Protein 1WA7 (pdb70)

Nearest PDB structures (foldseek):
  1wa7-assembly1_A  TM=9.798E-01  e=5.565E-11  Homo sapiens
  1w1f-assembly1_A  TM=9.229E-01  e=1.496E-09  Homo sapiens
  1kik-assembly1_A  TM=9.066E-01  e=9.066E-07  Homo sapiens
  1qcf-assembly1_A  TM=9.114E-01  e=3.115E-06  Homo sapiens
  1x6b-assembly1_A  TM=9.413E-01  e=5.826E-04  Homo sapiens

Radius of gyration: 11.98 Å; Cα contacts (8 Å, |Δi|>4): 194; chains: 2; bounding box: 27×26×37 Å

Structure (mmCIF, N/CA/C/O backbone):
data_1WA7
#
_entry.id   1WA7
#
_cell.length_a   1.000
_cell.length_b   1.000
_cell.length_c   1.000
_cell.angle_alpha   90.00
_cell.angle_beta   90.00
_cell.angle_gamma   90.00
#
_symmetry.space_group_name_H-M   'P 1'
#
loop_
_entity.id
_entity.type
_entity.pdbx_description
1 polymer 'TYROSINE-PROTEIN KINASE LYN'
2 polymer "HYPOTHETICAL 28.7 KDA PROTEIN IN DHFR 3'REGION (ORF1)"
#
loop_
_atom_site.group_PDB
_atom_site.id
_atom_site.type_symbol
_atom_site.label_atom_id
_atom_site.label_alt_id
_atom_site.label_comp_id
_atom_site.label_asym_id
_atom_site.label_entity_id
_atom_site.label_seq_id
_atom_site.pdbx_PDB_ins_code
_atom_site.Cartn_x
_atom_site.Cartn_y
_atom_site.Cartn_z
_atom_site.occupancy
_atom_site.B_iso_or_equiv
_atom_site.auth_seq_id
_atom_site.auth_comp_id
_atom_site.auth_asym_id
_atom_site.auth_atom_id
_atom_site.pdbx_PDB_model_num
ATOM 1 N N . GLN A 1 6 ? 3.270 30.538 10.963 1.00 0.00 9 GLN A N 1
ATOM 2 C CA . GLN A 1 6 ? 2.941 29.445 11.921 1.00 0.00 9 GLN A CA 1
ATOM 3 C C . GLN A 1 6 ? 2.276 28.291 11.169 1.00 0.00 9 GLN A C 1
ATOM 4 O O . GLN A 1 6 ? 2.925 27.350 10.757 1.00 0.00 9 GLN A O 1
ATOM 18 N N . GLY A 1 7 ? 0.987 28.356 10.988 1.00 0.00 10 GLY A N 1
ATOM 19 C CA . GLY A 1 7 ? 0.280 27.262 10.263 1.00 0.00 10 GLY A CA 1
ATOM 20 C C . GLY A 1 7 ? -0.378 27.826 9.002 1.00 0.00 10 GLY A C 1
ATOM 21 O O . GLY A 1 7 ? -1.355 28.544 9.068 1.00 0.00 10 GLY A O 1
ATOM 25 N N . ASP A 1 8 ? 0.150 27.504 7.852 1.00 0.00 11 ASP A N 1
ATOM 26 C CA . ASP A 1 8 ? -0.447 28.020 6.587 1.00 0.00 11 ASP A CA 1
ATOM 27 C C . ASP A 1 8 ? -1.601 27.109 6.163 1.00 0.00 11 ASP A C 1
ATOM 28 O O . ASP A 1 8 ? -1.826 26.067 6.746 1.00 0.00 11 ASP A O 1
ATOM 37 N N . ILE A 1 9 ? -2.334 27.490 5.152 1.00 0.00 12 ILE A N 1
ATOM 38 C CA . ILE A 1 9 ? -3.469 26.640 4.698 1.00 0.00 12 ILE A CA 1
ATOM 39 C C . ILE A 1 9 ? -3.137 26.028 3.335 1.00 0.00 12 ILE A C 1
ATOM 40 O O . ILE A 1 9 ? -2.616 26.684 2.455 1.00 0.00 12 ILE A O 1
ATOM 56 N N . VAL A 1 10 ? -3.434 24.770 3.159 1.00 0.00 13 VAL A N 1
ATOM 57 C CA . VAL A 1 10 ? -3.139 24.098 1.863 1.00 0.00 13 VAL A CA 1
ATOM 58 C C . VAL A 1 10 ? -4.382 23.340 1.404 1.00 0.00 13 VAL A C 1
ATOM 59 O O . VAL A 1 10 ? -5.259 23.040 2.190 1.00 0.00 13 VAL A O 1
ATOM 72 N N . VAL A 1 11 ? -4.471 23.017 0.145 1.00 0.00 14 VAL A N 1
ATOM 73 C CA . VAL A 1 11 ? -5.667 22.267 -0.332 1.00 0.00 14 VAL A CA 1
ATOM 74 C C . VAL A 1 11 ? -5.219 20.944 -0.953 1.00 0.00 14 VAL A C 1
ATOM 75 O O . VAL A 1 11 ? -4.243 20.880 -1.673 1.00 0.00 14 VAL A O 1
ATOM 88 N N . ALA A 1 12 ? -5.923 19.884 -0.665 1.00 0.00 15 ALA A N 1
ATOM 89 C CA . ALA A 1 12 ? -5.541 18.557 -1.219 1.00 0.00 15 ALA A CA 1
ATOM 90 C C . ALA A 1 12 ? -5.830 18.511 -2.721 1.00 0.00 15 ALA A C 1
ATOM 91 O O . ALA A 1 12 ? -6.889 18.895 -3.172 1.00 0.00 15 ALA A O 1
ATOM 98 N N . LEU A 1 13 ? -4.904 18.014 -3.494 1.00 0.00 16 LEU A N 1
ATOM 99 C CA . LEU A 1 13 ? -5.133 17.907 -4.963 1.00 0.00 16 LEU A CA 1
ATOM 100 C C . LEU A 1 13 ? -5.566 16.473 -5.263 1.00 0.00 16 LEU A C 1
ATOM 101 O O . LEU A 1 13 ? -6.080 16.164 -6.319 1.00 0.00 16 LEU A O 1
ATOM 117 N N . TYR A 1 14 ? -5.359 15.602 -4.315 1.00 0.00 17 TYR A N 1
ATOM 118 C CA . TYR A 1 14 ? -5.745 14.176 -4.477 1.00 0.00 17 TYR A CA 1
ATOM 119 C C . TYR A 1 14 ? -5.906 13.579 -3.080 1.00 0.00 17 TYR A C 1
ATOM 120 O O . TYR A 1 14 ? -5.320 14.063 -2.134 1.00 0.00 17 TYR A O 1
ATOM 138 N N . PRO A 1 15 ? -6.702 12.511 -2.932 1.00 0.00 18 PRO A N 1
ATOM 139 C CA . PRO A 1 15 ? -6.902 11.879 -1.627 1.00 0.00 18 PRO A CA 1
ATOM 140 C C . PRO A 1 15 ? -5.578 11.326 -1.094 1.00 0.00 18 PRO A C 1
ATOM 141 O O . PRO A 1 15 ? -4.715 10.922 -1.847 1.00 0.00 18 PRO A O 1
ATOM 152 N N . TYR A 1 16 ? -5.388 11.360 0.196 1.00 0.00 19 TYR A N 1
ATOM 153 C CA . TYR A 1 16 ? -4.087 10.896 0.765 1.00 0.00 19 TYR A CA 1
ATOM 154 C C . TYR A 1 16 ? -3.980 9.371 0.783 1.00 0.00 19 TYR A C 1
ATOM 155 O O . TYR A 1 16 ? -3.168 8.793 0.089 1.00 0.00 19 TYR A O 1
ATOM 173 N N . ASP A 1 17 ? -4.766 8.729 1.613 1.00 0.00 20 ASP A N 1
ATOM 174 C CA . ASP A 1 17 ? -4.706 7.242 1.752 1.00 0.00 20 ASP A CA 1
ATOM 175 C C . ASP A 1 17 ? -4.422 6.928 3.223 1.00 0.00 20 ASP A C 1
ATOM 176 O O . ASP A 1 17 ? -3.341 6.504 3.578 1.00 0.00 20 ASP A O 1
ATOM 185 N N . GLY A 1 18 ? -5.378 7.149 4.086 1.00 0.00 21 GLY A N 1
ATOM 186 C CA . GLY A 1 18 ? -5.158 6.882 5.538 1.00 0.00 21 GLY A CA 1
ATOM 187 C C . GLY A 1 18 ? -4.680 5.445 5.742 1.00 0.00 21 GLY A C 1
ATOM 188 O O . GLY A 1 18 ? -5.470 4.530 5.865 1.00 0.00 21 GLY A O 1
ATOM 192 N N . ILE A 1 19 ? -3.393 5.239 5.808 1.00 0.00 22 ILE A N 1
ATOM 193 C CA . ILE A 1 19 ? -2.884 3.862 6.038 1.00 0.00 22 ILE A CA 1
ATOM 194 C C . ILE A 1 19 ? -2.407 3.776 7.485 1.00 0.00 22 ILE A C 1
ATOM 195 O O . ILE A 1 19 ? -2.700 2.834 8.195 1.00 0.00 22 ILE A O 1
ATOM 211 N N . HIS A 1 20 ? -1.698 4.773 7.935 1.00 0.00 23 HIS A N 1
ATOM 212 C CA . HIS A 1 20 ? -1.227 4.775 9.346 1.00 0.00 23 HIS A CA 1
ATOM 213 C C . HIS A 1 20 ? -2.419 5.115 10.242 1.00 0.00 23 HIS A C 1
ATOM 214 O O . HIS A 1 20 ? -3.378 5.717 9.802 1.00 0.00 23 HIS A O 1
ATOM 228 N N . PRO A 1 21 ? -2.370 4.713 11.518 1.00 0.00 24 PRO A N 1
ATOM 229 C CA . PRO A 1 21 ? -3.464 4.973 12.457 1.00 0.00 24 PRO A CA 1
ATOM 230 C C . PRO A 1 21 ? -3.531 6.449 12.866 1.00 0.00 24 PRO A C 1
ATOM 231 O O . PRO A 1 21 ? -4.479 6.887 13.487 1.00 0.00 24 PRO A O 1
ATOM 242 N N . ASP A 1 22 ? -2.522 7.213 12.543 1.00 0.00 25 ASP A N 1
ATOM 243 C CA . ASP A 1 22 ? -2.510 8.652 12.932 1.00 0.00 25 ASP A CA 1
ATOM 244 C C . ASP A 1 22 ? -2.588 9.552 11.693 1.00 0.00 25 ASP A C 1
ATOM 245 O O . ASP A 1 22 ? -2.856 10.732 11.795 1.00 0.00 25 ASP A O 1
ATOM 254 N N . ASP A 1 23 ? -2.331 9.022 10.527 1.00 0.00 26 ASP A N 1
ATOM 255 C CA . ASP A 1 23 ? -2.368 9.873 9.304 1.00 0.00 26 ASP A CA 1
ATOM 256 C C . ASP A 1 23 ? -3.737 10.538 9.158 1.00 0.00 26 ASP A C 1
ATOM 257 O O . ASP A 1 23 ? -4.767 9.929 9.370 1.00 0.00 26 ASP A O 1
ATOM 266 N N . LEU A 1 24 ? -3.747 11.787 8.773 1.00 0.00 27 LEU A N 1
ATOM 267 C CA . LEU A 1 24 ? -5.037 12.503 8.583 1.00 0.00 27 LEU A CA 1
ATOM 268 C C . LEU A 1 24 ? -5.493 12.281 7.143 1.00 0.00 27 LEU A C 1
ATOM 269 O O . LEU A 1 24 ? -4.815 12.645 6.203 1.00 0.00 27 LEU A O 1
ATOM 285 N N . SER A 1 25 ? -6.631 11.676 6.960 1.00 0.00 28 SER A N 1
ATOM 286 C CA . SER A 1 25 ? -7.124 11.419 5.582 1.00 0.00 28 SER A CA 1
ATOM 287 C C . SER A 1 25 ? -7.710 12.699 4.984 1.00 0.00 28 SER A C 1
ATOM 288 O O . SER A 1 25 ? -8.442 13.423 5.628 1.00 0.00 28 SER A O 1
ATOM 296 N N . PHE A 1 26 ? -7.423 12.957 3.740 1.00 0.00 29 PHE A N 1
ATOM 297 C CA . PHE A 1 26 ? -7.988 14.156 3.071 1.00 0.00 29 PHE A CA 1
ATOM 298 C C . PHE A 1 26 ? -8.285 13.791 1.620 1.00 0.00 29 PHE A C 1
ATOM 299 O O . PHE A 1 26 ? -7.695 12.881 1.074 1.00 0.00 29 PHE A O 1
ATOM 316 N N . LYS A 1 27 ? -9.196 14.470 0.992 1.00 0.00 30 LYS A N 1
ATOM 317 C CA . LYS A 1 27 ? -9.521 14.127 -0.418 1.00 0.00 30 LYS A CA 1
ATOM 318 C C . LYS A 1 27 ? -9.065 15.256 -1.338 1.00 0.00 30 LYS A C 1
ATOM 319 O O . LYS A 1 27 ? -8.586 16.278 -0.891 1.00 0.00 30 LYS A O 1
ATOM 338 N N . LYS A 1 28 ? -9.216 15.089 -2.622 1.00 0.00 31 LYS A N 1
ATOM 339 C CA . LYS A 1 28 ? -8.795 16.168 -3.552 1.00 0.00 31 LYS A CA 1
ATOM 340 C C . LYS A 1 28 ? -9.710 17.378 -3.363 1.00 0.00 31 LYS A C 1
ATOM 341 O O . LYS A 1 28 ? -10.863 17.248 -3.003 1.00 0.00 31 LYS A O 1
ATOM 360 N N . GLY A 1 29 ? -9.206 18.552 -3.612 1.00 0.00 32 GLY A N 1
ATOM 361 C CA . GLY A 1 29 ? -10.043 19.778 -3.458 1.00 0.00 32 GLY A CA 1
ATOM 362 C C . GLY A 1 29 ? -10.348 20.046 -1.977 1.00 0.00 32 GLY A C 1
ATOM 363 O O . GLY A 1 29 ? -10.903 21.069 -1.632 1.00 0.00 32 GLY A O 1
ATOM 367 N N . GLU A 1 30 ? -10.002 19.142 -1.099 1.00 0.00 33 GLU A N 1
ATOM 368 C CA . GLU A 1 30 ? -10.293 19.367 0.348 1.00 0.00 33 GLU A CA 1
ATOM 369 C C . GLU A 1 30 ? -9.319 20.399 0.922 1.00 0.00 33 GLU A C 1
ATOM 370 O O . GLU A 1 30 ? -8.162 20.447 0.556 1.00 0.00 33 GLU A O 1
ATOM 382 N N . LYS A 1 31 ? -9.780 21.224 1.825 1.00 0.00 34 LYS A N 1
ATOM 383 C CA . LYS A 1 31 ? -8.882 22.249 2.429 1.00 0.00 34 LYS A CA 1
ATOM 384 C C . LYS A 1 31 ? -8.322 21.719 3.750 1.00 0.00 34 LYS A C 1
ATOM 385 O O . LYS A 1 31 ? -9.018 21.106 4.536 1.00 0.00 34 LYS A O 1
ATOM 404 N N . MET A 1 32 ? -7.062 21.945 3.987 1.00 0.00 35 MET A N 1
ATOM 405 C CA . MET A 1 32 ? -6.422 21.458 5.239 1.00 0.00 35 MET A CA 1
ATOM 406 C C . MET A 1 32 ? -5.536 22.550 5.828 1.00 0.00 35 MET A C 1
ATOM 407 O O . MET A 1 32 ? -5.016 23.393 5.125 1.00 0.00 35 MET A O 1
ATOM 421 N N . LYS A 1 33 ? -5.362 22.540 7.117 1.00 0.00 36 LYS A N 1
ATOM 422 C CA . LYS A 1 33 ? -4.512 23.576 7.764 1.00 0.00 36 LYS A CA 1
ATOM 423 C C . LYS A 1 33 ? -3.178 22.954 8.182 1.00 0.00 36 LYS A C 1
ATOM 424 O O . LYS A 1 33 ? -3.135 21.986 8.914 1.00 0.00 36 LYS A O 1
ATOM 443 N N . VAL A 1 34 ? -2.089 23.513 7.731 1.00 0.00 37 VAL A N 1
ATOM 444 C CA . VAL A 1 34 ? -0.757 22.967 8.111 1.00 0.00 37 VAL A CA 1
ATOM 445 C C . VAL A 1 34 ? -0.386 23.487 9.500 1.00 0.00 37 VAL A C 1
ATOM 446 O O . VAL A 1 34 ? -0.582 24.646 9.810 1.00 0.00 37 VAL A O 1
ATOM 459 N N . LEU A 1 35 ? 0.144 22.645 10.342 1.00 0.00 38 LEU A N 1
ATOM 460 C CA . LEU A 1 35 ? 0.518 23.104 11.709 1.00 0.00 38 LEU A CA 1
ATOM 461 C C . LEU A 1 35 ? 2.038 23.047 11.874 1.00 0.00 38 LEU A C 1
ATOM 462 O O . LEU A 1 35 ? 2.637 23.916 12.476 1.00 0.00 38 LEU A O 1
ATOM 478 N N . GLU A 1 36 ? 2.667 22.031 11.351 1.00 0.00 39 GLU A N 1
ATOM 479 C CA . GLU A 1 36 ? 4.146 21.915 11.481 1.00 0.00 39 GLU A CA 1
ATOM 480 C C . GLU A 1 36 ? 4.692 21.154 10.272 1.00 0.00 39 GLU A C 1
ATOM 481 O O . GLU A 1 36 ? 4.772 19.942 10.271 1.00 0.00 39 GLU A O 1
ATOM 493 N N . GLU A 1 37 ? 5.061 21.860 9.238 1.00 0.00 40 GLU A N 1
ATOM 494 C CA . GLU A 1 37 ? 5.595 21.184 8.023 1.00 0.00 40 GLU A CA 1
ATOM 495 C C . GLU A 1 37 ? 7.058 20.800 8.245 1.00 0.00 40 GLU A C 1
ATOM 496 O O . GLU A 1 37 ? 7.917 21.644 8.400 1.00 0.00 40 GLU A O 1
ATOM 508 N N . HIS A 1 38 ? 7.346 19.528 8.258 1.00 0.00 41 HIS A N 1
ATOM 509 C CA . HIS A 1 38 ? 8.751 19.084 8.466 1.00 0.00 41 HIS A CA 1
ATOM 510 C C . HIS A 1 38 ? 9.525 19.230 7.154 1.00 0.00 41 HIS A C 1
ATOM 511 O O . HIS A 1 38 ? 9.984 20.301 6.812 1.00 0.00 41 HIS A O 1
ATOM 525 N N . GLY A 1 39 ? 9.677 18.164 6.415 1.00 0.00 42 GLY A N 1
ATOM 526 C CA . GLY A 1 39 ? 10.426 18.258 5.130 1.00 0.00 42 GLY A CA 1
ATOM 527 C C . GLY A 1 39 ? 9.785 17.348 4.076 1.00 0.00 42 GLY A C 1
ATOM 528 O O . GLY A 1 39 ? 10.095 17.434 2.905 1.00 0.00 42 GLY A O 1
ATOM 532 N N . GLU A 1 40 ? 8.897 16.476 4.475 1.00 0.00 43 GLU A N 1
ATOM 533 C CA . GLU A 1 40 ? 8.252 15.569 3.481 1.00 0.00 43 GLU A CA 1
ATOM 534 C C . GLU A 1 40 ? 6.821 15.237 3.919 1.00 0.00 43 GLU A C 1
ATOM 535 O O . GLU A 1 40 ? 5.975 14.920 3.108 1.00 0.00 43 GLU A O 1
ATOM 547 N N . TRP A 1 41 ? 6.540 15.300 5.193 1.00 0.00 44 TRP A N 1
ATOM 548 C CA . TRP A 1 41 ? 5.162 14.979 5.667 1.00 0.00 44 TRP A CA 1
ATOM 549 C C . TRP A 1 41 ? 4.716 16.025 6.695 1.00 0.00 44 TRP A C 1
ATOM 550 O O . TRP A 1 41 ? 5.127 15.996 7.837 1.00 0.00 44 TRP A O 1
ATOM 571 N N . TRP A 1 42 ? 3.882 16.950 6.302 1.00 0.00 45 TRP A N 1
ATOM 572 C CA . TRP A 1 42 ? 3.422 17.992 7.268 1.00 0.00 45 TRP A CA 1
ATOM 573 C C . TRP A 1 42 ? 2.144 17.528 7.968 1.00 0.00 45 TRP A C 1
ATOM 574 O O . TRP A 1 42 ? 1.274 16.930 7.367 1.00 0.00 45 TRP A O 1
ATOM 595 N N . LYS A 1 43 ? 2.018 17.817 9.235 1.00 0.00 46 LYS A N 1
ATOM 596 C CA . LYS A 1 43 ? 0.791 17.414 9.978 1.00 0.00 46 LYS A CA 1
ATOM 597 C C . LYS A 1 43 ? -0.231 18.547 9.882 1.00 0.00 46 LYS A C 1
ATOM 598 O O . LYS A 1 43 ? -0.083 19.584 10.498 1.00 0.00 46 LYS A O 1
ATOM 617 N N . ALA A 1 44 ? -1.257 18.368 9.100 1.00 0.00 47 ALA A N 1
ATOM 618 C CA . ALA A 1 44 ? -2.276 19.445 8.948 1.00 0.00 47 ALA A CA 1
ATOM 619 C C . ALA A 1 44 ? -3.529 19.101 9.749 1.00 0.00 47 ALA A C 1
ATOM 620 O O . ALA A 1 44 ? -3.587 18.108 10.447 1.00 0.00 47 ALA A O 1
ATOM 627 N N . LYS A 1 45 ? -4.531 19.929 9.653 1.00 0.00 48 LYS A N 1
ATOM 628 C CA . LYS A 1 45 ? -5.787 19.678 10.407 1.00 0.00 48 LYS A CA 1
ATOM 629 C C . LYS A 1 45 ? -6.969 19.653 9.437 1.00 0.00 48 LYS A C 1
ATOM 630 O O . LYS A 1 45 ? -7.148 20.552 8.640 1.00 0.00 48 LYS A O 1
ATOM 649 N N . SER A 1 46 ? -7.777 18.633 9.495 1.00 0.00 49 SER A N 1
ATOM 650 C CA . SER A 1 46 ? -8.945 18.554 8.575 1.00 0.00 49 SER A CA 1
ATOM 651 C C . SER A 1 46 ? -10.018 19.550 9.009 1.00 0.00 49 SER A C 1
ATOM 652 O O . SER A 1 46 ? -10.482 19.527 10.132 1.00 0.00 49 SER A O 1
ATOM 660 N N . LEU A 1 47 ? -10.438 20.407 8.122 1.00 0.00 50 LEU A N 1
ATOM 661 C CA . LEU A 1 47 ? -11.505 21.379 8.484 1.00 0.00 50 LEU A CA 1
ATOM 662 C C . LEU A 1 47 ? -12.822 20.613 8.618 1.00 0.00 50 LEU A C 1
ATOM 663 O O . LEU A 1 47 ? -13.825 21.143 9.053 1.00 0.00 50 LEU A O 1
ATOM 679 N N . LEU A 1 48 ? -12.816 19.360 8.244 1.00 0.00 51 LEU A N 1
ATOM 680 C CA . LEU A 1 48 ? -14.054 18.539 8.342 1.00 0.00 51 LEU A CA 1
ATOM 681 C C . LEU A 1 48 ? -14.598 18.611 9.766 1.00 0.00 51 LEU A C 1
ATOM 682 O O . LEU A 1 48 ? -15.740 18.962 9.988 1.00 0.00 51 LEU A O 1
ATOM 698 N N . THR A 1 49 ? -13.790 18.289 10.736 1.00 0.00 52 THR A N 1
ATOM 699 C CA . THR A 1 49 ? -14.271 18.351 12.144 1.00 0.00 52 THR A CA 1
ATOM 700 C C . THR A 1 49 ? -13.082 18.392 13.108 1.00 0.00 52 THR A C 1
ATOM 701 O O . THR A 1 49 ? -13.176 17.947 14.234 1.00 0.00 52 THR A O 1
ATOM 712 N N . LYS A 1 50 ? -11.974 18.943 12.683 1.00 0.00 53 LYS A N 1
ATOM 713 C CA . LYS A 1 50 ? -10.785 19.043 13.585 1.00 0.00 53 LYS A CA 1
ATOM 714 C C . LYS A 1 50 ? -9.949 17.765 13.516 1.00 0.00 53 LYS A C 1
ATOM 715 O O . LYS A 1 50 ? -9.488 17.261 14.521 1.00 0.00 53 LYS A O 1
ATOM 734 N N . LYS A 1 51 ? -9.723 17.252 12.342 1.00 0.00 54 LYS A N 1
ATOM 735 C CA . LYS A 1 51 ? -8.885 16.028 12.219 1.00 0.00 54 LYS A CA 1
ATOM 736 C C . LYS A 1 51 ? -7.419 16.453 12.120 1.00 0.00 54 LYS A C 1
ATOM 737 O O . LYS A 1 51 ? -7.077 17.343 11.372 1.00 0.00 54 LYS A O 1
ATOM 756 N N . GLU A 1 52 ? -6.548 15.833 12.863 1.00 0.00 55 GLU A N 1
ATOM 757 C CA . GLU A 1 52 ? -5.110 16.221 12.794 1.00 0.00 55 GLU A CA 1
ATOM 758 C C . GLU A 1 52 ? -4.277 15.000 12.416 1.00 0.00 55 GLU A C 1
ATOM 759 O O . GLU A 1 52 ? -4.264 14.008 13.118 1.00 0.00 55 GLU A O 1
ATOM 771 N N . GLY A 1 53 ? -3.584 15.053 11.313 1.00 0.00 56 GLY A N 1
ATOM 772 C CA . GLY A 1 53 ? -2.764 13.879 10.911 1.00 0.00 56 GLY A CA 1
ATOM 773 C C . GLY A 1 53 ? -1.661 14.316 9.953 1.00 0.00 56 GLY A C 1
ATOM 774 O O . GLY A 1 53 ? -1.659 15.420 9.444 1.00 0.00 56 GLY A O 1
ATOM 778 N N . PHE A 1 54 ? -0.720 13.452 9.709 1.00 0.00 57 PHE A N 1
ATOM 779 C CA . PHE A 1 54 ? 0.398 13.792 8.790 1.00 0.00 57 PHE A CA 1
ATOM 780 C C . PHE A 1 54 ? -0.095 13.789 7.343 1.00 0.00 57 PHE A C 1
ATOM 781 O O . PHE A 1 54 ? -0.761 12.873 6.904 1.00 0.00 57 PHE A O 1
ATOM 798 N N . ILE A 1 55 ? 0.242 14.802 6.596 1.00 0.00 58 ILE A N 1
ATOM 799 C CA . ILE A 1 55 ? -0.190 14.857 5.169 1.00 0.00 58 ILE A CA 1
ATOM 800 C C . ILE A 1 55 ? 1.055 14.963 4.290 1.00 0.00 58 ILE A C 1
ATOM 801 O O . ILE A 1 55 ? 1.995 15.657 4.623 1.00 0.00 58 ILE A O 1
ATOM 817 N N . PRO A 1 56 ? 1.078 14.249 3.153 1.00 0.00 59 PRO A N 1
ATOM 818 C CA . PRO A 1 56 ? 2.233 14.265 2.253 1.00 0.00 59 PRO A CA 1
ATOM 819 C C . PRO A 1 56 ? 2.408 15.623 1.564 1.00 0.00 59 PRO A C 1
ATOM 820 O O . PRO A 1 56 ? 1.452 16.311 1.266 1.00 0.00 59 PRO A O 1
ATOM 831 N N . SER A 1 57 ? 3.628 16.016 1.327 1.00 0.00 60 SER A N 1
ATOM 832 C CA . SER A 1 57 ? 3.882 17.332 0.677 1.00 0.00 60 SER A CA 1
ATOM 833 C C . SER A 1 57 ? 3.585 17.259 -0.824 1.00 0.00 60 SER A C 1
ATOM 834 O O . SER A 1 57 ? 3.829 18.198 -1.554 1.00 0.00 60 SER A O 1
ATOM 842 N N . ASN A 1 58 ? 3.078 16.155 -1.299 1.00 0.00 61 ASN A N 1
ATOM 843 C CA . ASN A 1 58 ? 2.795 16.047 -2.759 1.00 0.00 61 ASN A CA 1
ATOM 844 C C . ASN A 1 58 ? 1.288 16.140 -3.025 1.00 0.00 61 ASN A C 1
ATOM 845 O O . ASN A 1 58 ? 0.840 16.929 -3.834 1.00 0.00 61 ASN A O 1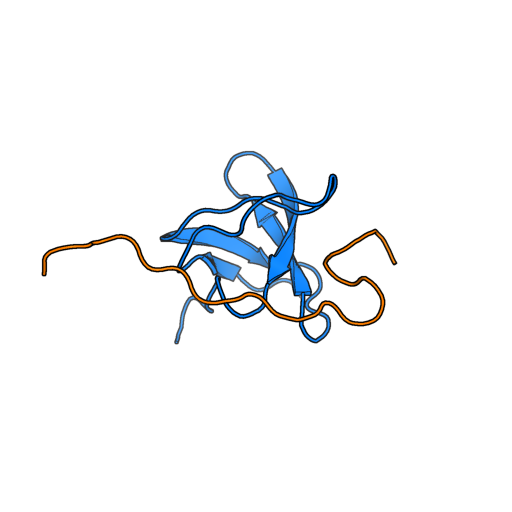
ATOM 856 N N . TYR A 1 59 ? 0.506 15.331 -2.370 1.00 0.00 62 TYR A N 1
ATOM 857 C CA . TYR A 1 59 ? -0.970 15.360 -2.606 1.00 0.00 62 TYR A CA 1
ATOM 858 C C . TYR A 1 59 ? -1.510 16.784 -2.488 1.00 0.00 62 TYR A C 1
ATOM 859 O O . TYR A 1 59 ? -2.092 17.318 -3.411 1.00 0.00 62 TYR A O 1
ATOM 877 N N . VAL A 1 60 ? -1.360 17.386 -1.344 1.00 0.00 63 VAL A N 1
ATOM 878 C CA . VAL A 1 60 ? -1.906 18.758 -1.146 1.00 0.00 63 VAL A CA 1
ATOM 879 C C . VAL A 1 60 ? -0.998 19.813 -1.776 1.00 0.00 63 VAL A C 1
ATOM 880 O O . VAL A 1 60 ? 0.176 19.601 -2.004 1.00 0.00 63 VAL A O 1
ATOM 893 N N . ALA A 1 61 ? -1.560 20.959 -2.048 1.00 0.00 64 ALA A N 1
ATOM 894 C CA . ALA A 1 61 ? -0.788 22.074 -2.656 1.00 0.00 64 ALA A CA 1
ATOM 895 C C . ALA A 1 61 ? -1.128 23.362 -1.906 1.00 0.00 64 ALA A C 1
ATOM 896 O O . ALA A 1 61 ? -2.137 23.448 -1.236 1.00 0.00 64 ALA A O 1
ATOM 903 N N . LYS A 1 62 ? -0.304 24.366 -2.007 1.00 0.00 65 LYS A N 1
ATOM 904 C CA . LYS A 1 62 ? -0.605 25.636 -1.290 1.00 0.00 65 LYS A CA 1
ATOM 905 C C . LYS A 1 62 ? -1.733 26.374 -2.014 1.00 0.00 65 LYS A C 1
ATOM 906 O O . LYS A 1 62 ? -1.898 26.259 -3.212 1.00 0.00 65 LYS A O 1
ATOM 925 N N . LEU A 1 63 ? -2.516 27.125 -1.288 1.00 0.00 66 LEU A N 1
ATOM 926 C CA . LEU A 1 63 ? -3.643 27.867 -1.919 1.00 0.00 66 LEU A CA 1
ATOM 927 C C . LEU A 1 63 ? -3.135 28.670 -3.118 1.00 0.00 66 LEU A C 1
ATOM 928 O O . LEU A 1 63 ? -3.867 28.936 -4.050 1.00 0.00 66 LEU A O 1
ATOM 944 N N . ASN A 1 64 ? -1.892 29.066 -3.104 1.00 0.00 67 ASN A N 1
ATOM 945 C CA . ASN A 1 64 ? -1.359 29.856 -4.250 1.00 0.00 67 ASN A CA 1
ATOM 946 C C . ASN A 1 64 ? -1.074 28.918 -5.424 1.00 0.00 67 ASN A C 1
ATOM 947 O O . ASN A 1 64 ? -1.946 28.618 -6.215 1.00 0.00 67 ASN A O 1
ATOM 958 N N . THR A 1 65 ? 0.138 28.451 -5.549 1.00 0.00 68 THR A N 1
ATOM 959 C CA . THR A 1 65 ? 0.467 27.533 -6.676 1.00 0.00 68 THR A CA 1
ATOM 960 C C . THR A 1 65 ? 1.272 26.344 -6.146 1.00 0.00 68 THR A C 1
ATOM 961 O O . THR A 1 65 ? 2.134 26.563 -5.311 1.00 0.00 68 THR A O 1
ATOM 973 N N . TRP B 2 1 ? -11.651 14.583 -21.732 1.00 0.00 170 TRP B N 1
ATOM 974 C CA . TRP B 2 1 ? -11.194 13.790 -20.555 1.00 0.00 170 TRP B CA 1
ATOM 975 C C . TRP B 2 1 ? -11.789 12.382 -20.627 1.00 0.00 170 TRP B C 1
ATOM 976 O O . TRP B 2 1 ? -12.403 12.006 -21.606 1.00 0.00 170 TRP B O 1
ATOM 999 N N . ASP B 2 2 ? -11.612 11.600 -19.598 1.00 0.00 171 ASP B N 1
ATOM 1000 C CA . ASP B 2 2 ? -12.165 10.219 -19.605 1.00 0.00 171 ASP B CA 1
ATOM 1001 C C . ASP B 2 2 ? -12.094 9.652 -18.189 1.00 0.00 171 ASP B C 1
ATOM 1002 O O . ASP B 2 2 ? -13.091 9.265 -17.613 1.00 0.00 171 ASP B O 1
ATOM 1011 N N . PRO B 2 3 ? -10.882 9.615 -17.617 1.00 0.00 172 PRO B N 1
ATOM 1012 C CA . PRO B 2 3 ? -10.662 9.107 -16.257 1.00 0.00 172 PRO B CA 1
ATOM 1013 C C . PRO B 2 3 ? -11.299 10.014 -15.199 1.00 0.00 172 PRO B C 1
ATOM 1014 O O . PRO B 2 3 ? -12.441 9.836 -14.823 1.00 0.00 172 PRO B O 1
ATOM 1025 N N . GLY B 2 4 ? -10.572 10.984 -14.717 1.00 0.00 173 GLY B N 1
ATOM 1026 C CA . GLY B 2 4 ? -11.138 11.898 -13.685 1.00 0.00 173 GLY B CA 1
ATOM 1027 C C . GLY B 2 4 ? -10.800 11.365 -12.292 1.00 0.00 173 GLY B C 1
ATOM 1028 O O . GLY B 2 4 ? -11.548 11.540 -11.351 1.00 0.00 173 GLY B O 1
ATOM 1032 N N . MET B 2 5 ? -9.676 10.716 -12.152 1.00 0.00 174 MET B N 1
ATOM 1033 C CA . MET B 2 5 ? -9.291 10.173 -10.819 1.00 0.00 174 MET B CA 1
ATOM 1034 C C . MET B 2 5 ? -7.769 10.036 -10.744 1.00 0.00 174 MET B C 1
ATOM 1035 O O . MET B 2 5 ? -7.227 8.956 -10.866 1.00 0.00 174 MET B O 1
ATOM 1049 N N . PRO B 2 6 ? -7.069 11.162 -10.538 1.00 0.00 175 PRO B N 1
ATOM 1050 C CA . PRO B 2 6 ? -5.617 11.191 -10.444 1.00 0.00 175 PRO B CA 1
ATOM 1051 C C . PRO B 2 6 ? -5.137 11.054 -8.996 1.00 0.00 175 PRO B C 1
ATOM 1052 O O . PRO B 2 6 ? -5.920 11.079 -8.068 1.00 0.00 175 PRO B O 1
ATOM 1063 N N . THR B 2 7 ? -3.856 10.911 -8.799 1.00 0.00 176 THR B N 1
ATOM 1064 C CA . THR B 2 7 ? -3.320 10.775 -7.415 1.00 0.00 176 THR B CA 1
ATOM 1065 C C . THR B 2 7 ? -1.825 10.460 -7.477 1.00 0.00 176 THR B C 1
ATOM 1066 O O . THR B 2 7 ? -1.427 9.337 -7.716 1.00 0.00 176 THR B O 1
ATOM 1077 N N . PRO B 2 8 ? -0.983 11.477 -7.253 1.00 0.00 177 PRO B N 1
ATOM 1078 C CA . PRO B 2 8 ? 0.475 11.318 -7.278 1.00 0.00 177 PRO B CA 1
ATOM 1079 C C . PRO B 2 8 ? 0.976 10.543 -6.058 1.00 0.00 177 PRO B C 1
ATOM 1080 O O . PRO B 2 8 ? 0.309 10.464 -5.046 1.00 0.00 177 PRO B O 1
ATOM 1091 N N . PRO B 2 9 ? 2.181 9.964 -6.159 1.00 0.00 178 PRO B N 1
ATOM 1092 C CA . PRO B 2 9 ? 2.782 9.196 -5.062 1.00 0.00 178 PRO B CA 1
ATOM 1093 C C . PRO B 2 9 ? 3.168 10.106 -3.895 1.00 0.00 178 PRO B C 1
ATOM 1094 O O . PRO B 2 9 ? 3.607 11.222 -4.088 1.00 0.00 178 PRO B O 1
ATOM 1105 N N . LEU B 2 10 ? 3.007 9.647 -2.684 1.00 0.00 179 LEU B N 1
ATOM 1106 C CA . LEU B 2 10 ? 3.368 10.504 -1.522 1.00 0.00 179 LEU B CA 1
ATOM 1107 C C . LEU B 2 10 ? 4.872 10.429 -1.280 1.00 0.00 179 LEU B C 1
ATOM 1108 O O . LEU B 2 10 ? 5.578 9.645 -1.882 1.00 0.00 179 LEU B O 1
ATOM 1124 N N . PRO B 2 11 ? 5.353 11.265 -0.358 1.00 0.00 180 PRO B N 1
ATOM 1125 C CA . PRO B 2 11 ? 6.767 11.313 0.010 1.00 0.00 180 PRO B CA 1
ATOM 1126 C C . PRO B 2 11 ? 7.187 10.061 0.794 1.00 0.00 180 PRO B C 1
ATOM 1127 O O . PRO B 2 11 ? 6.429 9.120 0.917 1.00 0.00 180 PRO B O 1
ATOM 1138 N N . PRO B 2 12 ? 8.434 10.028 1.290 1.00 0.00 181 PRO B N 1
ATOM 1139 C CA . PRO B 2 12 ? 8.974 8.875 2.007 1.00 0.00 181 PRO B CA 1
ATOM 1140 C C . PRO B 2 12 ? 8.789 8.933 3.527 1.00 0.00 181 PRO B C 1
ATOM 1141 O O . PRO B 2 12 ? 8.816 7.917 4.190 1.00 0.00 181 PRO B O 1
ATOM 1152 N N . ARG B 2 13 ? 8.623 10.097 4.089 1.00 0.00 182 ARG B N 1
ATOM 1153 C CA . ARG B 2 13 ? 8.459 10.191 5.571 1.00 0.00 182 ARG B CA 1
ATOM 1154 C C . ARG B 2 13 ? 9.830 10.063 6.238 1.00 0.00 182 ARG B C 1
ATOM 1155 O O . ARG B 2 13 ? 10.314 8.975 6.476 1.00 0.00 182 ARG B O 1
ATOM 1176 N N . PRO B 2 14 ? 10.464 11.203 6.549 1.00 0.00 183 PRO B N 1
ATOM 1177 C CA . PRO B 2 14 ? 11.782 11.225 7.197 1.00 0.00 183 PRO B CA 1
ATOM 1178 C C . PRO B 2 14 ? 11.725 10.656 8.618 1.00 0.00 183 PRO B C 1
ATOM 1179 O O . PRO B 2 14 ? 11.094 11.210 9.497 1.00 0.00 183 PRO B O 1
ATOM 1190 N N . ALA B 2 15 ? 12.376 9.548 8.843 1.00 0.00 184 ALA B N 1
ATOM 1191 C CA . ALA B 2 15 ? 12.361 8.930 10.199 1.00 0.00 184 ALA B CA 1
ATOM 1192 C C . ALA B 2 15 ? 10.922 8.682 10.631 1.00 0.00 184 ALA B C 1
ATOM 1193 O O . ALA B 2 15 ? 10.517 9.059 11.712 1.00 0.00 184 ALA B O 1
ATOM 1200 N N . ASN B 2 16 ? 10.144 8.051 9.805 1.00 0.00 185 ASN B N 1
ATOM 1201 C CA . ASN B 2 16 ? 8.736 7.787 10.191 1.00 0.00 185 ASN B CA 1
ATOM 1202 C C . ASN B 2 16 ? 8.021 9.112 10.440 1.00 0.00 185 ASN B C 1
ATOM 1203 O O . ASN B 2 16 ? 7.317 9.277 11.416 1.00 0.00 185 ASN B O 1
ATOM 1214 N N . LEU B 2 17 ? 8.195 10.057 9.564 1.00 0.00 186 LEU B N 1
ATOM 1215 C CA . LEU B 2 17 ? 7.524 11.371 9.750 1.00 0.00 186 LEU B CA 1
ATOM 1216 C C . LEU B 2 17 ? 6.013 11.178 9.648 1.00 0.00 186 LEU B C 1
ATOM 1217 O O . LEU B 2 17 ? 5.315 11.130 10.642 1.00 0.00 186 LEU B O 1
ATOM 1233 N N . GLY B 2 18 ? 5.503 11.053 8.457 1.00 0.00 187 GLY B N 1
ATOM 1234 C CA . GLY B 2 18 ? 4.041 10.847 8.297 1.00 0.00 187 GLY B CA 1
ATOM 1235 C C . GLY B 2 18 ? 3.687 9.422 8.725 1.00 0.00 187 GLY B C 1
ATOM 1236 O O . GLY B 2 18 ? 2.548 9.006 8.648 1.00 0.00 187 GLY B O 1
ATOM 1240 N N . GLU B 2 19 ? 4.655 8.667 9.177 1.00 0.00 188 GLU B N 1
ATOM 1241 C CA . GLU B 2 19 ? 4.367 7.272 9.606 1.00 0.00 188 GLU B CA 1
ATOM 1242 C C . GLU B 2 19 ? 3.797 7.284 11.025 1.00 0.00 188 GLU B C 1
ATOM 1243 O O . GLU B 2 19 ? 2.598 7.321 11.224 1.00 0.00 188 GLU B O 1
ATOM 1255 N N . ARG B 2 20 ? 4.647 7.252 12.014 1.00 0.00 189 ARG B N 1
ATOM 1256 C CA . ARG B 2 20 ? 4.156 7.261 13.421 1.00 0.00 189 ARG B CA 1
ATOM 1257 C C . ARG B 2 20 ? 4.584 8.563 14.103 1.00 0.00 189 ARG B C 1
ATOM 1258 O O . ARG B 2 20 ? 5.352 9.334 13.562 1.00 0.00 189 ARG B O 1
ATOM 1279 N N . GLN B 2 21 ? 4.094 8.814 15.286 1.00 0.00 190 GLN B N 1
ATOM 1280 C CA . GLN B 2 21 ? 4.474 10.065 16.000 1.00 0.00 190 GLN B CA 1
ATOM 1281 C C . GLN B 2 21 ? 5.959 10.013 16.367 1.00 0.00 190 GLN B C 1
ATOM 1282 O O . GLN B 2 21 ? 6.346 9.395 17.339 1.00 0.00 190 GLN B O 1
ATOM 1296 N N . ALA B 2 22 ? 6.793 10.657 15.597 1.00 0.00 191 ALA B N 1
ATOM 1297 C CA . ALA B 2 22 ? 8.251 10.643 15.903 1.00 0.00 191 ALA B CA 1
ATOM 1298 C C . ALA B 2 22 ? 8.832 9.270 15.560 1.00 0.00 191 ALA B C 1
ATOM 1299 O O . ALA B 2 22 ? 8.085 8.306 15.601 1.00 0.00 191 ALA B O 1
ATOM 1307 N N . GLN A 1 6 ? 5.012 29.139 11.396 1.00 0.00 9 GLN A N 2
ATOM 1308 C CA . GLN A 1 6 ? 4.479 29.409 10.031 1.00 0.00 9 GLN A CA 2
ATOM 1309 C C . GLN A 1 6 ? 2.954 29.303 10.049 1.00 0.00 9 GLN A C 2
ATOM 1310 O O . GLN A 1 6 ? 2.251 30.294 10.063 1.00 0.00 9 GLN A O 2
ATOM 1324 N N . GLY A 1 7 ? 2.437 28.107 10.048 1.00 0.00 10 GLY A N 2
ATOM 1325 C CA . GLY A 1 7 ? 0.958 27.931 10.066 1.00 0.00 10 GLY A CA 2
ATOM 1326 C C . GLY A 1 7 ? 0.362 28.481 8.767 1.00 0.00 10 GLY A C 2
ATOM 1327 O O . GLY A 1 7 ? -0.012 29.634 8.684 1.00 0.00 10 GLY A O 2
ATOM 1331 N N . ASP A 1 8 ? 0.267 27.663 7.756 1.00 0.00 11 ASP A N 2
ATOM 1332 C CA . ASP A 1 8 ? -0.307 28.136 6.464 1.00 0.00 11 ASP A CA 2
ATOM 1333 C C . ASP A 1 8 ? -1.483 27.238 6.076 1.00 0.00 11 ASP A C 2
ATOM 1334 O O . ASP A 1 8 ? -1.740 26.230 6.704 1.00 0.00 11 ASP A O 2
ATOM 1343 N N . ILE A 1 9 ? -2.202 27.594 5.046 1.00 0.00 12 ILE A N 2
ATOM 1344 C CA . ILE A 1 9 ? -3.359 26.754 4.627 1.00 0.00 12 ILE A CA 2
ATOM 1345 C C . ILE A 1 9 ? -3.057 26.105 3.273 1.00 0.00 12 ILE A C 2
ATOM 1346 O O . ILE A 1 9 ? -2.534 26.731 2.373 1.00 0.00 12 ILE A O 2
ATOM 1362 N N . VAL A 1 10 ? -3.384 24.851 3.127 1.00 0.00 13 VAL A N 2
ATOM 1363 C CA . VAL A 1 10 ? -3.123 24.148 1.841 1.00 0.00 13 VAL A CA 2
ATOM 1364 C C . VAL A 1 10 ? -4.391 23.417 1.409 1.00 0.00 13 VAL A C 2
ATOM 1365 O O . VAL A 1 10 ? -5.266 23.154 2.210 1.00 0.00 13 VAL A O 2
ATOM 1378 N N . VAL A 1 11 ? -4.502 23.074 0.157 1.00 0.00 14 VAL A N 2
ATOM 1379 C CA . VAL A 1 11 ? -5.724 22.349 -0.291 1.00 0.00 14 VAL A CA 2
ATOM 1380 C C . VAL A 1 11 ? -5.324 20.988 -0.865 1.00 0.00 14 VAL A C 2
ATOM 1381 O O . VAL A 1 11 ? -4.332 20.859 -1.552 1.00 0.00 14 VAL A O 2
ATOM 1394 N N . ALA A 1 12 ? -6.089 19.971 -0.576 1.00 0.00 15 ALA A N 2
ATOM 1395 C CA . ALA A 1 12 ? -5.758 18.614 -1.090 1.00 0.00 15 ALA A CA 2
ATOM 1396 C C . ALA A 1 12 ? -6.060 18.534 -2.587 1.00 0.00 15 ALA A C 2
ATOM 1397 O O . ALA A 1 12 ? -7.117 18.927 -3.040 1.00 0.00 15 ALA A O 2
ATOM 1404 N N . LEU A 1 13 ? -5.150 18.004 -3.354 1.00 0.00 16 LEU A N 2
ATOM 1405 C CA . LEU A 1 13 ? -5.391 17.868 -4.818 1.00 0.00 16 LEU A CA 2
ATOM 1406 C C . LEU A 1 13 ? -5.823 16.428 -5.090 1.00 0.00 16 LEU A C 2
ATOM 1407 O O . LEU A 1 13 ? -6.351 16.103 -6.135 1.00 0.00 16 LEU A O 2
ATOM 1423 N N . TYR A 1 14 ? -5.604 15.569 -4.133 1.00 0.00 17 TYR A N 2
ATOM 1424 C CA . TYR A 1 14 ? -5.992 14.141 -4.276 1.00 0.00 17 TYR A CA 2
ATOM 1425 C C . TYR A 1 14 ? -6.176 13.561 -2.875 1.00 0.00 17 TYR A C 2
ATOM 1426 O O . TYR A 1 14 ? -5.580 14.034 -1.928 1.00 0.00 17 TYR A O 2
ATOM 1444 N N . PRO A 1 15 ? -7.000 12.516 -2.728 1.00 0.00 18 PRO A N 2
ATOM 1445 C CA . PRO A 1 15 ? -7.225 11.887 -1.424 1.00 0.00 18 PRO A CA 2
ATOM 1446 C C . PRO A 1 15 ? -5.926 11.280 -0.898 1.00 0.00 18 PRO A C 2
ATOM 1447 O O . PRO A 1 15 ? -5.066 10.898 -1.667 1.00 0.00 18 PRO A O 2
ATOM 1458 N N . TYR A 1 16 ? -5.743 11.215 0.393 1.00 0.00 19 TYR A N 2
ATOM 1459 C CA . TYR A 1 16 ? -4.450 10.661 0.892 1.00 0.00 19 TYR A CA 2
ATOM 1460 C C . TYR A 1 16 ? -4.578 9.162 1.164 1.00 0.00 19 TYR A C 2
ATOM 1461 O O . TYR A 1 16 ? -3.634 8.421 0.984 1.00 0.00 19 TYR A O 2
ATOM 1479 N N . ASP A 1 17 ? -5.737 8.706 1.586 1.00 0.00 20 ASP A N 2
ATOM 1480 C CA . ASP A 1 17 ? -5.933 7.246 1.858 1.00 0.00 20 ASP A CA 2
ATOM 1481 C C . ASP A 1 17 ? -6.016 6.989 3.366 1.00 0.00 20 ASP A C 2
ATOM 1482 O O . ASP A 1 17 ? -6.936 6.356 3.845 1.00 0.00 20 ASP A O 2
ATOM 1491 N N . GLY A 1 18 ? -5.047 7.437 4.111 1.00 0.00 21 GLY A N 2
ATOM 1492 C CA . GLY A 1 18 ? -5.053 7.176 5.579 1.00 0.00 21 GLY A CA 2
ATOM 1493 C C . GLY A 1 18 ? -4.587 5.739 5.808 1.00 0.00 21 GLY A C 2
ATOM 1494 O O . GLY A 1 18 ? -5.375 4.843 6.038 1.00 0.00 21 GLY A O 2
ATOM 1498 N N . ILE A 1 19 ? -3.304 5.521 5.756 1.00 0.00 22 ILE A N 2
ATOM 1499 C CA . ILE A 1 19 ? -2.785 4.145 5.981 1.00 0.00 22 ILE A CA 2
ATOM 1500 C C . ILE A 1 19 ? -2.337 4.039 7.432 1.00 0.00 22 ILE A C 2
ATOM 1501 O O . ILE A 1 19 ? -2.659 3.097 8.128 1.00 0.00 22 ILE A O 2
ATOM 1517 N N . HIS A 1 20 ? -1.617 5.016 7.898 1.00 0.00 23 HIS A N 2
ATOM 1518 C CA . HIS A 1 20 ? -1.170 4.993 9.316 1.00 0.00 23 HIS A CA 2
ATOM 1519 C C . HIS A 1 20 ? -2.382 5.295 10.194 1.00 0.00 23 HIS A C 2
ATOM 1520 O O . HIS A 1 20 ? -3.254 6.049 9.811 1.00 0.00 23 HIS A O 2
ATOM 1534 N N . PRO A 1 21 ? -2.453 4.693 11.387 1.00 0.00 24 PRO A N 2
ATOM 1535 C CA . PRO A 1 21 ? -3.580 4.908 12.296 1.00 0.00 24 PRO A CA 2
ATOM 1536 C C . PRO A 1 21 ? -3.617 6.351 12.806 1.00 0.00 24 PRO A C 2
ATOM 1537 O O . PRO A 1 21 ? -4.577 6.786 13.411 1.00 0.00 24 PRO A O 2
ATOM 1548 N N . ASP A 1 22 ? -2.566 7.090 12.571 1.00 0.00 25 ASP A N 2
ATOM 1549 C CA . ASP A 1 22 ? -2.505 8.501 13.040 1.00 0.00 25 ASP A CA 2
ATOM 1550 C C . ASP A 1 22 ? -2.481 9.455 11.840 1.00 0.00 25 ASP A C 2
ATOM 1551 O O . ASP A 1 22 ? -2.752 10.632 11.972 1.00 0.00 25 ASP A O 2
ATOM 1560 N N . ASP A 1 23 ? -2.139 8.969 10.675 1.00 0.00 26 ASP A N 2
ATOM 1561 C CA . ASP A 1 23 ? -2.076 9.862 9.487 1.00 0.00 26 ASP A CA 2
ATOM 1562 C C . ASP A 1 23 ? -3.430 10.526 9.264 1.00 0.00 26 ASP A C 2
ATOM 1563 O O . ASP A 1 23 ? -4.469 9.932 9.472 1.00 0.00 26 ASP A O 2
ATOM 1572 N N . LEU A 1 24 ? -3.428 11.754 8.825 1.00 0.00 27 LEU A N 2
ATOM 1573 C CA . LEU A 1 24 ? -4.716 12.445 8.572 1.00 0.00 27 LEU A CA 2
ATOM 1574 C C . LEU A 1 24 ? -5.115 12.209 7.118 1.00 0.00 27 LEU A C 2
ATOM 1575 O O . LEU A 1 24 ? -4.428 12.606 6.198 1.00 0.00 27 LEU A O 2
ATOM 1591 N N . SER A 1 25 ? -6.230 11.578 6.911 1.00 0.00 28 SER A N 2
ATOM 1592 C CA . SER A 1 25 ? -6.711 11.315 5.532 1.00 0.00 28 SER A CA 2
ATOM 1593 C C . SER A 1 25 ? -7.444 12.550 5.013 1.00 0.00 28 SER A C 2
ATOM 1594 O O . SER A 1 25 ? -8.126 13.235 5.749 1.00 0.00 28 SER A O 2
ATOM 1602 N N . PHE A 1 26 ? -7.331 12.828 3.747 1.00 0.00 29 PHE A N 2
ATOM 1603 C CA . PHE A 1 26 ? -8.042 14.002 3.179 1.00 0.00 29 PHE A CA 2
ATOM 1604 C C . PHE A 1 26 ? -8.414 13.682 1.735 1.00 0.00 29 PHE A C 2
ATOM 1605 O O . PHE A 1 26 ? -7.856 12.787 1.138 1.00 0.00 29 PHE A O 2
ATOM 1622 N N . LYS A 1 27 ? -9.352 14.384 1.169 1.00 0.00 30 LYS A N 2
ATOM 1623 C CA . LYS A 1 27 ? -9.742 14.079 -0.235 1.00 0.00 30 LYS A CA 2
ATOM 1624 C C . LYS A 1 27 ? -9.312 15.230 -1.146 1.00 0.00 30 LYS A C 2
ATOM 1625 O O . LYS A 1 27 ? -8.870 16.263 -0.686 1.00 0.00 30 LYS A O 2
ATOM 1644 N N . LYS A 1 28 ? -9.436 15.062 -2.435 1.00 0.00 31 LYS A N 2
ATOM 1645 C CA . LYS A 1 28 ? -9.031 16.154 -3.362 1.00 0.00 31 LYS A CA 2
ATOM 1646 C C . LYS A 1 28 ? -9.965 17.349 -3.177 1.00 0.00 31 LYS A C 2
ATOM 1647 O O . LYS A 1 28 ? -11.110 17.206 -2.798 1.00 0.00 31 LYS A O 2
ATOM 1666 N N . GLY A 1 29 ? -9.481 18.529 -3.447 1.00 0.00 32 GLY A N 2
ATOM 1667 C CA . GLY A 1 29 ? -10.333 19.743 -3.291 1.00 0.00 32 GLY A CA 2
ATOM 1668 C C . GLY A 1 29 ? -10.559 20.040 -1.804 1.00 0.00 32 GLY A C 2
ATOM 1669 O O . GLY A 1 29 ? -11.112 21.060 -1.445 1.00 0.00 32 GLY A O 2
ATOM 1673 N N . GLU A 1 30 ? -10.147 19.156 -0.935 1.00 0.00 33 GLU A N 2
ATOM 1674 C CA . GLU A 1 30 ? -10.350 19.391 0.524 1.00 0.00 33 GLU A CA 2
ATOM 1675 C C . GLU A 1 30 ? -9.327 20.411 1.032 1.00 0.00 33 GLU A C 2
ATOM 1676 O O . GLU A 1 30 ? -8.183 20.410 0.628 1.00 0.00 33 GLU A O 2
ATOM 1688 N N . LYS A 1 31 ? -9.730 21.275 1.924 1.00 0.00 34 LYS A N 2
ATOM 1689 C CA . LYS A 1 31 ? -8.778 22.287 2.464 1.00 0.00 34 LYS A CA 2
ATOM 1690 C C . LYS A 1 31 ? -8.200 21.779 3.786 1.00 0.00 34 LYS A C 2
ATOM 1691 O O . LYS A 1 31 ? -8.891 21.208 4.606 1.00 0.00 34 LYS A O 2
ATOM 1710 N N . MET A 1 32 ? -6.928 21.980 3.985 1.00 0.00 35 MET A N 2
ATOM 1711 C CA . MET A 1 32 ? -6.269 21.510 5.234 1.00 0.00 35 MET A CA 2
ATOM 1712 C C . MET A 1 32 ? -5.344 22.600 5.768 1.00 0.00 35 MET A C 2
ATOM 1713 O O . MET A 1 32 ? -4.829 23.413 5.026 1.00 0.00 35 MET A O 2
ATOM 1727 N N . LYS A 1 33 ? -5.130 22.620 7.051 1.00 0.00 36 LYS A N 2
ATOM 1728 C CA . LYS A 1 33 ? -4.239 23.655 7.641 1.00 0.00 36 LYS A CA 2
ATOM 1729 C C . LYS A 1 33 ? -2.942 23.000 8.119 1.00 0.00 36 LYS A C 2
ATOM 1730 O O . LYS A 1 33 ? -2.956 22.063 8.890 1.00 0.00 36 LYS A O 2
ATOM 1749 N N . VAL A 1 34 ? -1.820 23.501 7.678 1.00 0.00 37 VAL A N 2
ATOM 1750 C CA . VAL A 1 34 ? -0.520 22.922 8.116 1.00 0.00 37 VAL A CA 2
ATOM 1751 C C . VAL A 1 34 ? -0.151 23.503 9.482 1.00 0.00 37 VAL A C 2
ATOM 1752 O O . VAL A 1 34 ? -0.169 24.700 9.682 1.00 0.00 37 VAL A O 2
ATOM 1765 N N . LEU A 1 35 ? 0.178 22.666 10.428 1.00 0.00 38 LEU A N 2
ATOM 1766 C CA . LEU A 1 35 ? 0.538 23.180 11.779 1.00 0.00 38 LEU A CA 2
ATOM 1767 C C . LEU A 1 35 ? 2.058 23.164 11.951 1.00 0.00 38 LEU A C 2
ATOM 1768 O O . LEU A 1 35 ? 2.646 24.105 12.448 1.00 0.00 38 LEU A O 2
ATOM 1784 N N . GLU A 1 36 ? 2.701 22.102 11.549 1.00 0.00 39 GLU A N 2
ATOM 1785 C CA . GLU A 1 36 ? 4.181 22.019 11.692 1.00 0.00 39 GLU A CA 2
ATOM 1786 C C . GLU A 1 36 ? 4.751 21.208 10.528 1.00 0.00 39 GLU A C 2
ATOM 1787 O O . GLU A 1 36 ? 4.661 19.997 10.496 1.00 0.00 39 GLU A O 2
ATOM 1799 N N . GLU A 1 37 ? 5.335 21.871 9.568 1.00 0.00 40 GLU A N 2
ATOM 1800 C CA . GLU A 1 37 ? 5.909 21.145 8.401 1.00 0.00 40 GLU A CA 2
ATOM 1801 C C . GLU A 1 37 ? 7.285 20.590 8.767 1.00 0.00 40 GLU A C 2
ATOM 1802 O O . GLU A 1 37 ? 8.151 21.303 9.232 1.00 0.00 40 GLU A O 2
ATOM 1814 N N . HIS A 1 38 ? 7.492 19.319 8.558 1.00 0.00 41 HIS A N 2
ATOM 1815 C CA . HIS A 1 38 ? 8.810 18.715 8.887 1.00 0.00 41 HIS A CA 2
ATOM 1816 C C . HIS A 1 38 ? 9.745 18.861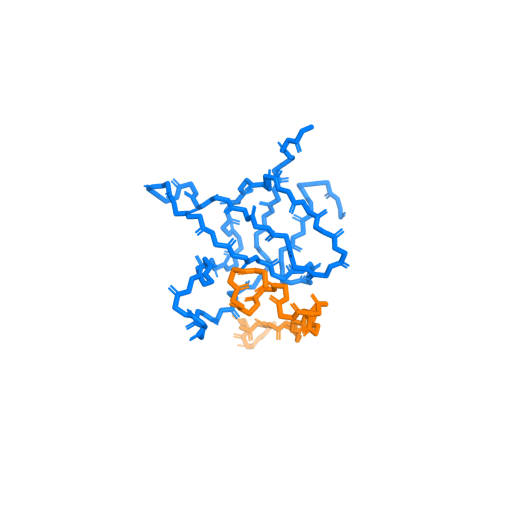 7.683 1.00 0.00 41 HIS A C 2
ATOM 1817 O O . HIS A 1 38 ? 10.240 19.934 7.401 1.00 0.00 41 HIS A O 2
ATOM 1831 N N . GLY A 1 39 ? 9.992 17.796 6.968 1.00 0.00 42 GLY A N 2
ATOM 1832 C CA . GLY A 1 39 ? 10.895 17.890 5.788 1.00 0.00 42 GLY A CA 2
ATOM 1833 C C . GLY A 1 39 ? 10.196 17.317 4.551 1.00 0.00 42 GLY A C 2
ATOM 1834 O O . GLY A 1 39 ? 10.576 17.596 3.431 1.00 0.00 42 GLY A O 2
ATOM 1838 N N . GLU A 1 40 ? 9.182 16.514 4.737 1.00 0.00 43 GLU A N 2
ATOM 1839 C CA . GLU A 1 40 ? 8.476 15.928 3.560 1.00 0.00 43 GLU A CA 2
ATOM 1840 C C . GLU A 1 40 ? 7.050 15.511 3.940 1.00 0.00 43 GLU A C 2
ATOM 1841 O O . GLU A 1 40 ? 6.230 15.239 3.087 1.00 0.00 43 GLU A O 2
ATOM 1853 N N . TRP A 1 41 ? 6.741 15.469 5.207 1.00 0.00 44 TRP A N 2
ATOM 1854 C CA . TRP A 1 41 ? 5.362 15.082 5.628 1.00 0.00 44 TRP A CA 2
ATOM 1855 C C . TRP A 1 41 ? 4.902 16.048 6.729 1.00 0.00 44 TRP A C 2
ATOM 1856 O O . TRP A 1 41 ? 5.300 15.935 7.871 1.00 0.00 44 TRP A O 2
ATOM 1877 N N . TRP A 1 42 ? 4.085 17.010 6.390 1.00 0.00 45 TRP A N 2
ATOM 1878 C CA . TRP A 1 42 ? 3.621 17.999 7.412 1.00 0.00 45 TRP A CA 2
ATOM 1879 C C . TRP A 1 42 ? 2.311 17.538 8.049 1.00 0.00 45 TRP A C 2
ATOM 1880 O O . TRP A 1 42 ? 1.495 16.895 7.424 1.00 0.00 45 TRP A O 2
ATOM 1901 N N . LYS A 1 43 ? 2.102 17.885 9.291 1.00 0.00 46 LYS A N 2
ATOM 1902 C CA . LYS A 1 43 ? 0.844 17.491 9.980 1.00 0.00 46 LYS A CA 2
ATOM 1903 C C . LYS A 1 43 ? -0.180 18.616 9.823 1.00 0.00 46 LYS A C 2
ATOM 1904 O O . LYS A 1 43 ? -0.063 19.664 10.425 1.00 0.00 46 LYS A O 2
ATOM 1923 N N . ALA A 1 44 ? -1.176 18.412 9.009 1.00 0.00 47 ALA A N 2
ATOM 1924 C CA . ALA A 1 44 ? -2.202 19.471 8.802 1.00 0.00 47 ALA A CA 2
ATOM 1925 C C . ALA A 1 44 ? -3.480 19.115 9.558 1.00 0.00 47 ALA A C 2
ATOM 1926 O O . ALA A 1 44 ? -3.528 18.164 10.312 1.00 0.00 47 ALA A O 2
ATOM 1933 N N . LYS A 1 45 ? -4.513 19.888 9.368 1.00 0.00 48 LYS A N 2
ATOM 1934 C CA . LYS A 1 45 ? -5.793 19.617 10.075 1.00 0.00 48 LYS A CA 2
ATOM 1935 C C . LYS A 1 45 ? -6.935 19.541 9.058 1.00 0.00 48 LYS A C 2
ATOM 1936 O O . LYS A 1 45 ? -7.079 20.402 8.212 1.00 0.00 48 LYS A O 2
ATOM 1955 N N . SER A 1 46 ? -7.748 18.525 9.129 1.00 0.00 49 SER A N 2
ATOM 1956 C CA . SER A 1 46 ? -8.875 18.409 8.161 1.00 0.00 49 SER A CA 2
ATOM 1957 C C . SER A 1 46 ? -10.002 19.360 8.559 1.00 0.00 49 SER A C 2
ATOM 1958 O O . SER A 1 46 ? -10.472 19.350 9.679 1.00 0.00 49 SER A O 2
ATOM 1966 N N . LEU A 1 47 ? -10.453 20.171 7.644 1.00 0.00 50 LEU A N 2
ATOM 1967 C CA . LEU A 1 47 ? -11.563 21.105 7.967 1.00 0.00 50 LEU A CA 2
ATOM 1968 C C . LEU A 1 47 ? -12.856 20.299 8.092 1.00 0.00 50 LEU A C 2
ATOM 1969 O O . LEU A 1 47 ? -13.889 20.814 8.472 1.00 0.00 50 LEU A O 2
ATOM 1985 N N . LEU A 1 48 ? -12.804 19.030 7.776 1.00 0.00 51 LEU A N 2
ATOM 1986 C CA . LEU A 1 48 ? -14.023 18.183 7.878 1.00 0.00 51 LEU A CA 2
ATOM 1987 C C . LEU A 1 48 ? -14.588 18.284 9.291 1.00 0.00 51 LEU A C 2
ATOM 1988 O O . LEU A 1 48 ? -15.733 18.636 9.490 1.00 0.00 51 LEU A O 2
ATOM 2004 N N . THR A 1 49 ? -13.790 17.991 10.278 1.00 0.00 52 THR A N 2
ATOM 2005 C CA . THR A 1 49 ? -14.288 18.087 11.677 1.00 0.00 52 THR A CA 2
ATOM 2006 C C . THR A 1 49 ? -13.111 18.188 12.650 1.00 0.00 52 THR A C 2
ATOM 2007 O O . THR A 1 49 ? -13.213 17.799 13.796 1.00 0.00 52 THR A O 2
ATOM 2018 N N . LYS A 1 50 ? -12.007 18.736 12.209 1.00 0.00 53 LYS A N 2
ATOM 2019 C CA . LYS A 1 50 ? -10.832 18.904 13.116 1.00 0.00 53 LYS A CA 2
ATOM 2020 C C . LYS A 1 50 ? -9.965 17.645 13.131 1.00 0.00 53 LYS A C 2
ATOM 2021 O O . LYS A 1 50 ? -9.514 17.207 14.171 1.00 0.00 53 LYS A O 2
ATOM 2040 N N . LYS A 1 51 ? -9.695 17.082 11.990 1.00 0.00 54 LYS A N 2
ATOM 2041 C CA . LYS A 1 51 ? -8.818 15.881 11.949 1.00 0.00 54 LYS A CA 2
ATOM 2042 C C . LYS A 1 51 ? -7.367 16.359 11.875 1.00 0.00 54 LYS A C 2
ATOM 2043 O O . LYS A 1 51 ? -7.034 17.219 11.086 1.00 0.00 54 LYS A O 2
ATOM 2062 N N . GLU A 1 52 ? -6.501 15.824 12.687 1.00 0.00 55 GLU A N 2
ATOM 2063 C CA . GLU A 1 52 ? -5.080 16.275 12.648 1.00 0.00 55 GLU A CA 2
ATOM 2064 C C . GLU A 1 52 ? -4.172 15.081 12.365 1.00 0.00 55 GLU A C 2
ATOM 2065 O O . GLU A 1 52 ? -4.132 14.127 13.119 1.00 0.00 55 GLU A O 2
ATOM 2077 N N . GLY A 1 53 ? -3.442 15.118 11.285 1.00 0.00 56 GLY A N 2
ATOM 2078 C CA . GLY A 1 53 ? -2.544 13.975 10.967 1.00 0.00 56 GLY A CA 2
ATOM 2079 C C . GLY A 1 53 ? -1.457 14.423 9.990 1.00 0.00 56 GLY A C 2
ATOM 2080 O O . GLY A 1 53 ? -1.501 15.508 9.446 1.00 0.00 56 GLY A O 2
ATOM 2084 N N . PHE A 1 54 ? -0.485 13.587 9.765 1.00 0.00 57 PHE A N 2
ATOM 2085 C CA . PHE A 1 54 ? 0.612 13.944 8.826 1.00 0.00 57 PHE A CA 2
ATOM 2086 C C . PHE A 1 54 ? 0.091 13.922 7.388 1.00 0.00 57 PHE A C 2
ATOM 2087 O O . PHE A 1 54 ? -0.557 12.986 6.965 1.00 0.00 57 PHE A O 2
ATOM 2104 N N . ILE A 1 55 ? 0.381 14.943 6.632 1.00 0.00 58 ILE A N 2
ATOM 2105 C CA . ILE A 1 55 ? -0.081 14.982 5.217 1.00 0.00 58 ILE A CA 2
ATOM 2106 C C . ILE A 1 55 ? 1.146 15.100 4.319 1.00 0.00 58 ILE A C 2
ATOM 2107 O O . ILE A 1 55 ? 2.110 15.755 4.663 1.00 0.00 58 ILE A O 2
ATOM 2123 N N . PRO A 1 56 ? 1.130 14.429 3.159 1.00 0.00 59 PRO A N 2
ATOM 2124 C CA . PRO A 1 56 ? 2.269 14.448 2.243 1.00 0.00 59 PRO A CA 2
ATOM 2125 C C . PRO A 1 56 ? 2.442 15.810 1.561 1.00 0.00 59 PRO A C 2
ATOM 2126 O O . PRO A 1 56 ? 1.502 16.563 1.406 1.00 0.00 59 PRO A O 2
ATOM 2137 N N . SER A 1 57 ? 3.637 16.127 1.150 1.00 0.00 60 SER A N 2
ATOM 2138 C CA . SER A 1 57 ? 3.870 17.434 0.477 1.00 0.00 60 SER A CA 2
ATOM 2139 C C . SER A 1 57 ? 3.502 17.324 -1.005 1.00 0.00 60 SER A C 2
ATOM 2140 O O . SER A 1 57 ? 3.737 18.231 -1.778 1.00 0.00 60 SER A O 2
ATOM 2148 N N . ASN A 1 58 ? 2.944 16.216 -1.416 1.00 0.00 61 ASN A N 2
ATOM 2149 C CA . ASN A 1 58 ? 2.587 16.056 -2.855 1.00 0.00 61 ASN A CA 2
ATOM 2150 C C . ASN A 1 58 ? 1.074 16.164 -3.059 1.00 0.00 61 ASN A C 2
ATOM 2151 O O . ASN A 1 58 ? 0.603 16.916 -3.889 1.00 0.00 61 ASN A O 2
ATOM 2162 N N . TYR A 1 59 ? 0.313 15.404 -2.332 1.00 0.00 62 TYR A N 2
ATOM 2163 C CA . TYR A 1 59 ? -1.170 15.439 -2.503 1.00 0.00 62 TYR A CA 2
ATOM 2164 C C . TYR A 1 59 ? -1.699 16.869 -2.417 1.00 0.00 62 TYR A C 2
ATOM 2165 O O . TYR A 1 59 ? -2.300 17.377 -3.343 1.00 0.00 62 TYR A O 2
ATOM 2183 N N . VAL A 1 60 ? -1.519 17.505 -1.298 1.00 0.00 63 VAL A N 2
ATOM 2184 C CA . VAL A 1 60 ? -2.057 18.885 -1.134 1.00 0.00 63 VAL A CA 2
ATOM 2185 C C . VAL A 1 60 ? -1.137 19.916 -1.787 1.00 0.00 63 VAL A C 2
ATOM 2186 O O . VAL A 1 60 ? 0.044 19.701 -1.970 1.00 0.00 63 VAL A O 2
ATOM 2199 N N . ALA A 1 61 ? -1.698 21.041 -2.131 1.00 0.00 64 ALA A N 2
ATOM 2200 C CA . ALA A 1 61 ? -0.916 22.131 -2.773 1.00 0.00 64 ALA A CA 2
ATOM 2201 C C . ALA A 1 61 ? -1.252 23.447 -2.068 1.00 0.00 64 ALA A C 2
ATOM 2202 O O . ALA A 1 61 ? -2.277 23.570 -1.429 1.00 0.00 64 ALA A O 2
ATOM 2209 N N . LYS A 1 62 ? -0.405 24.430 -2.175 1.00 0.00 65 LYS A N 2
ATOM 2210 C CA . LYS A 1 62 ? -0.696 25.726 -1.503 1.00 0.00 65 LYS A CA 2
ATOM 2211 C C . LYS A 1 62 ? -1.786 26.470 -2.279 1.00 0.00 65 LYS A C 2
ATOM 2212 O O . LYS A 1 62 ? -1.928 26.310 -3.474 1.00 0.00 65 LYS A O 2
ATOM 2231 N N . LEU A 1 63 ? -2.557 27.281 -1.608 1.00 0.00 66 LEU A N 2
ATOM 2232 C CA . LEU A 1 63 ? -3.636 28.032 -2.308 1.00 0.00 66 LEU A CA 2
ATOM 2233 C C . LEU A 1 63 ? -3.449 29.532 -2.074 1.00 0.00 66 LEU A C 2
ATOM 2234 O O . LEU A 1 63 ? -3.000 29.957 -1.028 1.00 0.00 66 LEU A O 2
ATOM 2250 N N . ASN A 1 64 ? -3.790 30.340 -3.041 1.00 0.00 67 ASN A N 2
ATOM 2251 C CA . ASN A 1 64 ? -3.632 31.811 -2.874 1.00 0.00 67 ASN A CA 2
ATOM 2252 C C . ASN A 1 64 ? -4.968 32.423 -2.452 1.00 0.00 67 ASN A C 2
ATOM 2253 O O . ASN A 1 64 ? -5.228 32.625 -1.282 1.00 0.00 67 ASN A O 2
ATOM 2264 N N . THR A 1 65 ? -5.817 32.718 -3.395 1.00 0.00 68 THR A N 2
ATOM 2265 C CA . THR A 1 65 ? -7.137 33.317 -3.049 1.00 0.00 68 THR A CA 2
ATOM 2266 C C . THR A 1 65 ? -8.109 32.207 -2.639 1.00 0.00 68 THR A C 2
ATOM 2267 O O . THR A 1 65 ? -8.119 31.857 -1.472 1.00 0.00 68 THR A O 2
ATOM 2279 N N . TRP B 2 1 ? -12.642 7.442 -20.533 1.00 0.00 170 TRP B N 2
ATOM 2280 C CA . TRP B 2 1 ? -12.435 7.710 -19.082 1.00 0.00 170 TRP B CA 2
ATOM 2281 C C . TRP B 2 1 ? -13.156 6.641 -18.259 1.00 0.00 170 TRP B C 2
ATOM 2282 O O . TRP B 2 1 ? -13.881 5.821 -18.786 1.00 0.00 170 TRP B O 2
ATOM 2305 N N . ASP B 2 2 ? -12.964 6.642 -16.967 1.00 0.00 171 ASP B N 2
ATOM 2306 C CA . ASP B 2 2 ? -13.635 5.628 -16.112 1.00 0.00 171 ASP B CA 2
ATOM 2307 C C . ASP B 2 2 ? -13.386 5.970 -14.644 1.00 0.00 171 ASP B C 2
ATOM 2308 O O . ASP B 2 2 ? -14.307 6.115 -13.865 1.00 0.00 171 ASP B O 2
ATOM 2317 N N . PRO B 2 3 ? -12.107 6.110 -14.262 1.00 0.00 172 PRO B N 2
ATOM 2318 C CA . PRO B 2 3 ? -11.725 6.447 -12.884 1.00 0.00 172 PRO B CA 2
ATOM 2319 C C . PRO B 2 3 ? -12.165 7.862 -12.498 1.00 0.00 172 PRO B C 2
ATOM 2320 O O . PRO B 2 3 ? -13.245 8.064 -11.977 1.00 0.00 172 PRO B O 2
ATOM 2331 N N . GLY B 2 4 ? -11.339 8.842 -12.743 1.00 0.00 173 GLY B N 2
ATOM 2332 C CA . GLY B 2 4 ? -11.714 10.239 -12.386 1.00 0.00 173 GLY B CA 2
ATOM 2333 C C . GLY B 2 4 ? -11.064 10.611 -11.053 1.00 0.00 173 GLY B C 2
ATOM 2334 O O . GLY B 2 4 ? -11.636 11.318 -10.247 1.00 0.00 173 GLY B O 2
ATOM 2338 N N . MET B 2 5 ? -9.873 10.139 -10.817 1.00 0.00 174 MET B N 2
ATOM 2339 C CA . MET B 2 5 ? -9.181 10.461 -9.538 1.00 0.00 174 MET B CA 2
ATOM 2340 C C . MET B 2 5 ? -7.684 10.182 -9.685 1.00 0.00 174 MET B C 2
ATOM 2341 O O . MET B 2 5 ? -7.241 9.054 -9.592 1.00 0.00 174 MET B O 2
ATOM 2355 N N . PRO B 2 6 ? -6.893 11.237 -9.922 1.00 0.00 175 PRO B N 2
ATOM 2356 C CA . PRO B 2 6 ? -5.445 11.118 -10.085 1.00 0.00 175 PRO B CA 2
ATOM 2357 C C . PRO B 2 6 ? -4.737 10.936 -8.742 1.00 0.00 175 PRO B C 2
ATOM 2358 O O . PRO B 2 6 ? -5.340 10.565 -7.754 1.00 0.00 175 PRO B O 2
ATOM 2369 N N . THR B 2 7 ? -3.462 11.192 -8.703 1.00 0.00 176 THR B N 2
ATOM 2370 C CA . THR B 2 7 ? -2.700 11.035 -7.431 1.00 0.00 176 THR B CA 2
ATOM 2371 C C . THR B 2 7 ? -1.201 11.020 -7.740 1.00 0.00 176 THR B C 2
ATOM 2372 O O . THR B 2 7 ? -0.699 10.115 -8.377 1.00 0.00 176 THR B O 2
ATOM 2383 N N . PRO B 2 8 ? -0.477 12.050 -7.280 1.00 0.00 177 PRO B N 2
ATOM 2384 C CA . PRO B 2 8 ? 0.963 12.165 -7.505 1.00 0.00 177 PRO B CA 2
ATOM 2385 C C . PRO B 2 8 ? 1.762 11.256 -6.565 1.00 0.00 177 PRO B C 2
ATOM 2386 O O . PRO B 2 8 ? 1.221 10.663 -5.653 1.00 0.00 177 PRO B O 2
ATOM 2397 N N . PRO B 2 9 ? 3.078 11.148 -6.801 1.00 0.00 178 PRO B N 2
ATOM 2398 C CA . PRO B 2 9 ? 3.965 10.308 -5.983 1.00 0.00 178 PRO B CA 2
ATOM 2399 C C . PRO B 2 9 ? 4.147 10.876 -4.573 1.00 0.00 178 PRO B C 2
ATOM 2400 O O . PRO B 2 9 ? 4.849 11.846 -4.368 1.00 0.00 178 PRO B O 2
ATOM 2411 N N . LEU B 2 10 ? 3.515 10.278 -3.599 1.00 0.00 179 LEU B N 2
ATOM 2412 C CA . LEU B 2 10 ? 3.648 10.780 -2.206 1.00 0.00 179 LEU B CA 2
ATOM 2413 C C . LEU B 2 10 ? 5.115 11.029 -1.881 1.00 0.00 179 LEU B C 2
ATOM 2414 O O . LEU B 2 10 ? 6.007 10.504 -2.516 1.00 0.00 179 LEU B O 2
ATOM 2430 N N . PRO B 2 11 ? 5.353 11.835 -0.846 1.00 0.00 180 PRO B N 2
ATOM 2431 C CA . PRO B 2 11 ? 6.705 12.163 -0.380 1.00 0.00 180 PRO B CA 2
ATOM 2432 C C . PRO B 2 11 ? 7.404 10.931 0.213 1.00 0.00 180 PRO B C 2
ATOM 2433 O O . PRO B 2 11 ? 6.853 9.849 0.236 1.00 0.00 180 PRO B O 2
ATOM 2444 N N . PRO B 2 12 ? 8.655 11.095 0.670 1.00 0.00 181 PRO B N 2
ATOM 2445 C CA . PRO B 2 12 ? 9.447 9.991 1.228 1.00 0.00 181 PRO B CA 2
ATOM 2446 C C . PRO B 2 12 ? 9.024 9.590 2.645 1.00 0.00 181 PRO B C 2
ATOM 2447 O O . PRO B 2 12 ? 8.850 8.423 2.937 1.00 0.00 181 PRO B O 2
ATOM 2458 N N . ARG B 2 13 ? 8.880 10.536 3.534 1.00 0.00 182 ARG B N 2
ATOM 2459 C CA . ARG B 2 13 ? 8.492 10.190 4.933 1.00 0.00 182 ARG B CA 2
ATOM 2460 C C . ARG B 2 13 ? 9.738 9.724 5.692 1.00 0.00 182 ARG B C 2
ATOM 2461 O O . ARG B 2 13 ? 9.988 8.543 5.828 1.00 0.00 182 ARG B O 2
ATOM 2482 N N . PRO B 2 14 ? 10.539 10.681 6.184 1.00 0.00 183 PRO B N 2
ATOM 2483 C CA . PRO B 2 14 ? 11.775 10.383 6.921 1.00 0.00 183 PRO B CA 2
ATOM 2484 C C . PRO B 2 14 ? 11.493 9.870 8.336 1.00 0.00 183 PRO B C 2
ATOM 2485 O O . PRO B 2 14 ? 10.594 10.335 9.008 1.00 0.00 183 PRO B O 2
ATOM 2496 N N . ALA B 2 15 ? 12.262 8.917 8.794 1.00 0.00 184 ALA B N 2
ATOM 2497 C CA . ALA B 2 15 ? 12.051 8.371 10.166 1.00 0.00 184 ALA B CA 2
ATOM 2498 C C . ALA B 2 15 ? 10.555 8.297 10.466 1.00 0.00 184 ALA B C 2
ATOM 2499 O O . ALA B 2 15 ? 10.061 8.949 11.364 1.00 0.00 184 ALA B O 2
ATOM 2506 N N . ASN B 2 16 ? 9.829 7.513 9.721 1.00 0.00 185 ASN B N 2
ATOM 2507 C CA . ASN B 2 16 ? 8.364 7.404 9.965 1.00 0.00 185 ASN B CA 2
ATOM 2508 C C . ASN B 2 16 ? 7.791 8.799 10.216 1.00 0.00 185 ASN B C 2
ATOM 2509 O O . ASN B 2 16 ? 7.055 9.020 11.157 1.00 0.00 185 ASN B O 2
ATOM 2520 N N . LEU B 2 17 ? 8.124 9.741 9.379 1.00 0.00 186 LEU B N 2
ATOM 2521 C CA . LEU B 2 17 ? 7.601 11.123 9.563 1.00 0.00 186 LEU B CA 2
ATOM 2522 C C . LEU B 2 17 ? 6.085 11.120 9.392 1.00 0.00 186 LEU B C 2
ATOM 2523 O O . LEU B 2 17 ? 5.342 11.114 10.353 1.00 0.00 186 LEU B O 2
ATOM 2539 N N . GLY B 2 18 ? 5.618 11.111 8.175 1.00 0.00 187 GLY B N 2
ATOM 2540 C CA . GLY B 2 18 ? 4.154 11.095 7.949 1.00 0.00 187 GLY B CA 2
ATOM 2541 C C . GLY B 2 18 ? 3.595 9.794 8.512 1.00 0.00 187 GLY B C 2
ATOM 2542 O O . GLY B 2 18 ? 2.401 9.628 8.662 1.00 0.00 187 GLY B O 2
ATOM 2546 N N . GLU B 2 19 ? 4.458 8.868 8.829 1.00 0.00 188 GLU B N 2
ATOM 2547 C CA . GLU B 2 19 ? 3.986 7.578 9.386 1.00 0.00 188 GLU B CA 2
ATOM 2548 C C . GLU B 2 19 ? 3.574 7.778 10.845 1.00 0.00 188 GLU B C 2
ATOM 2549 O O . GLU B 2 19 ? 2.409 7.913 11.159 1.00 0.00 188 GLU B O 2
ATOM 2561 N N . ARG B 2 20 ? 4.524 7.805 11.738 1.00 0.00 189 ARG B N 2
ATOM 2562 C CA . ARG B 2 20 ? 4.191 8.001 13.176 1.00 0.00 189 ARG B CA 2
ATOM 2563 C C . ARG B 2 20 ? 3.947 9.489 13.444 1.00 0.00 189 ARG B C 2
ATOM 2564 O O . ARG B 2 20 ? 3.976 10.303 12.542 1.00 0.00 189 ARG B O 2
ATOM 2585 N N . GLN B 2 21 ? 3.710 9.850 14.674 1.00 0.00 190 GLN B N 2
ATOM 2586 C CA . GLN B 2 21 ? 3.466 11.285 14.995 1.00 0.00 190 GLN B CA 2
ATOM 2587 C C . GLN B 2 21 ? 4.476 11.753 16.044 1.00 0.00 190 GLN B C 2
ATOM 2588 O O . GLN B 2 21 ? 4.785 12.925 16.143 1.00 0.00 190 GLN B O 2
ATOM 2602 N N . ALA B 2 22 ? 4.994 10.848 16.829 1.00 0.00 191 ALA B N 2
ATOM 2603 C CA . ALA B 2 22 ? 5.984 11.244 17.871 1.00 0.00 191 ALA B CA 2
ATOM 2604 C C . ALA B 2 22 ? 7.310 10.525 17.612 1.00 0.00 191 ALA B C 2
ATOM 2605 O O . ALA B 2 22 ? 7.303 9.559 16.867 1.00 0.00 191 ALA B O 2
ATOM 2613 N N . GLN A 1 6 ? 7.020 26.457 6.427 1.00 0.00 9 GLN A N 3
ATOM 2614 C CA . GLN A 1 6 ? 5.875 27.155 7.075 1.00 0.00 9 GLN A CA 3
ATOM 2615 C C . GLN A 1 6 ? 4.658 26.231 7.092 1.00 0.00 9 GLN A C 3
ATOM 2616 O O . GLN A 1 6 ? 4.352 25.606 8.089 1.00 0.00 9 GLN A O 3
ATOM 2630 N N . GLY A 1 7 ? 3.959 26.139 5.996 1.00 0.00 10 GLY A N 3
ATOM 2631 C CA . GLY A 1 7 ? 2.760 25.256 5.945 1.00 0.00 10 GLY A CA 3
ATOM 2632 C C . GLY A 1 7 ? 1.509 26.108 5.725 1.00 0.00 10 GLY A C 3
ATOM 2633 O O . GLY A 1 7 ? 1.078 26.320 4.610 1.00 0.00 10 GLY A O 3
ATOM 2637 N N . ASP A 1 8 ? 0.925 26.600 6.784 1.00 0.00 11 ASP A N 3
ATOM 2638 C CA . ASP A 1 8 ? -0.297 27.441 6.643 1.00 0.00 11 ASP A CA 3
ATOM 2639 C C . ASP A 1 8 ? -1.436 26.610 6.055 1.00 0.00 11 ASP A C 3
ATOM 2640 O O . ASP A 1 8 ? -1.366 25.400 5.985 1.00 0.00 11 ASP A O 3
ATOM 2649 N N . ILE A 1 9 ? -2.487 27.255 5.635 1.00 0.00 12 ILE A N 3
ATOM 2650 C CA . ILE A 1 9 ? -3.635 26.508 5.054 1.00 0.00 12 ILE A CA 3
ATOM 2651 C C . ILE A 1 9 ? -3.257 25.966 3.674 1.00 0.00 12 ILE A C 3
ATOM 2652 O O . ILE A 1 9 ? -2.705 26.661 2.844 1.00 0.00 12 ILE A O 3
ATOM 2668 N N . VAL A 1 10 ? -3.556 24.720 3.436 1.00 0.00 13 VAL A N 3
ATOM 2669 C CA . VAL A 1 10 ? -3.234 24.088 2.126 1.00 0.00 13 VAL A CA 3
ATOM 2670 C C . VAL A 1 10 ? -4.475 23.358 1.618 1.00 0.00 13 VAL A C 3
ATOM 2671 O O . VAL A 1 10 ? -5.377 23.060 2.375 1.00 0.00 13 VAL A O 3
ATOM 2684 N N . VAL A 1 11 ? -4.537 23.054 0.351 1.00 0.00 14 VAL A N 3
ATOM 2685 C CA . VAL A 1 11 ? -5.736 22.331 -0.160 1.00 0.00 14 VAL A CA 3
ATOM 2686 C C . VAL A 1 11 ? -5.305 20.996 -0.770 1.00 0.00 14 VAL A C 3
ATOM 2687 O O . VAL A 1 11 ? -4.306 20.903 -1.456 1.00 0.00 14 VAL A O 3
ATOM 2700 N N . ALA A 1 12 ? -6.050 19.957 -0.508 1.00 0.00 15 ALA A N 3
ATOM 2701 C CA . ALA A 1 12 ? -5.692 18.616 -1.048 1.00 0.00 15 ALA A CA 3
ATOM 2702 C C . ALA A 1 12 ? -5.949 18.567 -2.556 1.00 0.00 15 ALA A C 3
ATOM 2703 O O . ALA A 1 12 ? -6.989 18.971 -3.035 1.00 0.00 15 ALA A O 3
ATOM 2710 N N . LEU A 1 13 ? -5.011 18.050 -3.301 1.00 0.00 16 LEU A N 3
ATOM 2711 C CA . LEU A 1 13 ? -5.198 17.942 -4.775 1.00 0.00 16 LEU A CA 3
ATOM 2712 C C . LEU A 1 13 ? -5.637 16.514 -5.096 1.00 0.00 16 LEU A C 3
ATOM 2713 O O . LEU A 1 13 ? -6.073 16.208 -6.188 1.00 0.00 16 LEU A O 3
ATOM 2729 N N . TYR A 1 14 ? -5.521 15.640 -4.134 1.00 0.00 17 TYR A N 3
ATOM 2730 C CA . TYR A 1 14 ? -5.921 14.222 -4.333 1.00 0.00 17 TYR A CA 3
ATOM 2731 C C . TYR A 1 14 ? -6.181 13.602 -2.962 1.00 0.00 17 TYR A C 3
ATOM 2732 O O . TYR A 1 14 ? -5.631 14.040 -1.971 1.00 0.00 17 TYR A O 3
ATOM 2750 N N . PRO A 1 15 ? -7.013 12.555 -2.892 1.00 0.00 18 PRO A N 3
ATOM 2751 C CA . PRO A 1 15 ? -7.303 11.886 -1.623 1.00 0.00 18 PRO A CA 3
ATOM 2752 C C . PRO A 1 15 ? -6.033 11.235 -1.082 1.00 0.00 18 PRO A C 3
ATOM 2753 O O . PRO A 1 15 ? -5.163 10.849 -1.838 1.00 0.00 18 PRO A O 3
ATOM 2764 N N . TYR A 1 16 ? -5.881 11.143 0.211 1.00 0.00 19 TYR A N 3
ATOM 2765 C CA . TYR A 1 16 ? -4.614 10.554 0.731 1.00 0.00 19 TYR A CA 3
ATOM 2766 C C . TYR A 1 16 ? -4.815 9.073 1.075 1.00 0.00 19 TYR A C 3
ATOM 2767 O O . TYR A 1 16 ? -5.899 8.535 0.966 1.00 0.00 19 TYR A O 3
ATOM 2785 N N . ASP A 1 17 ? -3.767 8.421 1.487 1.00 0.00 20 ASP A N 3
ATOM 2786 C CA . ASP A 1 17 ? -3.857 6.982 1.844 1.00 0.00 20 ASP A CA 3
ATOM 2787 C C . ASP A 1 17 ? -3.707 6.817 3.357 1.00 0.00 20 ASP A C 3
ATOM 2788 O O . ASP A 1 17 ? -2.655 6.447 3.837 1.00 0.00 20 ASP A O 3
ATOM 2797 N N . GLY A 1 18 ? -4.741 7.065 4.121 1.00 0.00 21 GLY A N 3
ATOM 2798 C CA . GLY A 1 18 ? -4.619 6.888 5.597 1.00 0.00 21 GLY A CA 3
ATOM 2799 C C . GLY A 1 18 ? -4.105 5.472 5.875 1.00 0.00 21 GLY A C 3
ATOM 2800 O O . GLY A 1 18 ? -4.873 4.553 6.082 1.00 0.00 21 GLY A O 3
ATOM 2804 N N . ILE A 1 19 ? -2.812 5.282 5.870 1.00 0.00 22 ILE A N 3
ATOM 2805 C CA . ILE A 1 19 ? -2.268 3.917 6.124 1.00 0.00 22 ILE A CA 3
ATOM 2806 C C . ILE A 1 19 ? -1.667 3.857 7.527 1.00 0.00 22 ILE A C 3
ATOM 2807 O O . ILE A 1 19 ? -1.186 2.832 7.966 1.00 0.00 22 ILE A O 3
ATOM 2823 N N . HIS A 1 20 ? -1.709 4.944 8.241 1.00 0.00 23 HIS A N 3
ATOM 2824 C CA . HIS A 1 20 ? -1.160 4.948 9.622 1.00 0.00 23 HIS A CA 3
ATOM 2825 C C . HIS A 1 20 ? -2.284 5.321 10.586 1.00 0.00 23 HIS A C 3
ATOM 2826 O O . HIS A 1 20 ? -3.277 5.901 10.194 1.00 0.00 23 HIS A O 3
ATOM 2840 N N . PRO A 1 21 ? -2.140 4.961 11.867 1.00 0.00 24 PRO A N 3
ATOM 2841 C CA . PRO A 1 21 ? -3.165 5.242 12.877 1.00 0.00 24 PRO A CA 3
ATOM 2842 C C . PRO A 1 21 ? -3.291 6.742 13.159 1.00 0.00 24 PRO A C 3
ATOM 2843 O O . PRO A 1 21 ? -4.270 7.203 13.710 1.00 0.00 24 PRO A O 3
ATOM 2854 N N . ASP A 1 22 ? -2.291 7.500 12.798 1.00 0.00 25 ASP A N 3
ATOM 2855 C CA . ASP A 1 22 ? -2.326 8.966 13.053 1.00 0.00 25 ASP A CA 3
ATOM 2856 C C . ASP A 1 22 ? -2.433 9.736 11.734 1.00 0.00 25 ASP A C 3
ATOM 2857 O O . ASP A 1 22 ? -2.709 10.919 11.723 1.00 0.00 25 ASP A O 3
ATOM 2866 N N . ASP A 1 23 ? -2.208 9.090 10.620 1.00 0.00 26 ASP A N 3
ATOM 2867 C CA . ASP A 1 23 ? -2.292 9.813 9.325 1.00 0.00 26 ASP A CA 3
ATOM 2868 C C . ASP A 1 23 ? -3.679 10.433 9.176 1.00 0.00 26 ASP A C 3
ATOM 2869 O O . ASP A 1 23 ? -4.684 9.831 9.497 1.00 0.00 26 ASP A O 3
ATOM 2878 N N . LEU A 1 24 ? -3.734 11.633 8.675 1.00 0.00 27 LEU A N 3
ATOM 2879 C CA . LEU A 1 24 ? -5.047 12.301 8.483 1.00 0.00 27 LEU A CA 3
ATOM 2880 C C . LEU A 1 24 ? -5.479 12.090 7.032 1.00 0.00 27 LEU A C 3
ATOM 2881 O O . LEU A 1 24 ? -4.787 12.464 6.106 1.00 0.00 27 LEU A O 3
ATOM 2897 N N . SER A 1 25 ? -6.615 11.489 6.829 1.00 0.00 28 SER A N 3
ATOM 2898 C CA . SER A 1 25 ? -7.100 11.246 5.445 1.00 0.00 28 SER A CA 3
ATOM 2899 C C . SER A 1 25 ? -7.734 12.521 4.887 1.00 0.00 28 SER A C 3
ATOM 2900 O O . SER A 1 25 ? -8.442 13.227 5.576 1.00 0.00 28 SER A O 3
ATOM 2908 N N . PHE A 1 26 ? -7.513 12.803 3.636 1.00 0.00 29 PHE A N 3
ATOM 2909 C CA . PHE A 1 26 ? -8.135 14.012 3.029 1.00 0.00 29 PHE A CA 3
ATOM 2910 C C . PHE A 1 26 ? -8.470 13.707 1.574 1.00 0.00 29 PHE A C 3
ATOM 2911 O O . PHE A 1 26 ? -7.904 12.814 0.979 1.00 0.00 29 PHE A O 3
ATOM 2928 N N . LYS A 1 27 ? -9.392 14.423 0.993 1.00 0.00 30 LYS A N 3
ATOM 2929 C CA . LYS A 1 27 ? -9.754 14.144 -0.423 1.00 0.00 30 LYS A CA 3
ATOM 2930 C C . LYS A 1 27 ? -9.279 15.295 -1.310 1.00 0.00 30 LYS A C 3
ATOM 2931 O O . LYS A 1 27 ? -8.809 16.307 -0.829 1.00 0.00 30 LYS A O 3
ATOM 2950 N N . LYS A 1 28 ? -9.399 15.153 -2.602 1.00 0.00 31 LYS A N 3
ATOM 2951 C CA . LYS A 1 28 ? -8.953 16.246 -3.508 1.00 0.00 31 LYS A CA 3
ATOM 2952 C C . LYS A 1 28 ? -9.857 17.462 -3.316 1.00 0.00 31 LYS A C 3
ATOM 2953 O O . LYS A 1 28 ? -11.013 17.342 -2.960 1.00 0.00 31 LYS A O 3
ATOM 2972 N N . GLY A 1 29 ? -9.339 18.634 -3.553 1.00 0.00 32 GLY A N 3
ATOM 2973 C CA . GLY A 1 29 ? -10.165 19.865 -3.391 1.00 0.00 32 GLY A CA 3
ATOM 2974 C C . GLY A 1 29 ? -10.445 20.125 -1.906 1.00 0.00 32 GLY A C 3
ATOM 2975 O O . GLY A 1 29 ? -10.982 21.152 -1.543 1.00 0.00 32 GLY A O 3
ATOM 2979 N N . GLU A 1 30 ? -10.096 19.208 -1.044 1.00 0.00 33 GLU A N 3
ATOM 2980 C CA . GLU A 1 30 ? -10.355 19.421 0.408 1.00 0.00 33 GLU A CA 3
ATOM 2981 C C . GLU A 1 30 ? -9.346 20.425 0.966 1.00 0.00 33 GLU A C 3
ATOM 2982 O O . GLU A 1 30 ? -8.197 20.445 0.577 1.00 0.00 33 GLU A O 3
ATOM 2994 N N . LYS A 1 31 ? -9.768 21.264 1.872 1.00 0.00 34 LYS A N 3
ATOM 2995 C CA . LYS A 1 31 ? -8.829 22.267 2.448 1.00 0.00 34 LYS A CA 3
ATOM 2996 C C . LYS A 1 31 ? -8.275 21.754 3.778 1.00 0.00 34 LYS A C 3
ATOM 2997 O O . LYS A 1 31 ? -8.977 21.177 4.584 1.00 0.00 34 LYS A O 3
ATOM 3016 N N . MET A 1 32 ? -7.007 21.962 3.999 1.00 0.00 35 MET A N 3
ATOM 3017 C CA . MET A 1 32 ? -6.359 21.499 5.257 1.00 0.00 35 MET A CA 3
ATOM 3018 C C . MET A 1 32 ? -5.424 22.591 5.775 1.00 0.00 35 MET A C 3
ATOM 3019 O O . MET A 1 32 ? -4.920 23.398 5.022 1.00 0.00 35 MET A O 3
ATOM 3033 N N . LYS A 1 33 ? -5.191 22.619 7.056 1.00 0.00 36 LYS A N 3
ATOM 3034 C CA . LYS A 1 33 ? -4.287 23.658 7.625 1.00 0.00 36 LYS A CA 3
ATOM 3035 C C . LYS A 1 33 ? -2.958 23.011 8.018 1.00 0.00 36 LYS A C 3
ATOM 3036 O O . LYS A 1 33 ? -2.928 22.018 8.717 1.00 0.00 36 LYS A O 3
ATOM 3055 N N . VAL A 1 34 ? -1.855 23.566 7.587 1.00 0.00 37 VAL A N 3
ATOM 3056 C CA . VAL A 1 34 ? -0.539 22.971 7.956 1.00 0.00 37 VAL A CA 3
ATOM 3057 C C . VAL A 1 34 ? -0.162 23.429 9.366 1.00 0.00 37 VAL A C 3
ATOM 3058 O O . VAL A 1 34 ? -0.120 24.608 9.655 1.00 0.00 37 VAL A O 3
ATOM 3071 N N . LEU A 1 35 ? 0.103 22.507 10.250 1.00 0.00 38 LEU A N 3
ATOM 3072 C CA . LEU A 1 35 ? 0.466 22.894 11.641 1.00 0.00 38 LEU A CA 3
ATOM 3073 C C . LEU A 1 35 ? 1.980 22.790 11.833 1.00 0.00 38 LEU A C 3
ATOM 3074 O O . LEU A 1 35 ? 2.597 23.648 12.433 1.00 0.00 38 LEU A O 3
ATOM 3090 N N . GLU A 1 36 ? 2.585 21.745 11.339 1.00 0.00 39 GLU A N 3
ATOM 3091 C CA . GLU A 1 36 ? 4.057 21.582 11.504 1.00 0.00 39 GLU A CA 3
ATOM 3092 C C . GLU A 1 36 ? 4.633 20.900 10.261 1.00 0.00 39 GLU A C 3
ATOM 3093 O O . GLU A 1 36 ? 4.599 19.693 10.127 1.00 0.00 39 GLU A O 3
ATOM 3105 N N . GLU A 1 37 ? 5.167 21.667 9.349 1.00 0.00 40 GLU A N 3
ATOM 3106 C CA . GLU A 1 37 ? 5.750 21.067 8.116 1.00 0.00 40 GLU A CA 3
ATOM 3107 C C . GLU A 1 37 ? 7.160 20.558 8.420 1.00 0.00 40 GLU A C 3
ATOM 3108 O O . GLU A 1 37 ? 8.048 21.318 8.752 1.00 0.00 40 GLU A O 3
ATOM 3120 N N . HIS A 1 38 ? 7.371 19.275 8.313 1.00 0.00 41 HIS A N 3
ATOM 3121 C CA . HIS A 1 38 ? 8.721 18.717 8.599 1.00 0.00 41 HIS A CA 3
ATOM 3122 C C . HIS A 1 38 ? 9.592 18.816 7.343 1.00 0.00 41 HIS A C 3
ATOM 3123 O O . HIS A 1 38 ? 10.050 19.880 6.980 1.00 0.00 41 HIS A O 3
ATOM 3137 N N . GLY A 1 39 ? 9.831 17.717 6.676 1.00 0.00 42 GLY A N 3
ATOM 3138 C CA . GLY A 1 39 ? 10.678 17.763 5.451 1.00 0.00 42 GLY A CA 3
ATOM 3139 C C . GLY A 1 39 ? 9.975 17.039 4.298 1.00 0.00 42 GLY A C 3
ATOM 3140 O O . GLY A 1 39 ? 10.334 17.199 3.148 1.00 0.00 42 GLY A O 3
ATOM 3144 N N . GLU A 1 40 ? 8.984 16.240 4.589 1.00 0.00 43 GLU A N 3
ATOM 3145 C CA . GLU A 1 40 ? 8.278 15.512 3.495 1.00 0.00 43 GLU A CA 3
ATOM 3146 C C . GLU A 1 40 ? 6.840 15.182 3.914 1.00 0.00 43 GLU A C 3
ATOM 3147 O O . GLU A 1 40 ? 6.001 14.888 3.087 1.00 0.00 43 GLU A O 3
ATOM 3159 N N . TRP A 1 41 ? 6.544 15.226 5.185 1.00 0.00 44 TRP A N 3
ATOM 3160 C CA . TRP A 1 41 ? 5.158 14.910 5.633 1.00 0.00 44 TRP A CA 3
ATOM 3161 C C . TRP A 1 41 ? 4.714 15.942 6.678 1.00 0.00 44 TRP A C 3
ATOM 3162 O O . TRP A 1 41 ? 5.108 15.879 7.826 1.00 0.00 44 TRP A O 3
ATOM 3183 N N . TRP A 1 42 ? 3.902 16.889 6.295 1.00 0.00 45 TRP A N 3
ATOM 3184 C CA . TRP A 1 42 ? 3.446 17.918 7.278 1.00 0.00 45 TRP A CA 3
ATOM 3185 C C . TRP A 1 42 ? 2.152 17.461 7.953 1.00 0.00 45 TRP A C 3
ATOM 3186 O O . TRP A 1 42 ? 1.287 16.875 7.333 1.00 0.00 45 TRP A O 3
ATOM 3207 N N . LYS A 1 43 ? 2.007 17.744 9.220 1.00 0.00 46 LYS A N 3
ATOM 3208 C CA . LYS A 1 43 ? 0.765 17.349 9.937 1.00 0.00 46 LYS A CA 3
ATOM 3209 C C . LYS A 1 43 ? -0.230 18.505 9.858 1.00 0.00 46 LYS A C 3
ATOM 3210 O O . LYS A 1 43 ? -0.073 19.518 10.512 1.00 0.00 46 LYS A O 3
ATOM 3229 N N . ALA A 1 44 ? -1.241 18.375 9.049 1.00 0.00 47 ALA A N 3
ATOM 3230 C CA . ALA A 1 44 ? -2.233 19.476 8.909 1.00 0.00 47 ALA A CA 3
ATOM 3231 C C . ALA A 1 44 ? -3.514 19.130 9.664 1.00 0.00 47 ALA A C 3
ATOM 3232 O O . ALA A 1 44 ? -3.604 18.123 10.337 1.00 0.00 47 ALA A O 3
ATOM 3239 N N . LYS A 1 45 ? -4.503 19.973 9.557 1.00 0.00 48 LYS A N 3
ATOM 3240 C CA . LYS A 1 45 ? -5.784 19.719 10.267 1.00 0.00 48 LYS A CA 3
ATOM 3241 C C . LYS A 1 45 ? -6.936 19.739 9.259 1.00 0.00 48 LYS A C 3
ATOM 3242 O O . LYS A 1 45 ? -7.068 20.657 8.475 1.00 0.00 48 LYS A O 3
ATOM 3261 N N . SER A 1 46 ? -7.771 18.739 9.271 1.00 0.00 49 SER A N 3
ATOM 3262 C CA . SER A 1 46 ? -8.908 18.708 8.311 1.00 0.00 49 SER A CA 3
ATOM 3263 C C . SER A 1 46 ? -9.985 19.699 8.747 1.00 0.00 49 SER A C 3
ATOM 3264 O O . SER A 1 46 ? -10.476 19.648 9.858 1.00 0.00 49 SER A O 3
ATOM 3272 N N . LEU A 1 47 ? -10.375 20.586 7.876 1.00 0.00 50 LEU A N 3
ATOM 3273 C CA . LEU A 1 47 ? -11.441 21.555 8.239 1.00 0.00 50 LEU A CA 3
ATOM 3274 C C . LEU A 1 47 ? -12.770 20.801 8.316 1.00 0.00 50 LEU A C 3
ATOM 3275 O O . LEU A 1 47 ? -13.779 21.333 8.732 1.00 0.00 50 LEU A O 3
ATOM 3291 N N . LEU A 1 48 ? -12.766 19.555 7.919 1.00 0.00 51 LEU A N 3
ATOM 3292 C CA . LEU A 1 48 ? -14.016 18.747 7.966 1.00 0.00 51 LEU A CA 3
ATOM 3293 C C . LEU A 1 48 ? -14.596 18.801 9.376 1.00 0.00 51 LEU A C 3
ATOM 3294 O O . LEU A 1 48 ? -15.737 19.167 9.577 1.00 0.00 51 LEU A O 3
ATOM 3310 N N . THR A 1 49 ? -13.816 18.446 10.359 1.00 0.00 52 THR A N 3
ATOM 3311 C CA . THR A 1 49 ? -14.329 18.487 11.755 1.00 0.00 52 THR A CA 3
ATOM 3312 C C . THR A 1 49 ? -13.159 18.487 12.743 1.00 0.00 52 THR A C 3
ATOM 3313 O O . THR A 1 49 ? -13.282 18.017 13.856 1.00 0.00 52 THR A O 3
ATOM 3324 N N . LYS A 1 50 ? -12.034 19.029 12.351 1.00 0.00 53 LYS A N 3
ATOM 3325 C CA . LYS A 1 50 ? -10.860 19.087 13.275 1.00 0.00 53 LYS A CA 3
ATOM 3326 C C . LYS A 1 50 ? -10.046 17.798 13.184 1.00 0.00 53 LYS A C 3
ATOM 3327 O O . LYS A 1 50 ? -9.620 17.251 14.181 1.00 0.00 53 LYS A O 3
ATOM 3346 N N . LYS A 1 51 ? -9.796 17.326 11.997 1.00 0.00 54 LYS A N 3
ATOM 3347 C CA . LYS A 1 51 ? -8.976 16.094 11.851 1.00 0.00 54 LYS A CA 3
ATOM 3348 C C . LYS A 1 51 ? -7.503 16.498 11.838 1.00 0.00 54 LYS A C 3
ATOM 3349 O O . LYS A 1 51 ? -7.114 17.409 11.141 1.00 0.00 54 LYS A O 3
ATOM 3368 N N . GLU A 1 52 ? -6.678 15.837 12.597 1.00 0.00 55 GLU A N 3
ATOM 3369 C CA . GLU A 1 52 ? -5.235 16.206 12.611 1.00 0.00 55 GLU A CA 3
ATOM 3370 C C . GLU A 1 52 ? -4.404 14.985 12.232 1.00 0.00 55 GLU A C 3
ATOM 3371 O O . GLU A 1 52 ? -4.450 13.965 12.891 1.00 0.00 55 GLU A O 3
ATOM 3383 N N . GLY A 1 53 ? -3.643 15.071 11.178 1.00 0.00 56 GLY A N 3
ATOM 3384 C CA . GLY A 1 53 ? -2.821 13.896 10.781 1.00 0.00 56 GLY A CA 3
ATOM 3385 C C . GLY A 1 53 ? -1.715 14.325 9.823 1.00 0.00 56 GLY A C 3
ATOM 3386 O O . GLY A 1 53 ? -1.729 15.409 9.272 1.00 0.00 56 GLY A O 3
ATOM 3390 N N . PHE A 1 54 ? -0.758 13.468 9.623 1.00 0.00 57 PHE A N 3
ATOM 3391 C CA . PHE A 1 54 ? 0.363 13.790 8.705 1.00 0.00 57 PHE A CA 3
ATOM 3392 C C . PHE A 1 54 ? -0.135 13.775 7.261 1.00 0.00 57 PHE A C 3
ATOM 3393 O O . PHE A 1 54 ? -0.808 12.859 6.834 1.00 0.00 57 PHE A O 3
ATOM 3410 N N . ILE A 1 55 ? 0.205 14.776 6.505 1.00 0.00 58 ILE A N 3
ATOM 3411 C CA . ILE A 1 55 ? -0.231 14.817 5.082 1.00 0.00 58 ILE A CA 3
ATOM 3412 C C . ILE A 1 55 ? 1.014 14.902 4.204 1.00 0.00 58 ILE A C 3
ATOM 3413 O O . ILE A 1 55 ? 1.985 15.537 4.562 1.00 0.00 58 ILE A O 3
ATOM 3429 N N . PRO A 1 56 ? 1.001 14.236 3.042 1.00 0.00 59 PRO A N 3
ATOM 3430 C CA . PRO A 1 56 ? 2.154 14.238 2.142 1.00 0.00 59 PRO A CA 3
ATOM 3431 C C . PRO A 1 56 ? 2.393 15.624 1.534 1.00 0.00 59 PRO A C 3
ATOM 3432 O O . PRO A 1 56 ? 1.488 16.426 1.421 1.00 0.00 59 PRO A O 3
ATOM 3443 N N . SER A 1 57 ? 3.605 15.918 1.164 1.00 0.00 60 SER A N 3
ATOM 3444 C CA . SER A 1 57 ? 3.904 17.259 0.589 1.00 0.00 60 SER A CA 3
ATOM 3445 C C . SER A 1 57 ? 3.562 17.299 -0.902 1.00 0.00 60 SER A C 3
ATOM 3446 O O . SER A 1 57 ? 3.858 18.261 -1.583 1.00 0.00 60 SER A O 3
ATOM 3454 N N . ASN A 1 58 ? 2.957 16.271 -1.428 1.00 0.00 61 ASN A N 3
ATOM 3455 C CA . ASN A 1 58 ? 2.629 16.283 -2.881 1.00 0.00 61 ASN A CA 3
ATOM 3456 C C . ASN A 1 58 ? 1.116 16.396 -3.092 1.00 0.00 61 ASN A C 3
ATOM 3457 O O . ASN A 1 58 ? 0.648 17.242 -3.827 1.00 0.00 61 ASN A O 3
ATOM 3468 N N . TYR A 1 59 ? 0.351 15.540 -2.480 1.00 0.00 62 TYR A N 3
ATOM 3469 C CA . TYR A 1 59 ? -1.130 15.586 -2.675 1.00 0.00 62 TYR A CA 3
ATOM 3470 C C . TYR A 1 59 ? -1.661 17.006 -2.490 1.00 0.00 62 TYR A C 3
ATOM 3471 O O . TYR A 1 59 ? -2.225 17.591 -3.393 1.00 0.00 62 TYR A O 3
ATOM 3489 N N . VAL A 1 60 ? -1.522 17.546 -1.316 1.00 0.00 63 VAL A N 3
ATOM 3490 C CA . VAL A 1 60 ? -2.061 18.911 -1.059 1.00 0.00 63 VAL A CA 3
ATOM 3491 C C . VAL A 1 60 ? -1.129 19.982 -1.626 1.00 0.00 63 VAL A C 3
ATOM 3492 O O . VAL A 1 60 ? 0.057 19.782 -1.790 1.00 0.00 63 VAL A O 3
ATOM 3505 N N . ALA A 1 61 ? -1.685 21.126 -1.922 1.00 0.00 64 ALA A N 3
ATOM 3506 C CA . ALA A 1 61 ? -0.886 22.249 -2.481 1.00 0.00 64 ALA A CA 3
ATOM 3507 C C . ALA A 1 61 ? -1.243 23.529 -1.723 1.00 0.00 64 ALA A C 3
ATOM 3508 O O . ALA A 1 61 ? -2.268 23.607 -1.074 1.00 0.00 64 ALA A O 3
ATOM 3515 N N . LYS A 1 62 ? -0.415 24.532 -1.796 1.00 0.00 65 LYS A N 3
ATOM 3516 C CA . LYS A 1 62 ? -0.726 25.797 -1.075 1.00 0.00 65 LYS A CA 3
ATOM 3517 C C . LYS A 1 62 ? -1.807 26.566 -1.837 1.00 0.00 65 LYS A C 3
ATOM 3518 O O . LYS A 1 62 ? -1.917 26.472 -3.043 1.00 0.00 65 LYS A O 3
ATOM 3537 N N . LEU A 1 63 ? -2.607 27.330 -1.143 1.00 0.00 66 LEU A N 3
ATOM 3538 C CA . LEU A 1 63 ? -3.679 28.106 -1.828 1.00 0.00 66 LEU A CA 3
ATOM 3539 C C . LEU A 1 63 ? -3.057 29.312 -2.536 1.00 0.00 66 LEU A C 3
ATOM 3540 O O . LEU A 1 63 ? -1.878 29.327 -2.834 1.00 0.00 66 LEU A O 3
ATOM 3556 N N . ASN A 1 64 ? -3.834 30.323 -2.809 1.00 0.00 67 ASN A N 3
ATOM 3557 C CA . ASN A 1 64 ? -3.280 31.524 -3.497 1.00 0.00 67 ASN A CA 3
ATOM 3558 C C . ASN A 1 64 ? -3.097 31.222 -4.986 1.00 0.00 67 ASN A C 3
ATOM 3559 O O . ASN A 1 64 ? -2.393 30.305 -5.361 1.00 0.00 67 ASN A O 3
ATOM 3570 N N . THR A 1 65 ? -3.724 31.987 -5.837 1.00 0.00 68 THR A N 3
ATOM 3571 C CA . THR A 1 65 ? -3.584 31.745 -7.300 1.00 0.00 68 THR A CA 3
ATOM 3572 C C . THR A 1 65 ? -3.160 33.041 -7.993 1.00 0.00 68 THR A C 3
ATOM 3573 O O . THR A 1 65 ? -3.791 34.056 -7.746 1.00 0.00 68 THR A O 3
ATOM 3585 N N . TRP B 2 1 ? -13.255 10.748 -22.331 1.00 0.00 170 TRP B N 3
ATOM 3586 C CA . TRP B 2 1 ? -12.704 10.966 -20.963 1.00 0.00 170 TRP B CA 3
ATOM 3587 C C . TRP B 2 1 ? -11.249 11.427 -21.066 1.00 0.00 170 TRP B C 3
ATOM 3588 O O . TRP B 2 1 ? -10.678 11.480 -22.137 1.00 0.00 170 TRP B O 3
ATOM 3611 N N . ASP B 2 2 ? -10.643 11.761 -19.959 1.00 0.00 171 ASP B N 3
ATOM 3612 C CA . ASP B 2 2 ? -9.228 12.219 -19.992 1.00 0.00 171 ASP B CA 3
ATOM 3613 C C . ASP B 2 2 ? -8.707 12.312 -18.559 1.00 0.00 171 ASP B C 3
ATOM 3614 O O . ASP B 2 2 ? -7.719 11.699 -18.206 1.00 0.00 171 ASP B O 3
ATOM 3623 N N . PRO B 2 3 ? -9.398 13.093 -17.717 1.00 0.00 172 PRO B N 3
ATOM 3624 C CA . PRO B 2 3 ? -9.021 13.271 -16.311 1.00 0.00 172 PRO B CA 3
ATOM 3625 C C . PRO B 2 3 ? -9.215 11.985 -15.500 1.00 0.00 172 PRO B C 3
ATOM 3626 O O . PRO B 2 3 ? -8.319 11.172 -15.387 1.00 0.00 172 PRO B O 3
ATOM 3637 N N . GLY B 2 4 ? -10.376 11.797 -14.934 1.00 0.00 173 GLY B N 3
ATOM 3638 C CA . GLY B 2 4 ? -10.621 10.566 -14.132 1.00 0.00 173 GLY B CA 3
ATOM 3639 C C . GLY B 2 4 ? -10.084 10.773 -12.715 1.00 0.00 173 GLY B C 3
ATOM 3640 O O . GLY B 2 4 ? -9.913 9.833 -11.963 1.00 0.00 173 GLY B O 3
ATOM 3644 N N . MET B 2 5 ? -9.817 11.996 -12.346 1.00 0.00 174 MET B N 3
ATOM 3645 C CA . MET B 2 5 ? -9.291 12.261 -10.978 1.00 0.00 174 MET B CA 3
ATOM 3646 C C . MET B 2 5 ? -8.092 11.351 -10.712 1.00 0.00 174 MET B C 3
ATOM 3647 O O . MET B 2 5 ? -8.237 10.241 -10.239 1.00 0.00 174 MET B O 3
ATOM 3661 N N . PRO B 2 6 ? -6.881 11.836 -11.024 1.00 0.00 175 PRO B N 3
ATOM 3662 C CA . PRO B 2 6 ? -5.650 11.072 -10.823 1.00 0.00 175 PRO B CA 3
ATOM 3663 C C . PRO B 2 6 ? -5.223 11.071 -9.356 1.00 0.00 175 PRO B C 3
ATOM 3664 O O . PRO B 2 6 ? -6.006 11.347 -8.471 1.00 0.00 175 PRO B O 3
ATOM 3675 N N . THR B 2 7 ? -3.986 10.761 -9.100 1.00 0.00 176 THR B N 3
ATOM 3676 C CA . THR B 2 7 ? -3.492 10.738 -7.694 1.00 0.00 176 THR B CA 3
ATOM 3677 C C . THR B 2 7 ? -1.997 10.412 -7.687 1.00 0.00 176 THR B C 3
ATOM 3678 O O . THR B 2 7 ? -1.601 9.275 -7.847 1.00 0.00 176 THR B O 3
ATOM 3689 N N . PRO B 2 8 ? -1.155 11.435 -7.494 1.00 0.00 177 PRO B N 3
ATOM 3690 C CA . PRO B 2 8 ? 0.303 11.267 -7.462 1.00 0.00 177 PRO B CA 3
ATOM 3691 C C . PRO B 2 8 ? 0.758 10.512 -6.211 1.00 0.00 177 PRO B C 3
ATOM 3692 O O . PRO B 2 8 ? 0.073 10.488 -5.208 1.00 0.00 177 PRO B O 3
ATOM 3703 N N . PRO B 2 9 ? 1.943 9.887 -6.275 1.00 0.00 178 PRO B N 3
ATOM 3704 C CA . PRO B 2 9 ? 2.498 9.129 -5.147 1.00 0.00 178 PRO B CA 3
ATOM 3705 C C . PRO B 2 9 ? 2.904 10.058 -4.000 1.00 0.00 178 PRO B C 3
ATOM 3706 O O . PRO B 2 9 ? 3.299 11.186 -4.214 1.00 0.00 178 PRO B O 3
ATOM 3717 N N . LEU B 2 10 ? 2.809 9.596 -2.783 1.00 0.00 179 LEU B N 3
ATOM 3718 C CA . LEU B 2 10 ? 3.192 10.465 -1.636 1.00 0.00 179 LEU B CA 3
ATOM 3719 C C . LEU B 2 10 ? 4.690 10.350 -1.385 1.00 0.00 179 LEU B C 3
ATOM 3720 O O . LEU B 2 10 ? 5.378 9.545 -1.982 1.00 0.00 179 LEU B O 3
ATOM 3736 N N . PRO B 2 11 ? 5.191 11.174 -0.463 1.00 0.00 180 PRO B N 3
ATOM 3737 C CA . PRO B 2 11 ? 6.603 11.183 -0.088 1.00 0.00 180 PRO B CA 3
ATOM 3738 C C . PRO B 2 11 ? 6.987 9.913 0.685 1.00 0.00 180 PRO B C 3
ATOM 3739 O O . PRO B 2 11 ? 6.203 8.992 0.801 1.00 0.00 180 PRO B O 3
ATOM 3750 N N . PRO B 2 12 ? 8.234 9.841 1.179 1.00 0.00 181 PRO B N 3
ATOM 3751 C CA . PRO B 2 12 ? 8.741 8.665 1.885 1.00 0.00 181 PRO B CA 3
ATOM 3752 C C . PRO B 2 12 ? 8.542 8.700 3.404 1.00 0.00 181 PRO B C 3
ATOM 3753 O O . PRO B 2 12 ? 8.501 7.670 4.043 1.00 0.00 181 PRO B O 3
ATOM 3764 N N . ARG B 2 13 ? 8.440 9.859 3.993 1.00 0.00 182 ARG B N 3
ATOM 3765 C CA . ARG B 2 13 ? 8.266 9.926 5.476 1.00 0.00 182 ARG B CA 3
ATOM 3766 C C . ARG B 2 13 ? 9.621 9.707 6.152 1.00 0.00 182 ARG B C 3
ATOM 3767 O O . ARG B 2 13 ? 10.033 8.588 6.386 1.00 0.00 182 ARG B O 3
ATOM 3788 N N . PRO B 2 14 ? 10.326 10.804 6.473 1.00 0.00 183 PRO B N 3
ATOM 3789 C CA . PRO B 2 14 ? 11.638 10.739 7.129 1.00 0.00 183 PRO B CA 3
ATOM 3790 C C . PRO B 2 14 ? 11.531 10.205 8.560 1.00 0.00 183 PRO B C 3
ATOM 3791 O O . PRO B 2 14 ? 10.879 10.789 9.403 1.00 0.00 183 PRO B O 3
ATOM 3802 N N . ALA B 2 15 ? 12.161 9.096 8.839 1.00 0.00 184 ALA B N 3
ATOM 3803 C CA . ALA B 2 15 ? 12.089 8.526 10.212 1.00 0.00 184 ALA B CA 3
ATOM 3804 C C . ALA B 2 15 ? 10.623 8.367 10.617 1.00 0.00 184 ALA B C 3
ATOM 3805 O O . ALA B 2 15 ? 10.181 8.909 11.610 1.00 0.00 184 ALA B O 3
ATOM 3812 N N . ASN B 2 16 ? 9.866 7.632 9.853 1.00 0.00 185 ASN B N 3
ATOM 3813 C CA . ASN B 2 16 ? 8.430 7.443 10.192 1.00 0.00 185 ASN B CA 3
ATOM 3814 C C . ASN B 2 16 ? 7.780 8.807 10.430 1.00 0.00 185 ASN B C 3
ATOM 3815 O O . ASN B 2 16 ? 7.129 9.031 11.431 1.00 0.00 185 ASN B O 3
ATOM 3826 N N . LEU B 2 17 ? 7.954 9.722 9.515 1.00 0.00 186 LEU B N 3
ATOM 3827 C CA . LEU B 2 17 ? 7.349 11.072 9.685 1.00 0.00 186 LEU B CA 3
ATOM 3828 C C . LEU B 2 17 ? 5.835 10.980 9.498 1.00 0.00 186 LEU B C 3
ATOM 3829 O O . LEU B 2 17 ? 5.083 10.931 10.450 1.00 0.00 186 LEU B O 3
ATOM 3845 N N . GLY B 2 18 ? 5.382 10.954 8.275 1.00 0.00 187 GLY B N 3
ATOM 3846 C CA . GLY B 2 18 ? 3.920 10.860 8.028 1.00 0.00 187 GLY B CA 3
ATOM 3847 C C . GLY B 2 18 ? 3.438 9.461 8.408 1.00 0.00 187 GLY B C 3
ATOM 3848 O O . GLY B 2 18 ? 2.264 9.158 8.348 1.00 0.00 187 GLY B O 3
ATOM 3852 N N . GLU B 2 19 ? 4.342 8.605 8.801 1.00 0.00 188 GLU B N 3
ATOM 3853 C CA . GLU B 2 19 ? 3.943 7.226 9.185 1.00 0.00 188 GLU B CA 3
ATOM 3854 C C . GLU B 2 19 ? 3.289 7.255 10.567 1.00 0.00 188 GLU B C 3
ATOM 3855 O O . GLU B 2 19 ? 2.081 7.285 10.694 1.00 0.00 188 GLU B O 3
ATOM 3867 N N . ARG B 2 20 ? 4.080 7.248 11.602 1.00 0.00 189 ARG B N 3
ATOM 3868 C CA . ARG B 2 20 ? 3.511 7.277 12.980 1.00 0.00 189 ARG B CA 3
ATOM 3869 C C . ARG B 2 20 ? 2.883 5.921 13.303 1.00 0.00 189 ARG B C 3
ATOM 3870 O O . ARG B 2 20 ? 1.699 5.717 13.130 1.00 0.00 189 ARG B O 3
ATOM 3891 N N . GLN B 2 21 ? 3.668 4.991 13.775 1.00 0.00 190 GLN B N 3
ATOM 3892 C CA . GLN B 2 21 ? 3.116 3.648 14.111 1.00 0.00 190 GLN B CA 3
ATOM 3893 C C . GLN B 2 21 ? 2.576 3.664 15.543 1.00 0.00 190 GLN B C 3
ATOM 3894 O O . GLN B 2 21 ? 3.107 4.329 16.409 1.00 0.00 190 GLN B O 3
ATOM 3908 N N . ALA B 2 22 ? 1.524 2.936 15.797 1.00 0.00 191 ALA B N 3
ATOM 3909 C CA . ALA B 2 22 ? 0.953 2.910 17.173 1.00 0.00 191 ALA B CA 3
ATOM 3910 C C . ALA B 2 22 ? 1.290 1.577 17.841 1.00 0.00 191 ALA B C 3
ATOM 3911 O O . ALA B 2 22 ? 2.400 1.445 18.331 1.00 0.00 191 ALA B O 3
ATOM 3919 N N . GLN A 1 6 ? 2.997 26.220 10.807 1.00 0.00 9 GLN A N 4
ATOM 3920 C CA . GLN A 1 6 ? 3.036 27.426 11.682 1.00 0.00 9 GLN A CA 4
ATOM 3921 C C . GLN A 1 6 ? 1.751 28.234 11.495 1.00 0.00 9 GLN A C 4
ATOM 3922 O O . GLN A 1 6 ? 1.351 28.991 12.356 1.00 0.00 9 GLN A O 4
ATOM 3936 N N . GLY A 1 7 ? 1.101 28.081 10.373 1.00 0.00 10 GLY A N 4
ATOM 3937 C CA . GLY A 1 7 ? -0.157 28.842 10.131 1.00 0.00 10 GLY A CA 4
ATOM 3938 C C . GLY A 1 7 ? -0.379 28.998 8.626 1.00 0.00 10 GLY A C 4
ATOM 3939 O O . GLY A 1 7 ? -0.821 30.027 8.156 1.00 0.00 10 GLY A O 4
ATOM 3943 N N . ASP A 1 8 ? -0.073 27.984 7.868 1.00 0.00 11 ASP A N 4
ATOM 3944 C CA . ASP A 1 8 ? -0.265 28.070 6.392 1.00 0.00 11 ASP A CA 4
ATOM 3945 C C . ASP A 1 8 ? -1.436 27.178 5.979 1.00 0.00 11 ASP A C 4
ATOM 3946 O O . ASP A 1 8 ? -1.582 26.070 6.456 1.00 0.00 11 ASP A O 4
ATOM 3955 N N . ILE A 1 9 ? -2.274 27.649 5.095 1.00 0.00 12 ILE A N 4
ATOM 3956 C CA . ILE A 1 9 ? -3.433 26.822 4.658 1.00 0.00 12 ILE A CA 4
ATOM 3957 C C . ILE A 1 9 ? -3.125 26.185 3.301 1.00 0.00 12 ILE A C 4
ATOM 3958 O O . ILE A 1 9 ? -2.592 26.816 2.409 1.00 0.00 12 ILE A O 4
ATOM 3974 N N . VAL A 1 10 ? -3.457 24.933 3.145 1.00 0.00 13 VAL A N 4
ATOM 3975 C CA . VAL A 1 10 ? -3.191 24.233 1.857 1.00 0.00 13 VAL A CA 4
ATOM 3976 C C . VAL A 1 10 ? -4.454 23.488 1.427 1.00 0.00 13 VAL A C 4
ATOM 3977 O O . VAL A 1 10 ? -5.334 23.236 2.225 1.00 0.00 13 VAL A O 4
ATOM 3990 N N . VAL A 1 11 ? -4.553 23.121 0.180 1.00 0.00 14 VAL A N 4
ATOM 3991 C CA . VAL A 1 11 ? -5.768 22.384 -0.269 1.00 0.00 14 VAL A CA 4
ATOM 3992 C C . VAL A 1 11 ? -5.354 21.029 -0.844 1.00 0.00 14 VAL A C 4
ATOM 3993 O O . VAL A 1 11 ? -4.371 20.914 -1.548 1.00 0.00 14 VAL A O 4
ATOM 4006 N N . ALA A 1 12 ? -6.098 20.000 -0.543 1.00 0.00 15 ALA A N 4
ATOM 4007 C CA . ALA A 1 12 ? -5.752 18.648 -1.061 1.00 0.00 15 ALA A CA 4
ATOM 4008 C C . ALA A 1 12 ? -6.024 18.587 -2.566 1.00 0.00 15 ALA A C 4
ATOM 4009 O O . ALA A 1 12 ? -7.067 18.995 -3.037 1.00 0.00 15 ALA A O 4
ATOM 4016 N N . LEU A 1 13 ? -5.099 18.061 -3.320 1.00 0.00 16 LEU A N 4
ATOM 4017 C CA . LEU A 1 13 ? -5.309 17.950 -4.791 1.00 0.00 16 LEU A CA 4
ATOM 4018 C C . LEU A 1 13 ? -5.757 16.523 -5.104 1.00 0.00 16 LEU A C 4
ATOM 4019 O O . LEU A 1 13 ? -6.220 16.221 -6.186 1.00 0.00 16 LEU A O 4
ATOM 4035 N N . TYR A 1 14 ? -5.621 15.647 -4.148 1.00 0.00 17 TYR A N 4
ATOM 4036 C CA . TYR A 1 14 ? -6.030 14.231 -4.342 1.00 0.00 17 TYR A CA 4
ATOM 4037 C C . TYR A 1 14 ? -6.265 13.609 -2.967 1.00 0.00 17 TYR A C 4
ATOM 4038 O O . TYR A 1 14 ? -5.691 14.039 -1.988 1.00 0.00 17 TYR A O 4
ATOM 4056 N N . PRO A 1 15 ? -7.110 12.573 -2.881 1.00 0.00 18 PRO A N 4
ATOM 4057 C CA . PRO A 1 15 ? -7.381 11.906 -1.606 1.00 0.00 18 PRO A CA 4
ATOM 4058 C C . PRO A 1 15 ? -6.111 11.241 -1.083 1.00 0.00 18 PRO A C 4
ATOM 4059 O O . PRO A 1 15 ? -5.252 10.852 -1.851 1.00 0.00 18 PRO A O 4
ATOM 4070 N N . TYR A 1 16 ? -5.944 11.143 0.208 1.00 0.00 19 TYR A N 4
ATOM 4071 C CA . TYR A 1 16 ? -4.676 10.542 0.714 1.00 0.00 19 TYR A CA 4
ATOM 4072 C C . TYR A 1 16 ? -4.886 9.065 1.060 1.00 0.00 19 TYR A C 4
ATOM 4073 O O . TYR A 1 16 ? -5.974 8.533 0.956 1.00 0.00 19 TYR A O 4
ATOM 4091 N N . ASP A 1 17 ? -3.844 8.406 1.476 1.00 0.00 20 ASP A N 4
ATOM 4092 C CA . ASP A 1 17 ? -3.946 6.972 1.841 1.00 0.00 20 ASP A CA 4
ATOM 4093 C C . ASP A 1 17 ? -3.816 6.826 3.357 1.00 0.00 20 ASP A C 4
ATOM 4094 O O . ASP A 1 17 ? -2.763 6.489 3.859 1.00 0.00 20 ASP A O 4
ATOM 4103 N N . GLY A 1 18 ? -4.865 7.059 4.101 1.00 0.00 21 GLY A N 4
ATOM 4104 C CA . GLY A 1 18 ? -4.759 6.906 5.579 1.00 0.00 21 GLY A CA 4
ATOM 4105 C C . GLY A 1 18 ? -4.329 5.471 5.893 1.00 0.00 21 GLY A C 4
ATOM 4106 O O . GLY A 1 18 ? -5.146 4.577 5.987 1.00 0.00 21 GLY A O 4
ATOM 4110 N N . ILE A 1 19 ? -3.056 5.246 6.063 1.00 0.00 22 ILE A N 4
ATOM 4111 C CA . ILE A 1 19 ? -2.590 3.867 6.379 1.00 0.00 22 ILE A CA 4
ATOM 4112 C C . ILE A 1 19 ? -2.143 3.821 7.836 1.00 0.00 22 ILE A C 4
ATOM 4113 O O . ILE A 1 19 ? -2.437 2.890 8.560 1.00 0.00 22 ILE A O 4
ATOM 4129 N N . HIS A 1 20 ? -1.449 4.829 8.274 1.00 0.00 23 HIS A N 4
ATOM 4130 C CA . HIS A 1 20 ? -0.995 4.859 9.689 1.00 0.00 23 HIS A CA 4
ATOM 4131 C C . HIS A 1 20 ? -2.178 5.252 10.571 1.00 0.00 23 HIS A C 4
ATOM 4132 O O . HIS A 1 20 ? -3.134 5.842 10.109 1.00 0.00 23 HIS A O 4
ATOM 4146 N N . PRO A 1 21 ? -2.121 4.912 11.864 1.00 0.00 24 PRO A N 4
ATOM 4147 C CA . PRO A 1 21 ? -3.202 5.225 12.803 1.00 0.00 24 PRO A CA 4
ATOM 4148 C C . PRO A 1 21 ? -3.291 6.727 13.088 1.00 0.00 24 PRO A C 4
ATOM 4149 O O . PRO A 1 21 ? -4.256 7.205 13.651 1.00 0.00 24 PRO A O 4
ATOM 4160 N N . ASP A 1 22 ? -2.284 7.472 12.719 1.00 0.00 25 ASP A N 4
ATOM 4161 C CA . ASP A 1 22 ? -2.297 8.939 12.986 1.00 0.00 25 ASP A CA 4
ATOM 4162 C C . ASP A 1 22 ? -2.411 9.723 11.674 1.00 0.00 25 ASP A C 4
ATOM 4163 O O . ASP A 1 22 ? -2.684 10.908 11.680 1.00 0.00 25 ASP A O 4
ATOM 4172 N N . ASP A 1 23 ? -2.194 9.091 10.552 1.00 0.00 26 ASP A N 4
ATOM 4173 C CA . ASP A 1 23 ? -2.280 9.831 9.265 1.00 0.00 26 ASP A CA 4
ATOM 4174 C C . ASP A 1 23 ? -3.663 10.465 9.122 1.00 0.00 26 ASP A C 4
ATOM 4175 O O . ASP A 1 23 ? -4.674 9.864 9.426 1.00 0.00 26 ASP A O 4
ATOM 4184 N N . LEU A 1 24 ? -3.705 11.676 8.640 1.00 0.00 27 LEU A N 4
ATOM 4185 C CA . LEU A 1 24 ? -5.012 12.359 8.448 1.00 0.00 27 LEU A CA 4
ATOM 4186 C C . LEU A 1 24 ? -5.466 12.119 7.011 1.00 0.00 27 LEU A C 4
ATOM 4187 O O . LEU A 1 24 ? -4.792 12.484 6.068 1.00 0.00 27 LEU A O 4
ATOM 4203 N N . SER A 1 25 ? -6.605 11.517 6.833 1.00 0.00 28 SER A N 4
ATOM 4204 C CA . SER A 1 25 ? -7.110 11.259 5.461 1.00 0.00 28 SER A CA 4
ATOM 4205 C C . SER A 1 25 ? -7.741 12.535 4.905 1.00 0.00 28 SER A C 4
ATOM 4206 O O . SER A 1 25 ? -8.431 13.252 5.601 1.00 0.00 28 SER A O 4
ATOM 4214 N N . PHE A 1 26 ? -7.536 12.811 3.649 1.00 0.00 29 PHE A N 4
ATOM 4215 C CA . PHE A 1 26 ? -8.154 14.024 3.050 1.00 0.00 29 PHE A CA 4
ATOM 4216 C C . PHE A 1 26 ? -8.508 13.721 1.598 1.00 0.00 29 PHE A C 4
ATOM 4217 O O . PHE A 1 26 ? -7.957 12.822 0.998 1.00 0.00 29 PHE A O 4
ATOM 4234 N N . LYS A 1 27 ? -9.428 14.446 1.029 1.00 0.00 30 LYS A N 4
ATOM 4235 C CA . LYS A 1 27 ? -9.809 14.171 -0.384 1.00 0.00 30 LYS A CA 4
ATOM 4236 C C . LYS A 1 27 ? -9.339 15.321 -1.272 1.00 0.00 30 LYS A C 4
ATOM 4237 O O . LYS A 1 27 ? -8.863 16.331 -0.795 1.00 0.00 30 LYS A O 4
ATOM 4256 N N . LYS A 1 28 ? -9.470 15.180 -2.563 1.00 0.00 31 LYS A N 4
ATOM 4257 C CA . LYS A 1 28 ? -9.029 16.274 -3.469 1.00 0.00 31 LYS A CA 4
ATOM 4258 C C . LYS A 1 28 ? -9.930 17.491 -3.270 1.00 0.00 31 LYS A C 4
ATOM 4259 O O . LYS A 1 28 ? -11.082 17.372 -2.904 1.00 0.00 31 LYS A O 4
ATOM 4278 N N . GLY A 1 29 ? -9.412 18.662 -3.514 1.00 0.00 32 GLY A N 4
ATOM 4279 C CA . GLY A 1 29 ? -10.233 19.894 -3.345 1.00 0.00 32 GLY A CA 4
ATOM 4280 C C . GLY A 1 29 ? -10.500 20.156 -1.857 1.00 0.00 32 GLY A C 4
ATOM 4281 O O . GLY A 1 29 ? -11.029 21.185 -1.489 1.00 0.00 32 GLY A O 4
ATOM 4285 N N . GLU A 1 30 ? -10.147 19.237 -0.997 1.00 0.00 33 GLU A N 4
ATOM 4286 C CA . GLU A 1 30 ? -10.394 19.448 0.457 1.00 0.00 33 GLU A CA 4
ATOM 4287 C C . GLU A 1 30 ? -9.373 20.442 1.015 1.00 0.00 33 GLU A C 4
ATOM 4288 O O . GLU A 1 30 ? -8.224 20.450 0.624 1.00 0.00 33 GLU A O 4
ATOM 4300 N N . LYS A 1 31 ? -9.784 21.278 1.928 1.00 0.00 34 LYS A N 4
ATOM 4301 C CA . LYS A 1 31 ? -8.836 22.268 2.512 1.00 0.00 34 LYS A CA 4
ATOM 4302 C C . LYS A 1 31 ? -8.280 21.724 3.829 1.00 0.00 34 LYS A C 4
ATOM 4303 O O . LYS A 1 31 ? -8.989 21.153 4.632 1.00 0.00 34 LYS A O 4
ATOM 4322 N N . MET A 1 32 ? -7.005 21.897 4.041 1.00 0.00 35 MET A N 4
ATOM 4323 C CA . MET A 1 32 ? -6.366 21.394 5.289 1.00 0.00 35 MET A CA 4
ATOM 4324 C C . MET A 1 32 ? -5.445 22.467 5.863 1.00 0.00 35 MET A C 4
ATOM 4325 O O . MET A 1 32 ? -4.907 23.290 5.149 1.00 0.00 35 MET A O 4
ATOM 4339 N N . LYS A 1 33 ? -5.259 22.461 7.151 1.00 0.00 36 LYS A N 4
ATOM 4340 C CA . LYS A 1 33 ? -4.372 23.477 7.782 1.00 0.00 36 LYS A CA 4
ATOM 4341 C C . LYS A 1 33 ? -3.086 22.802 8.260 1.00 0.00 36 LYS A C 4
ATOM 4342 O O . LYS A 1 33 ? -3.119 21.830 8.987 1.00 0.00 36 LYS A O 4
ATOM 4361 N N . VAL A 1 34 ? -1.955 23.316 7.864 1.00 0.00 37 VAL A N 4
ATOM 4362 C CA . VAL A 1 34 ? -0.666 22.713 8.303 1.00 0.00 37 VAL A CA 4
ATOM 4363 C C . VAL A 1 34 ? -0.331 23.223 9.705 1.00 0.00 37 VAL A C 4
ATOM 4364 O O . VAL A 1 34 ? -0.593 24.361 10.040 1.00 0.00 37 VAL A O 4
ATOM 4377 N N . LEU A 1 35 ? 0.242 22.393 10.532 1.00 0.00 38 LEU A N 4
ATOM 4378 C CA . LEU A 1 35 ? 0.585 22.840 11.910 1.00 0.00 38 LEU A CA 4
ATOM 4379 C C . LEU A 1 35 ? 2.094 22.726 12.132 1.00 0.00 38 LEU A C 4
ATOM 4380 O O . LEU A 1 35 ? 2.708 23.585 12.733 1.00 0.00 38 LEU A O 4
ATOM 4396 N N . GLU A 1 36 ? 2.698 21.671 11.658 1.00 0.00 39 GLU A N 4
ATOM 4397 C CA . GLU A 1 36 ? 4.165 21.490 11.844 1.00 0.00 39 GLU A CA 4
ATOM 4398 C C . GLU A 1 36 ? 4.761 20.908 10.560 1.00 0.00 39 GLU A C 4
ATOM 4399 O O . GLU A 1 36 ? 4.808 19.708 10.373 1.00 0.00 39 GLU A O 4
ATOM 4411 N N . GLU A 1 37 ? 5.216 21.754 9.676 1.00 0.00 40 GLU A N 4
ATOM 4412 C CA . GLU A 1 37 ? 5.809 21.257 8.403 1.00 0.00 40 GLU A CA 4
ATOM 4413 C C . GLU A 1 37 ? 7.193 20.669 8.679 1.00 0.00 40 GLU A C 4
ATOM 4414 O O . GLU A 1 37 ? 8.081 21.344 9.162 1.00 0.00 40 GLU A O 4
ATOM 4426 N N . HIS A 1 38 ? 7.385 19.413 8.377 1.00 0.00 41 HIS A N 4
ATOM 4427 C CA . HIS A 1 38 ? 8.712 18.784 8.623 1.00 0.00 41 HIS A CA 4
ATOM 4428 C C . HIS A 1 38 ? 9.576 18.901 7.364 1.00 0.00 41 HIS A C 4
ATOM 4429 O O . HIS A 1 38 ? 10.067 19.963 7.038 1.00 0.00 41 HIS A O 4
ATOM 4443 N N . GLY A 1 39 ? 9.773 17.821 6.653 1.00 0.00 42 GLY A N 4
ATOM 4444 C CA . GLY A 1 39 ? 10.614 17.889 5.424 1.00 0.00 42 GLY A CA 4
ATOM 4445 C C . GLY A 1 39 ? 9.916 17.168 4.265 1.00 0.00 42 GLY A C 4
ATOM 4446 O O . GLY A 1 39 ? 10.266 17.347 3.116 1.00 0.00 42 GLY A O 4
ATOM 4450 N N . GLU A 1 40 ? 8.936 16.352 4.550 1.00 0.00 43 GLU A N 4
ATOM 4451 C CA . GLU A 1 40 ? 8.235 15.628 3.448 1.00 0.00 43 GLU A CA 4
ATOM 4452 C C . GLU A 1 40 ? 6.806 15.268 3.871 1.00 0.00 43 GLU A C 4
ATOM 4453 O O . GLU A 1 40 ? 5.967 14.963 3.047 1.00 0.00 43 GLU A O 4
ATOM 4465 N N . TRP A 1 41 ? 6.518 15.304 5.142 1.00 0.00 44 TRP A N 4
ATOM 4466 C CA . TRP A 1 41 ? 5.141 14.966 5.603 1.00 0.00 44 TRP A CA 4
ATOM 4467 C C . TRP A 1 41 ? 4.708 15.973 6.675 1.00 0.00 44 TRP A C 4
ATOM 4468 O O . TRP A 1 41 ? 5.112 15.885 7.817 1.00 0.00 44 TRP A O 4
ATOM 4489 N N . TRP A 1 42 ? 3.897 16.933 6.323 1.00 0.00 45 TRP A N 4
ATOM 4490 C CA . TRP A 1 42 ? 3.455 17.940 7.332 1.00 0.00 45 TRP A CA 4
ATOM 4491 C C . TRP A 1 42 ? 2.161 17.477 8.000 1.00 0.00 45 TRP A C 4
ATOM 4492 O O . TRP A 1 42 ? 1.265 16.965 7.360 1.00 0.00 45 TRP A O 4
ATOM 4513 N N . LYS A 1 43 ? 2.051 17.674 9.287 1.00 0.00 46 LYS A N 4
ATOM 4514 C CA . LYS A 1 43 ? 0.810 17.270 10.002 1.00 0.00 46 LYS A CA 4
ATOM 4515 C C . LYS A 1 43 ? -0.200 18.412 9.902 1.00 0.00 46 LYS A C 4
ATOM 4516 O O . LYS A 1 43 ? -0.046 19.446 10.520 1.00 0.00 46 LYS A O 4
ATOM 4535 N N . ALA A 1 44 ? -1.221 18.242 9.112 1.00 0.00 47 ALA A N 4
ATOM 4536 C CA . ALA A 1 44 ? -2.228 19.325 8.951 1.00 0.00 47 ALA A CA 4
ATOM 4537 C C . ALA A 1 44 ? -3.479 19.008 9.766 1.00 0.00 47 ALA A C 4
ATOM 4538 O O . ALA A 1 44 ? -3.554 18.014 10.462 1.00 0.00 47 ALA A O 4
ATOM 4545 N N . LYS A 1 45 ? -4.460 19.858 9.679 1.00 0.00 48 LYS A N 4
ATOM 4546 C CA . LYS A 1 45 ? -5.719 19.637 10.437 1.00 0.00 48 LYS A CA 4
ATOM 4547 C C . LYS A 1 45 ? -6.895 19.619 9.459 1.00 0.00 48 LYS A C 4
ATOM 4548 O O . LYS A 1 45 ? -7.278 20.637 8.918 1.00 0.00 48 LYS A O 4
ATOM 4567 N N . SER A 1 46 ? -7.468 18.474 9.221 1.00 0.00 49 SER A N 4
ATOM 4568 C CA . SER A 1 46 ? -8.613 18.403 8.273 1.00 0.00 49 SER A CA 4
ATOM 4569 C C . SER A 1 46 ? -9.696 19.395 8.690 1.00 0.00 49 SER A C 4
ATOM 4570 O O . SER A 1 46 ? -10.159 19.395 9.814 1.00 0.00 49 SER A O 4
ATOM 4578 N N . LEU A 1 47 ? -10.111 20.230 7.783 1.00 0.00 50 LEU A N 4
ATOM 4579 C CA . LEU A 1 47 ? -11.176 21.216 8.102 1.00 0.00 50 LEU A CA 4
ATOM 4580 C C . LEU A 1 47 ? -12.513 20.482 8.131 1.00 0.00 50 LEU A C 4
ATOM 4581 O O . LEU A 1 47 ? -13.516 21.007 8.574 1.00 0.00 50 LEU A O 4
ATOM 4597 N N . LEU A 1 48 ? -12.530 19.259 7.671 1.00 0.00 51 LEU A N 4
ATOM 4598 C CA . LEU A 1 48 ? -13.794 18.478 7.682 1.00 0.00 51 LEU A CA 4
ATOM 4599 C C . LEU A 1 48 ? -14.456 18.642 9.048 1.00 0.00 51 LEU A C 4
ATOM 4600 O O . LEU A 1 48 ? -15.646 18.448 9.200 1.00 0.00 51 LEU A O 4
ATOM 4616 N N . THR A 1 49 ? -13.695 19.016 10.042 1.00 0.00 52 THR A N 4
ATOM 4617 C CA . THR A 1 49 ? -14.286 19.211 11.392 1.00 0.00 52 THR A CA 4
ATOM 4618 C C . THR A 1 49 ? -13.171 19.355 12.432 1.00 0.00 52 THR A C 4
ATOM 4619 O O . THR A 1 49 ? -13.389 19.908 13.490 1.00 0.00 52 THR A O 4
ATOM 4630 N N . LYS A 1 50 ? -11.982 18.880 12.137 1.00 0.00 53 LYS A N 4
ATOM 4631 C CA . LYS A 1 50 ? -10.849 19.001 13.116 1.00 0.00 53 LYS A CA 4
ATOM 4632 C C . LYS A 1 50 ? -10.013 17.721 13.108 1.00 0.00 53 LYS A C 4
ATOM 4633 O O . LYS A 1 50 ? -9.591 17.240 14.141 1.00 0.00 53 LYS A O 4
ATOM 4652 N N . LYS A 1 51 ? -9.741 17.182 11.956 1.00 0.00 54 LYS A N 4
ATOM 4653 C CA . LYS A 1 51 ? -8.901 15.955 11.891 1.00 0.00 54 LYS A CA 4
ATOM 4654 C C . LYS A 1 51 ? -7.432 16.373 11.884 1.00 0.00 54 LYS A C 4
ATOM 4655 O O . LYS A 1 51 ? -7.043 17.277 11.176 1.00 0.00 54 LYS A O 4
ATOM 4674 N N . GLU A 1 52 ? -6.612 15.730 12.662 1.00 0.00 55 GLU A N 4
ATOM 4675 C CA . GLU A 1 52 ? -5.171 16.107 12.690 1.00 0.00 55 GLU A CA 4
ATOM 4676 C C . GLU A 1 52 ? -4.322 14.889 12.332 1.00 0.00 55 GLU A C 4
ATOM 4677 O O . GLU A 1 52 ? -4.284 13.915 13.058 1.00 0.00 55 GLU A O 4
ATOM 4689 N N . GLY A 1 53 ? -3.639 14.930 11.221 1.00 0.00 56 GLY A N 4
ATOM 4690 C CA . GLY A 1 53 ? -2.801 13.763 10.835 1.00 0.00 56 GLY A CA 4
ATOM 4691 C C . GLY A 1 53 ? -1.675 14.214 9.906 1.00 0.00 56 GLY A C 4
ATOM 4692 O O . GLY A 1 53 ? -1.661 15.326 9.418 1.00 0.00 56 GLY A O 4
ATOM 4696 N N . PHE A 1 54 ? -0.731 13.351 9.663 1.00 0.00 57 PHE A N 4
ATOM 4697 C CA . PHE A 1 54 ? 0.402 13.709 8.768 1.00 0.00 57 PHE A CA 4
ATOM 4698 C C . PHE A 1 54 ? -0.089 13.785 7.322 1.00 0.00 57 PHE A C 4
ATOM 4699 O O . PHE A 1 54 ? -0.756 12.893 6.836 1.00 0.00 57 PHE A O 4
ATOM 4716 N N . ILE A 1 55 ? 0.250 14.832 6.625 1.00 0.00 58 ILE A N 4
ATOM 4717 C CA . ILE A 1 55 ? -0.183 14.952 5.205 1.00 0.00 58 ILE A CA 4
ATOM 4718 C C . ILE A 1 55 ? 1.065 15.066 4.334 1.00 0.00 58 ILE A C 4
ATOM 4719 O O . ILE A 1 55 ? 2.024 15.717 4.701 1.00 0.00 58 ILE A O 4
ATOM 4735 N N . PRO A 1 56 ? 1.072 14.401 3.171 1.00 0.00 59 PRO A N 4
ATOM 4736 C CA . PRO A 1 56 ? 2.232 14.423 2.281 1.00 0.00 59 PRO A CA 4
ATOM 4737 C C . PRO A 1 56 ? 2.439 15.801 1.644 1.00 0.00 59 PRO A C 4
ATOM 4738 O O . PRO A 1 56 ? 1.534 16.608 1.578 1.00 0.00 59 PRO A O 4
ATOM 4749 N N . SER A 1 57 ? 3.628 16.078 1.190 1.00 0.00 60 SER A N 4
ATOM 4750 C CA . SER A 1 57 ? 3.899 17.406 0.574 1.00 0.00 60 SER A CA 4
ATOM 4751 C C . SER A 1 57 ? 3.543 17.386 -0.914 1.00 0.00 60 SER A C 4
ATOM 4752 O O . SER A 1 57 ? 3.819 18.324 -1.636 1.00 0.00 60 SER A O 4
ATOM 4760 N N . ASN A 1 58 ? 2.948 16.328 -1.389 1.00 0.00 61 ASN A N 4
ATOM 4761 C CA . ASN A 1 58 ? 2.601 16.271 -2.836 1.00 0.00 61 ASN A CA 4
ATOM 4762 C C . ASN A 1 58 ? 1.086 16.377 -3.027 1.00 0.00 61 ASN A C 4
ATOM 4763 O O . ASN A 1 58 ? 0.604 17.198 -3.782 1.00 0.00 61 ASN A O 4
ATOM 4774 N N . TYR A 1 59 ? 0.334 15.540 -2.375 1.00 0.00 62 TYR A N 4
ATOM 4775 C CA . TYR A 1 59 ? -1.149 15.573 -2.544 1.00 0.00 62 TYR A CA 4
ATOM 4776 C C . TYR A 1 59 ? -1.685 16.999 -2.425 1.00 0.00 62 TYR A C 4
ATOM 4777 O O . TYR A 1 59 ? -2.267 17.533 -3.349 1.00 0.00 62 TYR A O 4
ATOM 4795 N N . VAL A 1 60 ? -1.534 17.604 -1.284 1.00 0.00 63 VAL A N 4
ATOM 4796 C CA . VAL A 1 60 ? -2.082 18.978 -1.099 1.00 0.00 63 VAL A CA 4
ATOM 4797 C C . VAL A 1 60 ? -1.172 20.021 -1.745 1.00 0.00 63 VAL A C 4
ATOM 4798 O O . VAL A 1 60 ? 0.013 19.821 -1.923 1.00 0.00 63 VAL A O 4
ATOM 4811 N N . ALA A 1 61 ? -1.746 21.138 -2.097 1.00 0.00 64 ALA A N 4
ATOM 4812 C CA . ALA A 1 61 ? -0.972 22.234 -2.739 1.00 0.00 64 ALA A CA 4
ATOM 4813 C C . ALA A 1 61 ? -1.360 23.558 -2.079 1.00 0.00 64 ALA A C 4
ATOM 4814 O O . ALA A 1 61 ? -2.379 23.656 -1.425 1.00 0.00 64 ALA A O 4
ATOM 4821 N N . LYS A 1 62 ? -0.568 24.578 -2.245 1.00 0.00 65 LYS A N 4
ATOM 4822 C CA . LYS A 1 62 ? -0.914 25.886 -1.623 1.00 0.00 65 LYS A CA 4
ATOM 4823 C C . LYS A 1 62 ? -2.036 26.545 -2.426 1.00 0.00 65 LYS A C 4
ATOM 4824 O O . LYS A 1 62 ? -2.142 26.367 -3.623 1.00 0.00 65 LYS A O 4
ATOM 4843 N N . LEU A 1 63 ? -2.880 27.301 -1.778 1.00 0.00 66 LEU A N 4
ATOM 4844 C CA . LEU A 1 63 ? -3.996 27.965 -2.508 1.00 0.00 66 LEU A CA 4
ATOM 4845 C C . LEU A 1 63 ? -3.741 29.472 -2.573 1.00 0.00 66 LEU A C 4
ATOM 4846 O O . LEU A 1 63 ? -2.854 29.991 -1.923 1.00 0.00 66 LEU A O 4
ATOM 4862 N N . ASN A 1 64 ? -4.512 30.179 -3.353 1.00 0.00 67 ASN A N 4
ATOM 4863 C CA . ASN A 1 64 ? -4.316 31.652 -3.461 1.00 0.00 67 ASN A CA 4
ATOM 4864 C C . ASN A 1 64 ? -5.622 32.365 -3.102 1.00 0.00 67 ASN A C 4
ATOM 4865 O O . ASN A 1 64 ? -5.901 32.629 -1.949 1.00 0.00 67 ASN A O 4
ATOM 4876 N N . THR A 1 65 ? -6.427 32.681 -4.082 1.00 0.00 68 THR A N 4
ATOM 4877 C CA . THR A 1 65 ? -7.713 33.376 -3.794 1.00 0.00 68 THR A CA 4
ATOM 4878 C C . THR A 1 65 ? -8.789 32.340 -3.462 1.00 0.00 68 THR A C 4
ATOM 4879 O O . THR A 1 65 ? -8.440 31.308 -2.912 1.00 0.00 68 THR A O 4
ATOM 4891 N N . TRP B 2 1 ? -10.330 25.716 -12.647 1.00 0.00 170 TRP B N 4
ATOM 4892 C CA . TRP B 2 1 ? -10.733 24.399 -12.076 1.00 0.00 170 TRP B CA 4
ATOM 4893 C C . TRP B 2 1 ? -9.698 23.956 -11.038 1.00 0.00 170 TRP B C 4
ATOM 4894 O O . TRP B 2 1 ? -8.705 24.618 -10.816 1.00 0.00 170 TRP B O 4
ATOM 4917 N N . ASP B 2 2 ? -9.923 22.838 -10.404 1.00 0.00 171 ASP B N 4
ATOM 4918 C CA . ASP B 2 2 ? -8.954 22.351 -9.383 1.00 0.00 171 ASP B CA 4
ATOM 4919 C C . ASP B 2 2 ? -9.574 21.175 -8.631 1.00 0.00 171 ASP B C 4
ATOM 4920 O O . ASP B 2 2 ? -9.752 21.217 -7.430 1.00 0.00 171 ASP B O 4
ATOM 4929 N N . PRO B 2 3 ? -9.916 20.106 -9.364 1.00 0.00 172 PRO B N 4
ATOM 4930 C CA . PRO B 2 3 ? -10.524 18.915 -8.795 1.00 0.00 172 PRO B CA 4
ATOM 4931 C C . PRO B 2 3 ? -9.477 17.860 -8.422 1.00 0.00 172 PRO B C 4
ATOM 4932 O O . PRO B 2 3 ? -9.063 17.760 -7.285 1.00 0.00 172 PRO B O 4
ATOM 4943 N N . GLY B 2 4 ? -9.046 17.076 -9.371 1.00 0.00 173 GLY B N 4
ATOM 4944 C CA . GLY B 2 4 ? -8.027 16.032 -9.070 1.00 0.00 173 GLY B CA 4
ATOM 4945 C C . GLY B 2 4 ? -8.544 14.667 -9.529 1.00 0.00 173 GLY B C 4
ATOM 4946 O O . GLY B 2 4 ? -8.833 13.800 -8.728 1.00 0.00 173 GLY B O 4
ATOM 4950 N N . MET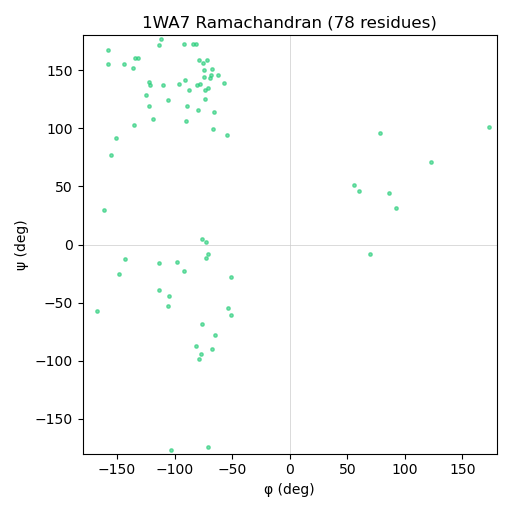 B 2 5 ? -8.664 14.468 -10.814 1.00 0.00 174 MET B N 4
ATOM 4951 C CA . MET B 2 5 ? -9.163 13.160 -11.321 1.00 0.00 174 MET B CA 4
ATOM 4952 C C . MET B 2 5 ? -8.146 12.064 -10.994 1.00 0.00 174 MET B C 4
ATOM 4953 O O . MET B 2 5 ? -8.494 11.009 -10.501 1.00 0.00 174 MET B O 4
ATOM 4967 N N . PRO B 2 6 ? -6.859 12.324 -11.274 1.00 0.00 175 PRO B N 4
ATOM 4968 C CA . PRO B 2 6 ? -5.788 11.367 -11.012 1.00 0.00 175 PRO B CA 4
ATOM 4969 C C . PRO B 2 6 ? -5.380 11.368 -9.538 1.00 0.00 175 PRO B C 4
ATOM 4970 O O . PRO B 2 6 ? -6.097 11.849 -8.686 1.00 0.00 175 PRO B O 4
ATOM 4981 N N . THR B 2 7 ? -4.229 10.836 -9.240 1.00 0.00 176 THR B N 4
ATOM 4982 C CA . THR B 2 7 ? -3.760 10.801 -7.826 1.00 0.00 176 THR B CA 4
ATOM 4983 C C . THR B 2 7 ? -2.297 10.355 -7.789 1.00 0.00 176 THR B C 4
ATOM 4984 O O . THR B 2 7 ? -1.995 9.180 -7.872 1.00 0.00 176 THR B O 4
ATOM 4995 N N . PRO B 2 8 ? -1.374 11.318 -7.665 1.00 0.00 177 PRO B N 4
ATOM 4996 C CA . PRO B 2 8 ? 0.067 11.038 -7.618 1.00 0.00 177 PRO B CA 4
ATOM 4997 C C . PRO B 2 8 ? 0.468 10.330 -6.321 1.00 0.00 177 PRO B C 4
ATOM 4998 O O . PRO B 2 8 ? -0.243 10.369 -5.337 1.00 0.00 177 PRO B O 4
ATOM 5009 N N . PRO B 2 9 ? 1.640 9.679 -6.323 1.00 0.00 178 PRO B N 4
ATOM 5010 C CA . PRO B 2 9 ? 2.151 8.968 -5.147 1.00 0.00 178 PRO B CA 4
ATOM 5011 C C . PRO B 2 9 ? 2.574 9.946 -4.049 1.00 0.00 178 PRO B C 4
ATOM 5012 O O . PRO B 2 9 ? 2.812 11.109 -4.303 1.00 0.00 178 PRO B O 4
ATOM 5023 N N . LEU B 2 10 ? 2.668 9.490 -2.832 1.00 0.00 179 LEU B N 4
ATOM 5024 C CA . LEU B 2 10 ? 3.072 10.406 -1.732 1.00 0.00 179 LEU B CA 4
ATOM 5025 C C . LEU B 2 10 ? 4.579 10.318 -1.515 1.00 0.00 179 LEU B C 4
ATOM 5026 O O . LEU B 2 10 ? 5.263 9.508 -2.108 1.00 0.00 179 LEU B O 4
ATOM 5042 N N . PRO B 2 11 ? 5.088 11.172 -0.625 1.00 0.00 180 PRO B N 4
ATOM 5043 C CA . PRO B 2 11 ? 6.509 11.212 -0.280 1.00 0.00 180 PRO B CA 4
ATOM 5044 C C . PRO B 2 11 ? 6.933 9.961 0.504 1.00 0.00 180 PRO B C 4
ATOM 5045 O O . PRO B 2 11 ? 6.177 9.017 0.625 1.00 0.00 180 PRO B O 4
ATOM 5056 N N . PRO B 2 12 ? 8.180 9.930 1.001 1.00 0.00 181 PRO B N 4
ATOM 5057 C CA . PRO B 2 12 ? 8.722 8.777 1.716 1.00 0.00 181 PRO B CA 4
ATOM 5058 C C . PRO B 2 12 ? 8.553 8.838 3.239 1.00 0.00 181 PRO B C 4
ATOM 5059 O O . PRO B 2 12 ? 8.525 7.817 3.894 1.00 0.00 181 PRO B O 4
ATOM 5070 N N . ARG B 2 13 ? 8.466 10.008 3.811 1.00 0.00 182 ARG B N 4
ATOM 5071 C CA . ARG B 2 13 ? 8.323 10.101 5.296 1.00 0.00 182 ARG B CA 4
ATOM 5072 C C . ARG B 2 13 ? 9.703 9.946 5.942 1.00 0.00 182 ARG B C 4
ATOM 5073 O O . ARG B 2 13 ? 10.169 8.847 6.170 1.00 0.00 182 ARG B O 4
ATOM 5094 N N . PRO B 2 14 ? 10.368 11.074 6.235 1.00 0.00 183 PRO B N 4
ATOM 5095 C CA . PRO B 2 14 ? 11.701 11.073 6.852 1.00 0.00 183 PRO B CA 4
ATOM 5096 C C . PRO B 2 14 ? 11.655 10.602 8.308 1.00 0.00 183 PRO B C 4
ATOM 5097 O O . PRO B 2 14 ? 10.797 10.999 9.071 1.00 0.00 183 PRO B O 4
ATOM 5108 N N . ALA B 2 15 ? 12.573 9.759 8.699 1.00 0.00 184 ALA B N 4
ATOM 5109 C CA . ALA B 2 15 ? 12.580 9.265 10.106 1.00 0.00 184 ALA B CA 4
ATOM 5110 C C . ALA B 2 15 ? 11.148 8.963 10.544 1.00 0.00 184 ALA B C 4
ATOM 5111 O O . ALA B 2 15 ? 10.655 9.510 11.510 1.00 0.00 184 ALA B O 4
ATOM 5118 N N . ASN B 2 16 ? 10.473 8.099 9.839 1.00 0.00 185 ASN B N 4
ATOM 5119 C CA . ASN B 2 16 ? 9.073 7.768 10.214 1.00 0.00 185 ASN B CA 4
ATOM 5120 C C . ASN B 2 16 ? 8.288 9.062 10.427 1.00 0.00 185 ASN B C 4
ATOM 5121 O O . ASN B 2 16 ? 7.608 9.232 11.419 1.00 0.00 185 ASN B O 4
ATOM 5132 N N . LEU B 2 17 ? 8.377 9.974 9.500 1.00 0.00 186 LEU B N 4
ATOM 5133 C CA . LEU B 2 17 ? 7.637 11.258 9.644 1.00 0.00 186 LEU B CA 4
ATOM 5134 C C . LEU B 2 17 ? 6.135 10.989 9.553 1.00 0.00 186 LEU B C 4
ATOM 5135 O O . LEU B 2 17 ? 5.473 10.776 10.549 1.00 0.00 186 LEU B O 4
ATOM 5151 N N . GLY B 2 18 ? 5.592 10.982 8.366 1.00 0.00 187 GLY B N 4
ATOM 5152 C CA . GLY B 2 18 ? 4.138 10.710 8.222 1.00 0.00 187 GLY B CA 4
ATOM 5153 C C . GLY B 2 18 ? 3.879 9.246 8.574 1.00 0.00 187 GLY B C 4
ATOM 5154 O O . GLY B 2 18 ? 2.751 8.797 8.631 1.00 0.00 187 GLY B O 4
ATOM 5158 N N . GLU B 2 19 ? 4.923 8.497 8.810 1.00 0.00 188 GLU B N 4
ATOM 5159 C CA . GLU B 2 19 ? 4.749 7.063 9.157 1.00 0.00 188 GLU B CA 4
ATOM 5160 C C . GLU B 2 19 ? 4.195 6.947 10.576 1.00 0.00 188 GLU B C 4
ATOM 5161 O O . GLU B 2 19 ? 3.066 6.550 10.784 1.00 0.00 188 GLU B O 4
ATOM 5173 N N . ARG B 2 20 ? 4.983 7.292 11.553 1.00 0.00 189 ARG B N 4
ATOM 5174 C CA . ARG B 2 20 ? 4.509 7.207 12.964 1.00 0.00 189 ARG B CA 4
ATOM 5175 C C . ARG B 2 20 ? 4.567 5.751 13.434 1.00 0.00 189 ARG B C 4
ATOM 5176 O O . ARG B 2 20 ? 3.748 4.935 13.062 1.00 0.00 189 ARG B O 4
ATOM 5197 N N . GLN B 2 21 ? 5.531 5.420 14.249 1.00 0.00 190 GLN B N 4
ATOM 5198 C CA . GLN B 2 21 ? 5.643 4.019 14.743 1.00 0.00 190 GLN B CA 4
ATOM 5199 C C . GLN B 2 21 ? 6.918 3.874 15.576 1.00 0.00 190 GLN B C 4
ATOM 5200 O O . GLN B 2 21 ? 7.611 4.837 15.842 1.00 0.00 190 GLN B O 4
ATOM 5214 N N . ALA B 2 22 ? 7.235 2.678 15.991 1.00 0.00 191 ALA B N 4
ATOM 5215 C CA . ALA B 2 22 ? 8.465 2.475 16.807 1.00 0.00 191 ALA B CA 4
ATOM 5216 C C . ALA B 2 22 ? 8.254 3.061 18.204 1.00 0.00 191 ALA B C 4
ATOM 5217 O O . ALA B 2 22 ? 7.786 4.185 18.290 1.00 0.00 191 ALA B O 4
ATOM 5225 N N . GLN A 1 6 ? 5.469 30.520 9.919 1.00 0.00 9 GLN A N 5
ATOM 5226 C CA . GLN A 1 6 ? 4.237 30.360 10.741 1.00 0.00 9 GLN A CA 5
ATOM 5227 C C . GLN A 1 6 ? 3.353 29.271 10.129 1.00 0.00 9 GLN A C 5
ATOM 5228 O O . GLN A 1 6 ? 3.774 28.534 9.259 1.00 0.00 9 GLN A O 5
ATOM 5242 N N . GLY A 1 7 ? 2.131 29.163 10.575 1.00 0.00 10 GLY A N 5
ATOM 5243 C CA . GLY A 1 7 ? 1.225 28.120 10.017 1.00 0.00 10 GLY A CA 5
ATOM 5244 C C . GLY A 1 7 ? 0.704 28.574 8.652 1.00 0.00 10 GLY A C 5
ATOM 5245 O O . GLY A 1 7 ? 0.473 29.745 8.423 1.00 0.00 10 GLY A O 5
ATOM 5249 N N . ASP A 1 8 ? 0.515 27.656 7.745 1.00 0.00 11 ASP A N 5
ATOM 5250 C CA . ASP A 1 8 ? 0.008 28.033 6.395 1.00 0.00 11 ASP A CA 5
ATOM 5251 C C . ASP A 1 8 ? -1.161 27.122 6.019 1.00 0.00 11 ASP A C 5
ATOM 5252 O O . ASP A 1 8 ? -1.269 26.008 6.492 1.00 0.00 11 ASP A O 5
ATOM 5261 N N . ILE A 1 9 ? -2.038 27.583 5.170 1.00 0.00 12 ILE A N 5
ATOM 5262 C CA . ILE A 1 9 ? -3.196 26.738 4.768 1.00 0.00 12 ILE A CA 5
ATOM 5263 C C . ILE A 1 9 ? -2.905 26.085 3.414 1.00 0.00 12 ILE A C 5
ATOM 5264 O O . ILE A 1 9 ? -2.367 26.704 2.517 1.00 0.00 12 ILE A O 5
ATOM 5280 N N . VAL A 1 10 ? -3.256 24.839 3.262 1.00 0.00 13 VAL A N 5
ATOM 5281 C CA . VAL A 1 10 ? -3.000 24.141 1.973 1.00 0.00 13 VAL A CA 5
ATOM 5282 C C . VAL A 1 10 ? -4.278 23.434 1.528 1.00 0.00 13 VAL A C 5
ATOM 5283 O O . VAL A 1 10 ? -5.163 23.181 2.321 1.00 0.00 13 VAL A O 5
ATOM 5296 N N . VAL A 1 11 ? -4.387 23.104 0.273 1.00 0.00 14 VAL A N 5
ATOM 5297 C CA . VAL A 1 11 ? -5.617 22.404 -0.192 1.00 0.00 14 VAL A CA 5
ATOM 5298 C C . VAL A 1 11 ? -5.234 21.049 -0.789 1.00 0.00 14 VAL A C 5
ATOM 5299 O O . VAL A 1 11 ? -4.250 20.920 -1.489 1.00 0.00 14 VAL A O 5
ATOM 5312 N N . ALA A 1 12 ? -6.004 20.035 -0.505 1.00 0.00 15 ALA A N 5
ATOM 5313 C CA . ALA A 1 12 ? -5.693 18.680 -1.038 1.00 0.00 15 ALA A CA 5
ATOM 5314 C C . ALA A 1 12 ? -5.994 18.630 -2.537 1.00 0.00 15 ALA A C 5
ATOM 5315 O O . ALA A 1 12 ? -7.031 19.073 -2.987 1.00 0.00 15 ALA A O 5
ATOM 5322 N N . LEU A 1 13 ? -5.105 18.071 -3.310 1.00 0.00 16 LEU A N 5
ATOM 5323 C CA . LEU A 1 13 ? -5.352 17.968 -4.776 1.00 0.00 16 LEU A CA 5
ATOM 5324 C C . LEU A 1 13 ? -5.840 16.551 -5.073 1.00 0.00 16 LEU A C 5
ATOM 5325 O O . LEU A 1 13 ? -6.494 16.295 -6.066 1.00 0.00 16 LEU A O 5
ATOM 5341 N N . TYR A 1 14 ? -5.529 15.635 -4.200 1.00 0.00 17 TYR A N 5
ATOM 5342 C CA . TYR A 1 14 ? -5.963 14.224 -4.384 1.00 0.00 17 TYR A CA 5
ATOM 5343 C C . TYR A 1 14 ? -6.205 13.615 -3.003 1.00 0.00 17 TYR A C 5
ATOM 5344 O O . TYR A 1 14 ? -5.605 14.028 -2.031 1.00 0.00 17 TYR A O 5
ATOM 5362 N N . PRO A 1 15 ? -7.084 12.609 -2.905 1.00 0.00 18 PRO A N 5
ATOM 5363 C CA . PRO A 1 15 ? -7.367 11.951 -1.626 1.00 0.00 18 PRO A CA 5
ATOM 5364 C C . PRO A 1 15 ? -6.108 11.265 -1.099 1.00 0.00 18 PRO A C 5
ATOM 5365 O O . PRO A 1 15 ? -5.254 10.864 -1.865 1.00 0.00 18 PRO A O 5
ATOM 5376 N N . TYR A 1 16 ? -5.948 11.158 0.193 1.00 0.00 19 TYR A N 5
ATOM 5377 C CA . TYR A 1 16 ? -4.691 10.535 0.700 1.00 0.00 19 TYR A CA 5
ATOM 5378 C C . TYR A 1 16 ? -4.928 9.062 1.061 1.00 0.00 19 TYR A C 5
ATOM 5379 O O . TYR A 1 16 ? -6.023 8.547 0.951 1.00 0.00 19 TYR A O 5
ATOM 5397 N N . ASP A 1 17 ? -3.898 8.394 1.494 1.00 0.00 20 ASP A N 5
ATOM 5398 C CA . ASP A 1 17 ? -4.017 6.964 1.876 1.00 0.00 20 ASP A CA 5
ATOM 5399 C C . ASP A 1 17 ? -3.877 6.833 3.392 1.00 0.00 20 ASP A C 5
ATOM 5400 O O . ASP A 1 17 ? -2.825 6.481 3.889 1.00 0.00 20 ASP A O 5
ATOM 5409 N N . GLY A 1 18 ? -4.914 7.092 4.144 1.00 0.00 21 GLY A N 5
ATOM 5410 C CA . GLY A 1 18 ? -4.796 6.952 5.622 1.00 0.00 21 GLY A CA 5
ATOM 5411 C C . GLY A 1 18 ? -4.378 5.517 5.946 1.00 0.00 21 GLY A C 5
ATOM 5412 O O . GLY A 1 18 ? -5.200 4.626 6.032 1.00 0.00 21 GLY A O 5
ATOM 5416 N N . ILE A 1 19 ? -3.109 5.283 6.131 1.00 0.00 22 ILE A N 5
ATOM 5417 C CA . ILE A 1 19 ? -2.656 3.901 6.452 1.00 0.00 22 ILE A CA 5
ATOM 5418 C C . ILE A 1 19 ? -2.212 3.854 7.910 1.00 0.00 22 ILE A C 5
ATOM 5419 O O . ILE A 1 19 ? -2.518 2.928 8.636 1.00 0.00 22 ILE A O 5
ATOM 5435 N N . HIS A 1 20 ? -1.506 4.854 8.349 1.00 0.00 23 HIS A N 5
ATOM 5436 C CA . HIS A 1 20 ? -1.057 4.879 9.766 1.00 0.00 23 HIS A CA 5
ATOM 5437 C C . HIS A 1 20 ? -2.242 5.273 10.645 1.00 0.00 23 HIS A C 5
ATOM 5438 O O . HIS A 1 20 ? -3.191 5.873 10.182 1.00 0.00 23 HIS A O 5
ATOM 5452 N N . PRO A 1 21 ? -2.192 4.924 11.935 1.00 0.00 24 PRO A N 5
ATOM 5453 C CA . PRO A 1 21 ? -3.274 5.242 12.871 1.00 0.00 24 PRO A CA 5
ATOM 5454 C C . PRO A 1 21 ? -3.351 6.743 13.156 1.00 0.00 24 PRO A C 5
ATOM 5455 O O . PRO A 1 21 ? -4.304 7.227 13.732 1.00 0.00 24 PRO A O 5
ATOM 5466 N N . ASP A 1 22 ? -2.344 7.482 12.771 1.00 0.00 25 ASP A N 5
ATOM 5467 C CA . ASP A 1 22 ? -2.344 8.948 13.034 1.00 0.00 25 ASP A CA 5
ATOM 5468 C C . ASP A 1 22 ? -2.442 9.733 11.720 1.00 0.00 25 ASP A C 5
ATOM 5469 O O . ASP A 1 22 ? -2.706 10.919 11.723 1.00 0.00 25 ASP A O 5
ATOM 5478 N N . ASP A 1 23 ? -2.221 9.099 10.596 1.00 0.00 26 ASP A N 5
ATOM 5479 C CA . ASP A 1 23 ? -2.292 9.841 9.311 1.00 0.00 26 ASP A CA 5
ATOM 5480 C C . ASP A 1 23 ? -3.668 10.486 9.162 1.00 0.00 26 ASP A C 5
ATOM 5481 O O . ASP A 1 23 ? -4.684 9.900 9.480 1.00 0.00 26 ASP A O 5
ATOM 5490 N N . LEU A 1 24 ? -3.703 11.689 8.662 1.00 0.00 27 LEU A N 5
ATOM 5491 C CA . LEU A 1 24 ? -5.005 12.377 8.468 1.00 0.00 27 LEU A CA 5
ATOM 5492 C C . LEU A 1 24 ? -5.460 12.147 7.028 1.00 0.00 27 LEU A C 5
ATOM 5493 O O . LEU A 1 24 ? -4.774 12.496 6.088 1.00 0.00 27 LEU A O 5
ATOM 5509 N N . SER A 1 25 ? -6.610 11.565 6.850 1.00 0.00 28 SER A N 5
ATOM 5510 C CA . SER A 1 25 ? -7.116 11.312 5.476 1.00 0.00 28 SER A CA 5
ATOM 5511 C C . SER A 1 25 ? -7.726 12.595 4.913 1.00 0.00 28 SER A C 5
ATOM 5512 O O . SER A 1 25 ? -8.413 13.322 5.603 1.00 0.00 28 SER A O 5
ATOM 5520 N N . PHE A 1 26 ? -7.509 12.865 3.659 1.00 0.00 29 PHE A N 5
ATOM 5521 C CA . PHE A 1 26 ? -8.108 14.084 3.054 1.00 0.00 29 PHE A CA 5
ATOM 5522 C C . PHE A 1 26 ? -8.470 13.782 1.604 1.00 0.00 29 PHE A C 5
ATOM 5523 O O . PHE A 1 26 ? -7.925 12.882 1.000 1.00 0.00 29 PHE A O 5
ATOM 5540 N N . LYS A 1 27 ? -9.389 14.512 1.040 1.00 0.00 30 LYS A N 5
ATOM 5541 C CA . LYS A 1 27 ? -9.779 14.243 -0.371 1.00 0.00 30 LYS A CA 5
ATOM 5542 C C . LYS A 1 27 ? -9.305 15.390 -1.261 1.00 0.00 30 LYS A C 5
ATOM 5543 O O . LYS A 1 27 ? -8.818 16.396 -0.783 1.00 0.00 30 LYS A O 5
ATOM 5562 N N . LYS A 1 28 ? -9.446 15.255 -2.550 1.00 0.00 31 LYS A N 5
ATOM 5563 C CA . LYS A 1 28 ? -9.001 16.347 -3.456 1.00 0.00 31 LYS A CA 5
ATOM 5564 C C . LYS A 1 28 ? -9.893 17.571 -3.249 1.00 0.00 31 LYS A C 5
ATOM 5565 O O . LYS A 1 28 ? -11.047 17.459 -2.885 1.00 0.00 31 LYS A O 5
ATOM 5584 N N . GLY A 1 29 ? -9.367 18.739 -3.482 1.00 0.00 32 GLY A N 5
ATOM 5585 C CA . GLY A 1 29 ? -10.178 19.978 -3.304 1.00 0.00 32 GLY A CA 5
ATOM 5586 C C . GLY A 1 29 ? -10.421 20.244 -1.813 1.00 0.00 32 GLY A C 5
ATOM 5587 O O . GLY A 1 29 ? -10.941 21.277 -1.440 1.00 0.00 32 GLY A O 5
ATOM 5591 N N . GLU A 1 30 ? -10.062 19.325 -0.956 1.00 0.00 33 GLU A N 5
ATOM 5592 C CA . GLU A 1 30 ? -10.288 19.540 0.502 1.00 0.00 33 GLU A CA 5
ATOM 5593 C C . GLU A 1 30 ? -9.251 20.526 1.049 1.00 0.00 33 GLU A C 5
ATOM 5594 O O . GLU A 1 30 ? -8.103 20.518 0.653 1.00 0.00 33 GLU A O 5
ATOM 5606 N N . LYS A 1 31 ? -9.648 21.372 1.961 1.00 0.00 34 LYS A N 5
ATOM 5607 C CA . LYS A 1 31 ? -8.687 22.356 2.537 1.00 0.00 34 LYS A CA 5
ATOM 5608 C C . LYS A 1 31 ? -8.138 21.818 3.858 1.00 0.00 34 LYS A C 5
ATOM 5609 O O . LYS A 1 31 ? -8.851 21.243 4.657 1.00 0.00 34 LYS A O 5
ATOM 5628 N N . MET A 1 32 ? -6.866 21.995 4.082 1.00 0.00 35 MET A N 5
ATOM 5629 C CA . MET A 1 32 ? -6.236 21.497 5.335 1.00 0.00 35 MET A CA 5
ATOM 5630 C C . MET A 1 32 ? -5.314 22.567 5.911 1.00 0.00 35 MET A C 5
ATOM 5631 O O . MET A 1 32 ? -4.768 23.385 5.196 1.00 0.00 35 MET A O 5
ATOM 5645 N N . LYS A 1 33 ? -5.138 22.568 7.200 1.00 0.00 36 LYS A N 5
ATOM 5646 C CA . LYS A 1 33 ? -4.251 23.583 7.831 1.00 0.00 36 LYS A CA 5
ATOM 5647 C C . LYS A 1 33 ? -2.934 22.923 8.241 1.00 0.00 36 LYS A C 5
ATOM 5648 O O . LYS A 1 33 ? -2.916 21.972 8.995 1.00 0.00 36 LYS A O 5
ATOM 5667 N N . VAL A 1 34 ? -1.833 23.429 7.761 1.00 0.00 37 VAL A N 5
ATOM 5668 C CA . VAL A 1 34 ? -0.516 22.841 8.133 1.00 0.00 37 VAL A CA 5
ATOM 5669 C C . VAL A 1 34 ? -0.090 23.392 9.494 1.00 0.00 37 VAL A C 5
ATOM 5670 O O . VAL A 1 34 ? 0.133 24.576 9.653 1.00 0.00 37 VAL A O 5
ATOM 5683 N N . LEU A 1 35 ? 0.018 22.548 10.482 1.00 0.00 38 LEU A N 5
ATOM 5684 C CA . LEU A 1 35 ? 0.421 23.031 11.831 1.00 0.00 38 LEU A CA 5
ATOM 5685 C C . LEU A 1 35 ? 1.940 22.937 11.985 1.00 0.00 38 LEU A C 5
ATOM 5686 O O . LEU A 1 35 ? 2.569 23.804 12.560 1.00 0.00 38 LEU A O 5
ATOM 5702 N N . GLU A 1 36 ? 2.537 21.889 11.487 1.00 0.00 39 GLU A N 5
ATOM 5703 C CA . GLU A 1 36 ? 4.013 21.727 11.611 1.00 0.00 39 GLU A CA 5
ATOM 5704 C C . GLU A 1 36 ? 4.557 21.107 10.324 1.00 0.00 39 GLU A C 5
ATOM 5705 O O . GLU A 1 36 ? 4.437 19.921 10.094 1.00 0.00 39 GLU A O 5
ATOM 5717 N N . GLU A 1 37 ? 5.155 21.906 9.482 1.00 0.00 40 GLU A N 5
ATOM 5718 C CA . GLU A 1 37 ? 5.708 21.370 8.207 1.00 0.00 40 GLU A CA 5
ATOM 5719 C C . GLU A 1 37 ? 7.117 20.827 8.450 1.00 0.00 40 GLU A C 5
ATOM 5720 O O . GLU A 1 37 ? 8.014 21.551 8.835 1.00 0.00 40 GLU A O 5
ATOM 5732 N N . HIS A 1 38 ? 7.319 19.558 8.228 1.00 0.00 41 HIS A N 5
ATOM 5733 C CA . HIS A 1 38 ? 8.670 18.972 8.446 1.00 0.00 41 HIS A CA 5
ATOM 5734 C C . HIS A 1 38 ? 9.486 19.084 7.156 1.00 0.00 41 HIS A C 5
ATOM 5735 O O . HIS A 1 38 ? 9.986 20.138 6.821 1.00 0.00 41 HIS A O 5
ATOM 5749 N N . GLY A 1 39 ? 9.633 18.008 6.429 1.00 0.00 42 GLY A N 5
ATOM 5750 C CA . GLY A 1 39 ? 10.426 18.076 5.170 1.00 0.00 42 GLY A CA 5
ATOM 5751 C C . GLY A 1 39 ? 9.740 17.271 4.062 1.00 0.00 42 GLY A C 5
ATOM 5752 O O . GLY A 1 39 ? 10.083 17.389 2.903 1.00 0.00 42 GLY A O 5
ATOM 5756 N N . GLU A 1 40 ? 8.780 16.450 4.396 1.00 0.00 43 GLU A N 5
ATOM 5757 C CA . GLU A 1 40 ? 8.101 15.648 3.337 1.00 0.00 43 GLU A CA 5
ATOM 5758 C C . GLU A 1 40 ? 6.691 15.246 3.786 1.00 0.00 43 GLU A C 5
ATOM 5759 O O . GLU A 1 40 ? 5.841 14.939 2.974 1.00 0.00 43 GLU A O 5
ATOM 5771 N N . TRP A 1 41 ? 6.426 15.250 5.064 1.00 0.00 44 TRP A N 5
ATOM 5772 C CA . TRP A 1 41 ? 5.062 14.871 5.537 1.00 0.00 44 TRP A CA 5
ATOM 5773 C C . TRP A 1 41 ? 4.619 15.855 6.629 1.00 0.00 44 TRP A C 5
ATOM 5774 O O . TRP A 1 41 ? 4.951 15.698 7.786 1.00 0.00 44 TRP A O 5
ATOM 5795 N N . TRP A 1 42 ? 3.885 16.873 6.273 1.00 0.00 45 TRP A N 5
ATOM 5796 C CA . TRP A 1 42 ? 3.443 17.870 7.296 1.00 0.00 45 TRP A CA 5
ATOM 5797 C C . TRP A 1 42 ? 2.139 17.420 7.953 1.00 0.00 45 TRP A C 5
ATOM 5798 O O . TRP A 1 42 ? 1.250 16.900 7.311 1.00 0.00 45 TRP A O 5
ATOM 5819 N N . LYS A 1 43 ? 2.014 17.640 9.235 1.00 0.00 46 LYS A N 5
ATOM 5820 C CA . LYS A 1 43 ? 0.764 17.252 9.944 1.00 0.00 46 LYS A CA 5
ATOM 5821 C C . LYS A 1 43 ? -0.234 18.405 9.833 1.00 0.00 46 LYS A C 5
ATOM 5822 O O . LYS A 1 43 ? -0.081 19.434 10.460 1.00 0.00 46 LYS A O 5
ATOM 5841 N N . ALA A 1 44 ? -1.245 18.248 9.027 1.00 0.00 47 ALA A N 5
ATOM 5842 C CA . ALA A 1 44 ? -2.242 19.340 8.862 1.00 0.00 47 ALA A CA 5
ATOM 5843 C C . ALA A 1 44 ? -3.525 19.000 9.616 1.00 0.00 47 ALA A C 5
ATOM 5844 O O . ALA A 1 44 ? -3.598 18.030 10.345 1.00 0.00 47 ALA A O 5
ATOM 5851 N N . LYS A 1 45 ? -4.538 19.805 9.449 1.00 0.00 48 LYS A N 5
ATOM 5852 C CA . LYS A 1 45 ? -5.823 19.553 10.153 1.00 0.00 48 LYS A CA 5
ATOM 5853 C C . LYS A 1 45 ? -6.967 19.542 9.137 1.00 0.00 48 LYS A C 5
ATOM 5854 O O . LYS A 1 45 ? -7.081 20.428 8.312 1.00 0.00 48 LYS A O 5
ATOM 5873 N N . SER A 1 46 ? -7.814 18.553 9.181 1.00 0.00 49 SER A N 5
ATOM 5874 C CA . SER A 1 46 ? -8.944 18.503 8.211 1.00 0.00 49 SER A CA 5
ATOM 5875 C C . SER A 1 46 ? -10.036 19.482 8.635 1.00 0.00 49 SER A C 5
ATOM 5876 O O . SER A 1 46 ? -10.505 19.457 9.756 1.00 0.00 49 SER A O 5
ATOM 5884 N N . LEU A 1 47 ? -10.460 20.329 7.743 1.00 0.00 50 LEU A N 5
ATOM 5885 C CA . LEU A 1 47 ? -11.537 21.291 8.089 1.00 0.00 50 LEU A CA 5
ATOM 5886 C C . LEU A 1 47 ? -12.855 20.526 8.205 1.00 0.00 50 LEU A C 5
ATOM 5887 O O . LEU A 1 47 ? -13.865 21.062 8.615 1.00 0.00 50 LEU A O 5
ATOM 5903 N N . LEU A 1 48 ? -12.850 19.268 7.845 1.00 0.00 51 LEU A N 5
ATOM 5904 C CA . LEU A 1 48 ? -14.095 18.458 7.934 1.00 0.00 51 LEU A CA 5
ATOM 5905 C C . LEU A 1 48 ? -14.659 18.552 9.348 1.00 0.00 51 LEU A C 5
ATOM 5906 O O . LEU A 1 48 ? -15.793 18.936 9.552 1.00 0.00 51 LEU A O 5
ATOM 5922 N N . THR A 1 49 ? -13.873 18.214 10.331 1.00 0.00 52 THR A N 5
ATOM 5923 C CA . THR A 1 49 ? -14.371 18.297 11.731 1.00 0.00 52 THR A CA 5
ATOM 5924 C C . THR A 1 49 ? -13.193 18.327 12.709 1.00 0.00 52 THR A C 5
ATOM 5925 O O . THR A 1 49 ? -13.315 17.918 13.845 1.00 0.00 52 THR A O 5
ATOM 5936 N N . LYS A 1 50 ? -12.064 18.837 12.284 1.00 0.00 53 LYS A N 5
ATOM 5937 C CA . LYS A 1 50 ? -10.883 18.935 13.197 1.00 0.00 53 LYS A CA 5
ATOM 5938 C C . LYS A 1 50 ? -10.062 17.644 13.177 1.00 0.00 53 LYS A C 5
ATOM 5939 O O . LYS A 1 50 ? -9.622 17.166 14.205 1.00 0.00 53 LYS A O 5
ATOM 5958 N N . LYS A 1 51 ? -9.815 17.097 12.023 1.00 0.00 54 LYS A N 5
ATOM 5959 C CA . LYS A 1 51 ? -8.978 15.867 11.954 1.00 0.00 54 LYS A CA 5
ATOM 5960 C C . LYS A 1 51 ? -7.514 16.299 11.858 1.00 0.00 54 LYS A C 5
ATOM 5961 O O . LYS A 1 51 ? -7.169 17.157 11.072 1.00 0.00 54 LYS A O 5
ATOM 5980 N N . GLU A 1 52 ? -6.650 15.729 12.649 1.00 0.00 55 GLU A N 5
ATOM 5981 C CA . GLU A 1 52 ? -5.217 16.136 12.587 1.00 0.00 55 GLU A CA 5
ATOM 5982 C C . GLU A 1 52 ? -4.351 14.919 12.268 1.00 0.00 55 GLU A C 5
ATOM 5983 O O . GLU A 1 52 ? -4.344 13.944 12.994 1.00 0.00 55 GLU A O 5
ATOM 5995 N N . GLY A 1 53 ? -3.621 14.962 11.188 1.00 0.00 56 GLY A N 5
ATOM 5996 C CA . GLY A 1 53 ? -2.763 13.799 10.836 1.00 0.00 56 GLY A CA 5
ATOM 5997 C C . GLY A 1 53 ? -1.642 14.245 9.899 1.00 0.00 56 GLY A C 5
ATOM 5998 O O . GLY A 1 53 ? -1.644 15.343 9.380 1.00 0.00 56 GLY A O 5
ATOM 6002 N N . PHE A 1 54 ? -0.684 13.390 9.681 1.00 0.00 57 PHE A N 5
ATOM 6003 C CA . PHE A 1 54 ? 0.447 13.738 8.780 1.00 0.00 57 PHE A CA 5
ATOM 6004 C C . PHE A 1 54 ? -0.035 13.772 7.330 1.00 0.00 57 PHE A C 5
ATOM 6005 O O . PHE A 1 54 ? -0.722 12.879 6.873 1.00 0.00 57 PHE A O 5
ATOM 6022 N N . ILE A 1 55 ? 0.328 14.788 6.603 1.00 0.00 58 ILE A N 5
ATOM 6023 C CA . ILE A 1 55 ? -0.098 14.877 5.178 1.00 0.00 58 ILE A CA 5
ATOM 6024 C C . ILE A 1 55 ? 1.152 14.974 4.309 1.00 0.00 58 ILE A C 5
ATOM 6025 O O . ILE A 1 55 ? 2.126 15.596 4.683 1.00 0.00 58 ILE A O 5
ATOM 6041 N N . PRO A 1 56 ? 1.142 14.330 3.135 1.00 0.00 59 PRO A N 5
ATOM 6042 C CA . PRO A 1 56 ? 2.301 14.344 2.245 1.00 0.00 59 PRO A CA 5
ATOM 6043 C C . PRO A 1 56 ? 2.509 15.720 1.602 1.00 0.00 59 PRO A C 5
ATOM 6044 O O . PRO A 1 56 ? 1.605 16.531 1.540 1.00 0.00 59 PRO A O 5
ATOM 6055 N N . SER A 1 57 ? 3.692 15.990 1.134 1.00 0.00 60 SER A N 5
ATOM 6056 C CA . SER A 1 57 ? 3.962 17.313 0.507 1.00 0.00 60 SER A CA 5
ATOM 6057 C C . SER A 1 57 ? 3.608 17.271 -0.981 1.00 0.00 60 SER A C 5
ATOM 6058 O O . SER A 1 57 ? 3.880 18.199 -1.716 1.00 0.00 60 SER A O 5
ATOM 6066 N N . ASN A 1 58 ? 3.015 16.204 -1.438 1.00 0.00 61 ASN A N 5
ATOM 6067 C CA . ASN A 1 58 ? 2.666 16.117 -2.883 1.00 0.00 61 ASN A CA 5
ATOM 6068 C C . ASN A 1 58 ? 1.153 16.248 -3.074 1.00 0.00 61 ASN A C 5
ATOM 6069 O O . ASN A 1 58 ? 0.683 17.074 -3.831 1.00 0.00 61 ASN A O 5
ATOM 6080 N N . TYR A 1 59 ? 0.389 15.427 -2.415 1.00 0.00 62 TYR A N 5
ATOM 6081 C CA . TYR A 1 59 ? -1.093 15.483 -2.578 1.00 0.00 62 TYR A CA 5
ATOM 6082 C C . TYR A 1 59 ? -1.608 16.915 -2.448 1.00 0.00 62 TYR A C 5
ATOM 6083 O O . TYR A 1 59 ? -2.187 17.465 -3.364 1.00 0.00 62 TYR A O 5
ATOM 6101 N N . VAL A 1 60 ? -1.440 17.507 -1.302 1.00 0.00 63 VAL A N 5
ATOM 6102 C CA . VAL A 1 60 ? -1.964 18.885 -1.095 1.00 0.00 63 VAL A CA 5
ATOM 6103 C C . VAL A 1 60 ? -1.030 19.927 -1.707 1.00 0.00 63 VAL A C 5
ATOM 6104 O O . VAL A 1 60 ? 0.153 19.708 -1.882 1.00 0.00 63 VAL A O 5
ATOM 6117 N N . ALA A 1 61 ? -1.576 21.069 -2.025 1.00 0.00 64 ALA A N 5
ATOM 6118 C CA . ALA A 1 61 ? -0.772 22.167 -2.624 1.00 0.00 64 ALA A CA 5
ATOM 6119 C C . ALA A 1 61 ? -1.091 23.463 -1.878 1.00 0.00 64 ALA A C 5
ATOM 6120 O O . ALA A 1 61 ? -2.106 23.572 -1.220 1.00 0.00 64 ALA A O 5
ATOM 6127 N N . LYS A 1 62 ? -0.241 24.446 -1.968 1.00 0.00 65 LYS A N 5
ATOM 6128 C CA . LYS A 1 62 ? -0.520 25.723 -1.254 1.00 0.00 65 LYS A CA 5
ATOM 6129 C C . LYS A 1 62 ? -1.594 26.507 -2.012 1.00 0.00 65 LYS A C 5
ATOM 6130 O O . LYS A 1 62 ? -1.741 26.377 -3.211 1.00 0.00 65 LYS A O 5
ATOM 6149 N N . LEU A 1 63 ? -2.348 27.317 -1.321 1.00 0.00 66 LEU A N 5
ATOM 6150 C CA . LEU A 1 63 ? -3.413 28.106 -2.002 1.00 0.00 66 LEU A CA 5
ATOM 6151 C C . LEU A 1 63 ? -2.784 29.299 -2.725 1.00 0.00 66 LEU A C 5
ATOM 6152 O O . LEU A 1 63 ? -2.930 30.433 -2.314 1.00 0.00 66 LEU A O 5
ATOM 6168 N N . ASN A 1 64 ? -2.089 29.053 -3.802 1.00 0.00 67 ASN A N 5
ATOM 6169 C CA . ASN A 1 64 ? -1.454 30.176 -4.549 1.00 0.00 67 ASN A CA 5
ATOM 6170 C C . ASN A 1 64 ? -1.053 29.698 -5.946 1.00 0.00 67 ASN A C 5
ATOM 6171 O O . ASN A 1 64 ? -0.312 28.748 -6.098 1.00 0.00 67 ASN A O 5
ATOM 6182 N N . THR A 1 65 ? -1.536 30.351 -6.968 1.00 0.00 68 THR A N 5
ATOM 6183 C CA . THR A 1 65 ? -1.182 29.935 -8.354 1.00 0.00 68 THR A CA 5
ATOM 6184 C C . THR A 1 65 ? -0.240 30.971 -8.971 1.00 0.00 68 THR A C 5
ATOM 6185 O O . THR A 1 65 ? -0.721 32.023 -9.360 1.00 0.00 68 THR A O 5
ATOM 6197 N N . TRP B 2 1 ? -13.867 21.808 -17.899 1.00 0.00 170 TRP B N 5
ATOM 6198 C CA . TRP B 2 1 ? -12.552 21.311 -17.407 1.00 0.00 170 TRP B CA 5
ATOM 6199 C C . TRP B 2 1 ? -12.201 20.004 -18.121 1.00 0.00 170 TRP B C 5
ATOM 6200 O O . TRP B 2 1 ? -12.940 19.525 -18.959 1.00 0.00 170 TRP B O 5
ATOM 6223 N N . ASP B 2 2 ? -11.079 19.423 -17.796 1.00 0.00 171 ASP B N 5
ATOM 6224 C CA . ASP B 2 2 ? -10.682 18.147 -18.453 1.00 0.00 171 ASP B CA 5
ATOM 6225 C C . ASP B 2 2 ? -9.273 17.768 -17.997 1.00 0.00 171 ASP B C 5
ATOM 6226 O O . ASP B 2 2 ? -8.371 17.620 -18.797 1.00 0.00 171 ASP B O 5
ATOM 6235 N N . PRO B 2 3 ? -9.084 17.616 -16.678 1.00 0.00 172 PRO B N 5
ATOM 6236 C CA . PRO B 2 3 ? -7.800 17.266 -16.092 1.00 0.00 172 PRO B CA 5
ATOM 6237 C C . PRO B 2 3 ? -7.658 15.754 -15.892 1.00 0.00 172 PRO B C 5
ATOM 6238 O O . PRO B 2 3 ? -7.003 15.076 -16.657 1.00 0.00 172 PRO B O 5
ATOM 6249 N N . GLY B 2 4 ? -8.266 15.222 -14.866 1.00 0.00 173 GLY B N 5
ATOM 6250 C CA . GLY B 2 4 ? -8.164 13.757 -14.616 1.00 0.00 173 GLY B CA 5
ATOM 6251 C C . GLY B 2 4 ? -8.351 13.483 -13.122 1.00 0.00 173 GLY B C 5
ATOM 6252 O O . GLY B 2 4 ? -8.680 12.384 -12.720 1.00 0.00 173 GLY B O 5
ATOM 6256 N N . MET B 2 5 ? -8.142 14.475 -12.300 1.00 0.00 174 MET B N 5
ATOM 6257 C CA . MET B 2 5 ? -8.304 14.281 -10.830 1.00 0.00 174 MET B CA 5
ATOM 6258 C C . MET B 2 5 ? -7.750 12.912 -10.427 1.00 0.00 174 MET B C 5
ATOM 6259 O O . MET B 2 5 ? -8.412 12.136 -9.765 1.00 0.00 174 MET B O 5
ATOM 6273 N N . PRO B 2 6 ? -6.508 12.616 -10.835 1.00 0.00 175 PRO B N 5
ATOM 6274 C CA . PRO B 2 6 ? -5.858 11.344 -10.518 1.00 0.00 175 PRO B CA 5
ATOM 6275 C C . PRO B 2 6 ? -5.313 11.330 -9.090 1.00 0.00 175 PRO B C 5
ATOM 6276 O O . PRO B 2 6 ? -5.699 12.126 -8.259 1.00 0.00 175 PRO B O 5
ATOM 6287 N N . THR B 2 7 ? -4.417 10.431 -8.803 1.00 0.00 176 THR B N 5
ATOM 6288 C CA . THR B 2 7 ? -3.836 10.358 -7.433 1.00 0.00 176 THR B CA 5
ATOM 6289 C C . THR B 2 7 ? -2.426 9.769 -7.515 1.00 0.00 176 THR B C 5
ATOM 6290 O O . THR B 2 7 ? -2.242 8.568 -7.470 1.00 0.00 176 THR B O 5
ATOM 6301 N N . PRO B 2 8 ? -1.413 10.637 -7.640 1.00 0.00 177 PRO B N 5
ATOM 6302 C CA . PRO B 2 8 ? -0.010 10.213 -7.732 1.00 0.00 177 PRO B CA 5
ATOM 6303 C C . PRO B 2 8 ? 0.496 9.632 -6.409 1.00 0.00 177 PRO B C 5
ATOM 6304 O O . PRO B 2 8 ? -0.189 9.663 -5.407 1.00 0.00 177 PRO B O 5
ATOM 6315 N N . PRO B 2 9 ? 1.726 9.099 -6.414 1.00 0.00 178 PRO B N 5
ATOM 6316 C CA . PRO B 2 9 ? 2.339 8.514 -5.216 1.00 0.00 178 PRO B CA 5
ATOM 6317 C C . PRO B 2 9 ? 2.692 9.592 -4.189 1.00 0.00 178 PRO B C 5
ATOM 6318 O O . PRO B 2 9 ? 2.825 10.753 -4.519 1.00 0.00 178 PRO B O 5
ATOM 6329 N N . LEU B 2 10 ? 2.841 9.224 -2.947 1.00 0.00 179 LEU B N 5
ATOM 6330 C CA . LEU B 2 10 ? 3.181 10.234 -1.912 1.00 0.00 179 LEU B CA 5
ATOM 6331 C C . LEU B 2 10 ? 4.687 10.219 -1.657 1.00 0.00 179 LEU B C 5
ATOM 6332 O O . LEU B 2 10 ? 5.419 9.422 -2.208 1.00 0.00 179 LEU B O 5
ATOM 6348 N N . PRO B 2 11 ? 5.139 11.129 -0.792 1.00 0.00 180 PRO B N 5
ATOM 6349 C CA . PRO B 2 11 ? 6.555 11.252 -0.427 1.00 0.00 180 PRO B CA 5
ATOM 6350 C C . PRO B 2 11 ? 7.050 10.043 0.381 1.00 0.00 180 PRO B C 5
ATOM 6351 O O . PRO B 2 11 ? 6.348 9.062 0.533 1.00 0.00 180 PRO B O 5
ATOM 6362 N N . PRO B 2 12 ? 8.302 10.099 0.868 1.00 0.00 181 PRO B N 5
ATOM 6363 C CA . PRO B 2 12 ? 8.922 9.005 1.611 1.00 0.00 181 PRO B CA 5
ATOM 6364 C C . PRO B 2 12 ? 8.757 9.105 3.132 1.00 0.00 181 PRO B C 5
ATOM 6365 O O . PRO B 2 12 ? 8.747 8.102 3.817 1.00 0.00 181 PRO B O 5
ATOM 6376 N N . ARG B 2 13 ? 8.648 10.290 3.668 1.00 0.00 182 ARG B N 5
ATOM 6377 C CA . ARG B 2 13 ? 8.501 10.425 5.150 1.00 0.00 182 ARG B CA 5
ATOM 6378 C C . ARG B 2 13 ? 9.879 10.398 5.814 1.00 0.00 182 ARG B C 5
ATOM 6379 O O . ARG B 2 13 ? 10.501 9.362 5.938 1.00 0.00 182 ARG B O 5
ATOM 6400 N N . PRO B 2 14 ? 10.354 11.573 6.253 1.00 0.00 183 PRO B N 5
ATOM 6401 C CA . PRO B 2 14 ? 11.657 11.712 6.917 1.00 0.00 183 PRO B CA 5
ATOM 6402 C C . PRO B 2 14 ? 11.665 11.066 8.306 1.00 0.00 183 PRO B C 5
ATOM 6403 O O . PRO B 2 14 ? 10.847 11.377 9.149 1.00 0.00 183 PRO B O 5
ATOM 6414 N N . ALA B 2 15 ? 12.585 10.171 8.549 1.00 0.00 184 ALA B N 5
ATOM 6415 C CA . ALA B 2 15 ? 12.648 9.506 9.882 1.00 0.00 184 ALA B CA 5
ATOM 6416 C C . ALA B 2 15 ? 11.233 9.191 10.364 1.00 0.00 184 ALA B C 5
ATOM 6417 O O . ALA B 2 15 ? 10.741 9.782 11.304 1.00 0.00 184 ALA B O 5
ATOM 6424 N N . ASN B 2 16 ? 10.573 8.264 9.726 1.00 0.00 185 ASN B N 5
ATOM 6425 C CA . ASN B 2 16 ? 9.188 7.913 10.145 1.00 0.00 185 ASN B CA 5
ATOM 6426 C C . ASN B 2 16 ? 8.415 9.190 10.462 1.00 0.00 185 ASN B C 5
ATOM 6427 O O . ASN B 2 16 ? 7.747 9.294 11.471 1.00 0.00 185 ASN B O 5
ATOM 6438 N N . LEU B 2 17 ? 8.496 10.158 9.597 1.00 0.00 186 LEU B N 5
ATOM 6439 C CA . LEU B 2 17 ? 7.764 11.429 9.825 1.00 0.00 186 LEU B CA 5
ATOM 6440 C C . LEU B 2 17 ? 6.281 11.121 10.008 1.00 0.00 186 LEU B C 5
ATOM 6441 O O . LEU B 2 17 ? 5.836 10.792 11.089 1.00 0.00 186 LEU B O 5
ATOM 6457 N N . GLY B 2 18 ? 5.513 11.203 8.959 1.00 0.00 187 GLY B N 5
ATOM 6458 C CA . GLY B 2 18 ? 4.064 10.889 9.087 1.00 0.00 187 GLY B CA 5
ATOM 6459 C C . GLY B 2 18 ? 3.901 9.371 9.107 1.00 0.00 187 GLY B C 5
ATOM 6460 O O . GLY B 2 18 ? 2.807 8.850 9.199 1.00 0.00 187 GLY B O 5
ATOM 6464 N N . GLU B 2 19 ? 4.991 8.660 9.024 1.00 0.00 188 GLU B N 5
ATOM 6465 C CA . GLU B 2 19 ? 4.921 7.173 9.042 1.00 0.00 188 GLU B CA 5
ATOM 6466 C C . GLU B 2 19 ? 4.511 6.700 10.436 1.00 0.00 188 GLU B C 5
ATOM 6467 O O . GLU B 2 19 ? 3.403 6.250 10.652 1.00 0.00 188 GLU B O 5
ATOM 6479 N N . ARG B 2 20 ? 5.399 6.801 11.383 1.00 0.00 189 ARG B N 5
ATOM 6480 C CA . ARG B 2 20 ? 5.072 6.362 12.769 1.00 0.00 189 ARG B CA 5
ATOM 6481 C C . ARG B 2 20 ? 6.170 6.836 13.722 1.00 0.00 189 ARG B C 5
ATOM 6482 O O . ARG B 2 20 ? 7.345 6.702 13.445 1.00 0.00 189 ARG B O 5
ATOM 6503 N N . GLN B 2 21 ? 5.797 7.390 14.843 1.00 0.00 190 GLN B N 5
ATOM 6504 C CA . GLN B 2 21 ? 6.823 7.873 15.811 1.00 0.00 190 GLN B CA 5
ATOM 6505 C C . GLN B 2 21 ? 6.496 7.343 17.209 1.00 0.00 190 GLN B C 5
ATOM 6506 O O . GLN B 2 21 ? 5.478 6.716 17.423 1.00 0.00 190 GLN B O 5
ATOM 6520 N N . ALA B 2 22 ? 7.352 7.590 18.162 1.00 0.00 191 ALA B N 5
ATOM 6521 C CA . ALA B 2 22 ? 7.091 7.100 19.545 1.00 0.00 191 ALA B CA 5
ATOM 6522 C C . ALA B 2 22 ? 6.939 5.578 19.528 1.00 0.00 191 ALA B C 5
ATOM 6523 O O . ALA B 2 22 ? 6.864 5.022 18.445 1.00 0.00 191 ALA B O 5
ATOM 6531 N N . GLN A 1 6 ? 6.504 26.908 11.648 1.00 0.00 9 GLN A N 6
ATOM 6532 C CA . GLN A 1 6 ? 5.748 27.897 10.829 1.00 0.00 9 GLN A CA 6
ATOM 6533 C C . GLN A 1 6 ? 4.267 27.518 10.811 1.00 0.00 9 GLN A C 6
ATOM 6534 O O . GLN A 1 6 ? 3.807 26.735 11.618 1.00 0.00 9 GLN A O 6
ATOM 6548 N N . GLY A 1 7 ? 3.514 28.068 9.898 1.00 0.00 10 GLY A N 6
ATOM 6549 C CA . GLY A 1 7 ? 2.062 27.738 9.830 1.00 0.00 10 GLY A CA 6
ATOM 6550 C C . GLY A 1 7 ? 1.461 28.327 8.552 1.00 0.00 10 GLY A C 6
ATOM 6551 O O . GLY A 1 7 ? 1.770 29.437 8.165 1.00 0.00 10 GLY A O 6
ATOM 6555 N N . ASP A 1 8 ? 0.606 27.593 7.895 1.00 0.00 11 ASP A N 6
ATOM 6556 C CA . ASP A 1 8 ? -0.016 28.112 6.643 1.00 0.00 11 ASP A CA 6
ATOM 6557 C C . ASP A 1 8 ? -1.211 27.234 6.267 1.00 0.00 11 ASP A C 6
ATOM 6558 O O . ASP A 1 8 ? -1.542 26.291 6.959 1.00 0.00 11 ASP A O 6
ATOM 6567 N N . ILE A 1 9 ? -1.864 27.535 5.178 1.00 0.00 12 ILE A N 6
ATOM 6568 C CA . ILE A 1 9 ? -3.038 26.715 4.763 1.00 0.00 12 ILE A CA 6
ATOM 6569 C C . ILE A 1 9 ? -2.767 26.087 3.393 1.00 0.00 12 ILE A C 6
ATOM 6570 O O . ILE A 1 9 ? -2.231 26.716 2.503 1.00 0.00 12 ILE A O 6
ATOM 6586 N N . VAL A 1 10 ? -3.132 24.844 3.225 1.00 0.00 13 VAL A N 6
ATOM 6587 C CA . VAL A 1 10 ? -2.900 24.160 1.924 1.00 0.00 13 VAL A CA 6
ATOM 6588 C C . VAL A 1 10 ? -4.185 23.452 1.502 1.00 0.00 13 VAL A C 6
ATOM 6589 O O . VAL A 1 10 ? -5.063 23.215 2.308 1.00 0.00 13 VAL A O 6
ATOM 6602 N N . VAL A 1 11 ? -4.311 23.104 0.252 1.00 0.00 14 VAL A N 6
ATOM 6603 C CA . VAL A 1 11 ? -5.551 22.405 -0.188 1.00 0.00 14 VAL A CA 6
ATOM 6604 C C . VAL A 1 11 ? -5.186 21.043 -0.777 1.00 0.00 14 VAL A C 6
ATOM 6605 O O . VAL A 1 11 ? -4.201 20.897 -1.474 1.00 0.00 14 VAL A O 6
ATOM 6618 N N . ALA A 1 12 ? -5.974 20.040 -0.496 1.00 0.00 15 ALA A N 6
ATOM 6619 C CA . ALA A 1 12 ? -5.679 18.683 -1.031 1.00 0.00 15 ALA A CA 6
ATOM 6620 C C . ALA A 1 12 ? -5.983 18.646 -2.530 1.00 0.00 15 ALA A C 6
ATOM 6621 O O . ALA A 1 12 ? -7.022 19.092 -2.975 1.00 0.00 15 ALA A O 6
ATOM 6628 N N . LEU A 1 13 ? -5.093 18.097 -3.310 1.00 0.00 16 LEU A N 6
ATOM 6629 C CA . LEU A 1 13 ? -5.341 18.009 -4.776 1.00 0.00 16 LEU A CA 6
ATOM 6630 C C . LEU A 1 13 ? -5.826 16.595 -5.094 1.00 0.00 16 LEU A C 6
ATOM 6631 O O . LEU A 1 13 ? -6.368 16.327 -6.148 1.00 0.00 16 LEU A O 6
ATOM 6647 N N . TYR A 1 14 ? -5.636 15.694 -4.172 1.00 0.00 17 TYR A N 6
ATOM 6648 C CA . TYR A 1 14 ? -6.078 14.288 -4.374 1.00 0.00 17 TYR A CA 6
ATOM 6649 C C . TYR A 1 14 ? -6.275 13.649 -3.000 1.00 0.00 17 TYR A C 6
ATOM 6650 O O . TYR A 1 14 ? -5.669 14.062 -2.032 1.00 0.00 17 TYR A O 6
ATOM 6668 N N . PRO A 1 15 ? -7.128 12.620 -2.903 1.00 0.00 18 PRO A N 6
ATOM 6669 C CA . PRO A 1 15 ? -7.378 11.938 -1.629 1.00 0.00 18 PRO A CA 6
ATOM 6670 C C . PRO A 1 15 ? -6.102 11.268 -1.123 1.00 0.00 18 PRO A C 6
ATOM 6671 O O . PRO A 1 15 ? -5.251 10.880 -1.898 1.00 0.00 18 PRO A O 6
ATOM 6682 N N . TYR A 1 16 ? -5.930 11.163 0.169 1.00 0.00 19 TYR A N 6
ATOM 6683 C CA . TYR A 1 16 ? -4.663 10.555 0.670 1.00 0.00 19 TYR A CA 6
ATOM 6684 C C . TYR A 1 16 ? -4.883 9.079 1.025 1.00 0.00 19 TYR A C 6
ATOM 6685 O O . TYR A 1 16 ? -5.972 8.554 0.917 1.00 0.00 19 TYR A O 6
ATOM 6703 N N . ASP A 1 17 ? -3.847 8.419 1.452 1.00 0.00 20 ASP A N 6
ATOM 6704 C CA . ASP A 1 17 ? -3.957 6.986 1.825 1.00 0.00 20 ASP A CA 6
ATOM 6705 C C . ASP A 1 17 ? -3.822 6.847 3.342 1.00 0.00 20 ASP A C 6
ATOM 6706 O O . ASP A 1 17 ? -2.768 6.504 3.841 1.00 0.00 20 ASP A O 6
ATOM 6715 N N . GLY A 1 18 ? -4.866 7.089 4.090 1.00 0.00 21 GLY A N 6
ATOM 6716 C CA . GLY A 1 18 ? -4.754 6.942 5.569 1.00 0.00 21 GLY A CA 6
ATOM 6717 C C . GLY A 1 18 ? -4.319 5.512 5.888 1.00 0.00 21 GLY A C 6
ATOM 6718 O O . GLY A 1 18 ? -5.130 4.614 5.989 1.00 0.00 21 GLY A O 6
ATOM 6722 N N . ILE A 1 19 ? -3.044 5.290 6.053 1.00 0.00 22 ILE A N 6
ATOM 6723 C CA . ILE A 1 19 ? -2.574 3.912 6.371 1.00 0.00 22 ILE A CA 6
ATOM 6724 C C . ILE A 1 19 ? -2.118 3.869 7.825 1.00 0.00 22 ILE A C 6
ATOM 6725 O O . ILE A 1 19 ? -2.407 2.939 8.551 1.00 0.00 22 ILE A O 6
ATOM 6741 N N . HIS A 1 20 ? -1.423 4.879 8.261 1.00 0.00 23 HIS A N 6
ATOM 6742 C CA . HIS A 1 20 ? -0.965 4.907 9.675 1.00 0.00 23 HIS A CA 6
ATOM 6743 C C . HIS A 1 20 ? -2.147 5.300 10.559 1.00 0.00 23 HIS A C 6
ATOM 6744 O O . HIS A 1 20 ? -3.100 5.897 10.100 1.00 0.00 23 HIS A O 6
ATOM 6758 N N . PRO A 1 21 ? -2.091 4.951 11.850 1.00 0.00 24 PRO A N 6
ATOM 6759 C CA . PRO A 1 21 ? -3.170 5.263 12.793 1.00 0.00 24 PRO A CA 6
ATOM 6760 C C . PRO A 1 21 ? -3.259 6.765 13.084 1.00 0.00 24 PRO A C 6
ATOM 6761 O O . PRO A 1 21 ? -4.216 7.238 13.660 1.00 0.00 24 PRO A O 6
ATOM 6772 N N . ASP A 1 22 ? -2.256 7.514 12.707 1.00 0.00 25 ASP A N 6
ATOM 6773 C CA . ASP A 1 22 ? -2.272 8.978 12.979 1.00 0.00 25 ASP A CA 6
ATOM 6774 C C . ASP A 1 22 ? -2.392 9.770 11.672 1.00 0.00 25 ASP A C 6
ATOM 6775 O O . ASP A 1 22 ? -2.657 10.955 11.684 1.00 0.00 25 ASP A O 6
ATOM 6784 N N . ASP A 1 23 ? -2.185 9.141 10.544 1.00 0.00 26 ASP A N 6
ATOM 6785 C CA . ASP A 1 23 ? -2.276 9.887 9.261 1.00 0.00 26 ASP A CA 6
ATOM 6786 C C . ASP A 1 23 ? -3.659 10.521 9.124 1.00 0.00 26 ASP A C 6
ATOM 6787 O O . ASP A 1 23 ? -4.668 9.924 9.442 1.00 0.00 26 ASP A O 6
ATOM 6796 N N . LEU A 1 24 ? -3.706 11.726 8.628 1.00 0.00 27 LEU A N 6
ATOM 6797 C CA . LEU A 1 24 ? -5.016 12.403 8.439 1.00 0.00 27 LEU A CA 6
ATOM 6798 C C . LEU A 1 24 ? -5.467 12.161 7.002 1.00 0.00 27 LEU A C 6
ATOM 6799 O O . LEU A 1 24 ? -4.794 12.526 6.059 1.00 0.00 27 LEU A O 6
ATOM 6815 N N . SER A 1 25 ? -6.606 11.554 6.825 1.00 0.00 28 SER A N 6
ATOM 6816 C CA . SER A 1 25 ? -7.106 11.293 5.452 1.00 0.00 28 SER A CA 6
ATOM 6817 C C . SER A 1 25 ? -7.722 12.572 4.888 1.00 0.00 28 SER A C 6
ATOM 6818 O O . SER A 1 25 ? -8.416 13.293 5.577 1.00 0.00 28 SER A O 6
ATOM 6826 N N . PHE A 1 26 ? -7.502 12.848 3.636 1.00 0.00 29 PHE A N 6
ATOM 6827 C CA . PHE A 1 26 ? -8.107 14.067 3.036 1.00 0.00 29 PHE A CA 6
ATOM 6828 C C . PHE A 1 26 ? -8.468 13.770 1.585 1.00 0.00 29 PHE A C 6
ATOM 6829 O O . PHE A 1 26 ? -7.915 12.878 0.976 1.00 0.00 29 PHE A O 6
ATOM 6846 N N . LYS A 1 27 ? -9.393 14.497 1.026 1.00 0.00 30 LYS A N 6
ATOM 6847 C CA . LYS A 1 27 ? -9.784 14.233 -0.386 1.00 0.00 30 LYS A CA 6
ATOM 6848 C C . LYS A 1 27 ? -9.320 15.393 -1.264 1.00 0.00 30 LYS A C 6
ATOM 6849 O O . LYS A 1 27 ? -8.839 16.398 -0.776 1.00 0.00 30 LYS A O 6
ATOM 6868 N N . LYS A 1 28 ? -9.457 15.273 -2.556 1.00 0.00 31 LYS A N 6
ATOM 6869 C CA . LYS A 1 28 ? -9.018 16.381 -3.446 1.00 0.00 31 LYS A CA 6
ATOM 6870 C C . LYS A 1 28 ? -9.907 17.602 -3.216 1.00 0.00 31 LYS A C 6
ATOM 6871 O O . LYS A 1 28 ? -11.056 17.488 -2.840 1.00 0.00 31 LYS A O 6
ATOM 6890 N N . GLY A 1 29 ? -9.379 18.772 -3.444 1.00 0.00 32 GLY A N 6
ATOM 6891 C CA . GLY A 1 29 ? -10.185 20.012 -3.248 1.00 0.00 32 GLY A CA 6
ATOM 6892 C C . GLY A 1 29 ? -10.411 20.273 -1.753 1.00 0.00 32 GLY A C 6
ATOM 6893 O O . GLY A 1 29 ? -10.937 21.298 -1.370 1.00 0.00 32 GLY A O 6
ATOM 6897 N N . GLU A 1 30 ? -10.030 19.356 -0.903 1.00 0.00 33 GLU A N 6
ATOM 6898 C CA . GLU A 1 30 ? -10.241 19.567 0.558 1.00 0.00 33 GLU A CA 6
ATOM 6899 C C . GLU A 1 30 ? -9.204 20.555 1.098 1.00 0.00 33 GLU A C 6
ATOM 6900 O O . GLU A 1 30 ? -8.060 20.552 0.694 1.00 0.00 33 GLU A O 6
ATOM 6912 N N . LYS A 1 31 ? -9.598 21.400 2.012 1.00 0.00 34 LYS A N 6
ATOM 6913 C CA . LYS A 1 31 ? -8.636 22.386 2.584 1.00 0.00 34 LYS A CA 6
ATOM 6914 C C . LYS A 1 31 ? -8.086 21.850 3.906 1.00 0.00 34 LYS A C 6
ATOM 6915 O O . LYS A 1 31 ? -8.796 21.269 4.702 1.00 0.00 34 LYS A O 6
ATOM 6934 N N . MET A 1 32 ? -6.818 22.038 4.131 1.00 0.00 35 MET A N 6
ATOM 6935 C CA . MET A 1 32 ? -6.189 21.544 5.385 1.00 0.00 35 MET A CA 6
ATOM 6936 C C . MET A 1 32 ? -5.285 22.626 5.969 1.00 0.00 35 MET A C 6
ATOM 6937 O O . MET A 1 32 ? -4.742 23.448 5.260 1.00 0.00 35 MET A O 6
ATOM 6951 N N . LYS A 1 33 ? -5.120 22.625 7.259 1.00 0.00 36 LYS A N 6
ATOM 6952 C CA . LYS A 1 33 ? -4.249 23.647 7.899 1.00 0.00 36 LYS A CA 6
ATOM 6953 C C . LYS A 1 33 ? -2.923 22.999 8.295 1.00 0.00 36 LYS A C 6
ATOM 6954 O O . LYS A 1 33 ? -2.892 22.035 9.031 1.00 0.00 36 LYS A O 6
ATOM 6973 N N . VAL A 1 34 ? -1.828 23.526 7.823 1.00 0.00 37 VAL A N 6
ATOM 6974 C CA . VAL A 1 34 ? -0.505 22.947 8.183 1.00 0.00 37 VAL A CA 6
ATOM 6975 C C . VAL A 1 34 ? -0.087 23.471 9.559 1.00 0.00 37 VAL A C 6
ATOM 6976 O O . VAL A 1 34 ? 0.154 24.648 9.737 1.00 0.00 37 VAL A O 6
ATOM 6989 N N . LEU A 1 35 ? -0.006 22.609 10.533 1.00 0.00 38 LEU A N 6
ATOM 6990 C CA . LEU A 1 35 ? 0.389 23.064 11.897 1.00 0.00 38 LEU A CA 6
ATOM 6991 C C . LEU A 1 35 ? 1.909 22.981 12.047 1.00 0.00 38 LEU A C 6
ATOM 6992 O O . LEU A 1 35 ? 2.539 23.879 12.569 1.00 0.00 38 LEU A O 6
ATOM 7008 N N . GLU A 1 36 ? 2.503 21.909 11.602 1.00 0.00 39 GLU A N 6
ATOM 7009 C CA . GLU A 1 36 ? 3.980 21.758 11.722 1.00 0.00 39 GLU A CA 6
ATOM 7010 C C . GLU A 1 36 ? 4.509 21.052 10.474 1.00 0.00 39 GLU A C 6
ATOM 7011 O O . GLU A 1 36 ? 4.468 19.842 10.366 1.00 0.00 39 GLU A O 6
ATOM 7023 N N . GLU A 1 37 ? 5.002 21.802 9.526 1.00 0.00 40 GLU A N 6
ATOM 7024 C CA . GLU A 1 37 ? 5.531 21.182 8.279 1.00 0.00 40 GLU A CA 6
ATOM 7025 C C . GLU A 1 37 ? 6.975 20.729 8.504 1.00 0.00 40 GLU A C 6
ATOM 7026 O O . GLU A 1 37 ? 7.857 21.528 8.750 1.00 0.00 40 GLU A O 6
ATOM 7038 N N . HIS A 1 38 ? 7.222 19.452 8.419 1.00 0.00 41 HIS A N 6
ATOM 7039 C CA . HIS A 1 38 ? 8.607 18.945 8.625 1.00 0.00 41 HIS A CA 6
ATOM 7040 C C . HIS A 1 38 ? 9.427 19.190 7.357 1.00 0.00 41 HIS A C 6
ATOM 7041 O O . HIS A 1 38 ? 9.966 20.260 7.155 1.00 0.00 41 HIS A O 6
ATOM 7055 N N . GLY A 1 39 ? 9.530 18.210 6.501 1.00 0.00 42 GLY A N 6
ATOM 7056 C CA . GLY A 1 39 ? 10.320 18.401 5.252 1.00 0.00 42 GLY A CA 6
ATOM 7057 C C . GLY A 1 39 ? 9.726 17.567 4.112 1.00 0.00 42 GLY A C 6
ATOM 7058 O O . GLY A 1 39 ? 10.065 17.751 2.961 1.00 0.00 42 GLY A O 6
ATOM 7062 N N . GLU A 1 40 ? 8.844 16.652 4.415 1.00 0.00 43 GLU A N 6
ATOM 7063 C CA . GLU A 1 40 ? 8.244 15.816 3.335 1.00 0.00 43 GLU A CA 6
ATOM 7064 C C . GLU A 1 40 ? 6.809 15.425 3.710 1.00 0.00 43 GLU A C 6
ATOM 7065 O O . GLU A 1 40 ? 5.980 15.183 2.856 1.00 0.00 43 GLU A O 6
ATOM 7077 N N . TRP A 1 41 ? 6.508 15.368 4.980 1.00 0.00 44 TRP A N 6
ATOM 7078 C CA . TRP A 1 41 ? 5.126 14.999 5.406 1.00 0.00 44 TRP A CA 6
ATOM 7079 C C . TRP A 1 41 ? 4.667 15.978 6.494 1.00 0.00 44 TRP A C 6
ATOM 7080 O O . TRP A 1 41 ? 5.064 15.880 7.637 1.00 0.00 44 TRP A O 6
ATOM 7101 N N . TRP A 1 42 ? 3.845 16.928 6.146 1.00 0.00 45 TRP A N 6
ATOM 7102 C CA . TRP A 1 42 ? 3.380 17.922 7.160 1.00 0.00 45 TRP A CA 6
ATOM 7103 C C . TRP A 1 42 ? 2.104 17.432 7.839 1.00 0.00 45 TRP A C 6
ATOM 7104 O O . TRP A 1 42 ? 1.275 16.780 7.238 1.00 0.00 45 TRP A O 6
ATOM 7125 N N . LYS A 1 43 ? 1.935 17.764 9.089 1.00 0.00 46 LYS A N 6
ATOM 7126 C CA . LYS A 1 43 ? 0.708 17.345 9.817 1.00 0.00 46 LYS A CA 6
ATOM 7127 C C . LYS A 1 43 ? -0.297 18.492 9.768 1.00 0.00 46 LYS A C 6
ATOM 7128 O O . LYS A 1 43 ? -0.116 19.517 10.398 1.00 0.00 46 LYS A O 6
ATOM 7147 N N . ALA A 1 44 ? -1.341 18.343 9.008 1.00 0.00 47 ALA A N 6
ATOM 7148 C CA . ALA A 1 44 ? -2.344 19.437 8.898 1.00 0.00 47 ALA A CA 6
ATOM 7149 C C . ALA A 1 44 ? -3.605 19.080 9.676 1.00 0.00 47 ALA A C 6
ATOM 7150 O O . ALA A 1 44 ? -3.661 18.094 10.385 1.00 0.00 47 ALA A O 6
ATOM 7157 N N . LYS A 1 45 ? -4.620 19.887 9.547 1.00 0.00 48 LYS A N 6
ATOM 7158 C CA . LYS A 1 45 ? -5.888 19.621 10.275 1.00 0.00 48 LYS A CA 6
ATOM 7159 C C . LYS A 1 45 ? -7.046 19.587 9.276 1.00 0.00 48 LYS A C 6
ATOM 7160 O O . LYS A 1 45 ? -7.234 20.502 8.500 1.00 0.00 48 LYS A O 6
ATOM 7179 N N . SER A 1 46 ? -7.824 18.542 9.288 1.00 0.00 49 SER A N 6
ATOM 7180 C CA . SER A 1 46 ? -8.968 18.453 8.341 1.00 0.00 49 SER A CA 6
ATOM 7181 C C . SER A 1 46 ? -10.052 19.450 8.743 1.00 0.00 49 SER A C 6
ATOM 7182 O O . SER A 1 46 ? -10.528 19.446 9.861 1.00 0.00 49 SER A O 6
ATOM 7190 N N . LEU A 1 47 ? -10.463 20.288 7.837 1.00 0.00 50 LEU A N 6
ATOM 7191 C CA . LEU A 1 47 ? -11.535 21.263 8.167 1.00 0.00 50 LEU A CA 6
ATOM 7192 C C . LEU A 1 47 ? -12.858 20.505 8.277 1.00 0.00 50 LEU A C 6
ATOM 7193 O O . LEU A 1 47 ? -13.867 21.047 8.684 1.00 0.00 50 LEU A O 6
ATOM 7209 N N . LEU A 1 48 ? -12.854 19.247 7.920 1.00 0.00 51 LEU A N 6
ATOM 7210 C CA . LEU A 1 48 ? -14.103 18.441 8.003 1.00 0.00 51 LEU A CA 6
ATOM 7211 C C . LEU A 1 48 ? -14.665 18.532 9.419 1.00 0.00 51 LEU A C 6
ATOM 7212 O O . LEU A 1 48 ? -15.804 18.903 9.622 1.00 0.00 51 LEU A O 6
ATOM 7228 N N . THR A 1 49 ? -13.874 18.205 10.401 1.00 0.00 52 THR A N 6
ATOM 7229 C CA . THR A 1 49 ? -14.372 18.287 11.802 1.00 0.00 52 THR A CA 6
ATOM 7230 C C . THR A 1 49 ? -13.194 18.323 12.780 1.00 0.00 52 THR A C 6
ATOM 7231 O O . THR A 1 49 ? -13.305 17.882 13.906 1.00 0.00 52 THR A O 6
ATOM 7242 N N . LYS A 1 50 ? -12.079 18.867 12.366 1.00 0.00 53 LYS A N 6
ATOM 7243 C CA . LYS A 1 50 ? -10.897 18.966 13.279 1.00 0.00 53 LYS A CA 6
ATOM 7244 C C . LYS A 1 50 ? -10.072 17.681 13.234 1.00 0.00 53 LYS A C 6
ATOM 7245 O O . LYS A 1 50 ? -9.641 17.174 14.251 1.00 0.00 53 LYS A O 6
ATOM 7264 N N . LYS A 1 51 ? -9.814 17.169 12.066 1.00 0.00 54 LYS A N 6
ATOM 7265 C CA . LYS A 1 51 ? -8.980 15.942 11.963 1.00 0.00 54 LYS A CA 6
ATOM 7266 C C . LYS A 1 51 ? -7.511 16.368 11.909 1.00 0.00 54 LYS A C 6
ATOM 7267 O O . LYS A 1 51 ? -7.148 17.252 11.166 1.00 0.00 54 LYS A O 6
ATOM 7286 N N . GLU A 1 52 ? -6.663 15.758 12.686 1.00 0.00 55 GLU A N 6
ATOM 7287 C CA . GLU A 1 52 ? -5.227 16.156 12.659 1.00 0.00 55 GLU A CA 6
ATOM 7288 C C . GLU A 1 52 ? -4.368 14.947 12.297 1.00 0.00 55 GLU A C 6
ATOM 7289 O O . GLU A 1 52 ? -4.330 13.966 13.012 1.00 0.00 55 GLU A O 6
ATOM 7301 N N . GLY A 1 53 ? -3.675 15.006 11.192 1.00 0.00 56 GLY A N 6
ATOM 7302 C CA . GLY A 1 53 ? -2.825 13.851 10.800 1.00 0.00 56 GLY A CA 6
ATOM 7303 C C . GLY A 1 53 ? -1.737 14.308 9.829 1.00 0.00 56 GLY A C 6
ATOM 7304 O O . GLY A 1 53 ? -1.762 15.409 9.315 1.00 0.00 56 GLY A O 6
ATOM 7308 N N . PHE A 1 54 ? -0.784 13.459 9.579 1.00 0.00 57 PHE A N 6
ATOM 7309 C CA . PHE A 1 54 ? 0.321 13.808 8.646 1.00 0.00 57 PHE A CA 6
ATOM 7310 C C . PHE A 1 54 ? -0.182 13.787 7.202 1.00 0.00 57 PHE A C 6
ATOM 7311 O O . PHE A 1 54 ? -0.872 12.877 6.786 1.00 0.00 57 PHE A O 6
ATOM 7328 N N . ILE A 1 55 ? 0.170 14.778 6.432 1.00 0.00 58 ILE A N 6
ATOM 7329 C CA . ILE A 1 55 ? -0.273 14.816 5.008 1.00 0.00 58 ILE A CA 6
ATOM 7330 C C . ILE A 1 55 ? 0.969 14.886 4.126 1.00 0.00 58 ILE A C 6
ATOM 7331 O O . ILE A 1 55 ? 1.923 15.565 4.450 1.00 0.00 58 ILE A O 6
ATOM 7347 N N . PRO A 1 56 ? 0.982 14.154 3.003 1.00 0.00 59 PRO A N 6
ATOM 7348 C CA . PRO A 1 56 ? 2.141 14.138 2.116 1.00 0.00 59 PRO A CA 6
ATOM 7349 C C . PRO A 1 56 ? 2.286 15.449 1.337 1.00 0.00 59 PRO A C 6
ATOM 7350 O O . PRO A 1 56 ? 1.339 15.953 0.768 1.00 0.00 59 PRO A O 6
ATOM 7361 N N . SER A 1 57 ? 3.462 16.004 1.317 1.00 0.00 60 SER A N 6
ATOM 7362 C CA . SER A 1 57 ? 3.674 17.287 0.586 1.00 0.00 60 SER A CA 6
ATOM 7363 C C . SER A 1 57 ? 3.409 17.102 -0.915 1.00 0.00 60 SER A C 6
ATOM 7364 O O . SER A 1 57 ? 3.602 18.011 -1.697 1.00 0.00 60 SER A O 6
ATOM 7372 N N . ASN A 1 58 ? 2.982 15.938 -1.333 1.00 0.00 61 ASN A N 6
ATOM 7373 C CA . ASN A 1 58 ? 2.729 15.724 -2.787 1.00 0.00 61 ASN A CA 6
ATOM 7374 C C . ASN A 1 58 ? 1.239 15.881 -3.104 1.00 0.00 61 ASN A C 6
ATOM 7375 O O . ASN A 1 58 ? 0.858 16.612 -3.995 1.00 0.00 61 ASN A O 6
ATOM 7386 N N . TYR A 1 59 ? 0.396 15.186 -2.398 1.00 0.00 62 TYR A N 6
ATOM 7387 C CA . TYR A 1 59 ? -1.068 15.269 -2.669 1.00 0.00 62 TYR A CA 6
ATOM 7388 C C . TYR A 1 59 ? -1.569 16.707 -2.557 1.00 0.00 62 TYR A C 6
ATOM 7389 O O . TYR A 1 59 ? -2.137 17.254 -3.482 1.00 0.00 62 TYR A O 6
ATOM 7407 N N . VAL A 1 60 ? -1.403 17.306 -1.415 1.00 0.00 63 VAL A N 6
ATOM 7408 C CA . VAL A 1 60 ? -1.916 18.691 -1.219 1.00 0.00 63 VAL A CA 6
ATOM 7409 C C . VAL A 1 60 ? -0.971 19.723 -1.832 1.00 0.00 63 VAL A C 6
ATOM 7410 O O . VAL A 1 60 ? 0.194 19.470 -2.068 1.00 0.00 63 VAL A O 6
ATOM 7423 N N . ALA A 1 61 ? -1.489 20.893 -2.083 1.00 0.00 64 ALA A N 6
ATOM 7424 C CA . ALA A 1 61 ? -0.673 21.987 -2.674 1.00 0.00 64 ALA A CA 6
ATOM 7425 C C . ALA A 1 61 ? -0.947 23.272 -1.892 1.00 0.00 64 ALA A C 6
ATOM 7426 O O . ALA A 1 61 ? -1.968 23.405 -1.246 1.00 0.00 64 ALA A O 6
ATOM 7433 N N . LYS A 1 62 ? -0.052 24.217 -1.936 1.00 0.00 65 LYS A N 6
ATOM 7434 C CA . LYS A 1 62 ? -0.281 25.482 -1.185 1.00 0.00 65 LYS A CA 6
ATOM 7435 C C . LYS A 1 62 ? -1.331 26.325 -1.910 1.00 0.00 65 LYS A C 6
ATOM 7436 O O . LYS A 1 62 ? -1.489 26.240 -3.112 1.00 0.00 65 LYS A O 6
ATOM 7455 N N . LEU A 1 63 ? -2.051 27.139 -1.188 1.00 0.00 66 LEU A N 6
ATOM 7456 C CA . LEU A 1 63 ? -3.092 27.987 -1.835 1.00 0.00 66 LEU A CA 6
ATOM 7457 C C . LEU A 1 63 ? -2.582 29.424 -1.949 1.00 0.00 66 LEU A C 6
ATOM 7458 O O . LEU A 1 63 ? -2.125 29.853 -2.990 1.00 0.00 66 LEU A O 6
ATOM 7474 N N . ASN A 1 64 ? -2.658 30.171 -0.884 1.00 0.00 67 ASN A N 6
ATOM 7475 C CA . ASN A 1 64 ? -2.180 31.581 -0.926 1.00 0.00 67 ASN A CA 6
ATOM 7476 C C . ASN A 1 64 ? -0.831 31.644 -1.647 1.00 0.00 67 ASN A C 6
ATOM 7477 O O . ASN A 1 64 ? -0.078 30.691 -1.660 1.00 0.00 67 ASN A O 6
ATOM 7488 N N . THR A 1 65 ? -0.521 32.761 -2.248 1.00 0.00 68 THR A N 6
ATOM 7489 C CA . THR A 1 65 ? 0.778 32.885 -2.966 1.00 0.00 68 THR A CA 6
ATOM 7490 C C . THR A 1 65 ? 1.261 34.335 -2.904 1.00 0.00 68 THR A C 6
ATOM 7491 O O . THR A 1 65 ? 0.419 35.217 -2.848 1.00 0.00 68 THR A O 6
ATOM 7503 N N . TRP B 2 1 ? -15.720 15.477 -10.018 1.00 0.00 170 TRP B N 6
ATOM 7504 C CA . TRP B 2 1 ? -14.740 14.554 -9.381 1.00 0.00 170 TRP B CA 6
ATOM 7505 C C . TRP B 2 1 ? -15.350 13.957 -8.111 1.00 0.00 170 TRP B C 6
ATOM 7506 O O . TRP B 2 1 ? -16.263 14.511 -7.529 1.00 0.00 170 TRP B O 6
ATOM 7529 N N . ASP B 2 2 ? -14.856 12.831 -7.676 1.00 0.00 171 ASP B N 6
ATOM 7530 C CA . ASP B 2 2 ? -15.406 12.198 -6.448 1.00 0.00 171 ASP B CA 6
ATOM 7531 C C . ASP B 2 2 ? -14.506 11.031 -6.044 1.00 0.00 171 ASP B C 6
ATOM 7532 O O . ASP B 2 2 ? -14.011 10.971 -4.936 1.00 0.00 171 ASP B O 6
ATOM 7541 N N . PRO B 2 3 ? -14.289 10.086 -6.972 1.00 0.00 172 PRO B N 6
ATOM 7542 C CA . PRO B 2 3 ? -13.440 8.913 -6.726 1.00 0.00 172 PRO B CA 6
ATOM 7543 C C . PRO B 2 3 ? -11.965 9.297 -6.556 1.00 0.00 172 PRO B C 6
ATOM 7544 O O . PRO B 2 3 ? -11.506 9.560 -5.462 1.00 0.00 172 PRO B O 6
ATOM 7555 N N . GLY B 2 4 ? -11.220 9.329 -7.628 1.00 0.00 173 GLY B N 6
ATOM 7556 C CA . GLY B 2 4 ? -9.779 9.694 -7.523 1.00 0.00 173 GLY B CA 6
ATOM 7557 C C . GLY B 2 4 ? -9.053 9.262 -8.797 1.00 0.00 173 GLY B C 6
ATOM 7558 O O . GLY B 2 4 ? -8.303 8.306 -8.805 1.00 0.00 173 GLY B O 6
ATOM 7562 N N . MET B 2 5 ? -9.275 9.959 -9.874 1.00 0.00 174 MET B N 6
ATOM 7563 C CA . MET B 2 5 ? -8.604 9.594 -11.153 1.00 0.00 174 MET B CA 6
ATOM 7564 C C . MET B 2 5 ? -7.131 10.012 -11.108 1.00 0.00 174 MET B C 6
ATOM 7565 O O . MET B 2 5 ? -6.262 9.296 -11.564 1.00 0.00 174 MET B O 6
ATOM 7579 N N . PRO B 2 6 ? -6.847 11.201 -10.552 1.00 0.00 175 PRO B N 6
ATOM 7580 C CA . PRO B 2 6 ? -5.494 11.726 -10.448 1.00 0.00 175 PRO B CA 6
ATOM 7581 C C . PRO B 2 6 ? -4.837 11.364 -9.112 1.00 0.00 175 PRO B C 6
ATOM 7582 O O . PRO B 2 6 ? -5.489 10.926 -8.185 1.00 0.00 175 PRO B O 6
ATOM 7593 N N . THR B 2 7 ? -3.550 11.548 -9.013 1.00 0.00 176 THR B N 6
ATOM 7594 C CA . THR B 2 7 ? -2.830 11.220 -7.749 1.00 0.00 176 THR B CA 6
ATOM 7595 C C . THR B 2 7 ? -1.333 11.094 -8.042 1.00 0.00 176 THR B C 6
ATOM 7596 O O . THR B 2 7 ? -0.909 10.235 -8.788 1.00 0.00 176 THR B O 6
ATOM 7607 N N . PRO B 2 8 ? -0.522 11.977 -7.444 1.00 0.00 177 PRO B N 6
ATOM 7608 C CA . PRO B 2 8 ? 0.923 11.980 -7.634 1.00 0.00 177 PRO B CA 6
ATOM 7609 C C . PRO B 2 8 ? 1.633 11.044 -6.650 1.00 0.00 177 PRO B C 6
ATOM 7610 O O . PRO B 2 8 ? 1.024 10.495 -5.752 1.00 0.00 177 PRO B O 6
ATOM 7621 N N . PRO B 2 9 ? 2.948 10.859 -6.832 1.00 0.00 178 PRO B N 6
ATOM 7622 C CA . PRO B 2 9 ? 3.754 9.985 -5.970 1.00 0.00 178 PRO B CA 6
ATOM 7623 C C . PRO B 2 9 ? 3.911 10.558 -4.561 1.00 0.00 178 PRO B C 6
ATOM 7624 O O . PRO B 2 9 ? 4.417 11.647 -4.372 1.00 0.00 178 PRO B O 6
ATOM 7635 N N . LEU B 2 10 ? 3.476 9.829 -3.572 1.00 0.00 179 LEU B N 6
ATOM 7636 C CA . LEU B 2 10 ? 3.590 10.319 -2.174 1.00 0.00 179 LEU B CA 6
ATOM 7637 C C . LEU B 2 10 ? 5.055 10.551 -1.824 1.00 0.00 179 LEU B C 6
ATOM 7638 O O . LEU B 2 10 ? 5.944 9.922 -2.364 1.00 0.00 179 LEU B O 6
ATOM 7654 N N . PRO B 2 11 ? 5.301 11.464 -0.881 1.00 0.00 180 PRO B N 6
ATOM 7655 C CA . PRO B 2 11 ? 6.656 11.778 -0.422 1.00 0.00 180 PRO B CA 6
ATOM 7656 C C . PRO B 2 11 ? 7.280 10.599 0.338 1.00 0.00 180 PRO B C 6
ATOM 7657 O O . PRO B 2 11 ? 6.661 9.568 0.512 1.00 0.00 180 PRO B O 6
ATOM 7668 N N . PRO B 2 12 ? 8.547 10.741 0.755 1.00 0.00 181 PRO B N 6
ATOM 7669 C CA . PRO B 2 12 ? 9.280 9.676 1.449 1.00 0.00 181 PRO B CA 6
ATOM 7670 C C . PRO B 2 12 ? 8.969 9.578 2.947 1.00 0.00 181 PRO B C 6
ATOM 7671 O O . PRO B 2 12 ? 8.915 8.498 3.501 1.00 0.00 181 PRO B O 6
ATOM 7682 N N . ARG B 2 13 ? 8.784 10.685 3.613 1.00 0.00 182 ARG B N 6
ATOM 7683 C CA . ARG B 2 13 ? 8.501 10.630 5.079 1.00 0.00 182 ARG B CA 6
ATOM 7684 C C . ARG B 2 13 ? 9.820 10.486 5.844 1.00 0.00 182 ARG B C 6
ATOM 7685 O O . ARG B 2 13 ? 10.358 9.404 5.980 1.00 0.00 182 ARG B O 6
ATOM 7706 N N . PRO B 2 14 ? 10.346 11.611 6.351 1.00 0.00 183 PRO B N 6
ATOM 7707 C CA . PRO B 2 14 ? 11.606 11.641 7.106 1.00 0.00 183 PRO B CA 6
ATOM 7708 C C . PRO B 2 14 ? 11.479 10.970 8.477 1.00 0.00 183 PRO B C 6
ATOM 7709 O O . PRO B 2 14 ? 10.572 11.251 9.236 1.00 0.00 183 PRO B O 6
ATOM 7720 N N . ALA B 2 15 ? 12.391 10.089 8.800 1.00 0.00 184 ALA B N 6
ATOM 7721 C CA . ALA B 2 15 ? 12.341 9.398 10.123 1.00 0.00 184 ALA B CA 6
ATOM 7722 C C . ALA B 2 15 ? 10.887 9.145 10.521 1.00 0.00 184 ALA B C 6
ATOM 7723 O O . ALA B 2 15 ? 10.357 9.789 11.404 1.00 0.00 184 ALA B O 6
ATOM 7730 N N . ASN B 2 16 ? 10.241 8.214 9.880 1.00 0.00 185 ASN B N 6
ATOM 7731 C CA . ASN B 2 16 ? 8.821 7.921 10.221 1.00 0.00 185 ASN B CA 6
ATOM 7732 C C . ASN B 2 16 ? 8.078 9.231 10.472 1.00 0.00 185 ASN B C 6
ATOM 7733 O O . ASN B 2 16 ? 7.328 9.364 11.418 1.00 0.00 185 ASN B O 6
ATOM 7744 N N . LEU B 2 17 ? 8.275 10.192 9.620 1.00 0.00 186 LEU B N 6
ATOM 7745 C CA . LEU B 2 17 ? 7.576 11.492 9.788 1.00 0.00 186 LEU B CA 6
ATOM 7746 C C . LEU B 2 17 ? 6.077 11.231 9.878 1.00 0.00 186 LEU B C 6
ATOM 7747 O O . LEU B 2 17 ? 5.554 10.930 10.933 1.00 0.00 186 LEU B O 6
ATOM 7763 N N . GLY B 2 18 ? 5.381 11.318 8.782 1.00 0.00 187 GLY B N 6
ATOM 7764 C CA . GLY B 2 18 ? 3.921 11.045 8.821 1.00 0.00 187 GLY B CA 6
ATOM 7765 C C . GLY B 2 18 ? 3.717 9.534 8.889 1.00 0.00 187 GLY B C 6
ATOM 7766 O O . GLY B 2 18 ? 2.611 9.045 9.009 1.00 0.00 187 GLY B O 6
ATOM 7770 N N . GLU B 2 19 ? 4.787 8.790 8.818 1.00 0.00 188 GLU B N 6
ATOM 7771 C CA . GLU B 2 19 ? 4.673 7.306 8.885 1.00 0.00 188 GLU B CA 6
ATOM 7772 C C . GLU B 2 19 ? 4.455 6.882 10.337 1.00 0.00 188 GLU B C 6
ATOM 7773 O O . GLU B 2 19 ? 3.369 6.506 10.730 1.00 0.00 188 GLU B O 6
ATOM 7785 N N . ARG B 2 20 ? 5.480 6.943 11.136 1.00 0.00 189 ARG B N 6
ATOM 7786 C CA . ARG B 2 20 ? 5.338 6.546 12.565 1.00 0.00 189 ARG B CA 6
ATOM 7787 C C . ARG B 2 20 ? 5.184 5.027 12.657 1.00 0.00 189 ARG B C 6
ATOM 7788 O O . ARG B 2 20 ? 4.122 4.484 12.420 1.00 0.00 189 ARG B O 6
ATOM 7809 N N . GLN B 2 21 ? 6.236 4.335 13.001 1.00 0.00 190 GLN B N 6
ATOM 7810 C CA . GLN B 2 21 ? 6.150 2.851 13.109 1.00 0.00 190 GLN B CA 6
ATOM 7811 C C . GLN B 2 21 ? 5.732 2.465 14.529 1.00 0.00 190 GLN B C 6
ATOM 7812 O O . GLN B 2 21 ? 5.929 3.210 15.469 1.00 0.00 190 GLN B O 6
ATOM 7826 N N . ALA B 2 22 ? 5.156 1.306 14.693 1.00 0.00 191 ALA B N 6
ATOM 7827 C CA . ALA B 2 22 ? 4.727 0.872 16.052 1.00 0.00 191 ALA B CA 6
ATOM 7828 C C . ALA B 2 22 ? 4.858 -0.647 16.170 1.00 0.00 191 ALA B C 6
ATOM 7829 O O . ALA B 2 22 ? 4.480 -1.328 15.230 1.00 0.00 191 ALA B O 6
ATOM 7837 N N . GLN A 1 6 ? 4.155 30.039 12.180 1.00 0.00 9 GLN A N 7
ATOM 7838 C CA . GLN A 1 6 ? 2.738 30.323 12.541 1.00 0.00 9 GLN A CA 7
ATOM 7839 C C . GLN A 1 6 ? 1.841 29.211 12.001 1.00 0.00 9 GLN A C 7
ATOM 7840 O O . GLN A 1 6 ? 1.331 28.394 12.743 1.00 0.00 9 GLN A O 7
ATOM 7854 N N . GLY A 1 7 ? 1.645 29.172 10.715 1.00 0.00 10 GLY A N 7
ATOM 7855 C CA . GLY A 1 7 ? 0.782 28.113 10.123 1.00 0.00 10 GLY A CA 7
ATOM 7856 C C . GLY A 1 7 ? 0.333 28.539 8.723 1.00 0.00 10 GLY A C 7
ATOM 7857 O O . GLY A 1 7 ? 0.050 29.694 8.476 1.00 0.00 10 GLY A O 7
ATOM 7861 N N . ASP A 1 8 ? 0.265 27.613 7.805 1.00 0.00 11 ASP A N 7
ATOM 7862 C CA . ASP A 1 8 ? -0.167 27.962 6.423 1.00 0.00 11 ASP A CA 7
ATOM 7863 C C . ASP A 1 8 ? -1.305 27.031 5.999 1.00 0.00 11 ASP A C 7
ATOM 7864 O O . ASP A 1 8 ? -1.314 25.861 6.324 1.00 0.00 11 ASP A O 7
ATOM 7873 N N . ILE A 1 9 ? -2.268 27.540 5.280 1.00 0.00 12 ILE A N 7
ATOM 7874 C CA . ILE A 1 9 ? -3.402 26.676 4.844 1.00 0.00 12 ILE A CA 7
ATOM 7875 C C . ILE A 1 9 ? -3.085 26.060 3.479 1.00 0.00 12 ILE A C 7
ATOM 7876 O O . ILE A 1 9 ? -2.559 26.709 2.597 1.00 0.00 12 ILE A O 7
ATOM 7892 N N . VAL A 1 10 ? -3.405 24.808 3.303 1.00 0.00 13 VAL A N 7
ATOM 7893 C CA . VAL A 1 10 ? -3.131 24.136 2.003 1.00 0.00 13 VAL A CA 7
ATOM 7894 C C . VAL A 1 10 ? -4.394 23.411 1.545 1.00 0.00 13 VAL A C 7
ATOM 7895 O O . VAL A 1 10 ? -5.276 23.132 2.331 1.00 0.00 13 VAL A O 7
ATOM 7908 N N . VAL A 1 11 ? -4.490 23.092 0.285 1.00 0.00 14 VAL A N 7
ATOM 7909 C CA . VAL A 1 11 ? -5.705 22.373 -0.193 1.00 0.00 14 VAL A CA 7
ATOM 7910 C C . VAL A 1 11 ? -5.292 21.031 -0.799 1.00 0.00 14 VAL A C 7
ATOM 7911 O O . VAL A 1 11 ? -4.302 20.929 -1.496 1.00 0.00 14 VAL A O 7
ATOM 7924 N N . ALA A 1 12 ? -6.039 19.997 -0.523 1.00 0.00 15 ALA A N 7
ATOM 7925 C CA . ALA A 1 12 ? -5.692 18.655 -1.065 1.00 0.00 15 ALA A CA 7
ATOM 7926 C C . ALA A 1 12 ? -5.959 18.611 -2.571 1.00 0.00 15 ALA A C 7
ATOM 7927 O O . ALA A 1 12 ? -7.005 19.012 -3.040 1.00 0.00 15 ALA A O 7
ATOM 7934 N N . LEU A 1 13 ? -5.027 18.101 -3.327 1.00 0.00 16 LEU A N 7
ATOM 7935 C CA . LEU A 1 13 ? -5.226 17.999 -4.799 1.00 0.00 16 LEU A CA 7
ATOM 7936 C C . LEU A 1 13 ? -5.670 16.571 -5.117 1.00 0.00 16 LEU A C 7
ATOM 7937 O O . LEU A 1 13 ? -6.169 16.278 -6.186 1.00 0.00 16 LEU A O 7
ATOM 7953 N N . TYR A 1 14 ? -5.493 15.686 -4.175 1.00 0.00 17 TYR A N 7
ATOM 7954 C CA . TYR A 1 14 ? -5.896 14.268 -4.366 1.00 0.00 17 TYR A CA 7
ATOM 7955 C C . TYR A 1 14 ? -6.157 13.658 -2.990 1.00 0.00 17 TYR A C 7
ATOM 7956 O O . TYR A 1 14 ? -5.589 14.087 -2.006 1.00 0.00 17 TYR A O 7
ATOM 7974 N N . PRO A 1 15 ? -7.007 12.626 -2.911 1.00 0.00 18 PRO A N 7
ATOM 7975 C CA . PRO A 1 15 ? -7.297 11.962 -1.638 1.00 0.00 18 PRO A CA 7
ATOM 7976 C C . PRO A 1 15 ? -6.032 11.291 -1.104 1.00 0.00 18 PRO A C 7
ATOM 7977 O O . PRO A 1 15 ? -5.170 10.901 -1.865 1.00 0.00 18 PRO A O 7
ATOM 7988 N N . TYR A 1 16 ? -5.878 11.182 0.188 1.00 0.00 19 TYR A N 7
ATOM 7989 C CA . TYR A 1 16 ? -4.617 10.568 0.696 1.00 0.00 19 TYR A CA 7
ATOM 7990 C C . TYR A 1 16 ? -4.847 9.094 1.051 1.00 0.00 19 TYR A C 7
ATOM 7991 O O . TYR A 1 16 ? -5.935 8.570 0.925 1.00 0.00 19 TYR A O 7
ATOM 8009 N N . ASP A 1 17 ? -3.819 8.430 1.495 1.00 0.00 20 ASP A N 7
ATOM 8010 C CA . ASP A 1 17 ? -3.935 6.999 1.868 1.00 0.00 20 ASP A CA 7
ATOM 8011 C C . ASP A 1 17 ? -3.805 6.860 3.385 1.00 0.00 20 ASP A C 7
ATOM 8012 O O . ASP A 1 17 ? -2.752 6.518 3.887 1.00 0.00 20 ASP A O 7
ATOM 8021 N N . GLY A 1 18 ? -4.850 7.103 4.131 1.00 0.00 21 GLY A N 7
ATOM 8022 C CA . GLY A 1 18 ? -4.738 6.956 5.608 1.00 0.00 21 GLY A CA 7
ATOM 8023 C C . GLY A 1 18 ? -4.300 5.525 5.924 1.00 0.00 21 GLY A C 7
ATOM 8024 O O . GLY A 1 18 ? -5.110 4.624 6.016 1.00 0.00 21 GLY A O 7
ATOM 8028 N N . ILE A 1 19 ? -3.026 5.308 6.095 1.00 0.00 22 ILE A N 7
ATOM 8029 C CA . ILE A 1 19 ? -2.550 3.932 6.408 1.00 0.00 22 ILE A CA 7
ATOM 8030 C C . ILE A 1 19 ? -2.091 3.887 7.861 1.00 0.00 22 ILE A C 7
ATOM 8031 O O . ILE A 1 19 ? -2.368 2.949 8.582 1.00 0.00 22 ILE A O 7
ATOM 8047 N N . HIS A 1 20 ? -1.406 4.901 8.302 1.00 0.00 23 HIS A N 7
ATOM 8048 C CA . HIS A 1 20 ? -0.948 4.924 9.715 1.00 0.00 23 HIS A CA 7
ATOM 8049 C C . HIS A 1 20 ? -2.128 5.314 10.602 1.00 0.00 23 HIS A C 7
ATOM 8050 O O . HIS A 1 20 ? -3.090 5.895 10.142 1.00 0.00 23 HIS A O 7
ATOM 8064 N N . PRO A 1 21 ? -2.061 4.980 11.895 1.00 0.00 24 PRO A N 7
ATOM 8065 C CA . PRO A 1 21 ? -3.138 5.291 12.840 1.00 0.00 24 PRO A CA 7
ATOM 8066 C C . PRO A 1 21 ? -3.239 6.794 13.117 1.00 0.00 24 PRO A C 7
ATOM 8067 O O . PRO A 1 21 ? -4.203 7.265 13.686 1.00 0.00 24 PRO A O 7
ATOM 8078 N N . ASP A 1 22 ? -2.240 7.548 12.738 1.00 0.00 25 ASP A N 7
ATOM 8079 C CA . ASP A 1 22 ? -2.268 9.015 12.998 1.00 0.00 25 ASP A CA 7
ATOM 8080 C C . ASP A 1 22 ? -2.384 9.798 11.686 1.00 0.00 25 ASP A C 7
ATOM 8081 O O . ASP A 1 22 ? -2.659 10.980 11.689 1.00 0.00 25 ASP A O 7
ATOM 8090 N N . ASP A 1 23 ? -2.166 9.165 10.562 1.00 0.00 26 ASP A N 7
ATOM 8091 C CA . ASP A 1 23 ? -2.256 9.904 9.275 1.00 0.00 26 ASP A CA 7
ATOM 8092 C C . ASP A 1 23 ? -3.643 10.528 9.132 1.00 0.00 26 ASP A C 7
ATOM 8093 O O . ASP A 1 23 ? -4.648 9.926 9.454 1.00 0.00 26 ASP A O 7
ATOM 8102 N N . LEU A 1 24 ? -3.699 11.733 8.633 1.00 0.00 27 LEU A N 7
ATOM 8103 C CA . LEU A 1 24 ? -5.015 12.398 8.446 1.00 0.00 27 LEU A CA 7
ATOM 8104 C C . LEU A 1 24 ? -5.465 12.164 7.006 1.00 0.00 27 LEU A C 7
ATOM 8105 O O . LEU A 1 24 ? -4.791 12.532 6.066 1.00 0.00 27 LEU A O 7
ATOM 8121 N N . SER A 1 25 ? -6.602 11.557 6.827 1.00 0.00 28 SER A N 7
ATOM 8122 C CA . SER A 1 25 ? -7.102 11.298 5.453 1.00 0.00 28 SER A CA 7
ATOM 8123 C C . SER A 1 25 ? -7.726 12.574 4.890 1.00 0.00 28 SER A C 7
ATOM 8124 O O . SER A 1 25 ? -8.431 13.286 5.577 1.00 0.00 28 SER A O 7
ATOM 8132 N N . PHE A 1 26 ? -7.502 12.853 3.640 1.00 0.00 29 PHE A N 7
ATOM 8133 C CA . PHE A 1 26 ? -8.116 14.065 3.033 1.00 0.00 29 PHE A CA 7
ATOM 8134 C C . PHE A 1 26 ? -8.463 13.762 1.581 1.00 0.00 29 PHE A C 7
ATOM 8135 O O . PHE A 1 26 ? -7.901 12.870 0.981 1.00 0.00 29 PHE A O 7
ATOM 8152 N N . LYS A 1 27 ? -9.386 14.480 1.012 1.00 0.00 30 LYS A N 7
ATOM 8153 C CA . LYS A 1 27 ? -9.763 14.206 -0.401 1.00 0.00 30 LYS A CA 7
ATOM 8154 C C . LYS A 1 27 ? -9.294 15.360 -1.287 1.00 0.00 30 LYS A C 7
ATOM 8155 O O . LYS A 1 27 ? -8.826 16.373 -0.804 1.00 0.00 30 LYS A O 7
ATOM 8174 N N . LYS A 1 28 ? -9.417 15.221 -2.578 1.00 0.00 31 LYS A N 7
ATOM 8175 C CA . LYS A 1 28 ? -8.975 16.318 -3.481 1.00 0.00 31 LYS A CA 7
ATOM 8176 C C . LYS A 1 28 ? -9.878 17.535 -3.279 1.00 0.00 31 LYS A C 7
ATOM 8177 O O . LYS A 1 28 ? -11.032 17.413 -2.918 1.00 0.00 31 LYS A O 7
ATOM 8196 N N . GLY A 1 29 ? -9.361 18.708 -3.516 1.00 0.00 32 GLY A N 7
ATOM 8197 C CA . GLY A 1 29 ? -10.186 19.939 -3.345 1.00 0.00 32 GLY A CA 7
ATOM 8198 C C . GLY A 1 29 ? -10.453 20.197 -1.857 1.00 0.00 32 GLY A C 7
ATOM 8199 O O . GLY A 1 29 ? -10.989 21.223 -1.486 1.00 0.00 32 GLY A O 7
ATOM 8203 N N . GLU A 1 30 ? -10.093 19.279 -1.000 1.00 0.00 33 GLU A N 7
ATOM 8204 C CA . GLU A 1 30 ? -10.339 19.483 0.457 1.00 0.00 33 GLU A CA 7
ATOM 8205 C C . GLU A 1 30 ? -9.319 20.474 1.020 1.00 0.00 33 GLU A C 7
ATOM 8206 O O . GLU A 1 30 ? -8.171 20.487 0.628 1.00 0.00 33 GLU A O 7
ATOM 8218 N N . LYS A 1 31 ? -9.731 21.303 1.942 1.00 0.00 34 LYS A N 7
ATOM 8219 C CA . LYS A 1 31 ? -8.783 22.290 2.533 1.00 0.00 34 LYS A CA 7
ATOM 8220 C C . LYS A 1 31 ? -8.231 21.739 3.850 1.00 0.00 34 LYS A C 7
ATOM 8221 O O . LYS A 1 31 ? -8.938 21.138 4.633 1.00 0.00 34 LYS A O 7
ATOM 8240 N N . MET A 1 32 ? -6.963 21.939 4.087 1.00 0.00 35 MET A N 7
ATOM 8241 C CA . MET A 1 32 ? -6.338 21.429 5.340 1.00 0.00 35 MET A CA 7
ATOM 8242 C C . MET A 1 32 ? -5.462 22.513 5.960 1.00 0.00 35 MET A C 7
ATOM 8243 O O . MET A 1 32 ? -4.917 23.356 5.275 1.00 0.00 35 MET A O 7
ATOM 8257 N N . LYS A 1 33 ? -5.321 22.494 7.254 1.00 0.00 36 LYS A N 7
ATOM 8258 C CA . LYS A 1 33 ? -4.478 23.519 7.928 1.00 0.00 36 LYS A CA 7
ATOM 8259 C C . LYS A 1 33 ? -3.130 22.903 8.301 1.00 0.00 36 LYS A C 7
ATOM 8260 O O . LYS A 1 33 ? -3.064 21.918 9.010 1.00 0.00 36 LYS A O 7
ATOM 8279 N N . VAL A 1 34 ? -2.055 23.478 7.839 1.00 0.00 37 VAL A N 7
ATOM 8280 C CA . VAL A 1 34 ? -0.710 22.932 8.174 1.00 0.00 37 VAL A CA 7
ATOM 8281 C C . VAL A 1 34 ? -0.301 23.422 9.565 1.00 0.00 37 VAL A C 7
ATOM 8282 O O . VAL A 1 34 ? -0.449 24.583 9.891 1.00 0.00 37 VAL A O 7
ATOM 8295 N N . LEU A 1 35 ? 0.210 22.550 10.389 1.00 0.00 38 LEU A N 7
ATOM 8296 C CA . LEU A 1 35 ? 0.623 22.975 11.757 1.00 0.00 38 LEU A CA 7
ATOM 8297 C C . LEU A 1 35 ? 2.147 22.926 11.874 1.00 0.00 38 LEU A C 7
ATOM 8298 O O . LEU A 1 35 ? 2.764 23.816 12.425 1.00 0.00 38 LEU A O 7
ATOM 8314 N N . GLU A 1 36 ? 2.759 21.890 11.370 1.00 0.00 39 GLU A N 7
ATOM 8315 C CA . GLU A 1 36 ? 4.242 21.775 11.458 1.00 0.00 39 GLU A CA 7
ATOM 8316 C C . GLU A 1 36 ? 4.759 21.004 10.243 1.00 0.00 39 GLU A C 7
ATOM 8317 O O . GLU A 1 36 ? 4.822 19.790 10.242 1.00 0.00 39 GLU A O 7
ATOM 8329 N N . GLU A 1 37 ? 5.132 21.704 9.206 1.00 0.00 40 GLU A N 7
ATOM 8330 C CA . GLU A 1 37 ? 5.647 21.021 7.986 1.00 0.00 40 GLU A CA 7
ATOM 8331 C C . GLU A 1 37 ? 7.098 20.594 8.219 1.00 0.00 40 GLU A C 7
ATOM 8332 O O . GLU A 1 37 ? 7.975 21.414 8.407 1.00 0.00 40 GLU A O 7
ATOM 8344 N N . HIS A 1 38 ? 7.356 19.316 8.211 1.00 0.00 41 HIS A N 7
ATOM 8345 C CA . HIS A 1 38 ? 8.749 18.837 8.433 1.00 0.00 41 HIS A CA 7
ATOM 8346 C C . HIS A 1 38 ? 9.548 18.972 7.135 1.00 0.00 41 HIS A C 7
ATOM 8347 O O . HIS A 1 38 ? 10.014 20.042 6.793 1.00 0.00 41 HIS A O 7
ATOM 8361 N N . GLY A 1 39 ? 9.717 17.899 6.410 1.00 0.00 42 GLY A N 7
ATOM 8362 C CA . GLY A 1 39 ? 10.492 17.981 5.139 1.00 0.00 42 GLY A CA 7
ATOM 8363 C C . GLY A 1 39 ? 9.786 17.182 4.039 1.00 0.00 42 GLY A C 7
ATOM 8364 O O . GLY A 1 39 ? 10.131 17.279 2.878 1.00 0.00 42 GLY A O 7
ATOM 8368 N N . GLU A 1 40 ? 8.808 16.391 4.387 1.00 0.00 43 GLU A N 7
ATOM 8369 C CA . GLU A 1 40 ? 8.101 15.592 3.344 1.00 0.00 43 GLU A CA 7
ATOM 8370 C C . GLU A 1 40 ? 6.692 15.214 3.817 1.00 0.00 43 GLU A C 7
ATOM 8371 O O . GLU A 1 40 ? 5.838 14.877 3.024 1.00 0.00 43 GLU A O 7
ATOM 8383 N N . TRP A 1 41 ? 6.436 15.265 5.096 1.00 0.00 44 TRP A N 7
ATOM 8384 C CA . TRP A 1 41 ? 5.075 14.902 5.589 1.00 0.00 44 TRP A CA 7
ATOM 8385 C C . TRP A 1 41 ? 4.628 15.918 6.647 1.00 0.00 44 TRP A C 7
ATOM 8386 O O . TRP A 1 41 ? 5.012 15.834 7.797 1.00 0.00 44 TRP A O 7
ATOM 8407 N N . TRP A 1 42 ? 3.826 16.879 6.274 1.00 0.00 45 TRP A N 7
ATOM 8408 C CA . TRP A 1 42 ? 3.371 17.896 7.268 1.00 0.00 45 TRP A CA 7
ATOM 8409 C C . TRP A 1 42 ? 2.089 17.422 7.953 1.00 0.00 45 TRP A C 7
ATOM 8410 O O . TRP A 1 42 ? 1.220 16.839 7.336 1.00 0.00 45 TRP A O 7
ATOM 8431 N N . LYS A 1 43 ? 1.960 17.686 9.227 1.00 0.00 46 LYS A N 7
ATOM 8432 C CA . LYS A 1 43 ? 0.729 17.271 9.952 1.00 0.00 46 LYS A CA 7
ATOM 8433 C C . LYS A 1 43 ? -0.275 18.422 9.908 1.00 0.00 46 LYS A C 7
ATOM 8434 O O . LYS A 1 43 ? -0.106 19.432 10.561 1.00 0.00 46 LYS A O 7
ATOM 8453 N N . ALA A 1 44 ? -1.307 18.286 9.127 1.00 0.00 47 ALA A N 7
ATOM 8454 C CA . ALA A 1 44 ? -2.313 19.380 9.021 1.00 0.00 47 ALA A CA 7
ATOM 8455 C C . ALA A 1 44 ? -3.564 19.026 9.820 1.00 0.00 47 ALA A C 7
ATOM 8456 O O . ALA A 1 44 ? -3.618 18.027 10.511 1.00 0.00 47 ALA A O 7
ATOM 8463 N N . LYS A 1 45 ? -4.569 19.850 9.729 1.00 0.00 48 LYS A N 7
ATOM 8464 C CA . LYS A 1 45 ? -5.826 19.588 10.477 1.00 0.00 48 LYS A CA 7
ATOM 8465 C C . LYS A 1 45 ? -7.002 19.578 9.500 1.00 0.00 48 LYS A C 7
ATOM 8466 O O . LYS A 1 45 ? -7.364 20.595 8.941 1.00 0.00 48 LYS A O 7
ATOM 8485 N N . SER A 1 46 ? -7.598 18.441 9.285 1.00 0.00 49 SER A N 7
ATOM 8486 C CA . SER A 1 46 ? -8.745 18.373 8.342 1.00 0.00 49 SER A CA 7
ATOM 8487 C C . SER A 1 46 ? -9.827 19.362 8.772 1.00 0.00 49 SER A C 7
ATOM 8488 O O . SER A 1 46 ? -10.294 19.345 9.893 1.00 0.00 49 SER A O 7
ATOM 8496 N N . LEU A 1 47 ? -10.239 20.212 7.878 1.00 0.00 50 LEU A N 7
ATOM 8497 C CA . LEU A 1 47 ? -11.302 21.194 8.210 1.00 0.00 50 LEU A CA 7
ATOM 8498 C C . LEU A 1 47 ? -12.639 20.461 8.229 1.00 0.00 50 LEU A C 7
ATOM 8499 O O . LEU A 1 47 ? -13.642 20.979 8.679 1.00 0.00 50 LEU A O 7
ATOM 8515 N N . LEU A 1 48 ? -12.654 19.245 7.751 1.00 0.00 51 LEU A N 7
ATOM 8516 C CA . LEU A 1 48 ? -13.915 18.463 7.749 1.00 0.00 51 LEU A CA 7
ATOM 8517 C C . LEU A 1 48 ? -14.579 18.601 9.116 1.00 0.00 51 LEU A C 7
ATOM 8518 O O . LEU A 1 48 ? -15.768 18.402 9.264 1.00 0.00 51 LEU A O 7
ATOM 8534 N N . THR A 1 49 ? -13.819 18.959 10.117 1.00 0.00 52 THR A N 7
ATOM 8535 C CA . THR A 1 49 ? -14.415 19.128 11.469 1.00 0.00 52 THR A CA 7
ATOM 8536 C C . THR A 1 49 ? -13.307 19.253 12.518 1.00 0.00 52 THR A C 7
ATOM 8537 O O . THR A 1 49 ? -13.531 19.790 13.582 1.00 0.00 52 THR A O 7
ATOM 8548 N N . LYS A 1 50 ? -12.116 18.778 12.227 1.00 0.00 53 LYS A N 7
ATOM 8549 C CA . LYS A 1 50 ? -10.992 18.884 13.218 1.00 0.00 53 LYS A CA 7
ATOM 8550 C C . LYS A 1 50 ? -10.150 17.608 13.199 1.00 0.00 53 LYS A C 7
ATOM 8551 O O . LYS A 1 50 ? -9.725 17.121 14.229 1.00 0.00 53 LYS A O 7
ATOM 8570 N N . LYS A 1 51 ? -9.875 17.079 12.044 1.00 0.00 54 LYS A N 7
ATOM 8571 C CA . LYS A 1 51 ? -9.026 15.859 11.970 1.00 0.00 54 LYS A CA 7
ATOM 8572 C C . LYS A 1 51 ? -7.560 16.294 11.918 1.00 0.00 54 LYS A C 7
ATOM 8573 O O . LYS A 1 51 ? -7.202 17.195 11.193 1.00 0.00 54 LYS A O 7
ATOM 8592 N N . GLU A 1 52 ? -6.710 15.673 12.684 1.00 0.00 55 GLU A N 7
ATOM 8593 C CA . GLU A 1 52 ? -5.274 16.073 12.669 1.00 0.00 55 GLU A CA 7
ATOM 8594 C C . GLU A 1 52 ? -4.413 14.866 12.304 1.00 0.00 55 GLU A C 7
ATOM 8595 O O . GLU A 1 52 ? -4.408 13.867 12.996 1.00 0.00 55 GLU A O 7
ATOM 8607 N N . GLY A 1 53 ? -3.686 14.941 11.225 1.00 0.00 56 GLY A N 7
ATOM 8608 C CA . GLY A 1 53 ? -2.836 13.785 10.837 1.00 0.00 56 GLY A CA 7
ATOM 8609 C C . GLY A 1 53 ? -1.734 14.240 9.883 1.00 0.00 56 GLY A C 7
ATOM 8610 O O . GLY A 1 53 ? -1.743 15.345 9.379 1.00 0.00 56 GLY A O 7
ATOM 8614 N N . PHE A 1 54 ? -0.785 13.385 9.636 1.00 0.00 57 PHE A N 7
ATOM 8615 C CA . PHE A 1 54 ? 0.331 13.735 8.719 1.00 0.00 57 PHE A CA 7
ATOM 8616 C C . PHE A 1 54 ? -0.167 13.748 7.273 1.00 0.00 57 PHE A C 7
ATOM 8617 O O . PHE A 1 54 ? -0.847 12.844 6.830 1.00 0.00 57 PHE A O 7
ATOM 8634 N N . ILE A 1 55 ? 0.178 14.763 6.532 1.00 0.00 58 ILE A N 7
ATOM 8635 C CA . ILE A 1 55 ? -0.260 14.834 5.108 1.00 0.00 58 ILE A CA 7
ATOM 8636 C C . ILE A 1 55 ? 0.985 14.928 4.228 1.00 0.00 58 ILE A C 7
ATOM 8637 O O . ILE A 1 55 ? 1.947 15.581 4.580 1.00 0.00 58 ILE A O 7
ATOM 8653 N N . PRO A 1 56 ? 0.985 14.245 3.074 1.00 0.00 59 PRO A N 7
ATOM 8654 C CA . PRO A 1 56 ? 2.141 14.252 2.177 1.00 0.00 59 PRO A CA 7
ATOM 8655 C C . PRO A 1 56 ? 2.341 15.617 1.510 1.00 0.00 59 PRO A C 7
ATOM 8656 O O . PRO A 1 56 ? 1.396 16.284 1.135 1.00 0.00 59 PRO A O 7
ATOM 8667 N N . SER A 1 57 ? 3.564 16.040 1.375 1.00 0.00 60 SER A N 7
ATOM 8668 C CA . SER A 1 57 ? 3.838 17.367 0.751 1.00 0.00 60 SER A CA 7
ATOM 8669 C C . SER A 1 57 ? 3.558 17.325 -0.755 1.00 0.00 60 SER A C 7
ATOM 8670 O O . SER A 1 57 ? 3.827 18.274 -1.464 1.00 0.00 60 SER A O 7
ATOM 8678 N N . ASN A 1 58 ? 3.039 16.240 -1.260 1.00 0.00 61 ASN A N 7
ATOM 8679 C CA . ASN A 1 58 ? 2.775 16.166 -2.724 1.00 0.00 61 ASN A CA 7
ATOM 8680 C C . ASN A 1 58 ? 1.271 16.275 -3.007 1.00 0.00 61 ASN A C 7
ATOM 8681 O O . ASN A 1 58 ? 0.840 17.084 -3.804 1.00 0.00 61 ASN A O 7
ATOM 8692 N N . TYR A 1 59 ? 0.475 15.456 -2.384 1.00 0.00 62 TYR A N 7
ATOM 8693 C CA . TYR A 1 59 ? -0.998 15.497 -2.641 1.00 0.00 62 TYR A CA 7
ATOM 8694 C C . TYR A 1 59 ? -1.538 16.919 -2.506 1.00 0.00 62 TYR A C 7
ATOM 8695 O O . TYR A 1 59 ? -2.090 17.477 -3.434 1.00 0.00 62 TYR A O 7
ATOM 8713 N N . VAL A 1 60 ? -1.423 17.492 -1.344 1.00 0.00 63 VAL A N 7
ATOM 8714 C CA . VAL A 1 60 ? -1.973 18.860 -1.128 1.00 0.00 63 VAL A CA 7
ATOM 8715 C C . VAL A 1 60 ? -1.053 19.926 -1.720 1.00 0.00 63 VAL A C 7
ATOM 8716 O O . VAL A 1 60 ? 0.134 19.729 -1.889 1.00 0.00 63 VAL A O 7
ATOM 8729 N N . ALA A 1 61 ? -1.615 21.064 -2.025 1.00 0.00 64 ALA A N 7
ATOM 8730 C CA . ALA A 1 61 ? -0.823 22.184 -2.600 1.00 0.00 64 ALA A CA 7
ATOM 8731 C C . ALA A 1 61 ? -1.149 23.458 -1.819 1.00 0.00 64 ALA A C 7
ATOM 8732 O O . ALA A 1 61 ? -2.164 23.543 -1.157 1.00 0.00 64 ALA A O 7
ATOM 8739 N N . LYS A 1 62 ? -0.304 24.447 -1.881 1.00 0.00 65 LYS A N 7
ATOM 8740 C CA . LYS A 1 62 ? -0.585 25.703 -1.130 1.00 0.00 65 LYS A CA 7
ATOM 8741 C C . LYS A 1 62 ? -1.654 26.517 -1.863 1.00 0.00 65 LYS A C 7
ATOM 8742 O O . LYS A 1 62 ? -1.362 27.261 -2.777 1.00 0.00 65 LYS A O 7
ATOM 8761 N N . LEU A 1 63 ? -2.890 26.380 -1.468 1.00 0.00 66 LEU A N 7
ATOM 8762 C CA . LEU A 1 63 ? -3.976 27.148 -2.141 1.00 0.00 66 LEU A CA 7
ATOM 8763 C C . LEU A 1 63 ? -3.541 28.605 -2.308 1.00 0.00 66 LEU A C 7
ATOM 8764 O O . LEU A 1 63 ? -3.645 29.401 -1.396 1.00 0.00 66 LEU A O 7
ATOM 8780 N N . ASN A 1 64 ? -3.053 28.959 -3.464 1.00 0.00 67 ASN A N 7
ATOM 8781 C CA . ASN A 1 64 ? -2.611 30.364 -3.687 1.00 0.00 67 ASN A CA 7
ATOM 8782 C C . ASN A 1 64 ? -2.981 30.797 -5.108 1.00 0.00 67 ASN A C 7
ATOM 8783 O O . ASN A 1 64 ? -2.534 30.220 -6.079 1.00 0.00 67 ASN A O 7
ATOM 8794 N N . THR A 1 65 ? -3.794 31.810 -5.237 1.00 0.00 68 THR A N 7
ATOM 8795 C CA . THR A 1 65 ? -4.191 32.278 -6.595 1.00 0.00 68 THR A CA 7
ATOM 8796 C C . THR A 1 65 ? -3.568 33.650 -6.863 1.00 0.00 68 THR A C 7
ATOM 8797 O O . THR A 1 65 ? -3.369 34.384 -5.909 1.00 0.00 68 THR A O 7
ATOM 8809 N N . TRP B 2 1 ? -13.721 1.285 -18.068 1.00 0.00 170 TRP B N 7
ATOM 8810 C CA . TRP B 2 1 ? -13.006 2.379 -17.353 1.00 0.00 170 TRP B CA 7
ATOM 8811 C C . TRP B 2 1 ? -11.903 1.781 -16.477 1.00 0.00 170 TRP B C 7
ATOM 8812 O O . TRP B 2 1 ? -11.627 0.599 -16.532 1.00 0.00 170 TRP B O 7
ATOM 8835 N N . ASP B 2 2 ? -11.270 2.588 -15.670 1.00 0.00 171 ASP B N 7
ATOM 8836 C CA . ASP B 2 2 ? -10.187 2.067 -14.793 1.00 0.00 171 ASP B CA 7
ATOM 8837 C C . ASP B 2 2 ? -9.784 3.158 -13.802 1.00 0.00 171 ASP B C 7
ATOM 8838 O O . ASP B 2 2 ? -9.814 2.963 -12.604 1.00 0.00 171 ASP B O 7
ATOM 8847 N N . PRO B 2 3 ? -9.407 4.335 -14.323 1.00 0.00 172 PRO B N 7
ATOM 8848 C CA . PRO B 2 3 ? -9.002 5.475 -13.492 1.00 0.00 172 PRO B CA 7
ATOM 8849 C C . PRO B 2 3 ? -10.177 6.048 -12.694 1.00 0.00 172 PRO B C 7
ATOM 8850 O O . PRO B 2 3 ? -10.450 5.631 -11.586 1.00 0.00 172 PRO B O 7
ATOM 8861 N N . GLY B 2 4 ? -10.876 7.004 -13.247 1.00 0.00 173 GLY B N 7
ATOM 8862 C CA . GLY B 2 4 ? -12.029 7.601 -12.517 1.00 0.00 173 GLY B CA 7
ATOM 8863 C C . GLY B 2 4 ? -11.534 8.231 -11.214 1.00 0.00 173 GLY B C 7
ATOM 8864 O O . GLY B 2 4 ? -12.263 8.337 -10.248 1.00 0.00 173 GLY B O 7
ATOM 8868 N N . MET B 2 5 ? -10.299 8.653 -11.182 1.00 0.00 174 MET B N 7
ATOM 8869 C CA . MET B 2 5 ? -9.750 9.277 -9.947 1.00 0.00 174 MET B CA 7
ATOM 8870 C C . MET B 2 5 ? -8.222 9.232 -9.994 1.00 0.00 174 MET B C 7
ATOM 8871 O O . MET B 2 5 ? -7.623 8.175 -10.013 1.00 0.00 174 MET B O 7
ATOM 8885 N N . PRO B 2 6 ? -7.582 10.410 -10.014 1.00 0.00 175 PRO B N 7
ATOM 8886 C CA . PRO B 2 6 ? -6.134 10.527 -10.060 1.00 0.00 175 PRO B CA 7
ATOM 8887 C C . PRO B 2 6 ? -5.526 10.591 -8.657 1.00 0.00 175 PRO B C 7
ATOM 8888 O O . PRO B 2 6 ? -6.227 10.700 -7.671 1.00 0.00 175 PRO B O 7
ATOM 8899 N N . THR B 2 7 ? -4.230 10.523 -8.565 1.00 0.00 176 THR B N 7
ATOM 8900 C CA . THR B 2 7 ? -3.568 10.579 -7.231 1.00 0.00 176 THR B CA 7
ATOM 8901 C C . THR B 2 7 ? -2.075 10.291 -7.396 1.00 0.00 176 THR B C 7
ATOM 8902 O O . THR B 2 7 ? -1.671 9.162 -7.588 1.00 0.00 176 THR B O 7
ATOM 8913 N N . PRO B 2 8 ? -1.241 11.336 -7.315 1.00 0.00 177 PRO B N 7
ATOM 8914 C CA . PRO B 2 8 ? 0.212 11.199 -7.451 1.00 0.00 177 PRO B CA 7
ATOM 8915 C C . PRO B 2 8 ? 0.822 10.477 -6.247 1.00 0.00 177 PRO B C 7
ATOM 8916 O O . PRO B 2 8 ? 0.205 10.356 -5.208 1.00 0.00 177 PRO B O 7
ATOM 8927 N N . PRO B 2 9 ? 2.060 9.986 -6.394 1.00 0.00 178 PRO B N 7
ATOM 8928 C CA . PRO B 2 9 ? 2.761 9.269 -5.321 1.00 0.00 178 PRO B CA 7
ATOM 8929 C C . PRO B 2 9 ? 3.104 10.202 -4.158 1.00 0.00 178 PRO B C 7
ATOM 8930 O O . PRO B 2 9 ? 3.465 11.346 -4.355 1.00 0.00 178 PRO B O 7
ATOM 8941 N N . LEU B 2 10 ? 2.993 9.728 -2.948 1.00 0.00 179 LEU B N 7
ATOM 8942 C CA . LEU B 2 10 ? 3.313 10.598 -1.784 1.00 0.00 179 LEU B CA 7
ATOM 8943 C C . LEU B 2 10 ? 4.816 10.575 -1.525 1.00 0.00 179 LEU B C 7
ATOM 8944 O O . LEU B 2 10 ? 5.559 9.838 -2.142 1.00 0.00 179 LEU B O 7
ATOM 8960 N N . PRO B 2 11 ? 5.253 11.404 -0.578 1.00 0.00 180 PRO B N 7
ATOM 8961 C CA . PRO B 2 11 ? 6.662 11.505 -0.191 1.00 0.00 180 PRO B CA 7
ATOM 8962 C C . PRO B 2 11 ? 7.147 10.245 0.543 1.00 0.00 180 PRO B C 7
ATOM 8963 O O . PRO B 2 11 ? 6.433 9.266 0.643 1.00 0.00 180 PRO B O 7
ATOM 8974 N N . PRO B 2 12 ? 8.403 10.254 1.020 1.00 0.00 181 PRO B N 7
ATOM 8975 C CA . PRO B 2 12 ? 9.011 9.104 1.690 1.00 0.00 181 PRO B CA 7
ATOM 8976 C C . PRO B 2 12 ? 8.815 9.071 3.210 1.00 0.00 181 PRO B C 7
ATOM 8977 O O . PRO B 2 12 ? 8.911 8.025 3.821 1.00 0.00 181 PRO B O 7
ATOM 8988 N N . ARG B 2 13 ? 8.561 10.187 3.834 1.00 0.00 182 ARG B N 7
ATOM 8989 C CA . ARG B 2 13 ? 8.382 10.176 5.317 1.00 0.00 182 ARG B CA 7
ATOM 8990 C C . ARG B 2 13 ? 9.754 10.084 5.990 1.00 0.00 182 ARG B C 7
ATOM 8991 O O . ARG B 2 13 ? 10.268 9.010 6.230 1.00 0.00 182 ARG B O 7
ATOM 9012 N N . PRO B 2 14 ? 10.354 11.244 6.296 1.00 0.00 183 PRO B N 7
ATOM 9013 C CA . PRO B 2 14 ? 11.672 11.315 6.940 1.00 0.00 183 PRO B CA 7
ATOM 9014 C C . PRO B 2 14 ? 11.622 10.863 8.401 1.00 0.00 183 PRO B C 7
ATOM 9015 O O . PRO B 2 14 ? 10.743 11.245 9.148 1.00 0.00 183 PRO B O 7
ATOM 9026 N N . ALA B 2 15 ? 12.562 10.055 8.815 1.00 0.00 184 ALA B N 7
ATOM 9027 C CA . ALA B 2 15 ? 12.572 9.579 10.227 1.00 0.00 184 ALA B CA 7
ATOM 9028 C C . ALA B 2 15 ? 11.142 9.289 10.681 1.00 0.00 184 ALA B C 7
ATOM 9029 O O . ALA B 2 15 ? 10.616 9.940 11.561 1.00 0.00 184 ALA B O 7
ATOM 9036 N N . ASN B 2 16 ? 10.508 8.322 10.083 1.00 0.00 185 ASN B N 7
ATOM 9037 C CA . ASN B 2 16 ? 9.111 7.995 10.477 1.00 0.00 185 ASN B CA 7
ATOM 9038 C C . ASN B 2 16 ? 8.311 9.289 10.641 1.00 0.00 185 ASN B C 7
ATOM 9039 O O . ASN B 2 16 ? 7.645 9.498 11.635 1.00 0.00 185 ASN B O 7
ATOM 9050 N N . LEU B 2 17 ? 8.373 10.159 9.671 1.00 0.00 186 LEU B N 7
ATOM 9051 C CA . LEU B 2 17 ? 7.616 11.438 9.765 1.00 0.00 186 LEU B CA 7
ATOM 9052 C C . LEU B 2 17 ? 6.116 11.142 9.736 1.00 0.00 186 LEU B C 7
ATOM 9053 O O . LEU B 2 17 ? 5.486 10.985 10.764 1.00 0.00 186 LEU B O 7
ATOM 9069 N N . GLY B 2 18 ? 5.538 11.054 8.571 1.00 0.00 187 GLY B N 7
ATOM 9070 C CA . GLY B 2 18 ? 4.085 10.756 8.486 1.00 0.00 187 GLY B CA 7
ATOM 9071 C C . GLY B 2 18 ? 3.838 9.351 9.029 1.00 0.00 187 GLY B C 7
ATOM 9072 O O . GLY B 2 18 ? 2.712 8.926 9.197 1.00 0.00 187 GLY B O 7
ATOM 9076 N N . GLU B 2 19 ? 4.886 8.624 9.305 1.00 0.00 188 GLU B N 7
ATOM 9077 C CA . GLU B 2 19 ? 4.714 7.248 9.837 1.00 0.00 188 GLU B CA 7
ATOM 9078 C C . GLU B 2 19 ? 4.220 7.321 11.284 1.00 0.00 188 GLU B C 7
ATOM 9079 O O . GLU B 2 19 ? 3.035 7.355 11.545 1.00 0.00 188 GLU B O 7
ATOM 9091 N N . ARG B 2 20 ? 5.125 7.350 12.226 1.00 0.00 189 ARG B N 7
ATOM 9092 C CA . ARG B 2 20 ? 4.716 7.424 13.658 1.00 0.00 189 ARG B CA 7
ATOM 9093 C C . ARG B 2 20 ? 4.274 6.040 14.137 1.00 0.00 189 ARG B C 7
ATOM 9094 O O . ARG B 2 20 ? 3.185 5.590 13.846 1.00 0.00 189 ARG B O 7
ATOM 9115 N N . GLN B 2 21 ? 5.111 5.362 14.873 1.00 0.00 190 GLN B N 7
ATOM 9116 C CA . GLN B 2 21 ? 4.738 4.008 15.372 1.00 0.00 190 GLN B CA 7
ATOM 9117 C C . GLN B 2 21 ? 5.169 3.868 16.834 1.00 0.00 190 GLN B C 7
ATOM 9118 O O . GLN B 2 21 ? 6.109 3.166 17.150 1.00 0.00 190 GLN B O 7
ATOM 9132 N N . ALA B 2 22 ? 4.490 4.533 17.728 1.00 0.00 191 ALA B N 7
ATOM 9133 C CA . ALA B 2 22 ? 4.862 4.437 19.168 1.00 0.00 191 ALA B CA 7
ATOM 9134 C C . ALA B 2 22 ? 4.826 2.973 19.608 1.00 0.00 191 ALA B C 7
ATOM 9135 O O . ALA B 2 22 ? 4.084 2.212 19.009 1.00 0.00 191 ALA B O 7
ATOM 9143 N N . GLN A 1 6 ? 5.047 30.339 10.268 1.00 0.00 9 GLN A N 8
ATOM 9144 C CA . GLN A 1 6 ? 5.307 28.919 10.637 1.00 0.00 9 GLN A CA 8
ATOM 9145 C C . GLN A 1 6 ? 4.333 28.010 9.886 1.00 0.00 9 GLN A C 8
ATOM 9146 O O . GLN A 1 6 ? 4.647 27.471 8.844 1.00 0.00 9 GLN A O 8
ATOM 9160 N N . GLY A 1 7 ? 3.152 27.834 10.410 1.00 0.00 10 GLY A N 8
ATOM 9161 C CA . GLY A 1 7 ? 2.157 26.959 9.728 1.00 0.00 10 GLY A CA 8
ATOM 9162 C C . GLY A 1 7 ? 1.433 27.756 8.640 1.00 0.00 10 GLY A C 8
ATOM 9163 O O . GLY A 1 7 ? 1.585 28.957 8.530 1.00 0.00 10 GLY A O 8
ATOM 9167 N N . ASP A 1 8 ? 0.645 27.095 7.838 1.00 0.00 11 ASP A N 8
ATOM 9168 C CA . ASP A 1 8 ? -0.092 27.810 6.757 1.00 0.00 11 ASP A CA 8
ATOM 9169 C C . ASP A 1 8 ? -1.298 26.972 6.328 1.00 0.00 11 ASP A C 8
ATOM 9170 O O . ASP A 1 8 ? -1.591 25.947 6.913 1.00 0.00 11 ASP A O 8
ATOM 9179 N N . ILE A 1 9 ? -2.000 27.395 5.313 1.00 0.00 12 ILE A N 8
ATOM 9180 C CA . ILE A 1 9 ? -3.184 26.614 4.855 1.00 0.00 12 ILE A CA 8
ATOM 9181 C C . ILE A 1 9 ? -2.898 26.012 3.477 1.00 0.00 12 ILE A C 8
ATOM 9182 O O . ILE A 1 9 ? -2.346 26.655 2.607 1.00 0.00 12 ILE A O 8
ATOM 9198 N N . VAL A 1 10 ? -3.265 24.776 3.279 1.00 0.00 13 VAL A N 8
ATOM 9199 C CA . VAL A 1 10 ? -3.016 24.113 1.970 1.00 0.00 13 VAL A CA 8
ATOM 9200 C C . VAL A 1 10 ? -4.290 23.404 1.517 1.00 0.00 13 VAL A C 8
ATOM 9201 O O . VAL A 1 10 ? -5.174 23.139 2.307 1.00 0.00 13 VAL A O 8
ATOM 9214 N N . VAL A 1 11 ? -4.395 23.079 0.259 1.00 0.00 14 VAL A N 8
ATOM 9215 C CA . VAL A 1 11 ? -5.618 22.373 -0.212 1.00 0.00 14 VAL A CA 8
ATOM 9216 C C . VAL A 1 11 ? -5.221 21.022 -0.809 1.00 0.00 14 VAL A C 8
ATOM 9217 O O . VAL A 1 11 ? -4.233 20.904 -1.506 1.00 0.00 14 VAL A O 8
ATOM 9230 N N . ALA A 1 12 ? -5.981 19.998 -0.530 1.00 0.00 15 ALA A N 8
ATOM 9231 C CA . ALA A 1 12 ? -5.648 18.649 -1.067 1.00 0.00 15 ALA A CA 8
ATOM 9232 C C . ALA A 1 12 ? -5.920 18.606 -2.572 1.00 0.00 15 ALA A C 8
ATOM 9233 O O . ALA A 1 12 ? -6.961 19.024 -3.038 1.00 0.00 15 ALA A O 8
ATOM 9240 N N . LEU A 1 13 ? -4.999 18.080 -3.331 1.00 0.00 16 LEU A N 8
ATOM 9241 C CA . LEU A 1 13 ? -5.209 17.982 -4.803 1.00 0.00 16 LEU A CA 8
ATOM 9242 C C . LEU A 1 13 ? -5.667 16.560 -5.125 1.00 0.00 16 LEU A C 8
ATOM 9243 O O . LEU A 1 13 ? -6.123 16.266 -6.212 1.00 0.00 16 LEU A O 8
ATOM 9259 N N . TYR A 1 14 ? -5.550 15.683 -4.167 1.00 0.00 17 TYR A N 8
ATOM 9260 C CA . TYR A 1 14 ? -5.973 14.270 -4.365 1.00 0.00 17 TYR A CA 8
ATOM 9261 C C . TYR A 1 14 ? -6.221 13.652 -2.990 1.00 0.00 17 TYR A C 8
ATOM 9262 O O . TYR A 1 14 ? -5.654 14.082 -2.007 1.00 0.00 17 TYR A O 8
ATOM 9280 N N . PRO A 1 15 ? -7.063 12.614 -2.911 1.00 0.00 18 PRO A N 8
ATOM 9281 C CA . PRO A 1 15 ? -7.342 11.943 -1.640 1.00 0.00 18 PRO A CA 8
ATOM 9282 C C . PRO A 1 15 ? -6.072 11.273 -1.116 1.00 0.00 18 PRO A C 8
ATOM 9283 O O . PRO A 1 15 ? -5.213 10.885 -1.883 1.00 0.00 18 PRO A O 8
ATOM 9294 N N . TYR A 1 16 ? -5.909 11.170 0.175 1.00 0.00 19 TYR A N 8
ATOM 9295 C CA . TYR A 1 16 ? -4.641 10.563 0.685 1.00 0.00 19 TYR A CA 8
ATOM 9296 C C . TYR A 1 16 ? -4.862 9.087 1.049 1.00 0.00 19 TYR A C 8
ATOM 9297 O O . TYR A 1 16 ? -5.951 8.560 0.935 1.00 0.00 19 TYR A O 8
ATOM 9315 N N . ASP A 1 17 ? -3.828 8.428 1.487 1.00 0.00 20 ASP A N 8
ATOM 9316 C CA . ASP A 1 17 ? -3.943 6.995 1.867 1.00 0.00 20 ASP A CA 8
ATOM 9317 C C . ASP A 1 17 ? -3.806 6.856 3.383 1.00 0.00 20 ASP A C 8
ATOM 9318 O O . ASP A 1 17 ? -2.757 6.504 3.882 1.00 0.00 20 ASP A O 8
ATOM 9327 N N . GLY A 1 18 ? -4.847 7.110 4.134 1.00 0.00 21 GLY A N 8
ATOM 9328 C CA . GLY A 1 18 ? -4.732 6.963 5.612 1.00 0.00 21 GLY A CA 8
ATOM 9329 C C . GLY A 1 18 ? -4.302 5.529 5.933 1.00 0.00 21 GLY A C 8
ATOM 9330 O O . GLY A 1 18 ? -5.117 4.633 6.013 1.00 0.00 21 GLY A O 8
ATOM 9334 N N . ILE A 1 19 ? -3.031 5.306 6.121 1.00 0.00 22 ILE A N 8
ATOM 9335 C CA . ILE A 1 19 ? -2.567 3.929 6.442 1.00 0.00 22 ILE A CA 8
ATOM 9336 C C . ILE A 1 19 ? -2.122 3.886 7.901 1.00 0.00 22 ILE A C 8
ATOM 9337 O O . ILE A 1 19 ? -2.413 2.955 8.624 1.00 0.00 22 ILE A O 8
ATOM 9353 N N . HIS A 1 20 ? -1.431 4.897 8.341 1.00 0.00 23 HIS A N 8
ATOM 9354 C CA . HIS A 1 20 ? -0.981 4.927 9.757 1.00 0.00 23 HIS A CA 8
ATOM 9355 C C . HIS A 1 20 ? -2.165 5.323 10.636 1.00 0.00 23 HIS A C 8
ATOM 9356 O O . HIS A 1 20 ? -3.129 5.896 10.167 1.00 0.00 23 HIS A O 8
ATOM 9370 N N . PRO A 1 21 ? -2.099 5.006 11.934 1.00 0.00 24 PRO A N 8
ATOM 9371 C CA . PRO A 1 21 ? -3.179 5.326 12.872 1.00 0.00 24 PRO A CA 8
ATOM 9372 C C . PRO A 1 21 ? -3.273 6.830 13.139 1.00 0.00 24 PRO A C 8
ATOM 9373 O O . PRO A 1 21 ? -4.237 7.312 13.700 1.00 0.00 24 PRO A O 8
ATOM 9384 N N . ASP A 1 22 ? -2.269 7.576 12.759 1.00 0.00 25 ASP A N 8
ATOM 9385 C CA . ASP A 1 22 ? -2.287 9.044 13.008 1.00 0.00 25 ASP A CA 8
ATOM 9386 C C . ASP A 1 22 ? -2.391 9.818 11.688 1.00 0.00 25 ASP A C 8
ATOM 9387 O O . ASP A 1 22 ? -2.667 11.000 11.681 1.00 0.00 25 ASP A O 8
ATOM 9396 N N . ASP A 1 23 ? -2.164 9.176 10.571 1.00 0.00 26 ASP A N 8
ATOM 9397 C CA . ASP A 1 23 ? -2.243 9.906 9.278 1.00 0.00 26 ASP A CA 8
ATOM 9398 C C . ASP A 1 23 ? -3.626 10.539 9.129 1.00 0.00 26 ASP A C 8
ATOM 9399 O O . ASP A 1 23 ? -4.636 9.940 9.444 1.00 0.00 26 ASP A O 8
ATOM 9408 N N . LEU A 1 24 ? -3.674 11.743 8.633 1.00 0.00 27 LEU A N 8
ATOM 9409 C CA . LEU A 1 24 ? -4.985 12.418 8.439 1.00 0.00 27 LEU A CA 8
ATOM 9410 C C . LEU A 1 24 ? -5.436 12.176 7.001 1.00 0.00 27 LEU A C 8
ATOM 9411 O O . LEU A 1 24 ? -4.760 12.533 6.058 1.00 0.00 27 LEU A O 8
ATOM 9427 N N . SER A 1 25 ? -6.578 11.575 6.825 1.00 0.00 28 SER A N 8
ATOM 9428 C CA . SER A 1 25 ? -7.083 11.311 5.453 1.00 0.00 28 SER A CA 8
ATOM 9429 C C . SER A 1 25 ? -7.718 12.582 4.892 1.00 0.00 28 SER A C 8
ATOM 9430 O O . SER A 1 25 ? -8.413 13.298 5.585 1.00 0.00 28 SER A O 8
ATOM 9438 N N . PHE A 1 26 ? -7.512 12.855 3.638 1.00 0.00 29 PHE A N 8
ATOM 9439 C CA . PHE A 1 26 ? -8.134 14.065 3.036 1.00 0.00 29 PHE A CA 8
ATOM 9440 C C . PHE A 1 26 ? -8.485 13.768 1.584 1.00 0.00 29 PHE A C 8
ATOM 9441 O O . PHE A 1 26 ? -7.934 12.871 0.981 1.00 0.00 29 PHE A O 8
ATOM 9458 N N . LYS A 1 27 ? -9.404 14.496 1.016 1.00 0.00 30 LYS A N 8
ATOM 9459 C CA . LYS A 1 27 ? -9.785 14.229 -0.397 1.00 0.00 30 LYS A CA 8
ATOM 9460 C C . LYS A 1 27 ? -9.318 15.388 -1.278 1.00 0.00 30 LYS A C 8
ATOM 9461 O O . LYS A 1 27 ? -8.928 16.430 -0.791 1.00 0.00 30 LYS A O 8
ATOM 9480 N N . LYS A 1 28 ? -9.353 15.219 -2.573 1.00 0.00 31 LYS A N 8
ATOM 9481 C CA . LYS A 1 28 ? -8.910 16.320 -3.470 1.00 0.00 31 LYS A CA 8
ATOM 9482 C C . LYS A 1 28 ? -9.812 17.538 -3.272 1.00 0.00 31 LYS A C 8
ATOM 9483 O O . LYS A 1 28 ? -10.959 17.420 -2.888 1.00 0.00 31 LYS A O 8
ATOM 9502 N N . GLY A 1 29 ? -9.303 18.709 -3.539 1.00 0.00 32 GLY A N 8
ATOM 9503 C CA . GLY A 1 29 ? -10.126 19.943 -3.375 1.00 0.00 32 GLY A CA 8
ATOM 9504 C C . GLY A 1 29 ? -10.389 20.217 -1.889 1.00 0.00 32 GLY A C 8
ATOM 9505 O O . GLY A 1 29 ? -10.924 21.246 -1.528 1.00 0.00 32 GLY A O 8
ATOM 9509 N N . GLU A 1 30 ? -10.031 19.306 -1.024 1.00 0.00 33 GLU A N 8
ATOM 9510 C CA . GLU A 1 30 ? -10.275 19.525 0.431 1.00 0.00 33 GLU A CA 8
ATOM 9511 C C . GLU A 1 30 ? -9.256 20.523 0.986 1.00 0.00 33 GLU A C 8
ATOM 9512 O O . GLU A 1 30 ? -8.101 20.520 0.610 1.00 0.00 33 GLU A O 8
ATOM 9524 N N . LYS A 1 31 ? -9.673 21.373 1.886 1.00 0.00 34 LYS A N 8
ATOM 9525 C CA . LYS A 1 31 ? -8.727 22.367 2.471 1.00 0.00 34 LYS A CA 8
ATOM 9526 C C . LYS A 1 31 ? -8.183 21.829 3.795 1.00 0.00 34 LYS A C 8
ATOM 9527 O O . LYS A 1 31 ? -8.895 21.238 4.582 1.00 0.00 34 LYS A O 8
ATOM 9546 N N . MET A 1 32 ? -6.916 22.024 4.033 1.00 0.00 35 MET A N 8
ATOM 9547 C CA . MET A 1 32 ? -6.295 21.526 5.290 1.00 0.00 35 MET A CA 8
ATOM 9548 C C . MET A 1 32 ? -5.399 22.605 5.890 1.00 0.00 35 MET A C 8
ATOM 9549 O O . MET A 1 32 ? -4.850 23.433 5.191 1.00 0.00 35 MET A O 8
ATOM 9563 N N . LYS A 1 33 ? -5.246 22.596 7.182 1.00 0.00 36 LYS A N 8
ATOM 9564 C CA . LYS A 1 33 ? -4.382 23.615 7.837 1.00 0.00 36 LYS A CA 8
ATOM 9565 C C . LYS A 1 33 ? -3.065 22.962 8.257 1.00 0.00 36 LYS A C 8
ATOM 9566 O O . LYS A 1 33 ? -3.049 21.987 8.980 1.00 0.00 36 LYS A O 8
ATOM 9585 N N . VAL A 1 34 ? -1.961 23.495 7.813 1.00 0.00 37 VAL A N 8
ATOM 9586 C CA . VAL A 1 34 ? -0.644 22.908 8.190 1.00 0.00 37 VAL A CA 8
ATOM 9587 C C . VAL A 1 34 ? -0.252 23.400 9.584 1.00 0.00 37 VAL A C 8
ATOM 9588 O O . VAL A 1 34 ? -0.334 24.575 9.884 1.00 0.00 37 VAL A O 8
ATOM 9601 N N . LEU A 1 35 ? 0.171 22.512 10.442 1.00 0.00 38 LEU A N 8
ATOM 9602 C CA . LEU A 1 35 ? 0.564 22.934 11.816 1.00 0.00 38 LEU A CA 8
ATOM 9603 C C . LEU A 1 35 ? 2.085 22.863 11.960 1.00 0.00 38 LEU A C 8
ATOM 9604 O O . LEU A 1 35 ? 2.715 23.779 12.450 1.00 0.00 38 LEU A O 8
ATOM 9620 N N . GLU A 1 36 ? 2.681 21.780 11.543 1.00 0.00 39 GLU A N 8
ATOM 9621 C CA . GLU A 1 36 ? 4.160 21.638 11.655 1.00 0.00 39 GLU A CA 8
ATOM 9622 C C . GLU A 1 36 ? 4.684 20.910 10.416 1.00 0.00 39 GLU A C 8
ATOM 9623 O O . GLU A 1 36 ? 4.648 19.699 10.333 1.00 0.00 39 GLU A O 8
ATOM 9635 N N . GLU A 1 37 ? 5.167 21.643 9.450 1.00 0.00 40 GLU A N 8
ATOM 9636 C CA . GLU A 1 37 ? 5.689 20.997 8.213 1.00 0.00 40 GLU A CA 8
ATOM 9637 C C . GLU A 1 37 ? 7.139 20.563 8.432 1.00 0.00 40 GLU A C 8
ATOM 9638 O O . GLU A 1 37 ? 8.016 21.375 8.648 1.00 0.00 40 GLU A O 8
ATOM 9650 N N . HIS A 1 38 ? 7.394 19.286 8.375 1.00 0.00 41 HIS A N 8
ATOM 9651 C CA . HIS A 1 38 ? 8.784 18.792 8.578 1.00 0.00 41 HIS A CA 8
ATOM 9652 C C . HIS A 1 38 ? 9.578 18.956 7.280 1.00 0.00 41 HIS A C 8
ATOM 9653 O O . HIS A 1 38 ? 10.079 20.022 6.981 1.00 0.00 41 HIS A O 8
ATOM 9667 N N . GLY A 1 39 ? 9.706 17.910 6.506 1.00 0.00 42 GLY A N 8
ATOM 9668 C CA . GLY A 1 39 ? 10.477 18.021 5.235 1.00 0.00 42 GLY A CA 8
ATOM 9669 C C . GLY A 1 39 ? 9.782 17.231 4.120 1.00 0.00 42 GLY A C 8
ATOM 9670 O O . GLY A 1 39 ? 10.129 17.349 2.961 1.00 0.00 42 GLY A O 8
ATOM 9674 N N . GLU A 1 40 ? 8.809 16.423 4.450 1.00 0.00 43 GLU A N 8
ATOM 9675 C CA . GLU A 1 40 ? 8.115 15.633 3.389 1.00 0.00 43 GLU A CA 8
ATOM 9676 C C . GLU A 1 40 ? 6.712 15.227 3.856 1.00 0.00 43 GLU A C 8
ATOM 9677 O O . GLU A 1 40 ? 5.863 14.886 3.060 1.00 0.00 43 GLU A O 8
ATOM 9689 N N . TRP A 1 41 ? 6.457 15.259 5.135 1.00 0.00 44 TRP A N 8
ATOM 9690 C CA . TRP A 1 41 ? 5.105 14.872 5.630 1.00 0.00 44 TRP A CA 8
ATOM 9691 C C . TRP A 1 41 ? 4.649 15.883 6.686 1.00 0.00 44 TRP A C 8
ATOM 9692 O O . TRP A 1 41 ? 5.003 15.784 7.844 1.00 0.00 44 TRP A O 8
ATOM 9713 N N . TRP A 1 42 ? 3.878 16.862 6.300 1.00 0.00 45 TRP A N 8
ATOM 9714 C CA . TRP A 1 42 ? 3.421 17.882 7.289 1.00 0.00 45 TRP A CA 8
ATOM 9715 C C . TRP A 1 42 ? 2.127 17.423 7.957 1.00 0.00 45 TRP A C 8
ATOM 9716 O O . TRP A 1 42 ? 1.284 16.800 7.345 1.00 0.00 45 TRP A O 8
ATOM 9737 N N . LYS A 1 43 ? 1.960 17.743 9.210 1.00 0.00 46 LYS A N 8
ATOM 9738 C CA . LYS A 1 43 ? 0.716 17.346 9.925 1.00 0.00 46 LYS A CA 8
ATOM 9739 C C . LYS A 1 43 ? -0.286 18.495 9.838 1.00 0.00 46 LYS A C 8
ATOM 9740 O O . LYS A 1 43 ? -0.125 19.522 10.467 1.00 0.00 46 LYS A O 8
ATOM 9759 N N . ALA A 1 44 ? -1.310 18.338 9.051 1.00 0.00 47 ALA A N 8
ATOM 9760 C CA . ALA A 1 44 ? -2.313 19.430 8.906 1.00 0.00 47 ALA A CA 8
ATOM 9761 C C . ALA A 1 44 ? -3.582 19.082 9.678 1.00 0.00 47 ALA A C 8
ATOM 9762 O O . ALA A 1 44 ? -3.646 18.100 10.390 1.00 0.00 47 ALA A O 8
ATOM 9769 N N . LYS A 1 45 ? -4.594 19.894 9.541 1.00 0.00 48 LYS A N 8
ATOM 9770 C CA . LYS A 1 45 ? -5.866 19.632 10.263 1.00 0.00 48 LYS A CA 8
ATOM 9771 C C . LYS A 1 45 ? -7.022 19.596 9.262 1.00 0.00 48 LYS A C 8
ATOM 9772 O O . LYS A 1 45 ? -7.209 20.511 8.483 1.00 0.00 48 LYS A O 8
ATOM 9791 N N . SER A 1 46 ? -7.799 18.550 9.271 1.00 0.00 49 SER A N 8
ATOM 9792 C CA . SER A 1 46 ? -8.939 18.460 8.319 1.00 0.00 49 SER A CA 8
ATOM 9793 C C . SER A 1 46 ? -10.030 19.453 8.714 1.00 0.00 49 SER A C 8
ATOM 9794 O O . SER A 1 46 ? -10.508 19.453 9.831 1.00 0.00 49 SER A O 8
ATOM 9802 N N . LEU A 1 47 ? -10.444 20.284 7.800 1.00 0.00 50 LEU A N 8
ATOM 9803 C CA . LEU A 1 47 ? -11.523 21.255 8.119 1.00 0.00 50 LEU A CA 8
ATOM 9804 C C . LEU A 1 47 ? -12.843 20.492 8.228 1.00 0.00 50 LEU A C 8
ATOM 9805 O O . LEU A 1 47 ? -13.859 21.033 8.615 1.00 0.00 50 LEU A O 8
ATOM 9821 N N . LEU A 1 48 ? -12.828 19.228 7.888 1.00 0.00 51 LEU A N 8
ATOM 9822 C CA . LEU A 1 48 ? -14.072 18.415 7.970 1.00 0.00 51 LEU A CA 8
ATOM 9823 C C . LEU A 1 48 ? -14.646 18.515 9.379 1.00 0.00 51 LEU A C 8
ATOM 9824 O O . LEU A 1 48 ? -15.788 18.882 9.571 1.00 0.00 51 LEU A O 8
ATOM 9840 N N . THR A 1 49 ? -13.861 18.198 10.369 1.00 0.00 52 THR A N 8
ATOM 9841 C CA . THR A 1 49 ? -14.369 18.286 11.766 1.00 0.00 52 THR A CA 8
ATOM 9842 C C . THR A 1 49 ? -13.197 18.331 12.751 1.00 0.00 52 THR A C 8
ATOM 9843 O O . THR A 1 49 ? -13.313 17.902 13.881 1.00 0.00 52 THR A O 8
ATOM 9854 N N . LYS A 1 50 ? -12.079 18.870 12.336 1.00 0.00 53 LYS A N 8
ATOM 9855 C CA . LYS A 1 50 ? -10.902 18.976 13.254 1.00 0.00 53 LYS A CA 8
ATOM 9856 C C . LYS A 1 50 ? -10.070 17.694 13.215 1.00 0.00 53 LYS A C 8
ATOM 9857 O O . LYS A 1 50 ? -9.648 17.188 14.235 1.00 0.00 53 LYS A O 8
ATOM 9876 N N . LYS A 1 51 ? -9.798 17.185 12.048 1.00 0.00 54 LYS A N 8
ATOM 9877 C CA . LYS A 1 51 ? -8.956 15.963 11.952 1.00 0.00 54 LYS A CA 8
ATOM 9878 C C . LYS A 1 51 ? -7.488 16.392 11.915 1.00 0.00 54 LYS A C 8
ATOM 9879 O O . LYS A 1 51 ? -7.119 17.278 11.176 1.00 0.00 54 LYS A O 8
ATOM 9898 N N . GLU A 1 52 ? -6.648 15.782 12.700 1.00 0.00 55 GLU A N 8
ATOM 9899 C CA . GLU A 1 52 ? -5.211 16.179 12.689 1.00 0.00 55 GLU A CA 8
ATOM 9900 C C . GLU A 1 52 ? -4.354 14.967 12.332 1.00 0.00 55 GLU A C 8
ATOM 9901 O O . GLU A 1 52 ? -4.318 13.989 13.052 1.00 0.00 55 GLU A O 8
ATOM 9913 N N . GLY A 1 53 ? -3.665 15.016 11.225 1.00 0.00 56 GLY A N 8
ATOM 9914 C CA . GLY A 1 53 ? -2.819 13.855 10.840 1.00 0.00 56 GLY A CA 8
ATOM 9915 C C . GLY A 1 53 ? -1.714 14.306 9.888 1.00 0.00 56 GLY A C 8
ATOM 9916 O O . GLY A 1 53 ? -1.715 15.414 9.389 1.00 0.00 56 GLY A O 8
ATOM 9920 N N . PHE A 1 54 ? -0.770 13.445 9.637 1.00 0.00 57 PHE A N 8
ATOM 9921 C CA . PHE A 1 54 ? 0.347 13.793 8.720 1.00 0.00 57 PHE A CA 8
ATOM 9922 C C . PHE A 1 54 ? -0.148 13.800 7.274 1.00 0.00 57 PHE A C 8
ATOM 9923 O O . PHE A 1 54 ? -0.829 12.895 6.834 1.00 0.00 57 PHE A O 8
ATOM 9940 N N . ILE A 1 55 ? 0.201 14.810 6.528 1.00 0.00 58 ILE A N 8
ATOM 9941 C CA . ILE A 1 55 ? -0.235 14.875 5.105 1.00 0.00 58 ILE A CA 8
ATOM 9942 C C . ILE A 1 55 ? 1.009 14.955 4.225 1.00 0.00 58 ILE A C 8
ATOM 9943 O O . ILE A 1 55 ? 1.987 15.580 4.584 1.00 0.00 58 ILE A O 8
ATOM 9959 N N . PRO A 1 56 ? 0.987 14.292 3.060 1.00 0.00 59 PRO A N 8
ATOM 9960 C CA . PRO A 1 56 ? 2.137 14.284 2.156 1.00 0.00 59 PRO A CA 8
ATOM 9961 C C . PRO A 1 56 ? 2.359 15.653 1.505 1.00 0.00 59 PRO A C 8
ATOM 9962 O O . PRO A 1 56 ? 1.437 16.424 1.325 1.00 0.00 59 PRO A O 8
ATOM 9973 N N . SER A 1 57 ? 3.574 15.960 1.156 1.00 0.00 60 SER A N 8
ATOM 9974 C CA . SER A 1 57 ? 3.859 17.277 0.525 1.00 0.00 60 SER A CA 8
ATOM 9975 C C . SER A 1 57 ? 3.511 17.230 -0.966 1.00 0.00 60 SER A C 8
ATOM 9976 O O . SER A 1 57 ? 3.780 18.160 -1.701 1.00 0.00 60 SER A O 8
ATOM 9984 N N . ASN A 1 58 ? 2.937 16.152 -1.428 1.00 0.00 61 ASN A N 8
ATOM 9985 C CA . ASN A 1 58 ? 2.605 16.059 -2.879 1.00 0.00 61 ASN A CA 8
ATOM 9986 C C . ASN A 1 58 ? 1.099 16.216 -3.107 1.00 0.00 61 ASN A C 8
ATOM 9987 O O . ASN A 1 58 ? 0.665 17.008 -3.920 1.00 0.00 61 ASN A O 8
ATOM 9998 N N . TYR A 1 59 ? 0.302 15.450 -2.425 1.00 0.00 62 TYR A N 8
ATOM 9999 C CA . TYR A 1 59 ? -1.175 15.528 -2.628 1.00 0.00 62 TYR A CA 8
ATOM 10000 C C . TYR A 1 59 ? -1.678 16.964 -2.491 1.00 0.00 62 TYR A C 8
ATOM 10001 O O . TYR A 1 59 ? -2.260 17.518 -3.403 1.00 0.00 62 TYR A O 8
ATOM 10019 N N . VAL A 1 60 ? -1.502 17.554 -1.347 1.00 0.00 63 VAL A N 8
ATOM 10020 C CA . VAL A 1 60 ? -2.022 18.935 -1.138 1.00 0.00 63 VAL A CA 8
ATOM 10021 C C . VAL A 1 60 ? -1.086 19.975 -1.756 1.00 0.00 63 VAL A C 8
ATOM 10022 O O . VAL A 1 60 ? 0.096 19.755 -1.933 1.00 0.00 63 VAL A O 8
ATOM 10035 N N . ALA A 1 61 ? -1.634 21.114 -2.079 1.00 0.00 64 ALA A N 8
ATOM 10036 C CA . ALA A 1 61 ? -0.834 22.212 -2.687 1.00 0.00 64 ALA A CA 8
ATOM 10037 C C . ALA A 1 61 ? -1.177 23.519 -1.970 1.00 0.00 64 ALA A C 8
ATOM 10038 O O . ALA A 1 61 ? -2.197 23.628 -1.320 1.00 0.00 64 ALA A O 8
ATOM 10045 N N . LYS A 1 62 ? -0.341 24.512 -2.078 1.00 0.00 65 LYS A N 8
ATOM 10046 C CA . LYS A 1 62 ? -0.638 25.803 -1.397 1.00 0.00 65 LYS A CA 8
ATOM 10047 C C . LYS A 1 62 ? -1.721 26.554 -2.174 1.00 0.00 65 LYS A C 8
ATOM 10048 O O . LYS A 1 62 ? -1.842 26.419 -3.375 1.00 0.00 65 LYS A O 8
ATOM 10067 N N . LEU A 1 63 ? -2.512 27.346 -1.501 1.00 0.00 66 LEU A N 8
ATOM 10068 C CA . LEU A 1 63 ? -3.585 28.104 -2.205 1.00 0.00 66 LEU A CA 8
ATOM 10069 C C . LEU A 1 63 ? -3.459 29.595 -1.881 1.00 0.00 66 LEU A C 8
ATOM 10070 O O . LEU A 1 63 ? -3.900 30.442 -2.633 1.00 0.00 66 LEU A O 8
ATOM 10086 N N . ASN A 1 64 ? -2.861 29.923 -0.768 1.00 0.00 67 ASN A N 8
ATOM 10087 C CA . ASN A 1 64 ? -2.706 31.359 -0.400 1.00 0.00 67 ASN A CA 8
ATOM 10088 C C . ASN A 1 64 ? -4.047 31.908 0.094 1.00 0.00 67 ASN A C 8
ATOM 10089 O O . ASN A 1 64 ? -4.292 32.003 1.280 1.00 0.00 67 ASN A O 8
ATOM 10100 N N . THR A 1 65 ? -4.914 32.273 -0.808 1.00 0.00 68 THR A N 8
ATOM 10101 C CA . THR A 1 65 ? -6.239 32.817 -0.393 1.00 0.00 68 THR A CA 8
ATOM 10102 C C . THR A 1 65 ? -7.352 32.050 -1.111 1.00 0.00 68 THR A C 8
ATOM 10103 O O . THR A 1 65 ? -7.503 32.244 -2.306 1.00 0.00 68 THR A O 8
ATOM 10115 N N . TRP B 2 1 ? -12.372 13.515 -20.954 1.00 0.00 170 TRP B N 8
ATOM 10116 C CA . TRP B 2 1 ? -11.768 12.745 -19.829 1.00 0.00 170 TRP B CA 8
ATOM 10117 C C . TRP B 2 1 ? -12.843 11.882 -19.165 1.00 0.00 170 TRP B C 8
ATOM 10118 O O . TRP B 2 1 ? -13.978 11.845 -19.599 1.00 0.00 170 TRP B O 8
ATOM 10141 N N . ASP B 2 2 ? -12.495 11.187 -18.115 1.00 0.00 171 ASP B N 8
ATOM 10142 C CA . ASP B 2 2 ? -13.490 10.325 -17.421 1.00 0.00 171 ASP B CA 8
ATOM 10143 C C . ASP B 2 2 ? -12.766 9.503 -16.358 1.00 0.00 171 ASP B C 8
ATOM 10144 O O . ASP B 2 2 ? -12.762 8.288 -16.392 1.00 0.00 171 ASP B O 8
ATOM 10153 N N . PRO B 2 3 ? -12.124 10.191 -15.405 1.00 0.00 172 PRO B N 8
ATOM 10154 C CA . PRO B 2 3 ? -11.375 9.548 -14.336 1.00 0.00 172 PRO B CA 8
ATOM 10155 C C . PRO B 2 3 ? -12.257 9.241 -13.121 1.00 0.00 172 PRO B C 8
ATOM 10156 O O . PRO B 2 3 ? -12.823 8.172 -13.009 1.00 0.00 172 PRO B O 8
ATOM 10167 N N . GLY B 2 4 ? -12.376 10.170 -12.211 1.00 0.00 173 GLY B N 8
ATOM 10168 C CA . GLY B 2 4 ? -13.220 9.927 -11.007 1.00 0.00 173 GLY B CA 8
ATOM 10169 C C . GLY B 2 4 ? -12.451 10.354 -9.754 1.00 0.00 173 GLY B C 8
ATOM 10170 O O . GLY B 2 4 ? -13.018 10.870 -8.812 1.00 0.00 173 GLY B O 8
ATOM 10174 N N . MET B 2 5 ? -11.164 10.143 -9.737 1.00 0.00 174 MET B N 8
ATOM 10175 C CA . MET B 2 5 ? -10.358 10.537 -8.547 1.00 0.00 174 MET B CA 8
ATOM 10176 C C . MET B 2 5 ? -8.896 10.145 -8.771 1.00 0.00 174 MET B C 8
ATOM 10177 O O . MET B 2 5 ? -8.549 8.981 -8.760 1.00 0.00 174 MET B O 8
ATOM 10191 N N . PRO B 2 6 ? -8.026 11.144 -8.979 1.00 0.00 175 PRO B N 8
ATOM 10192 C CA . PRO B 2 6 ? -6.605 10.927 -9.206 1.00 0.00 175 PRO B CA 8
ATOM 10193 C C . PRO B 2 6 ? -5.810 10.952 -7.899 1.00 0.00 175 PRO B C 8
ATOM 10194 O O . PRO B 2 6 ? -6.339 11.238 -6.843 1.00 0.00 175 PRO B O 8
ATOM 10205 N N . THR B 2 7 ? -4.542 10.655 -7.962 1.00 0.00 176 THR B N 8
ATOM 10206 C CA . THR B 2 7 ? -3.713 10.659 -6.723 1.00 0.00 176 THR B CA 8
ATOM 10207 C C . THR B 2 7 ? -2.281 10.239 -7.065 1.00 0.00 176 THR B C 8
ATOM 10208 O O . THR B 2 7 ? -2.006 9.080 -7.302 1.00 0.00 176 THR B O 8
ATOM 10219 N N . PRO B 2 8 ? -1.353 11.207 -7.087 1.00 0.00 177 PRO B N 8
ATOM 10220 C CA . PRO B 2 8 ? 0.054 10.940 -7.395 1.00 0.00 177 PRO B CA 8
ATOM 10221 C C . PRO B 2 8 ? 0.776 10.282 -6.215 1.00 0.00 177 PRO B C 8
ATOM 10222 O O . PRO B 2 8 ? 0.218 10.126 -5.147 1.00 0.00 177 PRO B O 8
ATOM 10233 N N . PRO B 2 9 ? 2.041 9.888 -6.417 1.00 0.00 178 PRO B N 8
ATOM 10234 C CA . PRO B 2 9 ? 2.846 9.243 -5.371 1.00 0.00 178 PRO B CA 8
ATOM 10235 C C . PRO B 2 9 ? 3.182 10.215 -4.236 1.00 0.00 178 PRO B C 8
ATOM 10236 O O . PRO B 2 9 ? 3.514 11.360 -4.467 1.00 0.00 178 PRO B O 8
ATOM 10247 N N . LEU B 2 10 ? 3.093 9.769 -3.013 1.00 0.00 179 LEU B N 8
ATOM 10248 C CA . LEU B 2 10 ? 3.402 10.670 -1.870 1.00 0.00 179 LEU B CA 8
ATOM 10249 C C . LEU B 2 10 ? 4.893 10.612 -1.555 1.00 0.00 179 LEU B C 8
ATOM 10250 O O . LEU B 2 10 ? 5.644 9.867 -2.152 1.00 0.00 179 LEU B O 8
ATOM 10266 N N . PRO B 2 11 ? 5.312 11.422 -0.579 1.00 0.00 180 PRO B N 8
ATOM 10267 C CA . PRO B 2 11 ? 6.709 11.488 -0.140 1.00 0.00 180 PRO B CA 8
ATOM 10268 C C . PRO B 2 11 ? 7.147 10.204 0.579 1.00 0.00 180 PRO B C 8
ATOM 10269 O O . PRO B 2 11 ? 6.417 9.234 0.632 1.00 0.00 180 PRO B O 8
ATOM 10280 N N . PRO B 2 12 ? 8.387 10.186 1.098 1.00 0.00 181 PRO B N 8
ATOM 10281 C CA . PRO B 2 12 ? 8.962 9.017 1.762 1.00 0.00 181 PRO B CA 8
ATOM 10282 C C . PRO B 2 12 ? 8.766 8.984 3.284 1.00 0.00 181 PRO B C 8
ATOM 10283 O O . PRO B 2 12 ? 8.875 7.939 3.894 1.00 0.00 181 PRO B O 8
ATOM 10294 N N . ARG B 2 13 ? 8.506 10.099 3.908 1.00 0.00 182 ARG B N 8
ATOM 10295 C CA . ARG B 2 13 ? 8.331 10.094 5.394 1.00 0.00 182 ARG B CA 8
ATOM 10296 C C . ARG B 2 13 ? 9.707 10.046 6.062 1.00 0.00 182 ARG B C 8
ATOM 10297 O O . ARG B 2 13 ? 10.242 8.989 6.330 1.00 0.00 182 ARG B O 8
ATOM 10318 N N . PRO B 2 14 ? 10.286 11.225 6.331 1.00 0.00 183 PRO B N 8
ATOM 10319 C CA . PRO B 2 14 ? 11.606 11.337 6.967 1.00 0.00 183 PRO B CA 8
ATOM 10320 C C . PRO B 2 14 ? 11.572 10.917 8.439 1.00 0.00 183 PRO B C 8
ATOM 10321 O O . PRO B 2 14 ? 10.667 11.264 9.171 1.00 0.00 183 PRO B O 8
ATOM 10332 N N . ALA B 2 15 ? 12.558 10.177 8.877 1.00 0.00 184 ALA B N 8
ATOM 10333 C CA . ALA B 2 15 ? 12.590 9.736 10.302 1.00 0.00 184 ALA B CA 8
ATOM 10334 C C . ALA B 2 15 ? 11.172 9.419 10.771 1.00 0.00 184 ALA B C 8
ATOM 10335 O O . ALA B 2 15 ? 10.658 10.032 11.686 1.00 0.00 184 ALA B O 8
ATOM 10342 N N . ASN B 2 16 ? 10.529 8.472 10.149 1.00 0.00 185 ASN B N 8
ATOM 10343 C CA . ASN B 2 16 ? 9.142 8.126 10.558 1.00 0.00 185 ASN B CA 8
ATOM 10344 C C . ASN B 2 16 ? 8.329 9.412 10.710 1.00 0.00 185 ASN B C 8
ATOM 10345 O O . ASN B 2 16 ? 7.639 9.612 11.689 1.00 0.00 185 ASN B O 8
ATOM 10356 N N . LEU B 2 17 ? 8.409 10.283 9.743 1.00 0.00 186 LEU B N 8
ATOM 10357 C CA . LEU B 2 17 ? 7.644 11.557 9.822 1.00 0.00 186 LEU B CA 8
ATOM 10358 C C . LEU B 2 17 ? 6.150 11.249 9.888 1.00 0.00 186 LEU B C 8
ATOM 10359 O O . LEU B 2 17 ? 5.575 11.167 10.955 1.00 0.00 186 LEU B O 8
ATOM 10375 N N . GLY B 2 18 ? 5.513 11.062 8.765 1.00 0.00 187 GLY B N 8
ATOM 10376 C CA . GLY B 2 18 ? 4.062 10.743 8.787 1.00 0.00 187 GLY B CA 8
ATOM 10377 C C . GLY B 2 18 ? 3.878 9.279 9.187 1.00 0.00 187 GLY B C 8
ATOM 10378 O O . GLY B 2 18 ? 2.965 8.612 8.745 1.00 0.00 187 GLY B O 8
ATOM 10382 N N . GLU B 2 19 ? 4.745 8.773 10.021 1.00 0.00 188 GLU B N 8
ATOM 10383 C CA . GLU B 2 19 ? 4.627 7.356 10.449 1.00 0.00 188 GLU B CA 8
ATOM 10384 C C . GLU B 2 19 ? 4.065 7.298 11.869 1.00 0.00 188 GLU B C 8
ATOM 10385 O O . GLU B 2 19 ? 2.923 6.942 12.085 1.00 0.00 188 GLU B O 8
ATOM 10397 N N . ARG B 2 20 ? 4.861 7.648 12.838 1.00 0.00 189 ARG B N 8
ATOM 10398 C CA . ARG B 2 20 ? 4.384 7.619 14.249 1.00 0.00 189 ARG B CA 8
ATOM 10399 C C . ARG B 2 20 ? 5.442 8.252 15.157 1.00 0.00 189 ARG B C 8
ATOM 10400 O O . ARG B 2 20 ? 6.574 8.451 14.761 1.00 0.00 189 ARG B O 8
ATOM 10421 N N . GLN B 2 21 ? 5.085 8.569 16.372 1.00 0.00 190 GLN B N 8
ATOM 10422 C CA . GLN B 2 21 ? 6.073 9.188 17.300 1.00 0.00 190 GLN B CA 8
ATOM 10423 C C . GLN B 2 21 ? 6.593 8.128 18.272 1.00 0.00 190 GLN B C 8
ATOM 10424 O O . GLN B 2 21 ? 6.929 8.419 19.404 1.00 0.00 190 GLN B O 8
ATOM 10438 N N . ALA B 2 22 ? 6.663 6.898 17.841 1.00 0.00 191 ALA B N 8
ATOM 10439 C CA . ALA B 2 22 ? 7.161 5.819 18.740 1.00 0.00 191 ALA B CA 8
ATOM 10440 C C . ALA B 2 22 ? 8.691 5.812 18.729 1.00 0.00 191 ALA B C 8
ATOM 10441 O O . ALA B 2 22 ? 9.271 6.861 18.959 1.00 0.00 191 ALA B O 8
ATOM 10449 N N . GLN A 1 6 ? 0.562 29.663 13.239 1.00 0.00 9 GLN A N 9
ATOM 10450 C CA . GLN A 1 6 ? 0.928 28.253 12.921 1.00 0.00 9 GLN A CA 9
ATOM 10451 C C . GLN A 1 6 ? 1.729 28.217 11.617 1.00 0.00 9 GLN A C 9
ATOM 10452 O O . GLN A 1 6 ? 2.442 29.144 11.289 1.00 0.00 9 GLN A O 9
ATOM 10466 N N . GLY A 1 7 ? 1.616 27.151 10.870 1.00 0.00 10 GLY A N 9
ATOM 10467 C CA . GLY A 1 7 ? 2.372 27.057 9.590 1.00 0.00 10 GLY A CA 9
ATOM 10468 C C . GLY A 1 7 ? 1.616 27.809 8.494 1.00 0.00 10 GLY A C 9
ATOM 10469 O O . GLY A 1 7 ? 1.694 29.017 8.389 1.00 0.00 10 GLY A O 9
ATOM 10473 N N . ASP A 1 8 ? 0.884 27.105 7.674 1.00 0.00 11 ASP A N 9
ATOM 10474 C CA . ASP A 1 8 ? 0.125 27.781 6.584 1.00 0.00 11 ASP A CA 9
ATOM 10475 C C . ASP A 1 8 ? -1.086 26.927 6.201 1.00 0.00 11 ASP A C 9
ATOM 10476 O O . ASP A 1 8 ? -1.353 25.907 6.803 1.00 0.00 11 ASP A O 9
ATOM 10485 N N . ILE A 1 9 ? -1.820 27.337 5.203 1.00 0.00 12 ILE A N 9
ATOM 10486 C CA . ILE A 1 9 ? -3.010 26.547 4.783 1.00 0.00 12 ILE A CA 9
ATOM 10487 C C . ILE A 1 9 ? -2.750 25.921 3.411 1.00 0.00 12 ILE A C 9
ATOM 10488 O O . ILE A 1 9 ? -2.213 26.548 2.520 1.00 0.00 12 ILE A O 9
ATOM 10504 N N . VAL A 1 10 ? -3.127 24.684 3.239 1.00 0.00 13 VAL A N 9
ATOM 10505 C CA . VAL A 1 10 ? -2.905 24.004 1.932 1.00 0.00 13 VAL A CA 9
ATOM 10506 C C . VAL A 1 10 ? -4.197 23.315 1.496 1.00 0.00 13 VAL A C 9
ATOM 10507 O O . VAL A 1 10 ? -5.076 23.067 2.297 1.00 0.00 13 VAL A O 9
ATOM 10520 N N . VAL A 1 11 ? -4.320 22.992 0.239 1.00 0.00 14 VAL A N 9
ATOM 10521 C CA . VAL A 1 11 ? -5.563 22.308 -0.219 1.00 0.00 14 VAL A CA 9
ATOM 10522 C C . VAL A 1 11 ? -5.197 20.946 -0.817 1.00 0.00 14 VAL A C 9
ATOM 10523 O O . VAL A 1 11 ? -4.206 20.803 -1.503 1.00 0.00 14 VAL A O 9
ATOM 10536 N N . ALA A 1 12 ? -5.989 19.943 -0.545 1.00 0.00 15 ALA A N 9
ATOM 10537 C CA . ALA A 1 12 ? -5.688 18.584 -1.079 1.00 0.00 15 ALA A CA 9
ATOM 10538 C C . ALA A 1 12 ? -5.979 18.532 -2.581 1.00 0.00 15 ALA A C 9
ATOM 10539 O O . ALA A 1 12 ? -7.020 18.955 -3.039 1.00 0.00 15 ALA A O 9
ATOM 10546 N N . LEU A 1 13 ? -5.068 17.992 -3.344 1.00 0.00 16 LEU A N 9
ATOM 10547 C CA . LEU A 1 13 ? -5.289 17.882 -4.813 1.00 0.00 16 LEU A CA 9
ATOM 10548 C C . LEU A 1 13 ? -5.736 16.453 -5.124 1.00 0.00 16 LEU A C 9
ATOM 10549 O O . LEU A 1 13 ? -6.227 16.155 -6.195 1.00 0.00 16 LEU A O 9
ATOM 10565 N N . TYR A 1 14 ? -5.568 15.572 -4.176 1.00 0.00 17 TYR A N 9
ATOM 10566 C CA . TYR A 1 14 ? -5.971 14.152 -4.368 1.00 0.00 17 TYR A CA 9
ATOM 10567 C C . TYR A 1 14 ? -6.226 13.540 -2.991 1.00 0.00 17 TYR A C 9
ATOM 10568 O O . TYR A 1 14 ? -5.612 13.931 -2.020 1.00 0.00 17 TYR A O 9
ATOM 10586 N N . PRO A 1 15 ? -7.127 12.551 -2.892 1.00 0.00 18 PRO A N 9
ATOM 10587 C CA . PRO A 1 15 ? -7.414 11.896 -1.614 1.00 0.00 18 PRO A CA 9
ATOM 10588 C C . PRO A 1 15 ? -6.148 11.230 -1.080 1.00 0.00 18 PRO A C 9
ATOM 10589 O O . PRO A 1 15 ? -5.291 10.829 -1.841 1.00 0.00 18 PRO A O 9
ATOM 10600 N N . TYR A 1 16 ? -5.987 11.141 0.212 1.00 0.00 19 TYR A N 9
ATOM 10601 C CA . TYR A 1 16 ? -4.723 10.534 0.721 1.00 0.00 19 TYR A CA 9
ATOM 10602 C C . TYR A 1 16 ? -4.941 9.059 1.079 1.00 0.00 19 TYR A C 9
ATOM 10603 O O . TYR A 1 16 ? -6.030 8.531 0.972 1.00 0.00 19 TYR A O 9
ATOM 10621 N N . ASP A 1 17 ? -3.901 8.401 1.504 1.00 0.00 20 ASP A N 9
ATOM 10622 C CA . ASP A 1 17 ? -4.005 6.968 1.879 1.00 0.00 20 ASP A CA 9
ATOM 10623 C C . ASP A 1 17 ? -3.863 6.828 3.394 1.00 0.00 20 ASP A C 9
ATOM 10624 O O . ASP A 1 17 ? -2.807 6.486 3.888 1.00 0.00 20 ASP A O 9
ATOM 10633 N N . GLY A 1 18 ? -4.903 7.070 4.147 1.00 0.00 21 GLY A N 9
ATOM 10634 C CA . GLY A 1 18 ? -4.780 6.924 5.625 1.00 0.00 21 GLY A CA 9
ATOM 10635 C C . GLY A 1 18 ? -4.333 5.495 5.941 1.00 0.00 21 GLY A C 9
ATOM 10636 O O . GLY A 1 18 ? -5.140 4.597 6.075 1.00 0.00 21 GLY A O 9
ATOM 10640 N N . ILE A 1 19 ? -3.054 5.277 6.070 1.00 0.00 22 ILE A N 9
ATOM 10641 C CA . ILE A 1 19 ? -2.570 3.907 6.386 1.00 0.00 22 ILE A CA 9
ATOM 10642 C C . ILE A 1 19 ? -2.095 3.879 7.835 1.00 0.00 22 ILE A C 9
ATOM 10643 O O . ILE A 1 19 ? -2.374 2.958 8.577 1.00 0.00 22 ILE A O 9
ATOM 10659 N N . HIS A 1 20 ? -1.389 4.892 8.245 1.00 0.00 23 HIS A N 9
ATOM 10660 C CA . HIS A 1 20 ? -0.907 4.939 9.650 1.00 0.00 23 HIS A CA 9
ATOM 10661 C C . HIS A 1 20 ? -2.076 5.333 10.551 1.00 0.00 23 HIS A C 9
ATOM 10662 O O . HIS A 1 20 ? -3.034 5.933 10.106 1.00 0.00 23 HIS A O 9
ATOM 10676 N N . PRO A 1 21 ? -2.007 4.975 11.839 1.00 0.00 24 PRO A N 9
ATOM 10677 C CA . PRO A 1 21 ? -3.076 5.280 12.795 1.00 0.00 24 PRO A CA 9
ATOM 10678 C C . PRO A 1 21 ? -3.173 6.781 13.088 1.00 0.00 24 PRO A C 9
ATOM 10679 O O . PRO A 1 21 ? -4.135 7.249 13.664 1.00 0.00 24 PRO A O 9
ATOM 10690 N N . ASP A 1 22 ? -2.175 7.534 12.710 1.00 0.00 25 ASP A N 9
ATOM 10691 C CA . ASP A 1 22 ? -2.198 8.998 12.981 1.00 0.00 25 ASP A CA 9
ATOM 10692 C C . ASP A 1 22 ? -2.333 9.784 11.672 1.00 0.00 25 ASP A C 9
ATOM 10693 O O . ASP A 1 22 ? -2.604 10.969 11.681 1.00 0.00 25 ASP A O 9
ATOM 10702 N N . ASP A 1 23 ? -2.134 9.151 10.546 1.00 0.00 26 ASP A N 9
ATOM 10703 C CA . ASP A 1 23 ? -2.242 9.887 9.259 1.00 0.00 26 ASP A CA 9
ATOM 10704 C C . ASP A 1 23 ? -3.629 10.512 9.130 1.00 0.00 26 ASP A C 9
ATOM 10705 O O . ASP A 1 23 ? -4.630 9.918 9.478 1.00 0.00 26 ASP A O 9
ATOM 10714 N N . LEU A 1 24 ? -3.690 11.707 8.611 1.00 0.00 27 LEU A N 9
ATOM 10715 C CA . LEU A 1 24 ? -5.006 12.377 8.432 1.00 0.00 27 LEU A CA 9
ATOM 10716 C C . LEU A 1 24 ? -5.475 12.125 7.000 1.00 0.00 27 LEU A C 9
ATOM 10717 O O . LEU A 1 24 ? -4.804 12.466 6.047 1.00 0.00 27 LEU A O 9
ATOM 10733 N N . SER A 1 25 ? -6.625 11.534 6.839 1.00 0.00 28 SER A N 9
ATOM 10734 C CA . SER A 1 25 ? -7.143 11.265 5.472 1.00 0.00 28 SER A CA 9
ATOM 10735 C C . SER A 1 25 ? -7.775 12.539 4.912 1.00 0.00 28 SER A C 9
ATOM 10736 O O . SER A 1 25 ? -8.457 13.263 5.610 1.00 0.00 28 SER A O 9
ATOM 10744 N N . PHE A 1 26 ? -7.577 12.809 3.654 1.00 0.00 29 PHE A N 9
ATOM 10745 C CA . PHE A 1 26 ? -8.192 14.024 3.055 1.00 0.00 29 PHE A CA 9
ATOM 10746 C C . PHE A 1 26 ? -8.539 13.739 1.597 1.00 0.00 29 PHE A C 9
ATOM 10747 O O . PHE A 1 26 ? -7.993 12.843 0.990 1.00 0.00 29 PHE A O 9
ATOM 10764 N N . LYS A 1 27 ? -9.448 14.482 1.030 1.00 0.00 30 LYS A N 9
ATOM 10765 C CA . LYS A 1 27 ? -9.828 14.235 -0.389 1.00 0.00 30 LYS A CA 9
ATOM 10766 C C . LYS A 1 27 ? -9.358 15.406 -1.252 1.00 0.00 30 LYS A C 9
ATOM 10767 O O . LYS A 1 27 ? -8.864 16.396 -0.749 1.00 0.00 30 LYS A O 9
ATOM 10786 N N . LYS A 1 28 ? -9.509 15.316 -2.547 1.00 0.00 31 LYS A N 9
ATOM 10787 C CA . LYS A 1 28 ? -9.063 16.447 -3.409 1.00 0.00 31 LYS A CA 9
ATOM 10788 C C . LYS A 1 28 ? -9.936 17.668 -3.136 1.00 0.00 31 LYS A C 9
ATOM 10789 O O . LYS A 1 28 ? -11.062 17.561 -2.691 1.00 0.00 31 LYS A O 9
ATOM 10808 N N . GLY A 1 29 ? -9.417 18.829 -3.410 1.00 0.00 32 GLY A N 9
ATOM 10809 C CA . GLY A 1 29 ? -10.200 20.077 -3.182 1.00 0.00 32 GLY A CA 9
ATOM 10810 C C . GLY A 1 29 ? -10.420 20.307 -1.681 1.00 0.00 32 GLY A C 9
ATOM 10811 O O . GLY A 1 29 ? -10.933 21.332 -1.276 1.00 0.00 32 GLY A O 9
ATOM 10815 N N . GLU A 1 30 ? -10.044 19.371 -0.849 1.00 0.00 33 GLU A N 9
ATOM 10816 C CA . GLU A 1 30 ? -10.247 19.563 0.615 1.00 0.00 33 GLU A CA 9
ATOM 10817 C C . GLU A 1 30 ? -9.209 20.549 1.151 1.00 0.00 33 GLU A C 9
ATOM 10818 O O . GLU A 1 30 ? -8.059 20.528 0.761 1.00 0.00 33 GLU A O 9
ATOM 10830 N N . LYS A 1 31 ? -9.605 21.414 2.046 1.00 0.00 34 LYS A N 9
ATOM 10831 C CA . LYS A 1 31 ? -8.641 22.400 2.608 1.00 0.00 34 LYS A CA 9
ATOM 10832 C C . LYS A 1 31 ? -8.080 21.871 3.928 1.00 0.00 34 LYS A C 9
ATOM 10833 O O . LYS A 1 31 ? -8.785 21.301 4.737 1.00 0.00 34 LYS A O 9
ATOM 10852 N N . MET A 1 32 ? -6.807 22.053 4.137 1.00 0.00 35 MET A N 9
ATOM 10853 C CA . MET A 1 32 ? -6.163 21.564 5.388 1.00 0.00 35 MET A CA 9
ATOM 10854 C C . MET A 1 32 ? -5.231 22.639 5.943 1.00 0.00 35 MET A C 9
ATOM 10855 O O . MET A 1 32 ? -4.695 23.450 5.216 1.00 0.00 35 MET A O 9
ATOM 10869 N N . LYS A 1 33 ? -5.032 22.644 7.231 1.00 0.00 36 LYS A N 9
ATOM 10870 C CA . LYS A 1 33 ? -4.133 23.662 7.843 1.00 0.00 36 LYS A CA 9
ATOM 10871 C C . LYS A 1 33 ? -2.842 22.984 8.306 1.00 0.00 36 LYS A C 9
ATOM 10872 O O . LYS A 1 33 ? -2.868 22.028 9.051 1.00 0.00 36 LYS A O 9
ATOM 10891 N N . VAL A 1 34 ? -1.714 23.480 7.877 1.00 0.00 37 VAL A N 9
ATOM 10892 C CA . VAL A 1 34 ? -0.420 22.872 8.300 1.00 0.00 37 VAL A CA 9
ATOM 10893 C C . VAL A 1 34 ? -0.034 23.409 9.680 1.00 0.00 37 VAL A C 9
ATOM 10894 O O . VAL A 1 34 ? 0.028 24.603 9.896 1.00 0.00 37 VAL A O 9
ATOM 10907 N N . LEU A 1 35 ? 0.226 22.538 10.616 1.00 0.00 38 LEU A N 9
ATOM 10908 C CA . LEU A 1 35 ? 0.609 23.003 11.979 1.00 0.00 38 LEU A CA 9
ATOM 10909 C C . LEU A 1 35 ? 2.131 22.936 12.131 1.00 0.00 38 LEU A C 9
ATOM 10910 O O . LEU A 1 35 ? 2.760 23.862 12.606 1.00 0.00 38 LEU A O 9
ATOM 10926 N N . GLU A 1 36 ? 2.726 21.846 11.733 1.00 0.00 39 GLU A N 9
ATOM 10927 C CA . GLU A 1 36 ? 4.203 21.697 11.845 1.00 0.00 39 GLU A CA 9
ATOM 10928 C C . GLU A 1 36 ? 4.732 21.079 10.550 1.00 0.00 39 GLU A C 9
ATOM 10929 O O . GLU A 1 36 ? 4.807 19.875 10.408 1.00 0.00 39 GLU A O 9
ATOM 10941 N N . GLU A 1 37 ? 5.091 21.899 9.601 1.00 0.00 40 GLU A N 9
ATOM 10942 C CA . GLU A 1 37 ? 5.607 21.368 8.308 1.00 0.00 40 GLU A CA 9
ATOM 10943 C C . GLU A 1 37 ? 7.049 20.891 8.478 1.00 0.00 40 GLU A C 9
ATOM 10944 O O . GLU A 1 37 ? 7.937 21.661 8.782 1.00 0.00 40 GLU A O 9
ATOM 10956 N N . HIS A 1 38 ? 7.289 19.624 8.275 1.00 0.00 41 HIS A N 9
ATOM 10957 C CA . HIS A 1 38 ? 8.674 19.099 8.414 1.00 0.00 41 HIS A CA 9
ATOM 10958 C C . HIS A 1 38 ? 9.404 19.254 7.078 1.00 0.00 41 HIS A C 9
ATOM 10959 O O . HIS A 1 38 ? 9.896 20.316 6.753 1.00 0.00 41 HIS A O 9
ATOM 10973 N N . GLY A 1 39 ? 9.480 18.209 6.298 1.00 0.00 42 GLY A N 9
ATOM 10974 C CA . GLY A 1 39 ? 10.181 18.317 4.987 1.00 0.00 42 GLY A CA 9
ATOM 10975 C C . GLY A 1 39 ? 9.598 17.312 3.987 1.00 0.00 42 GLY A C 9
ATOM 10976 O O . GLY A 1 39 ? 9.939 17.323 2.820 1.00 0.00 42 GLY A O 9
ATOM 10980 N N . GLU A 1 40 ? 8.731 16.440 4.425 1.00 0.00 43 GLU A N 9
ATOM 10981 C CA . GLU A 1 40 ? 8.148 15.441 3.484 1.00 0.00 43 GLU A CA 9
ATOM 10982 C C . GLU A 1 40 ? 6.728 15.073 3.921 1.00 0.00 43 GLU A C 9
ATOM 10983 O O . GLU A 1 40 ? 5.888 14.738 3.109 1.00 0.00 43 GLU A O 9
ATOM 10995 N N . TRP A 1 41 ? 6.450 15.133 5.193 1.00 0.00 44 TRP A N 9
ATOM 10996 C CA . TRP A 1 41 ? 5.081 14.784 5.670 1.00 0.00 44 TRP A CA 9
ATOM 10997 C C . TRP A 1 41 ? 4.642 15.795 6.737 1.00 0.00 44 TRP A C 9
ATOM 10998 O O . TRP A 1 41 ? 4.993 15.675 7.893 1.00 0.00 44 TRP A O 9
ATOM 11019 N N . TRP A 1 42 ? 3.885 16.793 6.364 1.00 0.00 45 TRP A N 9
ATOM 11020 C CA . TRP A 1 42 ? 3.440 17.804 7.370 1.00 0.00 45 TRP A CA 9
ATOM 11021 C C . TRP A 1 42 ? 2.135 17.356 8.024 1.00 0.00 45 TRP A C 9
ATOM 11022 O O . TRP A 1 42 ? 1.292 16.744 7.401 1.00 0.00 45 TRP A O 9
ATOM 11043 N N . LYS A 1 43 ? 1.954 17.680 9.275 1.00 0.00 46 LYS A N 9
ATOM 11044 C CA . LYS A 1 43 ? 0.695 17.297 9.972 1.00 0.00 46 LYS A CA 9
ATOM 11045 C C . LYS A 1 43 ? -0.296 18.454 9.855 1.00 0.00 46 LYS A C 9
ATOM 11046 O O . LYS A 1 43 ? -0.141 19.483 10.483 1.00 0.00 46 LYS A O 9
ATOM 11065 N N . ALA A 1 44 ? -1.305 18.303 9.045 1.00 0.00 47 ALA A N 9
ATOM 11066 C CA . ALA A 1 44 ? -2.294 19.402 8.877 1.00 0.00 47 ALA A CA 9
ATOM 11067 C C . ALA A 1 44 ? -3.583 19.063 9.618 1.00 0.00 47 ALA A C 9
ATOM 11068 O O . ALA A 1 44 ? -3.665 18.086 10.337 1.00 0.00 47 ALA A O 9
ATOM 11075 N N . LYS A 1 45 ? -4.590 19.874 9.451 1.00 0.00 48 LYS A N 9
ATOM 11076 C CA . LYS A 1 45 ? -5.878 19.620 10.148 1.00 0.00 48 LYS A CA 9
ATOM 11077 C C . LYS A 1 45 ? -7.017 19.581 9.127 1.00 0.00 48 LYS A C 9
ATOM 11078 O O . LYS A 1 45 ? -7.160 20.472 8.312 1.00 0.00 48 LYS A O 9
ATOM 11097 N N . SER A 1 46 ? -7.825 18.560 9.162 1.00 0.00 49 SER A N 9
ATOM 11098 C CA . SER A 1 46 ? -8.954 18.466 8.195 1.00 0.00 49 SER A CA 9
ATOM 11099 C C . SER A 1 46 ? -10.053 19.451 8.583 1.00 0.00 49 SER A C 9
ATOM 11100 O O . SER A 1 46 ? -10.523 19.467 9.703 1.00 0.00 49 SER A O 9
ATOM 11108 N N . LEU A 1 47 ? -10.482 20.262 7.657 1.00 0.00 50 LEU A N 9
ATOM 11109 C CA . LEU A 1 47 ? -11.566 21.230 7.965 1.00 0.00 50 LEU A CA 9
ATOM 11110 C C . LEU A 1 47 ? -12.883 20.463 8.090 1.00 0.00 50 LEU A C 9
ATOM 11111 O O . LEU A 1 47 ? -13.893 21.000 8.498 1.00 0.00 50 LEU A O 9
ATOM 11127 N N . LEU A 1 48 ? -12.874 19.202 7.743 1.00 0.00 51 LEU A N 9
ATOM 11128 C CA . LEU A 1 48 ? -14.117 18.390 7.841 1.00 0.00 51 LEU A CA 9
ATOM 11129 C C . LEU A 1 48 ? -14.689 18.510 9.251 1.00 0.00 51 LEU A C 9
ATOM 11130 O O . LEU A 1 48 ? -15.832 18.879 9.439 1.00 0.00 51 LEU A O 9
ATOM 11146 N N . THR A 1 49 ? -13.903 18.207 10.244 1.00 0.00 52 THR A N 9
ATOM 11147 C CA . THR A 1 49 ? -14.410 18.314 11.640 1.00 0.00 52 THR A CA 9
ATOM 11148 C C . THR A 1 49 ? -13.238 18.371 12.622 1.00 0.00 52 THR A C 9
ATOM 11149 O O . THR A 1 49 ? -13.353 17.958 13.759 1.00 0.00 52 THR A O 9
ATOM 11160 N N . LYS A 1 50 ? -12.118 18.902 12.200 1.00 0.00 53 LYS A N 9
ATOM 11161 C CA . LYS A 1 50 ? -10.944 19.019 13.117 1.00 0.00 53 LYS A CA 9
ATOM 11162 C C . LYS A 1 50 ? -10.113 17.737 13.093 1.00 0.00 53 LYS A C 9
ATOM 11163 O O . LYS A 1 50 ? -9.685 17.246 14.119 1.00 0.00 53 LYS A O 9
ATOM 11182 N N . LYS A 1 51 ? -9.851 17.208 11.934 1.00 0.00 54 LYS A N 9
ATOM 11183 C CA . LYS A 1 51 ? -9.012 15.983 11.853 1.00 0.00 54 LYS A CA 9
ATOM 11184 C C . LYS A 1 51 ? -7.544 16.409 11.827 1.00 0.00 54 LYS A C 9
ATOM 11185 O O . LYS A 1 51 ? -7.167 17.297 11.092 1.00 0.00 54 LYS A O 9
ATOM 11204 N N . GLU A 1 52 ? -6.712 15.797 12.618 1.00 0.00 55 GLU A N 9
ATOM 11205 C CA . GLU A 1 52 ? -5.275 16.193 12.622 1.00 0.00 55 GLU A CA 9
ATOM 11206 C C . GLU A 1 52 ? -4.412 14.976 12.293 1.00 0.00 55 GLU A C 9
ATOM 11207 O O . GLU A 1 52 ? -4.388 14.006 13.025 1.00 0.00 55 GLU A O 9
ATOM 11219 N N . GLY A 1 53 ? -3.701 15.012 11.198 1.00 0.00 56 GLY A N 9
ATOM 11220 C CA . GLY A 1 53 ? -2.847 13.848 10.842 1.00 0.00 56 GLY A CA 9
ATOM 11221 C C . GLY A 1 53 ? -1.732 14.289 9.896 1.00 0.00 56 GLY A C 9
ATOM 11222 O O . GLY A 1 53 ? -1.737 15.387 9.376 1.00 0.00 56 GLY A O 9
ATOM 11226 N N . PHE A 1 54 ? -0.780 13.430 9.672 1.00 0.00 57 PHE A N 9
ATOM 11227 C CA . PHE A 1 54 ? 0.345 13.773 8.762 1.00 0.00 57 PHE A CA 9
ATOM 11228 C C . PHE A 1 54 ? -0.141 13.774 7.312 1.00 0.00 57 PHE A C 9
ATOM 11229 O O . PHE A 1 54 ? -0.822 12.868 6.871 1.00 0.00 57 PHE A O 9
ATOM 11246 N N . ILE A 1 55 ? 0.212 14.782 6.566 1.00 0.00 58 ILE A N 9
ATOM 11247 C CA . ILE A 1 55 ? -0.216 14.847 5.139 1.00 0.00 58 ILE A CA 9
ATOM 11248 C C . ILE A 1 55 ? 1.031 14.933 4.263 1.00 0.00 58 ILE A C 9
ATOM 11249 O O . ILE A 1 55 ? 2.012 15.546 4.634 1.00 0.00 58 ILE A O 9
ATOM 11265 N N . PRO A 1 56 ? 1.008 14.290 3.087 1.00 0.00 59 PRO A N 9
ATOM 11266 C CA . PRO A 1 56 ? 2.160 14.291 2.186 1.00 0.00 59 PRO A CA 9
ATOM 11267 C C . PRO A 1 56 ? 2.377 15.657 1.526 1.00 0.00 59 PRO A C 9
ATOM 11268 O O . PRO A 1 56 ? 1.453 16.426 1.344 1.00 0.00 59 PRO A O 9
ATOM 11279 N N . SER A 1 57 ? 3.594 15.967 1.180 1.00 0.00 60 SER A N 9
ATOM 11280 C CA . SER A 1 57 ? 3.885 17.282 0.547 1.00 0.00 60 SER A CA 9
ATOM 11281 C C . S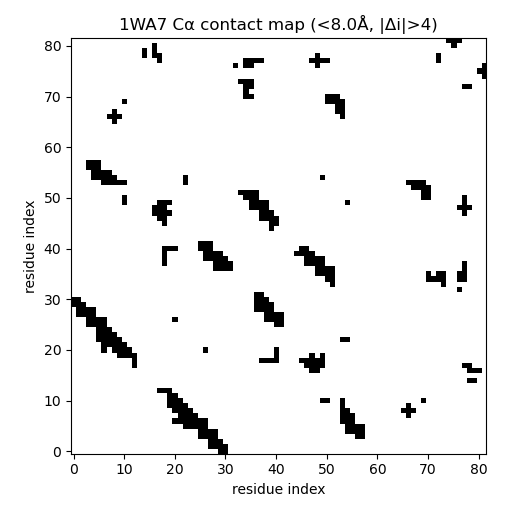ER A 1 57 ? 3.540 17.256 -0.944 1.00 0.00 60 SER A C 9
ATOM 11282 O O . SER A 1 57 ? 3.827 18.189 -1.667 1.00 0.00 60 SER A O 9
ATOM 11290 N N . ASN A 1 58 ? 2.948 16.198 -1.423 1.00 0.00 61 ASN A N 9
ATOM 11291 C CA . ASN A 1 58 ? 2.619 16.141 -2.876 1.00 0.00 61 ASN A CA 9
ATOM 11292 C C . ASN A 1 58 ? 1.108 16.258 -3.094 1.00 0.00 61 ASN A C 9
ATOM 11293 O O . ASN A 1 58 ? 0.647 17.067 -3.876 1.00 0.00 61 ASN A O 9
ATOM 11304 N N . TYR A 1 59 ? 0.335 15.446 -2.436 1.00 0.00 62 TYR A N 9
ATOM 11305 C CA . TYR A 1 59 ? -1.145 15.495 -2.633 1.00 0.00 62 TYR A CA 9
ATOM 11306 C C . TYR A 1 59 ? -1.665 16.926 -2.504 1.00 0.00 62 TYR A C 9
ATOM 11307 O O . TYR A 1 59 ? -2.232 17.477 -3.427 1.00 0.00 62 TYR A O 9
ATOM 11325 N N . VAL A 1 60 ? -1.512 17.516 -1.355 1.00 0.00 63 VAL A N 9
ATOM 11326 C CA . VAL A 1 60 ? -2.038 18.896 -1.153 1.00 0.00 63 VAL A CA 9
ATOM 11327 C C . VAL A 1 60 ? -1.101 19.937 -1.766 1.00 0.00 63 VAL A C 9
ATOM 11328 O O . VAL A 1 60 ? 0.084 19.720 -1.926 1.00 0.00 63 VAL A O 9
ATOM 11341 N N . ALA A 1 61 ? -1.647 21.073 -2.100 1.00 0.00 64 ALA A N 9
ATOM 11342 C CA . ALA A 1 61 ? -0.840 22.170 -2.699 1.00 0.00 64 ALA A CA 9
ATOM 11343 C C . ALA A 1 61 ? -1.143 23.465 -1.944 1.00 0.00 64 ALA A C 9
ATOM 11344 O O . ALA A 1 61 ? -2.160 23.584 -1.289 1.00 0.00 64 ALA A O 9
ATOM 11351 N N . LYS A 1 62 ? -0.277 24.435 -2.022 1.00 0.00 65 LYS A N 9
ATOM 11352 C CA . LYS A 1 62 ? -0.536 25.711 -1.299 1.00 0.00 65 LYS A CA 9
ATOM 11353 C C . LYS A 1 62 ? -1.591 26.523 -2.054 1.00 0.00 65 LYS A C 9
ATOM 11354 O O . LYS A 1 62 ? -1.280 27.262 -2.967 1.00 0.00 65 LYS A O 9
ATOM 11373 N N . LEU A 1 63 ? -2.835 26.393 -1.683 1.00 0.00 66 LEU A N 9
ATOM 11374 C CA . LEU A 1 63 ? -3.902 27.160 -2.385 1.00 0.00 66 LEU A CA 9
ATOM 11375 C C . LEU A 1 63 ? -4.908 27.695 -1.363 1.00 0.00 66 LEU A C 9
ATOM 11376 O O . LEU A 1 63 ? -5.113 27.112 -0.316 1.00 0.00 66 LEU A O 9
ATOM 11392 N N . ASN A 1 64 ? -5.537 28.798 -1.659 1.00 0.00 67 ASN A N 9
ATOM 11393 C CA . ASN A 1 64 ? -6.530 29.371 -0.708 1.00 0.00 67 ASN A CA 9
ATOM 11394 C C . ASN A 1 64 ? -7.248 30.548 -1.370 1.00 0.00 67 ASN A C 9
ATOM 11395 O O . ASN A 1 64 ? -6.749 31.147 -2.302 1.00 0.00 67 ASN A O 9
ATOM 11406 N N . THR A 1 65 ? -8.418 30.886 -0.900 1.00 0.00 68 THR A N 9
ATOM 11407 C CA . THR A 1 65 ? -9.164 32.024 -1.507 1.00 0.00 68 THR A CA 9
ATOM 11408 C C . THR A 1 65 ? -8.849 33.308 -0.737 1.00 0.00 68 THR A C 9
ATOM 11409 O O . THR A 1 65 ? -8.310 33.205 0.353 1.00 0.00 68 THR A O 9
ATOM 11421 N N . TRP B 2 1 ? -6.394 19.464 -16.498 1.00 0.00 170 TRP B N 9
ATOM 11422 C CA . TRP B 2 1 ? -7.143 18.963 -15.313 1.00 0.00 170 TRP B CA 9
ATOM 11423 C C . TRP B 2 1 ? -7.456 20.132 -14.376 1.00 0.00 170 TRP B C 9
ATOM 11424 O O . TRP B 2 1 ? -7.205 21.278 -14.693 1.00 0.00 170 TRP B O 9
ATOM 11447 N N . ASP B 2 2 ? -8.000 19.852 -13.223 1.00 0.00 171 ASP B N 9
ATOM 11448 C CA . ASP B 2 2 ? -8.327 20.943 -12.266 1.00 0.00 171 ASP B CA 9
ATOM 11449 C C . ASP B 2 2 ? -8.702 20.324 -10.922 1.00 0.00 171 ASP B C 9
ATOM 11450 O O . ASP B 2 2 ? -8.108 20.619 -9.904 1.00 0.00 171 ASP B O 9
ATOM 11459 N N . PRO B 2 3 ? -9.708 19.437 -10.926 1.00 0.00 172 PRO B N 9
ATOM 11460 C CA . PRO B 2 3 ? -10.170 18.756 -9.711 1.00 0.00 172 PRO B CA 9
ATOM 11461 C C . PRO B 2 3 ? -9.120 17.778 -9.171 1.00 0.00 172 PRO B C 9
ATOM 11462 O O . PRO B 2 3 ? -8.278 18.137 -8.373 1.00 0.00 172 PRO B O 9
ATOM 11473 N N . GLY B 2 4 ? -9.164 16.547 -9.600 1.00 0.00 173 GLY B N 9
ATOM 11474 C CA . GLY B 2 4 ? -8.169 15.552 -9.109 1.00 0.00 173 GLY B CA 9
ATOM 11475 C C . GLY B 2 4 ? -8.502 14.172 -9.679 1.00 0.00 173 GLY B C 9
ATOM 11476 O O . GLY B 2 4 ? -8.441 13.173 -8.989 1.00 0.00 173 GLY B O 9
ATOM 11480 N N . MET B 2 5 ? -8.852 14.106 -10.934 1.00 0.00 174 MET B N 9
ATOM 11481 C CA . MET B 2 5 ? -9.189 12.791 -11.546 1.00 0.00 174 MET B CA 9
ATOM 11482 C C . MET B 2 5 ? -8.077 11.786 -11.239 1.00 0.00 174 MET B C 9
ATOM 11483 O O . MET B 2 5 ? -8.332 10.671 -10.828 1.00 0.00 174 MET B O 9
ATOM 11497 N N . PRO B 2 6 ? -6.817 12.194 -11.446 1.00 0.00 175 PRO B N 9
ATOM 11498 C CA . PRO B 2 6 ? -5.659 11.340 -11.195 1.00 0.00 175 PRO B CA 9
ATOM 11499 C C . PRO B 2 6 ? -5.270 11.328 -9.715 1.00 0.00 175 PRO B C 9
ATOM 11500 O O . PRO B 2 6 ? -6.028 11.739 -8.860 1.00 0.00 175 PRO B O 9
ATOM 11511 N N . THR B 2 7 ? -4.092 10.860 -9.411 1.00 0.00 176 THR B N 9
ATOM 11512 C CA . THR B 2 7 ? -3.641 10.816 -7.990 1.00 0.00 176 THR B CA 9
ATOM 11513 C C . THR B 2 7 ? -2.173 10.386 -7.941 1.00 0.00 176 THR B C 9
ATOM 11514 O O . THR B 2 7 ? -1.855 9.219 -8.058 1.00 0.00 176 THR B O 9
ATOM 11525 N N . PRO B 2 8 ? -1.264 11.355 -7.768 1.00 0.00 177 PRO B N 9
ATOM 11526 C CA . PRO B 2 8 ? 0.180 11.090 -7.706 1.00 0.00 177 PRO B CA 9
ATOM 11527 C C . PRO B 2 8 ? 0.572 10.350 -6.424 1.00 0.00 177 PRO B C 9
ATOM 11528 O O . PRO B 2 8 ? -0.160 10.340 -5.454 1.00 0.00 177 PRO B O 9
ATOM 11539 N N . PRO B 2 9 ? 1.759 9.727 -6.424 1.00 0.00 178 PRO B N 9
ATOM 11540 C CA . PRO B 2 9 ? 2.268 8.989 -5.261 1.00 0.00 178 PRO B CA 9
ATOM 11541 C C . PRO B 2 9 ? 2.642 9.943 -4.125 1.00 0.00 178 PRO B C 9
ATOM 11542 O O . PRO B 2 9 ? 2.858 11.119 -4.343 1.00 0.00 178 PRO B O 9
ATOM 11553 N N . LEU B 2 10 ? 2.723 9.458 -2.918 1.00 0.00 179 LEU B N 9
ATOM 11554 C CA . LEU B 2 10 ? 3.082 10.357 -1.789 1.00 0.00 179 LEU B CA 9
ATOM 11555 C C . LEU B 2 10 ? 4.594 10.344 -1.579 1.00 0.00 179 LEU B C 9
ATOM 11556 O O . LEU B 2 10 ? 5.321 9.605 -2.212 1.00 0.00 179 LEU B O 9
ATOM 11572 N N . PRO B 2 11 ? 5.057 11.186 -0.653 1.00 0.00 180 PRO B N 9
ATOM 11573 C CA . PRO B 2 11 ? 6.477 11.302 -0.310 1.00 0.00 180 PRO B CA 9
ATOM 11574 C C . PRO B 2 11 ? 6.991 10.045 0.411 1.00 0.00 180 PRO B C 9
ATOM 11575 O O . PRO B 2 11 ? 6.308 9.042 0.474 1.00 0.00 180 PRO B O 9
ATOM 11586 N N . PRO B 2 12 ? 8.232 10.084 0.924 1.00 0.00 181 PRO B N 9
ATOM 11587 C CA . PRO B 2 12 ? 8.848 8.936 1.590 1.00 0.00 181 PRO B CA 9
ATOM 11588 C C . PRO B 2 12 ? 8.561 8.859 3.094 1.00 0.00 181 PRO B C 9
ATOM 11589 O O . PRO B 2 12 ? 8.337 7.790 3.623 1.00 0.00 181 PRO B O 9
ATOM 11600 N N . ARG B 2 13 ? 8.589 9.967 3.787 1.00 0.00 182 ARG B N 9
ATOM 11601 C CA . ARG B 2 13 ? 8.335 9.934 5.261 1.00 0.00 182 ARG B CA 9
ATOM 11602 C C . ARG B 2 13 ? 9.664 9.775 6.002 1.00 0.00 182 ARG B C 9
ATOM 11603 O O . ARG B 2 13 ? 10.140 8.678 6.220 1.00 0.00 182 ARG B O 9
ATOM 11624 N N . PRO B 2 14 ? 10.269 10.905 6.391 1.00 0.00 183 PRO B N 9
ATOM 11625 C CA . PRO B 2 14 ? 11.550 10.920 7.109 1.00 0.00 183 PRO B CA 9
ATOM 11626 C C . PRO B 2 14 ? 11.407 10.435 8.556 1.00 0.00 183 PRO B C 9
ATOM 11627 O O . PRO B 2 14 ? 10.511 10.842 9.270 1.00 0.00 183 PRO B O 9
ATOM 11638 N N . ALA B 2 15 ? 12.289 9.574 8.991 1.00 0.00 184 ALA B N 9
ATOM 11639 C CA . ALA B 2 15 ? 12.215 9.063 10.392 1.00 0.00 184 ALA B CA 9
ATOM 11640 C C . ALA B 2 15 ? 10.754 8.890 10.801 1.00 0.00 184 ALA B C 9
ATOM 11641 O O . ALA B 2 15 ? 10.241 9.621 11.623 1.00 0.00 184 ALA B O 9
ATOM 11648 N N . ASN B 2 16 ? 10.081 7.931 10.231 1.00 0.00 185 ASN B N 9
ATOM 11649 C CA . ASN B 2 16 ? 8.651 7.714 10.580 1.00 0.00 185 ASN B CA 9
ATOM 11650 C C . ASN B 2 16 ? 7.957 9.065 10.744 1.00 0.00 185 ASN B C 9
ATOM 11651 O O . ASN B 2 16 ? 7.215 9.287 11.680 1.00 0.00 185 ASN B O 9
ATOM 11662 N N . LEU B 2 17 ? 8.191 9.966 9.834 1.00 0.00 186 LEU B N 9
ATOM 11663 C CA . LEU B 2 17 ? 7.547 11.304 9.928 1.00 0.00 186 LEU B CA 9
ATOM 11664 C C . LEU B 2 17 ? 6.037 11.122 10.058 1.00 0.00 186 LEU B C 9
ATOM 11665 O O . LEU B 2 17 ? 5.511 11.028 11.149 1.00 0.00 186 LEU B O 9
ATOM 11681 N N . GLY B 2 18 ? 5.330 11.060 8.965 1.00 0.00 187 GLY B N 9
ATOM 11682 C CA . GLY B 2 18 ? 3.857 10.872 9.059 1.00 0.00 187 GLY B CA 9
ATOM 11683 C C . GLY B 2 18 ? 3.544 9.386 9.256 1.00 0.00 187 GLY B C 9
ATOM 11684 O O . GLY B 2 18 ? 2.481 8.915 8.906 1.00 0.00 187 GLY B O 9
ATOM 11688 N N . GLU B 2 19 ? 4.463 8.644 9.816 1.00 0.00 188 GLU B N 9
ATOM 11689 C CA . GLU B 2 19 ? 4.215 7.193 10.035 1.00 0.00 188 GLU B CA 9
ATOM 11690 C C . GLU B 2 19 ? 3.798 6.962 11.488 1.00 0.00 188 GLU B C 9
ATOM 11691 O O . GLU B 2 19 ? 3.042 6.061 11.792 1.00 0.00 188 GLU B O 9
ATOM 11703 N N . ARG B 2 20 ? 4.284 7.772 12.388 1.00 0.00 189 ARG B N 9
ATOM 11704 C CA . ARG B 2 20 ? 3.915 7.602 13.821 1.00 0.00 189 ARG B CA 9
ATOM 11705 C C . ARG B 2 20 ? 4.055 6.131 14.214 1.00 0.00 189 ARG B C 9
ATOM 11706 O O . ARG B 2 20 ? 3.240 5.591 14.937 1.00 0.00 189 ARG B O 9
ATOM 11727 N N . GLN B 2 21 ? 5.081 5.476 13.745 1.00 0.00 190 GLN B N 9
ATOM 11728 C CA . GLN B 2 21 ? 5.272 4.039 14.094 1.00 0.00 190 GLN B CA 9
ATOM 11729 C C . GLN B 2 21 ? 6.767 3.736 14.216 1.00 0.00 190 GLN B C 9
ATOM 11730 O O . GLN B 2 21 ? 7.397 3.284 13.281 1.00 0.00 190 GLN B O 9
ATOM 11744 N N . ALA B 2 22 ? 7.339 3.981 15.362 1.00 0.00 191 ALA B N 9
ATOM 11745 C CA . ALA B 2 22 ? 8.793 3.707 15.543 1.00 0.00 191 ALA B CA 9
ATOM 11746 C C . ALA B 2 22 ? 9.111 3.602 17.036 1.00 0.00 191 ALA B C 9
ATOM 11747 O O . ALA B 2 22 ? 8.692 4.479 17.773 1.00 0.00 191 ALA B O 9
ATOM 11755 N N . GLN A 1 6 ? 2.613 31.445 11.180 1.00 0.00 9 GLN A N 10
ATOM 11756 C CA . GLN A 1 6 ? 3.447 30.234 10.938 1.00 0.00 9 GLN A CA 10
ATOM 11757 C C . GLN A 1 6 ? 2.583 29.136 10.316 1.00 0.00 9 GLN A C 10
ATOM 11758 O O . GLN A 1 6 ? 3.011 28.420 9.433 1.00 0.00 9 GLN A O 10
ATOM 11772 N N . GLY A 1 7 ? 1.370 29.001 10.770 1.00 0.00 10 GLY A N 10
ATOM 11773 C CA . GLY A 1 7 ? 0.474 27.951 10.207 1.00 0.00 10 GLY A CA 10
ATOM 11774 C C . GLY A 1 7 ? -0.067 28.415 8.852 1.00 0.00 10 GLY A C 10
ATOM 11775 O O . GLY A 1 7 ? -0.830 29.356 8.768 1.00 0.00 10 GLY A O 10
ATOM 11779 N N . ASP A 1 8 ? 0.324 27.761 7.792 1.00 0.00 11 ASP A N 10
ATOM 11780 C CA . ASP A 1 8 ? -0.168 28.164 6.445 1.00 0.00 11 ASP A CA 10
ATOM 11781 C C . ASP A 1 8 ? -1.342 27.269 6.044 1.00 0.00 11 ASP A C 10
ATOM 11782 O O . ASP A 1 8 ? -1.551 26.215 6.611 1.00 0.00 11 ASP A O 10
ATOM 11791 N N . ILE A 1 9 ? -2.112 27.677 5.072 1.00 0.00 12 ILE A N 10
ATOM 11792 C CA . ILE A 1 9 ? -3.270 26.842 4.644 1.00 0.00 12 ILE A CA 10
ATOM 11793 C C . ILE A 1 9 ? -2.971 26.209 3.282 1.00 0.00 12 ILE A C 10
ATOM 11794 O O . ILE A 1 9 ? -2.438 26.842 2.391 1.00 0.00 12 ILE A O 10
ATOM 11810 N N . VAL A 1 10 ? -3.311 24.961 3.120 1.00 0.00 13 VAL A N 10
ATOM 11811 C CA . VAL A 1 10 ? -3.054 24.267 1.828 1.00 0.00 13 VAL A CA 10
ATOM 11812 C C . VAL A 1 10 ? -4.326 23.537 1.399 1.00 0.00 13 VAL A C 10
ATOM 11813 O O . VAL A 1 10 ? -5.206 23.291 2.200 1.00 0.00 13 VAL A O 10
ATOM 11826 N N . VAL A 1 11 ? -4.434 23.178 0.152 1.00 0.00 14 VAL A N 10
ATOM 11827 C CA . VAL A 1 11 ? -5.658 22.454 -0.294 1.00 0.00 14 VAL A CA 10
ATOM 11828 C C . VAL A 1 11 ? -5.259 21.096 -0.871 1.00 0.00 14 VAL A C 10
ATOM 11829 O O . VAL A 1 11 ? -4.276 20.972 -1.575 1.00 0.00 14 VAL A O 10
ATOM 11842 N N . ALA A 1 12 ? -6.013 20.075 -0.571 1.00 0.00 15 ALA A N 10
ATOM 11843 C CA . ALA A 1 12 ? -5.680 18.721 -1.090 1.00 0.00 15 ALA A CA 10
ATOM 11844 C C . ALA A 1 12 ? -5.962 18.660 -2.592 1.00 0.00 15 ALA A C 10
ATOM 11845 O O . ALA A 1 12 ? -6.999 19.087 -3.057 1.00 0.00 15 ALA A O 10
ATOM 11852 N N . LEU A 1 13 ? -5.056 18.112 -3.353 1.00 0.00 16 LEU A N 10
ATOM 11853 C CA . LEU A 1 13 ? -5.282 18.002 -4.821 1.00 0.00 16 LEU A CA 10
ATOM 11854 C C . LEU A 1 13 ? -5.757 16.581 -5.122 1.00 0.00 16 LEU A C 10
ATOM 11855 O O . LEU A 1 13 ? -6.382 16.316 -6.130 1.00 0.00 16 LEU A O 10
ATOM 11871 N N . TYR A 1 14 ? -5.465 15.670 -4.236 1.00 0.00 17 TYR A N 10
ATOM 11872 C CA . TYR A 1 14 ? -5.890 14.256 -4.423 1.00 0.00 17 TYR A CA 10
ATOM 11873 C C . TYR A 1 14 ? -6.135 13.646 -3.042 1.00 0.00 17 TYR A C 10
ATOM 11874 O O . TYR A 1 14 ? -5.536 14.054 -2.070 1.00 0.00 17 TYR A O 10
ATOM 11892 N N . PRO A 1 15 ? -7.019 12.641 -2.948 1.00 0.00 18 PRO A N 10
ATOM 11893 C CA . PRO A 1 15 ? -7.311 11.981 -1.670 1.00 0.00 18 PRO A CA 10
ATOM 11894 C C . PRO A 1 15 ? -6.056 11.295 -1.132 1.00 0.00 18 PRO A C 10
ATOM 11895 O O . PRO A 1 15 ? -5.197 10.890 -1.891 1.00 0.00 18 PRO A O 10
ATOM 11906 N N . TYR A 1 16 ? -5.906 11.188 0.162 1.00 0.00 19 TYR A N 10
ATOM 11907 C CA . TYR A 1 16 ? -4.654 10.560 0.676 1.00 0.00 19 TYR A CA 10
ATOM 11908 C C . TYR A 1 16 ? -4.901 9.089 1.035 1.00 0.00 19 TYR A C 10
ATOM 11909 O O . TYR A 1 16 ? -5.997 8.578 0.910 1.00 0.00 19 TYR A O 10
ATOM 11927 N N . ASP A 1 17 ? -3.881 8.417 1.481 1.00 0.00 20 ASP A N 10
ATOM 11928 C CA . ASP A 1 17 ? -4.012 6.987 1.858 1.00 0.00 20 ASP A CA 10
ATOM 11929 C C . ASP A 1 17 ? -3.873 6.848 3.373 1.00 0.00 20 ASP A C 10
ATOM 11930 O O . ASP A 1 17 ? -2.826 6.479 3.866 1.00 0.00 20 ASP A O 10
ATOM 11939 N N . GLY A 1 18 ? -4.904 7.122 4.131 1.00 0.00 21 GLY A N 10
ATOM 11940 C CA . GLY A 1 18 ? -4.773 6.973 5.607 1.00 0.00 21 GLY A CA 10
ATOM 11941 C C . GLY A 1 18 ? -4.345 5.539 5.921 1.00 0.00 21 GLY A C 10
ATOM 11942 O O . GLY A 1 18 ? -5.163 4.647 6.024 1.00 0.00 21 GLY A O 10
ATOM 11946 N N . ILE A 1 19 ? -3.071 5.311 6.080 1.00 0.00 22 ILE A N 10
ATOM 11947 C CA . ILE A 1 19 ? -2.604 3.932 6.393 1.00 0.00 22 ILE A CA 10
ATOM 11948 C C . ILE A 1 19 ? -2.138 3.886 7.844 1.00 0.00 22 ILE A C 10
ATOM 11949 O O . ILE A 1 19 ? -2.424 2.956 8.572 1.00 0.00 22 ILE A O 10
ATOM 11965 N N . HIS A 1 20 ? -1.436 4.892 8.276 1.00 0.00 23 HIS A N 10
ATOM 11966 C CA . HIS A 1 20 ? -0.967 4.916 9.687 1.00 0.00 23 HIS A CA 10
ATOM 11967 C C . HIS A 1 20 ? -2.141 5.313 10.581 1.00 0.00 23 HIS A C 10
ATOM 11968 O O . HIS A 1 20 ? -3.105 5.895 10.125 1.00 0.00 23 HIS A O 10
ATOM 11982 N N . PRO A 1 21 ? -2.065 4.982 11.875 1.00 0.00 24 PRO A N 10
ATOM 11983 C CA . PRO A 1 21 ? -3.133 5.298 12.828 1.00 0.00 24 PRO A CA 10
ATOM 11984 C C . PRO A 1 21 ? -3.229 6.802 13.099 1.00 0.00 24 PRO A C 10
ATOM 11985 O O . PRO A 1 21 ? -4.190 7.281 13.667 1.00 0.00 24 PRO A O 10
ATOM 11996 N N . ASP A 1 22 ? -2.228 7.547 12.712 1.00 0.00 25 ASP A N 10
ATOM 11997 C CA . ASP A 1 22 ? -2.247 9.016 12.964 1.00 0.00 25 ASP A CA 10
ATOM 11998 C C . ASP A 1 22 ? -2.371 9.783 11.644 1.00 0.00 25 ASP A C 10
ATOM 11999 O O . ASP A 1 22 ? -2.637 10.969 11.635 1.00 0.00 25 ASP A O 10
ATOM 12008 N N . ASP A 1 23 ? -2.172 9.133 10.528 1.00 0.00 26 ASP A N 10
ATOM 12009 C CA . ASP A 1 23 ? -2.271 9.854 9.230 1.00 0.00 26 ASP A CA 10
ATOM 12010 C C . ASP A 1 23 ? -3.652 10.491 9.096 1.00 0.00 26 ASP A C 10
ATOM 12011 O O . ASP A 1 23 ? -4.662 9.893 9.408 1.00 0.00 26 ASP A O 10
ATOM 12020 N N . LEU A 1 24 ? -3.694 11.699 8.608 1.00 0.00 27 LEU A N 10
ATOM 12021 C CA . LEU A 1 24 ? -5.001 12.380 8.422 1.00 0.00 27 LEU A CA 10
ATOM 12022 C C . LEU A 1 24 ? -5.441 12.165 6.977 1.00 0.00 27 LEU A C 10
ATOM 12023 O O . LEU A 1 24 ? -4.754 12.536 6.046 1.00 0.00 27 LEU A O 10
ATOM 12039 N N . SER A 1 25 ? -6.580 11.569 6.782 1.00 0.00 28 SER A N 10
ATOM 12040 C CA . SER A 1 25 ? -7.073 11.327 5.402 1.00 0.00 28 SER A CA 10
ATOM 12041 C C . SER A 1 25 ? -7.696 12.608 4.852 1.00 0.00 28 SER A C 10
ATOM 12042 O O . SER A 1 25 ? -8.385 13.325 5.551 1.00 0.00 28 SER A O 10
ATOM 12050 N N . PHE A 1 26 ? -7.487 12.888 3.599 1.00 0.00 29 PHE A N 10
ATOM 12051 C CA . PHE A 1 26 ? -8.097 14.106 3.003 1.00 0.00 29 PHE A CA 10
ATOM 12052 C C . PHE A 1 26 ? -8.451 13.811 1.551 1.00 0.00 29 PHE A C 10
ATOM 12053 O O . PHE A 1 26 ? -7.904 12.913 0.947 1.00 0.00 29 PHE A O 10
ATOM 12070 N N . LYS A 1 27 ? -9.368 14.542 0.984 1.00 0.00 30 LYS A N 10
ATOM 12071 C CA . LYS A 1 27 ? -9.748 14.273 -0.429 1.00 0.00 30 LYS A CA 10
ATOM 12072 C C . LYS A 1 27 ? -9.270 15.421 -1.315 1.00 0.00 30 LYS A C 10
ATOM 12073 O O . LYS A 1 27 ? -8.776 16.423 -0.837 1.00 0.00 30 LYS A O 10
ATOM 12092 N N . LYS A 1 28 ? -9.412 15.289 -2.605 1.00 0.00 31 LYS A N 10
ATOM 12093 C CA . LYS A 1 28 ? -8.964 16.383 -3.508 1.00 0.00 31 LYS A CA 10
ATOM 12094 C C . LYS A 1 28 ? -9.856 17.605 -3.302 1.00 0.00 31 LYS A C 10
ATOM 12095 O O . LYS A 1 28 ? -11.011 17.492 -2.942 1.00 0.00 31 LYS A O 10
ATOM 12114 N N . GLY A 1 29 ? -9.330 18.774 -3.532 1.00 0.00 32 GLY A N 10
ATOM 12115 C CA . GLY A 1 29 ? -10.143 20.012 -3.355 1.00 0.00 32 GLY A CA 10
ATOM 12116 C C . GLY A 1 29 ? -10.407 20.271 -1.866 1.00 0.00 32 GLY A C 10
ATOM 12117 O O . GLY A 1 29 ? -10.931 21.302 -1.496 1.00 0.00 32 GLY A O 10
ATOM 12121 N N . GLU A 1 30 ? -10.059 19.349 -1.008 1.00 0.00 33 GLU A N 10
ATOM 12122 C CA . GLU A 1 30 ? -10.306 19.561 0.448 1.00 0.00 33 GLU A CA 10
ATOM 12123 C C . GLU A 1 30 ? -9.281 20.551 1.009 1.00 0.00 33 GLU A C 10
ATOM 12124 O O . GLU A 1 30 ? -8.117 20.515 0.664 1.00 0.00 33 GLU A O 10
ATOM 12136 N N . LYS A 1 31 ? -9.704 21.427 1.880 1.00 0.00 34 LYS A N 10
ATOM 12137 C CA . LYS A 1 31 ? -8.752 22.413 2.469 1.00 0.00 34 LYS A CA 10
ATOM 12138 C C . LYS A 1 31 ? -8.203 21.860 3.786 1.00 0.00 34 LYS A C 10
ATOM 12139 O O . LYS A 1 31 ? -8.916 21.276 4.578 1.00 0.00 34 LYS A O 10
ATOM 12158 N N . MET A 1 32 ? -6.932 22.038 4.013 1.00 0.00 35 MET A N 10
ATOM 12159 C CA . MET A 1 32 ? -6.304 21.526 5.261 1.00 0.00 35 MET A CA 10
ATOM 12160 C C . MET A 1 32 ? -5.391 22.593 5.855 1.00 0.00 35 MET A C 10
ATOM 12161 O O . MET A 1 32 ? -4.850 23.426 5.155 1.00 0.00 35 MET A O 10
ATOM 12175 N N . LYS A 1 33 ? -5.220 22.575 7.146 1.00 0.00 36 LYS A N 10
ATOM 12176 C CA . LYS A 1 33 ? -4.345 23.589 7.794 1.00 0.00 36 LYS A CA 10
ATOM 12177 C C . LYS A 1 33 ? -3.029 22.935 8.220 1.00 0.00 36 LYS A C 10
ATOM 12178 O O . LYS A 1 33 ? -3.012 21.967 8.952 1.00 0.00 36 LYS A O 10
ATOM 12197 N N . VAL A 1 34 ? -1.925 23.470 7.777 1.00 0.00 37 VAL A N 10
ATOM 12198 C CA . VAL A 1 34 ? -0.607 22.898 8.166 1.00 0.00 37 VAL A CA 10
ATOM 12199 C C . VAL A 1 34 ? -0.222 23.437 9.544 1.00 0.00 37 VAL A C 10
ATOM 12200 O O . VAL A 1 34 ? -0.309 24.621 9.802 1.00 0.00 37 VAL A O 10
ATOM 12213 N N . LEU A 1 35 ? 0.196 22.584 10.437 1.00 0.00 38 LEU A N 10
ATOM 12214 C CA . LEU A 1 35 ? 0.573 23.063 11.797 1.00 0.00 38 LEU A CA 10
ATOM 12215 C C . LEU A 1 35 ? 2.087 22.946 11.988 1.00 0.00 38 LEU A C 10
ATOM 12216 O O . LEU A 1 35 ? 2.722 23.829 12.529 1.00 0.00 38 LEU A O 10
ATOM 12232 N N . GLU A 1 36 ? 2.670 21.863 11.556 1.00 0.00 39 GLU A N 10
ATOM 12233 C CA . GLU A 1 36 ? 4.139 21.679 11.716 1.00 0.00 39 GLU A CA 10
ATOM 12234 C C . GLU A 1 36 ? 4.711 21.062 10.439 1.00 0.00 39 GLU A C 10
ATOM 12235 O O . GLU A 1 36 ? 4.883 19.864 10.337 1.00 0.00 39 GLU A O 10
ATOM 12247 N N . GLU A 1 37 ? 5.012 21.877 9.463 1.00 0.00 40 GLU A N 10
ATOM 12248 C CA . GLU A 1 37 ? 5.579 21.344 8.193 1.00 0.00 40 GLU A CA 10
ATOM 12249 C C . GLU A 1 37 ? 6.981 20.797 8.457 1.00 0.00 40 GLU A C 10
ATOM 12250 O O . GLU A 1 37 ? 7.883 21.527 8.818 1.00 0.00 40 GLU A O 10
ATOM 12262 N N . HIS A 1 38 ? 7.174 19.520 8.282 1.00 0.00 41 HIS A N 10
ATOM 12263 C CA . HIS A 1 38 ? 8.521 18.934 8.526 1.00 0.00 41 HIS A CA 10
ATOM 12264 C C . HIS A 1 38 ? 9.370 19.066 7.259 1.00 0.00 41 HIS A C 10
ATOM 12265 O O . HIS A 1 38 ? 9.872 20.128 6.950 1.00 0.00 41 HIS A O 10
ATOM 12279 N N . GLY A 1 39 ? 9.542 18.001 6.523 1.00 0.00 42 GLY A N 10
ATOM 12280 C CA . GLY A 1 39 ? 10.367 18.087 5.286 1.00 0.00 42 GLY A CA 10
ATOM 12281 C C . GLY A 1 39 ? 9.683 17.339 4.138 1.00 0.00 42 GLY A C 10
ATOM 12282 O O . GLY A 1 39 ? 10.035 17.506 2.987 1.00 0.00 42 GLY A O 10
ATOM 12286 N N . GLU A 1 40 ? 8.715 16.513 4.431 1.00 0.00 43 GLU A N 10
ATOM 12287 C CA . GLU A 1 40 ? 8.034 15.764 3.337 1.00 0.00 43 GLU A CA 10
ATOM 12288 C C . GLU A 1 40 ? 6.642 15.304 3.786 1.00 0.00 43 GLU A C 10
ATOM 12289 O O . GLU A 1 40 ? 5.787 15.018 2.972 1.00 0.00 43 GLU A O 10
ATOM 12301 N N . TRP A 1 41 ? 6.398 15.237 5.067 1.00 0.00 44 TRP A N 10
ATOM 12302 C CA . TRP A 1 41 ? 5.052 14.803 5.540 1.00 0.00 44 TRP A CA 10
ATOM 12303 C C . TRP A 1 41 ? 4.581 15.769 6.635 1.00 0.00 44 TRP A C 10
ATOM 12304 O O . TRP A 1 41 ? 4.911 15.617 7.794 1.00 0.00 44 TRP A O 10
ATOM 12325 N N . TRP A 1 42 ? 3.834 16.776 6.274 1.00 0.00 45 TRP A N 10
ATOM 12326 C CA . TRP A 1 42 ? 3.373 17.768 7.292 1.00 0.00 45 TRP A CA 10
ATOM 12327 C C . TRP A 1 42 ? 2.090 17.294 7.968 1.00 0.00 45 TRP A C 10
ATOM 12328 O O . TRP A 1 42 ? 1.244 16.670 7.362 1.00 0.00 45 TRP A O 10
ATOM 12349 N N . LYS A 1 43 ? 1.932 17.617 9.223 1.00 0.00 46 LYS A N 10
ATOM 12350 C CA . LYS A 1 43 ? 0.697 17.222 9.951 1.00 0.00 46 LYS A CA 10
ATOM 12351 C C . LYS A 1 43 ? -0.296 18.380 9.876 1.00 0.00 46 LYS A C 10
ATOM 12352 O O . LYS A 1 43 ? -0.133 19.393 10.527 1.00 0.00 46 LYS A O 10
ATOM 12371 N N . ALA A 1 44 ? -1.312 18.247 9.076 1.00 0.00 47 ALA A N 10
ATOM 12372 C CA . ALA A 1 44 ? -2.306 19.349 8.942 1.00 0.00 47 ALA A CA 10
ATOM 12373 C C . ALA A 1 44 ? -3.575 19.008 9.716 1.00 0.00 47 ALA A C 10
ATOM 12374 O O . ALA A 1 44 ? -3.644 18.022 10.422 1.00 0.00 47 ALA A O 10
ATOM 12381 N N . LYS A 1 45 ? -4.580 19.829 9.591 1.00 0.00 48 LYS A N 10
ATOM 12382 C CA . LYS A 1 45 ? -5.849 19.573 10.319 1.00 0.00 48 LYS A CA 10
ATOM 12383 C C . LYS A 1 45 ? -7.014 19.560 9.326 1.00 0.00 48 LYS A C 10
ATOM 12384 O O . LYS A 1 45 ? -7.198 20.486 8.561 1.00 0.00 48 LYS A O 10
ATOM 12403 N N . SER A 1 46 ? -7.802 18.523 9.330 1.00 0.00 49 SER A N 10
ATOM 12404 C CA . SER A 1 46 ? -8.952 18.458 8.386 1.00 0.00 49 SER A CA 10
ATOM 12405 C C . SER A 1 46 ? -10.026 19.460 8.806 1.00 0.00 49 SER A C 10
ATOM 12406 O O . SER A 1 46 ? -10.504 19.441 9.922 1.00 0.00 49 SER A O 10
ATOM 12414 N N . LEU A 1 47 ? -10.427 20.321 7.914 1.00 0.00 50 LEU A N 10
ATOM 12415 C CA . LEU A 1 47 ? -11.489 21.301 8.260 1.00 0.00 50 LEU A CA 10
ATOM 12416 C C . LEU A 1 47 ? -12.814 20.549 8.388 1.00 0.00 50 LEU A C 10
ATOM 12417 O O . LEU A 1 47 ? -13.813 21.091 8.818 1.00 0.00 50 LEU A O 10
ATOM 12433 N N . LEU A 1 48 ? -12.823 19.296 8.016 1.00 0.00 51 LEU A N 10
ATOM 12434 C CA . LEU A 1 48 ? -14.072 18.493 8.113 1.00 0.00 51 LEU A CA 10
ATOM 12435 C C . LEU A 1 48 ? -14.621 18.582 9.533 1.00 0.00 51 LEU A C 10
ATOM 12436 O O . LEU A 1 48 ? -15.756 18.959 9.748 1.00 0.00 51 LEU A O 10
ATOM 12452 N N . THR A 1 49 ? -13.825 18.244 10.507 1.00 0.00 52 THR A N 10
ATOM 12453 C CA . THR A 1 49 ? -14.311 18.320 11.911 1.00 0.00 52 THR A CA 10
ATOM 12454 C C . THR A 1 49 ? -13.127 18.340 12.879 1.00 0.00 52 THR A C 10
ATOM 12455 O O . THR A 1 49 ? -13.232 17.890 14.003 1.00 0.00 52 THR A O 10
ATOM 12466 N N . LYS A 1 50 ? -12.011 18.879 12.460 1.00 0.00 53 LYS A N 10
ATOM 12467 C CA . LYS A 1 50 ? -10.827 18.960 13.366 1.00 0.00 53 LYS A CA 10
ATOM 12468 C C . LYS A 1 50 ? -10.016 17.666 13.310 1.00 0.00 53 LYS A C 10
ATOM 12469 O O . LYS A 1 50 ? -9.585 17.149 14.320 1.00 0.00 53 LYS A O 10
ATOM 12488 N N . LYS A 1 51 ? -9.772 17.160 12.137 1.00 0.00 54 LYS A N 10
ATOM 12489 C CA . LYS A 1 51 ? -8.952 15.925 12.020 1.00 0.00 54 LYS A CA 10
ATOM 12490 C C . LYS A 1 51 ? -7.480 16.334 11.965 1.00 0.00 54 LYS A C 10
ATOM 12491 O O . LYS A 1 51 ? -7.110 17.222 11.228 1.00 0.00 54 LYS A O 10
ATOM 12510 N N . GLU A 1 52 ? -6.636 15.709 12.735 1.00 0.00 55 GLU A N 10
ATOM 12511 C CA . GLU A 1 52 ? -5.195 16.091 12.708 1.00 0.00 55 GLU A CA 10
ATOM 12512 C C . GLU A 1 52 ? -4.353 14.873 12.337 1.00 0.00 55 GLU A C 10
ATOM 12513 O O . GLU A 1 52 ? -4.330 13.886 13.045 1.00 0.00 55 GLU A O 10
ATOM 12525 N N . GLY A 1 53 ? -3.658 14.929 11.234 1.00 0.00 56 GLY A N 10
ATOM 12526 C CA . GLY A 1 53 ? -2.824 13.763 10.838 1.00 0.00 56 GLY A CA 10
ATOM 12527 C C . GLY A 1 53 ? -1.715 14.208 9.886 1.00 0.00 56 GLY A C 10
ATOM 12528 O O . GLY A 1 53 ? -1.712 15.315 9.385 1.00 0.00 56 GLY A O 10
ATOM 12532 N N . PHE A 1 54 ? -0.775 13.342 9.637 1.00 0.00 57 PHE A N 10
ATOM 12533 C CA . PHE A 1 54 ? 0.346 13.681 8.722 1.00 0.00 57 PHE A CA 10
ATOM 12534 C C . PHE A 1 54 ? -0.146 13.689 7.275 1.00 0.00 57 PHE A C 10
ATOM 12535 O O . PHE A 1 54 ? -0.840 12.794 6.837 1.00 0.00 57 PHE A O 10
ATOM 12552 N N . ILE A 1 55 ? 0.219 14.691 6.528 1.00 0.00 58 ILE A N 10
ATOM 12553 C CA . ILE A 1 55 ? -0.213 14.760 5.102 1.00 0.00 58 ILE A CA 10
ATOM 12554 C C . ILE A 1 55 ? 1.035 14.837 4.230 1.00 0.00 58 ILE A C 10
ATOM 12555 O O . ILE A 1 55 ? 2.005 15.476 4.587 1.00 0.00 58 ILE A O 10
ATOM 12571 N N . PRO A 1 56 ? 1.030 14.155 3.077 1.00 0.00 59 PRO A N 10
ATOM 12572 C CA . PRO A 1 56 ? 2.189 14.144 2.187 1.00 0.00 59 PRO A CA 10
ATOM 12573 C C . PRO A 1 56 ? 2.372 15.483 1.467 1.00 0.00 59 PRO A C 10
ATOM 12574 O O . PRO A 1 56 ? 1.431 16.062 0.959 1.00 0.00 59 PRO A O 10
ATOM 12585 N N . SER A 1 57 ? 3.574 15.981 1.426 1.00 0.00 60 SER A N 10
ATOM 12586 C CA . SER A 1 57 ? 3.823 17.285 0.747 1.00 0.00 60 SER A CA 10
ATOM 12587 C C . SER A 1 57 ? 3.548 17.166 -0.759 1.00 0.00 60 SER A C 10
ATOM 12588 O O . SER A 1 57 ? 3.788 18.091 -1.509 1.00 0.00 60 SER A O 10
ATOM 12596 N N . ASN A 1 58 ? 3.066 16.039 -1.216 1.00 0.00 61 ASN A N 10
ATOM 12597 C CA . ASN A 1 58 ? 2.808 15.889 -2.678 1.00 0.00 61 ASN A CA 10
ATOM 12598 C C . ASN A 1 58 ? 1.314 16.040 -2.987 1.00 0.00 61 ASN A C 10
ATOM 12599 O O . ASN A 1 58 ? 0.925 16.794 -3.857 1.00 0.00 61 ASN A O 10
ATOM 12610 N N . TYR A 1 59 ? 0.480 15.315 -2.304 1.00 0.00 62 TYR A N 10
ATOM 12611 C CA . TYR A 1 59 ? -0.986 15.390 -2.576 1.00 0.00 62 TYR A CA 10
ATOM 12612 C C . TYR A 1 59 ? -1.498 16.828 -2.471 1.00 0.00 62 TYR A C 10
ATOM 12613 O O . TYR A 1 59 ? -2.060 17.365 -3.404 1.00 0.00 62 TYR A O 10
ATOM 12631 N N . VAL A 1 60 ? -1.353 17.434 -1.330 1.00 0.00 63 VAL A N 10
ATOM 12632 C CA . VAL A 1 60 ? -1.883 18.816 -1.151 1.00 0.00 63 VAL A CA 10
ATOM 12633 C C . VAL A 1 60 ? -0.955 19.855 -1.779 1.00 0.00 63 VAL A C 10
ATOM 12634 O O . VAL A 1 60 ? 0.222 19.631 -1.979 1.00 0.00 63 VAL A O 10
ATOM 12647 N N . ALA A 1 61 ? -1.504 20.999 -2.085 1.00 0.00 64 ALA A N 10
ATOM 12648 C CA . ALA A 1 61 ? -0.712 22.098 -2.701 1.00 0.00 64 ALA A CA 10
ATOM 12649 C C . ALA A 1 61 ? -1.074 23.411 -2.003 1.00 0.00 64 ALA A C 10
ATOM 12650 O O . ALA A 1 61 ? -2.096 23.514 -1.353 1.00 0.00 64 ALA A O 10
ATOM 12657 N N . LYS A 1 62 ? -0.255 24.417 -2.132 1.00 0.00 65 LYS A N 10
ATOM 12658 C CA . LYS A 1 62 ? -0.570 25.714 -1.474 1.00 0.00 65 LYS A CA 10
ATOM 12659 C C . LYS A 1 62 ? -1.670 26.427 -2.264 1.00 0.00 65 LYS A C 10
ATOM 12660 O O . LYS A 1 62 ? -1.403 27.143 -3.208 1.00 0.00 65 LYS A O 10
ATOM 12679 N N . LEU A 1 63 ? -2.904 26.236 -1.887 1.00 0.00 66 LEU A N 10
ATOM 12680 C CA . LEU A 1 63 ? -4.017 26.901 -2.621 1.00 0.00 66 LEU A CA 10
ATOM 12681 C C . LEU A 1 63 ? -5.143 27.240 -1.641 1.00 0.00 66 LEU A C 10
ATOM 12682 O O . LEU A 1 63 ? -5.375 26.536 -0.680 1.00 0.00 66 LEU A O 10
ATOM 12698 N N . ASN A 1 64 ? -5.844 28.316 -1.879 1.00 0.00 67 ASN A N 10
ATOM 12699 C CA . ASN A 1 64 ? -6.954 28.702 -0.962 1.00 0.00 67 ASN A CA 10
ATOM 12700 C C . ASN A 1 64 ? -7.460 30.097 -1.332 1.00 0.00 67 ASN A C 10
ATOM 12701 O O . ASN A 1 64 ? -6.764 30.878 -1.950 1.00 0.00 67 ASN A O 10
ATOM 12712 N N . THR A 1 65 ? -8.669 30.415 -0.958 1.00 0.00 68 THR A N 10
ATOM 12713 C CA . THR A 1 65 ? -9.221 31.759 -1.286 1.00 0.00 68 THR A CA 10
ATOM 12714 C C . THR A 1 65 ? -10.142 32.222 -0.156 1.00 0.00 68 THR A C 10
ATOM 12715 O O . THR A 1 65 ? -9.653 32.384 0.950 1.00 0.00 68 THR A O 10
ATOM 12727 N N . TRP B 2 1 ? -10.755 14.690 -22.997 1.00 0.00 170 TRP B N 10
ATOM 12728 C CA . TRP B 2 1 ? -10.396 14.388 -21.583 1.00 0.00 170 TRP B CA 10
ATOM 12729 C C . TRP B 2 1 ? -8.988 14.909 -21.292 1.00 0.00 170 TRP B C 10
ATOM 12730 O O . TRP B 2 1 ? -8.316 15.431 -22.159 1.00 0.00 170 TRP B O 10
ATOM 12753 N N . ASP B 2 2 ? -8.535 14.772 -20.076 1.00 0.00 171 ASP B N 10
ATOM 12754 C CA . ASP B 2 2 ? -7.172 15.258 -19.727 1.00 0.00 171 ASP B CA 10
ATOM 12755 C C . ASP B 2 2 ? -6.813 14.756 -18.331 1.00 0.00 171 ASP B C 10
ATOM 12756 O O . ASP B 2 2 ? -5.813 14.094 -18.136 1.00 0.00 171 ASP B O 10
ATOM 12765 N N . PRO B 2 3 ? -7.658 15.075 -17.340 1.00 0.00 172 PRO B N 10
ATOM 12766 C CA . PRO B 2 3 ? -7.445 14.653 -15.950 1.00 0.00 172 PRO B CA 10
ATOM 12767 C C . PRO B 2 3 ? -7.597 13.137 -15.784 1.00 0.00 172 PRO B C 10
ATOM 12768 O O . PRO B 2 3 ? -6.647 12.391 -15.915 1.00 0.00 172 PRO B O 10
ATOM 12779 N N . GLY B 2 4 ? -8.784 12.676 -15.497 1.00 0.00 173 GLY B N 10
ATOM 12780 C CA . GLY B 2 4 ? -8.990 11.210 -15.322 1.00 0.00 173 GLY B CA 10
ATOM 12781 C C . GLY B 2 4 ? -8.533 10.795 -13.922 1.00 0.00 173 GLY B C 10
ATOM 12782 O O . GLY B 2 4 ? -8.059 9.697 -13.715 1.00 0.00 173 GLY B O 10
ATOM 12786 N N . MET B 2 5 ? -8.674 11.666 -12.962 1.00 0.00 174 MET B N 10
ATOM 12787 C CA . MET B 2 5 ? -8.250 11.326 -11.575 1.00 0.00 174 MET B CA 10
ATOM 12788 C C . MET B 2 5 ? -6.733 11.134 -11.536 1.00 0.00 174 MET B C 10
ATOM 12789 O O . MET B 2 5 ? -6.232 10.036 -11.685 1.00 0.00 174 MET B O 10
ATOM 12803 N N . PRO B 2 6 ? -5.990 12.232 -11.332 1.00 0.00 175 PRO B N 10
ATOM 12804 C CA . PRO B 2 6 ? -4.532 12.197 -11.272 1.00 0.00 175 PRO B CA 10
ATOM 12805 C C . PRO B 2 6 ? -4.028 11.797 -9.881 1.00 0.00 175 PRO B C 10
ATOM 12806 O O . PRO B 2 6 ? -4.780 11.331 -9.048 1.00 0.00 175 PRO B O 10
ATOM 12817 N N . THR B 2 7 ? -2.760 11.979 -9.630 1.00 0.00 176 THR B N 10
ATOM 12818 C CA . THR B 2 7 ? -2.186 11.616 -8.302 1.00 0.00 176 THR B CA 10
ATOM 12819 C C . THR B 2 7 ? -0.670 11.472 -8.441 1.00 0.00 176 THR B C 10
ATOM 12820 O O . THR B 2 7 ? -0.183 10.631 -9.170 1.00 0.00 176 THR B O 10
ATOM 12831 N N . PRO B 2 8 ? 0.087 12.317 -7.730 1.00 0.00 177 PRO B N 10
ATOM 12832 C CA . PRO B 2 8 ? 1.544 12.299 -7.771 1.00 0.00 177 PRO B CA 10
ATOM 12833 C C . PRO B 2 8 ? 2.133 11.307 -6.764 1.00 0.00 177 PRO B C 10
ATOM 12834 O O . PRO B 2 8 ? 1.442 10.796 -5.905 1.00 0.00 177 PRO B O 10
ATOM 12845 N N . PRO B 2 9 ? 3.441 11.029 -6.882 1.00 0.00 178 PRO B N 10
ATOM 12846 C CA . PRO B 2 9 ? 4.138 10.094 -5.990 1.00 0.00 178 PRO B CA 10
ATOM 12847 C C . PRO B 2 9 ? 4.256 10.647 -4.567 1.00 0.00 178 PRO B C 10
ATOM 12848 O O . PRO B 2 9 ? 4.915 11.640 -4.328 1.00 0.00 178 PRO B O 10
ATOM 12859 N N . LEU B 2 10 ? 3.617 10.013 -3.622 1.00 0.00 179 LEU B N 10
ATOM 12860 C CA . LEU B 2 10 ? 3.686 10.500 -2.217 1.00 0.00 179 LEU B CA 10
ATOM 12861 C C . LEU B 2 10 ? 5.141 10.705 -1.808 1.00 0.00 179 LEU B C 10
ATOM 12862 O O . LEU B 2 10 ? 6.048 10.129 -2.376 1.00 0.00 179 LEU B O 10
ATOM 12878 N N . PRO B 2 11 ? 5.356 11.535 -0.782 1.00 0.00 180 PRO B N 10
ATOM 12879 C CA . PRO B 2 11 ? 6.695 11.821 -0.261 1.00 0.00 180 PRO B CA 10
ATOM 12880 C C . PRO B 2 11 ? 7.306 10.595 0.436 1.00 0.00 180 PRO B C 10
ATOM 12881 O O . PRO B 2 11 ? 6.685 9.555 0.531 1.00 0.00 180 PRO B O 10
ATOM 12892 N N . PRO B 2 12 ? 8.566 10.713 0.889 1.00 0.00 181 PRO B N 10
ATOM 12893 C CA . PRO B 2 12 ? 9.288 9.610 1.529 1.00 0.00 181 PRO B CA 10
ATOM 12894 C C . PRO B 2 12 ? 9.055 9.489 3.042 1.00 0.00 181 PRO B C 10
ATOM 12895 O O . PRO B 2 12 ? 9.185 8.417 3.600 1.00 0.00 181 PRO B O 10
ATOM 12906 N N . ARG B 2 13 ? 8.738 10.560 3.717 1.00 0.00 182 ARG B N 10
ATOM 12907 C CA . ARG B 2 13 ? 8.525 10.463 5.194 1.00 0.00 182 ARG B CA 10
ATOM 12908 C C . ARG B 2 13 ? 9.882 10.441 5.905 1.00 0.00 182 ARG B C 10
ATOM 12909 O O . ARG B 2 13 ? 10.507 9.408 6.040 1.00 0.00 182 ARG B O 10
ATOM 12930 N N . PRO B 2 14 ? 10.341 11.616 6.365 1.00 0.00 183 PRO B N 10
ATOM 12931 C CA . PRO B 2 14 ? 11.625 11.756 7.068 1.00 0.00 183 PRO B CA 10
ATOM 12932 C C . PRO B 2 14 ? 11.599 11.113 8.457 1.00 0.00 183 PRO B C 10
ATOM 12933 O O . PRO B 2 14 ? 10.701 11.344 9.242 1.00 0.00 183 PRO B O 10
ATOM 12944 N N . ALA B 2 15 ? 12.588 10.315 8.767 1.00 0.00 184 ALA B N 10
ATOM 12945 C CA . ALA B 2 15 ? 12.636 9.657 10.106 1.00 0.00 184 ALA B CA 10
ATOM 12946 C C . ALA B 2 15 ? 11.221 9.301 10.561 1.00 0.00 184 ALA B C 10
ATOM 12947 O O . ALA B 2 15 ? 10.695 9.881 11.488 1.00 0.00 184 ALA B O 10
ATOM 12954 N N . ASN B 2 16 ? 10.603 8.356 9.915 1.00 0.00 185 ASN B N 10
ATOM 12955 C CA . ASN B 2 16 ? 9.221 7.968 10.310 1.00 0.00 185 ASN B CA 10
ATOM 12956 C C . ASN B 2 16 ? 8.396 9.222 10.577 1.00 0.00 185 ASN B C 10
ATOM 12957 O O . ASN B 2 16 ? 7.671 9.312 11.548 1.00 0.00 185 ASN B O 10
ATOM 12968 N N . LEU B 2 17 ? 8.493 10.187 9.709 1.00 0.00 186 LEU B N 10
ATOM 12969 C CA . LEU B 2 17 ? 7.708 11.435 9.886 1.00 0.00 186 LEU B CA 10
ATOM 12970 C C . LEU B 2 17 ? 6.233 11.068 10.001 1.00 0.00 186 LEU B C 10
ATOM 12971 O O . LEU B 2 17 ? 5.751 10.724 11.061 1.00 0.00 186 LEU B O 10
ATOM 12987 N N . GLY B 2 18 ? 5.516 11.111 8.917 1.00 0.00 187 GLY B N 10
ATOM 12988 C CA . GLY B 2 18 ? 4.082 10.733 8.975 1.00 0.00 187 GLY B CA 10
ATOM 12989 C C . GLY B 2 18 ? 4.004 9.222 9.170 1.00 0.00 187 GLY B C 10
ATOM 12990 O O . GLY B 2 18 ? 2.952 8.663 9.405 1.00 0.00 187 GLY B O 10
ATOM 12994 N N . GLU B 2 19 ? 5.127 8.559 9.079 1.00 0.00 188 GLU B N 10
ATOM 12995 C CA . GLU B 2 19 ? 5.140 7.081 9.261 1.00 0.00 188 GLU B CA 10
ATOM 12996 C C . GLU B 2 19 ? 4.977 6.750 10.746 1.00 0.00 188 GLU B C 10
ATOM 12997 O O . GLU B 2 19 ? 4.849 5.602 11.125 1.00 0.00 188 GLU B O 10
ATOM 13009 N N . ARG B 2 20 ? 4.985 7.744 11.592 1.00 0.00 189 ARG B N 10
ATOM 13010 C CA . ARG B 2 20 ? 4.832 7.483 13.050 1.00 0.00 189 ARG B CA 10
ATOM 13011 C C . ARG B 2 20 ? 4.816 8.813 13.809 1.00 0.00 189 ARG B C 10
ATOM 13012 O O . ARG B 2 20 ? 3.774 9.304 14.196 1.00 0.00 189 ARG B O 10
ATOM 13033 N N . GLN B 2 21 ? 5.962 9.398 14.026 1.00 0.00 190 GLN B N 10
ATOM 13034 C CA . GLN B 2 21 ? 6.010 10.694 14.759 1.00 0.00 190 GLN B CA 10
ATOM 13035 C C . GLN B 2 21 ? 7.307 11.428 14.415 1.00 0.00 190 GLN B C 10
ATOM 13036 O O . GLN B 2 21 ? 8.388 10.992 14.755 1.00 0.00 190 GLN B O 10
ATOM 13050 N N . ALA B 2 22 ? 7.208 12.543 13.742 1.00 0.00 191 ALA B N 10
ATOM 13051 C CA . ALA B 2 22 ? 8.436 13.304 13.377 1.00 0.00 191 ALA B CA 10
ATOM 13052 C C . ALA B 2 22 ? 9.469 12.347 12.780 1.00 0.00 191 ALA B C 10
ATOM 13053 O O . ALA B 2 22 ? 9.119 11.203 12.544 1.00 0.00 191 ALA B O 10
ATOM 13061 N N . GLN A 1 6 ? 5.125 29.114 10.396 1.00 0.00 9 GLN A N 11
ATOM 13062 C CA . GLN A 1 6 ? 4.033 28.714 11.326 1.00 0.00 9 GLN A CA 11
ATOM 13063 C C . GLN A 1 6 ? 3.077 27.756 10.612 1.00 0.00 9 GLN A C 11
ATOM 13064 O O . GLN A 1 6 ? 3.470 27.008 9.738 1.00 0.00 9 GLN A O 11
ATOM 13078 N N . GLY A 1 7 ? 1.823 27.772 10.975 1.00 0.00 10 GLY A N 11
ATOM 13079 C CA . GLY A 1 7 ? 0.843 26.864 10.317 1.00 0.00 10 GLY A CA 11
ATOM 13080 C C . GLY A 1 7 ? 0.194 27.587 9.135 1.00 0.00 10 GLY A C 11
ATOM 13081 O O . GLY A 1 7 ? -0.465 28.594 9.297 1.00 0.00 10 GLY A O 11
ATOM 13085 N N . ASP A 1 8 ? 0.375 27.080 7.946 1.00 0.00 11 ASP A N 11
ATOM 13086 C CA . ASP A 1 8 ? -0.232 27.737 6.754 1.00 0.00 11 ASP A CA 11
ATOM 13087 C C . ASP A 1 8 ? -1.440 26.924 6.285 1.00 0.00 11 ASP A C 11
ATOM 13088 O O . ASP A 1 8 ? -1.674 25.824 6.745 1.00 0.00 11 ASP A O 11
ATOM 13097 N N . ILE A 1 9 ? -2.208 27.452 5.371 1.00 0.00 12 ILE A N 11
ATOM 13098 C CA . ILE A 1 9 ? -3.395 26.701 4.877 1.00 0.00 12 ILE A CA 11
ATOM 13099 C C . ILE A 1 9 ? -3.080 26.099 3.506 1.00 0.00 12 ILE A C 11
ATOM 13100 O O . ILE A 1 9 ? -2.535 26.751 2.638 1.00 0.00 12 ILE A O 11
ATOM 13116 N N . VAL A 1 10 ? -3.412 24.853 3.315 1.00 0.00 13 VAL A N 11
ATOM 13117 C CA . VAL A 1 10 ? -3.130 24.185 2.014 1.00 0.00 13 VAL A CA 11
ATOM 13118 C C . VAL A 1 10 ? -4.382 23.449 1.547 1.00 0.00 13 VAL A C 11
ATOM 13119 O O . VAL A 1 10 ? -5.253 23.131 2.332 1.00 0.00 13 VAL A O 11
ATOM 13132 N N . VAL A 1 11 ? -4.481 23.152 0.281 1.00 0.00 14 VAL A N 11
ATOM 13133 C CA . VAL A 1 11 ? -5.682 22.413 -0.199 1.00 0.00 14 VAL A CA 11
ATOM 13134 C C . VAL A 1 11 ? -5.236 21.085 -0.811 1.00 0.00 14 VAL A C 11
ATOM 13135 O O . VAL A 1 11 ? -4.272 21.018 -1.548 1.00 0.00 14 VAL A O 11
ATOM 13148 N N . ALA A 1 12 ? -5.922 20.022 -0.490 1.00 0.00 15 ALA A N 11
ATOM 13149 C CA . ALA A 1 12 ? -5.534 18.686 -1.023 1.00 0.00 15 ALA A CA 11
ATOM 13150 C C . ALA A 1 12 ? -5.824 18.600 -2.523 1.00 0.00 15 ALA A C 11
ATOM 13151 O O . ALA A 1 12 ? -6.903 18.914 -2.979 1.00 0.00 15 ALA A O 11
ATOM 13158 N N . LEU A 1 13 ? -4.868 18.143 -3.285 1.00 0.00 16 LEU A N 11
ATOM 13159 C CA . LEU A 1 13 ? -5.079 17.993 -4.752 1.00 0.00 16 LEU A CA 11
ATOM 13160 C C . LEU A 1 13 ? -5.414 16.530 -5.025 1.00 0.00 16 LEU A C 11
ATOM 13161 O O . LEU A 1 13 ? -6.261 16.205 -5.833 1.00 0.00 16 LEU A O 11
ATOM 13177 N N . TYR A 1 14 ? -4.747 15.650 -4.331 1.00 0.00 17 TYR A N 11
ATOM 13178 C CA . TYR A 1 14 ? -4.998 14.194 -4.499 1.00 0.00 17 TYR A CA 11
ATOM 13179 C C . TYR A 1 14 ? -5.392 13.615 -3.138 1.00 0.00 17 TYR A C 11
ATOM 13180 O O . TYR A 1 14 ? -4.835 13.977 -2.122 1.00 0.00 17 TYR A O 11
ATOM 13198 N N . PRO A 1 15 ? -6.379 12.713 -3.117 1.00 0.00 18 PRO A N 11
ATOM 13199 C CA . PRO A 1 15 ? -6.862 12.096 -1.874 1.00 0.00 18 PRO A CA 11
ATOM 13200 C C . PRO A 1 15 ? -5.788 11.259 -1.162 1.00 0.00 18 PRO A C 11
ATOM 13201 O O . PRO A 1 15 ? -4.894 10.708 -1.772 1.00 0.00 18 PRO A O 11
ATOM 13212 N N . TYR A 1 16 ? -5.889 11.182 0.137 1.00 0.00 19 TYR A N 11
ATOM 13213 C CA . TYR A 1 16 ? -4.912 10.410 0.957 1.00 0.00 19 TYR A CA 11
ATOM 13214 C C . TYR A 1 16 ? -5.680 9.489 1.900 1.00 0.00 19 TYR A C 11
ATOM 13215 O O . TYR A 1 16 ? -6.393 9.974 2.756 1.00 0.00 19 TYR A O 11
ATOM 13233 N N . ASP A 1 17 ? -5.587 8.195 1.805 1.00 0.00 20 ASP A N 11
ATOM 13234 C CA . ASP A 1 17 ? -6.385 7.403 2.781 1.00 0.00 20 ASP A CA 11
ATOM 13235 C C . ASP A 1 17 ? -5.499 7.051 3.976 1.00 0.00 20 ASP A C 11
ATOM 13236 O O . ASP A 1 17 ? -4.480 6.402 3.848 1.00 0.00 20 ASP A O 11
ATOM 13245 N N . GLY A 1 18 ? -5.883 7.505 5.140 1.00 0.00 21 GLY A N 11
ATOM 13246 C CA . GLY A 1 18 ? -5.080 7.243 6.364 1.00 0.00 21 GLY A CA 11
ATOM 13247 C C . GLY A 1 18 ? -4.574 5.802 6.379 1.00 0.00 21 GLY A C 11
ATOM 13248 O O . GLY A 1 18 ? -5.282 4.889 6.756 1.00 0.00 21 GLY A O 11
ATOM 13252 N N . ILE A 1 19 ? -3.345 5.592 5.996 1.00 0.00 22 ILE A N 11
ATOM 13253 C CA . ILE A 1 19 ? -2.798 4.210 6.022 1.00 0.00 22 ILE A CA 11
ATOM 13254 C C . ILE A 1 19 ? -2.196 3.971 7.404 1.00 0.00 22 ILE A C 11
ATOM 13255 O O . ILE A 1 19 ? -2.539 3.030 8.091 1.00 0.00 22 ILE A O 11
ATOM 13271 N N . HIS A 1 20 ? -1.312 4.832 7.820 1.00 0.00 23 HIS A N 11
ATOM 13272 C CA . HIS A 1 20 ? -0.696 4.680 9.166 1.00 0.00 23 HIS A CA 11
ATOM 13273 C C . HIS A 1 20 ? -1.780 4.892 10.227 1.00 0.00 23 HIS A C 11
ATOM 13274 O O . HIS A 1 20 ? -2.951 4.970 9.914 1.00 0.00 23 HIS A O 11
ATOM 13288 N N . PRO A 1 21 ? -1.387 4.978 11.506 1.00 0.00 24 PRO A N 11
ATOM 13289 C CA . PRO A 1 21 ? -2.326 5.170 12.603 1.00 0.00 24 PRO A CA 11
ATOM 13290 C C . PRO A 1 21 ? -2.529 6.652 12.944 1.00 0.00 24 PRO A C 11
ATOM 13291 O O . PRO A 1 21 ? -3.429 7.015 13.676 1.00 0.00 24 PRO A O 11
ATOM 13302 N N . ASP A 1 22 ? -1.678 7.507 12.438 1.00 0.00 25 ASP A N 11
ATOM 13303 C CA . ASP A 1 22 ? -1.791 8.962 12.751 1.00 0.00 25 ASP A CA 11
ATOM 13304 C C . ASP A 1 22 ? -2.054 9.773 11.478 1.00 0.00 25 ASP A C 11
ATOM 13305 O O . ASP A 1 22 ? -2.355 10.948 11.536 1.00 0.00 25 ASP A O 11
ATOM 13314 N N . ASP A 1 23 ? -1.922 9.169 10.329 1.00 0.00 26 ASP A N 11
ATOM 13315 C CA . ASP A 1 23 ? -2.143 9.926 9.064 1.00 0.00 26 ASP A CA 11
ATOM 13316 C C . ASP A 1 23 ? -3.550 10.528 9.041 1.00 0.00 26 ASP A C 11
ATOM 13317 O O . ASP A 1 23 ? -4.516 9.911 9.443 1.00 0.00 26 ASP A O 11
ATOM 13326 N N . LEU A 1 24 ? -3.661 11.733 8.546 1.00 0.00 27 LEU A N 11
ATOM 13327 C CA . LEU A 1 24 ? -4.993 12.394 8.459 1.00 0.00 27 LEU A CA 11
ATOM 13328 C C . LEU A 1 24 ? -5.525 12.203 7.039 1.00 0.00 27 LEU A C 11
ATOM 13329 O O . LEU A 1 24 ? -4.855 12.502 6.069 1.00 0.00 27 LEU A O 11
ATOM 13345 N N . SER A 1 25 ? -6.711 11.684 6.904 1.00 0.00 28 SER A N 11
ATOM 13346 C CA . SER A 1 25 ? -7.271 11.448 5.544 1.00 0.00 28 SER A CA 11
ATOM 13347 C C . SER A 1 25 ? -7.869 12.737 4.974 1.00 0.00 28 SER A C 11
ATOM 13348 O O . SER A 1 25 ? -8.555 13.475 5.653 1.00 0.00 28 SER A O 11
ATOM 13356 N N . PHE A 1 26 ? -7.630 12.992 3.715 1.00 0.00 29 PHE A N 11
ATOM 13357 C CA . PHE A 1 26 ? -8.196 14.208 3.069 1.00 0.00 29 PHE A CA 11
ATOM 13358 C C . PHE A 1 26 ? -8.522 13.881 1.611 1.00 0.00 29 PHE A C 11
ATOM 13359 O O . PHE A 1 26 ? -7.970 12.963 1.037 1.00 0.00 29 PHE A O 11
ATOM 13376 N N . LYS A 1 27 ? -9.420 14.608 1.007 1.00 0.00 30 LYS A N 11
ATOM 13377 C CA . LYS A 1 27 ? -9.777 14.313 -0.410 1.00 0.00 30 LYS A CA 11
ATOM 13378 C C . LYS A 1 27 ? -9.301 15.454 -1.307 1.00 0.00 30 LYS A C 11
ATOM 13379 O O . LYS A 1 27 ? -9.007 16.537 -0.845 1.00 0.00 30 LYS A O 11
ATOM 13398 N N . LYS A 1 28 ? -9.224 15.222 -2.589 1.00 0.00 31 LYS A N 11
ATOM 13399 C CA . LYS A 1 28 ? -8.769 16.303 -3.503 1.00 0.00 31 LYS A CA 11
ATOM 13400 C C . LYS A 1 28 ? -9.672 17.523 -3.319 1.00 0.00 31 LYS A C 11
ATOM 13401 O O . LYS A 1 28 ? -10.828 17.403 -2.966 1.00 0.00 31 LYS A O 11
ATOM 13420 N N . GLY A 1 29 ? -9.156 18.695 -3.558 1.00 0.00 32 GLY A N 11
ATOM 13421 C CA . GLY A 1 29 ? -9.985 19.925 -3.400 1.00 0.00 32 GLY A CA 11
ATOM 13422 C C . GLY A 1 29 ? -10.293 20.179 -1.919 1.00 0.00 32 GLY A C 11
ATOM 13423 O O . GLY A 1 29 ? -10.832 21.207 -1.560 1.00 0.00 32 GLY A O 11
ATOM 13427 N N . GLU A 1 30 ? -9.966 19.255 -1.055 1.00 0.00 33 GLU A N 11
ATOM 13428 C CA . GLU A 1 30 ? -10.256 19.455 0.394 1.00 0.00 33 GLU A CA 11
ATOM 13429 C C . GLU A 1 30 ? -9.284 20.479 0.986 1.00 0.00 33 GLU A C 11
ATOM 13430 O O . GLU A 1 30 ? -8.128 20.539 0.618 1.00 0.00 33 GLU A O 11
ATOM 13442 N N . LYS A 1 31 ? -9.745 21.284 1.907 1.00 0.00 34 LYS A N 11
ATOM 13443 C CA . LYS A 1 31 ? -8.849 22.301 2.527 1.00 0.00 34 LYS A CA 11
ATOM 13444 C C . LYS A 1 31 ? -8.287 21.749 3.837 1.00 0.00 34 LYS A C 11
ATOM 13445 O O . LYS A 1 31 ? -8.987 21.157 4.634 1.00 0.00 34 LYS A O 11
ATOM 13464 N N . MET A 1 32 ? -7.018 21.938 4.055 1.00 0.00 35 MET A N 11
ATOM 13465 C CA . MET A 1 32 ? -6.376 21.427 5.296 1.00 0.00 35 MET A CA 11
ATOM 13466 C C . MET A 1 32 ? -5.481 22.503 5.902 1.00 0.00 35 MET A C 11
ATOM 13467 O O . MET A 1 32 ? -4.937 23.340 5.210 1.00 0.00 35 MET A O 11
ATOM 13481 N N . LYS A 1 33 ? -5.325 22.482 7.193 1.00 0.00 36 LYS A N 11
ATOM 13482 C CA . LYS A 1 33 ? -4.465 23.497 7.857 1.00 0.00 36 LYS A CA 11
ATOM 13483 C C . LYS A 1 33 ? -3.151 22.841 8.283 1.00 0.00 36 LYS A C 11
ATOM 13484 O O . LYS A 1 33 ? -3.132 21.942 9.099 1.00 0.00 36 LYS A O 11
ATOM 13503 N N . VAL A 1 34 ? -2.053 23.292 7.744 1.00 0.00 37 VAL A N 11
ATOM 13504 C CA . VAL A 1 34 ? -0.737 22.703 8.122 1.00 0.00 37 VAL A CA 11
ATOM 13505 C C . VAL A 1 34 ? -0.321 23.240 9.492 1.00 0.00 37 VAL A C 11
ATOM 13506 O O . VAL A 1 34 ? -0.385 24.426 9.748 1.00 0.00 37 VAL A O 11
ATOM 13519 N N . LEU A 1 35 ? 0.098 22.379 10.377 1.00 0.00 38 LEU A N 11
ATOM 13520 C CA . LEU A 1 35 ? 0.510 22.844 11.732 1.00 0.00 38 LEU A CA 11
ATOM 13521 C C . LEU A 1 35 ? 2.037 22.858 11.831 1.00 0.00 38 LEU A C 11
ATOM 13522 O O . LEU A 1 35 ? 2.633 23.836 12.237 1.00 0.00 38 LEU A O 11
ATOM 13538 N N . GLU A 1 36 ? 2.674 21.779 11.470 1.00 0.00 39 GLU A N 11
ATOM 13539 C CA . GLU A 1 36 ? 4.160 21.712 11.545 1.00 0.00 39 GLU A CA 11
ATOM 13540 C C . GLU A 1 36 ? 4.685 20.958 10.321 1.00 0.00 39 GLU A C 11
ATOM 13541 O O . GLU A 1 36 ? 4.598 19.750 10.237 1.00 0.00 39 GLU A O 11
ATOM 13553 N N . GLU A 1 37 ? 5.224 21.670 9.369 1.00 0.00 40 GLU A N 11
ATOM 13554 C CA . GLU A 1 37 ? 5.752 21.009 8.144 1.00 0.00 40 GLU A CA 11
ATOM 13555 C C . GLU A 1 37 ? 7.206 20.589 8.368 1.00 0.00 40 GLU A C 11
ATOM 13556 O O . GLU A 1 37 ? 8.069 21.408 8.613 1.00 0.00 40 GLU A O 11
ATOM 13568 N N . HIS A 1 38 ? 7.482 19.317 8.280 1.00 0.00 41 HIS A N 11
ATOM 13569 C CA . HIS A 1 38 ? 8.879 18.843 8.481 1.00 0.00 41 HIS A CA 11
ATOM 13570 C C . HIS A 1 38 ? 9.652 18.981 7.166 1.00 0.00 41 HIS A C 11
ATOM 13571 O O . HIS A 1 38 ? 10.133 20.044 6.832 1.00 0.00 41 HIS A O 11
ATOM 13585 N N . GLY A 1 39 ? 9.782 17.916 6.419 1.00 0.00 42 GLY A N 11
ATOM 13586 C CA . GLY A 1 39 ? 10.531 18.004 5.133 1.00 0.00 42 GLY A CA 11
ATOM 13587 C C . GLY A 1 39 ? 9.813 17.201 4.043 1.00 0.00 42 GLY A C 11
ATOM 13588 O O . GLY A 1 39 ? 10.118 17.323 2.873 1.00 0.00 42 GLY A O 11
ATOM 13592 N N . GLU A 1 40 ? 8.865 16.377 4.408 1.00 0.00 43 GLU A N 11
ATOM 13593 C CA . GLU A 1 40 ? 8.147 15.574 3.374 1.00 0.00 43 GLU A CA 11
ATOM 13594 C C . GLU A 1 40 ? 6.734 15.222 3.856 1.00 0.00 43 GLU A C 11
ATOM 13595 O O . GLU A 1 40 ? 5.886 14.837 3.076 1.00 0.00 43 GLU A O 11
ATOM 13607 N N . TRP A 1 41 ? 6.469 15.346 5.128 1.00 0.00 44 TRP A N 11
ATOM 13608 C CA . TRP A 1 41 ? 5.109 15.010 5.637 1.00 0.00 44 TRP A CA 11
ATOM 13609 C C . TRP A 1 41 ? 4.693 16.032 6.700 1.00 0.00 44 TRP A C 11
ATOM 13610 O O . TRP A 1 41 ? 5.103 15.950 7.840 1.00 0.00 44 TRP A O 11
ATOM 13631 N N . TRP A 1 42 ? 3.888 16.994 6.340 1.00 0.00 45 TRP A N 11
ATOM 13632 C CA . TRP A 1 42 ? 3.460 18.014 7.343 1.00 0.00 45 TRP A CA 11
ATOM 13633 C C . TRP A 1 42 ? 2.147 17.581 7.994 1.00 0.00 45 TRP A C 11
ATOM 13634 O O . TRP A 1 42 ? 1.285 17.010 7.358 1.00 0.00 45 TRP A O 11
ATOM 13655 N N . LYS A 1 43 ? 1.981 17.865 9.256 1.00 0.00 46 LYS A N 11
ATOM 13656 C CA . LYS A 1 43 ? 0.716 17.485 9.944 1.00 0.00 46 LYS A CA 11
ATOM 13657 C C . LYS A 1 43 ? -0.316 18.589 9.714 1.00 0.00 46 LYS A C 11
ATOM 13658 O O . LYS A 1 43 ? -0.206 19.677 10.244 1.00 0.00 46 LYS A O 11
ATOM 13677 N N . ALA A 1 44 ? -1.313 18.322 8.918 1.00 0.00 47 ALA A N 11
ATOM 13678 C CA . ALA A 1 44 ? -2.343 19.359 8.643 1.00 0.00 47 ALA A CA 11
ATOM 13679 C C . ALA A 1 44 ? -3.613 19.056 9.433 1.00 0.00 47 ALA A C 11
ATOM 13680 O O . ALA A 1 44 ? -3.679 18.113 10.197 1.00 0.00 47 ALA A O 11
ATOM 13687 N N . LYS A 1 45 ? -4.620 19.862 9.256 1.00 0.00 48 LYS A N 11
ATOM 13688 C CA . LYS A 1 45 ? -5.893 19.651 9.993 1.00 0.00 48 LYS A CA 11
ATOM 13689 C C . LYS A 1 45 ? -7.052 19.556 8.999 1.00 0.00 48 LYS A C 11
ATOM 13690 O O . LYS A 1 45 ? -7.185 20.376 8.112 1.00 0.00 48 LYS A O 11
ATOM 13709 N N . SER A 1 46 ? -7.893 18.572 9.140 1.00 0.00 49 SER A N 11
ATOM 13710 C CA . SER A 1 46 ? -9.041 18.437 8.201 1.00 0.00 49 SER A CA 11
ATOM 13711 C C . SER A 1 46 ? -10.155 19.398 8.608 1.00 0.00 49 SER A C 11
ATOM 13712 O O . SER A 1 46 ? -10.583 19.424 9.745 1.00 0.00 49 SER A O 11
ATOM 13720 N N . LEU A 1 47 ? -10.643 20.175 7.683 1.00 0.00 50 LEU A N 11
ATOM 13721 C CA . LEU A 1 47 ? -11.743 21.116 8.014 1.00 0.00 50 LEU A CA 11
ATOM 13722 C C . LEU A 1 47 ? -13.038 20.318 8.169 1.00 0.00 50 LEU A C 11
ATOM 13723 O O . LEU A 1 47 ? -14.069 20.846 8.538 1.00 0.00 50 LEU A O 11
ATOM 13739 N N . LEU A 1 48 ? -12.989 19.040 7.893 1.00 0.00 51 LEU A N 11
ATOM 13740 C CA . LEU A 1 48 ? -14.209 18.198 8.026 1.00 0.00 51 LEU A CA 11
ATOM 13741 C C . LEU A 1 48 ? -14.754 18.328 9.445 1.00 0.00 51 LEU A C 11
ATOM 13742 O O . LEU A 1 48 ? -15.902 18.671 9.651 1.00 0.00 51 LEU A O 11
ATOM 13758 N N . THR A 1 49 ? -13.938 18.068 10.427 1.00 0.00 52 THR A N 11
ATOM 13759 C CA . THR A 1 49 ? -14.414 18.194 11.831 1.00 0.00 52 THR A CA 11
ATOM 13760 C C . THR A 1 49 ? -13.220 18.324 12.780 1.00 0.00 52 THR A C 11
ATOM 13761 O O . THR A 1 49 ? -13.304 17.977 13.940 1.00 0.00 52 THR A O 11
ATOM 13772 N N . LYS A 1 50 ? -12.121 18.849 12.299 1.00 0.00 53 LYS A N 11
ATOM 13773 C CA . LYS A 1 50 ? -10.921 19.044 13.173 1.00 0.00 53 LYS A CA 11
ATOM 13774 C C . LYS A 1 50 ? -10.053 17.786 13.192 1.00 0.00 53 LYS A C 11
ATOM 13775 O O . LYS A 1 50 ? -9.555 17.384 14.226 1.00 0.00 53 LYS A O 11
ATOM 13794 N N . LYS A 1 51 ? -9.835 17.180 12.062 1.00 0.00 54 LYS A N 11
ATOM 13795 C CA . LYS A 1 51 ? -8.964 15.973 12.029 1.00 0.00 54 LYS A CA 11
ATOM 13796 C C . LYS A 1 51 ? -7.512 16.436 11.909 1.00 0.00 54 LYS A C 11
ATOM 13797 O O . LYS A 1 51 ? -7.191 17.282 11.099 1.00 0.00 54 LYS A O 11
ATOM 13816 N N . GLU A 1 52 ? -6.630 15.903 12.707 1.00 0.00 55 GLU A N 11
ATOM 13817 C CA . GLU A 1 52 ? -5.206 16.336 12.625 1.00 0.00 55 GLU A CA 11
ATOM 13818 C C . GLU A 1 52 ? -4.321 15.122 12.349 1.00 0.00 55 GLU A C 11
ATOM 13819 O O . GLU A 1 52 ? -4.238 14.210 13.148 1.00 0.00 55 GLU A O 11
ATOM 13831 N N . GLY A 1 53 ? -3.658 15.099 11.225 1.00 0.00 56 GLY A N 11
ATOM 13832 C CA . GLY A 1 53 ? -2.784 13.935 10.911 1.00 0.00 56 GLY A CA 11
ATOM 13833 C C . GLY A 1 53 ? -1.653 14.376 9.984 1.00 0.00 56 GLY A C 11
ATOM 13834 O O . GLY A 1 53 ? -1.648 15.477 9.470 1.00 0.00 56 GLY A O 11
ATOM 13838 N N . PHE A 1 54 ? -0.696 13.520 9.766 1.00 0.00 57 PHE A N 11
ATOM 13839 C CA . PHE A 1 54 ? 0.439 13.879 8.871 1.00 0.00 57 PHE A CA 11
ATOM 13840 C C . PHE A 1 54 ? -0.037 13.881 7.418 1.00 0.00 57 PHE A C 11
ATOM 13841 O O . PHE A 1 54 ? -0.676 12.955 6.962 1.00 0.00 57 PHE A O 11
ATOM 13858 N N . ILE A 1 55 ? 0.280 14.911 6.682 1.00 0.00 58 ILE A N 11
ATOM 13859 C CA . ILE A 1 55 ? -0.146 14.965 5.254 1.00 0.00 58 ILE A CA 11
ATOM 13860 C C . ILE A 1 55 ? 1.093 15.086 4.371 1.00 0.00 58 ILE A C 11
ATOM 13861 O O . ILE A 1 55 ? 2.036 15.778 4.702 1.00 0.00 58 ILE A O 11
ATOM 13877 N N . PRO A 1 56 ? 1.098 14.382 3.231 1.00 0.00 59 PRO A N 11
ATOM 13878 C CA . PRO A 1 56 ? 2.234 14.396 2.303 1.00 0.00 59 PRO A CA 11
ATOM 13879 C C . PRO A 1 56 ? 2.394 15.754 1.611 1.00 0.00 59 PRO A C 11
ATOM 13880 O O . PRO A 1 56 ? 1.445 16.496 1.451 1.00 0.00 59 PRO A O 11
ATOM 13891 N N . SER A 1 57 ? 3.588 16.085 1.206 1.00 0.00 60 SER A N 11
ATOM 13892 C CA . SER A 1 57 ? 3.815 17.395 0.532 1.00 0.00 60 SER A CA 11
ATOM 13893 C C . SER A 1 57 ? 3.525 17.269 -0.965 1.00 0.00 60 SER A C 11
ATOM 13894 O O . SER A 1 57 ? 3.769 18.182 -1.730 1.00 0.00 60 SER A O 11
ATOM 13902 N N . ASN A 1 58 ? 3.020 16.147 -1.394 1.00 0.00 61 ASN A N 11
ATOM 13903 C CA . ASN A 1 58 ? 2.733 15.972 -2.846 1.00 0.00 61 ASN A CA 11
ATOM 13904 C C . ASN A 1 58 ? 1.226 16.045 -3.098 1.00 0.00 61 ASN A C 11
ATOM 13905 O O . ASN A 1 58 ? 0.766 16.723 -3.995 1.00 0.00 61 ASN A O 11
ATOM 13916 N N . TYR A 1 59 ? 0.461 15.340 -2.319 1.00 0.00 62 TYR A N 11
ATOM 13917 C CA . TYR A 1 59 ? -1.018 15.343 -2.508 1.00 0.00 62 TYR A CA 11
ATOM 13918 C C . TYR A 1 59 ? -1.575 16.762 -2.433 1.00 0.00 62 TYR A C 11
ATOM 13919 O O . TYR A 1 59 ? -2.202 17.246 -3.353 1.00 0.00 62 TYR A O 11
ATOM 13937 N N . VAL A 1 60 ? -1.385 17.419 -1.326 1.00 0.00 63 VAL A N 11
ATOM 13938 C CA . VAL A 1 60 ? -1.941 18.792 -1.170 1.00 0.00 63 VAL A CA 11
ATOM 13939 C C . VAL A 1 60 ? -1.057 19.831 -1.861 1.00 0.00 63 VAL A C 11
ATOM 13940 O O . VAL A 1 60 ? 0.090 19.589 -2.182 1.00 0.00 63 VAL A O 11
ATOM 13953 N N . ALA A 1 61 ? -1.607 20.992 -2.079 1.00 0.00 64 ALA A N 11
ATOM 13954 C CA . ALA A 1 61 ? -0.852 22.092 -2.738 1.00 0.00 64 ALA A CA 11
ATOM 13955 C C . ALA A 1 61 ? -1.148 23.393 -1.995 1.00 0.00 64 ALA A C 11
ATOM 13956 O O . ALA A 1 61 ? -2.288 23.721 -1.734 1.00 0.00 64 ALA A O 11
ATOM 13963 N N . LYS A 1 62 ? -0.137 24.132 -1.641 1.00 0.00 65 LYS A N 11
ATOM 13964 C CA . LYS A 1 62 ? -0.376 25.404 -0.903 1.00 0.00 65 LYS A CA 11
ATOM 13965 C C . LYS A 1 62 ? -1.462 26.218 -1.609 1.00 0.00 65 LYS A C 11
ATOM 13966 O O . LYS A 1 62 ? -2.000 25.815 -2.621 1.00 0.00 65 LYS A O 11
ATOM 13985 N N . LEU A 1 63 ? -1.789 27.364 -1.078 1.00 0.00 66 LEU A N 11
ATOM 13986 C CA . LEU A 1 63 ? -2.840 28.210 -1.711 1.00 0.00 66 LEU A CA 11
ATOM 13987 C C . LEU A 1 63 ? -2.293 29.619 -1.944 1.00 0.00 66 LEU A C 11
ATOM 13988 O O . LEU A 1 63 ? -3.035 30.577 -2.027 1.00 0.00 66 LEU A O 11
ATOM 14004 N N . ASN A 1 64 ? -1.000 29.753 -2.050 1.00 0.00 67 ASN A N 11
ATOM 14005 C CA . ASN A 1 64 ? -0.408 31.102 -2.278 1.00 0.00 67 ASN A CA 11
ATOM 14006 C C . ASN A 1 64 ? -0.568 31.486 -3.750 1.00 0.00 67 ASN A C 11
ATOM 14007 O O . ASN A 1 64 ? -1.459 31.016 -4.430 1.00 0.00 67 ASN A O 11
ATOM 14018 N N . THR A 1 65 ? 0.286 32.337 -4.248 1.00 0.00 68 THR A N 11
ATOM 14019 C CA . THR A 1 65 ? 0.180 32.749 -5.676 1.00 0.00 68 THR A CA 11
ATOM 14020 C C . THR A 1 65 ? 1.549 32.623 -6.347 1.00 0.00 68 THR A C 11
ATOM 14021 O O . THR A 1 65 ? 2.212 31.626 -6.113 1.00 0.00 68 THR A O 11
ATOM 14033 N N . TRP B 2 1 ? -9.022 7.280 -11.733 1.00 0.00 170 TRP B N 11
ATOM 14034 C CA . TRP B 2 1 ? -8.942 8.652 -12.312 1.00 0.00 170 TRP B CA 11
ATOM 14035 C C . TRP B 2 1 ? -9.988 8.799 -13.420 1.00 0.00 170 TRP B C 11
ATOM 14036 O O . TRP B 2 1 ? -10.426 7.829 -14.006 1.00 0.00 170 TRP B O 11
ATOM 14059 N N . ASP B 2 2 ? -10.392 10.005 -13.710 1.00 0.00 171 ASP B N 11
ATOM 14060 C CA . ASP B 2 2 ? -11.408 10.217 -14.776 1.00 0.00 171 ASP B CA 11
ATOM 14061 C C . ASP B 2 2 ? -11.463 11.705 -15.117 1.00 0.00 171 ASP B C 11
ATOM 14062 O O . ASP B 2 2 ? -11.262 12.101 -16.248 1.00 0.00 171 ASP B O 11
ATOM 14071 N N . PRO B 2 3 ? -11.732 12.544 -14.107 1.00 0.00 172 PRO B N 11
ATOM 14072 C CA . PRO B 2 3 ? -11.807 13.999 -14.283 1.00 0.00 172 PRO B CA 11
ATOM 14073 C C . PRO B 2 3 ? -10.440 14.603 -14.622 1.00 0.00 172 PRO B C 11
ATOM 14074 O O . PRO B 2 3 ? -10.076 14.728 -15.775 1.00 0.00 172 PRO B O 11
ATOM 14085 N N . GLY B 2 4 ? -9.680 14.977 -13.630 1.00 0.00 173 GLY B N 11
ATOM 14086 C CA . GLY B 2 4 ? -8.340 15.570 -13.901 1.00 0.00 173 GLY B CA 11
ATOM 14087 C C . GLY B 2 4 ? -7.546 15.655 -12.596 1.00 0.00 173 GLY B C 11
ATOM 14088 O O . GLY B 2 4 ? -6.826 16.603 -12.358 1.00 0.00 173 GLY B O 11
ATOM 14092 N N . MET B 2 5 ? -7.672 14.670 -11.750 1.00 0.00 174 MET B N 11
ATOM 14093 C CA . MET B 2 5 ? -6.926 14.693 -10.461 1.00 0.00 174 MET B CA 11
ATOM 14094 C C . MET B 2 5 ? -6.495 13.271 -10.098 1.00 0.00 174 MET B C 11
ATOM 14095 O O . MET B 2 5 ? -7.219 12.538 -9.455 1.00 0.00 174 MET B O 11
ATOM 14109 N N . PRO B 2 6 ? -5.285 12.878 -10.524 1.00 0.00 175 PRO B N 11
ATOM 14110 C CA . PRO B 2 6 ? -4.746 11.546 -10.250 1.00 0.00 175 PRO B CA 11
ATOM 14111 C C . PRO B 2 6 ? -4.221 11.432 -8.819 1.00 0.00 175 PRO B C 11
ATOM 14112 O O . PRO B 2 6 ? -4.568 12.209 -7.952 1.00 0.00 175 PRO B O 11
ATOM 14123 N N . THR B 2 7 ? -3.385 10.467 -8.570 1.00 0.00 176 THR B N 11
ATOM 14124 C CA . THR B 2 7 ? -2.829 10.294 -7.198 1.00 0.00 176 THR B CA 11
ATOM 14125 C C . THR B 2 7 ? -1.433 9.675 -7.292 1.00 0.00 176 THR B C 11
ATOM 14126 O O . THR B 2 7 ? -1.280 8.471 -7.343 1.00 0.00 176 THR B O 11
ATOM 14137 N N . PRO B 2 8 ? -0.397 10.524 -7.319 1.00 0.00 177 PRO B N 11
ATOM 14138 C CA . PRO B 2 8 ? 0.995 10.072 -7.410 1.00 0.00 177 PRO B CA 11
ATOM 14139 C C . PRO B 2 8 ? 1.486 9.479 -6.085 1.00 0.00 177 PRO B C 11
ATOM 14140 O O . PRO B 2 8 ? 0.795 9.515 -5.087 1.00 0.00 177 PRO B O 11
ATOM 14151 N N . PRO B 2 9 ? 2.706 8.923 -6.085 1.00 0.00 178 PRO B N 11
ATOM 14152 C CA . PRO B 2 9 ? 3.298 8.318 -4.886 1.00 0.00 178 PRO B CA 11
ATOM 14153 C C . PRO B 2 9 ? 3.688 9.374 -3.849 1.00 0.00 178 PRO B C 11
ATOM 14154 O O . PRO B 2 9 ? 4.612 10.139 -4.044 1.00 0.00 178 PRO B O 11
ATOM 14165 N N . LEU B 2 10 ? 2.989 9.421 -2.749 1.00 0.00 179 LEU B N 11
ATOM 14166 C CA . LEU B 2 10 ? 3.318 10.425 -1.701 1.00 0.00 179 LEU B CA 11
ATOM 14167 C C . LEU B 2 10 ? 4.814 10.369 -1.402 1.00 0.00 179 LEU B C 11
ATOM 14168 O O . LEU B 2 10 ? 5.536 9.550 -1.933 1.00 0.00 179 LEU B O 11
ATOM 14184 N N . PRO B 2 11 ? 5.274 11.259 -0.520 1.00 0.00 180 PRO B N 11
ATOM 14185 C CA . PRO B 2 11 ? 6.681 11.325 -0.117 1.00 0.00 180 PRO B CA 11
ATOM 14186 C C . PRO B 2 11 ? 7.103 10.086 0.684 1.00 0.00 180 PRO B C 11
ATOM 14187 O O . PRO B 2 11 ? 6.349 9.142 0.818 1.00 0.00 180 PRO B O 11
ATOM 14198 N N . PRO B 2 12 ? 8.349 10.070 1.183 1.00 0.00 181 PRO B N 11
ATOM 14199 C CA . PRO B 2 12 ? 8.899 8.933 1.917 1.00 0.00 181 PRO B CA 11
ATOM 14200 C C . PRO B 2 12 ? 8.709 8.999 3.438 1.00 0.00 181 PRO B C 11
ATOM 14201 O O . PRO B 2 12 ? 8.759 7.989 4.107 1.00 0.00 181 PRO B O 11
ATOM 14212 N N . ARG B 2 13 ? 8.517 10.162 3.995 1.00 0.00 182 ARG B N 11
ATOM 14213 C CA . ARG B 2 13 ? 8.352 10.253 5.478 1.00 0.00 182 ARG B CA 11
ATOM 14214 C C . ARG B 2 13 ? 9.725 10.121 6.143 1.00 0.00 182 ARG B C 11
ATOM 14215 O O . ARG B 2 13 ? 10.189 9.032 6.415 1.00 0.00 182 ARG B O 11
ATOM 14236 N N . PRO B 2 14 ? 10.383 11.259 6.407 1.00 0.00 183 PRO B N 11
ATOM 14237 C CA . PRO B 2 14 ? 11.710 11.280 7.042 1.00 0.00 183 PRO B CA 11
ATOM 14238 C C . PRO B 2 14 ? 11.651 10.819 8.500 1.00 0.00 183 PRO B C 11
ATOM 14239 O O . PRO B 2 14 ? 10.835 11.277 9.275 1.00 0.00 183 PRO B O 11
ATOM 14250 N N . ALA B 2 15 ? 12.513 9.914 8.879 1.00 0.00 184 ALA B N 11
ATOM 14251 C CA . ALA B 2 15 ? 12.507 9.423 10.286 1.00 0.00 184 ALA B CA 11
ATOM 14252 C C . ALA B 2 15 ? 11.066 9.178 10.731 1.00 0.00 184 ALA B C 11
ATOM 14253 O O . ALA B 2 15 ? 10.577 9.800 11.652 1.00 0.00 184 ALA B O 11
ATOM 14260 N N . ASN B 2 16 ? 10.380 8.281 10.081 1.00 0.00 185 ASN B N 11
ATOM 14261 C CA . ASN B 2 16 ? 8.970 8.004 10.466 1.00 0.00 185 ASN B CA 11
ATOM 14262 C C . ASN B 2 16 ? 8.222 9.328 10.630 1.00 0.00 185 ASN B C 11
ATOM 14263 O O . ASN B 2 16 ? 7.569 9.565 11.626 1.00 0.00 185 ASN B O 11
ATOM 14274 N N . LEU B 2 17 ? 8.315 10.194 9.659 1.00 0.00 186 LEU B N 11
ATOM 14275 C CA . LEU B 2 17 ? 7.610 11.503 9.759 1.00 0.00 186 LEU B CA 11
ATOM 14276 C C . LEU B 2 17 ? 6.100 11.274 9.684 1.00 0.00 186 LEU B C 11
ATOM 14277 O O . LEU B 2 17 ? 5.426 11.184 10.690 1.00 0.00 186 LEU B O 11
ATOM 14293 N N . GLY B 2 18 ? 5.563 11.168 8.500 1.00 0.00 187 GLY B N 11
ATOM 14294 C CA . GLY B 2 18 ? 4.102 10.933 8.368 1.00 0.00 187 GLY B CA 11
ATOM 14295 C C . GLY B 2 18 ? 3.787 9.532 8.883 1.00 0.00 187 GLY B C 11
ATOM 14296 O O . GLY B 2 18 ? 2.641 9.153 9.027 1.00 0.00 187 GLY B O 11
ATOM 14300 N N . GLU B 2 19 ? 4.801 8.759 9.164 1.00 0.00 188 GLU B N 11
ATOM 14301 C CA . GLU B 2 19 ? 4.566 7.384 9.670 1.00 0.00 188 GLU B CA 11
ATOM 14302 C C . GLU B 2 19 ? 4.286 7.439 11.173 1.00 0.00 188 GLU B C 11
ATOM 14303 O O . GLU B 2 19 ? 3.151 7.510 11.603 1.00 0.00 188 GLU B O 11
ATOM 14315 N N . ARG B 2 20 ? 5.313 7.412 11.975 1.00 0.00 189 ARG B N 11
ATOM 14316 C CA . ARG B 2 20 ? 5.111 7.466 13.451 1.00 0.00 189 ARG B CA 11
ATOM 14317 C C . ARG B 2 20 ? 4.306 6.245 13.903 1.00 0.00 189 ARG B C 11
ATOM 14318 O O . ARG B 2 20 ? 3.181 6.042 13.489 1.00 0.00 189 ARG B O 11
ATOM 14339 N N . GLN B 2 21 ? 4.872 5.433 14.752 1.00 0.00 190 GLN B N 11
ATOM 14340 C CA . GLN B 2 21 ? 4.140 4.228 15.233 1.00 0.00 190 GLN B CA 11
ATOM 14341 C C . GLN B 2 21 ? 4.722 3.778 16.575 1.00 0.00 190 GLN B C 11
ATOM 14342 O O . GLN B 2 21 ? 4.675 2.616 16.925 1.00 0.00 190 GLN B O 11
ATOM 14356 N N . ALA B 2 22 ? 5.270 4.692 17.330 1.00 0.00 191 ALA B N 11
ATOM 14357 C CA . ALA B 2 22 ? 5.853 4.317 18.648 1.00 0.00 191 ALA B CA 11
ATOM 14358 C C . ALA B 2 22 ? 4.855 3.455 19.421 1.00 0.00 191 ALA B C 11
ATOM 14359 O O . ALA B 2 22 ? 3.670 3.573 19.156 1.00 0.00 191 ALA B O 11
ATOM 14367 N N . GLN A 1 6 ? 0.667 30.299 14.602 1.00 0.00 9 GLN A N 12
ATOM 14368 C CA . GLN A 1 6 ? 0.028 30.364 13.257 1.00 0.00 9 GLN A CA 12
ATOM 14369 C C . GLN A 1 6 ? 0.735 29.391 12.310 1.00 0.00 9 GLN A C 12
ATOM 14370 O O . GLN A 1 6 ? 1.443 28.500 12.735 1.00 0.00 9 GLN A O 12
ATOM 14384 N N . GLY A 1 7 ? 0.548 29.555 11.030 1.00 0.00 10 GLY A N 12
ATOM 14385 C CA . GLY A 1 7 ? 1.209 28.640 10.057 1.00 0.00 10 GLY A CA 12
ATOM 14386 C C . GLY A 1 7 ? 0.739 28.975 8.640 1.00 0.00 10 GLY A C 12
ATOM 14387 O O . GLY A 1 7 ? 0.944 30.068 8.151 1.00 0.00 10 GLY A O 12
ATOM 14391 N N . ASP A 1 8 ? 0.109 28.044 7.978 1.00 0.00 11 ASP A N 12
ATOM 14392 C CA . ASP A 1 8 ? -0.374 28.313 6.594 1.00 0.00 11 ASP A CA 12
ATOM 14393 C C . ASP A 1 8 ? -1.477 27.315 6.237 1.00 0.00 11 ASP A C 12
ATOM 14394 O O . ASP A 1 8 ? -1.556 26.238 6.793 1.00 0.00 11 ASP A O 12
ATOM 14403 N N . ILE A 1 9 ? -2.332 27.665 5.315 1.00 0.00 12 ILE A N 12
ATOM 14404 C CA . ILE A 1 9 ? -3.429 26.735 4.928 1.00 0.00 12 ILE A CA 12
ATOM 14405 C C . ILE A 1 9 ? -3.127 26.125 3.556 1.00 0.00 12 ILE A C 12
ATOM 14406 O O . ILE A 1 9 ? -2.613 26.781 2.672 1.00 0.00 12 ILE A O 12
ATOM 14422 N N . VAL A 1 10 ? -3.445 24.874 3.377 1.00 0.00 13 VAL A N 12
ATOM 14423 C CA . VAL A 1 10 ? -3.182 24.209 2.069 1.00 0.00 13 VAL A CA 12
ATOM 14424 C C . VAL A 1 10 ? -4.434 23.453 1.630 1.00 0.00 13 VAL A C 12
ATOM 14425 O O . VAL A 1 10 ? -5.310 23.174 2.424 1.00 0.00 13 VAL A O 12
ATOM 14438 N N . VAL A 1 11 ? -4.525 23.106 0.377 1.00 0.00 14 VAL A N 12
ATOM 14439 C CA . VAL A 1 11 ? -5.725 22.357 -0.089 1.00 0.00 14 VAL A CA 12
ATOM 14440 C C . VAL A 1 11 ? -5.282 21.026 -0.699 1.00 0.00 14 VAL A C 12
ATOM 14441 O O . VAL A 1 11 ? -4.300 20.951 -1.410 1.00 0.00 14 VAL A O 12
ATOM 14454 N N . ALA A 1 12 ? -5.999 19.975 -0.416 1.00 0.00 15 ALA A N 12
ATOM 14455 C CA . ALA A 1 12 ? -5.628 18.643 -0.964 1.00 0.00 15 ALA A CA 12
ATOM 14456 C C . ALA A 1 12 ? -5.911 18.603 -2.466 1.00 0.00 15 ALA A C 12
ATOM 14457 O O . ALA A 1 12 ? -6.945 19.045 -2.924 1.00 0.00 15 ALA A O 12
ATOM 14464 N N . LEU A 1 13 ? -5.012 18.056 -3.234 1.00 0.00 16 LEU A N 12
ATOM 14465 C CA . LEU A 1 13 ? -5.245 17.964 -4.702 1.00 0.00 16 LEU A CA 12
ATOM 14466 C C . LEU A 1 13 ? -5.743 16.555 -5.014 1.00 0.00 16 LEU A C 12
ATOM 14467 O O . LEU A 1 13 ? -6.433 16.320 -5.985 1.00 0.00 16 LEU A O 12
ATOM 14483 N N . TYR A 1 14 ? -5.397 15.618 -4.175 1.00 0.00 17 TYR A N 12
ATOM 14484 C CA . TYR A 1 14 ? -5.836 14.212 -4.375 1.00 0.00 17 TYR A CA 12
ATOM 14485 C C . TYR A 1 14 ? -6.092 13.589 -3.001 1.00 0.00 17 TYR A C 12
ATOM 14486 O O . TYR A 1 14 ? -5.521 14.007 -2.015 1.00 0.00 17 TYR A O 12
ATOM 14504 N N . PRO A 1 15 ? -6.951 12.562 -2.929 1.00 0.00 18 PRO A N 12
ATOM 14505 C CA . PRO A 1 15 ? -7.249 11.886 -1.660 1.00 0.00 18 PRO A CA 12
ATOM 14506 C C . PRO A 1 15 ? -5.993 11.206 -1.117 1.00 0.00 18 PRO A C 12
ATOM 14507 O O . PRO A 1 15 ? -5.125 10.818 -1.871 1.00 0.00 18 PRO A O 12
ATOM 14518 N N . TYR A 1 16 ? -5.852 11.092 0.179 1.00 0.00 19 TYR A N 12
ATOM 14519 C CA . TYR A 1 16 ? -4.595 10.473 0.696 1.00 0.00 19 TYR A CA 12
ATOM 14520 C C . TYR A 1 16 ? -4.830 9.003 1.062 1.00 0.00 19 TYR A C 12
ATOM 14521 O O . TYR A 1 16 ? -5.924 8.485 0.954 1.00 0.00 19 TYR A O 12
ATOM 14539 N N . ASP A 1 17 ? -3.798 8.337 1.497 1.00 0.00 20 ASP A N 12
ATOM 14540 C CA . ASP A 1 17 ? -3.918 6.907 1.881 1.00 0.00 20 ASP A CA 12
ATOM 14541 C C . ASP A 1 17 ? -3.763 6.774 3.395 1.00 0.00 20 ASP A C 12
ATOM 14542 O O . ASP A 1 17 ? -2.710 6.414 3.883 1.00 0.00 20 ASP A O 12
ATOM 14551 N N . GLY A 1 18 ? -4.791 7.044 4.156 1.00 0.00 21 GLY A N 12
ATOM 14552 C CA . GLY A 1 18 ? -4.662 6.905 5.634 1.00 0.00 21 GLY A CA 12
ATOM 14553 C C . GLY A 1 18 ? -4.213 5.479 5.955 1.00 0.00 21 GLY A C 12
ATOM 14554 O O . GLY A 1 18 ? -5.018 4.574 6.051 1.00 0.00 21 GLY A O 12
ATOM 14558 N N . ILE A 1 19 ? -2.937 5.267 6.121 1.00 0.00 22 ILE A N 12
ATOM 14559 C CA . ILE A 1 19 ? -2.455 3.893 6.435 1.00 0.00 22 ILE A CA 12
ATOM 14560 C C . ILE A 1 19 ? -1.961 3.853 7.878 1.00 0.00 22 ILE A C 12
ATOM 14561 O O . ILE A 1 19 ? -2.201 2.907 8.601 1.00 0.00 22 ILE A O 12
ATOM 14577 N N . HIS A 1 20 ? -1.285 4.879 8.310 1.00 0.00 23 HIS A N 12
ATOM 14578 C CA . HIS A 1 20 ? -0.794 4.901 9.713 1.00 0.00 23 HIS A CA 12
ATOM 14579 C C . HIS A 1 20 ? -1.952 5.312 10.625 1.00 0.00 23 HIS A C 12
ATOM 14580 O O . HIS A 1 20 ? -2.920 5.898 10.183 1.00 0.00 23 HIS A O 12
ATOM 14594 N N . PRO A 1 21 ? -1.857 4.982 11.919 1.00 0.00 24 PRO A N 12
ATOM 14595 C CA . PRO A 1 21 ? -2.910 5.303 12.890 1.00 0.00 24 PRO A CA 12
ATOM 14596 C C . PRO A 1 21 ? -3.013 6.808 13.154 1.00 0.00 24 PRO A C 12
ATOM 14597 O O . PRO A 1 21 ? -3.979 7.282 13.721 1.00 0.00 24 PRO A O 12
ATOM 14608 N N . ASP A 1 22 ? -2.024 7.565 12.763 1.00 0.00 25 ASP A N 12
ATOM 14609 C CA . ASP A 1 22 ? -2.066 9.034 13.010 1.00 0.00 25 ASP A CA 12
ATOM 14610 C C . ASP A 1 22 ? -2.238 9.795 11.691 1.00 0.00 25 ASP A C 12
ATOM 14611 O O . ASP A 1 22 ? -2.494 10.982 11.687 1.00 0.00 25 ASP A O 12
ATOM 14620 N N . ASP A 1 23 ? -2.094 9.137 10.572 1.00 0.00 26 ASP A N 12
ATOM 14621 C CA . ASP A 1 23 ? -2.245 9.850 9.277 1.00 0.00 26 ASP A CA 12
ATOM 14622 C C . ASP A 1 23 ? -3.648 10.448 9.180 1.00 0.00 26 ASP A C 12
ATOM 14623 O O . ASP A 1 23 ? -4.619 9.856 9.604 1.00 0.00 26 ASP A O 12
ATOM 14632 N N . LEU A 1 24 ? -3.759 11.610 8.599 1.00 0.00 27 LEU A N 12
ATOM 14633 C CA . LEU A 1 24 ? -5.099 12.236 8.447 1.00 0.00 27 LEU A CA 12
ATOM 14634 C C . LEU A 1 24 ? -5.544 12.034 7.002 1.00 0.00 27 LEU A C 12
ATOM 14635 O O . LEU A 1 24 ? -4.869 12.427 6.073 1.00 0.00 27 LEU A O 12
ATOM 14651 N N . SER A 1 25 ? -6.674 11.420 6.803 1.00 0.00 28 SER A N 12
ATOM 14652 C CA . SER A 1 25 ? -7.161 11.189 5.420 1.00 0.00 28 SER A CA 12
ATOM 14653 C C . SER A 1 25 ? -7.747 12.484 4.861 1.00 0.00 28 SER A C 12
ATOM 14654 O O . SER A 1 25 ? -8.463 13.195 5.536 1.00 0.00 28 SER A O 12
ATOM 14662 N N . PHE A 1 26 ? -7.480 12.777 3.623 1.00 0.00 29 PHE A N 12
ATOM 14663 C CA . PHE A 1 26 ? -8.057 14.005 3.016 1.00 0.00 29 PHE A CA 12
ATOM 14664 C C . PHE A 1 26 ? -8.397 13.712 1.560 1.00 0.00 29 PHE A C 12
ATOM 14665 O O . PHE A 1 26 ? -7.831 12.826 0.955 1.00 0.00 29 PHE A O 12
ATOM 14682 N N . LYS A 1 27 ? -9.321 14.432 0.993 1.00 0.00 30 LYS A N 12
ATOM 14683 C CA . LYS A 1 27 ? -9.689 14.168 -0.424 1.00 0.00 30 LYS A CA 12
ATOM 14684 C C . LYS A 1 27 ? -9.212 15.325 -1.298 1.00 0.00 30 LYS A C 12
ATOM 14685 O O . LYS A 1 27 ? -8.739 16.330 -0.808 1.00 0.00 30 LYS A O 12
ATOM 14704 N N . LYS A 1 28 ? -9.331 15.195 -2.590 1.00 0.00 31 LYS A N 12
ATOM 14705 C CA . LYS A 1 28 ? -8.881 16.295 -3.484 1.00 0.00 31 LYS A CA 12
ATOM 14706 C C . LYS A 1 28 ? -9.773 17.518 -3.269 1.00 0.00 31 LYS A C 12
ATOM 14707 O O . LYS A 1 28 ? -10.924 17.403 -2.898 1.00 0.00 31 LYS A O 12
ATOM 14726 N N . GLY A 1 29 ? -9.250 18.687 -3.508 1.00 0.00 32 GLY A N 12
ATOM 14727 C CA . GLY A 1 29 ? -10.065 19.924 -3.327 1.00 0.00 32 GLY A CA 12
ATOM 14728 C C . GLY A 1 29 ? -10.346 20.169 -1.839 1.00 0.00 32 GLY A C 12
ATOM 14729 O O . GLY A 1 29 ? -10.879 21.196 -1.466 1.00 0.00 32 GLY A O 12
ATOM 14733 N N . GLU A 1 30 ? -10.003 19.243 -0.983 1.00 0.00 33 GLU A N 12
ATOM 14734 C CA . GLU A 1 30 ? -10.268 19.445 0.471 1.00 0.00 33 GLU A CA 12
ATOM 14735 C C . GLU A 1 30 ? -9.261 20.445 1.041 1.00 0.00 33 GLU A C 12
ATOM 14736 O O . GLU A 1 30 ? -8.111 20.469 0.656 1.00 0.00 33 GLU A O 12
ATOM 14748 N N . LYS A 1 31 ? -9.686 21.272 1.958 1.00 0.00 34 LYS A N 12
ATOM 14749 C CA . LYS A 1 31 ? -8.750 22.268 2.552 1.00 0.00 34 LYS A CA 12
ATOM 14750 C C . LYS A 1 31 ? -8.189 21.723 3.866 1.00 0.00 34 LYS A C 12
ATOM 14751 O O . LYS A 1 31 ? -8.888 21.123 4.659 1.00 0.00 34 LYS A O 12
ATOM 14770 N N . MET A 1 32 ? -6.921 21.927 4.091 1.00 0.00 35 MET A N 12
ATOM 14771 C CA . MET A 1 32 ? -6.279 21.428 5.338 1.00 0.00 35 MET A CA 12
ATOM 14772 C C . MET A 1 32 ? -5.394 22.521 5.933 1.00 0.00 35 MET A C 12
ATOM 14773 O O . MET A 1 32 ? -4.869 23.362 5.231 1.00 0.00 35 MET A O 12
ATOM 14787 N N . LYS A 1 33 ? -5.221 22.510 7.222 1.00 0.00 36 LYS A N 12
ATOM 14788 C CA . LYS A 1 33 ? -4.364 23.542 7.868 1.00 0.00 36 LYS A CA 12
ATOM 14789 C C . LYS A 1 33 ? -3.030 22.911 8.263 1.00 0.00 36 LYS A C 12
ATOM 14790 O O . LYS A 1 33 ? -2.988 21.885 8.912 1.00 0.00 36 LYS A O 12
ATOM 14809 N N . VAL A 1 34 ? -1.939 23.517 7.883 1.00 0.00 37 VAL A N 12
ATOM 14810 C CA . VAL A 1 34 ? -0.608 22.951 8.242 1.00 0.00 37 VAL A CA 12
ATOM 14811 C C . VAL A 1 34 ? -0.251 23.359 9.672 1.00 0.00 37 VAL A C 12
ATOM 14812 O O . VAL A 1 34 ? -0.414 24.498 10.060 1.00 0.00 37 VAL A O 12
ATOM 14825 N N . LEU A 1 35 ? 0.235 22.439 10.457 1.00 0.00 38 LEU A N 12
ATOM 14826 C CA . LEU A 1 35 ? 0.601 22.779 11.860 1.00 0.00 38 LEU A CA 12
ATOM 14827 C C . LEU A 1 35 ? 2.117 22.664 12.035 1.00 0.00 38 LEU A C 12
ATOM 14828 O O . LEU A 1 35 ? 2.739 23.481 12.684 1.00 0.00 38 LEU A O 12
ATOM 14844 N N . GLU A 1 36 ? 2.715 21.654 11.466 1.00 0.00 39 GLU A N 12
ATOM 14845 C CA . GLU A 1 36 ? 4.188 21.478 11.601 1.00 0.00 39 GLU A CA 12
ATOM 14846 C C . GLU A 1 36 ? 4.729 20.780 10.351 1.00 0.00 39 GLU A C 12
ATOM 14847 O O . GLU A 1 36 ? 4.829 19.570 10.297 1.00 0.00 39 GLU A O 12
ATOM 14859 N N . GLU A 1 37 ? 5.080 21.537 9.346 1.00 0.00 40 GLU A N 12
ATOM 14860 C CA . GLU A 1 37 ? 5.617 20.922 8.100 1.00 0.00 40 GLU A CA 12
ATOM 14861 C C . GLU A 1 37 ? 7.052 20.452 8.342 1.00 0.00 40 GLU A C 12
ATOM 14862 O O . GLU A 1 37 ? 7.945 21.244 8.572 1.00 0.00 40 GLU A O 12
ATOM 14874 N N . HIS A 1 38 ? 7.282 19.168 8.294 1.00 0.00 41 HIS A N 12
ATOM 14875 C CA . HIS A 1 38 ? 8.660 18.650 8.523 1.00 0.00 41 HIS A CA 12
ATOM 14876 C C . HIS A 1 38 ? 9.481 18.793 7.237 1.00 0.00 41 HIS A C 12
ATOM 14877 O O . HIS A 1 38 ? 9.953 19.864 6.912 1.00 0.00 41 HIS A O 12
ATOM 14891 N N . GLY A 1 39 ? 9.663 17.726 6.505 1.00 0.00 42 GLY A N 12
ATOM 14892 C CA . GLY A 1 39 ? 10.464 17.819 5.250 1.00 0.00 42 GLY A CA 12
ATOM 14893 C C . GLY A 1 39 ? 9.667 17.243 4.074 1.00 0.00 42 GLY A C 12
ATOM 14894 O O . GLY A 1 39 ? 10.002 17.457 2.927 1.00 0.00 42 GLY A O 12
ATOM 14898 N N . GLU A 1 40 ? 8.614 16.517 4.344 1.00 0.00 43 GLU A N 12
ATOM 14899 C CA . GLU A 1 40 ? 7.809 15.941 3.225 1.00 0.00 43 GLU A CA 12
ATOM 14900 C C . GLU A 1 40 ? 6.455 15.440 3.746 1.00 0.00 43 GLU A C 12
ATOM 14901 O O . GLU A 1 40 ? 5.568 15.129 2.974 1.00 0.00 43 GLU A O 12
ATOM 14913 N N . TRP A 1 41 ? 6.274 15.370 5.038 1.00 0.00 44 TRP A N 12
ATOM 14914 C CA . TRP A 1 41 ? 4.963 14.904 5.577 1.00 0.00 44 TRP A CA 12
ATOM 14915 C C . TRP A 1 41 ? 4.493 15.893 6.649 1.00 0.00 44 TRP A C 12
ATOM 14916 O O . TRP A 1 41 ? 4.804 15.743 7.814 1.00 0.00 44 TRP A O 12
ATOM 14937 N N . TRP A 1 42 ? 3.769 16.912 6.277 1.00 0.00 45 TRP A N 12
ATOM 14938 C CA . TRP A 1 42 ? 3.314 17.904 7.296 1.00 0.00 45 TRP A CA 12
ATOM 14939 C C . TRP A 1 42 ? 2.043 17.412 7.984 1.00 0.00 45 TRP A C 12
ATOM 14940 O O . TRP A 1 42 ? 1.156 16.865 7.361 1.00 0.00 45 TRP A O 12
ATOM 14961 N N . LYS A 1 43 ? 1.937 17.631 9.267 1.00 0.00 46 LYS A N 12
ATOM 14962 C CA . LYS A 1 43 ? 0.712 17.207 9.997 1.00 0.00 46 LYS A CA 12
ATOM 14963 C C . LYS A 1 43 ? -0.273 18.375 9.990 1.00 0.00 46 LYS A C 12
ATOM 14964 O O . LYS A 1 43 ? -0.112 19.342 10.709 1.00 0.00 46 LYS A O 12
ATOM 14983 N N . ALA A 1 44 ? -1.277 18.304 9.166 1.00 0.00 47 ALA A N 12
ATOM 14984 C CA . ALA A 1 44 ? -2.261 19.419 9.087 1.00 0.00 47 ALA A CA 12
ATOM 14985 C C . ALA A 1 44 ? -3.535 19.057 9.846 1.00 0.00 47 ALA A C 12
ATOM 14986 O O . ALA A 1 44 ? -3.641 18.012 10.456 1.00 0.00 47 ALA A O 12
ATOM 14993 N N . LYS A 1 45 ? -4.504 19.929 9.808 1.00 0.00 48 LYS A N 12
ATOM 14994 C CA . LYS A 1 45 ? -5.783 19.668 10.519 1.00 0.00 48 LYS A CA 12
ATOM 14995 C C . LYS A 1 45 ? -6.937 19.755 9.520 1.00 0.00 48 LYS A C 12
ATOM 14996 O O . LYS A 1 45 ? -7.273 20.819 9.038 1.00 0.00 48 LYS A O 12
ATOM 15015 N N . SER A 1 46 ? -7.541 18.650 9.199 1.00 0.00 49 SER A N 12
ATOM 15016 C CA . SER A 1 46 ? -8.666 18.674 8.224 1.00 0.00 49 SER A CA 12
ATOM 15017 C C . SER A 1 46 ? -9.762 19.612 8.722 1.00 0.00 49 SER A C 12
ATOM 15018 O O . SER A 1 46 ? -10.215 19.525 9.846 1.00 0.00 49 SER A O 12
ATOM 15026 N N . LEU A 1 47 ? -10.193 20.500 7.879 1.00 0.00 50 LEU A N 12
ATOM 15027 C CA . LEU A 1 47 ? -11.267 21.447 8.264 1.00 0.00 50 LEU A CA 12
ATOM 15028 C C . LEU A 1 47 ? -12.597 20.703 8.222 1.00 0.00 50 LEU A C 12
ATOM 15029 O O . LEU A 1 47 ? -13.616 21.204 8.656 1.00 0.00 50 LEU A O 12
ATOM 15045 N N . LEU A 1 48 ? -12.594 19.498 7.714 1.00 0.00 51 LEU A N 12
ATOM 15046 C CA . LEU A 1 48 ? -13.855 18.718 7.663 1.00 0.00 51 LEU A CA 12
ATOM 15047 C C . LEU A 1 48 ? -14.539 18.823 9.019 1.00 0.00 51 LEU A C 12
ATOM 15048 O O . LEU A 1 48 ? -15.737 18.661 9.138 1.00 0.00 51 LEU A O 12
ATOM 15064 N N . THR A 1 49 ? -13.787 19.118 10.046 1.00 0.00 52 THR A N 12
ATOM 15065 C CA . THR A 1 49 ? -14.402 19.257 11.391 1.00 0.00 52 THR A CA 12
ATOM 15066 C C . THR A 1 49 ? -13.311 19.341 12.463 1.00 0.00 52 THR A C 12
ATOM 15067 O O . THR A 1 49 ? -13.551 19.849 13.538 1.00 0.00 52 THR A O 12
ATOM 15078 N N . LYS A 1 50 ? -12.121 18.860 12.182 1.00 0.00 53 LYS A N 12
ATOM 15079 C CA . LYS A 1 50 ? -11.019 18.923 13.202 1.00 0.00 53 LYS A CA 12
ATOM 15080 C C . LYS A 1 50 ? -10.202 17.632 13.173 1.00 0.00 53 LYS A C 12
ATOM 15081 O O . LYS A 1 50 ? -9.764 17.141 14.194 1.00 0.00 53 LYS A O 12
ATOM 15100 N N . LYS A 1 51 ? -9.958 17.100 12.014 1.00 0.00 54 LYS A N 12
ATOM 15101 C CA . LYS A 1 51 ? -9.128 15.870 11.922 1.00 0.00 54 LYS A CA 12
ATOM 15102 C C . LYS A 1 51 ? -7.663 16.297 11.824 1.00 0.00 54 LYS A C 12
ATOM 15103 O O . LYS A 1 51 ? -7.323 17.205 11.093 1.00 0.00 54 LYS A O 12
ATOM 15122 N N . GLU A 1 52 ? -6.790 15.664 12.556 1.00 0.00 55 GLU A N 12
ATOM 15123 C CA . GLU A 1 52 ? -5.355 16.056 12.498 1.00 0.00 55 GLU A CA 12
ATOM 15124 C C . GLU A 1 52 ? -4.519 14.847 12.093 1.00 0.00 55 GLU A C 12
ATOM 15125 O O . GLU A 1 52 ? -4.619 13.790 12.684 1.00 0.00 55 GLU A O 12
ATOM 15137 N N . GLY A 1 53 ? -3.697 14.982 11.093 1.00 0.00 56 GLY A N 12
ATOM 15138 C CA . GLY A 1 53 ? -2.865 13.821 10.674 1.00 0.00 56 GLY A CA 12
ATOM 15139 C C . GLY A 1 53 ? -1.762 14.273 9.721 1.00 0.00 56 GLY A C 12
ATOM 15140 O O . GLY A 1 53 ? -1.755 15.386 9.235 1.00 0.00 56 GLY A O 12
ATOM 15144 N N . PHE A 1 54 ? -0.830 13.404 9.456 1.00 0.00 57 PHE A N 12
ATOM 15145 C CA . PHE A 1 54 ? 0.286 13.750 8.539 1.00 0.00 57 PHE A CA 12
ATOM 15146 C C . PHE A 1 54 ? -0.227 13.827 7.101 1.00 0.00 57 PHE A C 12
ATOM 15147 O O . PHE A 1 54 ? -0.929 12.954 6.631 1.00 0.00 57 PHE A O 12
ATOM 15164 N N . ILE A 1 55 ? 0.131 14.863 6.401 1.00 0.00 58 ILE A N 12
ATOM 15165 C CA . ILE A 1 55 ? -0.319 15.007 4.987 1.00 0.00 58 ILE A CA 12
ATOM 15166 C C . ILE A 1 55 ? 0.921 15.145 4.106 1.00 0.00 58 ILE A C 12
ATOM 15167 O O . ILE A 1 55 ? 1.803 15.930 4.393 1.00 0.00 58 ILE A O 12
ATOM 15183 N N . PRO A 1 56 ? 1.019 14.347 3.033 1.00 0.00 59 PRO A N 12
ATOM 15184 C CA . PRO A 1 56 ? 2.189 14.381 2.156 1.00 0.00 59 PRO A CA 12
ATOM 15185 C C . PRO A 1 56 ? 2.205 15.611 1.244 1.00 0.00 59 PRO A C 12
ATOM 15186 O O . PRO A 1 56 ? 1.259 15.885 0.534 1.00 0.00 59 PRO A O 12
ATOM 15197 N N . SER A 1 57 ? 3.279 16.349 1.263 1.00 0.00 60 SER A N 12
ATOM 15198 C CA . SER A 1 57 ? 3.374 17.562 0.402 1.00 0.00 60 SER A CA 12
ATOM 15199 C C . SER A 1 57 ? 3.120 17.187 -1.061 1.00 0.00 60 SER A C 12
ATOM 15200 O O . SER A 1 57 ? 2.971 18.042 -1.912 1.00 0.00 60 SER A O 12
ATOM 15208 N N . ASN A 1 58 ? 3.086 15.919 -1.368 1.00 0.00 61 ASN A N 12
ATOM 15209 C CA . ASN A 1 58 ? 2.860 15.494 -2.778 1.00 0.00 61 ASN A CA 12
ATOM 15210 C C . ASN A 1 58 ? 1.360 15.363 -3.062 1.00 0.00 61 ASN A C 12
ATOM 15211 O O . ASN A 1 58 ? 0.959 15.013 -4.154 1.00 0.00 61 ASN A O 12
ATOM 15222 N N . TYR A 1 59 ? 0.525 15.639 -2.100 1.00 0.00 62 TYR A N 12
ATOM 15223 C CA . TYR A 1 59 ? -0.944 15.521 -2.349 1.00 0.00 62 TYR A CA 12
ATOM 15224 C C . TYR A 1 59 ? -1.612 16.888 -2.201 1.00 0.00 62 TYR A C 12
ATOM 15225 O O . TYR A 1 59 ? -2.491 17.243 -2.960 1.00 0.00 62 TYR A O 12
ATOM 15243 N N . VAL A 1 60 ? -1.224 17.649 -1.218 1.00 0.00 63 VAL A N 12
ATOM 15244 C CA . VAL A 1 60 ? -1.867 18.980 -1.018 1.00 0.00 63 VAL A CA 12
ATOM 15245 C C . VAL A 1 60 ? -1.028 20.084 -1.662 1.00 0.00 63 VAL A C 12
ATOM 15246 O O . VAL A 1 60 ? 0.152 19.931 -1.906 1.00 0.00 63 VAL A O 12
ATOM 15259 N N . ALA A 1 61 ? -1.645 21.202 -1.936 1.00 0.00 64 ALA A N 12
ATOM 15260 C CA . ALA A 1 61 ? -0.917 22.340 -2.560 1.00 0.00 64 ALA A CA 12
ATOM 15261 C C . ALA A 1 61 ? -1.335 23.636 -1.863 1.00 0.00 64 ALA A C 12
ATOM 15262 O O . ALA A 1 61 ? -2.351 23.691 -1.200 1.00 0.00 64 ALA A O 12
ATOM 15269 N N . LYS A 1 62 ? -0.567 24.679 -2.005 1.00 0.00 65 LYS A N 12
ATOM 15270 C CA . LYS A 1 62 ? -0.935 25.963 -1.346 1.00 0.00 65 LYS A CA 12
ATOM 15271 C C . LYS A 1 62 ? -2.071 26.628 -2.127 1.00 0.00 65 LYS A C 12
ATOM 15272 O O . LYS A 1 62 ? -2.159 26.512 -3.334 1.00 0.00 65 LYS A O 12
ATOM 15291 N N . LEU A 1 63 ? -2.943 27.322 -1.448 1.00 0.00 66 LEU A N 12
ATOM 15292 C CA . LEU A 1 63 ? -4.073 27.991 -2.151 1.00 0.00 66 LEU A CA 12
ATOM 15293 C C . LEU A 1 63 ? -3.542 28.754 -3.365 1.00 0.00 66 LEU A C 12
ATOM 15294 O O . LEU A 1 63 ? -2.359 29.002 -3.487 1.00 0.00 66 LEU A O 12
ATOM 15310 N N . ASN A 1 64 ? -4.409 29.127 -4.266 1.00 0.00 67 ASN A N 12
ATOM 15311 C CA . ASN A 1 64 ? -3.957 29.874 -5.473 1.00 0.00 67 ASN A CA 12
ATOM 15312 C C . ASN A 1 64 ? -5.109 30.732 -5.999 1.00 0.00 67 ASN A C 12
ATOM 15313 O O . ASN A 1 64 ? -6.016 30.243 -6.643 1.00 0.00 67 ASN A O 12
ATOM 15324 N N . THR A 1 65 ? -5.082 32.008 -5.729 1.00 0.00 68 THR A N 12
ATOM 15325 C CA . THR A 1 65 ? -6.177 32.895 -6.212 1.00 0.00 68 THR A CA 12
ATOM 15326 C C . THR A 1 65 ? -5.786 33.501 -7.561 1.00 0.00 68 THR A C 12
ATOM 15327 O O . THR A 1 65 ? -4.661 33.957 -7.680 1.00 0.00 68 THR A O 12
ATOM 15339 N N . TRP B 2 1 ? -17.727 16.216 -13.028 1.00 0.00 170 TRP B N 12
ATOM 15340 C CA . TRP B 2 1 ? -16.292 15.898 -13.269 1.00 0.00 170 TRP B CA 12
ATOM 15341 C C . TRP B 2 1 ? -15.901 16.342 -14.680 1.00 0.00 170 TRP B C 12
ATOM 15342 O O . TRP B 2 1 ? -16.743 16.653 -15.500 1.00 0.00 170 TRP B O 12
ATOM 15365 N N . ASP B 2 2 ? -14.628 16.375 -14.970 1.00 0.00 171 ASP B N 12
ATOM 15366 C CA . ASP B 2 2 ? -14.181 16.798 -16.325 1.00 0.00 171 ASP B CA 12
ATOM 15367 C C . ASP B 2 2 ? -12.710 16.426 -16.494 1.00 0.00 171 ASP B C 12
ATOM 15368 O O . ASP B 2 2 ? -12.343 15.699 -17.395 1.00 0.00 171 ASP B O 12
ATOM 15377 N N . PRO B 2 3 ? -11.855 16.933 -15.596 1.00 0.00 172 PRO B N 12
ATOM 15378 C CA . PRO B 2 3 ? -10.414 16.653 -15.627 1.00 0.00 172 PRO B CA 12
ATOM 15379 C C . PRO B 2 3 ? -10.112 15.187 -15.300 1.00 0.00 172 PRO B C 12
ATOM 15380 O O . PRO B 2 3 ? -10.062 14.345 -16.174 1.00 0.00 172 PRO B O 12
ATOM 15391 N N . GLY B 2 4 ? -9.912 14.874 -14.047 1.00 0.00 173 GLY B N 12
ATOM 15392 C CA . GLY B 2 4 ? -9.615 13.464 -13.671 1.00 0.00 173 GLY B CA 12
ATOM 15393 C C . GLY B 2 4 ? -9.074 13.419 -12.241 1.00 0.00 173 GLY B C 12
ATOM 15394 O O . GLY B 2 4 ? -9.343 12.502 -11.491 1.00 0.00 173 GLY B O 12
ATOM 15398 N N . MET B 2 5 ? -8.314 14.406 -11.857 1.00 0.00 174 MET B N 12
ATOM 15399 C CA . MET B 2 5 ? -7.754 14.426 -10.476 1.00 0.00 174 MET B CA 12
ATOM 15400 C C . MET B 2 5 ? -7.230 13.035 -10.112 1.00 0.00 174 MET B C 12
ATOM 15401 O O . MET B 2 5 ? -7.905 12.257 -9.467 1.00 0.00 174 MET B O 12
ATOM 15415 N N . PRO B 2 6 ? -5.997 12.721 -10.537 1.00 0.00 175 PRO B N 12
ATOM 15416 C CA . PRO B 2 6 ? -5.372 11.427 -10.259 1.00 0.00 175 PRO B CA 12
ATOM 15417 C C . PRO B 2 6 ? -4.811 11.363 -8.837 1.00 0.00 175 PRO B C 12
ATOM 15418 O O . PRO B 2 6 ? -5.170 12.143 -7.979 1.00 0.00 175 PRO B O 12
ATOM 15429 N N . THR B 2 7 ? -3.929 10.438 -8.586 1.00 0.00 176 THR B N 12
ATOM 15430 C CA . THR B 2 7 ? -3.334 10.320 -7.224 1.00 0.00 176 THR B CA 12
ATOM 15431 C C . THR B 2 7 ? -1.904 9.785 -7.341 1.00 0.00 176 THR B C 12
ATOM 15432 O O . THR B 2 7 ? -1.676 8.592 -7.341 1.00 0.00 176 THR B O 12
ATOM 15443 N N . PRO B 2 8 ? -0.928 10.696 -7.448 1.00 0.00 177 PRO B N 12
ATOM 15444 C CA . PRO B 2 8 ? 0.490 10.332 -7.570 1.00 0.00 177 PRO B CA 12
ATOM 15445 C C . PRO B 2 8 ? 1.039 9.721 -6.277 1.00 0.00 177 PRO B C 12
ATOM 15446 O O . PRO B 2 8 ? 0.376 9.697 -5.260 1.00 0.00 177 PRO B O 12
ATOM 15457 N N . PRO B 2 9 ? 2.282 9.217 -6.326 1.00 0.00 178 PRO B N 12
ATOM 15458 C CA . PRO B 2 9 ? 2.938 8.598 -5.165 1.00 0.00 178 PRO B CA 12
ATOM 15459 C C . PRO B 2 9 ? 3.273 9.632 -4.087 1.00 0.00 178 PRO B C 12
ATOM 15460 O O . PRO B 2 9 ? 3.745 10.713 -4.377 1.00 0.00 178 PRO B O 12
ATOM 15471 N N . LEU B 2 10 ? 3.038 9.309 -2.845 1.00 0.00 179 LEU B N 12
ATOM 15472 C CA . LEU B 2 10 ? 3.347 10.277 -1.757 1.00 0.00 179 LEU B CA 12
ATOM 15473 C C . LEU B 2 10 ? 4.845 10.259 -1.466 1.00 0.00 179 LEU B C 12
ATOM 15474 O O . LEU B 2 10 ? 5.594 9.480 -2.021 1.00 0.00 179 LEU B O 12
ATOM 15490 N N . PRO B 2 11 ? 5.272 11.140 -0.556 1.00 0.00 180 PRO B N 12
ATOM 15491 C CA . PRO B 2 11 ? 6.673 11.248 -0.146 1.00 0.00 180 PRO B CA 12
ATOM 15492 C C . PRO B 2 11 ? 7.127 10.015 0.652 1.00 0.00 180 PRO B C 12
ATOM 15493 O O . PRO B 2 11 ? 6.396 9.054 0.781 1.00 0.00 180 PRO B O 12
ATOM 15504 N N . PRO B 2 12 ? 8.375 10.024 1.147 1.00 0.00 181 PRO B N 12
ATOM 15505 C CA . PRO B 2 12 ? 8.950 8.891 1.873 1.00 0.00 181 PRO B CA 12
ATOM 15506 C C . PRO B 2 12 ? 8.722 8.912 3.391 1.00 0.00 181 PRO B C 12
ATOM 15507 O O . PRO B 2 12 ? 8.724 7.877 4.024 1.00 0.00 181 PRO B O 12
ATOM 15518 N N . ARG B 2 13 ? 8.554 10.060 3.986 1.00 0.00 182 ARG B N 12
ATOM 15519 C CA . ARG B 2 13 ? 8.357 10.105 5.469 1.00 0.00 182 ARG B CA 12
ATOM 15520 C C . ARG B 2 13 ? 9.713 9.934 6.161 1.00 0.00 182 ARG B C 12
ATOM 15521 O O . ARG B 2 13 ? 10.141 8.830 6.433 1.00 0.00 182 ARG B O 12
ATOM 15542 N N . PRO B 2 14 ? 10.400 11.048 6.453 1.00 0.00 183 PRO B N 12
ATOM 15543 C CA . PRO B 2 14 ? 11.711 11.021 7.116 1.00 0.00 183 PRO B CA 12
ATOM 15544 C C . PRO B 2 14 ? 11.599 10.583 8.580 1.00 0.00 183 PRO B C 12
ATOM 15545 O O . PRO B 2 14 ? 10.733 11.030 9.306 1.00 0.00 183 PRO B O 12
ATOM 15556 N N . ALA B 2 15 ? 12.471 9.716 9.019 1.00 0.00 184 ALA B N 12
ATOM 15557 C CA . ALA B 2 15 ? 12.414 9.253 10.435 1.00 0.00 184 ALA B CA 12
ATOM 15558 C C . ALA B 2 15 ? 10.960 8.994 10.829 1.00 0.00 184 ALA B C 12
ATOM 15559 O O . ALA B 2 15 ? 10.462 9.542 11.793 1.00 0.00 184 ALA B O 12
ATOM 15566 N N . ASN B 2 16 ? 10.274 8.168 10.092 1.00 0.00 185 ASN B N 12
ATOM 15567 C CA . ASN B 2 16 ? 8.853 7.881 10.425 1.00 0.00 185 ASN B CA 12
ATOM 15568 C C . ASN B 2 16 ? 8.094 9.200 10.579 1.00 0.00 185 ASN B C 12
ATOM 15569 O O . ASN B 2 16 ? 7.408 9.423 11.556 1.00 0.00 185 ASN B O 12
ATOM 15580 N N . LEU B 2 17 ? 8.213 10.075 9.619 1.00 0.00 186 LEU B N 12
ATOM 15581 C CA . LEU B 2 17 ? 7.500 11.381 9.707 1.00 0.00 186 LEU B CA 12
ATOM 15582 C C . LEU B 2 17 ? 5.999 11.153 9.534 1.00 0.00 186 LEU B C 12
ATOM 15583 O O . LEU B 2 17 ? 5.258 11.075 10.493 1.00 0.00 186 LEU B O 12
ATOM 15599 N N . GLY B 2 18 ? 5.544 11.039 8.316 1.00 0.00 187 GLY B N 12
ATOM 15600 C CA . GLY B 2 18 ? 4.095 10.810 8.084 1.00 0.00 187 GLY B CA 12
ATOM 15601 C C . GLY B 2 18 ? 3.736 9.399 8.547 1.00 0.00 187 GLY B C 12
ATOM 15602 O O . GLY B 2 18 ? 2.585 9.010 8.554 1.00 0.00 187 GLY B O 12
ATOM 15606 N N . GLU B 2 19 ? 4.716 8.629 8.933 1.00 0.00 188 GLU B N 12
ATOM 15607 C CA . GLU B 2 19 ? 4.433 7.245 9.395 1.00 0.00 188 GLU B CA 12
ATOM 15608 C C . GLU B 2 19 ? 3.792 7.298 10.783 1.00 0.00 188 GLU B C 12
ATOM 15609 O O . GLU B 2 19 ? 2.588 7.212 10.927 1.00 0.00 188 GLU B O 12
ATOM 15621 N N . ARG B 2 20 ? 4.589 7.440 11.803 1.00 0.00 189 ARG B N 12
ATOM 15622 C CA . ARG B 2 20 ? 4.031 7.503 13.184 1.00 0.00 189 ARG B CA 12
ATOM 15623 C C . ARG B 2 20 ? 3.538 6.117 13.601 1.00 0.00 189 ARG B C 12
ATOM 15624 O O . ARG B 2 20 ? 2.375 5.795 13.465 1.00 0.00 189 ARG B O 12
ATOM 15645 N N . GLN B 2 21 ? 4.414 5.294 14.108 1.00 0.00 190 GLN B N 12
ATOM 15646 C CA . GLN B 2 21 ? 3.995 3.929 14.535 1.00 0.00 190 GLN B CA 12
ATOM 15647 C C . GLN B 2 21 ? 3.814 3.903 16.054 1.00 0.00 190 GLN B C 12
ATOM 15648 O O . GLN B 2 21 ? 4.386 4.699 16.771 1.00 0.00 190 GLN B O 12
ATOM 15662 N N . ALA B 2 22 ? 3.023 2.990 16.551 1.00 0.00 191 ALA B N 12
ATOM 15663 C CA . ALA B 2 22 ? 2.806 2.913 18.023 1.00 0.00 191 ALA B CA 12
ATOM 15664 C C . ALA B 2 22 ? 4.158 2.797 18.732 1.00 0.00 191 ALA B C 12
ATOM 15665 O O . ALA B 2 22 ? 4.921 1.919 18.368 1.00 0.00 191 ALA B O 12
ATOM 15673 N N . GLN A 1 6 ? 5.581 26.843 11.346 1.00 0.00 9 GLN A N 13
ATOM 15674 C CA . GLN A 1 6 ? 4.938 27.957 10.593 1.00 0.00 9 GLN A CA 13
ATOM 15675 C C . GLN A 1 6 ? 3.425 27.733 10.545 1.00 0.00 9 GLN A C 13
ATOM 15676 O O . GLN A 1 6 ? 2.895 26.867 11.212 1.00 0.00 9 GLN A O 13
ATOM 15690 N N . GLY A 1 7 ? 2.725 28.508 9.763 1.00 0.00 10 GLY A N 13
ATOM 15691 C CA . GLY A 1 7 ? 1.248 28.338 9.675 1.00 0.00 10 GLY A CA 13
ATOM 15692 C C . GLY A 1 7 ? 0.763 28.771 8.290 1.00 0.00 10 GLY A C 13
ATOM 15693 O O . GLY A 1 7 ? 0.879 29.920 7.911 1.00 0.00 10 GLY A O 13
ATOM 15697 N N . ASP A 1 8 ? 0.219 27.859 7.532 1.00 0.00 11 ASP A N 13
ATOM 15698 C CA . ASP A 1 8 ? -0.276 28.215 6.172 1.00 0.00 11 ASP A CA 13
ATOM 15699 C C . ASP A 1 8 ? -1.441 27.295 5.802 1.00 0.00 11 ASP A C 13
ATOM 15700 O O . ASP A 1 8 ? -1.631 26.250 6.393 1.00 0.00 11 ASP A O 13
ATOM 15709 N N . ILE A 1 9 ? -2.225 27.671 4.827 1.00 0.00 12 ILE A N 13
ATOM 15710 C CA . ILE A 1 9 ? -3.373 26.812 4.427 1.00 0.00 12 ILE A CA 13
ATOM 15711 C C . ILE A 1 9 ? -3.077 26.156 3.077 1.00 0.00 12 ILE A C 13
ATOM 15712 O O . ILE A 1 9 ? -2.578 26.783 2.164 1.00 0.00 12 ILE A O 13
ATOM 15728 N N . VAL A 1 10 ? -3.381 24.894 2.951 1.00 0.00 13 VAL A N 13
ATOM 15729 C CA . VAL A 1 10 ? -3.124 24.179 1.671 1.00 0.00 13 VAL A CA 13
ATOM 15730 C C . VAL A 1 10 ? -4.381 23.412 1.268 1.00 0.00 13 VAL A C 13
ATOM 15731 O O . VAL A 1 10 ? -5.239 23.144 2.085 1.00 0.00 13 VAL A O 13
ATOM 15744 N N . VAL A 1 11 ? -4.500 23.045 0.023 1.00 0.00 14 VAL A N 13
ATOM 15745 C CA . VAL A 1 11 ? -5.711 22.285 -0.398 1.00 0.00 14 VAL A CA 13
ATOM 15746 C C . VAL A 1 11 ? -5.287 20.932 -0.971 1.00 0.00 14 VAL A C 13
ATOM 15747 O O . VAL A 1 11 ? -4.313 20.825 -1.689 1.00 0.00 14 VAL A O 13
ATOM 15760 N N . ALA A 1 12 ? -6.013 19.894 -0.650 1.00 0.00 15 ALA A N 13
ATOM 15761 C CA . ALA A 1 12 ? -5.654 18.543 -1.162 1.00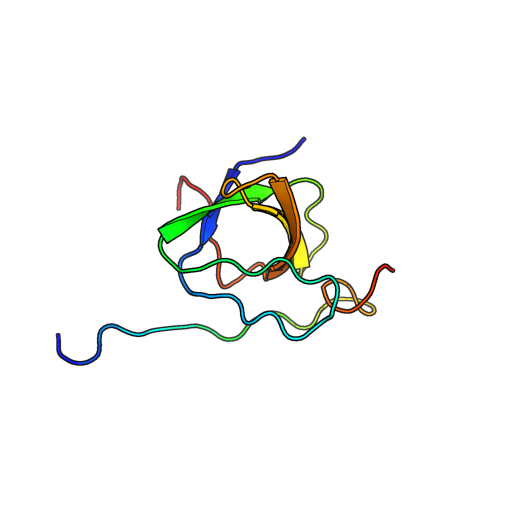 0.00 15 ALA A CA 13
ATOM 15762 C C . ALA A 1 12 ? -5.964 18.458 -2.659 1.00 0.00 15 ALA A C 13
ATOM 15763 O O . ALA A 1 12 ? -7.030 18.831 -3.105 1.00 0.00 15 ALA A O 13
ATOM 15770 N N . LEU A 1 13 ? -5.046 17.948 -3.432 1.00 0.00 16 LEU A N 13
ATOM 15771 C CA . LEU A 1 13 ? -5.292 17.813 -4.896 1.00 0.00 16 LEU A CA 13
ATOM 15772 C C . LEU A 1 13 ? -5.709 16.369 -5.179 1.00 0.00 16 LEU A C 13
ATOM 15773 O O . LEU A 1 13 ? -6.267 16.054 -6.212 1.00 0.00 16 LEU A O 13
ATOM 15789 N N . TYR A 1 14 ? -5.441 15.497 -4.249 1.00 0.00 17 TYR A N 13
ATOM 15790 C CA . TYR A 1 14 ? -5.811 14.067 -4.408 1.00 0.00 17 TYR A CA 13
ATOM 15791 C C . TYR A 1 14 ? -6.016 13.478 -3.013 1.00 0.00 17 TYR A C 13
ATOM 15792 O O . TYR A 1 14 ? -5.408 13.925 -2.063 1.00 0.00 17 TYR A O 13
ATOM 15810 N N . PRO A 1 15 ? -6.870 12.454 -2.871 1.00 0.00 18 PRO A N 13
ATOM 15811 C CA . PRO A 1 15 ? -7.105 11.829 -1.570 1.00 0.00 18 PRO A CA 13
ATOM 15812 C C . PRO A 1 15 ? -5.803 11.229 -1.046 1.00 0.00 18 PRO A C 13
ATOM 15813 O O . PRO A 1 15 ? -4.947 10.838 -1.816 1.00 0.00 18 PRO A O 13
ATOM 15824 N N . TYR A 1 16 ? -5.607 11.186 0.244 1.00 0.00 19 TYR A N 13
ATOM 15825 C CA . TYR A 1 16 ? -4.306 10.646 0.736 1.00 0.00 19 TYR A CA 13
ATOM 15826 C C . TYR A 1 16 ? -4.403 9.134 0.935 1.00 0.00 19 TYR A C 13
ATOM 15827 O O . TYR A 1 16 ? -3.446 8.416 0.729 1.00 0.00 19 TYR A O 13
ATOM 15845 N N . ASP A 1 17 ? -5.553 8.653 1.341 1.00 0.00 20 ASP A N 13
ATOM 15846 C CA . ASP A 1 17 ? -5.740 7.188 1.570 1.00 0.00 20 ASP A CA 13
ATOM 15847 C C . ASP A 1 17 ? -5.801 6.915 3.072 1.00 0.00 20 ASP A C 13
ATOM 15848 O O . ASP A 1 17 ? -6.720 6.289 3.563 1.00 0.00 20 ASP A O 13
ATOM 15857 N N . GLY A 1 18 ? -4.822 7.363 3.804 1.00 0.00 21 GLY A N 13
ATOM 15858 C CA . GLY A 1 18 ? -4.812 7.110 5.275 1.00 0.00 21 GLY A CA 13
ATOM 15859 C C . GLY A 1 18 ? -4.400 5.658 5.519 1.00 0.00 21 GLY A C 13
ATOM 15860 O O . GLY A 1 18 ? -5.219 4.761 5.526 1.00 0.00 21 GLY A O 13
ATOM 15864 N N . ILE A 1 19 ? -3.136 5.424 5.728 1.00 0.00 22 ILE A N 13
ATOM 15865 C CA . ILE A 1 19 ? -2.671 4.033 5.983 1.00 0.00 22 ILE A CA 13
ATOM 15866 C C . ILE A 1 19 ? -2.256 3.924 7.446 1.00 0.00 22 ILE A C 13
ATOM 15867 O O . ILE A 1 19 ? -2.573 2.969 8.126 1.00 0.00 22 ILE A O 13
ATOM 15883 N N . HIS A 1 20 ? -1.562 4.908 7.935 1.00 0.00 23 HIS A N 13
ATOM 15884 C CA . HIS A 1 20 ? -1.137 4.884 9.358 1.00 0.00 23 HIS A CA 13
ATOM 15885 C C . HIS A 1 20 ? -2.350 5.191 10.234 1.00 0.00 23 HIS A C 13
ATOM 15886 O O . HIS A 1 20 ? -3.276 5.851 9.806 1.00 0.00 23 HIS A O 13
ATOM 15900 N N . PRO A 1 21 ? -2.351 4.707 11.479 1.00 0.00 24 PRO A N 13
ATOM 15901 C CA . PRO A 1 21 ? -3.464 4.939 12.403 1.00 0.00 24 PRO A CA 13
ATOM 15902 C C . PRO A 1 21 ? -3.529 6.403 12.843 1.00 0.00 24 PRO A C 13
ATOM 15903 O O . PRO A 1 21 ? -4.471 6.830 13.481 1.00 0.00 24 PRO A O 13
ATOM 15914 N N . ASP A 1 22 ? -2.522 7.171 12.520 1.00 0.00 25 ASP A N 13
ATOM 15915 C CA . ASP A 1 22 ? -2.499 8.604 12.929 1.00 0.00 25 ASP A CA 13
ATOM 15916 C C . ASP A 1 22 ? -2.561 9.516 11.698 1.00 0.00 25 ASP A C 13
ATOM 15917 O O . ASP A 1 22 ? -2.846 10.693 11.808 1.00 0.00 25 ASP A O 13
ATOM 15926 N N . ASP A 1 23 ? -2.277 9.001 10.530 1.00 0.00 26 ASP A N 13
ATOM 15927 C CA . ASP A 1 23 ? -2.302 9.864 9.317 1.00 0.00 26 ASP A CA 13
ATOM 15928 C C . ASP A 1 23 ? -3.678 10.510 9.165 1.00 0.00 26 ASP A C 13
ATOM 15929 O O . ASP A 1 23 ? -4.698 9.894 9.400 1.00 0.00 26 ASP A O 13
ATOM 15938 N N . LEU A 1 24 ? -3.709 11.747 8.751 1.00 0.00 27 LEU A N 13
ATOM 15939 C CA . LEU A 1 24 ? -5.014 12.431 8.556 1.00 0.00 27 LEU A CA 13
ATOM 15940 C C . LEU A 1 24 ? -5.462 12.186 7.118 1.00 0.00 27 LEU A C 13
ATOM 15941 O O . LEU A 1 24 ? -4.790 12.556 6.176 1.00 0.00 27 LEU A O 13
ATOM 15957 N N . SER A 1 25 ? -6.585 11.555 6.941 1.00 0.00 28 SER A N 13
ATOM 15958 C CA . SER A 1 25 ? -7.072 11.275 5.566 1.00 0.00 28 SER A CA 13
ATOM 15959 C C . SER A 1 25 ? -7.667 12.545 4.961 1.00 0.00 28 SER A C 13
ATOM 15960 O O . SER A 1 25 ? -8.397 13.269 5.608 1.00 0.00 28 SER A O 13
ATOM 15968 N N . PHE A 1 26 ? -7.395 12.801 3.713 1.00 0.00 29 PHE A N 13
ATOM 15969 C CA . PHE A 1 26 ? -7.986 14.003 3.066 1.00 0.00 29 PHE A CA 13
ATOM 15970 C C . PHE A 1 26 ? -8.317 13.667 1.616 1.00 0.00 29 PHE A C 13
ATOM 15971 O O . PHE A 1 26 ? -7.740 12.770 1.037 1.00 0.00 29 PHE A O 13
ATOM 15988 N N . LYS A 1 27 ? -9.246 14.363 1.027 1.00 0.00 30 LYS A N 13
ATOM 15989 C CA . LYS A 1 27 ? -9.614 14.062 -0.384 1.00 0.00 30 LYS A CA 13
ATOM 15990 C C . LYS A 1 27 ? -9.194 15.228 -1.279 1.00 0.00 30 LYS A C 13
ATOM 15991 O O . LYS A 1 27 ? -8.730 16.246 -0.805 1.00 0.00 30 LYS A O 13
ATOM 16010 N N . LYS A 1 28 ? -9.357 15.101 -2.569 1.00 0.00 31 LYS A N 13
ATOM 16011 C CA . LYS A 1 28 ? -8.964 16.228 -3.463 1.00 0.00 31 LYS A CA 13
ATOM 16012 C C . LYS A 1 28 ? -9.873 17.425 -3.200 1.00 0.00 31 LYS A C 13
ATOM 16013 O O . LYS A 1 28 ? -10.988 17.289 -2.738 1.00 0.00 31 LYS A O 13
ATOM 16032 N N . GLY A 1 29 ? -9.398 18.597 -3.506 1.00 0.00 32 GLY A N 13
ATOM 16033 C CA . GLY A 1 29 ? -10.218 19.825 -3.293 1.00 0.00 32 GLY A CA 13
ATOM 16034 C C . GLY A 1 29 ? -10.461 20.060 -1.796 1.00 0.00 32 GLY A C 13
ATOM 16035 O O . GLY A 1 29 ? -11.006 21.074 -1.406 1.00 0.00 32 GLY A O 13
ATOM 16039 N N . GLU A 1 30 ? -10.073 19.141 -0.952 1.00 0.00 33 GLU A N 13
ATOM 16040 C CA . GLU A 1 30 ? -10.303 19.336 0.508 1.00 0.00 33 GLU A CA 13
ATOM 16041 C C . GLU A 1 30 ? -9.308 20.362 1.054 1.00 0.00 33 GLU A C 13
ATOM 16042 O O . GLU A 1 30 ? -8.155 20.389 0.671 1.00 0.00 33 GLU A O 13
ATOM 16054 N N . LYS A 1 31 ? -9.746 21.206 1.949 1.00 0.00 34 LYS A N 13
ATOM 16055 C CA . LYS A 1 31 ? -8.825 22.227 2.524 1.00 0.00 34 LYS A CA 13
ATOM 16056 C C . LYS A 1 31 ? -8.237 21.701 3.833 1.00 0.00 34 LYS A C 13
ATOM 16057 O O . LYS A 1 31 ? -8.919 21.113 4.649 1.00 0.00 34 LYS A O 13
ATOM 16076 N N . MET A 1 32 ? -6.965 21.901 4.022 1.00 0.00 35 MET A N 13
ATOM 16077 C CA . MET A 1 32 ? -6.290 21.416 5.256 1.00 0.00 35 MET A CA 13
ATOM 16078 C C . MET A 1 32 ? -5.340 22.489 5.780 1.00 0.00 35 MET A C 13
ATOM 16079 O O . MET A 1 32 ? -4.836 23.307 5.036 1.00 0.00 35 MET A O 13
ATOM 16093 N N . LYS A 1 33 ? -5.091 22.488 7.057 1.00 0.00 36 LYS A N 13
ATOM 16094 C CA . LYS A 1 33 ? -4.171 23.504 7.639 1.00 0.00 36 LYS A CA 13
ATOM 16095 C C . LYS A 1 33 ? -2.880 22.818 8.086 1.00 0.00 36 LYS A C 13
ATOM 16096 O O . LYS A 1 33 ? -2.897 21.912 8.892 1.00 0.00 36 LYS A O 13
ATOM 16115 N N . VAL A 1 34 ? -1.759 23.265 7.591 1.00 0.00 37 VAL A N 13
ATOM 16116 C CA . VAL A 1 34 ? -0.465 22.655 8.012 1.00 0.00 37 VAL A CA 13
ATOM 16117 C C . VAL A 1 34 ? 0.041 23.392 9.256 1.00 0.00 37 VAL A C 13
ATOM 16118 O O . VAL A 1 34 ? 0.338 24.569 9.212 1.00 0.00 37 VAL A O 13
ATOM 16131 N N . LEU A 1 35 ? 0.129 22.714 10.367 1.00 0.00 38 LEU A N 13
ATOM 16132 C CA . LEU A 1 35 ? 0.602 23.385 11.612 1.00 0.00 38 LEU A CA 13
ATOM 16133 C C . LEU A 1 35 ? 2.131 23.422 11.639 1.00 0.00 38 LEU A C 13
ATOM 16134 O O . LEU A 1 35 ? 2.729 24.405 12.027 1.00 0.00 38 LEU A O 13
ATOM 16150 N N . GLU A 1 36 ? 2.770 22.358 11.239 1.00 0.00 39 GLU A N 13
ATOM 16151 C CA . GLU A 1 36 ? 4.260 22.330 11.252 1.00 0.00 39 GLU A CA 13
ATOM 16152 C C . GLU A 1 36 ? 4.764 21.444 10.112 1.00 0.00 39 GLU A C 13
ATOM 16153 O O . GLU A 1 36 ? 4.381 20.298 9.983 1.00 0.00 39 GLU A O 13
ATOM 16165 N N . GLU A 1 37 ? 5.624 21.972 9.284 1.00 0.00 40 GLU A N 13
ATOM 16166 C CA . GLU A 1 37 ? 6.162 21.171 8.149 1.00 0.00 40 GLU A CA 13
ATOM 16167 C C . GLU A 1 37 ? 7.497 20.546 8.556 1.00 0.00 40 GLU A C 13
ATOM 16168 O O . GLU A 1 37 ? 8.373 21.211 9.071 1.00 0.00 40 GLU A O 13
ATOM 16180 N N . HIS A 1 38 ? 7.662 19.275 8.322 1.00 0.00 41 HIS A N 13
ATOM 16181 C CA . HIS A 1 38 ? 8.944 18.612 8.688 1.00 0.00 41 HIS A CA 13
ATOM 16182 C C . HIS A 1 38 ? 9.825 18.506 7.439 1.00 0.00 41 HIS A C 13
ATOM 16183 O O . HIS A 1 38 ? 10.134 19.499 6.810 1.00 0.00 41 HIS A O 13
ATOM 16197 N N . GLY A 1 39 ? 10.239 17.323 7.068 1.00 0.00 42 GLY A N 13
ATOM 16198 C CA . GLY A 1 39 ? 11.102 17.188 5.860 1.00 0.00 42 GLY A CA 13
ATOM 16199 C C . GLY A 1 39 ? 10.229 17.032 4.612 1.00 0.00 42 GLY A C 13
ATOM 16200 O O . GLY A 1 39 ? 10.617 17.413 3.525 1.00 0.00 42 GLY A O 13
ATOM 16204 N N . GLU A 1 40 ? 9.056 16.475 4.751 1.00 0.00 43 GLU A N 13
ATOM 16205 C CA . GLU A 1 40 ? 8.176 16.305 3.557 1.00 0.00 43 GLU A CA 13
ATOM 16206 C C . GLU A 1 40 ? 6.786 15.807 3.975 1.00 0.00 43 GLU A C 13
ATOM 16207 O O . GLU A 1 40 ? 5.945 15.529 3.142 1.00 0.00 43 GLU A O 13
ATOM 16219 N N . TRP A 1 41 ? 6.524 15.706 5.250 1.00 0.00 44 TRP A N 13
ATOM 16220 C CA . TRP A 1 41 ? 5.178 15.246 5.701 1.00 0.00 44 TRP A CA 13
ATOM 16221 C C . TRP A 1 41 ? 4.724 16.142 6.857 1.00 0.00 44 TRP A C 13
ATOM 16222 O O . TRP A 1 41 ? 5.114 15.945 7.991 1.00 0.00 44 TRP A O 13
ATOM 16243 N N . TRP A 1 42 ? 3.924 17.138 6.586 1.00 0.00 45 TRP A N 13
ATOM 16244 C CA . TRP A 1 42 ? 3.479 18.050 7.682 1.00 0.00 45 TRP A CA 13
ATOM 16245 C C . TRP A 1 42 ? 2.148 17.575 8.260 1.00 0.00 45 TRP A C 13
ATOM 16246 O O . TRP A 1 42 ? 1.299 17.065 7.559 1.00 0.00 45 TRP A O 13
ATOM 16267 N N . LYS A 1 43 ? 1.956 17.762 9.537 1.00 0.00 46 LYS A N 13
ATOM 16268 C CA . LYS A 1 43 ? 0.674 17.347 10.165 1.00 0.00 46 LYS A CA 13
ATOM 16269 C C . LYS A 1 43 ? -0.341 18.472 9.983 1.00 0.00 46 LYS A C 13
ATOM 16270 O O . LYS A 1 43 ? -0.248 19.514 10.599 1.00 0.00 46 LYS A O 13
ATOM 16289 N N . ALA A 1 44 ? -1.305 18.272 9.132 1.00 0.00 47 ALA A N 13
ATOM 16290 C CA . ALA A 1 44 ? -2.322 19.330 8.897 1.00 0.00 47 ALA A CA 13
ATOM 16291 C C . ALA A 1 44 ? -3.591 19.015 9.684 1.00 0.00 47 ALA A C 13
ATOM 16292 O O . ALA A 1 44 ? -3.673 18.031 10.392 1.00 0.00 47 ALA A O 13
ATOM 16299 N N . LYS A 1 45 ? -4.578 19.857 9.568 1.00 0.00 48 LYS A N 13
ATOM 16300 C CA . LYS A 1 45 ? -5.846 19.631 10.308 1.00 0.00 48 LYS A CA 13
ATOM 16301 C C . LYS A 1 45 ? -7.011 19.570 9.318 1.00 0.00 48 LYS A C 13
ATOM 16302 O O . LYS A 1 45 ? -7.165 20.432 8.475 1.00 0.00 48 LYS A O 13
ATOM 16321 N N . SER A 1 46 ? -7.831 18.563 9.412 1.00 0.00 49 SER A N 13
ATOM 16322 C CA . SER A 1 46 ? -8.984 18.450 8.476 1.00 0.00 49 SER A CA 13
ATOM 16323 C C . SER A 1 46 ? -10.086 19.421 8.895 1.00 0.00 49 SER A C 13
ATOM 16324 O O . SER A 1 46 ? -10.539 19.412 10.022 1.00 0.00 49 SER A O 13
ATOM 16332 N N . LEU A 1 47 ? -10.537 20.244 7.991 1.00 0.00 50 LEU A N 13
ATOM 16333 C CA . LEU A 1 47 ? -11.627 21.194 8.338 1.00 0.00 50 LEU A CA 13
ATOM 16334 C C . LEU A 1 47 ? -12.926 20.402 8.493 1.00 0.00 50 LEU A C 13
ATOM 16335 O O . LEU A 1 47 ? -13.932 20.915 8.941 1.00 0.00 50 LEU A O 13
ATOM 16351 N N . LEU A 1 48 ? -12.905 19.149 8.123 1.00 0.00 51 LEU A N 13
ATOM 16352 C CA . LEU A 1 48 ? -14.127 18.309 8.244 1.00 0.00 51 LEU A CA 13
ATOM 16353 C C . LEU A 1 48 ? -14.671 18.409 9.666 1.00 0.00 51 LEU A C 13
ATOM 16354 O O . LEU A 1 48 ? -15.818 18.744 9.881 1.00 0.00 51 LEU A O 13
ATOM 16370 N N . THR A 1 49 ? -13.856 18.125 10.642 1.00 0.00 52 THR A N 13
ATOM 16371 C CA . THR A 1 49 ? -14.334 18.213 12.049 1.00 0.00 52 THR A CA 13
ATOM 16372 C C . THR A 1 49 ? -13.142 18.292 13.007 1.00 0.00 52 THR A C 13
ATOM 16373 O O . THR A 1 49 ? -13.229 17.886 14.148 1.00 0.00 52 THR A O 13
ATOM 16384 N N . LYS A 1 50 ? -12.039 18.835 12.557 1.00 0.00 53 LYS A N 13
ATOM 16385 C CA . LYS A 1 50 ? -10.842 18.973 13.443 1.00 0.00 53 LYS A CA 13
ATOM 16386 C C . LYS A 1 50 ? -9.986 17.708 13.396 1.00 0.00 53 LYS A C 13
ATOM 16387 O O . LYS A 1 50 ? -9.513 17.233 14.410 1.00 0.00 53 LYS A O 13
ATOM 16406 N N . LYS A 1 51 ? -9.756 17.172 12.232 1.00 0.00 54 LYS A N 13
ATOM 16407 C CA . LYS A 1 51 ? -8.900 15.958 12.134 1.00 0.00 54 LYS A CA 13
ATOM 16408 C C . LYS A 1 51 ? -7.439 16.404 12.062 1.00 0.00 54 LYS A C 13
ATOM 16409 O O . LYS A 1 51 ? -7.094 17.290 11.311 1.00 0.00 54 LYS A O 13
ATOM 16428 N N . GLU A 1 52 ? -6.575 15.808 12.834 1.00 0.00 55 GLU A N 13
ATOM 16429 C CA . GLU A 1 52 ? -5.142 16.222 12.793 1.00 0.00 55 GLU A CA 13
ATOM 16430 C C . GLU A 1 52 ? -4.272 15.014 12.445 1.00 0.00 55 GLU A C 13
ATOM 16431 O O . GLU A 1 52 ? -4.183 14.064 13.197 1.00 0.00 55 GLU A O 13
ATOM 16443 N N . GLY A 1 53 ? -3.626 15.040 11.310 1.00 0.00 56 GLY A N 13
ATOM 16444 C CA . GLY A 1 53 ? -2.766 13.887 10.925 1.00 0.00 56 GLY A CA 13
ATOM 16445 C C . GLY A 1 53 ? -1.638 14.365 10.010 1.00 0.00 56 GLY A C 13
ATOM 16446 O O . GLY A 1 53 ? -1.613 15.498 9.572 1.00 0.00 56 GLY A O 13
ATOM 16450 N N . PHE A 1 54 ? -0.703 13.503 9.717 1.00 0.00 57 PHE A N 13
ATOM 16451 C CA . PHE A 1 54 ? 0.428 13.892 8.831 1.00 0.00 57 PHE A CA 13
ATOM 16452 C C . PHE A 1 54 ? -0.051 13.950 7.379 1.00 0.00 57 PHE A C 13
ATOM 16453 O O . PHE A 1 54 ? -0.703 13.047 6.892 1.00 0.00 57 PHE A O 13
ATOM 16470 N N . ILE A 1 55 ? 0.274 15.003 6.681 1.00 0.00 58 ILE A N 13
ATOM 16471 C CA . ILE A 1 55 ? -0.158 15.118 5.258 1.00 0.00 58 ILE A CA 13
ATOM 16472 C C . ILE A 1 55 ? 1.084 15.278 4.383 1.00 0.00 58 ILE A C 13
ATOM 16473 O O . ILE A 1 55 ? 2.006 15.988 4.730 1.00 0.00 58 ILE A O 13
ATOM 16489 N N . PRO A 1 56 ? 1.125 14.582 3.236 1.00 0.00 59 PRO A N 13
ATOM 16490 C CA . PRO A 1 56 ? 2.277 14.637 2.338 1.00 0.00 59 PRO A CA 13
ATOM 16491 C C . PRO A 1 56 ? 2.359 15.955 1.558 1.00 0.00 59 PRO A C 13
ATOM 16492 O O . PRO A 1 56 ? 1.370 16.469 1.073 1.00 0.00 59 PRO A O 13
ATOM 16503 N N . SER A 1 57 ? 3.538 16.500 1.443 1.00 0.00 60 SER A N 13
ATOM 16504 C CA . SER A 1 57 ? 3.710 17.784 0.703 1.00 0.00 60 SER A CA 13
ATOM 16505 C C . SER A 1 57 ? 3.444 17.576 -0.794 1.00 0.00 60 SER A C 13
ATOM 16506 O O . SER A 1 57 ? 3.616 18.478 -1.590 1.00 0.00 60 SER A O 13
ATOM 16514 N N . ASN A 1 58 ? 3.039 16.399 -1.188 1.00 0.00 61 ASN A N 13
ATOM 16515 C CA . ASN A 1 58 ? 2.781 16.147 -2.636 1.00 0.00 61 ASN A CA 13
ATOM 16516 C C . ASN A 1 58 ? 1.277 16.207 -2.920 1.00 0.00 61 ASN A C 13
ATOM 16517 O O . ASN A 1 58 ? 0.826 16.944 -3.775 1.00 0.00 61 ASN A O 13
ATOM 16528 N N . TYR A 1 59 ? 0.503 15.428 -2.224 1.00 0.00 62 TYR A N 13
ATOM 16529 C CA . TYR A 1 59 ? -0.972 15.422 -2.460 1.00 0.00 62 TYR A CA 13
ATOM 16530 C C . TYR A 1 59 ? -1.537 16.840 -2.409 1.00 0.00 62 TYR A C 13
ATOM 16531 O O . TYR A 1 59 ? -2.126 17.321 -3.357 1.00 0.00 62 TYR A O 13
ATOM 16549 N N . VAL A 1 60 ? -1.400 17.495 -1.294 1.00 0.00 63 VAL A N 13
ATOM 16550 C CA . VAL A 1 60 ? -1.970 18.864 -1.156 1.00 0.00 63 VAL A CA 13
ATOM 16551 C C . VAL A 1 60 ? -1.081 19.903 -1.836 1.00 0.00 63 VAL A C 13
ATOM 16552 O O . VAL A 1 60 ? 0.110 19.724 -1.999 1.00 0.00 63 VAL A O 13
ATOM 16565 N N . ALA A 1 61 ? -1.676 20.996 -2.228 1.00 0.00 64 ALA A N 13
ATOM 16566 C CA . ALA A 1 61 ? -0.920 22.088 -2.896 1.00 0.00 64 ALA A CA 13
ATOM 16567 C C . ALA A 1 61 ? -1.258 23.406 -2.199 1.00 0.00 64 ALA A C 13
ATOM 16568 O O . ALA A 1 61 ? -2.266 23.521 -1.532 1.00 0.00 64 ALA A O 13
ATOM 16575 N N . LYS A 1 62 ? -0.430 24.402 -2.340 1.00 0.00 65 LYS A N 13
ATOM 16576 C CA . LYS A 1 62 ? -0.724 25.701 -1.673 1.00 0.00 65 LYS A CA 13
ATOM 16577 C C . LYS A 1 62 ? -1.843 26.422 -2.427 1.00 0.00 65 LYS A C 13
ATOM 16578 O O . LYS A 1 62 ? -1.996 26.274 -3.623 1.00 0.00 65 LYS A O 13
ATOM 16597 N N . LEU A 1 63 ? -2.627 27.201 -1.734 1.00 0.00 66 LEU A N 13
ATOM 16598 C CA . LEU A 1 63 ? -3.738 27.932 -2.408 1.00 0.00 66 LEU A CA 13
ATOM 16599 C C . LEU A 1 63 ? -3.777 29.382 -1.916 1.00 0.00 66 LEU A C 13
ATOM 16600 O O . LEU A 1 63 ? -4.352 30.245 -2.549 1.00 0.00 66 LEU A O 13
ATOM 16616 N N . ASN A 1 64 ? -3.171 29.658 -0.793 1.00 0.00 67 ASN A N 13
ATOM 16617 C CA . ASN A 1 64 ? -3.180 31.052 -0.266 1.00 0.00 67 ASN A CA 13
ATOM 16618 C C . ASN A 1 64 ? -4.560 31.367 0.312 1.00 0.00 67 ASN A C 13
ATOM 16619 O O . ASN A 1 64 ? -5.273 30.488 0.754 1.00 0.00 67 ASN A O 13
ATOM 16630 N N . THR A 1 65 ? -4.945 32.614 0.313 1.00 0.00 68 THR A N 13
ATOM 16631 C CA . THR A 1 65 ? -6.280 32.980 0.865 1.00 0.00 68 THR A CA 13
ATOM 16632 C C . THR A 1 65 ? -7.328 32.914 -0.248 1.00 0.00 68 THR A C 13
ATOM 16633 O O . THR A 1 65 ? -6.993 33.252 -1.371 1.00 0.00 68 THR A O 13
ATOM 16645 N N . TRP B 2 1 ? -1.921 3.482 -13.394 1.00 0.00 170 TRP B N 13
ATOM 16646 C CA . TRP B 2 1 ? -3.328 3.698 -13.839 1.00 0.00 170 TRP B CA 13
ATOM 16647 C C . TRP B 2 1 ? -3.693 5.174 -13.673 1.00 0.00 170 TRP B C 13
ATOM 16648 O O . TRP B 2 1 ? -2.890 5.979 -13.244 1.00 0.00 170 TRP B O 13
ATOM 16671 N N . ASP B 2 2 ? -4.901 5.537 -14.010 1.00 0.00 171 ASP B N 13
ATOM 16672 C CA . ASP B 2 2 ? -5.319 6.959 -13.871 1.00 0.00 171 ASP B CA 13
ATOM 16673 C C . ASP B 2 2 ? -6.636 7.164 -14.617 1.00 0.00 171 ASP B C 13
ATOM 16674 O O . ASP B 2 2 ? -6.722 7.941 -15.547 1.00 0.00 171 ASP B O 13
ATOM 16683 N N . PRO B 2 3 ? -7.681 6.436 -14.201 1.00 0.00 172 PRO B N 13
ATOM 16684 C CA . PRO B 2 3 ? -8.997 6.510 -14.815 1.00 0.00 172 PRO B CA 13
ATOM 16685 C C . PRO B 2 3 ? -9.901 7.526 -14.110 1.00 0.00 172 PRO B C 13
ATOM 16686 O O . PRO B 2 3 ? -10.042 8.652 -14.546 1.00 0.00 172 PRO B O 13
ATOM 16697 N N . GLY B 2 4 ? -10.514 7.138 -13.026 1.00 0.00 173 GLY B N 13
ATOM 16698 C CA . GLY B 2 4 ? -11.407 8.081 -12.298 1.00 0.00 173 GLY B CA 13
ATOM 16699 C C . GLY B 2 4 ? -10.798 8.409 -10.933 1.00 0.00 173 GLY B C 13
ATOM 16700 O O . GLY B 2 4 ? -11.500 8.638 -9.967 1.00 0.00 173 GLY B O 13
ATOM 16704 N N . MET B 2 5 ? -9.496 8.436 -10.844 1.00 0.00 174 MET B N 13
ATOM 16705 C CA . MET B 2 5 ? -8.844 8.750 -9.542 1.00 0.00 174 MET B CA 13
ATOM 16706 C C . MET B 2 5 ? -7.338 8.913 -9.752 1.00 0.00 174 MET B C 13
ATOM 16707 O O . MET B 2 5 ? -6.621 7.950 -9.938 1.00 0.00 174 MET B O 13
ATOM 16721 N N . PRO B 2 6 ? -6.853 10.162 -9.717 1.00 0.00 175 PRO B N 13
ATOM 16722 C CA . PRO B 2 6 ? -5.442 10.472 -9.898 1.00 0.00 175 PRO B CA 13
ATOM 16723 C C . PRO B 2 6 ? -4.683 10.462 -8.568 1.00 0.00 175 PRO B C 13
ATOM 16724 O O . PRO B 2 6 ? -5.244 10.198 -7.523 1.00 0.00 175 PRO B O 13
ATOM 16735 N N . THR B 2 7 ? -3.410 10.747 -8.599 1.00 0.00 176 THR B N 13
ATOM 16736 C CA . THR B 2 7 ? -2.616 10.755 -7.338 1.00 0.00 176 THR B CA 13
ATOM 16737 C C . THR B 2 7 ? -1.125 10.825 -7.674 1.00 0.00 176 THR B C 13
ATOM 16738 O O . THR B 2 7 ? -0.537 9.865 -8.132 1.00 0.00 176 THR B O 13
ATOM 16749 N N . PRO B 2 8 ? -0.507 11.991 -7.439 1.00 0.00 177 PRO B N 13
ATOM 16750 C CA . PRO B 2 8 ? 0.920 12.205 -7.712 1.00 0.00 177 PRO B CA 13
ATOM 16751 C C . PRO B 2 8 ? 1.809 11.423 -6.741 1.00 0.00 177 PRO B C 13
ATOM 16752 O O . PRO B 2 8 ? 1.329 10.773 -5.833 1.00 0.00 177 PRO B O 13
ATOM 16763 N N . PRO B 2 9 ? 3.133 11.489 -6.944 1.00 0.00 178 PRO B N 13
ATOM 16764 C CA . PRO B 2 9 ? 4.104 10.789 -6.092 1.00 0.00 178 PRO B CA 13
ATOM 16765 C C . PRO B 2 9 ? 4.158 11.379 -4.680 1.00 0.00 178 PRO B C 13
ATOM 16766 O O . PRO B 2 9 ? 4.488 12.533 -4.491 1.00 0.00 178 PRO B O 13
ATOM 16777 N N . LEU B 2 10 ? 3.838 10.594 -3.690 1.00 0.00 179 LEU B N 13
ATOM 16778 C CA . LEU B 2 10 ? 3.872 11.101 -2.291 1.00 0.00 179 LEU B CA 13
ATOM 16779 C C . LEU B 2 10 ? 5.315 11.352 -1.872 1.00 0.00 179 LEU B C 13
ATOM 16780 O O . LEU B 2 10 ? 6.246 10.868 -2.484 1.00 0.00 179 LEU B O 13
ATOM 16796 N N . PRO B 2 11 ? 5.495 12.116 -0.791 1.00 0.00 180 PRO B N 13
ATOM 16797 C CA . PRO B 2 11 ? 6.822 12.428 -0.262 1.00 0.00 180 PRO B CA 13
ATOM 16798 C C . PRO B 2 11 ? 7.480 11.197 0.379 1.00 0.00 180 PRO B C 13
ATOM 16799 O O . PRO B 2 11 ? 6.899 10.132 0.432 1.00 0.00 180 PRO B O 13
ATOM 16810 N N . PRO B 2 12 ? 8.736 11.342 0.829 1.00 0.00 181 PRO B N 13
ATOM 16811 C CA . PRO B 2 12 ? 9.504 10.236 1.417 1.00 0.00 181 PRO B CA 13
ATOM 16812 C C . PRO B 2 12 ? 9.095 9.890 2.853 1.00 0.00 181 PRO B C 13
ATOM 16813 O O . PRO B 2 12 ? 9.013 8.732 3.212 1.00 0.00 181 PRO B O 13
ATOM 16824 N N . ARG B 2 13 ? 8.870 10.870 3.685 1.00 0.00 182 ARG B N 13
ATOM 16825 C CA . ARG B 2 13 ? 8.501 10.566 5.099 1.00 0.00 182 ARG B CA 13
ATOM 16826 C C . ARG B 2 13 ? 9.775 10.204 5.866 1.00 0.00 182 ARG B C 13
ATOM 16827 O O . ARG B 2 13 ? 10.092 9.045 6.051 1.00 0.00 182 ARG B O 13
ATOM 16848 N N . PRO B 2 14 ? 10.524 11.226 6.304 1.00 0.00 183 PRO B N 13
ATOM 16849 C CA . PRO B 2 14 ? 11.783 11.037 7.037 1.00 0.00 183 PRO B CA 13
ATOM 16850 C C . PRO B 2 14 ? 11.554 10.548 8.471 1.00 0.00 183 PRO B C 13
ATOM 16851 O O . PRO B 2 14 ? 10.586 10.905 9.111 1.00 0.00 183 PRO B O 13
ATOM 16862 N N . ALA B 2 15 ? 12.448 9.736 8.975 1.00 0.00 184 ALA B N 13
ATOM 16863 C CA . ALA B 2 15 ? 12.300 9.220 10.367 1.00 0.00 184 ALA B CA 13
ATOM 16864 C C . ALA B 2 15 ? 10.823 8.973 10.668 1.00 0.00 184 ALA B C 13
ATOM 16865 O O . ALA B 2 15 ? 10.249 9.585 11.548 1.00 0.00 184 ALA B O 13
ATOM 16872 N N . ASN B 2 16 ? 10.200 8.088 9.941 1.00 0.00 185 ASN B N 13
ATOM 16873 C CA . ASN B 2 16 ? 8.760 7.813 10.185 1.00 0.00 185 ASN B CA 13
ATOM 16874 C C . ASN B 2 16 ? 8.029 9.137 10.400 1.00 0.00 185 ASN B C 13
ATOM 16875 O O . ASN B 2 16 ? 7.246 9.290 11.316 1.00 0.00 185 ASN B O 13
ATOM 16886 N N . LEU B 2 17 ? 8.288 10.099 9.559 1.00 0.00 186 LEU B N 13
ATOM 16887 C CA . LEU B 2 17 ? 7.619 11.421 9.703 1.00 0.00 186 LEU B CA 13
ATOM 16888 C C . LEU B 2 17 ? 6.108 11.246 9.551 1.00 0.00 186 LEU B C 13
ATOM 16889 O O . LEU B 2 17 ? 5.395 11.069 10.519 1.00 0.00 186 LEU B O 13
ATOM 16905 N N . GLY B 2 18 ? 5.613 11.282 8.346 1.00 0.00 187 GLY B N 13
ATOM 16906 C CA . GLY B 2 18 ? 4.152 11.102 8.143 1.00 0.00 187 GLY B CA 13
ATOM 16907 C C . GLY B 2 18 ? 3.778 9.678 8.542 1.00 0.00 187 GLY B C 13
ATOM 16908 O O . GLY B 2 18 ? 2.619 9.337 8.664 1.00 0.00 187 GLY B O 13
ATOM 16912 N N . GLU B 2 19 ? 4.760 8.843 8.746 1.00 0.00 188 GLU B N 13
ATOM 16913 C CA . GLU B 2 19 ? 4.475 7.439 9.135 1.00 0.00 188 GLU B CA 13
ATOM 16914 C C . GLU B 2 19 ? 3.916 7.407 10.559 1.00 0.00 188 GLU B C 13
ATOM 16915 O O . GLU B 2 19 ? 2.720 7.372 10.767 1.00 0.00 188 GLU B O 13
ATOM 16927 N N . ARG B 2 20 ? 4.774 7.417 11.541 1.00 0.00 189 ARG B N 13
ATOM 16928 C CA . ARG B 2 20 ? 4.295 7.386 12.952 1.00 0.00 189 ARG B CA 13
ATOM 16929 C C . ARG B 2 20 ? 5.039 8.445 13.767 1.00 0.00 189 ARG B C 13
ATOM 16930 O O . ARG B 2 20 ? 6.184 8.753 13.504 1.00 0.00 189 ARG B O 13
ATOM 16951 N N . GLN B 2 21 ? 4.397 9.006 14.756 1.00 0.00 190 GLN B N 13
ATOM 16952 C CA . GLN B 2 21 ? 5.069 10.045 15.587 1.00 0.00 190 GLN B CA 13
ATOM 16953 C C . GLN B 2 21 ? 6.328 9.453 16.223 1.00 0.00 190 GLN B C 13
ATOM 16954 O O . GLN B 2 21 ? 7.437 9.797 15.864 1.00 0.00 190 GLN B O 13
ATOM 16968 N N . ALA B 2 22 ? 6.167 8.565 17.167 1.00 0.00 191 ALA B N 13
ATOM 16969 C CA . ALA B 2 22 ? 7.355 7.953 17.824 1.00 0.00 191 ALA B CA 13
ATOM 16970 C C . ALA B 2 22 ? 8.185 9.047 18.499 1.00 0.00 191 ALA B C 13
ATOM 16971 O O . ALA B 2 22 ? 7.887 9.374 19.636 1.00 0.00 191 ALA B O 13
ATOM 16979 N N . GLN A 1 6 ? 2.043 33.177 10.355 1.00 0.00 9 GLN A N 14
ATOM 16980 C CA . GLN A 1 6 ? 2.790 32.090 11.047 1.00 0.00 9 GLN A CA 14
ATOM 16981 C C . GLN A 1 6 ? 2.227 30.733 10.622 1.00 0.00 9 GLN A C 14
ATOM 16982 O O . GLN A 1 6 ? 2.935 29.746 10.567 1.00 0.00 9 GLN A O 14
ATOM 16996 N N . GLY A 1 7 ? 0.959 30.676 10.319 1.00 0.00 10 GLY A N 14
ATOM 16997 C CA . GLY A 1 7 ? 0.352 29.381 9.898 1.00 0.00 10 GLY A CA 14
ATOM 16998 C C . GLY A 1 7 ? 0.342 29.296 8.369 1.00 0.00 10 GLY A C 14
ATOM 16999 O O . GLY A 1 7 ? 0.663 30.245 7.682 1.00 0.00 10 GLY A O 14
ATOM 17003 N N . ASP A 1 8 ? -0.025 28.164 7.832 1.00 0.00 11 ASP A N 14
ATOM 17004 C CA . ASP A 1 8 ? -0.055 28.017 6.350 1.00 0.00 11 ASP A CA 14
ATOM 17005 C C . ASP A 1 8 ? -1.225 27.115 5.951 1.00 0.00 11 ASP A C 14
ATOM 17006 O O . ASP A 1 8 ? -1.373 26.018 6.452 1.00 0.00 11 ASP A O 14
ATOM 17015 N N . ILE A 1 9 ? -2.057 27.568 5.054 1.00 0.00 12 ILE A N 14
ATOM 17016 C CA . ILE A 1 9 ? -3.216 26.733 4.627 1.00 0.00 12 ILE A CA 14
ATOM 17017 C C . ILE A 1 9 ? -2.903 26.080 3.277 1.00 0.00 12 ILE A C 14
ATOM 17018 O O . ILE A 1 9 ? -2.359 26.702 2.386 1.00 0.00 12 ILE A O 14
ATOM 17034 N N . VAL A 1 10 ? -3.244 24.831 3.126 1.00 0.00 13 VAL A N 14
ATOM 17035 C CA . VAL A 1 10 ? -2.971 24.126 1.844 1.00 0.00 13 VAL A CA 14
ATOM 17036 C C . VAL A 1 10 ? -4.244 23.413 1.389 1.00 0.00 13 VAL A C 14
ATOM 17037 O O . VAL A 1 10 ? -5.133 23.157 2.177 1.00 0.00 13 VAL A O 14
ATOM 17050 N N . VAL A 1 11 ? -4.345 23.081 0.132 1.00 0.00 14 VAL A N 14
ATOM 17051 C CA . VAL A 1 11 ? -5.573 22.377 -0.337 1.00 0.00 14 VAL A CA 14
ATOM 17052 C C . VAL A 1 11 ? -5.188 21.021 -0.932 1.00 0.00 14 VAL A C 14
ATOM 17053 O O . VAL A 1 11 ? -4.207 20.893 -1.637 1.00 0.00 14 VAL A O 14
ATOM 17066 N N . ALA A 1 12 ? -5.955 20.004 -0.639 1.00 0.00 15 ALA A N 14
ATOM 17067 C CA . ALA A 1 12 ? -5.643 18.646 -1.169 1.00 0.00 15 ALA A CA 14
ATOM 17068 C C . ALA A 1 12 ? -5.945 18.584 -2.668 1.00 0.00 15 ALA A C 14
ATOM 17069 O O . ALA A 1 12 ? -6.985 19.019 -3.120 1.00 0.00 15 ALA A O 14
ATOM 17076 N N . LEU A 1 13 ? -5.053 18.025 -3.439 1.00 0.00 16 LEU A N 14
ATOM 17077 C CA . LEU A 1 13 ? -5.299 17.907 -4.904 1.00 0.00 16 LEU A CA 14
ATOM 17078 C C . LEU A 1 13 ? -5.791 16.487 -5.187 1.00 0.00 16 LEU A C 14
ATOM 17079 O O . LEU A 1 13 ? -6.375 16.204 -6.214 1.00 0.00 16 LEU A O 14
ATOM 17095 N N . TYR A 1 14 ? -5.563 15.600 -4.260 1.00 0.00 17 TYR A N 14
ATOM 17096 C CA . TYR A 1 14 ? -6.010 14.190 -4.419 1.00 0.00 17 TYR A CA 14
ATOM 17097 C C . TYR A 1 14 ? -6.239 13.607 -3.026 1.00 0.00 17 TYR A C 14
ATOM 17098 O O . TYR A 1 14 ? -5.634 14.041 -2.068 1.00 0.00 17 TYR A O 14
ATOM 17116 N N . PRO A 1 15 ? -7.112 12.600 -2.901 1.00 0.00 18 PRO A N 14
ATOM 17117 C CA . PRO A 1 15 ? -7.381 11.967 -1.607 1.00 0.00 18 PRO A CA 14
ATOM 17118 C C . PRO A 1 15 ? -6.116 11.288 -1.083 1.00 0.00 18 PRO A C 14
ATOM 17119 O O . PRO A 1 15 ? -5.274 10.868 -1.851 1.00 0.00 18 PRO A O 14
ATOM 17130 N N . TYR A 1 16 ? -5.941 11.206 0.210 1.00 0.00 19 TYR A N 14
ATOM 17131 C CA . TYR A 1 16 ? -4.680 10.584 0.714 1.00 0.00 19 TYR A CA 14
ATOM 17132 C C . TYR A 1 16 ? -4.922 9.114 1.076 1.00 0.00 19 TYR A C 14
ATOM 17133 O O . TYR A 1 16 ? -6.018 8.603 0.964 1.00 0.00 19 TYR A O 14
ATOM 17151 N N . ASP A 1 17 ? -3.898 8.441 1.515 1.00 0.00 20 ASP A N 14
ATOM 17152 C CA . ASP A 1 17 ? -4.031 7.014 1.897 1.00 0.00 20 ASP A CA 14
ATOM 17153 C C . ASP A 1 17 ? -3.896 6.882 3.414 1.00 0.00 20 ASP A C 14
ATOM 17154 O O . ASP A 1 17 ? -2.845 6.531 3.912 1.00 0.00 20 ASP A O 14
ATOM 17163 N N . GLY A 1 18 ? -4.935 7.140 4.164 1.00 0.00 21 GLY A N 14
ATOM 17164 C CA . GLY A 1 18 ? -4.817 6.998 5.642 1.00 0.00 21 GLY A CA 14
ATOM 17165 C C . GLY A 1 18 ? -4.386 5.567 5.963 1.00 0.00 21 GLY A C 14
ATOM 17166 O O . GLY A 1 18 ? -5.202 4.682 6.119 1.00 0.00 21 GLY A O 14
ATOM 17170 N N . ILE A 1 19 ? -3.108 5.335 6.069 1.00 0.00 22 ILE A N 14
ATOM 17171 C CA . ILE A 1 19 ? -2.638 3.959 6.387 1.00 0.00 22 ILE A CA 14
ATOM 17172 C C . ILE A 1 19 ? -2.150 3.929 7.830 1.00 0.00 22 ILE A C 14
ATOM 17173 O O . ILE A 1 19 ? -2.442 3.017 8.579 1.00 0.00 22 ILE A O 14
ATOM 17189 N N . HIS A 1 20 ? -1.421 4.929 8.230 1.00 0.00 23 HIS A N 14
ATOM 17190 C CA . HIS A 1 20 ? -0.926 4.971 9.632 1.00 0.00 23 HIS A CA 14
ATOM 17191 C C . HIS A 1 20 ? -2.087 5.367 10.543 1.00 0.00 23 HIS A C 14
ATOM 17192 O O . HIS A 1 20 ? -3.043 5.977 10.107 1.00 0.00 23 HIS A O 14
ATOM 17206 N N . PRO A 1 21 ? -2.012 5.001 11.827 1.00 0.00 24 PRO A N 14
ATOM 17207 C CA . PRO A 1 21 ? -3.072 5.310 12.791 1.00 0.00 24 PRO A CA 14
ATOM 17208 C C . PRO A 1 21 ? -3.149 6.809 13.090 1.00 0.00 24 PRO A C 14
ATOM 17209 O O . PRO A 1 21 ? -4.095 7.288 13.683 1.00 0.00 24 PRO A O 14
ATOM 17220 N N . ASP A 1 22 ? -2.150 7.552 12.696 1.00 0.00 25 ASP A N 14
ATOM 17221 C CA . ASP A 1 22 ? -2.150 9.016 12.969 1.00 0.00 25 ASP A CA 14
ATOM 17222 C C . ASP A 1 22 ? -2.295 9.802 11.662 1.00 0.00 25 ASP A C 14
ATOM 17223 O O . ASP A 1 22 ? -2.559 10.989 11.673 1.00 0.00 25 ASP A O 14
ATOM 17232 N N . ASP A 1 23 ? -2.116 9.166 10.534 1.00 0.00 26 ASP A N 14
ATOM 17233 C CA . ASP A 1 23 ? -2.237 9.900 9.247 1.00 0.00 26 ASP A CA 14
ATOM 17234 C C . ASP A 1 23 ? -3.621 10.537 9.143 1.00 0.00 26 ASP A C 14
ATOM 17235 O O . ASP A 1 23 ? -4.617 9.959 9.530 1.00 0.00 26 ASP A O 14
ATOM 17244 N N . LEU A 1 24 ? -3.688 11.721 8.600 1.00 0.00 27 LEU A N 14
ATOM 17245 C CA . LEU A 1 24 ? -5.004 12.393 8.444 1.00 0.00 27 LEU A CA 14
ATOM 17246 C C . LEU A 1 24 ? -5.479 12.177 7.010 1.00 0.00 27 LEU A C 14
ATOM 17247 O O . LEU A 1 24 ? -4.794 12.504 6.061 1.00 0.00 27 LEU A O 14
ATOM 17263 N N . SER A 1 25 ? -6.645 11.625 6.844 1.00 0.00 28 SER A N 14
ATOM 17264 C CA . SER A 1 25 ? -7.169 11.378 5.475 1.00 0.00 28 SER A CA 14
ATOM 17265 C C . SER A 1 25 ? -7.774 12.664 4.912 1.00 0.00 28 SER A C 14
ATOM 17266 O O . SER A 1 25 ? -8.456 13.396 5.600 1.00 0.00 28 SER A O 14
ATOM 17274 N N . PHE A 1 26 ? -7.560 12.925 3.654 1.00 0.00 29 PHE A N 14
ATOM 17275 C CA . PHE A 1 26 ? -8.155 14.142 3.041 1.00 0.00 29 PHE A CA 14
ATOM 17276 C C . PHE A 1 26 ? -8.511 13.828 1.593 1.00 0.00 29 PHE A C 14
ATOM 17277 O O . PHE A 1 26 ? -7.977 12.911 1.007 1.00 0.00 29 PHE A O 14
ATOM 17294 N N . LYS A 1 27 ? -9.412 14.564 1.009 1.00 0.00 30 LYS A N 14
ATOM 17295 C CA . LYS A 1 27 ? -9.792 14.275 -0.400 1.00 0.00 30 LYS A CA 14
ATOM 17296 C C . LYS A 1 27 ? -9.303 15.406 -1.304 1.00 0.00 30 LYS A C 14
ATOM 17297 O O . LYS A 1 27 ? -8.800 16.410 -0.838 1.00 0.00 30 LYS A O 14
ATOM 17316 N N . LYS A 1 28 ? -9.447 15.258 -2.592 1.00 0.00 31 LYS A N 14
ATOM 17317 C CA . LYS A 1 28 ? -8.989 16.336 -3.509 1.00 0.00 31 LYS A CA 14
ATOM 17318 C C . LYS A 1 28 ? -9.867 17.570 -3.316 1.00 0.00 31 LYS A C 14
ATOM 17319 O O . LYS A 1 28 ? -11.019 17.477 -2.945 1.00 0.00 31 LYS A O 14
ATOM 17338 N N . GLY A 1 29 ? -9.328 18.730 -3.569 1.00 0.00 32 GLY A N 14
ATOM 17339 C CA . GLY A 1 29 ? -10.126 19.979 -3.407 1.00 0.00 32 GLY A CA 14
ATOM 17340 C C . GLY A 1 29 ? -10.386 20.256 -1.920 1.00 0.00 32 GLY A C 14
ATOM 17341 O O . GLY A 1 29 ? -10.901 21.296 -1.559 1.00 0.00 32 GLY A O 14
ATOM 17345 N N . GLU A 1 30 ? -10.045 19.339 -1.053 1.00 0.00 33 GLU A N 14
ATOM 17346 C CA . GLU A 1 30 ? -10.290 19.565 0.400 1.00 0.00 33 GLU A CA 14
ATOM 17347 C C . GLU A 1 30 ? -9.257 20.549 0.954 1.00 0.00 33 GLU A C 14
ATOM 17348 O O . GLU A 1 30 ? -8.105 20.537 0.570 1.00 0.00 33 GLU A O 14
ATOM 17360 N N . LYS A 1 31 ? -9.661 21.396 1.862 1.00 0.00 34 LYS A N 14
ATOM 17361 C CA . LYS A 1 31 ? -8.703 22.376 2.447 1.00 0.00 34 LYS A CA 14
ATOM 17362 C C . LYS A 1 31 ? -8.158 21.824 3.765 1.00 0.00 34 LYS A C 14
ATOM 17363 O O . LYS A 1 31 ? -8.876 21.254 4.561 1.00 0.00 34 LYS A O 14
ATOM 17382 N N . MET A 1 32 ? -6.885 21.985 3.987 1.00 0.00 35 MET A N 14
ATOM 17383 C CA . MET A 1 32 ? -6.257 21.470 5.234 1.00 0.00 35 MET A CA 14
ATOM 17384 C C . MET A 1 32 ? -5.312 22.519 5.812 1.00 0.00 35 MET A C 14
ATOM 17385 O O . MET A 1 32 ? -4.752 23.329 5.100 1.00 0.00 35 MET A O 14
ATOM 17399 N N . LYS A 1 33 ? -5.129 22.503 7.100 1.00 0.00 36 LYS A N 14
ATOM 17400 C CA . LYS A 1 33 ? -4.217 23.491 7.738 1.00 0.00 36 LYS A CA 14
ATOM 17401 C C . LYS A 1 33 ? -2.956 22.770 8.214 1.00 0.00 36 LYS A C 14
ATOM 17402 O O . LYS A 1 33 ? -3.017 21.857 9.011 1.00 0.00 36 LYS A O 14
ATOM 17421 N N . VAL A 1 34 ? -1.811 23.190 7.751 1.00 0.00 37 VAL A N 14
ATOM 17422 C CA . VAL A 1 34 ? -0.544 22.542 8.200 1.00 0.00 37 VAL A CA 14
ATOM 17423 C C . VAL A 1 34 ? -0.031 23.273 9.444 1.00 0.00 37 VAL A C 14
ATOM 17424 O O . VAL A 1 34 ? 0.252 24.453 9.407 1.00 0.00 37 VAL A O 14
ATOM 17437 N N . LEU A 1 35 ? 0.081 22.586 10.548 1.00 0.00 38 LEU A N 14
ATOM 17438 C CA . LEU A 1 35 ? 0.563 23.252 11.792 1.00 0.00 38 LEU A CA 14
ATOM 17439 C C . LEU A 1 35 ? 2.088 23.175 11.875 1.00 0.00 38 LEU A C 14
ATOM 17440 O O . LEU A 1 35 ? 2.744 24.120 12.269 1.00 0.00 38 LEU A O 14
ATOM 17456 N N . GLU A 1 36 ? 2.662 22.059 11.520 1.00 0.00 39 GLU A N 14
ATOM 17457 C CA . GLU A 1 36 ? 4.144 21.915 11.588 1.00 0.00 39 GLU A CA 14
ATOM 17458 C C . GLU A 1 36 ? 4.640 21.204 10.329 1.00 0.00 39 GLU A C 14
ATOM 17459 O O . GLU A 1 36 ? 4.269 20.082 10.048 1.00 0.00 39 GLU A O 14
ATOM 17471 N N . GLU A 1 37 ? 5.478 21.854 9.567 1.00 0.00 40 GLU A N 14
ATOM 17472 C CA . GLU A 1 37 ? 6.002 21.224 8.323 1.00 0.00 40 GLU A CA 14
ATOM 17473 C C . GLU A 1 37 ? 7.397 20.657 8.588 1.00 0.00 40 GLU A C 14
ATOM 17474 O O . GLU A 1 37 ? 8.303 21.368 8.976 1.00 0.00 40 GLU A O 14
ATOM 17486 N N . HIS A 1 38 ? 7.582 19.384 8.375 1.00 0.00 41 HIS A N 14
ATOM 17487 C CA . HIS A 1 38 ? 8.923 18.781 8.610 1.00 0.00 41 HIS A CA 14
ATOM 17488 C C . HIS A 1 38 ? 9.739 18.855 7.318 1.00 0.00 41 HIS A C 14
ATOM 17489 O O . HIS A 1 38 ? 10.242 19.899 6.955 1.00 0.00 41 HIS A O 14
ATOM 17503 N N . GLY A 1 39 ? 9.883 17.760 6.618 1.00 0.00 42 GLY A N 14
ATOM 17504 C CA . GLY A 1 39 ? 10.675 17.793 5.358 1.00 0.00 42 GLY A CA 14
ATOM 17505 C C . GLY A 1 39 ? 9.909 17.086 4.233 1.00 0.00 42 GLY A C 14
ATOM 17506 O O . GLY A 1 39 ? 10.251 17.208 3.074 1.00 0.00 42 GLY A O 14
ATOM 17510 N N . GLU A 1 40 ? 8.883 16.343 4.557 1.00 0.00 43 GLU A N 14
ATOM 17511 C CA . GLU A 1 40 ? 8.127 15.635 3.482 1.00 0.00 43 GLU A CA 14
ATOM 17512 C C . GLU A 1 40 ? 6.713 15.270 3.954 1.00 0.00 43 GLU A C 14
ATOM 17513 O O . GLU A 1 40 ? 5.858 14.941 3.157 1.00 0.00 43 GLU A O 14
ATOM 17525 N N . TRP A 1 41 ? 6.450 15.321 5.230 1.00 0.00 44 TRP A N 14
ATOM 17526 C CA . TRP A 1 41 ? 5.082 14.968 5.712 1.00 0.00 44 TRP A CA 14
ATOM 17527 C C . TRP A 1 41 ? 4.656 15.946 6.811 1.00 0.00 44 TRP A C 14
ATOM 17528 O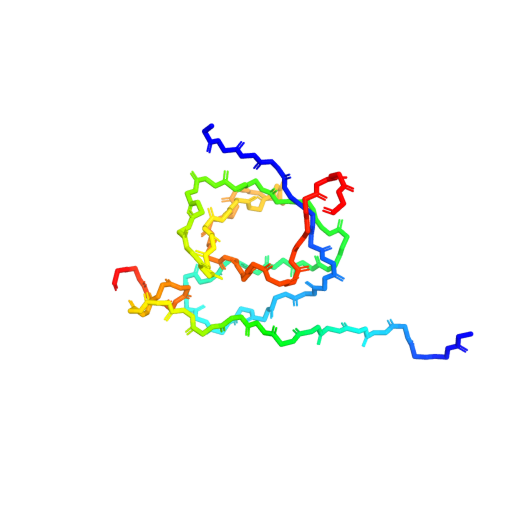 O . TRP A 1 41 ? 5.043 15.808 7.954 1.00 0.00 44 TRP A O 14
ATOM 17549 N N . TRP A 1 42 ? 3.866 16.932 6.486 1.00 0.00 45 TRP A N 14
ATOM 17550 C CA . TRP A 1 42 ? 3.435 17.902 7.534 1.00 0.00 45 TRP A CA 14
ATOM 17551 C C . TRP A 1 42 ? 2.102 17.453 8.127 1.00 0.00 45 TRP A C 14
ATOM 17552 O O . TRP A 1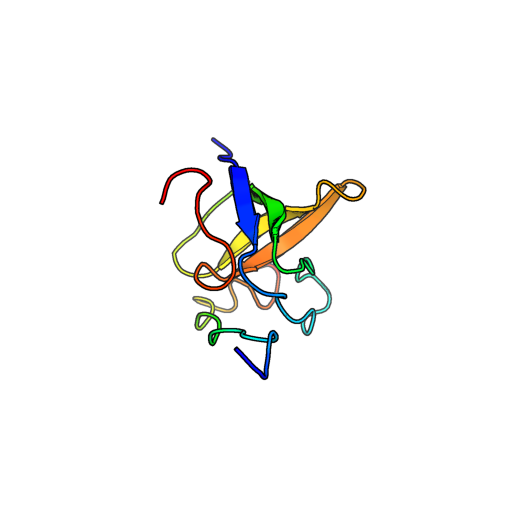 42 ? 1.238 16.954 7.433 1.00 0.00 45 TRP A O 14
ATOM 17573 N N . LYS A 1 43 ? 1.921 17.640 9.404 1.00 0.00 46 LYS A N 14
ATOM 17574 C CA . LYS A 1 43 ? 0.637 17.238 10.037 1.00 0.00 46 LYS A CA 14
ATOM 17575 C C . LYS A 1 43 ? -0.360 18.383 9.884 1.00 0.00 46 LYS A C 14
ATOM 17576 O O . LYS A 1 43 ? -0.232 19.422 10.501 1.00 0.00 46 LYS A O 14
ATOM 17595 N N . ALA A 1 44 ? -1.348 18.205 9.056 1.00 0.00 47 ALA A N 14
ATOM 17596 C CA . ALA A 1 44 ? -2.350 19.282 8.847 1.00 0.00 47 ALA A CA 14
ATOM 17597 C C . ALA A 1 44 ? -3.619 18.969 9.637 1.00 0.00 47 ALA A C 14
ATOM 17598 O O . ALA A 1 44 ? -3.679 18.019 10.393 1.00 0.00 47 ALA A O 14
ATOM 17605 N N . LYS A 1 45 ? -4.633 19.770 9.469 1.00 0.00 48 LYS A N 14
ATOM 17606 C CA . LYS A 1 45 ? -5.902 19.536 10.207 1.00 0.00 48 LYS A CA 14
ATOM 17607 C C . LYS A 1 45 ? -7.064 19.491 9.213 1.00 0.00 48 LYS A C 14
ATOM 17608 O O . LYS A 1 45 ? -7.217 20.370 8.386 1.00 0.00 48 LYS A O 14
ATOM 17627 N N . SER A 1 46 ? -7.884 18.479 9.279 1.00 0.00 49 SER A N 14
ATOM 17628 C CA . SER A 1 46 ? -9.029 18.390 8.332 1.00 0.00 49 SER A CA 14
ATOM 17629 C C . SER A 1 46 ? -10.115 19.383 8.739 1.00 0.00 49 SER A C 14
ATOM 17630 O O . SER A 1 46 ? -10.580 19.386 9.862 1.00 0.00 49 SER A O 14
ATOM 17638 N N . LEU A 1 47 ? -10.540 20.216 7.831 1.00 0.00 50 LEU A N 14
ATOM 17639 C CA . LEU A 1 47 ? -11.610 21.191 8.166 1.00 0.00 50 LEU A CA 14
ATOM 17640 C C . LEU A 1 47 ? -12.928 20.432 8.319 1.00 0.00 50 LEU A C 14
ATOM 17641 O O . LEU A 1 47 ? -13.932 20.982 8.726 1.00 0.00 50 LEU A O 14
ATOM 17657 N N . LEU A 1 48 ? -12.929 19.165 7.997 1.00 0.00 51 LEU A N 14
ATOM 17658 C CA . LEU A 1 48 ? -14.176 18.362 8.122 1.00 0.00 51 LEU A CA 14
ATOM 17659 C C . LEU A 1 48 ? -14.711 18.483 9.546 1.00 0.00 51 LEU A C 14
ATOM 17660 O O . LEU A 1 48 ? -15.841 18.871 9.764 1.00 0.00 51 LEU A O 14
ATOM 17676 N N . THR A 1 49 ? -13.907 18.162 10.518 1.00 0.00 52 THR A N 14
ATOM 17677 C CA . THR A 1 49 ? -14.379 18.271 11.925 1.00 0.00 52 THR A CA 14
ATOM 17678 C C . THR A 1 49 ? -13.183 18.319 12.880 1.00 0.00 52 THR A C 14
ATOM 17679 O O . THR A 1 49 ? -13.287 17.944 14.031 1.00 0.00 52 THR A O 14
ATOM 17690 N N . LYS A 1 50 ? -12.059 18.804 12.418 1.00 0.00 53 LYS A N 14
ATOM 17691 C CA . LYS A 1 50 ? -10.859 18.915 13.304 1.00 0.00 53 LYS A CA 14
ATOM 17692 C C . LYS A 1 50 ? -10.043 17.623 13.281 1.00 0.00 53 LYS A C 14
ATOM 17693 O O . LYS A 1 50 ? -9.589 17.151 14.305 1.00 0.00 53 LYS A O 14
ATOM 17712 N N . LYS A 1 51 ? -9.812 17.068 12.127 1.00 0.00 54 LYS A N 14
ATOM 17713 C CA . LYS A 1 51 ? -8.979 15.837 12.059 1.00 0.00 54 LYS A CA 14
ATOM 17714 C C . LYS A 1 51 ? -7.518 16.272 11.960 1.00 0.00 54 LYS A C 14
ATOM 17715 O O . LYS A 1 51 ? -7.171 17.111 11.154 1.00 0.00 54 LYS A O 14
ATOM 17734 N N . GLU A 1 52 ? -6.654 15.725 12.767 1.00 0.00 55 GLU A N 14
ATOM 17735 C CA . GLU A 1 52 ? -5.224 16.138 12.698 1.00 0.00 55 GLU A CA 14
ATOM 17736 C C . GLU A 1 52 ? -4.358 14.924 12.373 1.00 0.00 55 GLU A C 14
ATOM 17737 O O . GLU A 1 52 ? -4.304 13.968 13.121 1.00 0.00 55 GLU A O 14
ATOM 17749 N N . GLY A 1 53 ? -3.679 14.952 11.259 1.00 0.00 56 GLY A N 14
ATOM 17750 C CA . GLY A 1 53 ? -2.818 13.795 10.889 1.00 0.00 56 GLY A CA 14
ATOM 17751 C C . GLY A 1 53 ? -1.699 14.263 9.961 1.00 0.00 56 GLY A C 14
ATOM 17752 O O . GLY A 1 53 ? -1.609 15.423 9.612 1.00 0.00 56 GLY A O 14
ATOM 17756 N N . PHE A 1 54 ? -0.845 13.364 9.560 1.00 0.00 57 PHE A N 14
ATOM 17757 C CA . PHE A 1 54 ? 0.275 13.741 8.656 1.00 0.00 57 PHE A CA 14
ATOM 17758 C C . PHE A 1 54 ? -0.227 13.835 7.214 1.00 0.00 57 PHE A C 14
ATOM 17759 O O . PHE A 1 54 ? -0.903 12.953 6.722 1.00 0.00 57 PHE A O 14
ATOM 17776 N N . ILE A 1 55 ? 0.113 14.890 6.526 1.00 0.00 58 ILE A N 14
ATOM 17777 C CA . ILE A 1 55 ? -0.331 15.033 5.109 1.00 0.00 58 ILE A CA 14
ATOM 17778 C C . ILE A 1 55 ? 0.911 15.136 4.226 1.00 0.00 58 ILE A C 14
ATOM 17779 O O . ILE A 1 55 ? 1.866 15.805 4.567 1.00 0.00 58 ILE A O 14
ATOM 17795 N N . PRO A 1 56 ? 0.915 14.431 3.084 1.00 0.00 59 PRO A N 14
ATOM 17796 C CA . PRO A 1 56 ? 2.068 14.426 2.185 1.00 0.00 59 PRO A CA 14
ATOM 17797 C C . PRO A 1 56 ? 2.209 15.737 1.403 1.00 0.00 59 PRO A C 14
ATOM 17798 O O . PRO A 1 56 ? 1.249 16.272 0.884 1.00 0.00 59 PRO A O 14
ATOM 17809 N N . SER A 1 57 ? 3.400 16.254 1.325 1.00 0.00 60 SER A N 14
ATOM 17810 C CA . SER A 1 57 ? 3.621 17.533 0.588 1.00 0.00 60 SER A CA 14
ATOM 17811 C C . SER A 1 57 ? 3.351 17.345 -0.911 1.00 0.00 60 SER A C 14
ATOM 17812 O O . SER A 1 57 ? 3.576 18.241 -1.700 1.00 0.00 60 SER A O 14
ATOM 17820 N N . ASN A 1 58 ? 2.884 16.194 -1.321 1.00 0.00 61 ASN A N 14
ATOM 17821 C CA . ASN A 1 58 ? 2.628 15.981 -2.775 1.00 0.00 61 ASN A CA 14
ATOM 17822 C C . ASN A 1 58 ? 1.132 16.121 -3.082 1.00 0.00 61 ASN A C 14
ATOM 17823 O O . ASN A 1 58 ? 0.738 16.841 -3.978 1.00 0.00 61 ASN A O 14
ATOM 17834 N N . TYR A 1 59 ? 0.300 15.423 -2.365 1.00 0.00 62 TYR A N 14
ATOM 17835 C CA . TYR A 1 59 ? -1.167 15.493 -2.629 1.00 0.00 62 TYR A CA 14
ATOM 17836 C C . TYR A 1 59 ? -1.672 16.931 -2.528 1.00 0.00 62 TYR A C 14
ATOM 17837 O O . TYR A 1 59 ? -2.250 17.466 -3.454 1.00 0.00 62 TYR A O 14
ATOM 17855 N N . VAL A 1 60 ? -1.496 17.543 -1.393 1.00 0.00 63 VAL A N 14
ATOM 17856 C CA . VAL A 1 60 ? -2.007 18.930 -1.205 1.00 0.00 63 VAL A CA 14
ATOM 17857 C C . VAL A 1 60 ? -1.068 19.957 -1.836 1.00 0.00 63 VAL A C 14
ATOM 17858 O O . VAL A 1 60 ? 0.108 19.722 -2.026 1.00 0.00 63 VAL A O 14
ATOM 17871 N N . ALA A 1 61 ? -1.605 21.103 -2.150 1.00 0.00 64 ALA A N 14
ATOM 17872 C CA . ALA A 1 61 ? -0.798 22.192 -2.761 1.00 0.00 64 ALA A CA 14
ATOM 17873 C C . ALA A 1 61 ? -1.084 23.487 -1.999 1.00 0.00 64 ALA A C 14
ATOM 17874 O O . ALA A 1 61 ? -2.092 23.610 -1.332 1.00 0.00 64 ALA A O 14
ATOM 17881 N N . LYS A 1 62 ? -0.215 24.453 -2.083 1.00 0.00 65 LYS A N 14
ATOM 17882 C CA . LYS A 1 62 ? -0.462 25.725 -1.349 1.00 0.00 65 LYS A CA 14
ATOM 17883 C C . LYS A 1 62 ? -1.514 26.549 -2.092 1.00 0.00 65 LYS A C 14
ATOM 17884 O O . LYS A 1 62 ? -1.212 27.255 -3.035 1.00 0.00 65 LYS A O 14
ATOM 17903 N N . LEU A 1 63 ? -2.750 26.465 -1.679 1.00 0.00 66 LEU A N 14
ATOM 17904 C CA . LEU A 1 63 ? -3.818 27.244 -2.365 1.00 0.00 66 LEU A CA 14
ATOM 17905 C C . LEU A 1 63 ? -4.886 27.656 -1.349 1.00 0.00 66 LEU A C 14
ATOM 17906 O O . LEU A 1 63 ? -5.463 26.831 -0.670 1.00 0.00 66 LEU A O 14
ATOM 17922 N N . ASN A 1 64 ? -5.157 28.929 -1.243 1.00 0.00 67 ASN A N 14
ATOM 17923 C CA . ASN A 1 64 ? -6.189 29.394 -0.274 1.00 0.00 67 ASN A CA 14
ATOM 17924 C C . ASN A 1 64 ? -6.766 30.729 -0.751 1.00 0.00 67 ASN A C 14
ATOM 17925 O O . ASN A 1 64 ? -6.212 31.380 -1.614 1.00 0.00 67 ASN A O 14
ATOM 17936 N N . THR A 1 65 ? -7.874 31.143 -0.199 1.00 0.00 68 THR A N 14
ATOM 17937 C CA . THR A 1 65 ? -8.478 32.437 -0.627 1.00 0.00 68 THR A CA 14
ATOM 17938 C C . THR A 1 65 ? -8.267 33.485 0.468 1.00 0.00 68 THR A C 14
ATOM 17939 O O . THR A 1 65 ? -7.923 33.099 1.572 1.00 0.00 68 THR A O 14
ATOM 17951 N N . TRP B 2 1 ? -1.478 7.149 -15.120 1.00 0.00 170 TRP B N 14
ATOM 17952 C CA . TRP B 2 1 ? -2.931 7.470 -15.214 1.00 0.00 170 TRP B CA 14
ATOM 17953 C C . TRP B 2 1 ? -3.123 8.987 -15.149 1.00 0.00 170 TRP B C 14
ATOM 17954 O O . TRP B 2 1 ? -2.216 9.723 -14.815 1.00 0.00 170 TRP B O 14
ATOM 17977 N N . ASP B 2 2 ? -4.296 9.461 -15.469 1.00 0.00 171 ASP B N 14
ATOM 17978 C CA . ASP B 2 2 ? -4.545 10.928 -15.429 1.00 0.00 171 ASP B CA 14
ATOM 17979 C C . ASP B 2 2 ? -5.846 11.231 -16.171 1.00 0.00 171 ASP B C 14
ATOM 17980 O O . ASP B 2 2 ? -5.859 11.933 -17.162 1.00 0.00 171 ASP B O 14
ATOM 17989 N N . PRO B 2 3 ? -6.961 10.674 -15.679 1.00 0.00 172 PRO B N 14
ATOM 17990 C CA . PRO B 2 3 ? -8.274 10.856 -16.278 1.00 0.00 172 PRO B CA 14
ATOM 17991 C C . PRO B 2 3 ? -9.030 12.037 -15.657 1.00 0.00 172 PRO B C 14
ATOM 17992 O O . PRO B 2 3 ? -8.912 13.162 -16.100 1.00 0.00 172 PRO B O 14
ATOM 18003 N N . GLY B 2 4 ? -9.807 11.790 -14.636 1.00 0.00 173 GLY B N 14
ATOM 18004 C CA . GLY B 2 4 ? -10.567 12.900 -13.994 1.00 0.00 173 GLY B CA 14
ATOM 18005 C C . GLY B 2 4 ? -10.374 12.838 -12.477 1.00 0.00 173 GLY B C 14
ATOM 18006 O O . GLY B 2 4 ? -11.141 13.399 -11.720 1.00 0.00 173 GLY B O 14
ATOM 18010 N N . MET B 2 5 ? -9.353 12.161 -12.030 1.00 0.00 174 MET B N 14
ATOM 18011 C CA . MET B 2 5 ? -9.106 12.061 -10.564 1.00 0.00 174 MET B CA 14
ATOM 18012 C C . MET B 2 5 ? -7.908 11.144 -10.318 1.00 0.00 174 MET B C 14
ATOM 18013 O O . MET B 2 5 ? -8.046 10.045 -9.819 1.00 0.00 174 MET B O 14
ATOM 18027 N N . PRO B 2 6 ? -6.705 11.609 -10.687 1.00 0.00 175 PRO B N 14
ATOM 18028 C CA . PRO B 2 6 ? -5.475 10.839 -10.519 1.00 0.00 175 PRO B CA 14
ATOM 18029 C C . PRO B 2 6 ? -4.955 10.889 -9.082 1.00 0.00 175 PRO B C 14
ATOM 18030 O O . PRO B 2 6 ? -5.668 11.230 -8.160 1.00 0.00 175 PRO B O 14
ATOM 18041 N N . THR B 2 7 ? -3.713 10.550 -8.894 1.00 0.00 176 THR B N 14
ATOM 18042 C CA . THR B 2 7 ? -3.121 10.569 -7.527 1.00 0.00 176 THR B CA 14
ATOM 18043 C C . THR B 2 7 ? -1.626 10.265 -7.628 1.00 0.00 176 THR B C 14
ATOM 18044 O O . THR B 2 7 ? -1.225 9.132 -7.805 1.00 0.00 176 THR B O 14
ATOM 18055 N N . PRO B 2 8 ? -0.788 11.305 -7.518 1.00 0.00 177 PRO B N 14
ATOM 18056 C CA . PRO B 2 8 ? 0.667 11.158 -7.601 1.00 0.00 177 PRO B CA 14
ATOM 18057 C C . PRO B 2 8 ? 1.239 10.470 -6.360 1.00 0.00 177 PRO B C 14
ATOM 18058 O O . PRO B 2 8 ? 0.581 10.358 -5.344 1.00 0.00 177 PRO B O 14
ATOM 18069 N N . PRO B 2 9 ? 2.492 10.001 -6.449 1.00 0.00 178 PRO B N 14
ATOM 18070 C CA . PRO B 2 9 ? 3.161 9.322 -5.334 1.00 0.00 178 PRO B CA 14
ATOM 18071 C C . PRO B 2 9 ? 3.442 10.285 -4.181 1.00 0.00 178 PRO B C 14
ATOM 18072 O O . PRO B 2 9 ? 3.883 11.399 -4.385 1.00 0.00 178 PRO B O 14
ATOM 18083 N N . LEU B 2 10 ? 3.188 9.870 -2.971 1.00 0.00 179 LEU B N 14
ATOM 18084 C CA . LEU B 2 10 ? 3.439 10.770 -1.816 1.00 0.00 179 LEU B CA 14
ATOM 18085 C C . LEU B 2 10 ? 4.922 10.752 -1.468 1.00 0.00 179 LEU B C 14
ATOM 18086 O O . LEU B 2 10 ? 5.702 10.018 -2.039 1.00 0.00 179 LEU B O 14
ATOM 18102 N N . PRO B 2 11 ? 5.301 11.580 -0.494 1.00 0.00 180 PRO B N 14
ATOM 18103 C CA . PRO B 2 11 ? 6.683 11.677 -0.027 1.00 0.00 180 PRO B CA 14
ATOM 18104 C C . PRO B 2 11 ? 7.120 10.402 0.709 1.00 0.00 180 PRO B C 14
ATOM 18105 O O . PRO B 2 11 ? 6.364 9.460 0.834 1.00 0.00 180 PRO B O 14
ATOM 18116 N N . PRO B 2 12 ? 8.384 10.358 1.160 1.00 0.00 181 PRO B N 14
ATOM 18117 C CA . PRO B 2 12 ? 8.951 9.186 1.829 1.00 0.00 181 PRO B CA 14
ATOM 18118 C C . PRO B 2 12 ? 8.736 9.157 3.347 1.00 0.00 181 PRO B C 14
ATOM 18119 O O . PRO B 2 12 ? 8.818 8.112 3.959 1.00 0.00 181 PRO B O 14
ATOM 18130 N N . ARG B 2 13 ? 8.491 10.277 3.964 1.00 0.00 182 ARG B N 14
ATOM 18131 C CA . ARG B 2 13 ? 8.300 10.278 5.446 1.00 0.00 182 ARG B CA 14
ATOM 18132 C C . ARG B 2 13 ? 9.666 10.144 6.124 1.00 0.00 182 ARG B C 14
ATOM 18133 O O . ARG B 2 13 ? 10.143 9.054 6.370 1.00 0.00 182 ARG B O 14
ATOM 18154 N N . PRO B 2 14 ? 10.305 11.283 6.429 1.00 0.00 183 PRO B N 14
ATOM 18155 C CA . PRO B 2 14 ? 11.624 11.308 7.076 1.00 0.00 183 PRO B CA 14
ATOM 18156 C C . PRO B 2 14 ? 11.555 10.857 8.538 1.00 0.00 183 PRO B C 14
ATOM 18157 O O . PRO B 2 14 ? 10.672 11.248 9.275 1.00 0.00 183 PRO B O 14
ATOM 18168 N N . ALA B 2 15 ? 12.481 10.040 8.961 1.00 0.00 184 ALA B N 14
ATOM 18169 C CA . ALA B 2 15 ? 12.472 9.567 10.375 1.00 0.00 184 ALA B CA 14
ATOM 18170 C C . ALA B 2 15 ? 11.038 9.255 10.799 1.00 0.00 184 ALA B C 14
ATOM 18171 O O . ALA B 2 15 ? 10.492 9.885 11.683 1.00 0.00 184 ALA B O 14
ATOM 18178 N N . ASN B 2 16 ? 10.423 8.291 10.176 1.00 0.00 185 ASN B N 14
ATOM 18179 C CA . ASN B 2 16 ? 9.022 7.945 10.545 1.00 0.00 185 ASN B CA 14
ATOM 18180 C C . ASN B 2 16 ? 8.209 9.231 10.694 1.00 0.00 185 ASN B C 14
ATOM 18181 O O . ASN B 2 16 ? 7.509 9.426 11.668 1.00 0.00 185 ASN B O 14
ATOM 18192 N N . LEU B 2 17 ? 8.296 10.107 9.733 1.00 0.00 186 LEU B N 14
ATOM 18193 C CA . LEU B 2 17 ? 7.529 11.381 9.813 1.00 0.00 186 LEU B CA 14
ATOM 18194 C C . LEU B 2 17 ? 6.034 11.082 9.700 1.00 0.00 186 LEU B C 14
ATOM 18195 O O . LEU B 2 17 ? 5.354 10.900 10.689 1.00 0.00 186 LEU B O 14
ATOM 18211 N N . GLY B 2 18 ? 5.516 11.018 8.504 1.00 0.00 187 GLY B N 14
ATOM 18212 C CA . GLY B 2 18 ? 4.069 10.718 8.343 1.00 0.00 187 GLY B CA 14
ATOM 18213 C C . GLY B 2 18 ? 3.796 9.304 8.855 1.00 0.00 187 GLY B C 14
ATOM 18214 O O . GLY B 2 18 ? 2.663 8.880 8.970 1.00 0.00 187 GLY B O 14
ATOM 18218 N N . GLU B 2 19 ? 4.831 8.570 9.164 1.00 0.00 188 GLU B N 14
ATOM 18219 C CA . GLU B 2 19 ? 4.639 7.186 9.668 1.00 0.00 188 GLU B CA 14
ATOM 18220 C C . GLU B 2 19 ? 3.638 7.198 10.824 1.00 0.00 188 GLU B C 14
ATOM 18221 O O . GLU B 2 19 ? 2.445 7.079 10.628 1.00 0.00 188 GLU B O 14
ATOM 18233 N N . ARG B 2 20 ? 4.113 7.342 12.031 1.00 0.00 189 ARG B N 14
ATOM 18234 C CA . ARG B 2 20 ? 3.188 7.363 13.199 1.00 0.00 189 ARG B CA 14
ATOM 18235 C C . ARG B 2 20 ? 3.922 7.912 14.425 1.00 0.00 189 ARG B C 14
ATOM 18236 O O . ARG B 2 20 ? 5.014 8.437 14.323 1.00 0.00 189 ARG B O 14
ATOM 18257 N N . GLN B 2 21 ? 3.332 7.796 15.583 1.00 0.00 190 GLN B N 14
ATOM 18258 C CA . GLN B 2 21 ? 3.996 8.312 16.814 1.00 0.00 190 GLN B CA 14
ATOM 18259 C C . GLN B 2 21 ? 4.642 7.150 17.571 1.00 0.00 190 GLN B C 14
ATOM 18260 O O . GLN B 2 21 ? 4.305 6.001 17.368 1.00 0.00 190 GLN B O 14
ATOM 18274 N N . ALA B 2 22 ? 5.567 7.441 18.445 1.00 0.00 191 ALA B N 14
ATOM 18275 C CA . ALA B 2 22 ? 6.233 6.352 19.215 1.00 0.00 191 ALA B CA 14
ATOM 18276 C C . ALA B 2 22 ? 5.298 5.869 20.324 1.00 0.00 191 ALA B C 14
ATOM 18277 O O . ALA B 2 22 ? 4.114 5.739 20.061 1.00 0.00 191 ALA B O 14
ATOM 18285 N N . GLN A 1 6 ? 2.161 30.586 14.047 1.00 0.00 9 GLN A N 15
ATOM 18286 C CA . GLN A 1 6 ? 2.251 30.697 12.563 1.00 0.00 9 GLN A CA 15
ATOM 18287 C C . GLN A 1 6 ? 1.562 29.493 11.919 1.00 0.00 9 GLN A C 15
ATOM 18288 O O . GLN A 1 6 ? 1.030 28.635 12.595 1.00 0.00 9 GLN A O 15
ATOM 18302 N N . GLY A 1 7 ? 1.565 29.421 10.616 1.00 0.00 10 GLY A N 15
ATOM 18303 C CA . GLY A 1 7 ? 0.910 28.270 9.932 1.00 0.00 10 GLY A CA 15
ATOM 18304 C C . GLY A 1 7 ? 0.483 28.687 8.523 1.00 0.00 10 GLY A C 15
ATOM 18305 O O . GLY A 1 7 ? 0.502 29.851 8.175 1.00 0.00 10 GLY A O 15
ATOM 18309 N N . ASP A 1 8 ? 0.095 27.743 7.709 1.00 0.00 11 ASP A N 15
ATOM 18310 C CA . ASP A 1 8 ? -0.336 28.082 6.323 1.00 0.00 11 ASP A CA 15
ATOM 18311 C C . ASP A 1 8 ? -1.501 27.177 5.919 1.00 0.00 11 ASP A C 15
ATOM 18312 O O . ASP A 1 8 ? -1.731 26.144 6.516 1.00 0.00 11 ASP A O 15
ATOM 18321 N N . ILE A 1 9 ? -2.241 27.553 4.911 1.00 0.00 12 ILE A N 15
ATOM 18322 C CA . ILE A 1 9 ? -3.389 26.708 4.480 1.00 0.00 12 ILE A CA 15
ATOM 18323 C C . ILE A 1 9 ? -3.097 26.102 3.106 1.00 0.00 12 ILE A C 15
ATOM 18324 O O . ILE A 1 9 ? -2.601 26.759 2.213 1.00 0.00 12 ILE A O 15
ATOM 18340 N N . VAL A 1 10 ? -3.403 24.845 2.940 1.00 0.00 13 VAL A N 15
ATOM 18341 C CA . VAL A 1 10 ? -3.153 24.165 1.638 1.00 0.00 13 VAL A CA 15
ATOM 18342 C C . VAL A 1 10 ? -4.400 23.378 1.242 1.00 0.00 13 VAL A C 15
ATOM 18343 O O . VAL A 1 10 ? -5.253 23.102 2.063 1.00 0.00 13 VAL A O 15
ATOM 18356 N N . VAL A 1 11 ? -4.518 22.995 0.000 1.00 0.00 14 VAL A N 15
ATOM 18357 C CA . VAL A 1 11 ? -5.720 22.209 -0.403 1.00 0.00 14 VAL A CA 15
ATOM 18358 C C . VAL A 1 11 ? -5.273 20.840 -0.914 1.00 0.00 14 VAL A C 15
ATOM 18359 O O . VAL A 1 11 ? -4.281 20.713 -1.604 1.00 0.00 14 VAL A O 15
ATOM 18372 N N . ALA A 1 12 ? -5.991 19.810 -0.558 1.00 0.00 15 ALA A N 15
ATOM 18373 C CA . ALA A 1 12 ? -5.606 18.440 -0.995 1.00 0.00 15 ALA A CA 15
ATOM 18374 C C . ALA A 1 12 ? -5.880 18.252 -2.486 1.00 0.00 15 ALA A C 15
ATOM 18375 O O . ALA A 1 12 ? -6.974 17.918 -2.891 1.00 0.00 15 ALA A O 15
ATOM 18382 N N . LEU A 1 13 ? -4.887 18.452 -3.304 1.00 0.00 16 LEU A N 15
ATOM 18383 C CA . LEU A 1 13 ? -5.086 18.262 -4.768 1.00 0.00 16 LEU A CA 15
ATOM 18384 C C . LEU A 1 13 ? -5.484 16.807 -5.012 1.00 0.00 16 LEU A C 15
ATOM 18385 O O . LEU A 1 13 ? -6.261 16.498 -5.894 1.00 0.00 16 LEU A O 15
ATOM 18401 N N . TYR A 1 14 ? -4.954 15.915 -4.222 1.00 0.00 17 TYR A N 15
ATOM 18402 C CA . TYR A 1 14 ? -5.286 14.472 -4.375 1.00 0.00 17 TYR A CA 15
ATOM 18403 C C . TYR A 1 14 ? -5.581 13.888 -2.991 1.00 0.00 17 TYR A C 15
ATOM 18404 O O . TYR A 1 14 ? -5.088 14.370 -1.993 1.00 0.00 17 TYR A O 15
ATOM 18422 N N . PRO A 1 15 ? -6.403 12.832 -2.931 1.00 0.00 18 PRO A N 15
ATOM 18423 C CA . PRO A 1 15 ? -6.762 12.184 -1.661 1.00 0.00 18 PRO A CA 15
ATOM 18424 C C . PRO A 1 15 ? -5.576 11.425 -1.058 1.00 0.00 18 PRO A C 15
ATOM 18425 O O . PRO A 1 15 ? -4.714 10.945 -1.765 1.00 0.00 18 PRO A O 15
ATOM 18436 N N . TYR A 1 16 ? -5.524 11.304 0.244 1.00 0.00 19 TYR A N 15
ATOM 18437 C CA . TYR A 1 16 ? -4.388 10.566 0.868 1.00 0.00 19 TYR A CA 15
ATOM 18438 C C . TYR A 1 16 ? -4.906 9.299 1.547 1.00 0.00 19 TYR A C 15
ATOM 18439 O O . TYR A 1 16 ? -5.540 9.333 2.583 1.00 0.00 19 TYR A O 15
ATOM 18457 N N . ASP A 1 17 ? -4.650 8.189 0.928 1.00 0.00 20 ASP A N 15
ATOM 18458 C CA . ASP A 1 17 ? -5.113 6.867 1.443 1.00 0.00 20 ASP A CA 15
ATOM 18459 C C . ASP A 1 17 ? -5.285 6.836 2.970 1.00 0.00 20 ASP A C 15
ATOM 18460 O O . ASP A 1 17 ? -6.159 6.162 3.476 1.00 0.00 20 ASP A O 15
ATOM 18469 N N . GLY A 1 18 ? -4.431 7.480 3.716 1.00 0.00 21 GLY A N 15
ATOM 18470 C CA . GLY A 1 18 ? -4.552 7.370 5.203 1.00 0.00 21 GLY A CA 15
ATOM 18471 C C . GLY A 1 18 ? -4.225 5.915 5.552 1.00 0.00 21 GLY A C 15
ATOM 18472 O O . GLY A 1 18 ? -5.063 5.040 5.465 1.00 0.00 21 GLY A O 15
ATOM 18476 N N . ILE A 1 19 ? -3.003 5.652 5.922 1.00 0.00 22 ILE A N 15
ATOM 18477 C CA . ILE A 1 19 ? -2.608 4.251 6.248 1.00 0.00 22 ILE A CA 15
ATOM 18478 C C . ILE A 1 19 ? -2.241 4.148 7.723 1.00 0.00 22 ILE A C 15
ATOM 18479 O O . ILE A 1 19 ? -2.545 3.175 8.385 1.00 0.00 22 ILE A O 15
ATOM 18495 N N . HIS A 1 20 ? -1.596 5.146 8.246 1.00 0.00 23 HIS A N 15
ATOM 18496 C CA . HIS A 1 20 ? -1.217 5.108 9.680 1.00 0.00 23 HIS A CA 15
ATOM 18497 C C . HIS A 1 20 ? -2.450 5.425 10.522 1.00 0.00 23 HIS A C 15
ATOM 18498 O O . HIS A 1 20 ? -3.338 6.131 10.090 1.00 0.00 23 HIS A O 15
ATOM 18512 N N . PRO A 1 21 ? -2.501 4.902 11.751 1.00 0.00 24 PRO A N 15
ATOM 18513 C CA . PRO A 1 21 ? -3.627 5.142 12.655 1.00 0.00 24 PRO A CA 15
ATOM 18514 C C . PRO A 1 21 ? -3.689 6.613 13.065 1.00 0.00 24 PRO A C 15
ATOM 18515 O O . PRO A 1 21 ? -4.642 7.063 13.669 1.00 0.00 24 PRO A O 15
ATOM 18526 N N . ASP A 1 22 ? -2.668 7.363 12.746 1.00 0.00 25 ASP A N 15
ATOM 18527 C CA . ASP A 1 22 ? -2.640 8.803 13.112 1.00 0.00 25 ASP A CA 15
ATOM 18528 C C . ASP A 1 22 ? -2.660 9.673 11.849 1.00 0.00 25 ASP A C 15
ATOM 18529 O O . ASP A 1 22 ? -2.932 10.855 11.912 1.00 0.00 25 ASP A O 15
ATOM 18538 N N . ASP A 1 23 ? -2.354 9.113 10.704 1.00 0.00 26 ASP A N 15
ATOM 18539 C CA . ASP A 1 23 ? -2.337 9.934 9.467 1.00 0.00 26 ASP A CA 15
ATOM 18540 C C . ASP A 1 23 ? -3.700 10.585 9.257 1.00 0.00 26 ASP A C 15
ATOM 18541 O O . ASP A 1 23 ? -4.733 9.974 9.447 1.00 0.00 26 ASP A O 15
ATOM 18550 N N . LEU A 1 24 ? -3.705 11.819 8.843 1.00 0.00 27 LEU A N 15
ATOM 18551 C CA . LEU A 1 24 ? -4.995 12.509 8.592 1.00 0.00 27 LEU A CA 15
ATOM 18552 C C . LEU A 1 24 ? -5.400 12.225 7.149 1.00 0.00 27 LEU A C 15
ATOM 18553 O O . LEU A 1 24 ? -4.737 12.628 6.213 1.00 0.00 27 LEU A O 15
ATOM 18569 N N . SER A 1 25 ? -6.481 11.528 6.962 1.00 0.00 28 SER A N 15
ATOM 18570 C CA . SER A 1 25 ? -6.941 11.208 5.586 1.00 0.00 28 SER A CA 15
ATOM 18571 C C . SER A 1 25 ? -7.586 12.444 4.967 1.00 0.00 28 SER A C 15
ATOM 18572 O O . SER A 1 25 ? -8.305 13.172 5.621 1.00 0.00 28 SER A O 15
ATOM 18580 N N . PHE A 1 26 ? -7.361 12.675 3.706 1.00 0.00 29 PHE A N 15
ATOM 18581 C CA . PHE A 1 26 ? -7.997 13.855 3.057 1.00 0.00 29 PHE A CA 15
ATOM 18582 C C . PHE A 1 26 ? -8.332 13.514 1.606 1.00 0.00 29 PHE A C 15
ATOM 18583 O O . PHE A 1 26 ? -7.747 12.626 1.018 1.00 0.00 29 PHE A O 15
ATOM 18600 N N . LYS A 1 27 ? -9.273 14.202 1.025 1.00 0.00 30 LYS A N 15
ATOM 18601 C CA . LYS A 1 27 ? -9.642 13.905 -0.385 1.00 0.00 30 LYS A CA 15
ATOM 18602 C C . LYS A 1 27 ? -9.192 15.059 -1.279 1.00 0.00 30 LYS A C 15
ATOM 18603 O O . LYS A 1 27 ? -8.718 16.072 -0.805 1.00 0.00 30 LYS A O 15
ATOM 18622 N N . LYS A 1 28 ? -9.336 14.922 -2.567 1.00 0.00 31 LYS A N 15
ATOM 18623 C CA . LYS A 1 28 ? -8.910 16.022 -3.471 1.00 0.00 31 LYS A CA 15
ATOM 18624 C C . LYS A 1 28 ? -9.821 17.230 -3.261 1.00 0.00 31 LYS A C 15
ATOM 18625 O O . LYS A 1 28 ? -10.974 17.099 -2.903 1.00 0.00 31 LYS A O 15
ATOM 18644 N N . GLY A 1 29 ? -9.311 18.408 -3.485 1.00 0.00 32 GLY A N 15
ATOM 18645 C CA . GLY A 1 29 ? -10.144 19.631 -3.305 1.00 0.00 32 GLY A CA 15
ATOM 18646 C C . GLY A 1 29 ? -10.405 19.885 -1.814 1.00 0.00 32 GLY A C 15
ATOM 18647 O O . GLY A 1 29 ? -10.954 20.902 -1.441 1.00 0.00 32 GLY A O 15
ATOM 18651 N N . GLU A 1 30 ? -10.024 18.975 -0.959 1.00 0.00 33 GLU A N 15
ATOM 18652 C CA . GLU A 1 30 ? -10.264 19.180 0.499 1.00 0.00 33 GLU A CA 15
ATOM 18653 C C . GLU A 1 30 ? -9.274 20.210 1.044 1.00 0.00 33 GLU A C 15
ATOM 18654 O O . GLU A 1 30 ? -8.131 20.262 0.637 1.00 0.00 33 GLU A O 15
ATOM 18666 N N . LYS A 1 31 ? -9.704 21.034 1.961 1.00 0.00 34 LYS A N 15
ATOM 18667 C CA . LYS A 1 31 ? -8.788 22.063 2.529 1.00 0.00 34 LYS A CA 15
ATOM 18668 C C . LYS A 1 31 ? -8.206 21.563 3.852 1.00 0.00 34 LYS A C 15
ATOM 18669 O O . LYS A 1 31 ? -8.884 20.958 4.658 1.00 0.00 34 LYS A O 15
ATOM 18688 N N . MET A 1 32 ? -6.945 21.814 4.070 1.00 0.00 35 MET A N 15
ATOM 18689 C CA . MET A 1 32 ? -6.285 21.366 5.328 1.00 0.00 35 MET A CA 15
ATOM 18690 C C . MET A 1 32 ? -5.417 22.489 5.882 1.00 0.00 35 MET A C 15
ATOM 18691 O O . MET A 1 32 ? -4.921 23.327 5.156 1.00 0.00 35 MET A O 15
ATOM 18705 N N . LYS A 1 33 ? -5.226 22.504 7.166 1.00 0.00 36 LYS A N 15
ATOM 18706 C CA . LYS A 1 33 ? -4.384 23.561 7.786 1.00 0.00 36 LYS A CA 15
ATOM 18707 C C . LYS A 1 33 ? -3.033 22.958 8.167 1.00 0.00 36 LYS A C 15
ATOM 18708 O O . LYS A 1 33 ? -2.963 21.971 8.868 1.00 0.00 36 LYS A O 15
ATOM 18727 N N . VAL A 1 34 ? -1.959 23.542 7.714 1.00 0.00 37 VAL A N 15
ATOM 18728 C CA . VAL A 1 34 ? -0.615 22.997 8.054 1.00 0.00 37 VAL A CA 15
ATOM 18729 C C . VAL A 1 34 ? -0.269 23.361 9.498 1.00 0.00 37 VAL A C 15
ATOM 18730 O O . VAL A 1 34 ? -0.416 24.492 9.916 1.00 0.00 37 VAL A O 15
ATOM 18743 N N . LEU A 1 35 ? 0.185 22.410 10.267 1.00 0.00 38 LEU A N 15
ATOM 18744 C CA . LEU A 1 35 ? 0.535 22.704 11.684 1.00 0.00 38 LEU A CA 15
ATOM 18745 C C . LEU A 1 35 ? 2.051 22.613 11.869 1.00 0.00 38 LEU A C 15
ATOM 18746 O O . LEU A 1 35 ? 2.667 23.489 12.444 1.00 0.00 38 LEU A O 15
ATOM 18762 N N . GLU A 1 36 ? 2.659 21.559 11.395 1.00 0.00 39 GLU A N 15
ATOM 18763 C CA . GLU A 1 36 ? 4.132 21.408 11.548 1.00 0.00 39 GLU A CA 15
ATOM 18764 C C . GLU A 1 36 ? 4.700 20.750 10.289 1.00 0.00 39 GLU A C 15
ATOM 18765 O O . GLU A 1 36 ? 4.762 19.542 10.179 1.00 0.00 39 GLU A O 15
ATOM 18777 N N . GLU A 1 37 ? 5.115 21.538 9.336 1.00 0.00 40 GLU A N 15
ATOM 18778 C CA . GLU A 1 37 ? 5.676 20.961 8.082 1.00 0.00 40 GLU A CA 15
ATOM 18779 C C . GLU A 1 37 ? 7.118 20.513 8.321 1.00 0.00 40 GLU A C 15
ATOM 18780 O O . GLU A 1 37 ? 7.994 21.315 8.576 1.00 0.00 40 GLU A O 15
ATOM 18792 N N . HIS A 1 38 ? 7.370 19.237 8.236 1.00 0.00 41 HIS A N 15
ATOM 18793 C CA . HIS A 1 38 ? 8.755 18.737 8.452 1.00 0.00 41 HIS A CA 15
ATOM 18794 C C . HIS A 1 38 ? 9.552 18.893 7.155 1.00 0.00 41 HIS A C 15
ATOM 18795 O O . HIS A 1 38 ? 10.001 19.972 6.821 1.00 0.00 41 HIS A O 15
ATOM 18809 N N . GLY A 1 39 ? 9.735 17.829 6.420 1.00 0.00 42 GLY A N 15
ATOM 18810 C CA . GLY A 1 39 ? 10.505 17.930 5.150 1.00 0.00 42 GLY A CA 15
ATOM 18811 C C . GLY A 1 39 ? 9.792 17.142 4.044 1.00 0.00 42 GLY A C 15
ATOM 18812 O O . GLY A 1 39 ? 10.113 17.269 2.879 1.00 0.00 42 GLY A O 15
ATOM 18816 N N . GLU A 1 40 ? 8.833 16.327 4.393 1.00 0.00 43 GLU A N 15
ATOM 18817 C CA . GLU A 1 40 ? 8.120 15.537 3.348 1.00 0.00 43 GLU A CA 15
ATOM 18818 C C . GLU A 1 40 ? 6.696 15.197 3.808 1.00 0.00 43 GLU A C 15
ATOM 18819 O O . GLU A 1 40 ? 5.838 14.890 3.005 1.00 0.00 43 GLU A O 15
ATOM 18831 N N . TRP A 1 41 ? 6.429 15.253 5.086 1.00 0.00 44 TRP A N 15
ATOM 18832 C CA . TRP A 1 41 ? 5.053 14.935 5.569 1.00 0.00 44 TRP A CA 15
ATOM 18833 C C . TRP A 1 41 ? 4.643 15.950 6.643 1.00 0.00 44 TRP A C 15
ATOM 18834 O O . TRP A 1 41 ? 5.031 15.841 7.790 1.00 0.00 44 TRP A O 15
ATOM 18855 N N . TRP A 1 42 ? 3.866 16.936 6.284 1.00 0.00 45 TRP A N 15
ATOM 18856 C CA . TRP A 1 42 ? 3.438 17.955 7.289 1.00 0.00 45 TRP A CA 15
ATOM 18857 C C . TRP A 1 42 ? 2.157 17.492 7.985 1.00 0.00 45 TRP A C 15
ATOM 18858 O O . TRP A 1 42 ? 1.315 16.848 7.394 1.00 0.00 45 TRP A O 15
ATOM 18879 N N . LYS A 1 43 ? 2.000 17.832 9.236 1.00 0.00 46 LYS A N 15
ATOM 18880 C CA . LYS A 1 43 ? 0.767 17.430 9.969 1.00 0.00 46 LYS A CA 15
ATOM 18881 C C . LYS A 1 43 ? -0.249 18.567 9.874 1.00 0.00 46 LYS A C 15
ATOM 18882 O O . LYS A 1 43 ? -0.109 19.593 10.509 1.00 0.00 46 LYS A O 15
ATOM 18901 N N . ALA A 1 44 ? -1.261 18.401 9.071 1.00 0.00 47 ALA A N 15
ATOM 18902 C CA . ALA A 1 44 ? -2.273 19.481 8.915 1.00 0.00 47 ALA A CA 15
ATOM 18903 C C . ALA A 1 44 ? -3.545 19.129 9.682 1.00 0.00 47 ALA A C 15
ATOM 18904 O O . ALA A 1 44 ? -3.628 18.115 10.347 1.00 0.00 47 ALA A O 15
ATOM 18911 N N . LYS A 1 45 ? -4.534 19.974 9.597 1.00 0.00 48 LYS A N 15
ATOM 18912 C CA . LYS A 1 45 ? -5.806 19.716 10.321 1.00 0.00 48 LYS A CA 15
ATOM 18913 C C . LYS A 1 45 ? -6.973 19.718 9.330 1.00 0.00 48 LYS A C 15
ATOM 18914 O O . LYS A 1 45 ? -7.144 20.642 8.560 1.00 0.00 48 LYS A O 15
ATOM 18933 N N . SER A 1 46 ? -7.779 18.694 9.343 1.00 0.00 49 SER A N 15
ATOM 18934 C CA . SER A 1 46 ? -8.934 18.640 8.405 1.00 0.00 49 SER A CA 15
ATOM 18935 C C . SER A 1 46 ? -10.028 19.599 8.872 1.00 0.00 49 SER A C 15
ATOM 18936 O O . SER A 1 46 ? -10.481 19.539 9.998 1.00 0.00 49 SER A O 15
ATOM 18944 N N . LEU A 1 47 ? -10.474 20.468 8.009 1.00 0.00 50 LEU A N 15
ATOM 18945 C CA . LEU A 1 47 ? -11.556 21.409 8.400 1.00 0.00 50 LEU A CA 15
ATOM 18946 C C . LEU A 1 47 ? -12.865 20.625 8.504 1.00 0.00 50 LEU A C 15
ATOM 18947 O O . LEU A 1 47 ? -13.878 21.137 8.938 1.00 0.00 50 LEU A O 15
ATOM 18963 N N . LEU A 1 48 ? -12.845 19.380 8.105 1.00 0.00 51 LEU A N 15
ATOM 18964 C CA . LEU A 1 48 ? -14.079 18.549 8.177 1.00 0.00 51 LEU A CA 15
ATOM 18965 C C . LEU A 1 48 ? -14.635 18.594 9.598 1.00 0.00 51 LEU A C 15
ATOM 18966 O O . LEU A 1 48 ? -15.778 18.940 9.818 1.00 0.00 51 LEU A O 15
ATOM 18982 N N . THR A 1 49 ? -13.833 18.256 10.566 1.00 0.00 52 THR A N 15
ATOM 18983 C CA . THR A 1 49 ? -14.319 18.292 11.972 1.00 0.00 52 THR A CA 15
ATOM 18984 C C . THR A 1 49 ? -13.130 18.322 12.935 1.00 0.00 52 THR A C 15
ATOM 18985 O O . THR A 1 49 ? -13.223 17.865 14.057 1.00 0.00 52 THR A O 15
ATOM 18996 N N . LYS A 1 50 ? -12.024 18.879 12.512 1.00 0.00 53 LYS A N 15
ATOM 18997 C CA . LYS A 1 50 ? -10.830 18.975 13.408 1.00 0.00 53 LYS A CA 15
ATOM 18998 C C . LYS A 1 50 ? -9.983 17.707 13.312 1.00 0.00 53 LYS A C 15
ATOM 18999 O O . LYS A 1 50 ? -9.529 17.176 14.306 1.00 0.00 53 LYS A O 15
ATOM 19018 N N . LYS A 1 51 ? -9.736 17.233 12.124 1.00 0.00 54 LYS A N 15
ATOM 19019 C CA . LYS A 1 51 ? -8.884 16.023 11.974 1.00 0.00 54 LYS A CA 15
ATOM 19020 C C . LYS A 1 51 ? -7.422 16.468 11.957 1.00 0.00 54 LYS A C 15
ATOM 19021 O O . LYS A 1 51 ? -7.060 17.389 11.257 1.00 0.00 54 LYS A O 15
ATOM 19040 N N . GLU A 1 52 ? -6.576 15.831 12.716 1.00 0.00 55 GLU A N 15
ATOM 19041 C CA . GLU A 1 52 ? -5.143 16.240 12.727 1.00 0.00 55 GLU A CA 15
ATOM 19042 C C . GLU A 1 52 ? -4.276 15.039 12.357 1.00 0.00 55 GLU A C 15
ATOM 19043 O O . GLU A 1 52 ? -4.251 14.046 13.055 1.00 0.00 55 GLU A O 15
ATOM 19055 N N . GLY A 1 53 ? -3.567 15.112 11.267 1.00 0.00 56 GLY A N 15
ATOM 19056 C CA . GLY A 1 53 ? -2.718 13.955 10.882 1.00 0.00 56 GLY A CA 15
ATOM 19057 C C . GLY A 1 53 ? -1.619 14.394 9.921 1.00 0.00 56 GLY A C 15
ATOM 19058 O O . GLY A 1 53 ? -1.652 15.472 9.360 1.00 0.00 56 GLY A O 15
ATOM 19062 N N . PHE A 1 54 ? -0.648 13.552 9.728 1.00 0.00 57 PHE A N 15
ATOM 19063 C CA . PHE A 1 54 ? 0.470 13.878 8.805 1.00 0.00 57 PHE A CA 15
ATOM 19064 C C . PHE A 1 54 ? -0.022 13.824 7.361 1.00 0.00 57 PHE A C 15
ATOM 19065 O O . PHE A 1 54 ? -0.700 12.899 6.958 1.00 0.00 57 PHE A O 15
ATOM 19082 N N . ILE A 1 55 ? 0.319 14.805 6.576 1.00 0.00 58 ILE A N 15
ATOM 19083 C CA . ILE A 1 55 ? -0.121 14.810 5.152 1.00 0.00 58 ILE A CA 15
ATOM 19084 C C . ILE A 1 55 ? 1.112 14.903 4.255 1.00 0.00 58 ILE A C 15
ATOM 19085 O O . ILE A 1 55 ? 2.083 15.551 4.594 1.00 0.00 58 ILE A O 15
ATOM 19101 N N . PRO A 1 56 ? 1.081 14.234 3.093 1.00 0.00 59 PRO A N 15
ATOM 19102 C CA . PRO A 1 56 ? 2.212 14.245 2.163 1.00 0.00 59 PRO A CA 15
ATOM 19103 C C . PRO A 1 56 ? 2.423 15.634 1.547 1.00 0.00 59 PRO A C 15
ATOM 19104 O O . PRO A 1 56 ? 1.480 16.351 1.276 1.00 0.00 59 PRO A O 15
ATOM 19115 N N . SER A 1 57 ? 3.649 16.026 1.344 1.00 0.00 60 SER A N 15
ATOM 19116 C CA . SER A 1 57 ? 3.920 17.376 0.770 1.00 0.00 60 SER A CA 15
ATOM 19117 C C . SER A 1 57 ? 3.606 17.401 -0.729 1.00 0.00 60 SER A C 15
ATOM 19118 O O . SER A 1 57 ? 3.877 18.373 -1.406 1.00 0.00 60 SER A O 15
ATOM 19126 N N . ASN A 1 58 ? 3.055 16.347 -1.264 1.00 0.00 61 ASN A N 15
ATOM 19127 C CA . ASN A 1 58 ? 2.755 16.338 -2.725 1.00 0.00 61 ASN A CA 15
ATOM 19128 C C . ASN A 1 58 ? 1.243 16.434 -2.963 1.00 0.00 61 ASN A C 15
ATOM 19129 O O . ASN A 1 58 ? 0.777 17.250 -3.733 1.00 0.00 61 ASN A O 15
ATOM 19140 N N . TYR A 1 59 ? 0.480 15.590 -2.333 1.00 0.00 62 TYR A N 15
ATOM 19141 C CA . TYR A 1 59 ? -0.999 15.609 -2.544 1.00 0.00 62 TYR A CA 15
ATOM 19142 C C . TYR A 1 59 ? -1.562 17.023 -2.398 1.00 0.00 62 TYR A C 15
ATOM 19143 O O . TYR A 1 59 ? -2.160 17.558 -3.310 1.00 0.00 62 TYR A O 15
ATOM 19161 N N . VAL A 1 60 ? -1.419 17.616 -1.249 1.00 0.00 63 VAL A N 15
ATOM 19162 C CA . VAL A 1 60 ? -1.995 18.976 -1.040 1.00 0.00 63 VAL A CA 15
ATOM 19163 C C . VAL A 1 60 ? -1.119 20.054 -1.676 1.00 0.00 63 VAL A C 15
ATOM 19164 O O . VAL A 1 60 ? 0.065 19.883 -1.886 1.00 0.00 63 VAL A O 15
ATOM 19177 N N . ALA A 1 61 ? -1.720 21.173 -1.980 1.00 0.00 64 ALA A N 15
ATOM 19178 C CA . ALA A 1 61 ? -0.983 22.305 -2.604 1.00 0.00 64 ALA A CA 15
ATOM 19179 C C . ALA A 1 61 ? -1.398 23.601 -1.909 1.00 0.00 64 ALA A C 15
ATOM 19180 O O . ALA A 1 61 ? -2.401 23.651 -1.226 1.00 0.00 64 ALA A O 15
ATOM 19187 N N . LYS A 1 62 ? -0.645 24.651 -2.072 1.00 0.00 65 LYS A N 15
ATOM 19188 C CA . LYS A 1 62 ? -1.021 25.932 -1.414 1.00 0.00 65 LYS A CA 15
ATOM 19189 C C . LYS A 1 62 ? -2.168 26.583 -2.189 1.00 0.00 65 LYS A C 15
ATOM 19190 O O . LYS A 1 62 ? -2.281 26.432 -3.389 1.00 0.00 65 LYS A O 15
ATOM 19209 N N . LEU A 1 63 ? -3.020 27.306 -1.515 1.00 0.00 66 LEU A N 15
ATOM 19210 C CA . LEU A 1 63 ? -4.156 27.964 -2.222 1.00 0.00 66 LEU A CA 15
ATOM 19211 C C . LEU A 1 63 ? -5.114 28.578 -1.199 1.00 0.00 66 LEU A C 15
ATOM 19212 O O . LEU A 1 63 ? -5.762 27.880 -0.443 1.00 0.00 66 LEU A O 15
ATOM 19228 N N . ASN A 1 64 ? -5.213 29.878 -1.172 1.00 0.00 67 ASN A N 15
ATOM 19229 C CA . ASN A 1 64 ? -6.134 30.536 -0.203 1.00 0.00 67 ASN A CA 15
ATOM 19230 C C . ASN A 1 64 ? -7.023 31.531 -0.952 1.00 0.00 67 ASN A C 15
ATOM 19231 O O . ASN A 1 64 ? -6.656 32.039 -1.993 1.00 0.00 67 ASN A O 15
ATOM 19242 N N . THR A 1 65 ? -8.188 31.815 -0.438 1.00 0.00 68 THR A N 15
ATOM 19243 C CA . THR A 1 65 ? -9.090 32.777 -1.133 1.00 0.00 68 THR A CA 15
ATOM 19244 C C . THR A 1 65 ? -9.200 34.060 -0.307 1.00 0.00 68 THR A C 15
ATOM 19245 O O . THR A 1 65 ? -10.026 34.093 0.591 1.00 0.00 68 THR A O 15
ATOM 19257 N N . TRP B 2 1 ? -11.021 6.356 -13.205 1.00 0.00 170 TRP B N 15
ATOM 19258 C CA . TRP B 2 1 ? -11.214 7.547 -14.079 1.00 0.00 170 TRP B CA 15
ATOM 19259 C C . TRP B 2 1 ? -9.850 8.101 -14.495 1.00 0.00 170 TRP B C 15
ATOM 19260 O O . TRP B 2 1 ? -8.820 7.524 -14.202 1.00 0.00 170 TRP B O 15
ATOM 19283 N N . ASP B 2 2 ? -9.833 9.215 -15.175 1.00 0.00 171 ASP B N 15
ATOM 19284 C CA . ASP B 2 2 ? -8.537 9.808 -15.608 1.00 0.00 171 ASP B CA 15
ATOM 19285 C C . ASP B 2 2 ? -8.817 11.055 -16.446 1.00 0.00 171 ASP B C 15
ATOM 19286 O O . ASP B 2 2 ? -8.414 11.150 -17.589 1.00 0.00 171 ASP B O 15
ATOM 19295 N N . PRO B 2 3 ? -9.535 12.025 -15.863 1.00 0.00 172 PRO B N 15
ATOM 19296 C CA . PRO B 2 3 ? -9.891 13.263 -16.536 1.00 0.00 172 PRO B CA 15
ATOM 19297 C C . PRO B 2 3 ? -8.861 14.368 -16.280 1.00 0.00 172 PRO B C 15
ATOM 19298 O O . PRO B 2 3 ? -7.980 14.607 -17.082 1.00 0.00 172 PRO B O 15
ATOM 19309 N N . GLY B 2 4 ? -8.965 15.044 -15.169 1.00 0.00 173 GLY B N 15
ATOM 19310 C CA . GLY B 2 4 ? -7.992 16.131 -14.864 1.00 0.00 173 GLY B CA 15
ATOM 19311 C C . GLY B 2 4 ? -7.693 16.139 -13.363 1.00 0.00 173 GLY B C 15
ATOM 19312 O O . GLY B 2 4 ? -7.352 17.156 -12.795 1.00 0.00 173 GLY B O 15
ATOM 19316 N N . MET B 2 5 ? -7.819 15.012 -12.718 1.00 0.00 174 MET B N 15
ATOM 19317 C CA . MET B 2 5 ? -7.542 14.956 -11.255 1.00 0.00 174 MET B CA 15
ATOM 19318 C C . MET B 2 5 ? -6.986 13.577 -10.893 1.00 0.00 174 MET B C 15
ATOM 19319 O O . MET B 2 5 ? -7.659 12.765 -10.289 1.00 0.00 174 MET B O 15
ATOM 19333 N N . PRO B 2 6 ? -5.726 13.314 -11.271 1.00 0.00 175 PRO B N 15
ATOM 19334 C CA . PRO B 2 6 ? -5.068 12.038 -10.990 1.00 0.00 175 PRO B CA 15
ATOM 19335 C C . PRO B 2 6 ? -4.612 11.948 -9.534 1.00 0.00 175 PRO B C 15
ATOM 19336 O O . PRO B 2 6 ? -5.096 12.656 -8.674 1.00 0.00 175 PRO B O 15
ATOM 19347 N N . THR B 2 7 ? -3.685 11.080 -9.256 1.00 0.00 176 THR B N 15
ATOM 19348 C CA . THR B 2 7 ? -3.189 10.936 -7.859 1.00 0.00 176 THR B CA 15
ATOM 19349 C C . THR B 2 7 ? -1.791 10.315 -7.875 1.00 0.00 176 THR B C 15
ATOM 19350 O O . THR B 2 7 ? -1.637 9.110 -7.897 1.00 0.00 176 THR B O 15
ATOM 19361 N N . PRO B 2 8 ? -0.752 11.163 -7.863 1.00 0.00 177 PRO B N 15
ATOM 19362 C CA . PRO B 2 8 ? 0.645 10.709 -7.877 1.00 0.00 177 PRO B CA 15
ATOM 19363 C C . PRO B 2 8 ? 1.041 10.044 -6.555 1.00 0.00 177 PRO B C 15
ATOM 19364 O O . PRO B 2 8 ? 0.277 10.018 -5.611 1.00 0.00 177 PRO B O 15
ATOM 19375 N N . PRO B 2 9 ? 2.264 9.501 -6.492 1.00 0.00 178 PRO B N 15
ATOM 19376 C CA . PRO B 2 9 ? 2.773 8.837 -5.286 1.00 0.00 178 PRO B CA 15
ATOM 19377 C C . PRO B 2 9 ? 3.058 9.846 -4.170 1.00 0.00 178 PRO B C 15
ATOM 19378 O O . PRO B 2 9 ? 3.157 11.033 -4.407 1.00 0.00 178 PRO B O 15
ATOM 19389 N N . LEU B 2 10 ? 3.192 9.385 -2.958 1.00 0.00 179 LEU B N 15
ATOM 19390 C CA . LEU B 2 10 ? 3.469 10.321 -1.835 1.00 0.00 179 LEU B CA 15
ATOM 19391 C C . LEU B 2 10 ? 4.963 10.325 -1.532 1.00 0.00 179 LEU B C 15
ATOM 19392 O O . LEU B 2 10 ? 5.730 9.565 -2.091 1.00 0.00 179 LEU B O 15
ATOM 19408 N N . PRO B 2 11 ? 5.371 11.197 -0.608 1.00 0.00 180 PRO B N 15
ATOM 19409 C CA . PRO B 2 11 ? 6.767 11.316 -0.188 1.00 0.00 180 PRO B CA 15
ATOM 19410 C C . PRO B 2 11 ? 7.226 10.082 0.601 1.00 0.00 180 PRO B C 15
ATOM 19411 O O . PRO B 2 11 ? 6.510 9.105 0.702 1.00 0.00 180 PRO B O 15
ATOM 19422 N N . PRO B 2 12 ? 8.460 10.105 1.129 1.00 0.00 181 PRO B N 15
ATOM 19423 C CA . PRO B 2 12 ? 9.035 8.974 1.854 1.00 0.00 181 PRO B CA 15
ATOM 19424 C C . PRO B 2 12 ? 8.772 8.988 3.365 1.00 0.00 181 PRO B C 15
ATOM 19425 O O . PRO B 2 12 ? 8.715 7.948 3.987 1.00 0.00 181 PRO B O 15
ATOM 19436 N N . ARG B 2 13 ? 8.637 10.141 3.961 1.00 0.00 182 ARG B N 15
ATOM 19437 C CA . ARG B 2 13 ? 8.402 10.196 5.439 1.00 0.00 182 ARG B CA 15
ATOM 19438 C C . ARG B 2 13 ? 9.743 10.063 6.168 1.00 0.00 182 ARG B C 15
ATOM 19439 O O . ARG B 2 13 ? 10.222 8.972 6.408 1.00 0.00 182 ARG B O 15
ATOM 19460 N N . PRO B 2 14 ? 10.355 11.201 6.533 1.00 0.00 183 PRO B N 15
ATOM 19461 C CA . PRO B 2 14 ? 11.642 11.222 7.244 1.00 0.00 183 PRO B CA 15
ATOM 19462 C C . PRO B 2 14 ? 11.518 10.657 8.661 1.00 0.00 183 PRO B C 15
ATOM 19463 O O . PRO B 2 14 ? 10.667 11.061 9.428 1.00 0.00 183 PRO B O 15
ATOM 19474 N N . ALA B 2 15 ? 12.359 9.720 9.014 1.00 0.00 184 ALA B N 15
ATOM 19475 C CA . ALA B 2 15 ? 12.285 9.128 10.380 1.00 0.00 184 ALA B CA 15
ATOM 19476 C C . ALA B 2 15 ? 10.821 8.887 10.744 1.00 0.00 184 ALA B C 15
ATOM 19477 O O . ALA B 2 15 ? 10.279 9.521 11.628 1.00 0.00 184 ALA B O 15
ATOM 19484 N N . ASN B 2 16 ? 10.175 7.983 10.064 1.00 0.00 185 ASN B N 15
ATOM 19485 C CA . ASN B 2 16 ? 8.742 7.711 10.364 1.00 0.00 185 ASN B CA 15
ATOM 19486 C C . ASN B 2 16 ? 8.014 9.034 10.565 1.00 0.00 185 ASN B C 15
ATOM 19487 O O . ASN B 2 16 ? 7.218 9.192 11.470 1.00 0.00 185 ASN B O 15
ATOM 19498 N N . LEU B 2 17 ? 8.278 9.981 9.716 1.00 0.00 186 LEU B N 15
ATOM 19499 C CA . LEU B 2 17 ? 7.606 11.301 9.831 1.00 0.00 186 LEU B CA 15
ATOM 19500 C C . LEU B 2 17 ? 6.095 11.092 9.818 1.00 0.00 186 LEU B C 15
ATOM 19501 O O . LEU B 2 17 ? 5.484 10.833 10.836 1.00 0.00 186 LEU B O 15
ATOM 19517 N N . GLY B 2 18 ? 5.487 11.184 8.670 1.00 0.00 187 GLY B N 15
ATOM 19518 C CA . GLY B 2 18 ? 4.022 10.971 8.591 1.00 0.00 187 GLY B CA 15
ATOM 19519 C C . GLY B 2 18 ? 3.734 9.500 8.871 1.00 0.00 187 GLY B C 15
ATOM 19520 O O . GLY B 2 18 ? 2.600 9.092 9.022 1.00 0.00 187 GLY B O 15
ATOM 19524 N N . GLU B 2 19 ? 4.763 8.700 8.944 1.00 0.00 188 GLU B N 15
ATOM 19525 C CA . GLU B 2 19 ? 4.558 7.254 9.217 1.00 0.00 188 GLU B CA 15
ATOM 19526 C C . GLU B 2 19 ? 4.139 7.070 10.677 1.00 0.00 188 GLU B C 15
ATOM 19527 O O . GLU B 2 19 ? 2.968 7.030 10.996 1.00 0.00 188 GLU B O 15
ATOM 19539 N N . ARG B 2 20 ? 5.084 6.965 11.570 1.00 0.00 189 ARG B N 15
ATOM 19540 C CA . ARG B 2 20 ? 4.734 6.788 13.007 1.00 0.00 189 ARG B CA 15
ATOM 19541 C C . ARG B 2 20 ? 4.413 8.150 13.624 1.00 0.00 189 ARG B C 15
ATOM 19542 O O . ARG B 2 20 ? 4.268 9.138 12.931 1.00 0.00 189 ARG B O 15
ATOM 19563 N N . GLN B 2 21 ? 4.300 8.212 14.922 1.00 0.00 190 GLN B N 15
ATOM 19564 C CA . GLN B 2 21 ? 3.988 9.511 15.582 1.00 0.00 190 GLN B CA 15
ATOM 19565 C C . GLN B 2 21 ? 4.842 10.617 14.958 1.00 0.00 190 GLN B C 15
ATOM 19566 O O . GLN B 2 21 ? 4.354 11.447 14.217 1.00 0.00 190 GLN B O 15
ATOM 19580 N N . ALA B 2 22 ? 6.113 10.635 15.252 1.00 0.00 191 ALA B N 15
ATOM 19581 C CA . ALA B 2 22 ? 6.995 11.688 14.675 1.00 0.00 191 ALA B CA 15
ATOM 19582 C C . ALA B 2 22 ? 8.156 11.027 13.928 1.00 0.00 191 ALA B C 15
ATOM 19583 O O . ALA B 2 22 ? 8.478 9.897 14.256 1.00 0.00 191 ALA B O 15
ATOM 19591 N N . GLN A 1 6 ? 4.905 25.536 9.881 1.00 0.00 9 GLN A N 16
ATOM 19592 C CA . GLN A 1 6 ? 4.532 26.895 10.366 1.00 0.00 9 GLN A CA 16
ATOM 19593 C C . GLN A 1 6 ? 3.019 27.084 10.234 1.00 0.00 9 GLN A C 16
ATOM 19594 O O . GLN A 1 6 ? 2.257 26.141 10.306 1.00 0.00 9 GLN A O 16
ATOM 19608 N N . GLY A 1 7 ? 2.580 28.298 10.041 1.00 0.00 10 GLY A N 16
ATOM 19609 C CA . GLY A 1 7 ? 1.116 28.546 9.905 1.00 0.00 10 GLY A CA 16
ATOM 19610 C C . GLY A 1 7 ? 0.786 28.859 8.443 1.00 0.00 10 GLY A C 16
ATOM 19611 O O . GLY A 1 7 ? 0.990 29.960 7.972 1.00 0.00 10 GLY A O 16
ATOM 19615 N N . ASP A 1 8 ? 0.275 27.898 7.724 1.00 0.00 11 ASP A N 16
ATOM 19616 C CA . ASP A 1 8 ? -0.069 28.138 6.294 1.00 0.00 11 ASP A CA 16
ATOM 19617 C C . ASP A 1 8 ? -1.239 27.236 5.895 1.00 0.00 11 ASP A C 16
ATOM 19618 O O . ASP A 1 8 ? -1.401 26.151 6.416 1.00 0.00 11 ASP A O 16
ATOM 19627 N N . ILE A 1 9 ? -2.056 27.674 4.977 1.00 0.00 12 ILE A N 16
ATOM 19628 C CA . ILE A 1 9 ? -3.211 26.833 4.553 1.00 0.00 12 ILE A CA 16
ATOM 19629 C C . ILE A 1 9 ? -2.927 26.224 3.179 1.00 0.00 12 ILE A C 16
ATOM 19630 O O . ILE A 1 9 ? -2.443 26.881 2.279 1.00 0.00 12 ILE A O 16
ATOM 19646 N N . VAL A 1 10 ? -3.226 24.964 3.020 1.00 0.00 13 VAL A N 16
ATOM 19647 C CA . VAL A 1 10 ? -2.980 24.282 1.719 1.00 0.00 13 VAL A CA 16
ATOM 19648 C C . VAL A 1 10 ? -4.230 23.495 1.330 1.00 0.00 13 VAL A C 16
ATOM 19649 O O . VAL A 1 10 ? -5.070 23.207 2.160 1.00 0.00 13 VAL A O 16
ATOM 19662 N N . VAL A 1 11 ? -4.363 23.130 0.087 1.00 0.00 14 VAL A N 16
ATOM 19663 C CA . VAL A 1 11 ? -5.564 22.346 -0.317 1.00 0.00 14 VAL A CA 16
ATOM 19664 C C . VAL A 1 11 ? -5.114 21.002 -0.888 1.00 0.00 14 VAL A C 16
ATOM 19665 O O . VAL A 1 11 ? -4.156 20.920 -1.631 1.00 0.00 14 VAL A O 16
ATOM 19678 N N . ALA A 1 12 ? -5.792 19.945 -0.534 1.00 0.00 15 ALA A N 16
ATOM 19679 C CA . ALA A 1 12 ? -5.399 18.601 -1.040 1.00 0.00 15 ALA A CA 16
ATOM 19680 C C . ALA A 1 12 ? -5.685 18.503 -2.539 1.00 0.00 15 ALA A C 16
ATOM 19681 O O . ALA A 1 12 ? -6.758 18.828 -3.002 1.00 0.00 15 ALA A O 16
ATOM 19688 N N . LEU A 1 13 ? -4.731 18.037 -3.297 1.00 0.00 16 LEU A N 16
ATOM 19689 C CA . LEU A 1 13 ? -4.941 17.890 -4.763 1.00 0.00 16 LEU A CA 16
ATOM 19690 C C . LEU A 1 13 ? -5.316 16.436 -5.043 1.00 0.00 16 LEU A C 16
ATOM 19691 O O . LEU A 1 13 ? -6.044 16.130 -5.965 1.00 0.00 16 LEU A O 16
ATOM 19707 N N . TYR A 1 14 ? -4.821 15.542 -4.232 1.00 0.00 17 TYR A N 16
ATOM 19708 C CA . TYR A 1 14 ? -5.136 14.100 -4.408 1.00 0.00 17 TYR A CA 16
ATOM 19709 C C . TYR A 1 14 ? -5.552 13.527 -3.053 1.00 0.00 17 TYR A C 16
ATOM 19710 O O . TYR A 1 14 ? -5.026 13.907 -2.025 1.00 0.00 17 TYR A O 16
ATOM 19728 N N . PRO A 1 15 ? -6.522 12.606 -3.047 1.00 0.00 18 PRO A N 16
ATOM 19729 C CA . PRO A 1 15 ? -7.023 11.989 -1.811 1.00 0.00 18 PRO A CA 16
ATOM 19730 C C . PRO A 1 15 ? -5.943 11.195 -1.066 1.00 0.00 18 PRO A C 16
ATOM 19731 O O . PRO A 1 15 ? -5.024 10.655 -1.650 1.00 0.00 18 PRO A O 16
ATOM 19742 N N . TYR A 1 16 ? -6.058 11.147 0.233 1.00 0.00 19 TYR A N 16
ATOM 19743 C CA . TYR A 1 16 ? -5.065 10.424 1.077 1.00 0.00 19 TYR A CA 16
ATOM 19744 C C . TYR A 1 16 ? -5.797 9.477 2.025 1.00 0.00 19 TYR A C 16
ATOM 19745 O O . TYR A 1 16 ? -6.495 9.933 2.908 1.00 0.00 19 TYR A O 16
ATOM 19763 N N . ASP A 1 17 ? -5.673 8.188 1.902 1.00 0.00 20 ASP A N 16
ATOM 19764 C CA . ASP A 1 17 ? -6.415 7.347 2.881 1.00 0.00 20 ASP A CA 16
ATOM 19765 C C . ASP A 1 17 ? -5.451 6.927 3.990 1.00 0.00 20 ASP A C 16
ATOM 19766 O O . ASP A 1 17 ? -4.457 6.269 3.758 1.00 0.00 20 ASP A O 16
ATOM 19775 N N . GLY A 1 18 ? -5.742 7.338 5.194 1.00 0.00 21 GLY A N 16
ATOM 19776 C CA . GLY A 1 18 ? -4.858 7.013 6.347 1.00 0.00 21 GLY A CA 16
ATOM 19777 C C . GLY A 1 18 ? -4.348 5.577 6.252 1.00 0.00 21 GLY A C 16
ATOM 19778 O O . GLY A 1 18 ? -4.950 4.660 6.775 1.00 0.00 21 GLY A O 16
ATOM 19782 N N . ILE A 1 19 ? -3.225 5.373 5.618 1.00 0.00 22 ILE A N 16
ATOM 19783 C CA . ILE A 1 19 ? -2.672 3.997 5.530 1.00 0.00 22 ILE A CA 16
ATOM 19784 C C . ILE A 1 19 ? -1.914 3.713 6.829 1.00 0.00 22 ILE A C 16
ATOM 19785 O O . ILE A 1 19 ? -1.367 2.647 7.029 1.00 0.00 22 ILE A O 16
ATOM 19801 N N . HIS A 1 20 ? -1.898 4.672 7.717 1.00 0.00 23 HIS A N 16
ATOM 19802 C CA . HIS A 1 20 ? -1.201 4.493 9.019 1.00 0.00 23 HIS A CA 16
ATOM 19803 C C . HIS A 1 20 ? -2.219 4.698 10.143 1.00 0.00 23 HIS A C 16
ATOM 19804 O O . HIS A 1 20 ? -3.403 4.811 9.895 1.00 0.00 23 HIS A O 16
ATOM 19818 N N . PRO A 1 21 ? -1.763 4.731 11.406 1.00 0.00 24 PRO A N 16
ATOM 19819 C CA . PRO A 1 21 ? -2.650 4.904 12.547 1.00 0.00 24 PRO A CA 16
ATOM 19820 C C . PRO A 1 21 ? -2.838 6.379 12.930 1.00 0.00 24 PRO A C 16
ATOM 19821 O O . PRO A 1 21 ? -3.749 6.735 13.652 1.00 0.00 24 PRO A O 16
ATOM 19832 N N . ASP A 1 22 ? -1.957 7.231 12.475 1.00 0.00 25 ASP A N 16
ATOM 19833 C CA . ASP A 1 22 ? -2.045 8.680 12.830 1.00 0.00 25 ASP A CA 16
ATOM 19834 C C . ASP A 1 22 ? -2.262 9.541 11.582 1.00 0.00 25 ASP A C 16
ATOM 19835 O O . ASP A 1 22 ? -2.553 10.718 11.676 1.00 0.00 25 ASP A O 16
ATOM 19844 N N . ASP A 1 23 ? -2.101 8.982 10.416 1.00 0.00 26 ASP A N 16
ATOM 19845 C CA . ASP A 1 23 ? -2.273 9.791 9.174 1.00 0.00 26 ASP A CA 16
ATOM 19846 C C . ASP A 1 23 ? -3.677 10.397 9.113 1.00 0.00 26 ASP A C 16
ATOM 19847 O O . ASP A 1 23 ? -4.654 9.777 9.485 1.00 0.00 26 ASP A O 16
ATOM 19856 N N . LEU A 1 24 ? -3.778 11.604 8.622 1.00 0.00 27 LEU A N 16
ATOM 19857 C CA . LEU A 1 24 ? -5.109 12.262 8.502 1.00 0.00 27 LEU A CA 16
ATOM 19858 C C . LEU A 1 24 ? -5.584 12.104 7.057 1.00 0.00 27 LEU A C 16
ATOM 19859 O O . LEU A 1 24 ? -4.908 12.492 6.124 1.00 0.00 27 LEU A O 16
ATOM 19875 N N . SER A 1 25 ? -6.729 11.515 6.862 1.00 0.00 28 SER A N 16
ATOM 19876 C CA . SER A 1 25 ? -7.238 11.304 5.478 1.00 0.00 28 SER A CA 16
ATOM 19877 C C . SER A 1 25 ? -7.802 12.608 4.905 1.00 0.00 28 SER A C 16
ATOM 19878 O O . SER A 1 25 ? -8.521 13.332 5.564 1.00 0.00 28 SER A O 16
ATOM 19886 N N . PHE A 1 26 ? -7.508 12.890 3.665 1.00 0.00 29 PHE A N 16
ATOM 19887 C CA . PHE A 1 26 ? -8.050 14.119 3.025 1.00 0.00 29 PHE A CA 16
ATOM 19888 C C . PHE A 1 26 ? -8.360 13.808 1.560 1.00 0.00 29 PHE A C 16
ATOM 19889 O O . PHE A 1 26 ? -7.785 12.910 0.976 1.00 0.00 29 PHE A O 16
ATOM 19906 N N . LYS A 1 27 ? -9.268 14.525 0.960 1.00 0.00 30 LYS A N 16
ATOM 19907 C CA . LYS A 1 27 ? -9.609 14.243 -0.464 1.00 0.00 30 LYS A CA 16
ATOM 19908 C C . LYS A 1 27 ? -9.139 15.397 -1.342 1.00 0.00 30 LYS A C 16
ATOM 19909 O O . LYS A 1 27 ? -8.815 16.464 -0.860 1.00 0.00 30 LYS A O 16
ATOM 19928 N N . LYS A 1 28 ? -9.103 15.198 -2.629 1.00 0.00 31 LYS A N 16
ATOM 19929 C CA . LYS A 1 28 ? -8.658 16.295 -3.527 1.00 0.00 31 LYS A CA 16
ATOM 19930 C C . LYS A 1 28 ? -9.551 17.513 -3.296 1.00 0.00 31 LYS A C 16
ATOM 19931 O O . LYS A 1 28 ? -10.702 17.389 -2.925 1.00 0.00 31 LYS A O 16
ATOM 19950 N N . GLY A 1 29 ? -9.035 18.688 -3.512 1.00 0.00 32 GLY A N 16
ATOM 19951 C CA . GLY A 1 29 ? -9.856 19.916 -3.306 1.00 0.00 32 GLY A CA 16
ATOM 19952 C C . GLY A 1 29 ? -10.141 20.122 -1.812 1.00 0.00 32 GLY A C 16
ATOM 19953 O O . GLY A 1 29 ? -10.683 21.135 -1.415 1.00 0.00 32 GLY A O 16
ATOM 19957 N N . GLU A 1 30 ? -9.793 19.176 -0.980 1.00 0.00 33 GLU A N 16
ATOM 19958 C CA . GLU A 1 30 ? -10.060 19.334 0.479 1.00 0.00 33 GLU A CA 16
ATOM 19959 C C . GLU A 1 30 ? -9.086 20.352 1.077 1.00 0.00 33 GLU A C 16
ATOM 19960 O O . GLU A 1 30 ? -7.940 20.438 0.681 1.00 0.00 33 GLU A O 16
ATOM 19972 N N . LYS A 1 31 ? -9.536 21.129 2.026 1.00 0.00 34 LYS A N 16
ATOM 19973 C CA . LYS A 1 31 ? -8.641 22.147 2.647 1.00 0.00 34 LYS A CA 16
ATOM 19974 C C . LYS A 1 31 ? -8.071 21.607 3.962 1.00 0.00 34 LYS A C 16
ATOM 19975 O O . LYS A 1 31 ? -8.758 20.977 4.741 1.00 0.00 34 LYS A O 16
ATOM 19994 N N . MET A 1 32 ? -6.816 21.857 4.207 1.00 0.00 35 MET A N 16
ATOM 19995 C CA . MET A 1 32 ? -6.171 21.375 5.460 1.00 0.00 35 MET A CA 16
ATOM 19996 C C . MET A 1 32 ? -5.337 22.496 6.072 1.00 0.00 35 MET A C 16
ATOM 19997 O O . MET A 1 32 ? -4.829 23.358 5.382 1.00 0.00 35 MET A O 16
ATOM 20011 N N . LYS A 1 33 ? -5.191 22.486 7.362 1.00 0.00 36 LYS A N 16
ATOM 20012 C CA . LYS A 1 33 ? -4.388 23.547 8.032 1.00 0.00 36 LYS A CA 16
ATOM 20013 C C . LYS A 1 33 ? -3.020 22.980 8.411 1.00 0.00 36 LYS A C 16
ATOM 20014 O O . LYS A 1 33 ? -2.919 22.026 9.153 1.00 0.00 36 LYS A O 16
ATOM 20033 N N . VAL A 1 34 ? -1.966 23.566 7.914 1.00 0.00 37 VAL A N 16
ATOM 20034 C CA . VAL A 1 34 ? -0.603 23.066 8.252 1.00 0.00 37 VAL A CA 16
ATOM 20035 C C . VAL A 1 34 ? -0.170 23.645 9.601 1.00 0.00 37 VAL A C 16
ATOM 20036 O O . VAL A 1 34 ? -0.150 24.844 9.794 1.00 0.00 37 VAL A O 16
ATOM 20049 N N . LEU A 1 35 ? 0.178 22.805 10.537 1.00 0.00 38 LEU A N 16
ATOM 20050 C CA . LEU A 1 35 ? 0.609 23.313 11.870 1.00 0.00 38 LEU A CA 16
ATOM 20051 C C . LEU A 1 35 ? 2.136 23.318 11.948 1.00 0.00 38 LEU A C 16
ATOM 20052 O O . LEU A 1 35 ? 2.742 24.268 12.402 1.00 0.00 38 LEU A O 16
ATOM 20068 N N . GLU A 1 36 ? 2.763 22.262 11.509 1.00 0.00 39 GLU A N 16
ATOM 20069 C CA . GLU A 1 36 ? 4.251 22.196 11.554 1.00 0.00 39 GLU A CA 16
ATOM 20070 C C . GLU A 1 36 ? 4.752 21.362 10.375 1.00 0.00 39 GLU A C 16
ATOM 20071 O O . GLU A 1 36 ? 4.776 20.149 10.423 1.00 0.00 39 GLU A O 16
ATOM 20083 N N . GLU A 1 37 ? 5.147 22.008 9.312 1.00 0.00 40 GLU A N 16
ATOM 20084 C CA . GLU A 1 37 ? 5.643 21.260 8.122 1.00 0.00 40 GLU A CA 16
ATOM 20085 C C . GLU A 1 37 ? 7.083 20.807 8.364 1.00 0.00 40 GLU A C 16
ATOM 20086 O O . GLU A 1 37 ? 7.961 21.606 8.621 1.00 0.00 40 GLU A O 16
ATOM 20098 N N . HIS A 1 38 ? 7.332 19.529 8.279 1.00 0.00 41 HIS A N 16
ATOM 20099 C CA . HIS A 1 38 ? 8.715 19.026 8.498 1.00 0.00 41 HIS A CA 16
ATOM 20100 C C . HIS A 1 38 ? 9.514 19.167 7.200 1.00 0.00 41 HIS A C 16
ATOM 20101 O O . HIS A 1 38 ? 9.968 20.242 6.859 1.00 0.00 41 HIS A O 16
ATOM 20115 N N . GLY A 1 39 ? 9.697 18.098 6.472 1.00 0.00 42 GLY A N 16
ATOM 20116 C CA . GLY A 1 39 ? 10.475 18.194 5.205 1.00 0.00 42 GLY A CA 16
ATOM 20117 C C . GLY A 1 39 ? 9.728 17.492 4.066 1.00 0.00 42 GLY A C 16
ATOM 20118 O O . GLY A 1 39 ? 10.031 17.689 2.907 1.00 0.00 42 GLY A O 16
ATOM 20122 N N . GLU A 1 40 ? 8.761 16.668 4.377 1.00 0.00 43 GLU A N 16
ATOM 20123 C CA . GLU A 1 40 ? 8.023 15.962 3.287 1.00 0.00 43 GLU A CA 16
ATOM 20124 C C . GLU A 1 40 ? 6.646 15.492 3.778 1.00 0.00 43 GLU A C 16
ATOM 20125 O O . GLU A 1 40 ? 5.774 15.186 2.990 1.00 0.00 43 GLU A O 16
ATOM 20137 N N . TRP A 1 41 ? 6.436 15.440 5.064 1.00 0.00 44 TRP A N 16
ATOM 20138 C CA . TRP A 1 41 ? 5.108 15.000 5.584 1.00 0.00 44 TRP A CA 16
ATOM 20139 C C . TRP A 1 41 ? 4.654 15.988 6.663 1.00 0.00 44 TRP A C 16
ATOM 20140 O O . TRP A 1 41 ? 5.027 15.874 7.813 1.00 0.00 44 TRP A O 16
ATOM 20161 N N . TRP A 1 42 ? 3.867 16.965 6.305 1.00 0.00 45 TRP A N 16
ATOM 20162 C CA . TRP A 1 42 ? 3.417 17.962 7.322 1.00 0.00 45 TRP A CA 16
ATOM 20163 C C . TRP A 1 42 ? 2.136 17.480 7.998 1.00 0.00 45 TRP A C 16
ATOM 20164 O O . TRP A 1 42 ? 1.306 16.836 7.392 1.00 0.00 45 TRP A O 16
ATOM 20185 N N . LYS A 1 43 ? 1.961 17.810 9.246 1.00 0.00 46 LYS A N 16
ATOM 20186 C CA . LYS A 1 43 ? 0.723 17.392 9.959 1.00 0.00 46 LYS A CA 16
ATOM 20187 C C . LYS A 1 43 ? -0.293 18.528 9.870 1.00 0.00 46 LYS A C 16
ATOM 20188 O O . LYS A 1 43 ? -0.146 19.557 10.499 1.00 0.00 46 LYS A O 16
ATOM 20207 N N . ALA A 1 44 ? -1.314 18.359 9.079 1.00 0.00 47 ALA A N 16
ATOM 20208 C CA . ALA A 1 44 ? -2.328 19.438 8.932 1.00 0.00 47 ALA A CA 16
ATOM 20209 C C . ALA A 1 44 ? -3.605 19.068 9.682 1.00 0.00 47 ALA A C 16
ATOM 20210 O O . ALA A 1 44 ? -3.673 18.069 10.369 1.00 0.00 47 ALA A O 16
ATOM 20217 N N . LYS A 1 45 ? -4.613 19.885 9.561 1.00 0.00 48 LYS A N 16
ATOM 20218 C CA . LYS A 1 45 ? -5.891 19.614 10.270 1.00 0.00 48 LYS A CA 16
ATOM 20219 C C . LYS A 1 45 ? -7.052 19.623 9.273 1.00 0.00 48 LYS A C 16
ATOM 20220 O O . LYS A 1 45 ? -7.196 20.535 8.482 1.00 0.00 48 LYS A O 16
ATOM 20239 N N . SER A 1 46 ? -7.887 18.624 9.309 1.00 0.00 49 SER A N 16
ATOM 20240 C CA . SER A 1 46 ? -9.043 18.581 8.373 1.00 0.00 49 SER A CA 16
ATOM 20241 C C . SER A 1 46 ? -10.133 19.535 8.857 1.00 0.00 49 SER A C 16
ATOM 20242 O O . SER A 1 46 ? -10.564 19.477 9.991 1.00 0.00 49 SER A O 16
ATOM 20250 N N . LEU A 1 47 ? -10.600 20.397 7.999 1.00 0.00 50 LEU A N 16
ATOM 20251 C CA . LEU A 1 47 ? -11.680 21.333 8.408 1.00 0.00 50 LEU A CA 16
ATOM 20252 C C . LEU A 1 47 ? -12.991 20.550 8.499 1.00 0.00 50 LEU A C 16
ATOM 20253 O O . LEU A 1 47 ? -14.002 21.056 8.944 1.00 0.00 50 LEU A O 16
ATOM 20269 N N . LEU A 1 48 ? -12.976 19.310 8.082 1.00 0.00 51 LEU A N 16
ATOM 20270 C CA . LEU A 1 48 ? -14.213 18.483 8.142 1.00 0.00 51 LEU A CA 16
ATOM 20271 C C . LEU A 1 48 ? -14.765 18.503 9.564 1.00 0.00 51 LEU A C 16
ATOM 20272 O O . LEU A 1 48 ? -15.909 18.844 9.793 1.00 0.00 51 LEU A O 16
ATOM 20288 N N . THR A 1 49 ? -13.959 18.152 10.525 1.00 0.00 52 THR A N 16
ATOM 20289 C CA . THR A 1 49 ? -14.444 18.165 11.931 1.00 0.00 52 THR A CA 16
ATOM 20290 C C . THR A 1 49 ? -13.255 18.189 12.896 1.00 0.00 52 THR A C 16
ATOM 20291 O O . THR A 1 49 ? -13.347 17.719 14.012 1.00 0.00 52 THR A O 16
ATOM 20302 N N . LYS A 1 50 ? -12.153 18.760 12.483 1.00 0.00 53 LYS A N 16
ATOM 20303 C CA . LYS A 1 50 ? -10.964 18.854 13.385 1.00 0.00 53 LYS A CA 16
ATOM 20304 C C . LYS A 1 50 ? -10.115 17.586 13.301 1.00 0.00 53 LYS A C 16
ATOM 20305 O O . LYS A 1 50 ? -9.630 17.088 14.298 1.00 0.00 53 LYS A O 16
ATOM 20324 N N . LYS A 1 51 ? -9.899 17.078 12.124 1.00 0.00 54 LYS A N 16
ATOM 20325 C CA . LYS A 1 51 ? -9.045 15.867 11.988 1.00 0.00 54 LYS A CA 16
ATOM 20326 C C . LYS A 1 51 ? -7.586 16.317 11.911 1.00 0.00 54 LYS A C 16
ATOM 20327 O O . LYS A 1 51 ? -7.252 17.229 11.184 1.00 0.00 54 LYS A O 16
ATOM 20346 N N . GLU A 1 52 ? -6.713 15.698 12.655 1.00 0.00 55 GLU A N 16
ATOM 20347 C CA . GLU A 1 52 ? -5.283 16.114 12.614 1.00 0.00 55 GLU A CA 16
ATOM 20348 C C . GLU A 1 52 ? -4.418 14.913 12.243 1.00 0.00 55 GLU A C 16
ATOM 20349 O O . GLU A 1 52 ? -4.415 13.908 12.926 1.00 0.00 55 GLU A O 16
ATOM 20361 N N . GLY A 1 53 ? -3.684 14.999 11.170 1.00 0.00 56 GLY A N 16
ATOM 20362 C CA . GLY A 1 53 ? -2.829 13.844 10.778 1.00 0.00 56 GLY A CA 16
ATOM 20363 C C . GLY A 1 53 ? -1.719 14.307 9.840 1.00 0.00 56 GLY A C 16
ATOM 20364 O O . GLY A 1 53 ? -1.751 15.397 9.303 1.00 0.00 56 GLY A O 16
ATOM 20368 N N . PHE A 1 54 ? -0.739 13.475 9.638 1.00 0.00 57 PHE A N 16
ATOM 20369 C CA . PHE A 1 54 ? 0.385 13.836 8.734 1.00 0.00 57 PHE A CA 16
ATOM 20370 C C . PHE A 1 54 ? -0.111 13.856 7.289 1.00 0.00 57 PHE A C 16
ATOM 20371 O O . PHE A 1 54 ? -0.786 12.952 6.840 1.00 0.00 57 PHE A O 16
ATOM 20388 N N . ILE A 1 55 ? 0.224 14.879 6.556 1.00 0.00 58 ILE A N 16
ATOM 20389 C CA . ILE A 1 55 ? -0.222 14.954 5.137 1.00 0.00 58 ILE A CA 16
ATOM 20390 C C . ILE A 1 55 ? 1.009 15.065 4.242 1.00 0.00 58 ILE A C 16
ATOM 20391 O O . ILE A 1 55 ? 1.942 15.784 4.543 1.00 0.00 58 ILE A O 16
ATOM 20407 N N . PRO A 1 56 ? 1.022 14.318 3.131 1.00 0.00 59 PRO A N 16
ATOM 20408 C CA . PRO A 1 56 ? 2.156 14.314 2.205 1.00 0.00 59 PRO A CA 16
ATOM 20409 C C . PRO A 1 56 ? 2.295 15.640 1.449 1.00 0.00 59 PRO A C 16
ATOM 20410 O O . PRO A 1 56 ? 1.321 16.227 1.019 1.00 0.00 59 PRO A O 16
ATOM 20421 N N . SER A 1 57 ? 3.498 16.116 1.290 1.00 0.00 60 SER A N 16
ATOM 20422 C CA . SER A 1 57 ? 3.708 17.402 0.568 1.00 0.00 60 SER A CA 16
ATOM 20423 C C . SER A 1 57 ? 3.445 17.217 -0.929 1.00 0.00 60 SER A C 16
ATOM 20424 O O . SER A 1 57 ? 3.589 18.138 -1.709 1.00 0.00 60 SER A O 16
ATOM 20432 N N . ASN A 1 58 ? 3.075 16.036 -1.345 1.00 0.00 61 ASN A N 16
ATOM 20433 C CA . ASN A 1 58 ? 2.822 15.807 -2.796 1.00 0.00 61 ASN A CA 16
ATOM 20434 C C . ASN A 1 58 ? 1.331 15.961 -3.104 1.00 0.00 61 ASN A C 16
ATOM 20435 O O . ASN A 1 58 ? 0.944 16.645 -4.031 1.00 0.00 61 ASN A O 16
ATOM 20446 N N . TYR A 1 59 ? 0.497 15.314 -2.348 1.00 0.00 62 TYR A N 16
ATOM 20447 C CA . TYR A 1 59 ? -0.971 15.392 -2.598 1.00 0.00 62 TYR A CA 16
ATOM 20448 C C . TYR A 1 59 ? -1.479 16.827 -2.465 1.00 0.00 62 TYR A C 16
ATOM 20449 O O . TYR A 1 59 ? -2.099 17.362 -3.362 1.00 0.00 62 TYR A O 16
ATOM 20467 N N . VAL A 1 60 ? -1.263 17.439 -1.336 1.00 0.00 63 VAL A N 16
ATOM 20468 C CA . VAL A 1 60 ? -1.783 18.822 -1.133 1.00 0.00 63 VAL A CA 16
ATOM 20469 C C . VAL A 1 60 ? -0.891 19.860 -1.814 1.00 0.00 63 VAL A C 16
ATOM 20470 O O . VAL A 1 60 ? 0.274 19.638 -2.079 1.00 0.00 63 VAL A O 16
ATOM 20483 N N . ALA A 1 61 ? -1.462 20.998 -2.097 1.00 0.00 64 ALA A N 16
ATOM 20484 C CA . ALA A 1 61 ? -0.720 22.099 -2.766 1.00 0.00 64 ALA A CA 16
ATOM 20485 C C . ALA A 1 61 ? -1.098 23.422 -2.097 1.00 0.00 64 ALA A C 16
ATOM 20486 O O . ALA A 1 61 ? -2.093 23.512 -1.408 1.00 0.00 64 ALA A O 16
ATOM 20493 N N . LYS A 1 62 ? -0.324 24.451 -2.297 1.00 0.00 65 LYS A N 16
ATOM 20494 C CA . LYS A 1 62 ? -0.665 25.758 -1.671 1.00 0.00 65 LYS A CA 16
ATOM 20495 C C . LYS A 1 62 ? -1.835 26.388 -2.429 1.00 0.00 65 LYS A C 16
ATOM 20496 O O . LYS A 1 62 ? -1.977 26.216 -3.624 1.00 0.00 65 LYS A O 16
ATOM 20515 N N . LEU A 1 63 ? -2.677 27.115 -1.745 1.00 0.00 66 LEU A N 16
ATOM 20516 C CA . LEU A 1 63 ? -3.836 27.751 -2.430 1.00 0.00 66 LEU A CA 16
ATOM 20517 C C . LEU A 1 63 ? -3.336 28.827 -3.392 1.00 0.00 66 LEU A C 16
ATOM 20518 O O . LEU A 1 63 ? -3.318 28.643 -4.593 1.00 0.00 66 LEU A O 16
ATOM 20534 N N . ASN A 1 64 ? -2.930 29.951 -2.873 1.00 0.00 67 ASN A N 16
ATOM 20535 C CA . ASN A 1 64 ? -2.432 31.043 -3.756 1.00 0.00 67 ASN A CA 16
ATOM 20536 C C . ASN A 1 64 ? -1.250 31.745 -3.082 1.00 0.00 67 ASN A C 16
ATOM 20537 O O . ASN A 1 64 ? -0.417 31.117 -2.461 1.00 0.00 67 ASN A O 16
ATOM 20548 N N . THR A 1 65 ? -1.169 33.043 -3.200 1.00 0.00 68 THR A N 16
ATOM 20549 C CA . THR A 1 65 ? -0.040 33.779 -2.566 1.00 0.00 68 THR A CA 16
ATOM 20550 C C . THR A 1 65 ? -0.362 34.036 -1.092 1.00 0.00 68 THR A C 16
ATOM 20551 O O . THR A 1 65 ? -1.398 33.575 -0.643 1.00 0.00 68 THR A O 16
ATOM 20563 N N . TRP B 2 1 ? -13.174 3.321 -11.052 1.00 0.00 170 TRP B N 16
ATOM 20564 C CA . TRP B 2 1 ? -12.644 4.639 -11.504 1.00 0.00 170 TRP B CA 16
ATOM 20565 C C . TRP B 2 1 ? -13.504 5.165 -12.656 1.00 0.00 170 TRP B C 16
ATOM 20566 O O . TRP B 2 1 ? -14.296 4.445 -13.231 1.00 0.00 170 TRP B O 16
ATOM 20589 N N . ASP B 2 2 ? -13.355 6.416 -12.997 1.00 0.00 171 ASP B N 16
ATOM 20590 C CA . ASP B 2 2 ? -14.164 6.986 -14.108 1.00 0.00 171 ASP B CA 16
ATOM 20591 C C . ASP B 2 2 ? -13.597 8.354 -14.481 1.00 0.00 171 ASP B C 16
ATOM 20592 O O . ASP B 2 2 ? -13.231 8.598 -15.613 1.00 0.00 171 ASP B O 16
ATOM 20601 N N . PRO B 2 3 ? -13.518 9.263 -13.498 1.00 0.00 172 PRO B N 16
ATOM 20602 C CA . PRO B 2 3 ? -12.987 10.614 -13.709 1.00 0.00 172 PRO B CA 16
ATOM 20603 C C . PRO B 2 3 ? -11.485 10.596 -14.010 1.00 0.00 172 PRO B C 16
ATOM 20604 O O . PRO B 2 3 ? -11.073 10.504 -15.150 1.00 0.00 172 PRO B O 16
ATOM 20615 N N . GLY B 2 4 ? -10.664 10.681 -13.000 1.00 0.00 173 GLY B N 16
ATOM 20616 C CA . GLY B 2 4 ? -9.192 10.666 -13.233 1.00 0.00 173 GLY B CA 16
ATOM 20617 C C . GLY B 2 4 ? -8.512 9.830 -12.149 1.00 0.00 173 GLY B C 16
ATOM 20618 O O . GLY B 2 4 ? -7.575 9.102 -12.408 1.00 0.00 173 GLY B O 16
ATOM 20622 N N . MET B 2 5 ? -8.979 9.930 -10.936 1.00 0.00 174 MET B N 16
ATOM 20623 C CA . MET B 2 5 ? -8.362 9.142 -9.830 1.00 0.00 174 MET B CA 16
ATOM 20624 C C . MET B 2 5 ? -6.840 9.180 -9.965 1.00 0.00 174 MET B C 16
ATOM 20625 O O . MET B 2 5 ? -6.198 8.164 -10.149 1.00 0.00 174 MET B O 16
ATOM 20639 N N . PRO B 2 6 ? -6.252 10.382 -9.872 1.00 0.00 175 PRO B N 16
ATOM 20640 C CA . PRO B 2 6 ? -4.815 10.576 -9.982 1.00 0.00 175 PRO B CA 16
ATOM 20641 C C . PRO B 2 6 ? -4.129 10.534 -8.614 1.00 0.00 175 PRO B C 16
ATOM 20642 O O . PRO B 2 6 ? -4.774 10.506 -7.585 1.00 0.00 175 PRO B O 16
ATOM 20653 N N . THR B 2 7 ? -2.826 10.534 -8.599 1.00 0.00 176 THR B N 16
ATOM 20654 C CA . THR B 2 7 ? -2.092 10.497 -7.302 1.00 0.00 176 THR B CA 16
ATOM 20655 C C . THR B 2 7 ? -0.599 10.308 -7.571 1.00 0.00 176 THR B C 16
ATOM 20656 O O . THR B 2 7 ? -0.156 9.242 -7.951 1.00 0.00 176 THR B O 16
ATOM 20667 N N . PRO B 2 8 ? 0.189 11.372 -7.368 1.00 0.00 177 PRO B N 16
ATOM 20668 C CA . PRO B 2 8 ? 1.639 11.337 -7.585 1.00 0.00 177 PRO B CA 16
ATOM 20669 C C . PRO B 2 8 ? 2.350 10.505 -6.517 1.00 0.00 177 PRO B C 16
ATOM 20670 O O . PRO B 2 8 ? 1.735 10.014 -5.592 1.00 0.00 177 PRO B O 16
ATOM 20681 N N . PRO B 2 9 ? 3.673 10.344 -6.652 1.00 0.00 178 PRO B N 16
ATOM 20682 C CA . PRO B 2 9 ? 4.476 9.568 -5.699 1.00 0.00 178 PRO B CA 16
ATOM 20683 C C . PRO B 2 9 ? 4.540 10.245 -4.328 1.00 0.00 178 PRO B C 16
ATOM 20684 O O . PRO B 2 9 ? 5.336 11.135 -4.101 1.00 0.00 178 PRO B O 16
ATOM 20695 N N . LEU B 2 10 ? 3.706 9.827 -3.415 1.00 0.00 179 LEU B N 16
ATOM 20696 C CA . LEU B 2 10 ? 3.710 10.437 -2.057 1.00 0.00 179 LEU B CA 16
ATOM 20697 C C . LEU B 2 10 ? 5.143 10.711 -1.622 1.00 0.00 179 LEU B C 16
ATOM 20698 O O . LEU B 2 10 ? 6.085 10.157 -2.154 1.00 0.00 179 LEU B O 16
ATOM 20714 N N . PRO B 2 11 ? 5.302 11.570 -0.612 1.00 0.00 180 PRO B N 16
ATOM 20715 C CA . PRO B 2 11 ? 6.618 11.911 -0.069 1.00 0.00 180 PRO B CA 16
ATOM 20716 C C . PRO B 2 11 ? 7.270 10.699 0.613 1.00 0.00 180 PRO B C 16
ATOM 20717 O O . PRO B 2 11 ? 6.660 9.658 0.761 1.00 0.00 180 PRO B O 16
ATOM 20728 N N . PRO B 2 12 ? 8.551 10.826 0.986 1.00 0.00 181 PRO B N 16
ATOM 20729 C CA . PRO B 2 12 ? 9.315 9.733 1.599 1.00 0.00 181 PRO B CA 16
ATOM 20730 C C . PRO B 2 12 ? 9.025 9.524 3.089 1.00 0.00 181 PRO B C 16
ATOM 20731 O O . PRO B 2 12 ? 9.069 8.413 3.577 1.00 0.00 181 PRO B O 16
ATOM 20742 N N . ARG B 2 13 ? 8.759 10.569 3.822 1.00 0.00 182 ARG B N 16
ATOM 20743 C CA . ARG B 2 13 ? 8.498 10.395 5.282 1.00 0.00 182 ARG B CA 16
ATOM 20744 C C . ARG B 2 13 ? 9.837 10.212 6.002 1.00 0.00 182 ARG B C 16
ATOM 20745 O O . ARG B 2 13 ? 10.275 9.105 6.248 1.00 0.00 182 ARG B O 16
ATOM 20766 N N . PRO B 2 14 ? 10.499 11.330 6.335 1.00 0.00 183 PRO B N 16
ATOM 20767 C CA . PRO B 2 14 ? 11.801 11.311 7.018 1.00 0.00 183 PRO B CA 16
ATOM 20768 C C . PRO B 2 14 ? 11.679 10.872 8.480 1.00 0.00 183 PRO B C 16
ATOM 20769 O O . PRO B 2 14 ? 10.764 11.259 9.180 1.00 0.00 183 PRO B O 16
ATOM 20780 N N . ALA B 2 15 ? 12.601 10.068 8.943 1.00 0.00 184 ALA B N 16
ATOM 20781 C CA . ALA B 2 15 ? 12.547 9.602 10.358 1.00 0.00 184 ALA B CA 16
ATOM 20782 C C . ALA B 2 15 ? 11.097 9.329 10.752 1.00 0.00 184 ALA B C 16
ATOM 20783 O O . ALA B 2 15 ? 10.555 9.961 11.638 1.00 0.00 184 ALA B O 16
ATOM 20790 N N . ASN B 2 16 ? 10.462 8.399 10.100 1.00 0.00 185 ASN B N 16
ATOM 20791 C CA . ASN B 2 16 ? 9.045 8.095 10.437 1.00 0.00 185 ASN B CA 16
ATOM 20792 C C . ASN B 2 16 ? 8.275 9.406 10.597 1.00 0.00 185 ASN B C 16
ATOM 20793 O O . ASN B 2 16 ? 7.563 9.607 11.560 1.00 0.00 185 ASN B O 16
ATOM 20804 N N . LEU B 2 17 ? 8.415 10.299 9.657 1.00 0.00 186 LEU B N 16
ATOM 20805 C CA . LEU B 2 17 ? 7.693 11.599 9.749 1.00 0.00 186 LEU B CA 16
ATOM 20806 C C . LEU B 2 17 ? 6.188 11.349 9.669 1.00 0.00 186 LEU B C 16
ATOM 20807 O O . LEU B 2 17 ? 5.510 11.255 10.673 1.00 0.00 186 LEU B O 16
ATOM 20823 N N . GLY B 2 18 ? 5.661 11.229 8.484 1.00 0.00 187 GLY B N 16
ATOM 20824 C CA . GLY B 2 18 ? 4.205 10.972 8.343 1.00 0.00 187 GLY B CA 16
ATOM 20825 C C . GLY B 2 18 ? 3.895 9.603 8.940 1.00 0.00 187 GLY B C 16
ATOM 20826 O O . GLY B 2 18 ? 2.752 9.231 9.113 1.00 0.00 187 GLY B O 16
ATOM 20830 N N . GLU B 2 19 ? 4.913 8.851 9.257 1.00 0.00 188 GLU B N 16
ATOM 20831 C CA . GLU B 2 19 ? 4.690 7.507 9.843 1.00 0.00 188 GLU B CA 16
ATOM 20832 C C . GLU B 2 19 ? 4.159 7.657 11.271 1.00 0.00 188 GLU B C 16
ATOM 20833 O O . GLU B 2 19 ? 2.966 7.679 11.502 1.00 0.00 188 GLU B O 16
ATOM 20845 N N . ARG B 2 20 ? 5.036 7.767 12.229 1.00 0.00 189 ARG B N 16
ATOM 20846 C CA . ARG B 2 20 ? 4.583 7.922 13.641 1.00 0.00 189 ARG B CA 16
ATOM 20847 C C . ARG B 2 20 ? 4.016 9.331 13.839 1.00 0.00 189 ARG B C 16
ATOM 20848 O O . ARG B 2 20 ? 3.716 10.027 12.891 1.00 0.00 189 ARG B O 16
ATOM 20869 N N . GLN B 2 21 ? 3.865 9.755 15.064 1.00 0.00 190 GLN B N 16
ATOM 20870 C CA . GLN B 2 21 ? 3.317 11.118 15.318 1.00 0.00 190 GLN B CA 16
ATOM 20871 C C . GLN B 2 21 ? 4.446 12.046 15.772 1.00 0.00 190 GLN B C 16
ATOM 20872 O O . GLN B 2 21 ? 4.299 12.805 16.709 1.00 0.00 190 GLN B O 16
ATOM 20886 N N . ALA B 2 22 ? 5.572 11.992 15.114 1.00 0.00 191 ALA B N 16
ATOM 20887 C CA . ALA B 2 22 ? 6.707 12.873 15.510 1.00 0.00 191 ALA B CA 16
ATOM 20888 C C . ALA B 2 22 ? 6.379 14.322 15.143 1.00 0.00 191 ALA B C 16
ATOM 20889 O O . ALA B 2 22 ? 5.233 14.709 15.306 1.00 0.00 191 ALA B O 16
ATOM 20897 N N . GLN A 1 6 ? -3.633 29.930 13.850 1.00 0.00 9 GLN A N 17
ATOM 20898 C CA . GLN A 1 6 ? -3.593 30.061 12.366 1.00 0.00 9 GLN A CA 17
ATOM 20899 C C . GLN A 1 6 ? -2.298 29.439 11.834 1.00 0.00 9 GLN A C 17
ATOM 20900 O O . GLN A 1 6 ? -1.575 28.779 12.553 1.00 0.00 9 GLN A O 17
ATOM 20914 N N . GLY A 1 7 ? -2.002 29.648 10.580 1.00 0.00 10 GLY A N 17
ATOM 20915 C CA . GLY A 1 7 ? -0.757 29.068 10.002 1.00 0.00 10 GLY A CA 17
ATOM 20916 C C . GLY A 1 7 ? -0.871 29.041 8.476 1.00 0.00 10 GLY A C 17
ATOM 20917 O O . GLY A 1 7 ? -1.568 29.838 7.882 1.00 0.00 10 GLY A O 17
ATOM 20921 N N . ASP A 1 8 ? -0.191 28.129 7.837 1.00 0.00 11 ASP A N 17
ATOM 20922 C CA . ASP A 1 8 ? -0.263 28.051 6.350 1.00 0.00 11 ASP A CA 17
ATOM 20923 C C . ASP A 1 8 ? -1.415 27.129 5.948 1.00 0.00 11 ASP A C 17
ATOM 20924 O O . ASP A 1 8 ? -1.452 25.971 6.313 1.00 0.00 11 ASP A O 17
ATOM 20933 N N . ILE A 1 9 ? -2.358 27.632 5.199 1.00 0.00 12 ILE A N 17
ATOM 20934 C CA . ILE A 1 9 ? -3.505 26.780 4.778 1.00 0.00 12 ILE A CA 17
ATOM 20935 C C . ILE A 1 9 ? -3.197 26.139 3.424 1.00 0.00 12 ILE A C 17
ATOM 20936 O O . ILE A 1 9 ? -2.678 26.773 2.527 1.00 0.00 12 ILE A O 17
ATOM 20952 N N . VAL A 1 10 ? -3.510 24.881 3.276 1.00 0.00 13 VAL A N 17
ATOM 20953 C CA . VAL A 1 10 ? -3.237 24.183 1.990 1.00 0.00 13 VAL A CA 17
ATOM 20954 C C . VAL A 1 10 ? -4.492 23.430 1.554 1.00 0.00 13 VAL A C 17
ATOM 20955 O O . VAL A 1 10 ? -5.363 23.148 2.352 1.00 0.00 13 VAL A O 17
ATOM 20968 N N . VAL A 1 11 ? -4.594 23.092 0.300 1.00 0.00 14 VAL A N 17
ATOM 20969 C CA . VAL A 1 11 ? -5.800 22.347 -0.161 1.00 0.00 14 VAL A CA 17
ATOM 20970 C C . VAL A 1 11 ? -5.368 21.018 -0.781 1.00 0.00 14 VAL A C 17
ATOM 20971 O O . VAL A 1 11 ? -4.394 20.945 -1.505 1.00 0.00 14 VAL A O 17
ATOM 20984 N N . ALA A 1 12 ? -6.082 19.962 -0.497 1.00 0.00 15 ALA A N 17
ATOM 20985 C CA . ALA A 1 12 ? -5.714 18.635 -1.061 1.00 0.00 15 ALA A CA 17
ATOM 20986 C C . ALA A 1 12 ? -5.988 18.619 -2.565 1.00 0.00 15 ALA A C 17
ATOM 20987 O O . ALA A 1 12 ? -7.050 18.993 -3.019 1.00 0.00 15 ALA A O 17
ATOM 20994 N N . LEU A 1 13 ? -5.042 18.165 -3.339 1.00 0.00 16 LEU A N 17
ATOM 20995 C CA . LEU A 1 13 ? -5.251 18.094 -4.814 1.00 0.00 16 LEU A CA 17
ATOM 20996 C C . LEU A 1 13 ? -5.656 16.663 -5.163 1.00 0.00 16 LEU A C 17
ATOM 20997 O O . LEU A 1 13 ? -6.124 16.376 -6.246 1.00 0.00 16 LEU A O 17
ATOM 21013 N N . TYR A 1 14 ? -5.474 15.770 -4.232 1.00 0.00 17 TYR A N 17
ATOM 21014 C CA . TYR A 1 14 ? -5.833 14.345 -4.454 1.00 0.00 17 TYR A CA 17
ATOM 21015 C C . TYR A 1 14 ? -6.093 13.709 -3.091 1.00 0.00 17 TYR A C 17
ATOM 21016 O O . TYR A 1 14 ? -5.538 14.129 -2.097 1.00 0.00 17 TYR A O 17
ATOM 21034 N N . PRO A 1 15 ? -6.932 12.667 -3.031 1.00 0.00 18 PRO A N 17
ATOM 21035 C CA . PRO A 1 15 ? -7.220 11.988 -1.768 1.00 0.00 18 PRO A CA 17
ATOM 21036 C C . PRO A 1 15 ? -5.957 11.296 -1.259 1.00 0.00 18 PRO A C 17
ATOM 21037 O O . PRO A 1 15 ? -5.108 10.904 -2.036 1.00 0.00 18 PRO A O 17
ATOM 21048 N N . TYR A 1 16 ? -5.790 11.168 0.028 1.00 0.00 19 TYR A N 17
ATOM 21049 C CA . TYR A 1 16 ? -4.533 10.530 0.515 1.00 0.00 19 TYR A CA 17
ATOM 21050 C C . TYR A 1 16 ? -4.795 9.076 0.937 1.00 0.00 19 TYR A C 17
ATOM 21051 O O . TYR A 1 16 ? -5.880 8.552 0.771 1.00 0.00 19 TYR A O 17
ATOM 21069 N N . ASP A 1 17 ? -3.798 8.426 1.461 1.00 0.00 20 ASP A N 17
ATOM 21070 C CA . ASP A 1 17 ? -3.943 7.009 1.882 1.00 0.00 20 ASP A CA 17
ATOM 21071 C C . ASP A 1 17 ? -3.834 6.900 3.402 1.00 0.00 20 ASP A C 17
ATOM 21072 O O . ASP A 1 17 ? -2.771 6.633 3.924 1.00 0.00 20 ASP A O 17
ATOM 21081 N N . GLY A 1 18 ? -4.903 7.077 4.130 1.00 0.00 21 GLY A N 17
ATOM 21082 C CA . GLY A 1 18 ? -4.791 6.944 5.609 1.00 0.00 21 GLY A CA 17
ATOM 21083 C C . GLY A 1 18 ? -4.316 5.526 5.935 1.00 0.00 21 GLY A C 17
ATOM 21084 O O . GLY A 1 18 ? -5.106 4.616 6.088 1.00 0.00 21 GLY A O 17
ATOM 21088 N N . ILE A 1 19 ? -3.032 5.334 6.052 1.00 0.00 22 ILE A N 17
ATOM 21089 C CA . ILE A 1 19 ? -2.516 3.976 6.377 1.00 0.00 22 ILE A CA 17
ATOM 21090 C C . ILE A 1 19 ? -2.013 3.974 7.815 1.00 0.00 22 ILE A C 17
ATOM 21091 O O . ILE A 1 19 ? -2.262 3.058 8.574 1.00 0.00 22 ILE A O 17
ATOM 21107 N N . HIS A 1 20 ? -1.316 5.002 8.199 1.00 0.00 23 HIS A N 17
ATOM 21108 C CA . HIS A 1 20 ? -0.805 5.073 9.593 1.00 0.00 23 HIS A CA 17
ATOM 21109 C C . HIS A 1 20 ? -1.966 5.439 10.515 1.00 0.00 23 HIS A C 17
ATOM 21110 O O . HIS A 1 20 ? -2.956 5.998 10.083 1.00 0.00 23 HIS A O 17
ATOM 21124 N N . PRO A 1 21 ? -1.856 5.102 11.805 1.00 0.00 24 PRO A N 17
ATOM 21125 C CA . PRO A 1 21 ? -2.916 5.383 12.778 1.00 0.00 24 PRO A CA 17
ATOM 21126 C C . PRO A 1 21 ? -3.051 6.883 13.057 1.00 0.00 24 PRO A C 17
ATOM 21127 O O . PRO A 1 21 ? -4.008 7.330 13.657 1.00 0.00 24 PRO A O 17
ATOM 21138 N N . ASP A 1 22 ? -2.088 7.661 12.639 1.00 0.00 25 ASP A N 17
ATOM 21139 C CA . ASP A 1 22 ? -2.147 9.128 12.894 1.00 0.00 25 ASP A CA 17
ATOM 21140 C C . ASP A 1 22 ? -2.323 9.894 11.578 1.00 0.00 25 ASP A C 17
ATOM 21141 O O . ASP A 1 22 ? -2.629 11.070 11.578 1.00 0.00 25 ASP A O 17
ATOM 21150 N N . ASP A 1 23 ? -2.123 9.255 10.455 1.00 0.00 26 ASP A N 17
ATOM 21151 C CA . ASP A 1 23 ? -2.274 9.978 9.165 1.00 0.00 26 ASP A CA 17
ATOM 21152 C C . ASP A 1 23 ? -3.677 10.571 9.066 1.00 0.00 26 ASP A C 17
ATOM 21153 O O . ASP A 1 23 ? -4.660 9.946 9.410 1.00 0.00 26 ASP A O 17
ATOM 21162 N N . LEU A 1 24 ? -3.769 11.772 8.571 1.00 0.00 27 LEU A N 17
ATOM 21163 C CA . LEU A 1 24 ? -5.100 12.414 8.416 1.00 0.00 27 LEU A CA 17
ATOM 21164 C C . LEU A 1 24 ? -5.575 12.159 6.987 1.00 0.00 27 LEU A C 17
ATOM 21165 O O . LEU A 1 24 ? -4.916 12.517 6.030 1.00 0.00 27 LEU A O 17
ATOM 21181 N N . SER A 1 25 ? -6.709 11.541 6.830 1.00 0.00 28 SER A N 17
ATOM 21182 C CA . SER A 1 25 ? -7.223 11.259 5.464 1.00 0.00 28 SER A CA 17
ATOM 21183 C C . SER A 1 25 ? -7.849 12.524 4.881 1.00 0.00 28 SER A C 17
ATOM 21184 O O . SER A 1 25 ? -8.551 13.250 5.556 1.00 0.00 28 SER A O 17
ATOM 21192 N N . PHE A 1 26 ? -7.621 12.782 3.626 1.00 0.00 29 PHE A N 17
ATOM 21193 C CA . PHE A 1 26 ? -8.226 13.987 2.998 1.00 0.00 29 PHE A CA 17
ATOM 21194 C C . PHE A 1 26 ? -8.536 13.680 1.536 1.00 0.00 29 PHE A C 17
ATOM 21195 O O . PHE A 1 26 ? -7.966 12.780 0.953 1.00 0.00 29 PHE A O 17
ATOM 21212 N N . LYS A 1 27 ? -9.434 14.406 0.938 1.00 0.00 30 LYS A N 17
ATOM 21213 C CA . LYS A 1 27 ? -9.768 14.133 -0.484 1.00 0.00 30 LYS A CA 17
ATOM 21214 C C . LYS A 1 27 ? -9.287 15.296 -1.351 1.00 0.00 30 LYS A C 17
ATOM 21215 O O . LYS A 1 27 ? -8.824 16.303 -0.853 1.00 0.00 30 LYS A O 17
ATOM 21234 N N . LYS A 1 28 ? -9.397 15.173 -2.645 1.00 0.00 31 LYS A N 17
ATOM 21235 C CA . LYS A 1 28 ? -8.947 16.282 -3.529 1.00 0.00 31 LYS A CA 17
ATOM 21236 C C . LYS A 1 28 ? -9.853 17.495 -3.319 1.00 0.00 31 LYS A C 17
ATOM 21237 O O . LYS A 1 28 ? -11.003 17.367 -2.948 1.00 0.00 31 LYS A O 17
ATOM 21256 N N . GLY A 1 29 ? -9.345 18.671 -3.556 1.00 0.00 32 GLY A N 17
ATOM 21257 C CA . GLY A 1 29 ? -10.176 19.896 -3.377 1.00 0.00 32 GLY A CA 17
ATOM 21258 C C . GLY A 1 29 ? -10.446 20.145 -1.888 1.00 0.00 32 GLY A C 17
ATOM 21259 O O . GLY A 1 29 ? -10.987 21.167 -1.515 1.00 0.00 32 GLY A O 17
ATOM 21263 N N . GLU A 1 30 ? -10.084 19.227 -1.033 1.00 0.00 33 GLU A N 17
ATOM 21264 C CA . GLU A 1 30 ? -10.335 19.429 0.423 1.00 0.00 33 GLU A CA 17
ATOM 21265 C C . GLU A 1 30 ? -9.340 20.450 0.979 1.00 0.00 33 GLU A C 17
ATOM 21266 O O . GLU A 1 30 ? -8.195 20.496 0.579 1.00 0.00 33 GLU A O 17
ATOM 21278 N N . LYS A 1 31 ? -9.768 21.267 1.904 1.00 0.00 34 LYS A N 17
ATOM 21279 C CA . LYS A 1 31 ? -8.842 22.279 2.486 1.00 0.00 34 LYS A CA 17
ATOM 21280 C C . LYS A 1 31 ? -8.257 21.744 3.793 1.00 0.00 34 LYS A C 17
ATOM 21281 O O . LYS A 1 31 ? -8.944 21.170 4.614 1.00 0.00 34 LYS A O 17
ATOM 21300 N N . MET A 1 32 ? -6.980 21.924 3.972 1.00 0.00 35 MET A N 17
ATOM 21301 C CA . MET A 1 32 ? -6.302 21.431 5.201 1.00 0.00 35 MET A CA 17
ATOM 21302 C C . MET A 1 32 ? -5.322 22.487 5.701 1.00 0.00 35 MET A C 17
ATOM 21303 O O . MET A 1 32 ? -4.815 23.290 4.943 1.00 0.00 35 MET A O 17
ATOM 21317 N N . LYS A 1 33 ? -5.045 22.487 6.972 1.00 0.00 36 LYS A N 17
ATOM 21318 C CA . LYS A 1 33 ? -4.090 23.485 7.528 1.00 0.00 36 LYS A CA 17
ATOM 21319 C C . LYS A 1 33 ? -2.814 22.765 7.961 1.00 0.00 36 LYS A C 17
ATOM 21320 O O . LYS A 1 33 ? -2.851 21.844 8.749 1.00 0.00 36 LYS A O 17
ATOM 21339 N N . VAL A 1 34 ? -1.683 23.193 7.473 1.00 0.00 37 VAL A N 17
ATOM 21340 C CA . VAL A 1 34 ? -0.405 22.542 7.880 1.00 0.00 37 VAL A CA 17
ATOM 21341 C C . VAL A 1 34 ? 0.110 23.221 9.152 1.00 0.00 37 VAL A C 17
ATOM 21342 O O . VAL A 1 34 ? 0.217 24.429 9.222 1.00 0.00 37 VAL A O 17
ATOM 21355 N N . LEU A 1 35 ? 0.419 22.455 10.163 1.00 0.00 38 LEU A N 17
ATOM 21356 C CA . LEU A 1 35 ? 0.914 23.064 11.430 1.00 0.00 38 LEU A CA 17
ATOM 21357 C C . LEU A 1 35 ? 2.436 23.217 11.376 1.00 0.00 38 LEU A C 17
ATOM 21358 O O . LEU A 1 35 ? 2.999 24.105 11.986 1.00 0.00 38 LEU A O 17
ATOM 21374 N N . GLU A 1 36 ? 3.109 22.357 10.662 1.00 0.00 39 GLU A N 17
ATOM 21375 C CA . GLU A 1 36 ? 4.595 22.458 10.589 1.00 0.00 39 GLU A CA 17
ATOM 21376 C C . GLU A 1 36 ? 5.141 21.393 9.639 1.00 0.00 39 GLU A C 17
ATOM 21377 O O . GLU A 1 36 ? 4.803 20.230 9.728 1.00 0.00 39 GLU A O 17
ATOM 21389 N N . GLU A 1 37 ? 5.993 21.788 8.729 1.00 0.00 40 GLU A N 17
ATOM 21390 C CA . GLU A 1 37 ? 6.572 20.806 7.771 1.00 0.00 40 GLU A CA 17
ATOM 21391 C C . GLU A 1 37 ? 7.684 20.022 8.467 1.00 0.00 40 GLU A C 17
ATOM 21392 O O . GLU A 1 37 ? 8.534 20.586 9.129 1.00 0.00 40 GLU A O 17
ATOM 21404 N N . HIS A 1 38 ? 7.677 18.725 8.340 1.00 0.00 41 HIS A N 17
ATOM 21405 C CA . HIS A 1 38 ? 8.724 17.908 9.012 1.00 0.00 41 HIS A CA 17
ATOM 21406 C C . HIS A 1 38 ? 9.659 17.276 7.977 1.00 0.00 41 HIS A C 17
ATOM 21407 O O . HIS A 1 38 ? 10.204 16.212 8.196 1.00 0.00 41 HIS A O 17
ATOM 21421 N N . GLY A 1 39 ? 9.869 17.921 6.862 1.00 0.00 42 GLY A N 17
ATOM 21422 C CA . GLY A 1 39 ? 10.792 17.345 5.843 1.00 0.00 42 GLY A CA 17
ATOM 21423 C C . GLY A 1 39 ? 10.012 16.845 4.627 1.00 0.00 42 GLY A C 17
ATOM 21424 O O . GLY A 1 39 ? 10.368 17.117 3.497 1.00 0.00 42 GLY A O 17
ATOM 21428 N N . GLU A 1 40 ? 8.958 16.112 4.840 1.00 0.00 43 GLU A N 17
ATOM 21429 C CA . GLU A 1 40 ? 8.173 15.595 3.681 1.00 0.00 43 GLU A CA 17
ATOM 21430 C C . GLU A 1 40 ? 6.753 15.224 4.121 1.00 0.00 43 GLU A C 17
ATOM 21431 O O . GLU A 1 40 ? 5.916 14.884 3.309 1.00 0.00 43 GLU A O 17
ATOM 21443 N N . TRP A 1 41 ? 6.470 15.286 5.393 1.00 0.00 44 TRP A N 17
ATOM 21444 C CA . TRP A 1 41 ? 5.097 14.933 5.857 1.00 0.00 44 TRP A CA 17
ATOM 21445 C C . TRP A 1 41 ? 4.686 15.881 6.987 1.00 0.00 44 TRP A C 17
ATOM 21446 O O . TRP A 1 41 ? 5.078 15.708 8.123 1.00 0.00 44 TRP A O 17
ATOM 21467 N N . TRP A 1 42 ? 3.906 16.884 6.690 1.00 0.00 45 TRP A N 17
ATOM 21468 C CA . TRP A 1 42 ? 3.489 17.836 7.760 1.00 0.00 45 TRP A CA 17
ATOM 21469 C C . TRP A 1 42 ? 2.135 17.409 8.321 1.00 0.00 45 TRP A C 17
ATOM 21470 O O . TRP A 1 42 ? 1.309 16.857 7.623 1.00 0.00 45 TRP A O 17
ATOM 21491 N N . LYS A 1 43 ? 1.896 17.667 9.577 1.00 0.00 46 LYS A N 17
ATOM 21492 C CA . LYS A 1 43 ? 0.588 17.280 10.173 1.00 0.00 46 LYS A CA 17
ATOM 21493 C C . LYS A 1 43 ? -0.406 18.421 9.972 1.00 0.00 46 LYS A C 17
ATOM 21494 O O . LYS A 1 43 ? -0.300 19.468 10.579 1.00 0.00 46 LYS A O 17
ATOM 21513 N N . ALA A 1 44 ? -1.366 18.227 9.116 1.00 0.00 47 ALA A N 17
ATOM 21514 C CA . ALA A 1 44 ? -2.364 19.297 8.860 1.00 0.00 47 ALA A CA 17
ATOM 21515 C C . ALA A 1 44 ? -3.654 18.996 9.620 1.00 0.00 47 ALA A C 17
ATOM 21516 O O . ALA A 1 44 ? -3.773 17.998 10.301 1.00 0.00 47 ALA A O 17
ATOM 21523 N N . LYS A 1 45 ? -4.615 19.868 9.512 1.00 0.00 48 LYS A N 17
ATOM 21524 C CA . LYS A 1 45 ? -5.901 19.660 10.228 1.00 0.00 48 LYS A CA 17
ATOM 21525 C C . LYS A 1 45 ? -7.049 19.616 9.218 1.00 0.00 48 LYS A C 17
ATOM 21526 O O . LYS A 1 45 ? -7.177 20.480 8.373 1.00 0.00 48 LYS A O 17
ATOM 21545 N N . SER A 1 46 ? -7.883 18.616 9.297 1.00 0.00 49 SER A N 17
ATOM 21546 C CA . SER A 1 46 ? -9.023 18.515 8.342 1.00 0.00 49 SER A CA 17
ATOM 21547 C C . SER A 1 46 ? -10.135 19.479 8.750 1.00 0.00 49 SER A C 17
ATOM 21548 O O . SER A 1 46 ? -10.588 19.480 9.878 1.00 0.00 49 SER A O 17
ATOM 21556 N N . LEU A 1 47 ? -10.592 20.287 7.835 1.00 0.00 50 LEU A N 17
ATOM 21557 C CA . LEU A 1 47 ? -11.691 21.232 8.164 1.00 0.00 50 LEU A CA 17
ATOM 21558 C C . LEU A 1 47 ? -12.991 20.439 8.294 1.00 0.00 50 LEU A C 17
ATOM 21559 O O . LEU A 1 47 ? -14.006 20.952 8.721 1.00 0.00 50 LEU A O 17
ATOM 21575 N N . LEU A 1 48 ? -12.964 19.184 7.927 1.00 0.00 51 LEU A N 17
ATOM 21576 C CA . LEU A 1 48 ? -14.191 18.347 8.027 1.00 0.00 51 LEU A CA 17
ATOM 21577 C C . LEU A 1 48 ? -14.759 18.448 9.439 1.00 0.00 51 LEU A C 17
ATOM 21578 O O . LEU A 1 48 ? -15.908 18.790 9.634 1.00 0.00 51 LEU A O 17
ATOM 21594 N N . THR A 1 49 ? -13.962 18.159 10.429 1.00 0.00 52 THR A N 17
ATOM 21595 C CA . THR A 1 49 ? -14.464 18.249 11.828 1.00 0.00 52 THR A CA 17
ATOM 21596 C C . THR A 1 49 ? -13.287 18.322 12.804 1.00 0.00 52 THR A C 17
ATOM 21597 O O . THR A 1 49 ? -13.391 17.904 13.939 1.00 0.00 52 THR A O 17
ATOM 21608 N N . LYS A 1 50 ? -12.178 18.871 12.376 1.00 0.00 53 LYS A N 17
ATOM 21609 C CA . LYS A 1 50 ? -10.996 19.005 13.282 1.00 0.00 53 LYS A CA 17
ATOM 21610 C C . LYS A 1 50 ? -10.145 17.735 13.243 1.00 0.00 53 LYS A C 17
ATOM 21611 O O . LYS A 1 50 ? -9.690 17.252 14.260 1.00 0.00 53 LYS A O 17
ATOM 21630 N N . LYS A 1 51 ? -9.903 17.206 12.079 1.00 0.00 54 LYS A N 17
ATOM 21631 C CA . LYS A 1 51 ? -9.054 15.987 11.983 1.00 0.00 54 LYS A CA 17
ATOM 21632 C C . LYS A 1 51 ? -7.588 16.419 11.945 1.00 0.00 54 LYS A C 17
ATOM 21633 O O . LYS A 1 51 ? -7.220 17.317 11.217 1.00 0.00 54 LYS A O 17
ATOM 21652 N N . GLU A 1 52 ? -6.745 15.796 12.718 1.00 0.00 55 GLU A N 17
ATOM 21653 C CA . GLU A 1 52 ? -5.308 16.188 12.710 1.00 0.00 55 GLU A CA 17
ATOM 21654 C C . GLU A 1 52 ? -4.456 14.968 12.365 1.00 0.00 55 GLU A C 17
ATOM 21655 O O . GLU A 1 52 ? -4.399 14.011 13.111 1.00 0.00 55 GLU A O 17
ATOM 21667 N N . GLY A 1 53 ? -3.794 14.987 11.240 1.00 0.00 56 GLY A N 17
ATOM 21668 C CA . GLY A 1 53 ? -2.957 13.815 10.866 1.00 0.00 56 GLY A CA 17
ATOM 21669 C C . GLY A 1 53 ? -1.809 14.263 9.965 1.00 0.00 56 GLY A C 17
ATOM 21670 O O . GLY A 1 53 ? -1.774 15.379 9.488 1.00 0.00 56 GLY A O 17
ATOM 21674 N N . PHE A 1 54 ? -0.869 13.392 9.731 1.00 0.00 57 PHE A N 17
ATOM 21675 C CA . PHE A 1 54 ? 0.281 13.749 8.861 1.00 0.00 57 PHE A CA 17
ATOM 21676 C C . PHE A 1 54 ? -0.175 13.795 7.403 1.00 0.00 57 PHE A C 17
ATOM 21677 O O . PHE A 1 54 ? -0.832 12.895 6.919 1.00 0.00 57 PHE A O 17
ATOM 21694 N N . ILE A 1 55 ? 0.171 14.836 6.698 1.00 0.00 58 ILE A N 17
ATOM 21695 C CA . ILE A 1 55 ? -0.242 14.937 5.268 1.00 0.00 58 ILE A CA 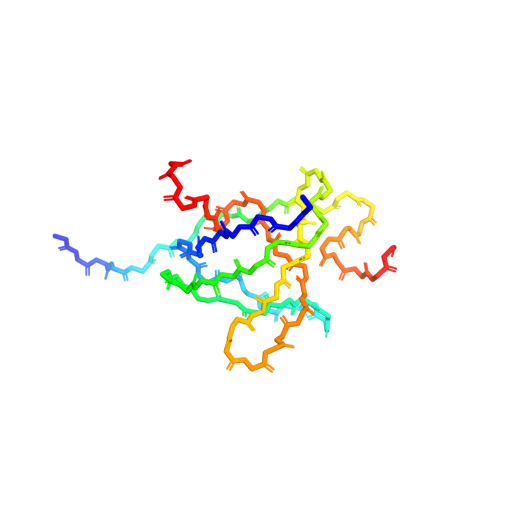17
ATOM 21696 C C . ILE A 1 55 ? 1.005 15.074 4.397 1.00 0.00 58 ILE A C 17
ATOM 21697 O O . ILE A 1 55 ? 1.956 15.737 4.764 1.00 0.00 58 ILE A O 17
ATOM 21713 N N . PRO A 1 56 ? 1.010 14.419 3.226 1.00 0.00 59 PRO A N 17
ATOM 21714 C CA . PRO A 1 56 ? 2.157 14.458 2.315 1.00 0.00 59 PRO A CA 17
ATOM 21715 C C . PRO A 1 56 ? 2.337 15.839 1.673 1.00 0.00 59 PRO A C 17
ATOM 21716 O O . PRO A 1 56 ? 1.386 16.567 1.465 1.00 0.00 59 PRO A O 17
ATOM 21727 N N . SER A 1 57 ? 3.549 16.205 1.369 1.00 0.00 60 SER A N 17
ATOM 21728 C CA . SER A 1 57 ? 3.799 17.538 0.754 1.00 0.00 60 SER A CA 17
ATOM 21729 C C . SER A 1 57 ? 3.437 17.523 -0.733 1.00 0.00 60 SER A C 17
ATOM 21730 O O . SER A 1 57 ? 3.713 18.464 -1.450 1.00 0.00 60 SER A O 17
ATOM 21738 N N . ASN A 1 58 ? 2.841 16.470 -1.214 1.00 0.00 61 ASN A N 17
ATOM 21739 C CA . ASN A 1 58 ? 2.496 16.424 -2.662 1.00 0.00 61 ASN A CA 17
ATOM 21740 C C . ASN A 1 58 ? 0.977 16.473 -2.858 1.00 0.00 61 ASN A C 17
ATOM 21741 O O . ASN A 1 58 ? 0.470 17.264 -3.628 1.00 0.00 61 ASN A O 17
ATOM 21752 N N . TYR A 1 59 ? 0.251 15.622 -2.194 1.00 0.00 62 TYR A N 17
ATOM 21753 C CA . TYR A 1 59 ? -1.233 15.608 -2.370 1.00 0.00 62 TYR A CA 17
ATOM 21754 C C . TYR A 1 59 ? -1.808 17.019 -2.249 1.00 0.00 62 TYR A C 17
ATOM 21755 O O . TYR A 1 59 ? -2.562 17.463 -3.092 1.00 0.00 62 TYR A O 17
ATOM 21773 N N . VAL A 1 60 ? -1.492 17.714 -1.196 1.00 0.00 63 VAL A N 17
ATOM 21774 C CA . VAL A 1 60 ? -2.063 19.078 -1.015 1.00 0.00 63 VAL A CA 17
ATOM 21775 C C . VAL A 1 60 ? -1.179 20.139 -1.672 1.00 0.00 63 VAL A C 17
ATOM 21776 O O . VAL A 1 60 ? 0.008 19.963 -1.861 1.00 0.00 63 VAL A O 17
ATOM 21789 N N . ALA A 1 61 ? -1.777 21.248 -2.015 1.00 0.00 64 ALA A N 17
ATOM 21790 C CA . ALA A 1 61 ? -1.032 22.362 -2.659 1.00 0.00 64 ALA A CA 17
ATOM 21791 C C . ALA A 1 61 ? -1.429 23.671 -1.976 1.00 0.00 64 ALA A C 17
ATOM 21792 O O . ALA A 1 61 ? -2.437 23.744 -1.302 1.00 0.00 64 ALA A O 17
ATOM 21799 N N . LYS A 1 62 ? -0.655 24.706 -2.138 1.00 0.00 65 LYS A N 17
ATOM 21800 C CA . LYS A 1 62 ? -1.011 25.998 -1.487 1.00 0.00 65 LYS A CA 17
ATOM 21801 C C . LYS A 1 62 ? -2.132 26.674 -2.281 1.00 0.00 65 LYS A C 17
ATOM 21802 O O . LYS A 1 62 ? -1.887 27.376 -3.241 1.00 0.00 65 LYS A O 17
ATOM 21821 N N . LEU A 1 63 ? -3.360 26.469 -1.888 1.00 0.00 66 LEU A N 17
ATOM 21822 C CA . LEU A 1 63 ? -4.496 27.100 -2.621 1.00 0.00 66 LEU A CA 17
ATOM 21823 C C . LEU A 1 63 ? -4.227 27.051 -4.126 1.00 0.00 66 LEU A C 17
ATOM 21824 O O . LEU A 1 63 ? -4.238 28.063 -4.801 1.00 0.00 66 LEU A O 17
ATOM 21840 N N . ASN A 1 64 ? -3.985 25.885 -4.659 1.00 0.00 67 ASN A N 17
ATOM 21841 C CA . ASN A 1 64 ? -3.716 25.774 -6.121 1.00 0.00 67 ASN A CA 17
ATOM 21842 C C . ASN A 1 64 ? -5.023 25.942 -6.896 1.00 0.00 67 ASN A C 17
ATOM 21843 O O . ASN A 1 64 ? -5.875 25.076 -6.889 1.00 0.00 67 ASN A O 17
ATOM 21854 N N . THR A 1 65 ? -5.187 27.049 -7.568 1.00 0.00 68 THR A N 17
ATOM 21855 C CA . THR A 1 65 ? -6.439 27.271 -8.345 1.00 0.00 68 THR A CA 17
ATOM 21856 C C . THR A 1 65 ? -6.118 27.269 -9.840 1.00 0.00 68 THR A C 17
ATOM 21857 O O . THR A 1 65 ? -5.112 27.854 -10.211 1.00 0.00 68 THR A O 17
ATOM 21869 N N . TRP B 2 1 ? -15.067 9.310 -20.678 1.00 0.00 170 TRP B N 17
ATOM 21870 C CA . TRP B 2 1 ? -14.268 9.717 -19.487 1.00 0.00 170 TRP B CA 17
ATOM 21871 C C . TRP B 2 1 ? -12.884 9.069 -19.556 1.00 0.00 170 TRP B C 17
ATOM 21872 O O . TRP B 2 1 ? -12.649 8.164 -20.331 1.00 0.00 170 TRP B O 17
ATOM 21895 N N . ASP B 2 2 ? -11.964 9.526 -18.750 1.00 0.00 171 ASP B N 17
ATOM 21896 C CA . ASP B 2 2 ? -10.597 8.938 -18.767 1.00 0.00 171 ASP B CA 17
ATOM 21897 C C . ASP B 2 2 ? -9.810 9.489 -17.580 1.00 0.00 171 ASP B C 17
ATOM 21898 O O . ASP B 2 2 ? -9.311 8.749 -16.756 1.00 0.00 171 ASP B O 17
ATOM 21907 N N . PRO B 2 3 ? -9.710 10.823 -17.491 1.00 0.00 172 PRO B N 17
ATOM 21908 C CA . PRO B 2 3 ? -8.994 11.493 -16.400 1.00 0.00 172 PRO B CA 17
ATOM 21909 C C . PRO B 2 3 ? -9.707 11.314 -15.056 1.00 0.00 172 PRO B C 17
ATOM 21910 O O . PRO B 2 3 ? -9.452 10.375 -14.327 1.00 0.00 172 PRO B O 17
ATOM 21921 N N . GLY B 2 4 ? -10.598 12.207 -14.720 1.00 0.00 173 GLY B N 17
ATOM 21922 C CA . GLY B 2 4 ? -11.324 12.085 -13.424 1.00 0.00 173 GLY B CA 17
ATOM 21923 C C . GLY B 2 4 ? -10.374 12.427 -12.275 1.00 0.00 173 GLY B C 17
ATOM 21924 O O . GLY B 2 4 ? -10.400 11.807 -11.229 1.00 0.00 173 GLY B O 17
ATOM 21928 N N . MET B 2 5 ? -9.533 13.407 -12.459 1.00 0.00 174 MET B N 17
ATOM 21929 C CA . MET B 2 5 ? -8.583 13.788 -11.377 1.00 0.00 174 MET B CA 17
ATOM 21930 C C . MET B 2 5 ? -7.702 12.586 -11.027 1.00 0.00 174 MET B C 17
ATOM 21931 O O . MET B 2 5 ? -8.167 11.602 -10.488 1.00 0.00 174 MET B O 17
ATOM 21945 N N . PRO B 2 6 ? -6.401 12.676 -11.340 1.00 0.00 175 PRO B N 17
ATOM 21946 C CA . PRO B 2 6 ? -5.448 11.603 -11.062 1.00 0.00 175 PRO B CA 17
ATOM 21947 C C . PRO B 2 6 ? -5.018 11.597 -9.594 1.00 0.00 175 PRO B C 17
ATOM 21948 O O . PRO B 2 6 ? -5.666 12.172 -8.743 1.00 0.00 175 PRO B O 17
ATOM 21959 N N . THR B 2 7 ? -3.929 10.949 -9.296 1.00 0.00 176 THR B N 17
ATOM 21960 C CA . THR B 2 7 ? -3.446 10.898 -7.887 1.00 0.00 176 THR B CA 17
ATOM 21961 C C . THR B 2 7 ? -1.992 10.420 -7.867 1.00 0.00 176 THR B C 17
ATOM 21962 O O . THR B 2 7 ? -1.715 9.238 -7.922 1.00 0.00 176 THR B O 17
ATOM 21973 N N . PRO B 2 8 ? -1.048 11.368 -7.788 1.00 0.00 177 PRO B N 17
ATOM 21974 C CA . PRO B 2 8 ? 0.389 11.064 -7.760 1.00 0.00 177 PRO B CA 17
ATOM 21975 C C . PRO B 2 8 ? 0.807 10.383 -6.454 1.00 0.00 177 PRO B C 17
ATOM 21976 O O . PRO B 2 8 ? 0.083 10.394 -5.478 1.00 0.00 177 PRO B O 17
ATOM 21987 N N . PRO B 2 9 ? 2.007 9.785 -6.441 1.00 0.00 178 PRO B N 17
ATOM 21988 C CA . PRO B 2 9 ? 2.539 9.101 -5.258 1.00 0.00 178 PRO B CA 17
ATOM 21989 C C . PRO B 2 9 ? 2.910 10.096 -4.155 1.00 0.00 178 PRO B C 17
ATOM 21990 O O . PRO B 2 9 ? 3.150 11.258 -4.413 1.00 0.00 178 PRO B O 17
ATOM 22001 N N . LEU B 2 10 ? 2.959 9.653 -2.929 1.00 0.00 179 LEU B N 17
ATOM 22002 C CA . LEU B 2 10 ? 3.313 10.580 -1.820 1.00 0.00 179 LEU B CA 17
ATOM 22003 C C . LEU B 2 10 ? 4.815 10.526 -1.561 1.00 0.00 179 LEU B C 17
ATOM 22004 O O . LEU B 2 10 ? 5.535 9.738 -2.142 1.00 0.00 179 LEU B O 17
ATOM 22020 N N . PRO B 2 11 ? 5.278 11.380 -0.646 1.00 0.00 180 PRO B N 17
ATOM 22021 C CA . PRO B 2 11 ? 6.688 11.449 -0.259 1.00 0.00 180 PRO B CA 17
ATOM 22022 C C . PRO B 2 11 ? 7.118 10.191 0.514 1.00 0.00 180 PRO B C 17
ATOM 22023 O O . PRO B 2 11 ? 6.390 9.221 0.572 1.00 0.00 180 PRO B O 17
ATOM 22034 N N . PRO B 2 12 ? 8.341 10.184 1.069 1.00 0.00 181 PRO B N 17
ATOM 22035 C CA . PRO B 2 12 ? 8.882 9.026 1.777 1.00 0.00 181 PRO B CA 17
ATOM 22036 C C . PRO B 2 12 ? 8.611 9.014 3.288 1.00 0.00 181 PRO B C 17
ATOM 22037 O O . PRO B 2 12 ? 8.436 7.965 3.870 1.00 0.00 181 PRO B O 17
ATOM 22048 N N . ARG B 2 13 ? 8.608 10.154 3.927 1.00 0.00 182 ARG B N 17
ATOM 22049 C CA . ARG B 2 13 ? 8.381 10.189 5.408 1.00 0.00 182 ARG B CA 17
ATOM 22050 C C . ARG B 2 13 ? 9.724 10.026 6.122 1.00 0.00 182 ARG B C 17
ATOM 22051 O O . ARG B 2 13 ? 10.200 8.926 6.320 1.00 0.00 182 ARG B O 17
ATOM 22072 N N . PRO B 2 14 ? 10.342 11.148 6.515 1.00 0.00 183 PRO B N 17
ATOM 22073 C CA . PRO B 2 14 ? 11.637 11.141 7.210 1.00 0.00 183 PRO B CA 17
ATOM 22074 C C . PRO B 2 14 ? 11.524 10.561 8.623 1.00 0.00 183 PRO B C 17
ATOM 22075 O O . PRO B 2 14 ? 10.740 11.019 9.431 1.00 0.00 183 PRO B O 17
ATOM 22086 N N . ALA B 2 15 ? 12.302 9.559 8.926 1.00 0.00 184 ALA B N 17
ATOM 22087 C CA . ALA B 2 15 ? 12.240 8.951 10.285 1.00 0.00 184 ALA B CA 17
ATOM 22088 C C . ALA B 2 15 ? 10.779 8.739 10.683 1.00 0.00 184 ALA B C 17
ATOM 22089 O O . ALA B 2 15 ? 10.275 9.375 11.587 1.00 0.00 184 ALA B O 17
ATOM 22096 N N . ASN B 2 16 ? 10.097 7.852 10.016 1.00 0.00 185 ASN B N 17
ATOM 22097 C CA . ASN B 2 16 ? 8.670 7.603 10.356 1.00 0.00 185 ASN B CA 17
ATOM 22098 C C . ASN B 2 16 ? 7.960 8.937 10.591 1.00 0.00 185 ASN B C 17
ATOM 22099 O O . ASN B 2 16 ? 7.296 9.131 11.590 1.00 0.00 185 ASN B O 17
ATOM 22110 N N . LEU B 2 17 ? 8.096 9.859 9.678 1.00 0.00 186 LEU B N 17
ATOM 22111 C CA . LEU B 2 17 ? 7.428 11.179 9.849 1.00 0.00 186 LEU B CA 17
ATOM 22112 C C . LEU B 2 17 ? 5.914 11.000 9.758 1.00 0.00 186 LEU B C 17
ATOM 22113 O O . LEU B 2 17 ? 5.234 10.882 10.758 1.00 0.00 186 LEU B O 17
ATOM 22129 N N . GLY B 2 18 ? 5.379 10.968 8.570 1.00 0.00 187 GLY B N 17
ATOM 22130 C CA . GLY B 2 18 ? 3.912 10.784 8.428 1.00 0.00 187 GLY B CA 17
ATOM 22131 C C . GLY B 2 18 ? 3.547 9.389 8.926 1.00 0.00 187 GLY B C 17
ATOM 22132 O O . GLY B 2 18 ? 2.389 9.045 9.054 1.00 0.00 187 GLY B O 17
ATOM 22136 N N . GLU B 2 19 ? 4.533 8.582 9.210 1.00 0.00 188 GLU B N 17
ATOM 22137 C CA . GLU B 2 19 ? 4.254 7.208 9.700 1.00 0.00 188 GLU B CA 17
ATOM 22138 C C . GLU B 2 19 ? 3.676 7.280 11.114 1.00 0.00 188 GLU B C 17
ATOM 22139 O O . GLU B 2 19 ? 2.478 7.291 11.308 1.00 0.00 188 GLU B O 17
ATOM 22151 N N . ARG B 2 20 ? 4.524 7.328 12.105 1.00 0.00 189 ARG B N 17
ATOM 22152 C CA . ARG B 2 20 ? 4.030 7.400 13.509 1.00 0.00 189 ARG B CA 17
ATOM 22153 C C . ARG B 2 20 ? 3.461 6.042 13.921 1.00 0.00 189 ARG B C 17
ATOM 22154 O O . ARG B 2 20 ? 2.807 5.370 13.147 1.00 0.00 189 ARG B O 17
ATOM 22175 N N . GLN B 2 21 ? 3.705 5.631 15.136 1.00 0.00 190 GLN B N 17
ATOM 22176 C CA . GLN B 2 21 ? 3.178 4.316 15.598 1.00 0.00 190 GLN B CA 17
ATOM 22177 C C . GLN B 2 21 ? 2.668 4.449 17.034 1.00 0.00 190 GLN B C 17
ATOM 22178 O O . GLN B 2 21 ? 1.638 3.911 17.389 1.00 0.00 190 GLN B O 17
ATOM 22192 N N . ALA B 2 22 ? 3.379 5.162 17.863 1.00 0.00 191 ALA B N 17
ATOM 22193 C CA . ALA B 2 22 ? 2.934 5.329 19.276 1.00 0.00 191 ALA B CA 17
ATOM 22194 C C . ALA B 2 22 ? 3.121 6.787 19.700 1.00 0.00 191 ALA B C 17
ATOM 22195 O O . ALA B 2 22 ? 2.562 7.651 19.043 1.00 0.00 191 ALA B O 17
ATOM 22203 N N . GLN A 1 6 ? -0.353 28.644 14.521 1.00 0.00 9 GLN A N 18
ATOM 22204 C CA . GLN A 1 6 ? -0.786 28.838 13.108 1.00 0.00 9 GLN A CA 18
ATOM 22205 C C . GLN A 1 6 ? 0.248 28.217 12.168 1.00 0.00 9 GLN A C 18
ATOM 22206 O O . GLN A 1 6 ? 0.986 27.328 12.541 1.00 0.00 9 GLN A O 18
ATOM 22220 N N . GLY A 1 7 ? 0.308 28.678 10.948 1.00 0.00 10 GLY A N 18
ATOM 22221 C CA . GLY A 1 7 ? 1.296 28.112 9.985 1.00 0.00 10 GLY A CA 18
ATOM 22222 C C . GLY A 1 7 ? 0.889 28.484 8.559 1.00 0.00 10 GLY A C 18
ATOM 22223 O O . GLY A 1 7 ? 0.841 29.643 8.198 1.00 0.00 10 GLY A O 18
ATOM 22227 N N . ASP A 1 8 ? 0.594 27.509 7.742 1.00 0.00 11 ASP A N 18
ATOM 22228 C CA . ASP A 1 8 ? 0.191 27.807 6.339 1.00 0.00 11 ASP A CA 18
ATOM 22229 C C . ASP A 1 8 ? -1.030 26.963 5.968 1.00 0.00 11 ASP A C 18
ATOM 22230 O O . ASP A 1 8 ? -1.290 25.937 6.563 1.00 0.00 11 ASP A O 18
ATOM 22239 N N . ILE A 1 9 ? -1.782 27.385 4.987 1.00 0.00 12 ILE A N 18
ATOM 22240 C CA . ILE A 1 9 ? -2.982 26.602 4.582 1.00 0.00 12 ILE A CA 18
ATOM 22241 C C . ILE A 1 9 ? -2.733 25.957 3.216 1.00 0.00 12 ILE A C 18
ATOM 22242 O O . ILE A 1 9 ? -2.205 26.574 2.312 1.00 0.00 12 ILE A O 18
ATOM 22258 N N . VAL A 1 10 ? -3.105 24.717 3.064 1.00 0.00 13 VAL A N 18
ATOM 22259 C CA . VAL A 1 10 ? -2.889 24.018 1.767 1.00 0.00 13 VAL A CA 18
ATOM 22260 C C . VAL A 1 10 ? -4.183 23.318 1.352 1.00 0.00 13 VAL A C 18
ATOM 22261 O O . VAL A 1 10 ? -5.044 23.059 2.170 1.00 0.00 13 VAL A O 18
ATOM 22274 N N . VAL A 1 11 ? -4.327 22.993 0.098 1.00 0.00 14 VAL A N 18
ATOM 22275 C CA . VAL A 1 11 ? -5.571 22.291 -0.333 1.00 0.00 14 VAL A CA 18
ATOM 22276 C C . VAL A 1 11 ? -5.204 20.931 -0.926 1.00 0.00 14 VAL A C 18
ATOM 22277 O O . VAL A 1 11 ? -4.238 20.796 -1.652 1.00 0.00 14 VAL A O 18
ATOM 22290 N N . ALA A 1 12 ? -5.966 19.919 -0.611 1.00 0.00 15 ALA A N 18
ATOM 22291 C CA . ALA A 1 12 ? -5.666 18.560 -1.141 1.00 0.00 15 ALA A CA 18
ATOM 22292 C C . ALA A 1 12 ? -5.997 18.497 -2.633 1.00 0.00 15 ALA A C 18
ATOM 22293 O O . ALA A 1 12 ? -7.050 18.919 -3.063 1.00 0.00 15 ALA A O 18
ATOM 22300 N N . LEU A 1 13 ? -5.113 17.952 -3.421 1.00 0.00 16 LEU A N 18
ATOM 22301 C CA . LEU A 1 13 ? -5.385 17.838 -4.882 1.00 0.00 16 LEU A CA 18
ATOM 22302 C C . LEU A 1 13 ? -5.854 16.411 -5.171 1.00 0.00 16 LEU A C 18
ATOM 22303 O O . LEU A 1 13 ? -6.287 16.090 -6.260 1.00 0.00 16 LEU A O 18
ATOM 22319 N N . TYR A 1 14 ? -5.767 15.560 -4.187 1.00 0.00 17 TYR A N 18
ATOM 22320 C CA . TYR A 1 14 ? -6.198 14.146 -4.357 1.00 0.00 17 TYR A CA 18
ATOM 22321 C C . TYR A 1 14 ? -6.396 13.537 -2.970 1.00 0.00 17 TYR A C 18
ATOM 22322 O O . TYR A 1 14 ? -5.753 13.937 -2.021 1.00 0.00 17 TYR A O 18
ATOM 22340 N N . PRO A 1 15 ? -7.284 12.541 -2.841 1.00 0.00 18 PRO A N 18
ATOM 22341 C CA . PRO A 1 15 ? -7.524 11.885 -1.554 1.00 0.00 18 PRO A CA 18
ATOM 22342 C C . PRO A 1 15 ? -6.247 11.205 -1.067 1.00 0.00 18 PRO A C 18
ATOM 22343 O O . PRO A 1 15 ? -5.417 10.802 -1.858 1.00 0.00 18 PRO A O 18
ATOM 22354 N N . TYR A 1 16 ? -6.045 11.112 0.219 1.00 0.00 19 TYR A N 18
ATOM 22355 C CA . TYR A 1 16 ? -4.769 10.500 0.694 1.00 0.00 19 TYR A CA 18
ATOM 22356 C C . TYR A 1 16 ? -4.980 9.030 1.075 1.00 0.00 19 TYR A C 18
ATOM 22357 O O . TYR A 1 16 ? -6.075 8.506 1.015 1.00 0.00 19 TYR A O 18
ATOM 22375 N N . ASP A 1 17 ? -3.929 8.375 1.472 1.00 0.00 20 ASP A N 18
ATOM 22376 C CA . ASP A 1 17 ? -4.019 6.949 1.872 1.00 0.00 20 ASP A CA 18
ATOM 22377 C C . ASP A 1 17 ? -3.834 6.841 3.386 1.00 0.00 20 ASP A C 18
ATOM 22378 O O . ASP A 1 17 ? -2.765 6.507 3.856 1.00 0.00 20 ASP A O 18
ATOM 22387 N N . GLY A 1 18 ? -4.851 7.106 4.163 1.00 0.00 21 GLY A N 18
ATOM 22388 C CA . GLY A 1 18 ? -4.688 6.992 5.640 1.00 0.00 21 GLY A CA 18
ATOM 22389 C C . GLY A 1 18 ? -4.237 5.571 5.979 1.00 0.00 21 GLY A C 18
ATOM 22390 O O . GLY A 1 18 ? -5.043 4.674 6.131 1.00 0.00 21 GLY A O 18
ATOM 22394 N N . ILE A 1 19 ? -2.957 5.355 6.104 1.00 0.00 22 ILE A N 18
ATOM 22395 C CA . ILE A 1 19 ? -2.475 3.987 6.439 1.00 0.00 22 ILE A CA 18
ATOM 22396 C C . ILE A 1 19 ? -1.994 3.976 7.886 1.00 0.00 22 ILE A C 18
ATOM 22397 O O . ILE A 1 19 ? -2.280 3.068 8.642 1.00 0.00 22 ILE A O 18
ATOM 22413 N N . HIS A 1 20 ? -1.281 4.988 8.283 1.00 0.00 23 HIS A N 18
ATOM 22414 C CA . HIS A 1 20 ? -0.800 5.050 9.688 1.00 0.00 23 HIS A CA 18
ATOM 22415 C C . HIS A 1 20 ? -1.971 5.445 10.584 1.00 0.00 23 HIS A C 18
ATOM 22416 O O . HIS A 1 20 ? -2.896 6.104 10.150 1.00 0.00 23 HIS A O 18
ATOM 22430 N N . PRO A 1 21 ? -1.940 5.034 11.857 1.00 0.00 24 PRO A N 18
ATOM 22431 C CA . PRO A 1 21 ? -3.012 5.347 12.808 1.00 0.00 24 PRO A CA 18
ATOM 22432 C C . PRO A 1 21 ? -3.077 6.846 13.109 1.00 0.00 24 PRO A C 18
ATOM 22433 O O . PRO A 1 21 ? -4.013 7.327 13.715 1.00 0.00 24 PRO A O 18
ATOM 22444 N N . ASP A 1 22 ? -2.082 7.587 12.698 1.00 0.00 25 ASP A N 18
ATOM 22445 C CA . ASP A 1 22 ? -2.075 9.052 12.967 1.00 0.00 25 ASP A CA 18
ATOM 22446 C C . ASP A 1 22 ? -2.238 9.832 11.657 1.00 0.00 25 ASP A C 18
ATOM 22447 O O . ASP A 1 22 ? -2.511 11.016 11.666 1.00 0.00 25 ASP A O 18
ATOM 22456 N N . ASP A 1 23 ? -2.063 9.192 10.530 1.00 0.00 26 ASP A N 18
ATOM 22457 C CA . ASP A 1 23 ? -2.198 9.920 9.240 1.00 0.00 26 ASP A CA 18
ATOM 22458 C C . ASP A 1 23 ? -3.590 10.541 9.140 1.00 0.00 26 ASP A C 18
ATOM 22459 O O . ASP A 1 23 ? -4.577 9.956 9.539 1.00 0.00 26 ASP A O 18
ATOM 22468 N N . LEU A 1 24 ? -3.672 11.718 8.587 1.00 0.00 27 LEU A N 18
ATOM 22469 C CA . LEU A 1 24 ? -4.995 12.378 8.432 1.00 0.00 27 LEU A CA 18
ATOM 22470 C C . LEU A 1 24 ? -5.479 12.143 7.002 1.00 0.00 27 LEU A C 18
ATOM 22471 O O . LEU A 1 24 ? -4.821 12.505 6.047 1.00 0.00 27 LEU A O 18
ATOM 22487 N N . SER A 1 25 ? -6.625 11.547 6.847 1.00 0.00 28 SER A N 18
ATOM 22488 C CA . SER A 1 25 ? -7.158 11.294 5.483 1.00 0.00 28 SER A CA 18
ATOM 22489 C C . SER A 1 25 ? -7.751 12.585 4.921 1.00 0.00 28 SER A C 18
ATOM 22490 O O . SER A 1 25 ? -8.421 13.325 5.614 1.00 0.00 28 SER A O 18
ATOM 22498 N N . PHE A 1 26 ? -7.536 12.848 3.665 1.00 0.00 29 PHE A N 18
ATOM 22499 C CA . PHE A 1 26 ? -8.118 14.076 3.059 1.00 0.00 29 PHE A CA 18
ATOM 22500 C C . PHE A 1 26 ? -8.495 13.777 1.613 1.00 0.00 29 PHE A C 18
ATOM 22501 O O . PHE A 1 26 ? -7.968 12.868 1.008 1.00 0.00 29 PHE A O 18
ATOM 22518 N N . LYS A 1 27 ? -9.408 14.519 1.054 1.00 0.00 30 LYS A N 18
ATOM 22519 C CA . LYS A 1 27 ? -9.813 14.254 -0.354 1.00 0.00 30 LYS A CA 18
ATOM 22520 C C . LYS A 1 27 ? -9.340 15.402 -1.247 1.00 0.00 30 LYS A C 18
ATOM 22521 O O . LYS A 1 27 ? -8.824 16.395 -0.772 1.00 0.00 30 LYS A O 18
ATOM 22540 N N . LYS A 1 28 ? -9.510 15.281 -2.536 1.00 0.00 31 LYS A N 18
ATOM 22541 C CA . LYS A 1 28 ? -9.064 16.375 -3.442 1.00 0.00 31 LYS A CA 18
ATOM 22542 C C . LYS A 1 28 ? -9.931 17.611 -3.208 1.00 0.00 31 LYS A C 18
ATOM 22543 O O . LYS A 1 28 ? -11.078 17.516 -2.815 1.00 0.00 31 LYS A O 18
ATOM 22562 N N . GLY A 1 29 ? -9.390 18.773 -3.449 1.00 0.00 32 GLY A N 18
ATOM 22563 C CA . GLY A 1 29 ? -10.173 20.026 -3.245 1.00 0.00 32 GLY A CA 18
ATOM 22564 C C . GLY A 1 29 ? -10.404 20.265 -1.748 1.00 0.00 32 GLY A C 18
ATOM 22565 O O . GLY A 1 29 ? -10.904 21.298 -1.350 1.00 0.00 32 GLY A O 18
ATOM 22569 N N . GLU A 1 30 ? -10.051 19.323 -0.915 1.00 0.00 33 GLU A N 18
ATOM 22570 C CA . GLU A 1 30 ? -10.262 19.509 0.548 1.00 0.00 33 GLU A CA 18
ATOM 22571 C C . GLU A 1 30 ? -9.220 20.485 1.097 1.00 0.00 33 GLU A C 18
ATOM 22572 O O . GLU A 1 30 ? -8.072 20.473 0.699 1.00 0.00 33 GLU A O 18
ATOM 22584 N N . LYS A 1 31 ? -9.611 21.329 2.014 1.00 0.00 34 LYS A N 18
ATOM 22585 C CA . LYS A 1 31 ? -8.644 22.302 2.594 1.00 0.00 34 LYS A CA 18
ATOM 22586 C C . LYS A 1 31 ? -8.079 21.737 3.897 1.00 0.00 34 LYS A C 18
ATOM 22587 O O . LYS A 1 31 ? -8.787 21.157 4.697 1.00 0.00 34 LYS A O 18
ATOM 22606 N N . MET A 1 32 ? -6.804 21.901 4.109 1.00 0.00 35 MET A N 18
ATOM 22607 C CA . MET A 1 32 ? -6.171 21.375 5.350 1.00 0.00 35 MET A CA 18
ATOM 22608 C C . MET A 1 32 ? -5.279 22.444 5.970 1.00 0.00 35 MET A C 18
ATOM 22609 O O . MET A 1 32 ? -4.715 23.276 5.287 1.00 0.00 35 MET A O 18
ATOM 22623 N N . LYS A 1 33 ? -5.147 22.425 7.263 1.00 0.00 36 LYS A N 18
ATOM 22624 C CA . LYS A 1 33 ? -4.290 23.434 7.942 1.00 0.00 36 LYS A CA 18
ATOM 22625 C C . LYS A 1 33 ? -2.981 22.775 8.373 1.00 0.00 36 LYS A C 18
ATOM 22626 O O . LYS A 1 33 ? -2.974 21.844 9.153 1.00 0.00 36 LYS A O 18
ATOM 22645 N N . VAL A 1 34 ? -1.873 23.257 7.882 1.00 0.00 37 VAL A N 18
ATOM 22646 C CA . VAL A 1 34 ? -0.563 22.664 8.273 1.00 0.00 37 VAL A CA 18
ATOM 22647 C C . VAL A 1 34 ? -0.183 23.176 9.663 1.00 0.00 37 VAL A C 18
ATOM 22648 O O . VAL A 1 34 ? 0.139 24.333 9.842 1.00 0.00 37 VAL A O 18
ATOM 22661 N N . LEU A 1 35 ? -0.227 22.325 10.651 1.00 0.00 38 LEU A N 18
ATOM 22662 C CA . LEU A 1 35 ? 0.120 22.770 12.029 1.00 0.00 38 LEU A CA 18
ATOM 22663 C C . LEU A 1 35 ? 1.625 22.625 12.262 1.00 0.00 38 LEU A C 18
ATOM 22664 O O . LEU A 1 35 ? 2.247 23.466 12.880 1.00 0.00 38 LEU A O 18
ATOM 22680 N N . GLU A 1 36 ? 2.218 21.563 11.787 1.00 0.00 39 GLU A N 18
ATOM 22681 C CA . GLU A 1 36 ? 3.678 21.359 11.992 1.00 0.00 39 GLU A CA 18
ATOM 22682 C C . GLU A 1 36 ? 4.311 20.906 10.676 1.00 0.00 39 GLU A C 18
ATOM 22683 O O . GLU A 1 36 ? 4.281 19.741 10.330 1.00 0.00 39 GLU A O 18
ATOM 22695 N N . GLU A 1 37 ? 4.888 21.816 9.940 1.00 0.00 40 GLU A N 18
ATOM 22696 C CA . GLU A 1 37 ? 5.524 21.434 8.650 1.00 0.00 40 GLU A CA 18
ATOM 22697 C C . GLU A 1 37 ? 6.901 20.830 8.925 1.00 0.00 40 GLU A C 18
ATOM 22698 O O . GLU A 1 37 ? 7.808 21.502 9.376 1.00 0.00 40 GLU A O 18
ATOM 22710 N N . HIS A 1 38 ? 7.066 19.567 8.647 1.00 0.00 41 HIS A N 18
ATOM 22711 C CA . HIS A 1 38 ? 8.384 18.920 8.881 1.00 0.00 41 HIS A CA 18
ATOM 22712 C C . HIS A 1 38 ? 9.063 18.689 7.529 1.00 0.00 41 HIS A C 18
ATOM 22713 O O . HIS A 1 38 ? 9.299 19.619 6.784 1.00 0.00 41 HIS A O 18
ATOM 22727 N N . GLY A 1 39 ? 9.380 17.466 7.197 1.00 0.00 42 GLY A N 18
ATOM 22728 C CA . GLY A 1 39 ? 10.039 17.206 5.890 1.00 0.00 42 GLY A CA 18
ATOM 22729 C C . GLY A 1 39 ? 8.977 17.060 4.797 1.00 0.00 42 GLY A C 18
ATOM 22730 O O . GLY A 1 39 ? 8.164 17.938 4.584 1.00 0.00 42 GLY A O 18
ATOM 22734 N N . GLU A 1 40 ? 8.993 15.964 4.089 1.00 0.00 43 GLU A N 18
ATOM 22735 C CA . GLU A 1 40 ? 8.002 15.767 2.993 1.00 0.00 43 GLU A CA 18
ATOM 22736 C C . GLU A 1 40 ? 6.636 15.351 3.552 1.00 0.00 43 GLU A C 18
ATOM 22737 O O . GLU A 1 40 ? 5.752 14.976 2.809 1.00 0.00 43 GLU A O 18
ATOM 22749 N N . TRP A 1 41 ? 6.435 15.419 4.842 1.00 0.00 44 TRP A N 18
ATOM 22750 C CA . TRP A 1 41 ? 5.100 15.028 5.387 1.00 0.00 44 TRP A CA 18
ATOM 22751 C C . TRP A 1 41 ? 4.705 15.977 6.528 1.00 0.00 44 TRP A C 18
ATOM 22752 O O . TRP A 1 41 ? 5.135 15.813 7.652 1.00 0.00 44 TRP A O 18
ATOM 22773 N N . TRP A 1 42 ? 3.899 16.968 6.258 1.00 0.00 45 TRP A N 18
ATOM 22774 C CA . TRP A 1 42 ? 3.497 17.915 7.342 1.00 0.00 45 TRP A CA 18
ATOM 22775 C C . TRP A 1 42 ? 2.190 17.457 7.984 1.00 0.00 45 TRP A C 18
ATOM 22776 O O . TRP A 1 42 ? 1.309 16.940 7.330 1.00 0.00 45 TRP A O 18
ATOM 22797 N N . LYS A 1 43 ? 2.052 17.671 9.264 1.00 0.00 46 LYS A N 18
ATOM 22798 C CA . LYS A 1 43 ? 0.795 17.278 9.956 1.00 0.00 46 LYS A CA 18
ATOM 22799 C C . LYS A 1 43 ? -0.211 18.417 9.809 1.00 0.00 46 LYS A C 18
ATOM 22800 O O . LYS A 1 43 ? -0.069 19.466 10.406 1.00 0.00 46 LYS A O 18
ATOM 22819 N N . ALA A 1 44 ? -1.219 18.227 9.007 1.00 0.00 47 ALA A N 18
ATOM 22820 C CA . ALA A 1 44 ? -2.226 19.304 8.809 1.00 0.00 47 ALA A CA 18
ATOM 22821 C C . ALA A 1 44 ? -3.469 19.016 9.647 1.00 0.00 47 ALA A C 18
ATOM 22822 O O . ALA A 1 44 ? -3.528 18.057 10.391 1.00 0.00 47 ALA A O 18
ATOM 22829 N N . LYS A 1 45 ? -4.462 19.851 9.528 1.00 0.00 48 LYS A N 18
ATOM 22830 C CA . LYS A 1 45 ? -5.708 19.649 10.314 1.00 0.00 48 LYS A CA 18
ATOM 22831 C C . LYS A 1 45 ? -6.903 19.577 9.362 1.00 0.00 48 LYS A C 18
ATOM 22832 O O . LYS A 1 45 ? -7.300 20.564 8.775 1.00 0.00 48 LYS A O 18
ATOM 22851 N N . SER A 1 46 ? -7.479 18.421 9.202 1.00 0.00 49 SER A N 18
ATOM 22852 C CA . SER A 1 46 ? -8.644 18.291 8.289 1.00 0.00 49 SER A CA 18
ATOM 22853 C C . SER A 1 46 ? -9.728 19.292 8.685 1.00 0.00 49 SER A C 18
ATOM 22854 O O . SER A 1 46 ? -10.153 19.352 9.822 1.00 0.00 49 SER A O 18
ATOM 22862 N N . LEU A 1 47 ? -10.188 20.067 7.746 1.00 0.00 50 LEU A N 18
ATOM 22863 C CA . LEU A 1 47 ? -11.255 21.056 8.043 1.00 0.00 50 LEU A CA 18
ATOM 22864 C C . LEU A 1 47 ? -12.584 20.315 8.141 1.00 0.00 50 LEU A C 18
ATOM 22865 O O . LEU A 1 47 ? -13.578 20.853 8.588 1.00 0.00 50 LEU A O 18
ATOM 22881 N N . LEU A 1 48 ? -12.604 19.073 7.737 1.00 0.00 51 LEU A N 18
ATOM 22882 C CA . LEU A 1 48 ? -13.863 18.286 7.818 1.00 0.00 51 LEU A CA 18
ATOM 22883 C C . LEU A 1 48 ? -14.489 18.507 9.192 1.00 0.00 51 LEU A C 18
ATOM 22884 O O . LEU A 1 48 ? -15.673 18.315 9.385 1.00 0.00 51 LEU A O 18
ATOM 22900 N N . THR A 1 49 ? -13.704 18.929 10.147 1.00 0.00 52 THR A N 18
ATOM 22901 C CA . THR A 1 49 ? -14.258 19.182 11.503 1.00 0.00 52 THR A CA 18
ATOM 22902 C C . THR A 1 49 ? -13.117 19.377 12.505 1.00 0.00 52 THR A C 18
ATOM 22903 O O . THR A 1 49 ? -13.308 19.978 13.541 1.00 0.00 52 THR A O 18
ATOM 22914 N N . LYS A 1 50 ? -11.934 18.889 12.201 1.00 0.00 53 LYS A N 18
ATOM 22915 C CA . LYS A 1 50 ? -10.776 19.059 13.143 1.00 0.00 53 LYS A CA 18
ATOM 22916 C C . LYS A 1 50 ? -9.932 17.785 13.171 1.00 0.00 53 LYS A C 18
ATOM 22917 O O . LYS A 1 50 ? -9.477 17.356 14.214 1.00 0.00 53 LYS A O 18
ATOM 22936 N N . LYS A 1 51 ? -9.689 17.195 12.039 1.00 0.00 54 LYS A N 18
ATOM 22937 C CA . LYS A 1 51 ? -8.843 15.972 12.007 1.00 0.00 54 LYS A CA 18
ATOM 22938 C C . LYS A 1 51 ? -7.378 16.400 11.931 1.00 0.00 54 LYS A C 18
ATOM 22939 O O . LYS A 1 51 ? -7.019 17.270 11.168 1.00 0.00 54 LYS A O 18
ATOM 22958 N N . GLU A 1 52 ? -6.526 15.806 12.717 1.00 0.00 55 GLU A N 18
ATOM 22959 C CA . GLU A 1 52 ? -5.089 16.200 12.678 1.00 0.00 55 GLU A CA 18
ATOM 22960 C C . GLU A 1 52 ? -4.236 14.979 12.337 1.00 0.00 55 GLU A C 18
ATOM 22961 O O . GLU A 1 52 ? -4.156 14.034 13.096 1.00 0.00 55 GLU A O 18
ATOM 22973 N N . GLY A 1 53 ? -3.598 14.989 11.198 1.00 0.00 56 GLY A N 18
ATOM 22974 C CA . GLY A 1 53 ? -2.753 13.822 10.816 1.00 0.00 56 GLY A CA 18
ATOM 22975 C C . GLY A 1 53 ? -1.631 14.279 9.885 1.00 0.00 56 GLY A C 18
ATOM 22976 O O . GLY A 1 53 ? -1.594 15.412 9.448 1.00 0.00 56 GLY A O 18
ATOM 22980 N N . PHE A 1 54 ? -0.715 13.403 9.581 1.00 0.00 57 PHE A N 18
ATOM 22981 C CA . PHE A 1 54 ? 0.410 13.776 8.680 1.00 0.00 57 PHE A CA 18
ATOM 22982 C C . PHE A 1 54 ? -0.087 13.862 7.237 1.00 0.00 57 PHE A C 18
ATOM 22983 O O . PHE A 1 54 ? -0.756 12.975 6.744 1.00 0.00 57 PHE A O 18
ATOM 23000 N N . ILE A 1 55 ? 0.250 14.917 6.552 1.00 0.00 58 ILE A N 18
ATOM 23001 C CA . ILE A 1 55 ? -0.182 15.061 5.133 1.00 0.00 58 ILE A CA 18
ATOM 23002 C C . ILE A 1 55 ? 1.067 15.202 4.267 1.00 0.00 58 ILE A C 18
ATOM 23003 O O . ILE A 1 55 ? 2.007 15.877 4.636 1.00 0.00 58 ILE A O 18
ATOM 23019 N N . PRO A 1 56 ? 1.097 14.538 3.103 1.00 0.00 59 PRO A N 18
ATOM 23020 C CA . PRO A 1 56 ? 2.259 14.594 2.218 1.00 0.00 59 PRO A CA 18
ATOM 23021 C C . PRO A 1 56 ? 2.419 15.970 1.568 1.00 0.00 59 PRO A C 18
ATOM 23022 O O . PRO A 1 56 ? 1.507 16.773 1.550 1.00 0.00 59 PRO A O 18
ATOM 23033 N N . SER A 1 57 ? 3.577 16.247 1.041 1.00 0.00 60 SER A N 18
ATOM 23034 C CA . SER A 1 57 ? 3.808 17.571 0.400 1.00 0.00 60 SER A CA 18
ATOM 23035 C C . SER A 1 57 ? 3.465 17.501 -1.089 1.00 0.00 60 SER A C 18
ATOM 23036 O O . SER A 1 57 ? 3.727 18.421 -1.837 1.00 0.00 60 SER A O 18
ATOM 23044 N N . ASN A 1 58 ? 2.890 16.417 -1.532 1.00 0.00 61 ASN A N 18
ATOM 23045 C CA . ASN A 1 58 ? 2.547 16.301 -2.977 1.00 0.00 61 ASN A CA 18
ATOM 23046 C C . ASN A 1 58 ? 1.030 16.382 -3.166 1.00 0.00 61 ASN A C 18
ATOM 23047 O O . ASN A 1 58 ? 0.533 17.186 -3.929 1.00 0.00 61 ASN A O 18
ATOM 23058 N N . TYR A 1 59 ? 0.294 15.545 -2.496 1.00 0.00 62 TYR A N 18
ATOM 23059 C CA . TYR A 1 59 ? -1.191 15.555 -2.652 1.00 0.00 62 TYR A CA 18
ATOM 23060 C C . TYR A 1 59 ? -1.732 16.980 -2.564 1.00 0.00 62 TYR A C 18
ATOM 23061 O O . TYR A 1 59 ? -2.321 17.493 -3.495 1.00 0.00 62 TYR A O 18
ATOM 23079 N N . VAL A 1 60 ? -1.572 17.607 -1.436 1.00 0.00 63 VAL A N 18
ATOM 23080 C CA . VAL A 1 60 ? -2.114 18.982 -1.263 1.00 0.00 63 VAL A CA 18
ATOM 23081 C C . VAL A 1 60 ? -1.206 20.015 -1.928 1.00 0.00 63 VAL A C 18
ATOM 23082 O O . VAL A 1 60 ? -0.023 19.807 -2.113 1.00 0.00 63 VAL A O 18
ATOM 23095 N N . ALA A 1 61 ? -1.771 21.136 -2.276 1.00 0.00 64 ALA A N 18
ATOM 23096 C CA . ALA A 1 61 ? -0.987 22.223 -2.920 1.00 0.00 64 ALA A CA 18
ATOM 23097 C C . ALA A 1 61 ? -1.241 23.519 -2.153 1.00 0.00 64 ALA A C 18
ATOM 23098 O O . ALA A 1 61 ? -2.237 23.656 -1.470 1.00 0.00 64 ALA A O 18
ATOM 23105 N N . LYS A 1 62 ? -0.357 24.469 -2.245 1.00 0.00 65 LYS A N 18
ATOM 23106 C CA . LYS A 1 62 ? -0.571 25.742 -1.504 1.00 0.00 65 LYS A CA 18
ATOM 23107 C C . LYS A 1 62 ? -1.632 26.579 -2.219 1.00 0.00 65 LYS A C 18
ATOM 23108 O O . LYS A 1 62 ? -1.844 26.448 -3.408 1.00 0.00 65 LYS A O 18
ATOM 23127 N N . LEU A 1 63 ? -2.302 27.441 -1.503 1.00 0.00 66 LEU A N 18
ATOM 23128 C CA . LEU A 1 63 ? -3.348 28.288 -2.140 1.00 0.00 66 LEU A CA 18
ATOM 23129 C C . LEU A 1 63 ? -3.073 29.759 -1.822 1.00 0.00 66 LEU A C 18
ATOM 23130 O O . LEU A 1 63 ? -3.527 30.284 -0.826 1.00 0.00 66 LEU A O 18
ATOM 23146 N N . ASN A 1 64 ? -2.330 30.428 -2.662 1.00 0.00 67 ASN A N 18
ATOM 23147 C CA . ASN A 1 64 ? -2.025 31.864 -2.406 1.00 0.00 67 ASN A CA 18
ATOM 23148 C C . ASN A 1 64 ? -3.293 32.582 -1.944 1.00 0.00 67 ASN A C 18
ATOM 23149 O O . ASN A 1 64 ? -3.508 32.788 -0.766 1.00 0.00 67 ASN A O 18
ATOM 23160 N N . THR A 1 65 ? -4.134 32.965 -2.862 1.00 0.00 68 THR A N 18
ATOM 23161 C CA . THR A 1 65 ? -5.390 33.670 -2.477 1.00 0.00 68 THR A CA 18
ATOM 23162 C C . THR A 1 65 ? -6.555 32.679 -2.487 1.00 0.00 68 THR A C 18
ATOM 23163 O O . THR A 1 65 ? -6.663 31.932 -3.446 1.00 0.00 68 THR A O 18
ATOM 23175 N N . TRP B 2 1 ? -6.634 25.023 -14.471 1.00 0.00 170 TRP B N 18
ATOM 23176 C CA . TRP B 2 1 ? -7.447 23.775 -14.478 1.00 0.00 170 TRP B CA 18
ATOM 23177 C C . TRP B 2 1 ? -8.014 23.527 -13.078 1.00 0.00 170 TRP B C 18
ATOM 23178 O O . TRP B 2 1 ? -7.835 24.321 -12.176 1.00 0.00 170 TRP B O 18
ATOM 23201 N N . ASP B 2 2 ? -8.696 22.430 -12.891 1.00 0.00 171 ASP B N 18
ATOM 23202 C CA . ASP B 2 2 ? -9.273 22.130 -11.550 1.00 0.00 171 ASP B CA 18
ATOM 23203 C C . ASP B 2 2 ? -10.164 20.893 -11.657 1.00 0.00 171 ASP B C 18
ATOM 23204 O O . ASP B 2 2 ? -11.343 20.939 -11.370 1.00 0.00 171 ASP B O 18
ATOM 23213 N N . PRO B 2 3 ? -9.583 19.766 -12.092 1.00 0.00 172 PRO B N 18
ATOM 23214 C CA . PRO B 2 3 ? -10.299 18.511 -12.255 1.00 0.00 172 PRO B CA 18
ATOM 23215 C C . PRO B 2 3 ? -10.189 17.621 -11.014 1.00 0.00 172 PRO B C 18
ATOM 23216 O O . PRO B 2 3 ? -11.104 17.529 -10.220 1.00 0.00 172 PRO B O 18
ATOM 23227 N N . GLY B 2 4 ? -9.074 16.964 -10.841 1.00 0.00 173 GLY B N 18
ATOM 23228 C CA . GLY B 2 4 ? -8.907 16.080 -9.654 1.00 0.00 173 GLY B CA 18
ATOM 23229 C C . GLY B 2 4 ? -9.445 14.685 -9.980 1.00 0.00 173 GLY B C 18
ATOM 23230 O O . GLY B 2 4 ? -10.004 14.012 -9.136 1.00 0.00 173 GLY B O 18
ATOM 23234 N N . MET B 2 5 ? -9.281 14.246 -11.198 1.00 0.00 174 MET B N 18
ATOM 23235 C CA . MET B 2 5 ? -9.785 12.896 -11.578 1.00 0.00 174 MET B CA 18
ATOM 23236 C C . MET B 2 5 ? -8.756 11.832 -11.187 1.00 0.00 174 MET B C 18
ATOM 23237 O O . MET B 2 5 ? -9.096 10.799 -10.647 1.00 0.00 174 MET B O 18
ATOM 23251 N N . PRO B 2 6 ? -7.470 12.092 -11.471 1.00 0.00 175 PRO B N 18
ATOM 23252 C CA . PRO B 2 6 ? -6.392 11.159 -11.155 1.00 0.00 175 PRO B CA 18
ATOM 23253 C C . PRO B 2 6 ? -5.965 11.259 -9.689 1.00 0.00 175 PRO B C 18
ATOM 23254 O O . PRO B 2 6 ? -6.654 11.831 -8.870 1.00 0.00 175 PRO B O 18
ATOM 23265 N N . THR B 2 7 ? -4.831 10.704 -9.360 1.00 0.00 176 THR B N 18
ATOM 23266 C CA . THR B 2 7 ? -4.345 10.756 -7.951 1.00 0.00 176 THR B CA 18
ATOM 23267 C C . THR B 2 7 ? -2.909 10.231 -7.895 1.00 0.00 176 THR B C 18
ATOM 23268 O O . THR B 2 7 ? -2.676 9.039 -7.900 1.00 0.00 176 THR B O 18
ATOM 23279 N N . PRO B 2 8 ? -1.931 11.144 -7.845 1.00 0.00 177 PRO B N 18
ATOM 23280 C CA . PRO B 2 8 ? -0.508 10.783 -7.790 1.00 0.00 177 PRO B CA 18
ATOM 23281 C C . PRO B 2 8 ? -0.140 10.135 -6.454 1.00 0.00 177 PRO B C 18
ATOM 23282 O O . PRO B 2 8 ? -0.875 10.217 -5.491 1.00 0.00 177 PRO B O 18
ATOM 23293 N N . PRO B 2 9 ? 1.033 9.489 -6.397 1.00 0.00 178 PRO B N 18
ATOM 23294 C CA . PRO B 2 9 ? 1.516 8.834 -5.177 1.00 0.00 178 PRO B CA 18
ATOM 23295 C C . PRO B 2 9 ? 1.879 9.867 -4.111 1.00 0.00 178 PRO B C 18
ATOM 23296 O O . PRO B 2 9 ? 1.527 11.023 -4.214 1.00 0.00 178 PRO B O 18
ATOM 23307 N N . LEU B 2 10 ? 2.585 9.467 -3.092 1.00 0.00 179 LEU B N 18
ATOM 23308 C CA . LEU B 2 10 ? 2.965 10.441 -2.037 1.00 0.00 179 LEU B CA 18
ATOM 23309 C C . LEU B 2 10 ? 4.475 10.400 -1.827 1.00 0.00 179 LEU B C 18
ATOM 23310 O O . LEU B 2 10 ? 5.175 9.586 -2.396 1.00 0.00 179 LEU B O 18
ATOM 23326 N N . PRO B 2 11 ? 4.973 11.298 -0.975 1.00 0.00 180 PRO B N 18
ATOM 23327 C CA . PRO B 2 11 ? 6.397 11.383 -0.652 1.00 0.00 180 PRO B CA 18
ATOM 23328 C C . PRO B 2 11 ? 6.876 10.149 0.125 1.00 0.00 180 PRO B C 18
ATOM 23329 O O . PRO B 2 11 ? 6.151 9.187 0.277 1.00 0.00 180 PRO B O 18
ATOM 23340 N N . PRO B 2 12 ? 8.140 10.156 0.577 1.00 0.00 181 PRO B N 18
ATOM 23341 C CA . PRO B 2 12 ? 8.741 9.024 1.279 1.00 0.00 181 PRO B CA 18
ATOM 23342 C C . PRO B 2 12 ? 8.621 9.083 2.806 1.00 0.00 181 PRO B C 18
ATOM 23343 O O . PRO B 2 12 ? 8.700 8.069 3.468 1.00 0.00 181 PRO B O 18
ATOM 23354 N N . ARG B 2 13 ? 8.460 10.244 3.377 1.00 0.00 182 ARG B N 18
ATOM 23355 C CA . ARG B 2 13 ? 8.367 10.327 4.865 1.00 0.00 182 ARG B CA 18
ATOM 23356 C C . ARG B 2 13 ? 9.767 10.174 5.462 1.00 0.00 182 ARG B C 18
ATOM 23357 O O . ARG B 2 13 ? 10.254 9.076 5.645 1.00 0.00 182 ARG B O 18
ATOM 23378 N N . PRO B 2 14 ? 10.427 11.301 5.774 1.00 0.00 183 PRO B N 18
ATOM 23379 C CA . PRO B 2 14 ? 11.775 11.293 6.356 1.00 0.00 183 PRO B CA 18
ATOM 23380 C C . PRO B 2 14 ? 11.770 10.705 7.768 1.00 0.00 183 PRO B C 18
ATOM 23381 O O . PRO B 2 14 ? 11.297 11.318 8.704 1.00 0.00 183 PRO B O 18
ATOM 23392 N N . ALA B 2 15 ? 12.282 9.515 7.926 1.00 0.00 184 ALA B N 18
ATOM 23393 C CA . ALA B 2 15 ? 12.292 8.886 9.275 1.00 0.00 184 ALA B CA 18
ATOM 23394 C C . ALA B 2 15 ? 10.852 8.735 9.760 1.00 0.00 184 ALA B C 18
ATOM 23395 O O . ALA B 2 15 ? 10.427 9.396 10.686 1.00 0.00 184 ALA B O 18
ATOM 23402 N N . ASN B 2 16 ? 10.098 7.875 9.136 1.00 0.00 185 ASN B N 18
ATOM 23403 C CA . ASN B 2 16 ? 8.683 7.682 9.551 1.00 0.00 185 ASN B CA 18
ATOM 23404 C C . ASN B 2 16 ? 8.054 9.040 9.864 1.00 0.00 185 ASN B C 18
ATOM 23405 O O . ASN B 2 16 ? 7.435 9.228 10.893 1.00 0.00 185 ASN B O 18
ATOM 23416 N N . LEU B 2 17 ? 8.207 9.988 8.981 1.00 0.00 186 LEU B N 18
ATOM 23417 C CA . LEU B 2 17 ? 7.616 11.333 9.224 1.00 0.00 186 LEU B CA 18
ATOM 23418 C C . LEU B 2 17 ? 6.095 11.235 9.154 1.00 0.00 186 LEU B C 18
ATOM 23419 O O . LEU B 2 17 ? 5.413 11.250 10.158 1.00 0.00 186 LEU B O 18
ATOM 23435 N N . GLY B 2 18 ? 5.559 11.124 7.970 1.00 0.00 187 GLY B N 18
ATOM 23436 C CA . GLY B 2 18 ? 4.086 11.011 7.834 1.00 0.00 187 GLY B CA 18
ATOM 23437 C C . GLY B 2 18 ? 3.647 9.695 8.464 1.00 0.00 187 GLY B C 18
ATOM 23438 O O . GLY B 2 18 ? 2.474 9.446 8.661 1.00 0.00 187 GLY B O 18
ATOM 23442 N N . GLU B 2 19 ? 4.588 8.848 8.784 1.00 0.00 188 GLU B N 18
ATOM 23443 C CA . GLU B 2 19 ? 4.233 7.549 9.405 1.00 0.00 188 GLU B CA 18
ATOM 23444 C C . GLU B 2 19 ? 4.012 7.754 10.903 1.00 0.00 188 GLU B C 18
ATOM 23445 O O . GLU B 2 19 ? 2.958 7.471 11.432 1.00 0.00 188 GLU B O 18
ATOM 23457 N N . ARG B 2 20 ? 5.004 8.248 11.587 1.00 0.00 189 ARG B N 18
ATOM 23458 C CA . ARG B 2 20 ? 4.863 8.477 13.052 1.00 0.00 189 ARG B CA 18
ATOM 23459 C C . ARG B 2 20 ? 5.731 9.667 13.467 1.00 0.00 189 ARG B C 18
ATOM 23460 O O . ARG B 2 20 ? 6.064 10.515 12.663 1.00 0.00 189 ARG B O 18
ATOM 23481 N N . GLN B 2 21 ? 6.103 9.737 14.716 1.00 0.00 190 GLN B N 18
ATOM 23482 C CA . GLN B 2 21 ? 6.951 10.872 15.179 1.00 0.00 190 GLN B CA 18
ATOM 23483 C C . GLN B 2 21 ? 7.771 10.432 16.394 1.00 0.00 190 GLN B C 18
ATOM 23484 O O . GLN B 2 21 ? 8.098 11.225 17.254 1.00 0.00 190 GLN B O 18
ATOM 23498 N N . ALA B 2 22 ? 8.105 9.173 16.471 1.00 0.00 191 ALA B N 18
ATOM 23499 C CA . ALA B 2 22 ? 8.904 8.683 17.630 1.00 0.00 191 ALA B CA 18
ATOM 23500 C C . ALA B 2 22 ? 8.858 7.155 17.671 1.00 0.00 191 ALA B C 18
ATOM 23501 O O . ALA B 2 22 ? 8.167 6.580 16.845 1.00 0.00 191 ALA B O 18
ATOM 23509 N N . GLN A 1 6 ? 4.072 31.150 11.770 1.00 0.00 9 GLN A N 19
ATOM 23510 C CA . GLN A 1 6 ? 3.686 29.919 11.023 1.00 0.00 9 GLN A CA 19
ATOM 23511 C C . GLN A 1 6 ? 2.178 29.937 10.757 1.00 0.00 9 GLN A C 19
ATOM 23512 O O . GLN A 1 6 ? 1.512 30.931 10.970 1.00 0.00 9 GLN A O 19
ATOM 23526 N N . GLY A 1 7 ? 1.636 28.844 10.294 1.00 0.00 10 GLY A N 19
ATOM 23527 C CA . GLY A 1 7 ? 0.173 28.800 10.015 1.00 0.00 10 GLY A CA 19
ATOM 23528 C C . GLY A 1 7 ? -0.068 29.000 8.518 1.00 0.00 10 GLY A C 19
ATOM 23529 O O . GLY A 1 7 ? -0.233 30.108 8.048 1.00 0.00 10 GLY A O 19
ATOM 23533 N N . ASP A 1 8 ? -0.089 27.934 7.766 1.00 0.00 11 ASP A N 19
ATOM 23534 C CA . ASP A 1 8 ? -0.320 28.061 6.299 1.00 0.00 11 ASP A CA 19
ATOM 23535 C C . ASP A 1 8 ? -1.475 27.147 5.888 1.00 0.00 11 ASP A C 19
ATOM 23536 O O . ASP A 1 8 ? -1.606 26.040 6.373 1.00 0.00 11 ASP A O 19
ATOM 23545 N N . ILE A 1 9 ? -2.317 27.598 4.998 1.00 0.00 12 ILE A N 19
ATOM 23546 C CA . ILE A 1 9 ? -3.461 26.749 4.564 1.00 0.00 12 ILE A CA 19
ATOM 23547 C C . ILE A 1 9 ? -3.148 26.125 3.202 1.00 0.00 12 ILE A C 19
ATOM 23548 O O . ILE A 1 9 ? -2.641 26.774 2.308 1.00 0.00 12 ILE A O 19
ATOM 23564 N N . VAL A 1 10 ? -3.443 24.864 3.045 1.00 0.00 13 VAL A N 19
ATOM 23565 C CA . VAL A 1 10 ? -3.167 24.174 1.755 1.00 0.00 13 VAL A CA 19
ATOM 23566 C C . VAL A 1 10 ? -4.413 23.396 1.337 1.00 0.00 13 VAL A C 19
ATOM 23567 O O . VAL A 1 10 ? -5.268 23.104 2.147 1.00 0.00 13 VAL A O 19
ATOM 23580 N N . VAL A 1 11 ? -4.525 23.045 0.086 1.00 0.00 14 VAL A N 19
ATOM 23581 C CA . VAL A 1 11 ? -5.724 22.275 -0.345 1.00 0.00 14 VAL A CA 19
ATOM 23582 C C . VAL A 1 11 ? -5.280 20.943 -0.949 1.00 0.00 14 VAL A C 19
ATOM 23583 O O . VAL A 1 11 ? -4.329 20.874 -1.702 1.00 0.00 14 VAL A O 19
ATOM 23596 N N . ALA A 1 12 ? -5.961 19.881 -0.614 1.00 0.00 15 ALA A N 19
ATOM 23597 C CA . ALA A 1 12 ? -5.585 18.547 -1.155 1.00 0.00 15 ALA A CA 19
ATOM 23598 C C . ALA A 1 12 ? -5.917 18.478 -2.646 1.00 0.00 15 ALA A C 19
ATOM 23599 O O . ALA A 1 12 ? -6.986 18.865 -3.069 1.00 0.00 15 ALA A O 19
ATOM 23606 N N . LEU A 1 13 ? -5.021 17.964 -3.441 1.00 0.00 16 LEU A N 19
ATOM 23607 C CA . LEU A 1 13 ? -5.309 17.842 -4.899 1.00 0.00 16 LEU A CA 19
ATOM 23608 C C . LEU A 1 13 ? -5.779 16.413 -5.159 1.00 0.00 16 LEU A C 19
ATOM 23609 O O . LEU A 1 13 ? -6.560 16.147 -6.051 1.00 0.00 16 LEU A O 19
ATOM 23625 N N . TYR A 1 14 ? -5.324 15.500 -4.349 1.00 0.00 17 TYR A N 19
ATOM 23626 C CA . TYR A 1 14 ? -5.740 14.078 -4.481 1.00 0.00 17 TYR A CA 19
ATOM 23627 C C . TYR A 1 14 ? -5.911 13.520 -3.067 1.00 0.00 17 TYR A C 19
ATOM 23628 O O . TYR A 1 14 ? -5.322 14.022 -2.132 1.00 0.00 17 TYR A O 19
ATOM 23646 N N . PRO A 1 15 ? -6.724 12.469 -2.892 1.00 0.00 18 PRO A N 19
ATOM 23647 C CA . PRO A 1 15 ? -6.940 11.875 -1.571 1.00 0.00 18 PRO A CA 19
ATOM 23648 C C . PRO A 1 15 ? -5.630 11.319 -1.006 1.00 0.00 18 PRO A C 19
ATOM 23649 O O . PRO A 1 15 ? -4.768 10.867 -1.733 1.00 0.00 18 PRO A O 19
ATOM 23660 N N . TYR A 1 16 ? -5.457 11.403 0.284 1.00 0.00 19 TYR A N 19
ATOM 23661 C CA . TYR A 1 16 ? -4.178 10.939 0.899 1.00 0.00 19 TYR A CA 19
ATOM 23662 C C . TYR A 1 16 ? -4.037 9.419 0.854 1.00 0.00 19 TYR A C 19
ATOM 23663 O O . TYR A 1 16 ? -3.282 8.884 0.070 1.00 0.00 19 TYR A O 19
ATOM 23681 N N . ASP A 1 17 ? -4.742 8.737 1.725 1.00 0.00 20 ASP A N 19
ATOM 23682 C CA . ASP A 1 17 ? -4.664 7.246 1.817 1.00 0.00 20 ASP A CA 19
ATOM 23683 C C . ASP A 1 17 ? -4.360 6.894 3.276 1.00 0.00 20 ASP A C 19
ATOM 23684 O O . ASP A 1 17 ? -3.262 6.499 3.611 1.00 0.00 20 ASP A O 19
ATOM 23693 N N . GLY A 1 18 ? -5.320 7.051 4.149 1.00 0.00 21 GLY A N 19
ATOM 23694 C CA . GLY A 1 18 ? -5.085 6.743 5.591 1.00 0.00 21 GLY A CA 19
ATOM 23695 C C . GLY A 1 18 ? -4.538 5.324 5.745 1.00 0.00 21 GLY A C 19
ATOM 23696 O O . GLY A 1 18 ? -5.268 4.397 6.035 1.00 0.00 21 GLY A O 19
ATOM 23700 N N . ILE A 1 19 ? -3.255 5.142 5.574 1.00 0.00 22 ILE A N 19
ATOM 23701 C CA . ILE A 1 19 ? -2.684 3.776 5.739 1.00 0.00 22 ILE A CA 19
ATOM 23702 C C . ILE A 1 19 ? -2.059 3.684 7.131 1.00 0.00 22 ILE A C 19
ATOM 23703 O O . ILE A 1 19 ? -1.525 2.666 7.525 1.00 0.00 22 ILE A O 19
ATOM 23719 N N . HIS A 1 20 ? -2.152 4.745 7.881 1.00 0.00 23 HIS A N 19
ATOM 23720 C CA . HIS A 1 20 ? -1.602 4.752 9.262 1.00 0.00 23 HIS A CA 19
ATOM 23721 C C . HIS A 1 20 ? -2.738 5.097 10.222 1.00 0.00 23 HIS A C 19
ATOM 23722 O O . HIS A 1 20 ? -3.691 5.751 9.848 1.00 0.00 23 HIS A O 19
ATOM 23736 N N . PRO A 1 21 ? -2.656 4.636 11.475 1.00 0.00 24 PRO A N 19
ATOM 23737 C CA . PRO A 1 21 ? -3.706 4.893 12.463 1.00 0.00 24 PRO A CA 19
ATOM 23738 C C . PRO A 1 21 ? -3.741 6.364 12.894 1.00 0.00 24 PRO A C 19
ATOM 23739 O O . PRO A 1 21 ? -4.680 6.817 13.519 1.00 0.00 24 PRO A O 19
ATOM 23750 N N . ASP A 1 22 ? -2.708 7.103 12.586 1.00 0.00 25 ASP A N 19
ATOM 23751 C CA . ASP A 1 22 ? -2.647 8.538 12.992 1.00 0.00 25 ASP A CA 19
ATOM 23752 C C . ASP A 1 22 ? -2.664 9.454 11.764 1.00 0.00 25 ASP A C 19
ATOM 23753 O O . ASP A 1 22 ? -2.943 10.632 11.870 1.00 0.00 25 ASP A O 19
ATOM 23762 N N . ASP A 1 23 ? -2.347 8.942 10.605 1.00 0.00 26 ASP A N 19
ATOM 23763 C CA . ASP A 1 23 ? -2.327 9.813 9.394 1.00 0.00 26 ASP A CA 19
ATOM 23764 C C . ASP A 1 23 ? -3.680 10.500 9.219 1.00 0.00 26 ASP A C 19
ATOM 23765 O O . ASP A 1 23 ? -4.724 9.905 9.406 1.00 0.00 26 ASP A O 19
ATOM 23774 N N . LEU A 1 24 ? -3.664 11.753 8.847 1.00 0.00 27 LEU A N 19
ATOM 23775 C CA . LEU A 1 24 ? -4.943 12.485 8.641 1.00 0.00 27 LEU A CA 19
ATOM 23776 C C . LEU A 1 24 ? -5.402 12.267 7.201 1.00 0.00 27 LEU A C 19
ATOM 23777 O O . LEU A 1 24 ? -4.736 12.649 6.260 1.00 0.00 27 LEU A O 19
ATOM 23793 N N . SER A 1 25 ? -6.532 11.650 7.023 1.00 0.00 28 SER A N 19
ATOM 23794 C CA . SER A 1 25 ? -7.042 11.396 5.649 1.00 0.00 28 SER A CA 19
ATOM 23795 C C . SER A 1 25 ? -7.633 12.678 5.059 1.00 0.00 28 SER A C 19
ATOM 23796 O O . SER A 1 25 ? -8.347 13.408 5.717 1.00 0.00 28 SER A O 19
ATOM 23804 N N . PHE A 1 26 ? -7.372 12.933 3.806 1.00 0.00 29 PHE A N 19
ATOM 23805 C CA . PHE A 1 26 ? -7.948 14.137 3.150 1.00 0.00 29 PHE A CA 19
ATOM 23806 C C . PHE A 1 26 ? -8.291 13.771 1.707 1.00 0.00 29 PHE A C 19
ATOM 23807 O O . PHE A 1 26 ? -7.719 12.861 1.141 1.00 0.00 29 PHE A O 19
ATOM 23824 N N . LYS A 1 27 ? -9.223 14.452 1.108 1.00 0.00 30 LYS A N 19
ATOM 23825 C CA . LYS A 1 27 ? -9.593 14.111 -0.293 1.00 0.00 30 LYS A CA 19
ATOM 23826 C C . LYS A 1 27 ? -9.154 15.235 -1.228 1.00 0.00 30 LYS A C 19
ATOM 23827 O O . LYS A 1 27 ? -8.739 16.290 -0.792 1.00 0.00 30 LYS A O 19
ATOM 23846 N N . LYS A 1 28 ? -9.244 15.023 -2.512 1.00 0.00 31 LYS A N 19
ATOM 23847 C CA . LYS A 1 28 ? -8.833 16.089 -3.462 1.00 0.00 31 LYS A CA 19
ATOM 23848 C C . LYS A 1 28 ? -9.741 17.304 -3.273 1.00 0.00 31 LYS A C 19
ATOM 23849 O O . LYS A 1 28 ? -10.881 17.184 -2.870 1.00 0.00 31 LYS A O 19
ATOM 23868 N N . GLY A 1 29 ? -9.246 18.472 -3.566 1.00 0.00 32 GLY A N 19
ATOM 23869 C CA . GLY A 1 29 ? -10.077 19.702 -3.413 1.00 0.00 32 GLY A CA 19
ATOM 23870 C C . GLY A 1 29 ? -10.361 19.980 -1.930 1.00 0.00 32 GLY A C 19
ATOM 23871 O O . GLY A 1 29 ? -10.913 21.006 -1.583 1.00 0.00 32 GLY A O 19
ATOM 23875 N N . GLU A 1 30 ? -10.003 19.082 -1.051 1.00 0.00 33 GLU A N 19
ATOM 23876 C CA . GLU A 1 30 ? -10.273 19.311 0.398 1.00 0.00 33 GLU A CA 19
ATOM 23877 C C . GLU A 1 30 ? -9.302 20.357 0.953 1.00 0.00 33 GLU A C 19
ATOM 23878 O O . GLU A 1 30 ? -8.147 20.408 0.576 1.00 0.00 33 GLU A O 19
ATOM 23890 N N . LYS A 1 31 ? -9.762 21.190 1.848 1.00 0.00 34 LYS A N 19
ATOM 23891 C CA . LYS A 1 31 ? -8.867 22.230 2.431 1.00 0.00 34 LYS A CA 19
ATOM 23892 C C . LYS A 1 31 ? -8.281 21.718 3.747 1.00 0.00 34 LYS A C 19
ATOM 23893 O O . LYS A 1 31 ? -8.960 21.119 4.558 1.00 0.00 34 LYS A O 19
ATOM 23912 N N . MET A 1 32 ? -7.015 21.946 3.952 1.00 0.00 35 MET A N 19
ATOM 23913 C CA . MET A 1 32 ? -6.346 21.478 5.196 1.00 0.00 35 MET A CA 19
ATOM 23914 C C . MET A 1 32 ? -5.447 22.581 5.746 1.00 0.00 35 MET A C 19
ATOM 23915 O O . MET A 1 32 ? -4.948 23.415 5.016 1.00 0.00 35 MET A O 19
ATOM 23929 N N . LYS A 1 33 ? -5.243 22.594 7.030 1.00 0.00 36 LYS A N 19
ATOM 23930 C CA . LYS A 1 33 ? -4.381 23.644 7.637 1.00 0.00 36 LYS A CA 19
ATOM 23931 C C . LYS A 1 33 ? -3.072 23.020 8.127 1.00 0.00 36 LYS A C 19
ATOM 23932 O O . LYS A 1 33 ? -3.069 22.068 8.882 1.00 0.00 36 LYS A O 19
ATOM 23951 N N . VAL A 1 34 ? -1.961 23.560 7.711 1.00 0.00 37 VAL A N 19
ATOM 23952 C CA . VAL A 1 34 ? -0.648 23.017 8.160 1.00 0.00 37 VAL A CA 19
ATOM 23953 C C . VAL A 1 34 ? -0.312 23.602 9.532 1.00 0.00 37 VAL A C 19
ATOM 23954 O O . VAL A 1 34 ? -0.518 24.774 9.783 1.00 0.00 37 VAL A O 19
ATOM 23967 N N . LEU A 1 35 ? 0.200 22.802 10.426 1.00 0.00 38 LEU A N 19
ATOM 23968 C CA . LEU A 1 35 ? 0.539 23.326 11.779 1.00 0.00 38 LEU A CA 19
ATOM 23969 C C . LEU A 1 35 ? 2.056 23.316 11.977 1.00 0.00 38 LEU A C 19
ATOM 23970 O O . LEU A 1 35 ? 2.603 24.137 12.687 1.00 0.00 38 LEU A O 19
ATOM 23986 N N . GLU A 1 36 ? 2.740 22.388 11.367 1.00 0.00 39 GLU A N 19
ATOM 23987 C CA . GLU A 1 36 ? 4.218 22.319 11.534 1.00 0.00 39 GLU A CA 19
ATOM 23988 C C . GLU A 1 36 ? 4.819 21.516 10.383 1.00 0.00 39 GLU A C 19
ATOM 23989 O O . GLU A 1 36 ? 4.871 20.303 10.416 1.00 0.00 39 GLU A O 19
ATOM 24001 N N . GLU A 1 37 ? 5.280 22.190 9.366 1.00 0.00 40 GLU A N 19
ATOM 24002 C CA . GLU A 1 37 ? 5.886 21.473 8.214 1.00 0.00 40 GLU A CA 19
ATOM 24003 C C . GLU A 1 37 ? 6.918 20.477 8.736 1.00 0.00 40 GLU A C 19
ATOM 24004 O O . GLU A 1 37 ? 7.774 20.811 9.531 1.00 0.00 40 GLU A O 19
ATOM 24016 N N . HIS A 1 38 ? 6.846 19.257 8.291 1.00 0.00 41 HIS A N 19
ATOM 24017 C CA . HIS A 1 38 ? 7.821 18.235 8.752 1.00 0.00 41 HIS A CA 19
ATOM 24018 C C . HIS A 1 38 ? 8.430 17.553 7.530 1.00 0.00 41 HIS A C 19
ATOM 24019 O O . HIS A 1 38 ? 7.814 16.709 6.911 1.00 0.00 41 HIS A O 19
ATOM 24033 N N . GLY A 1 39 ? 9.627 17.916 7.168 1.00 0.00 42 GLY A N 19
ATOM 24034 C CA . GLY A 1 39 ? 10.258 17.287 5.976 1.00 0.00 42 GLY A CA 19
ATOM 24035 C C . GLY A 1 39 ? 9.206 17.143 4.873 1.00 0.00 42 GLY A C 19
ATOM 24036 O O . GLY A 1 39 ? 8.369 18.003 4.684 1.00 0.00 42 GLY A O 19
ATOM 24040 N N . GLU A 1 40 ? 9.249 16.068 4.138 1.00 0.00 43 GLU A N 19
ATOM 24041 C CA . GLU A 1 40 ? 8.259 15.876 3.040 1.00 0.00 43 GLU A CA 19
ATOM 24042 C C . GLU A 1 40 ? 6.899 15.443 3.605 1.00 0.00 43 GLU A C 19
ATOM 24043 O O . GLU A 1 40 ? 6.018 15.049 2.867 1.00 0.00 43 GLU A O 19
ATOM 24055 N N . TRP A 1 41 ? 6.706 15.512 4.897 1.00 0.00 44 TRP A N 19
ATOM 24056 C CA . TRP A 1 41 ? 5.386 15.099 5.461 1.00 0.00 44 TRP A CA 19
ATOM 24057 C C . TRP A 1 41 ? 4.947 16.103 6.539 1.00 0.00 44 TRP A C 19
ATOM 24058 O O . TRP A 1 41 ? 5.411 16.054 7.662 1.00 0.00 44 TRP A O 19
ATOM 24079 N N . TRP A 1 42 ? 4.067 17.015 6.217 1.00 0.00 45 TRP A N 19
ATOM 24080 C CA . TRP A 1 42 ? 3.624 18.014 7.241 1.00 0.00 45 TRP A CA 19
ATOM 24081 C C . TRP A 1 42 ? 2.346 17.536 7.926 1.00 0.00 45 TRP A C 19
ATOM 24082 O O . TRP A 1 42 ? 1.526 16.866 7.335 1.00 0.00 45 TRP A O 19
ATOM 24103 N N . LYS A 1 43 ? 2.161 17.894 9.168 1.00 0.00 46 LYS A N 19
ATOM 24104 C CA . LYS A 1 43 ? 0.926 17.478 9.888 1.00 0.00 46 LYS A CA 19
ATOM 24105 C C . LYS A 1 43 ? -0.099 18.610 9.793 1.00 0.00 46 LYS A C 19
ATOM 24106 O O . LYS A 1 43 ? 0.077 19.670 10.360 1.00 0.00 46 LYS A O 19
ATOM 24125 N N . ALA A 1 44 ? -1.159 18.403 9.063 1.00 0.00 47 ALA A N 19
ATOM 24126 C CA . ALA A 1 44 ? -2.181 19.476 8.911 1.00 0.00 47 ALA A CA 19
ATOM 24127 C C . ALA A 1 44 ? -3.438 19.126 9.703 1.00 0.00 47 ALA A C 19
ATOM 24128 O O . ALA A 1 44 ? -3.491 18.145 10.418 1.00 0.00 47 ALA A O 19
ATOM 24135 N N . LYS A 1 45 ? -4.450 19.938 9.580 1.00 0.00 48 LYS A N 19
ATOM 24136 C CA . LYS A 1 45 ? -5.715 19.687 10.319 1.00 0.00 48 LYS A CA 19
ATOM 24137 C C . LYS A 1 45 ? -6.885 19.645 9.334 1.00 0.00 48 LYS A C 19
ATOM 24138 O O . LYS A 1 45 ? -7.043 20.523 8.509 1.00 0.00 48 LYS A O 19
ATOM 24157 N N . SER A 1 46 ? -7.708 18.642 9.416 1.00 0.00 49 SER A N 19
ATOM 24158 C CA . SER A 1 46 ? -8.869 18.555 8.488 1.00 0.00 49 SER A CA 19
ATOM 24159 C C . SER A 1 46 ? -9.956 19.530 8.930 1.00 0.00 49 SER A C 19
ATOM 24160 O O . SER A 1 46 ? -10.384 19.526 10.067 1.00 0.00 49 SER A O 19
ATOM 24168 N N . LEU A 1 47 ? -10.424 20.351 8.034 1.00 0.00 50 LEU A N 19
ATOM 24169 C CA . LEU A 1 47 ? -11.501 21.307 8.399 1.00 0.00 50 LEU A CA 19
ATOM 24170 C C . LEU A 1 47 ? -12.814 20.531 8.516 1.00 0.00 50 LEU A C 19
ATOM 24171 O O . LEU A 1 47 ? -13.831 21.061 8.916 1.00 0.00 50 LEU A O 19
ATOM 24187 N N . LEU A 1 48 ? -12.792 19.270 8.171 1.00 0.00 51 LEU A N 19
ATOM 24188 C CA . LEU A 1 48 ? -14.028 18.446 8.261 1.00 0.00 51 LEU A CA 19
ATOM 24189 C C . LEU A 1 48 ? -14.571 18.507 9.686 1.00 0.00 51 LEU A C 19
ATOM 24190 O O . LEU A 1 48 ? -15.712 18.858 9.911 1.00 0.00 51 LEU A O 19
ATOM 24206 N N . THR A 1 49 ? -13.761 18.178 10.652 1.00 0.00 52 THR A N 19
ATOM 24207 C CA . THR A 1 49 ? -14.239 18.233 12.060 1.00 0.00 52 THR A CA 19
ATOM 24208 C C . THR A 1 49 ? -13.048 18.288 13.019 1.00 0.00 52 THR A C 19
ATOM 24209 O O . THR A 1 49 ? -13.133 17.844 14.147 1.00 0.00 52 THR A O 19
ATOM 24220 N N . LYS A 1 50 ? -11.951 18.857 12.590 1.00 0.00 53 LYS A N 19
ATOM 24221 C CA . LYS A 1 50 ? -10.763 18.981 13.488 1.00 0.00 53 LYS A CA 19
ATOM 24222 C C . LYS A 1 50 ? -9.910 17.713 13.450 1.00 0.00 53 LYS A C 19
ATOM 24223 O O . LYS A 1 50 ? -9.424 17.254 14.464 1.00 0.00 53 LYS A O 19
ATOM 24242 N N . LYS A 1 51 ? -9.689 17.164 12.291 1.00 0.00 54 LYS A N 19
ATOM 24243 C CA . LYS A 1 51 ? -8.825 15.954 12.201 1.00 0.00 54 LYS A CA 19
ATOM 24244 C C . LYS A 1 51 ? -7.371 16.414 12.084 1.00 0.00 54 LYS A C 19
ATOM 24245 O O . LYS A 1 51 ? -7.054 17.288 11.304 1.00 0.00 54 LYS A O 19
ATOM 24264 N N . GLU A 1 52 ? -6.484 15.847 12.851 1.00 0.00 55 GLU A N 19
ATOM 24265 C CA . GLU A 1 52 ? -5.059 16.274 12.770 1.00 0.00 55 GLU A CA 19
ATOM 24266 C C . GLU A 1 52 ? -4.186 15.066 12.439 1.00 0.00 55 GLU A C 19
ATOM 24267 O O . GLU A 1 52 ? -4.136 14.107 13.181 1.00 0.00 55 GLU A O 19
ATOM 24279 N N . GLY A 1 53 ? -3.498 15.099 11.332 1.00 0.00 56 GLY A N 19
ATOM 24280 C CA . GLY A 1 53 ? -2.640 13.939 10.975 1.00 0.00 56 GLY A CA 19
ATOM 24281 C C . GLY A 1 53 ? -1.517 14.387 10.044 1.00 0.00 56 GLY A C 19
ATOM 24282 O O . GLY A 1 53 ? -1.538 15.469 9.493 1.00 0.00 56 GLY A O 19
ATOM 24286 N N . PHE A 1 54 ? -0.540 13.548 9.865 1.00 0.00 57 PHE A N 19
ATOM 24287 C CA . PHE A 1 54 ? 0.596 13.890 8.971 1.00 0.00 57 PHE A CA 19
ATOM 24288 C C . PHE A 1 54 ? 0.134 13.854 7.514 1.00 0.00 57 PHE A C 19
ATOM 24289 O O . PHE A 1 54 ? -0.550 12.943 7.093 1.00 0.00 57 PHE A O 19
ATOM 24306 N N . ILE A 1 55 ? 0.502 14.837 6.745 1.00 0.00 58 ILE A N 19
ATOM 24307 C CA . ILE A 1 55 ? 0.085 14.861 5.314 1.00 0.00 58 ILE A CA 19
ATOM 24308 C C . ILE A 1 55 ? 1.327 14.976 4.432 1.00 0.00 58 ILE A C 19
ATOM 24309 O O . ILE A 1 55 ? 2.289 15.627 4.790 1.00 0.00 58 ILE A O 19
ATOM 24325 N N . PRO A 1 56 ? 1.312 14.331 3.256 1.00 0.00 59 PRO A N 19
ATOM 24326 C CA . PRO A 1 56 ? 2.450 14.373 2.333 1.00 0.00 59 PRO A CA 19
ATOM 24327 C C . PRO A 1 56 ? 2.619 15.766 1.717 1.00 0.00 59 PRO A C 19
ATOM 24328 O O . PRO A 1 56 ? 1.724 16.586 1.763 1.00 0.00 59 PRO A O 19
ATOM 24339 N N . SER A 1 57 ? 3.764 16.051 1.160 1.00 0.00 60 SER A N 19
ATOM 24340 C CA . SER A 1 57 ? 3.989 17.400 0.568 1.00 0.00 60 SER A CA 19
ATOM 24341 C C . SER A 1 57 ? 3.626 17.411 -0.920 1.00 0.00 60 SER A C 19
ATOM 24342 O O . SER A 1 57 ? 3.898 18.369 -1.618 1.00 0.00 60 SER A O 19
ATOM 24350 N N . ASN A 1 58 ? 3.025 16.368 -1.423 1.00 0.00 61 ASN A N 19
ATOM 24351 C CA . ASN A 1 58 ? 2.673 16.359 -2.873 1.00 0.00 61 ASN A CA 19
ATOM 24352 C C . ASN A 1 58 ? 1.153 16.407 -3.047 1.00 0.00 61 ASN A C 19
ATOM 24353 O O . ASN A 1 58 ? 0.630 17.222 -3.782 1.00 0.00 61 ASN A O 19
ATOM 24364 N N . TYR A 1 59 ? 0.442 15.536 -2.394 1.00 0.00 62 TYR A N 19
ATOM 24365 C CA . TYR A 1 59 ? -1.043 15.519 -2.536 1.00 0.00 62 TYR A CA 19
ATOM 24366 C C . TYR A 1 59 ? -1.611 16.937 -2.467 1.00 0.00 62 TYR A C 19
ATOM 24367 O O . TYR A 1 59 ? -2.239 17.412 -3.391 1.00 0.00 62 TYR A O 19
ATOM 24385 N N . VAL A 1 60 ? -1.430 17.597 -1.361 1.00 0.00 63 VAL A N 19
ATOM 24386 C CA . VAL A 1 60 ? -2.001 18.966 -1.206 1.00 0.00 63 VAL A CA 19
ATOM 24387 C C . VAL A 1 60 ? -1.137 20.015 -1.904 1.00 0.00 63 VAL A C 19
ATOM 24388 O O . VAL A 1 60 ? 0.045 19.835 -2.126 1.00 0.00 63 VAL A O 19
ATOM 24401 N N . ALA A 1 61 ? -1.745 21.121 -2.240 1.00 0.00 64 ALA A N 19
ATOM 24402 C CA . ALA A 1 61 ? -1.019 22.228 -2.917 1.00 0.00 64 ALA A CA 19
ATOM 24403 C C . ALA A 1 61 ? -1.383 23.541 -2.221 1.00 0.00 64 ALA A C 19
ATOM 24404 O O . ALA A 1 61 ? -2.376 23.626 -1.526 1.00 0.00 64 ALA A O 19
ATOM 24411 N N . LYS A 1 62 ? -0.598 24.565 -2.397 1.00 0.00 65 LYS A N 19
ATOM 24412 C CA . LYS A 1 62 ? -0.919 25.861 -1.737 1.00 0.00 65 LYS A CA 19
ATOM 24413 C C . LYS A 1 62 ? -2.065 26.543 -2.487 1.00 0.00 65 LYS A C 19
ATOM 24414 O O . LYS A 1 62 ? -2.238 26.361 -3.676 1.00 0.00 65 LYS A O 19
ATOM 24433 N N . LEU A 1 63 ? -2.853 27.327 -1.802 1.00 0.00 66 LEU A N 19
ATOM 24434 C CA . LEU A 1 63 ? -3.987 28.017 -2.477 1.00 0.00 66 LEU A CA 19
ATOM 24435 C C . LEU A 1 63 ? -3.527 29.389 -2.974 1.00 0.00 66 LEU A C 19
ATOM 24436 O O . LEU A 1 63 ? -3.205 29.565 -4.132 1.00 0.00 66 LEU A O 19
ATOM 24452 N N . ASN A 1 64 ? -3.497 30.361 -2.107 1.00 0.00 67 ASN A N 19
ATOM 24453 C CA . ASN A 1 64 ? -3.059 31.721 -2.528 1.00 0.00 67 ASN A CA 19
ATOM 24454 C C . ASN A 1 64 ? -1.742 31.618 -3.299 1.00 0.00 67 ASN A C 19
ATOM 24455 O O . ASN A 1 64 ? -0.919 30.766 -3.030 1.00 0.00 67 ASN A O 19
ATOM 24466 N N . THR A 1 65 ? -1.536 32.478 -4.259 1.00 0.00 68 THR A N 19
ATOM 24467 C CA . THR A 1 65 ? -0.273 32.427 -5.047 1.00 0.00 68 THR A CA 19
ATOM 24468 C C . THR A 1 65 ? 0.723 33.441 -4.482 1.00 0.00 68 THR A C 19
ATOM 24469 O O . THR A 1 65 ? 0.285 34.492 -4.043 1.00 0.00 68 THR A O 19
ATOM 24481 N N . TRP B 2 1 ? -14.995 16.838 -18.572 1.00 0.00 170 TRP B N 19
ATOM 24482 C CA . TRP B 2 1 ? -13.755 16.878 -17.746 1.00 0.00 170 TRP B CA 19
ATOM 24483 C C . TRP B 2 1 ? -12.530 16.876 -18.662 1.00 0.00 170 TRP B C 19
ATOM 24484 O O . TRP B 2 1 ? -12.642 17.006 -19.865 1.00 0.00 170 TRP B O 19
ATOM 24507 N N . ASP B 2 2 ? -11.362 16.726 -18.102 1.00 0.00 171 ASP B N 19
ATOM 24508 C CA . ASP B 2 2 ? -10.129 16.711 -18.936 1.00 0.00 171 ASP B CA 19
ATOM 24509 C C . ASP B 2 2 ? -8.999 16.083 -18.126 1.00 0.00 171 ASP B C 19
ATOM 24510 O O . ASP B 2 2 ? -8.423 15.085 -18.513 1.00 0.00 171 ASP B O 19
ATOM 24519 N N . PRO B 2 3 ? -8.687 16.680 -16.967 1.00 0.00 172 PRO B N 19
ATOM 24520 C CA . PRO B 2 3 ? -7.633 16.182 -16.076 1.00 0.00 172 PRO B CA 19
ATOM 24521 C C . PRO B 2 3 ? -8.013 14.841 -15.440 1.00 0.00 172 PRO B C 19
ATOM 24522 O O . PRO B 2 3 ? -7.746 13.788 -15.985 1.00 0.00 172 PRO B O 19
ATOM 24533 N N . GLY B 2 4 ? -8.639 14.871 -14.294 1.00 0.00 173 GLY B N 19
ATOM 24534 C CA . GLY B 2 4 ? -9.038 13.597 -13.630 1.00 0.00 173 GLY B CA 19
ATOM 24535 C C . GLY B 2 4 ? -8.384 13.513 -12.248 1.00 0.00 173 GLY B C 19
ATOM 24536 O O . GLY B 2 4 ? -8.452 12.499 -11.581 1.00 0.00 173 GLY B O 19
ATOM 24540 N N . MET B 2 5 ? -7.751 14.569 -11.812 1.00 0.00 174 MET B N 19
ATOM 24541 C CA . MET B 2 5 ? -7.095 14.545 -10.474 1.00 0.00 174 MET B CA 19
ATOM 24542 C C . MET B 2 5 ? -6.359 13.217 -10.292 1.00 0.00 174 MET B C 19
ATOM 24543 O O . MET B 2 5 ? -6.911 12.253 -9.802 1.00 0.00 174 MET B O 19
ATOM 24557 N N . PRO B 2 6 ? -5.083 13.170 -10.703 1.00 0.00 175 PRO B N 19
ATOM 24558 C CA . PRO B 2 6 ? -4.264 11.964 -10.594 1.00 0.00 175 PRO B CA 19
ATOM 24559 C C . PRO B 2 6 ? -3.756 11.747 -9.168 1.00 0.00 175 PRO B C 19
ATOM 24560 O O . PRO B 2 6 ? -4.284 12.286 -8.216 1.00 0.00 175 PRO B O 19
ATOM 24571 N N . THR B 2 7 ? -2.731 10.958 -9.023 1.00 0.00 176 THR B N 19
ATOM 24572 C CA . THR B 2 7 ? -2.168 10.689 -7.670 1.00 0.00 176 THR B CA 19
ATOM 24573 C C . THR B 2 7 ? -0.708 10.261 -7.817 1.00 0.00 176 THR B C 19
ATOM 24574 O O . THR B 2 7 ? -0.410 9.110 -8.067 1.00 0.00 176 THR B O 19
ATOM 24585 N N . PRO B 2 8 ? 0.217 11.215 -7.664 1.00 0.00 177 PRO B N 19
ATOM 24586 C CA . PRO B 2 8 ? 1.656 10.953 -7.784 1.00 0.00 177 PRO B CA 19
ATOM 24587 C C . PRO B 2 8 ? 2.181 10.121 -6.613 1.00 0.00 177 PRO B C 19
ATOM 24588 O O . PRO B 2 8 ? 1.464 9.830 -5.676 1.00 0.00 177 PRO B O 19
ATOM 24599 N N . PRO B 2 9 ? 3.462 9.730 -6.674 1.00 0.00 178 PRO B N 19
ATOM 24600 C CA . PRO B 2 9 ? 4.094 8.925 -5.622 1.00 0.00 178 PRO B CA 19
ATOM 24601 C C . PRO B 2 9 ? 4.251 9.715 -4.321 1.00 0.00 178 PRO B C 19
ATOM 24602 O O . PRO B 2 9 ? 5.060 10.617 -4.224 1.00 0.00 178 PRO B O 19
ATOM 24613 N N . LEU B 2 10 ? 3.479 9.383 -3.323 1.00 0.00 179 LEU B N 19
ATOM 24614 C CA . LEU B 2 10 ? 3.574 10.107 -2.028 1.00 0.00 179 LEU B CA 19
ATOM 24615 C C . LEU B 2 10 ? 5.040 10.383 -1.700 1.00 0.00 179 LEU B C 19
ATOM 24616 O O . LEU B 2 10 ? 5.938 9.782 -2.256 1.00 0.00 179 LEU B O 19
ATOM 24632 N N . PRO B 2 11 ? 5.272 11.305 -0.764 1.00 0.00 180 PRO B N 19
ATOM 24633 C CA . PRO B 2 11 ? 6.623 11.672 -0.329 1.00 0.00 180 PRO B CA 19
ATOM 24634 C C . PRO B 2 11 ? 7.329 10.509 0.385 1.00 0.00 180 PRO B C 19
ATOM 24635 O O . PRO B 2 11 ? 6.771 9.441 0.548 1.00 0.00 180 PRO B O 19
ATOM 24646 N N . PRO B 2 12 ? 8.597 10.711 0.775 1.00 0.00 181 PRO B N 19
ATOM 24647 C CA . PRO B 2 12 ? 9.410 9.670 1.423 1.00 0.00 181 PRO B CA 19
ATOM 24648 C C . PRO B 2 12 ? 9.014 9.389 2.877 1.00 0.00 181 PRO B C 19
ATOM 24649 O O . PRO B 2 12 ? 8.880 8.248 3.274 1.00 0.00 181 PRO B O 19
ATOM 24660 N N . ARG B 2 13 ? 8.854 10.406 3.679 1.00 0.00 182 ARG B N 19
ATOM 24661 C CA . ARG B 2 13 ? 8.496 10.178 5.112 1.00 0.00 182 ARG B CA 19
ATOM 24662 C C . ARG B 2 13 ? 9.779 9.923 5.911 1.00 0.00 182 ARG B C 19
ATOM 24663 O O . ARG B 2 13 ? 10.241 8.805 6.024 1.00 0.00 182 ARG B O 19
ATOM 24684 N N . PRO B 2 14 ? 10.362 10.996 6.467 1.00 0.00 183 PRO B N 19
ATOM 24685 C CA . PRO B 2 14 ? 11.599 10.918 7.256 1.00 0.00 183 PRO B CA 19
ATOM 24686 C C . PRO B 2 14 ? 11.391 10.204 8.595 1.00 0.00 183 PRO B C 19
ATOM 24687 O O . PRO B 2 14 ? 10.489 10.523 9.345 1.00 0.00 183 PRO B O 19
ATOM 24698 N N . ALA B 2 15 ? 12.223 9.241 8.898 1.00 0.00 184 ALA B N 19
ATOM 24699 C CA . ALA B 2 15 ? 12.084 8.504 10.187 1.00 0.00 184 ALA B CA 19
ATOM 24700 C C . ALA B 2 15 ? 10.603 8.301 10.500 1.00 0.00 184 ALA B C 19
ATOM 24701 O O . ALA B 2 15 ? 10.078 8.861 11.442 1.00 0.00 184 ALA B O 19
ATOM 24708 N N . ASN B 2 16 ? 9.925 7.513 9.717 1.00 0.00 185 ASN B N 19
ATOM 24709 C CA . ASN B 2 16 ? 8.477 7.287 9.969 1.00 0.00 185 ASN B CA 19
ATOM 24710 C C . ASN B 2 16 ? 7.818 8.619 10.310 1.00 0.00 185 ASN B C 19
ATOM 24711 O O . ASN B 2 16 ? 7.011 8.717 11.213 1.00 0.00 185 ASN B O 19
ATOM 24722 N N . LEU B 2 17 ? 8.153 9.642 9.581 1.00 0.00 186 LEU B N 19
ATOM 24723 C CA . LEU B 2 17 ? 7.551 10.974 9.839 1.00 0.00 186 LEU B CA 19
ATOM 24724 C C . LEU B 2 17 ? 6.034 10.838 9.810 1.00 0.00 186 LEU B C 19
ATOM 24725 O O . LEU B 2 17 ? 5.415 10.480 10.793 1.00 0.00 186 LEU B O 19
ATOM 24741 N N . GLY B 2 18 ? 5.428 11.093 8.687 1.00 0.00 187 GLY B N 19
ATOM 24742 C CA . GLY B 2 18 ? 3.956 10.942 8.606 1.00 0.00 187 GLY B CA 19
ATOM 24743 C C . GLY B 2 18 ? 3.635 9.471 8.824 1.00 0.00 187 GLY B C 19
ATOM 24744 O O . GLY B 2 18 ? 2.501 9.088 9.041 1.00 0.00 187 GLY B O 19
ATOM 24748 N N . GLU B 2 19 ? 4.641 8.642 8.777 1.00 0.00 188 GLU B N 19
ATOM 24749 C CA . GLU B 2 19 ? 4.424 7.189 8.990 1.00 0.00 188 GLU B CA 19
ATOM 24750 C C . GLU B 2 19 ? 4.009 6.953 10.442 1.00 0.00 188 GLU B C 19
ATOM 24751 O O . GLU B 2 19 ? 2.867 6.668 10.736 1.00 0.00 188 GLU B O 19
ATOM 24763 N N . ARG B 2 20 ? 4.935 7.074 11.351 1.00 0.00 189 ARG B N 19
ATOM 24764 C CA . ARG B 2 20 ? 4.606 6.862 12.789 1.00 0.00 189 ARG B CA 19
ATOM 24765 C C . ARG B 2 20 ? 4.424 5.368 13.058 1.00 0.00 189 ARG B C 19
ATOM 24766 O O . ARG B 2 20 ? 4.163 4.593 12.160 1.00 0.00 189 ARG B O 19
ATOM 24787 N N . GLN B 2 21 ? 4.562 4.957 14.289 1.00 0.00 190 GLN B N 19
ATOM 24788 C CA . GLN B 2 21 ? 4.399 3.513 14.615 1.00 0.00 190 GLN B CA 19
ATOM 24789 C C . GLN B 2 21 ? 3.719 3.370 15.978 1.00 0.00 190 GLN B C 19
ATOM 24790 O O . GLN B 2 21 ? 3.848 2.362 16.644 1.00 0.00 190 GLN B O 19
ATOM 24804 N N . ALA B 2 22 ? 2.995 4.371 16.398 1.00 0.00 191 ALA B N 19
ATOM 24805 C CA . ALA B 2 22 ? 2.308 4.291 17.719 1.00 0.00 191 ALA B CA 19
ATOM 24806 C C . ALA B 2 22 ? 3.353 4.155 18.829 1.00 0.00 191 ALA B C 19
ATOM 24807 O O . ALA B 2 22 ? 4.512 3.954 18.504 1.00 0.00 191 ALA B O 19
ATOM 24815 N N . GLN A 1 6 ? 4.253 28.457 13.036 1.00 0.00 9 GLN A N 20
ATOM 24816 C CA . GLN A 1 6 ? 3.729 29.019 11.759 1.00 0.00 9 GLN A CA 20
ATOM 24817 C C . GLN A 1 6 ? 2.356 28.415 11.461 1.00 0.00 9 GLN A C 20
ATOM 24818 O O . GLN A 1 6 ? 1.848 27.606 12.211 1.00 0.00 9 GLN A O 20
ATOM 24832 N N . GLY A 1 7 ? 1.752 28.800 10.371 1.00 0.00 10 GLY A N 20
ATOM 24833 C CA . GLY A 1 7 ? 0.412 28.245 10.028 1.00 0.00 10 GLY A CA 20
ATOM 24834 C C . GLY A 1 7 ? 0.070 28.591 8.577 1.00 0.00 10 GLY A C 20
ATOM 24835 O O . GLY A 1 7 ? -0.341 29.694 8.272 1.00 0.00 10 GLY A O 20
ATOM 24839 N N . ASP A 1 8 ? 0.232 27.657 7.681 1.00 0.00 11 ASP A N 20
ATOM 24840 C CA . ASP A 1 8 ? -0.088 27.931 6.251 1.00 0.00 11 ASP A CA 20
ATOM 24841 C C . ASP A 1 8 ? -1.268 27.058 5.820 1.00 0.00 11 ASP A C 20
ATOM 24842 O O . ASP A 1 8 ? -1.354 25.899 6.175 1.00 0.00 11 ASP A O 20
ATOM 24851 N N . ILE A 1 9 ? -2.179 27.602 5.061 1.00 0.00 12 ILE A N 20
ATOM 24852 C CA . ILE A 1 9 ? -3.350 26.795 4.617 1.00 0.00 12 ILE A CA 20
ATOM 24853 C C . ILE A 1 9 ? -3.051 26.161 3.255 1.00 0.00 12 ILE A C 20
ATOM 24854 O O . ILE A 1 9 ? -2.516 26.791 2.365 1.00 0.00 12 ILE A O 20
ATOM 24870 N N . VAL A 1 10 ? -3.397 24.914 3.096 1.00 0.00 13 VAL A N 20
ATOM 24871 C CA . VAL A 1 10 ? -3.142 24.214 1.805 1.00 0.00 13 VAL A CA 20
ATOM 24872 C C . VAL A 1 10 ? -4.416 23.485 1.377 1.00 0.00 13 VAL A C 20
ATOM 24873 O O . VAL A 1 10 ? -5.296 23.241 2.177 1.00 0.00 13 VAL A O 20
ATOM 24886 N N . VAL A 1 11 ? -4.520 23.123 0.130 1.00 0.00 14 VAL A N 20
ATOM 24887 C CA . VAL A 1 11 ? -5.742 22.397 -0.320 1.00 0.00 14 VAL A CA 20
ATOM 24888 C C . VAL A 1 11 ? -5.334 21.039 -0.893 1.00 0.00 14 VAL A C 20
ATOM 24889 O O . VAL A 1 11 ? -4.346 20.919 -1.590 1.00 0.00 14 VAL A O 20
ATOM 24902 N N . ALA A 1 12 ? -6.084 20.014 -0.597 1.00 0.00 15 ALA A N 20
ATOM 24903 C CA . ALA A 1 12 ? -5.735 18.661 -1.116 1.00 0.00 15 ALA A CA 20
ATOM 24904 C C . ALA A 1 12 ? -5.994 18.601 -2.622 1.00 0.00 15 ALA A C 20
ATOM 24905 O O . ALA A 1 12 ? -7.038 18.995 -3.103 1.00 0.00 15 ALA A O 20
ATOM 24912 N N . LEU A 1 13 ? -5.055 18.088 -3.368 1.00 0.00 16 LEU A N 20
ATOM 24913 C CA . LEU A 1 13 ? -5.246 17.972 -4.841 1.00 0.00 16 LEU A CA 20
ATOM 24914 C C . LEU A 1 13 ? -5.680 16.542 -5.151 1.00 0.00 16 LEU A C 20
ATOM 24915 O O . LEU A 1 13 ? -6.111 16.226 -6.243 1.00 0.00 16 LEU A O 20
ATOM 24931 N N . TYR A 1 14 ? -5.565 15.678 -4.182 1.00 0.00 17 TYR A N 20
ATOM 24932 C CA . TYR A 1 14 ? -5.959 14.257 -4.371 1.00 0.00 17 TYR A CA 20
ATOM 24933 C C . TYR A 1 14 ? -6.199 13.641 -2.995 1.00 0.00 17 TYR A C 20
ATOM 24934 O O . TYR A 1 14 ? -5.627 14.074 -2.015 1.00 0.00 17 TYR A O 20
ATOM 24952 N N . PRO A 1 15 ? -7.043 12.604 -2.910 1.00 0.00 18 PRO A N 20
ATOM 24953 C CA . PRO A 1 15 ? -7.317 11.939 -1.636 1.00 0.00 18 PRO A CA 20
ATOM 24954 C C . PRO A 1 15 ? -6.046 11.272 -1.111 1.00 0.00 18 PRO A C 20
ATOM 24955 O O . PRO A 1 15 ? -5.191 10.876 -1.878 1.00 0.00 18 PRO A O 20
ATOM 24966 N N . TYR A 1 16 ? -5.882 11.175 0.179 1.00 0.00 19 TYR A N 20
ATOM 24967 C CA . TYR A 1 16 ? -4.617 10.567 0.688 1.00 0.00 19 TYR A CA 20
ATOM 24968 C C . TYR A 1 16 ? -4.839 9.091 1.033 1.00 0.00 19 TYR A C 20
ATOM 24969 O O . TYR A 1 16 ? -5.929 8.566 0.914 1.00 0.00 19 TYR A O 20
ATOM 24987 N N . ASP A 1 17 ? -3.807 8.427 1.464 1.00 0.00 20 ASP A N 20
ATOM 24988 C CA . ASP A 1 17 ? -3.923 6.992 1.826 1.00 0.00 20 ASP A CA 20
ATOM 24989 C C . ASP A 1 17 ? -3.806 6.842 3.342 1.00 0.00 20 ASP A C 20
ATOM 24990 O O . ASP A 1 17 ? -2.760 6.491 3.851 1.00 0.00 20 ASP A O 20
ATOM 24999 N N . GLY A 1 18 ? -4.859 7.080 4.080 1.00 0.00 21 GLY A N 20
ATOM 25000 C CA . GLY A 1 18 ? -4.764 6.919 5.558 1.00 0.00 21 GLY A CA 20
ATOM 25001 C C . GLY A 1 18 ? -4.349 5.479 5.865 1.00 0.00 21 GLY A C 20
ATOM 25002 O O . GLY A 1 18 ? -5.172 4.587 5.933 1.00 0.00 21 GLY A O 20
ATOM 25006 N N . ILE A 1 19 ? -3.082 5.243 6.055 1.00 0.00 22 ILE A N 20
ATOM 25007 C CA . ILE A 1 19 ? -2.630 3.858 6.362 1.00 0.00 22 ILE A CA 20
ATOM 25008 C C . ILE A 1 19 ? -2.202 3.791 7.823 1.00 0.00 22 ILE A C 20
ATOM 25009 O O . ILE A 1 19 ? -2.514 2.856 8.533 1.00 0.00 22 ILE A O 20
ATOM 25025 N N . HIS A 1 20 ? -1.502 4.786 8.283 1.00 0.00 23 HIS A N 20
ATOM 25026 C CA . HIS A 1 20 ? -1.068 4.794 9.704 1.00 0.00 23 HIS A CA 20
ATOM 25027 C C . HIS A 1 20 ? -2.260 5.179 10.576 1.00 0.00 23 HIS A C 20
ATOM 25028 O O . HIS A 1 20 ? -3.219 5.758 10.102 1.00 0.00 23 HIS A O 20
ATOM 25042 N N . PRO A 1 21 ? -2.209 4.847 11.870 1.00 0.00 24 PRO A N 20
ATOM 25043 C CA . PRO A 1 21 ? -3.300 5.157 12.798 1.00 0.00 24 PRO A CA 20
ATOM 25044 C C . PRO A 1 21 ? -3.384 6.659 13.096 1.00 0.00 24 PRO A C 20
ATOM 25045 O O . PRO A 1 21 ? -4.338 7.132 13.682 1.00 0.00 24 PRO A O 20
ATOM 25056 N N . ASP A 1 22 ? -2.382 7.408 12.717 1.00 0.00 25 ASP A N 20
ATOM 25057 C CA . ASP A 1 22 ? -2.388 8.871 13.001 1.00 0.00 25 ASP A CA 20
ATOM 25058 C C . ASP A 1 22 ? -2.472 9.680 11.700 1.00 0.00 25 ASP A C 20
ATOM 25059 O O . ASP A 1 22 ? -2.738 10.865 11.722 1.00 0.00 25 ASP A O 20
ATOM 25068 N N . ASP A 1 23 ? -2.229 9.071 10.569 1.00 0.00 26 ASP A N 20
ATOM 25069 C CA . ASP A 1 23 ? -2.284 9.838 9.297 1.00 0.00 26 ASP A CA 20
ATOM 25070 C C . ASP A 1 23 ? -3.658 10.486 9.138 1.00 0.00 26 ASP A C 20
ATOM 25071 O O . ASP A 1 23 ? -4.679 9.890 9.420 1.00 0.00 26 ASP A O 20
ATOM 25080 N N . LEU A 1 24 ? -3.686 11.701 8.666 1.00 0.00 27 LEU A N 20
ATOM 25081 C CA . LEU A 1 24 ? -4.987 12.390 8.462 1.00 0.00 27 LEU A CA 20
ATOM 25082 C C . LEU A 1 24 ? -5.425 12.163 7.017 1.00 0.00 27 LEU A C 20
ATOM 25083 O O . LEU A 1 24 ? -4.736 12.524 6.083 1.00 0.00 27 LEU A O 20
ATOM 25099 N N . SER A 1 25 ? -6.567 11.568 6.826 1.00 0.00 28 SER A N 20
ATOM 25100 C CA . SER A 1 25 ? -7.063 11.312 5.449 1.00 0.00 28 SER A CA 20
ATOM 25101 C C . SER A 1 25 ? -7.699 12.583 4.889 1.00 0.00 28 SER A C 20
ATOM 25102 O O . SER A 1 25 ? -8.390 13.300 5.583 1.00 0.00 28 SER A O 20
ATOM 25110 N N . PHE A 1 26 ? -7.498 12.853 3.631 1.00 0.00 29 PHE A N 20
ATOM 25111 C CA . PHE A 1 26 ? -8.124 14.060 3.027 1.00 0.00 29 PHE A CA 20
ATOM 25112 C C . PHE A 1 26 ? -8.478 13.750 1.576 1.00 0.00 29 PHE A C 20
ATOM 25113 O O . PHE A 1 26 ? -7.924 12.851 0.980 1.00 0.00 29 PHE A O 20
ATOM 25130 N N . LYS A 1 27 ? -9.401 14.469 1.004 1.00 0.00 30 LYS A N 20
ATOM 25131 C CA . LYS A 1 27 ? -9.782 14.188 -0.407 1.00 0.00 30 LYS A CA 20
ATOM 25132 C C . LYS A 1 27 ? -9.315 15.335 -1.302 1.00 0.00 30 LYS A C 20
ATOM 25133 O O . LYS A 1 27 ? -8.832 16.346 -0.829 1.00 0.00 30 LYS A O 20
ATOM 25152 N N . LYS A 1 28 ? -9.456 15.194 -2.591 1.00 0.00 31 LYS A N 20
ATOM 25153 C CA . LYS A 1 28 ? -9.019 16.286 -3.502 1.00 0.00 31 LYS A CA 20
ATOM 25154 C C . LYS A 1 28 ? -9.922 17.503 -3.302 1.00 0.00 31 LYS A C 20
ATOM 25155 O O . LYS A 1 28 ? -11.076 17.382 -2.942 1.00 0.00 31 LYS A O 20
ATOM 25174 N N . GLY A 1 29 ? -9.404 18.674 -3.539 1.00 0.00 32 GLY A N 20
ATOM 25175 C CA . GLY A 1 29 ? -10.226 19.908 -3.371 1.00 0.00 32 GLY A CA 20
ATOM 25176 C C . GLY A 1 29 ? -10.489 20.172 -1.882 1.00 0.00 32 GLY A C 20
ATOM 25177 O O . GLY A 1 29 ? -11.018 21.202 -1.515 1.00 0.00 32 GLY A O 20
ATOM 25181 N N . GLU A 1 30 ? -10.135 19.254 -1.021 1.00 0.00 33 GLU A N 20
ATOM 25182 C CA . GLU A 1 30 ? -10.381 19.468 0.435 1.00 0.00 33 GLU A CA 20
ATOM 25183 C C . GLU A 1 30 ? -9.355 20.456 0.993 1.00 0.00 33 GLU A C 20
ATOM 25184 O O . GLU A 1 30 ? -8.205 20.460 0.601 1.00 0.00 33 GLU A O 20
ATOM 25196 N N . LYS A 1 31 ? -9.760 21.293 1.910 1.00 0.00 34 LYS A N 20
ATOM 25197 C CA . LYS A 1 31 ? -8.805 22.278 2.495 1.00 0.00 34 LYS A CA 20
ATOM 25198 C C . LYS A 1 31 ? -8.261 21.738 3.818 1.00 0.00 34 LYS A C 20
ATOM 25199 O O . LYS A 1 31 ? -8.976 21.162 4.613 1.00 0.00 34 LYS A O 20
ATOM 25218 N N . MET A 1 32 ? -6.991 21.919 4.049 1.00 0.00 35 MET A N 20
ATOM 25219 C CA . MET A 1 32 ? -6.368 21.422 5.306 1.00 0.00 35 MET A CA 20
ATOM 25220 C C . MET A 1 32 ? -5.463 22.502 5.896 1.00 0.00 35 MET A C 20
ATOM 25221 O O . MET A 1 32 ? -4.919 23.328 5.190 1.00 0.00 35 MET A O 20
ATOM 25235 N N . LYS A 1 33 ? -5.303 22.500 7.188 1.00 0.00 36 LYS A N 20
ATOM 25236 C CA . LYS A 1 33 ? -4.438 23.524 7.835 1.00 0.00 36 LYS A CA 20
ATOM 25237 C C . LYS A 1 33 ? -3.115 22.883 8.257 1.00 0.00 36 LYS A C 20
ATOM 25238 O O . LYS A 1 33 ? -3.090 21.915 8.989 1.00 0.00 36 LYS A O 20
ATOM 25257 N N . VAL A 1 34 ? -2.014 23.421 7.806 1.00 0.00 37 VAL A N 20
ATOM 25258 C CA . VAL A 1 34 ? -0.692 22.851 8.187 1.00 0.00 37 VAL A CA 20
ATOM 25259 C C . VAL A 1 34 ? -0.303 23.365 9.575 1.00 0.00 37 VAL A C 20
ATOM 25260 O O . VAL A 1 34 ? -0.467 24.528 9.884 1.00 0.00 37 VAL A O 20
ATOM 25273 N N . LEU A 1 35 ? 0.208 22.509 10.415 1.00 0.00 38 LEU A N 20
ATOM 25274 C CA . LEU A 1 35 ? 0.600 22.955 11.782 1.00 0.00 38 LEU A CA 20
ATOM 25275 C C . LEU A 1 35 ? 2.124 22.904 11.923 1.00 0.00 38 LEU A C 20
ATOM 25276 O O . LEU A 1 35 ? 2.736 23.802 12.465 1.00 0.00 38 LEU A O 20
ATOM 25292 N N . GLU A 1 36 ? 2.739 21.858 11.446 1.00 0.00 39 GLU A N 20
ATOM 25293 C CA . GLU A 1 36 ? 4.220 21.735 11.555 1.00 0.00 39 GLU A CA 20
ATOM 25294 C C . GLU A 1 36 ? 4.749 20.965 10.345 1.00 0.00 39 GLU A C 20
ATOM 25295 O O . GLU A 1 36 ? 4.587 19.765 10.238 1.00 0.00 39 GLU A O 20
ATOM 25307 N N . GLU A 1 37 ? 5.381 21.649 9.430 1.00 0.00 40 GLU A N 20
ATOM 25308 C CA . GLU A 1 37 ? 5.922 20.964 8.223 1.00 0.00 40 GLU A CA 20
ATOM 25309 C C . GLU A 1 37 ? 7.352 20.499 8.497 1.00 0.00 40 GLU A C 20
ATOM 25310 O O . GLU A 1 37 ? 8.236 21.293 8.748 1.00 0.00 40 GLU A O 20
ATOM 25322 N N . HIS A 1 38 ? 7.586 19.217 8.449 1.00 0.00 41 HIS A N 20
ATOM 25323 C CA . HIS A 1 38 ? 8.959 18.702 8.705 1.00 0.00 41 HIS A CA 20
ATOM 25324 C C . HIS A 1 38 ? 9.794 18.825 7.428 1.00 0.00 41 HIS A C 20
ATOM 25325 O O . HIS A 1 38 ? 10.293 19.883 7.104 1.00 0.00 41 HIS A O 20
ATOM 25339 N N . GLY A 1 39 ? 9.959 17.751 6.699 1.00 0.00 42 GLY A N 20
ATOM 25340 C CA . GLY A 1 39 ? 10.770 17.824 5.452 1.00 0.00 42 GLY A CA 20
ATOM 25341 C C . GLY A 1 39 ? 10.032 17.127 4.303 1.00 0.00 42 GLY A C 20
ATOM 25342 O O . GLY A 1 39 ? 10.382 17.286 3.150 1.00 0.00 42 GLY A O 20
ATOM 25346 N N . GLU A 1 40 ? 9.018 16.357 4.598 1.00 0.00 43 GLU A N 20
ATOM 25347 C CA . GLU A 1 40 ? 8.281 15.663 3.501 1.00 0.00 43 GLU A CA 20
ATOM 25348 C C . GLU A 1 40 ? 6.864 15.292 3.953 1.00 0.00 43 GLU A C 20
ATOM 25349 O O . GLU A 1 40 ? 6.012 14.991 3.139 1.00 0.00 43 GLU A O 20
ATOM 25361 N N . TRP A 1 41 ? 6.589 15.309 5.231 1.00 0.00 44 TRP A N 20
ATOM 25362 C CA . TRP A 1 41 ? 5.214 14.954 5.686 1.00 0.00 44 TRP A CA 20
ATOM 25363 C C . TRP A 1 41 ? 4.773 15.925 6.785 1.00 0.00 44 TRP A C 20
ATOM 25364 O O . TRP A 1 41 ? 5.180 15.813 7.924 1.00 0.00 44 TRP A O 20
ATOM 25385 N N . TRP A 1 42 ? 3.956 16.887 6.450 1.00 0.00 45 TRP A N 20
ATOM 25386 C CA . TRP A 1 42 ? 3.503 17.874 7.475 1.00 0.00 45 TRP A CA 20
ATOM 25387 C C . TRP A 1 42 ? 2.181 17.423 8.094 1.00 0.00 45 TRP A C 20
ATOM 25388 O O . TRP A 1 42 ? 1.328 16.869 7.431 1.00 0.00 45 TRP A O 20
ATOM 25409 N N . LYS A 1 43 ? 1.998 17.675 9.363 1.00 0.00 46 LYS A N 20
ATOM 25410 C CA . LYS A 1 43 ? 0.724 17.280 10.024 1.00 0.00 46 LYS A CA 20
ATOM 25411 C C . LYS A 1 43 ? -0.268 18.436 9.905 1.00 0.00 46 LYS A C 20
ATOM 25412 O O . LYS A 1 43 ? -0.122 19.462 10.541 1.00 0.00 46 LYS A O 20
ATOM 25431 N N . ALA A 1 44 ? -1.267 18.284 9.085 1.00 0.00 47 ALA A N 20
ATOM 25432 C CA . ALA A 1 44 ? -2.262 19.376 8.908 1.00 0.00 47 ALA A CA 20
ATOM 25433 C C . ALA A 1 44 ? -3.540 19.045 9.675 1.00 0.00 47 ALA A C 20
ATOM 25434 O O . ALA A 1 44 ? -3.620 18.063 10.386 1.00 0.00 47 ALA A O 20
ATOM 25441 N N . LYS A 1 45 ? -4.539 19.870 9.535 1.00 0.00 48 LYS A N 20
ATOM 25442 C CA . LYS A 1 45 ? -5.819 19.626 10.251 1.00 0.00 48 LYS A CA 20
ATOM 25443 C C . LYS A 1 45 ? -6.970 19.619 9.242 1.00 0.00 48 LYS A C 20
ATOM 25444 O O . LYS A 1 45 ? -7.095 20.510 8.427 1.00 0.00 48 LYS A O 20
ATOM 25463 N N . SER A 1 46 ? -7.809 18.624 9.284 1.00 0.00 49 SER A N 20
ATOM 25464 C CA . SER A 1 46 ? -8.944 18.573 8.321 1.00 0.00 49 SER A CA 20
ATOM 25465 C C . SER A 1 46 ? -10.027 19.564 8.739 1.00 0.00 49 SER A C 20
ATOM 25466 O O . SER A 1 46 ? -10.508 19.538 9.854 1.00 0.00 49 SER A O 20
ATOM 25474 N N . LEU A 1 47 ? -10.431 20.422 7.848 1.00 0.00 50 LEU A N 20
ATOM 25475 C CA . LEU A 1 47 ? -11.501 21.395 8.190 1.00 0.00 50 LEU A CA 20
ATOM 25476 C C . LEU A 1 47 ? -12.822 20.633 8.311 1.00 0.00 50 LEU A C 20
ATOM 25477 O O . LEU A 1 47 ? -13.829 21.172 8.726 1.00 0.00 50 LEU A O 20
ATOM 25493 N N . LEU A 1 48 ? -12.818 19.376 7.951 1.00 0.00 51 LEU A N 20
ATOM 25494 C CA . LEU A 1 48 ? -14.062 18.564 8.042 1.00 0.00 51 LEU A CA 20
ATOM 25495 C C . LEU A 1 48 ? -14.622 18.650 9.458 1.00 0.00 51 LEU A C 20
ATOM 25496 O O . LEU A 1 48 ? -15.758 19.026 9.666 1.00 0.00 51 LEU A O 20
ATOM 25512 N N . THR A 1 49 ? -13.831 18.312 10.438 1.00 0.00 52 THR A N 20
ATOM 25513 C CA . THR A 1 49 ? -14.328 18.387 11.840 1.00 0.00 52 THR A CA 20
ATOM 25514 C C . THR A 1 49 ? -13.149 18.411 12.816 1.00 0.00 52 THR A C 20
ATOM 25515 O O . THR A 1 49 ? -13.270 17.994 13.950 1.00 0.00 52 THR A O 20
ATOM 25526 N N . LYS A 1 50 ? -12.018 18.918 12.392 1.00 0.00 53 LYS A N 20
ATOM 25527 C CA . LYS A 1 50 ? -10.836 19.004 13.303 1.00 0.00 53 LYS A CA 20
ATOM 25528 C C . LYS A 1 50 ? -10.022 17.711 13.255 1.00 0.00 53 LYS A C 20
ATOM 25529 O O . LYS A 1 50 ? -9.575 17.213 14.270 1.00 0.00 53 LYS A O 20
ATOM 25548 N N . LYS A 1 51 ? -9.789 17.182 12.090 1.00 0.00 54 LYS A N 20
ATOM 25549 C CA . LYS A 1 51 ? -8.964 15.948 11.995 1.00 0.00 54 LYS A CA 20
ATOM 25550 C C . LYS A 1 51 ? -7.497 16.370 11.918 1.00 0.00 54 LYS A C 20
ATOM 25551 O O . LYS A 1 51 ? -7.140 17.240 11.151 1.00 0.00 54 LYS A O 20
ATOM 25570 N N . GLU A 1 52 ? -6.643 15.780 12.703 1.00 0.00 55 GLU A N 20
ATOM 25571 C CA . GLU A 1 52 ? -5.208 16.179 12.656 1.00 0.00 55 GLU A CA 20
ATOM 25572 C C . GLU A 1 52 ? -4.348 14.962 12.324 1.00 0.00 55 GLU A C 20
ATOM 25573 O O . GLU A 1 52 ? -4.320 13.994 13.057 1.00 0.00 55 GLU A O 20
ATOM 25585 N N . GLY A 1 53 ? -3.645 15.000 11.226 1.00 0.00 56 GLY A N 20
ATOM 25586 C CA . GLY A 1 53 ? -2.792 13.837 10.864 1.00 0.00 56 GLY A CA 20
ATOM 25587 C C . GLY A 1 53 ? -1.685 14.281 9.911 1.00 0.00 56 GLY A C 20
ATOM 25588 O O . GLY A 1 53 ? -1.698 15.376 9.384 1.00 0.00 56 GLY A O 20
ATOM 25592 N N . PHE A 1 54 ? -0.726 13.431 9.691 1.00 0.00 57 PHE A N 20
ATOM 25593 C CA . PHE A 1 54 ? 0.395 13.775 8.779 1.00 0.00 57 PHE A CA 20
ATOM 25594 C C . PHE A 1 54 ? -0.101 13.802 7.332 1.00 0.00 57 PHE A C 20
ATOM 25595 O O . PHE A 1 54 ? -0.768 12.895 6.875 1.00 0.00 57 PHE A O 20
ATOM 25612 N N . ILE A 1 55 ? 0.234 14.830 6.605 1.00 0.00 58 ILE A N 20
ATOM 25613 C CA . ILE A 1 55 ? -0.199 14.918 5.182 1.00 0.00 58 ILE A CA 20
ATOM 25614 C C . ILE A 1 55 ? 1.050 15.018 4.310 1.00 0.00 58 ILE A C 20
ATOM 25615 O O . ILE A 1 55 ? 2.016 15.654 4.680 1.00 0.00 58 ILE A O 20
ATOM 25631 N N . PRO A 1 56 ? 1.049 14.363 3.141 1.00 0.00 59 PRO A N 20
ATOM 25632 C CA . PRO A 1 56 ? 2.209 14.378 2.250 1.00 0.00 59 PRO A CA 20
ATOM 25633 C C . PRO A 1 56 ? 2.430 15.760 1.625 1.00 0.00 59 PRO A C 20
ATOM 25634 O O . PRO A 1 56 ? 1.515 16.551 1.502 1.00 0.00 59 PRO A O 20
ATOM 25645 N N . SER A 1 57 ? 3.638 16.057 1.243 1.00 0.00 60 SER A N 20
ATOM 25646 C CA . SER A 1 57 ? 3.923 17.387 0.640 1.00 0.00 60 SER A CA 20
ATOM 25647 C C . SER A 1 57 ? 3.599 17.371 -0.855 1.00 0.00 60 SER A C 20
ATOM 25648 O O . SER A 1 57 ? 3.890 18.310 -1.569 1.00 0.00 60 SER A O 20
ATOM 25656 N N . ASN A 1 58 ? 3.013 16.313 -1.344 1.00 0.00 61 ASN A N 20
ATOM 25657 C CA . ASN A 1 58 ? 2.698 16.254 -2.799 1.00 0.00 61 ASN A CA 20
ATOM 25658 C C . ASN A 1 58 ? 1.188 16.365 -3.026 1.00 0.00 61 ASN A C 20
ATOM 25659 O O . ASN A 1 58 ? 0.727 17.181 -3.801 1.00 0.00 61 ASN A O 20
ATOM 25670 N N . TYR A 1 59 ? 0.416 15.539 -2.383 1.00 0.00 62 TYR A N 20
ATOM 25671 C CA . TYR A 1 59 ? -1.064 15.576 -2.588 1.00 0.00 62 TYR A CA 20
ATOM 25672 C C . TYR A 1 59 ? -1.600 17.004 -2.486 1.00 0.00 62 TYR A C 20
ATOM 25673 O O . TYR A 1 59 ? -2.172 17.529 -3.419 1.00 0.00 62 TYR A O 20
ATOM 25691 N N . VAL A 1 60 ? -1.464 17.618 -1.347 1.00 0.00 63 VAL A N 20
ATOM 25692 C CA . VAL A 1 60 ? -2.016 18.991 -1.177 1.00 0.00 63 VAL A CA 20
ATOM 25693 C C . VAL A 1 60 ? -1.108 20.036 -1.827 1.00 0.00 63 VAL A C 20
ATOM 25694 O O . VAL A 1 60 ? 0.077 19.839 -2.006 1.00 0.00 63 VAL A O 20
ATOM 25707 N N . ALA A 1 61 ? -1.686 21.151 -2.180 1.00 0.00 64 ALA A N 20
ATOM 25708 C CA . ALA A 1 61 ? -0.919 22.252 -2.824 1.00 0.00 64 ALA A CA 20
ATOM 25709 C C . ALA A 1 61 ? -1.336 23.579 -2.185 1.00 0.00 64 ALA A C 20
ATOM 25710 O O . ALA A 1 61 ? -2.360 23.666 -1.538 1.00 0.00 64 ALA A O 20
ATOM 25717 N N . LYS A 1 62 ? -0.563 24.613 -2.362 1.00 0.00 65 LYS A N 20
ATOM 25718 C CA . LYS A 1 62 ? -0.940 25.923 -1.763 1.00 0.00 65 LYS A CA 20
ATOM 25719 C C . LYS A 1 62 ? -2.068 26.548 -2.587 1.00 0.00 65 LYS A C 20
ATOM 25720 O O . LYS A 1 62 ? -2.161 26.347 -3.782 1.00 0.00 65 LYS A O 20
ATOM 25739 N N . LEU A 1 63 ? -2.930 27.298 -1.960 1.00 0.00 66 LEU A N 20
ATOM 25740 C CA . LEU A 1 63 ? -4.054 27.927 -2.709 1.00 0.00 66 LEU A CA 20
ATOM 25741 C C . LEU A 1 63 ? -3.557 29.182 -3.431 1.00 0.00 66 LEU A C 20
ATOM 25742 O O . LEU A 1 63 ? -3.786 30.292 -2.992 1.00 0.00 66 LEU A O 20
ATOM 25758 N N . ASN A 1 64 ? -2.885 29.017 -4.537 1.00 0.00 67 ASN A N 20
ATOM 25759 C CA . ASN A 1 64 ? -2.383 30.206 -5.283 1.00 0.00 67 ASN A CA 20
ATOM 25760 C C . ASN A 1 64 ? -2.346 29.896 -6.783 1.00 0.00 67 ASN A C 20
ATOM 25761 O O . ASN A 1 64 ? -1.764 30.624 -7.561 1.00 0.00 67 ASN A O 20
ATOM 25772 N N . THR A 1 65 ? -2.965 28.822 -7.194 1.00 0.00 68 THR A N 20
ATOM 25773 C CA . THR A 1 65 ? -2.962 28.472 -8.643 1.00 0.00 68 THR A CA 20
ATOM 25774 C C . THR A 1 65 ? -4.345 27.954 -9.044 1.00 0.00 68 THR A C 20
ATOM 25775 O O . THR A 1 65 ? -5.309 28.672 -8.832 1.00 0.00 68 THR A O 20
ATOM 25787 N N . TRP B 2 1 ? -16.255 9.256 -19.876 1.00 0.00 170 TRP B N 20
ATOM 25788 C CA . TRP B 2 1 ? -15.247 9.246 -18.778 1.00 0.00 170 TRP B CA 20
ATOM 25789 C C . TRP B 2 1 ? -14.637 7.848 -18.660 1.00 0.00 170 TRP B C 20
ATOM 25790 O O . TRP B 2 1 ? -15.040 6.925 -19.340 1.00 0.00 170 TRP B O 20
ATOM 25813 N N . ASP B 2 2 ? -13.669 7.683 -17.800 1.00 0.00 171 ASP B N 20
ATOM 25814 C CA . ASP B 2 2 ? -13.035 6.347 -17.636 1.00 0.00 171 ASP B CA 20
ATOM 25815 C C . ASP B 2 2 ? -12.245 6.337 -16.331 1.00 0.00 171 ASP B C 20
ATOM 25816 O O . ASP B 2 2 ? -12.493 5.540 -15.448 1.00 0.00 171 ASP B O 20
ATOM 25825 N N . PRO B 2 3 ? -11.278 7.257 -16.207 1.00 0.00 172 PRO B N 20
ATOM 25826 C CA . PRO B 2 3 ? -10.444 7.377 -15.006 1.00 0.00 172 PRO B CA 20
ATOM 25827 C C . PRO B 2 3 ? -11.255 7.853 -13.796 1.00 0.00 172 PRO B C 20
ATOM 25828 O O . PRO B 2 3 ? -11.790 7.062 -13.046 1.00 0.00 172 PRO B O 20
ATOM 25839 N N . GLY B 2 4 ? -11.350 9.140 -13.600 1.00 0.00 173 GLY B N 20
ATOM 25840 C CA . GLY B 2 4 ? -12.127 9.661 -12.440 1.00 0.00 173 GLY B CA 20
ATOM 25841 C C . GLY B 2 4 ? -11.171 10.279 -11.422 1.00 0.00 173 GLY B C 20
ATOM 25842 O O . GLY B 2 4 ? -10.889 9.704 -10.389 1.00 0.00 173 GLY B O 20
ATOM 25846 N N . MET B 2 5 ? -10.671 11.448 -11.704 1.00 0.00 174 MET B N 20
ATOM 25847 C CA . MET B 2 5 ? -9.732 12.109 -10.755 1.00 0.00 174 MET B CA 20
ATOM 25848 C C . MET B 2 5 ? -8.513 11.212 -10.536 1.00 0.00 174 MET B C 20
ATOM 25849 O O . MET B 2 5 ? -8.627 10.100 -10.056 1.00 0.00 174 MET B O 20
ATOM 25863 N N . PRO B 2 6 ? -7.319 11.709 -10.892 1.00 0.00 175 PRO B N 20
ATOM 25864 C CA . PRO B 2 6 ? -6.077 10.959 -10.733 1.00 0.00 175 PRO B CA 20
ATOM 25865 C C . PRO B 2 6 ? -5.573 11.010 -9.292 1.00 0.00 175 PRO B C 20
ATOM 25866 O O . PRO B 2 6 ? -6.298 11.359 -8.383 1.00 0.00 175 PRO B O 20
ATOM 25877 N N . THR B 2 7 ? -4.333 10.670 -9.081 1.00 0.00 176 THR B N 20
ATOM 25878 C CA . THR B 2 7 ? -3.770 10.697 -7.700 1.00 0.00 176 THR B CA 20
ATOM 25879 C C . THR B 2 7 ? -2.282 10.347 -7.758 1.00 0.00 176 THR B C 20
ATOM 25880 O O . THR B 2 7 ? -1.910 9.199 -7.893 1.00 0.00 176 THR B O 20
ATOM 25891 N N . PRO B 2 8 ? -1.418 11.364 -7.650 1.00 0.00 177 PRO B N 20
ATOM 25892 C CA . PRO B 2 8 ? 0.037 11.176 -7.687 1.00 0.00 177 PRO B CA 20
ATOM 25893 C C . PRO B 2 8 ? 0.548 10.464 -6.432 1.00 0.00 177 PRO B C 20
ATOM 25894 O O . PRO B 2 8 ? -0.088 10.483 -5.396 1.00 0.00 177 PRO B O 20
ATOM 25905 N N . PRO B 2 9 ? 1.722 9.827 -6.532 1.00 0.00 178 PRO B N 20
ATOM 25906 C CA . PRO B 2 9 ? 2.330 9.108 -5.406 1.00 0.00 178 PRO B CA 20
ATOM 25907 C C . PRO B 2 9 ? 2.791 10.070 -4.311 1.00 0.00 178 PRO B C 20
ATOM 25908 O O . PRO B 2 9 ? 3.246 11.164 -4.586 1.00 0.00 178 PRO B O 20
ATOM 25919 N N . LEU B 2 10 ? 2.675 9.680 -3.072 1.00 0.00 179 LEU B N 20
ATOM 25920 C CA . LEU B 2 10 ? 3.104 10.584 -1.971 1.00 0.00 179 LEU B CA 20
ATOM 25921 C C . LEU B 2 10 ? 4.604 10.449 -1.745 1.00 0.00 179 LEU B C 20
ATOM 25922 O O . LEU B 2 10 ? 5.265 9.604 -2.317 1.00 0.00 179 LEU B O 20
ATOM 25938 N N . PRO B 2 11 ? 5.129 11.294 -0.858 1.00 0.00 180 PRO B N 20
ATOM 25939 C CA . PRO B 2 11 ? 6.545 11.284 -0.490 1.00 0.00 180 PRO B CA 20
ATOM 25940 C C . PRO B 2 11 ? 6.858 10.060 0.377 1.00 0.00 180 PRO B C 20
ATOM 25941 O O . PRO B 2 11 ? 6.039 9.174 0.515 1.00 0.00 180 PRO B O 20
ATOM 25952 N N . PRO B 2 12 ? 8.062 9.991 0.962 1.00 0.00 181 PRO B N 20
ATOM 25953 C CA . PRO B 2 12 ? 8.453 8.860 1.791 1.00 0.00 181 PRO B CA 20
ATOM 25954 C C . PRO B 2 12 ? 8.026 9.038 3.252 1.00 0.00 181 PRO B C 20
ATOM 25955 O O . PRO B 2 12 ? 7.173 8.329 3.741 1.00 0.00 181 PRO B O 20
ATOM 25966 N N . ARG B 2 13 ? 8.618 9.983 3.934 1.00 0.00 182 ARG B N 20
ATOM 25967 C CA . ARG B 2 13 ? 8.279 10.240 5.373 1.00 0.00 182 ARG B CA 20
ATOM 25968 C C . ARG B 2 13 ? 9.559 10.574 6.147 1.00 0.00 182 ARG B C 20
ATOM 25969 O O . ARG B 2 13 ? 10.422 9.738 6.326 1.00 0.00 182 ARG B O 20
ATOM 25990 N N . PRO B 2 14 ? 9.675 11.828 6.618 1.00 0.00 183 PRO B N 20
ATOM 25991 C CA . PRO B 2 14 ? 10.843 12.293 7.382 1.00 0.00 183 PRO B CA 20
ATOM 25992 C C . PRO B 2 14 ? 10.941 11.617 8.752 1.00 0.00 183 PRO B C 20
ATOM 25993 O O . PRO B 2 14 ? 10.003 11.619 9.523 1.00 0.00 183 PRO B O 20
ATOM 26004 N N . ALA B 2 15 ? 12.074 11.039 9.059 1.00 0.00 184 ALA B N 20
ATOM 26005 C CA . ALA B 2 15 ? 12.236 10.362 10.378 1.00 0.00 184 ALA B CA 20
ATOM 26006 C C . ALA B 2 15 ? 10.935 9.654 10.747 1.00 0.00 184 ALA B C 20
ATOM 26007 O O . ALA B 2 15 ? 10.388 9.853 11.813 1.00 0.00 184 ALA B O 20
ATOM 26014 N N . ASN B 2 16 ? 10.430 8.836 9.868 1.00 0.00 185 ASN B N 20
ATOM 26015 C CA . ASN B 2 16 ? 9.158 8.123 10.163 1.00 0.00 185 ASN B CA 20
ATOM 26016 C C . ASN B 2 16 ? 8.147 9.118 10.730 1.00 0.00 185 ASN B C 20
ATOM 26017 O O . ASN B 2 16 ? 7.457 8.844 11.692 1.00 0.00 185 ASN B O 20
ATOM 26028 N N . LEU B 2 17 ? 8.053 10.271 10.132 1.00 0.00 186 LEU B N 20
ATOM 26029 C CA . LEU B 2 17 ? 7.084 11.291 10.620 1.00 0.00 186 LEU B CA 20
ATOM 26030 C C . LEU B 2 17 ? 5.676 10.851 10.252 1.00 0.00 186 LEU B C 20
ATOM 26031 O O . LEU B 2 17 ? 4.968 10.265 11.047 1.00 0.00 186 LEU B O 20
ATOM 26047 N N . GLY B 2 18 ? 5.264 11.119 9.048 1.00 0.00 187 GLY B N 20
ATOM 26048 C CA . GLY B 2 18 ? 3.906 10.704 8.630 1.00 0.00 187 GLY B CA 20
ATOM 26049 C C . GLY B 2 18 ? 3.832 9.183 8.698 1.00 0.00 187 GLY B C 20
ATOM 26050 O O . GLY B 2 18 ? 2.771 8.595 8.625 1.00 0.00 187 GLY B O 20
ATOM 26054 N N . GLU B 2 19 ? 4.959 8.541 8.850 1.00 0.00 188 GLU B N 20
ATOM 26055 C CA . GLU B 2 19 ? 4.960 7.063 8.931 1.00 0.00 188 GLU B CA 20
ATOM 26056 C C . GLU B 2 19 ? 4.395 6.634 10.287 1.00 0.00 188 GLU B C 20
ATOM 26057 O O . GLU B 2 19 ? 3.201 6.660 10.506 1.00 0.00 188 GLU B O 20
ATOM 26069 N N . ARG B 2 20 ? 5.240 6.249 11.205 1.00 0.00 189 ARG B N 20
ATOM 26070 C CA . ARG B 2 20 ? 4.742 5.829 12.544 1.00 0.00 189 ARG B CA 20
ATOM 26071 C C . ARG B 2 20 ? 4.846 7.004 13.517 1.00 0.00 189 ARG B C 20
ATOM 26072 O O . ARG B 2 20 ? 5.617 7.922 13.317 1.00 0.00 189 ARG B O 20
ATOM 26093 N N . GLN B 2 21 ? 4.075 6.985 14.570 1.00 0.00 190 GLN B N 20
ATOM 26094 C CA . GLN B 2 21 ? 4.131 8.102 15.554 1.00 0.00 190 GLN B CA 20
ATOM 26095 C C . GLN B 2 21 ? 5.288 7.868 16.527 1.00 0.00 190 GLN B C 20
ATOM 26096 O O . GLN B 2 21 ? 5.822 6.782 16.622 1.00 0.00 190 GLN B O 20
ATOM 26110 N N . ALA B 2 22 ? 5.678 8.881 17.252 1.00 0.00 191 ALA B N 20
ATOM 26111 C CA . ALA B 2 22 ? 6.801 8.717 18.218 1.00 0.00 191 ALA B CA 20
ATOM 26112 C C . ALA B 2 22 ? 6.366 7.783 19.351 1.00 0.00 191 ALA B C 20
ATOM 26113 O O . ALA B 2 22 ? 5.221 7.878 19.762 1.00 0.00 191 ALA B O 20
#

CATH classification: 2.30.30.40

InterPro domains:
  IPR000719 Protein kinase domain [PS50011] (247-501)
  IPR000980 SH2 domain [PF00017] (129-211)
  IPR000980 SH2 domain [PS50001] (129-226)
  IPR000980 SH2 domain [SM00252] (127-217)
  IPR001245 Serine-threonine/tyrosine-protein kinase, catalytic domain [PF07714] (247-496)
  IPR001245 Serine-threonine/tyrosine-protein kinase, catalytic domain [PR00109] (319-332)
  IPR001245 Serine-threonine/tyrosine-protein kinase, catalytic domain [PR00109] (357-375)
  IPR001245 Serine-threonine/tyrosine-protein kinase, catalytic domain [PR00109] (405-415)
  IPR001245 Serine-threonine/tyrosine-protein kinase, catalytic domain [PR00109] (424-446)
  IPR001245 Serine-threonine/tyrosine-protein kinase, catalytic domain [PR00109] (468-490)
  IPR001452 SH3 domain [PF00018] (69-115)
  IPR001452 SH3 domain [PR00452] (66-76)
  IPR001452 SH3 domain [PR00452] (80-95)
  IPR001452 SH3 domain [PR00452] (96-105)
  IPR001452 SH3 domain [PR00452] (109-121)
  IPR001452 SH3 domain [PS50002] (63-123)
  IPR001452 SH3 domain [SM00326] (66-122)
  IPR008266 Tyrosine-protein kinase, active site [PS00109] (363-375)
  IPR011009 Protein kinase-like domain superfamily [SSF56112] (234-500)
  IPR017441 Protein kinase, ATP binding site [PS00107] (253-275)

Sequence (82 aa):
QGDIVVALYPYDGIHPDDLSFKKGEKMKVLEEHGEWWKAKSLLTKKEGFIPSNYVAKLNTWDPGMPTPPLPPRPANLGERQAQGDIVVALYPYDGIHPDDLSFKKGEKMKVLEEHGEWWKAKSLLTKKEGFIPSNYVAKLNTWDPGMPTPPLPPRPANLGERQAQGDIVVALYPYDGIHPDDLSFKKGEKMKVLEEHGEWWKAKSLLTKKEGFIPSNYVAKLNTWDPGMPTPPLPPRPANLGERQAQGDIVVALYPYDGIHPDDLSFKKGEKMKVLEEHGEWWKAKSLLTKKEGFIPSNYVAKLNTWDPGMPTPPLPPRPANLGERQAQGDIVVALYPYDGIHPDDLSFKKGEKMKVLEEHGEWWKAKSLLTKKEGFIPSNYVAKLNTWDPGMPTPPLPPRPANLGERQAQGDIVVALYPYDGIHPDDLSFKKGEKMKVLEEHGEWWKAKSLLTKKEGFIPSNYVAKLNTWDPGMPTPPLPPRPANLGERQAQGDIVVALYPYDGIHPDDLSFKKGEKMKVLEEHGEWWKAKSLLTKKEGFIPSNYVAKLNTWDPGMPTPPLPPRPANLGERQAQGDIVVALYPYDGIHPDDLSFKKGEKMKVLEEHGEWWKAKSLLTKKEGFIPSNYVAKLNTWDPGMPTPPLPPRPANLGERQAQGDIVVALYPYDGIHPDDLSFKKGEKMKVLEEHGEWWKAKSLLTKKEGFIPSNYVAKLNTWDPGMPTPPLPPRPANLGERQAQGDIVVALYPYDGIHPDDLSFKKGEKMKVLEEHGEWWKAKSLLTKKEGFIPSNYVAKLNTWDPGMPTPPLPPRPANLGERQAQGDIVVALYPYDGIHPDDLSFKKGEKMKVLEEHGEWWKAKSLLTKKEGFIPSNYVAKLNTWDPGMPTPPLPPRPANLGERQAQGDIVVALYPYDGIHPDDLSFKKGEKMKVLEEHGEWWKAKSLLTKKEGFIPSNYVAKLNTWDPGMPTPPLPPRPANLGERQAQGDIVVALYPYDGIHPDDLSFKKGEKMKVLEEHGEWWKAKSLLTKKEGFIPSNYVAKLNTWDPGMPTPPLPPRPANLGERQAQGDIVVALYPYDGIHPDDLSFKKGEKMKVLEEHGEWWKAKSLLTKKEGFIPSNYVAKLNTWDPGMPTPPLPPRPANLGERQAQGDIVVALYPYDGIHPDDLSFKKGEKMKVLEEHGEWWKAKSLLTKKEGFIPSNYVAKLNTWDPGMPTPPLPPRPANLGERQAQGDIVVALYPYDGIHPDDLSFKKGEKMKVLEEHGEWWKAKSLLTKKEGFIPSNYVAKLNTWDPGMPTPPLPPRPANLGERQAQGDIVVALYPYDGIHPDDLSFKKGEKMKVLEEHGEWWKAKSLLTKKEGFIPSNYVAKLNTWDPGMPTPPLPPRPANLGERQAQGDIVVALYPYDGIHPDDLSFKKGEKMKVLEEHGEWWKAKSLLTKKEGFIPSNYVAKLNTWDPGMPTPPLPPRPANLGERQAQGDIVVALYPYDGIHPDDLSFKKGEKMKVLEEHGEWWKAKSLLTKKEGFIPSNYVAKLNTWDPGMPTPPLPPRPANLGERQAQGDIVVALYPYDGIHPDDLSFKKGEKMKVLEEHGEWWKAKSLLTKKEGFIPSNYVAKLNTWDPGMPTPPLPPRPANLGERQA

Foldseek 3Di:
DKAKWFFQAWDDPDDPAAFTDGHRFIWMFDADDPFWTWTFGPPPTRTHTHGPPRIGHPPD/DPQDDDDDDDDDPDVCHVHDDD

Secondary structure (DSSP, 8-state):
---EEEESS-----SSSPPP--TT-EEEEEE--SSEEEEEETTTTEEEEEETTTEEES--/-------PPP---TTSTTTS--

Solvent-accessible surface area: 5568 Å² total; per-residue (Å²): 229,35,110,72,5,38,0,80,51,46,1,78,48,106,35,118,51,14,1,41,1,114,130,49,43,114,0,78,10,77,115,100,98,44,64,1,34,59,0,59,4,81,129,90,151,91,103,0,15,0,0,38,44,16,4,18,119,134,133,148,282,129,97,66,150,86,68,35,114,58,26,103,22,57,84,65,13,0,54,138,129,124

GO terms:
  GO:0004713 protein tyrosine kinase activity (F, IDA)
  GO:0034145 positive regulation of toll-like receptor 4 signaling pathway (P, IDA)
  GO:0034165 positive regulation of toll-like receptor 9 signaling pathway (P, IDA)
  GO:0038043 interleukin-5-mediated signaling pathway (P, IDA)
  GO:0005829 cytosol (C, IDA)
  GO:0005886 plasma membrane (C, IDA)
  GO:0009898 cytoplasmic side of plasma membrane (C, IDA)
  GO:0015908 fatty acid transport (P, IDA)
  GO:0030222 eosinophil differentiation (P, IDA)
  GO:0050859 negative regulation of B cell receptor signaling pathway (P, IDA)
  GO:0006954 inflammatory response (P, IDA)
  GO:0030546 signaling receptor activator activity (F, IDA)
  GO:0048013 ephrin receptor signaling pathway (P, IGI)
  GO:0004715 non-membrane spanning protein tyrosine kinase activity (F, IMP)
  GO:1902993 positive regulation of amyloid precursor protein catabolic process (P, IMP)
  GO:0097110 scaffold protein binding (F, IPI)
  GO:0046875 ephrin receptor binding (F, IPI)
  GO:0005634 nucleus (C, IDA)
  GO:0005794 Golgi apparatus (C, IDA)
  GO:0043410 positive regulation of MAPK cascade (P, IDA)

Organism: Homo sapiens (NCBI:txid9606)

=== Feature glossary ===
Each block in this record encodes a different view of the same protein. In brief:

Predicted aligned error. PAE(i, j) answers: if I align the predicted and true structures on residue i, how far off (in Å) do I expect residue j to be? A block-diagonal PAE matrix with low values on the blocks and high values off-diagonal is the signature of a multi-domain protein with confidently predicted domains but uncertain inter-domain orientation.

Contact-map, Ramachandran, and PAE plots. Plot images: a contact map (which residues are close in 3D, as an N×N binary image), a Ramachandran scatter (backbone torsion angles, revealing secondary-structure composition at a glance), and — for AlphaFold structures — a PAE heatmap (pairwise prediction confidence).

Backbone torsions (φ/ψ). φ (phi) and ψ (psi) are the two rotatable backbone dihedrals per residue: φ is the C(i-1)–N–Cα–C torsion, ψ is the N–Cα–C–N(i+1) torsion, both in degrees on (−180°, 180°]. α-helical residues cluster near (−60°, −45°); β-strand residues near (−120°, +130°). A Ramachandran plot is simply a scatter of (φ, ψ) for every residue.

Foldseek 3Di. A 3Di character summarizes, for each residue, the relative orientation of the Cα frame of its nearest spatial neighbor. Because it encodes fold topology rather than chemistry, 3Di alignments detect remote structural similarity that sequence alignment misses.

Radius of gyration, Cα contacts, bounding box. Three whole-structure scalars: the radius of gyration (RMS distance of Cα from centroid, in Å), the count of Cα–Cα contacts (pairs closer than 8 Å and separated by more than four residues in sequence — i.e. tertiary, not local, contacts), and the bounding-box dimensions. Together they distinguish compact globular folds from extended fibres or disordered chains.

Sequence. Sequence gives the chain of amino acids in standard one-letter code (A=alanine, C=cysteine, …, Y=tyrosine), read N→C. It is the only feature that is directly encoded by the gene; all structural features are derived from the folded form of this sequence.

mmCIF coordinates. Atomic coordinates in PDBx/mmCIF format — the same representation the Protein Data Bank distributes. Each line of the _atom_site loop places one backbone atom in Cartesian space (units: ångströms, origin: arbitrary).

Secondary structure (3-state, P-SEA). Three-state secondary structure (P-SEA) collapses the eight DSSP classes into helix (a), strand (b), and coil (c). P-SEA assigns these from Cα geometry alone — distances and angles — without requiring backbone oxygens, so it works on any Cα trace.

InterPro / GO / CATH / organism. Functional annotations link the protein to curated databases. InterPro entries identify conserved domains and families by matching the sequence against member-database signatures (Pfam, PROSITE, CDD, …). Gene Ontology (GO) terms describe molecular function, biological process, and cellular component in a controlled vocabulary. CATH places the structure in a hierarchical fold classification (Class/Architecture/Topology/Homologous-superfamily). The organism is the source species.

B-factor. B-factor (Debye–Waller factor) reflects atomic displacement in the crystal lattice. It is an experimental observable (units Å²), not a prediction; low values mean the atom is pinned down, high values mean it moves or is heterogeneous across the crystal.

Rendered structure images. Structure images are PyMOL renders from six orthogonal camera directions. Cartoon representation draws helices as coils and strands as arrows; sticks shows the backbone as bonds; surface shows the solvent-excluded envelope. Rainbow coloring maps sequence position to hue (blue→red, N→C); chain coloring assigns a distinct color per polypeptide.

Solvent-accessible surface area. Solvent-accessible surface area (SASA) is the area in Å² traced out by the centre of a 1.4 Å probe sphere (a water molecule) rolled over the protein's van der Waals surface (Shrake–Rupley / Lee–Richards construction). Buried residues have near-zero SASA; fully exposed residues can exceed 200 Å². The total SASA scales roughly with the number of surface residues.

Secondary structure (8-state, DSSP). The SS8 string is DSSP's per-residue secondary-structure call. α-helix (H) means an i→i+4 H-bond ladder; β-strand (E) means the residue participates in a β-sheet; 3₁₀ (G) and π (I) are tighter and wider helices; T/S are turns/bends; '-' is loop.

pLDDT. For AlphaFold models, the B-factor field carries pLDDT — the model's own estimate of local accuracy on a 0–100 scale. Regions with pLDDT<50 should be treated as essentially unmodeled; they often correspond to intrinsically disordered segments.

Nearest PDB structures. Nearest PDB neighbors are the top structural matches found by Foldseek when searching this structure against the entire Protein Data Bank. Each hit reports a TM-score (0 to 1; >0.5 almost always implies the same fold) and an E-value. These are *structural* homologs — they may share no detectable sequence similarity.